Protein 2FY1 (pdb70)

Secondary structure (DSSP, 8-state):
--TT-S--EEEEE--TTT--HHHHHHHHHTSS--SEEEEE-STTTT---EEEEE-SSHHHHHHHHHH-SS-B-SSSB-EEEE---SS-SSBSB--PPP-SSPPPS---

Solvent-accessible surface area: 7802 Å² total; per-residue (Å²): 203,75,161,50,20,98,60,4,69,2,51,1,15,33,3,48,170,84,30,88,108,176,7,0,91,47,1,0,27,114,90,21,52,14,76,93,55,80,59,44,86,59,152,127,49,157,58,136,13,68,0,34,1,21,7,120,73,68,60,25,3,139,54,1,20,154,52,4,89,56,104,75,68,17,78,88,64,2,98,19,102,52,14,104,124,138,84,171,84,51,35,68,82,85,128,88,117,109,105,118,179,128,187,51,150,88,63,175

Foldseek 3Di:
DDALQFFQKKWKDDCVVQDAVVCVCVLLVPQADWDDWDWDAPPSPVPDTITMTGGPGSVSLVVSQLVAQWDDDRVTTIHMFRDDPDDPVDGTDRDHDDDDDDDDDDDD

Nearest PDB structures (foldseek):
  2fy1-assembly1_A  TM=7.895E-01  e=1.237E-18  Homo sapiens
  2ywk-assembly1_A  TM=8.427E-01  e=6.977E-06  Homo sapiens
  2do4-assembly1_A  TM=8.157E-01  e=7.964E-06  Homo sapiens
  5iqq-assembly1_D  TM=8.362E-01  e=2.798E-05  Homo sapiens
  3h2u-assembly1_B  TM=8.378E-01  e=1.461E-04  Homo sapiens

Structure (mmCIF, N/CA/C/O backbone):
data_2FY1
#
_entry.id   2FY1
#
loop_
_entity.id
_entity.type
_entity.pdbx_description
1 polymer 'S1A stem-loop RNA'
2 polymer 'RNA-binding motif protein, Y chromosome, family 1 member A1'
#
loop_
_atom_site.group_PDB
_atom_site.id
_atom_site.type_symbol
_atom_site.label_atom_id
_atom_site.label_alt_id
_atom_site.label_comp_id
_atom_site.label_asym_id
_atom_site.label_entity_id
_atom_site.label_seq_id
_atom_site.pdbx_PDB_ins_code
_atom_site.Cartn_x
_atom_site.Cartn_y
_atom_site.Cartn_z
_atom_site.occupancy
_atom_site.B_iso_or_equiv
_atom_site.auth_seq_id
_atom_site.auth_comp_id
_atom_site.auth_asym_id
_atom_site.auth_atom_id
_atom_site.pdbx_PDB_model_num
ATOM 675 N N . MET B 2 1 ? 9.762 -7.464 9.408 1.00 0.00 1 MET A N 1
ATOM 676 C CA . MET B 2 1 ? 9.127 -6.988 8.150 1.00 0.00 1 MET A CA 1
ATOM 677 C C . MET B 2 1 ? 10.119 -6.141 7.356 1.00 0.00 1 MET A C 1
ATOM 678 O O . MET B 2 1 ? 10.758 -5.250 7.916 1.00 0.00 1 MET A O 1
ATOM 694 N N . VAL B 2 2 ? 10.265 -6.424 6.057 1.00 0.00 2 VAL A N 1
ATOM 695 C CA . VAL B 2 2 ? 11.187 -5.731 5.123 1.00 0.00 2 VAL A CA 1
ATOM 696 C C . VAL B 2 2 ? 10.573 -5.563 3.717 1.00 0.00 2 VAL A C 1
ATOM 697 O O . VAL B 2 2 ? 11.255 -5.199 2.762 1.00 0.00 2 VAL A O 1
ATOM 710 N N . GLU B 2 3 ? 9.271 -5.822 3.570 1.00 0.00 3 GLU A N 1
ATOM 711 C CA . GLU B 2 3 ? 8.528 -5.899 2.297 1.00 0.00 3 GLU A CA 1
ATOM 712 C C . GLU B 2 3 ? 8.475 -4.575 1.495 1.00 0.00 3 GLU A C 1
ATOM 713 O O . GLU B 2 3 ? 8.144 -4.585 0.307 1.00 0.00 3 GLU A O 1
ATOM 725 N N . ALA B 2 4 ? 8.855 -3.451 2.114 1.00 0.00 4 ALA A N 1
ATOM 726 C CA . ALA B 2 4 ? 9.060 -2.139 1.486 1.00 0.00 4 ALA A CA 1
ATOM 727 C C . ALA B 2 4 ? 10.399 -1.488 1.916 1.00 0.00 4 ALA A C 1
ATOM 728 O O . ALA B 2 4 ? 10.593 -0.294 1.687 1.00 0.00 4 ALA A O 1
ATOM 735 N N . ASP B 2 5 ? 11.324 -2.284 2.480 1.00 0.00 5 ASP A N 1
ATOM 736 C CA . ASP B 2 5 ? 12.500 -1.754 3.208 1.00 0.00 5 ASP A CA 1
ATOM 737 C C . ASP B 2 5 ? 12.091 -1.202 4.600 1.00 0.00 5 ASP A C 1
ATOM 738 O O . ASP B 2 5 ? 10.905 -1.157 4.941 1.00 0.00 5 ASP A O 1
ATOM 747 N N . HIS B 2 6 ? 13.062 -0.806 5.428 1.00 0.00 6 HIS A N 1
ATOM 748 C CA . HIS B 2 6 ? 12.873 -0.459 6.845 1.00 0.00 6 HIS A CA 1
ATOM 749 C C . HIS B 2 6 ? 13.391 0.937 7.303 1.00 0.00 6 HIS A C 1
ATOM 750 O O . HIS B 2 6 ? 13.650 1.094 8.501 1.00 0.00 6 HIS A O 1
ATOM 764 N N . PRO B 2 7 ? 13.546 1.978 6.446 1.00 0.00 7 PRO A N 1
ATOM 765 C CA . PRO B 2 7 ? 14.090 3.271 6.884 1.00 0.00 7 PRO A CA 1
ATOM 766 C C . PRO B 2 7 ? 13.146 4.079 7.796 1.00 0.00 7 PRO A C 1
ATOM 767 O O . PRO B 2 7 ? 13.593 5.037 8.428 1.00 0.00 7 PRO A O 1
ATOM 778 N N . GLY B 2 8 ? 11.852 3.726 7.867 1.00 0.00 8 GLY A N 1
ATOM 779 C CA . GLY B 2 8 ? 10.835 4.486 8.608 1.00 0.00 8 GLY A CA 1
ATOM 780 C C . GLY B 2 8 ? 10.730 5.934 8.129 1.00 0.00 8 GLY A C 1
ATOM 781 O O . GLY B 2 8 ? 10.682 6.851 8.948 1.00 0.00 8 GLY A O 1
ATOM 785 N N . LYS B 2 9 ? 10.715 6.117 6.800 1.00 0.00 9 LYS A N 1
ATOM 786 C CA . LYS B 2 9 ? 10.855 7.441 6.182 1.00 0.00 9 LYS A CA 1
ATOM 787 C C . LYS B 2 9 ? 9.691 7.529 5.210 1.00 0.00 9 LYS A C 1
ATOM 788 O O . LYS B 2 9 ? 9.446 6.608 4.419 1.00 0.00 9 LYS A O 1
ATOM 807 N N . LEU B 2 10 ? 8.934 8.605 5.351 1.00 0.00 10 LEU A N 1
ATOM 808 C CA . LEU B 2 10 ? 7.582 8.634 4.848 1.00 0.00 10 LEU A CA 1
ATOM 809 C C . LEU B 2 10 ? 7.275 9.950 4.101 1.00 0.00 10 LEU A C 1
ATOM 810 O O . LEU B 2 10 ? 7.753 11.010 4.504 1.00 0.00 10 LEU A O 1
ATOM 826 N N . PHE B 2 11 ? 6.575 9.877 2.965 1.00 0.00 11 PHE A N 1
ATOM 827 C CA . PHE B 2 11 ? 6.354 10.965 1.999 1.00 0.00 11 PHE A CA 1
ATOM 828 C C . PHE B 2 11 ? 4.926 11.500 2.144 1.00 0.00 11 PHE A C 1
ATOM 829 O O . PHE B 2 11 ? 3.964 10.729 2.044 1.00 0.00 11 PHE A O 1
ATOM 846 N N . ILE B 2 12 ? 4.813 12.825 2.328 1.00 0.00 12 ILE A N 1
ATOM 847 C CA . ILE B 2 12 ? 3.529 13.495 2.314 1.00 0.00 12 ILE A CA 1
ATOM 848 C C . ILE B 2 12 ? 3.589 14.386 1.096 1.00 0.00 12 ILE A C 1
ATOM 849 O O . ILE B 2 12 ? 4.516 15.186 0.899 1.00 0.00 12 ILE A O 1
ATOM 865 N N . GLY B 2 13 ? 2.567 14.204 0.280 1.00 0.00 13 GLY A N 1
ATOM 866 C CA . GLY B 2 13 ? 2.372 14.939 -0.931 1.00 0.00 13 GLY A CA 1
ATOM 867 C C . GLY B 2 13 ? 1.257 15.930 -0.734 1.00 0.00 13 GLY A C 1
ATOM 868 O O . GLY B 2 13 ? 0.130 15.591 -0.357 1.00 0.00 13 GLY A O 1
ATOM 872 N N . GLY B 2 14 ? 1.673 17.158 -1.011 1.00 0.00 14 GLY A N 1
ATOM 873 C CA . GLY B 2 14 ? 0.782 18.300 -1.010 1.00 0.00 14 GLY A CA 1
ATOM 874 C C . GLY B 2 14 ? 1.565 19.531 -0.813 1.00 0.00 14 GLY A C 1
ATOM 875 O O . GLY B 2 14 ? 2.272 19.920 -1.735 1.00 0.00 14 GLY A O 1
ATOM 879 N N . LEU B 2 15 ? 1.462 20.024 0.406 1.00 0.00 15 LEU A N 1
ATOM 880 C CA . LEU B 2 15 ? 2.181 21.225 0.844 1.00 0.00 15 LEU A CA 1
ATOM 881 C C . LEU B 2 15 ? 1.897 22.526 0.132 1.00 0.00 15 LEU A C 1
ATOM 882 O O . LEU B 2 15 ? 1.769 23.557 0.779 1.00 0.00 15 LEU A O 1
ATOM 898 N N . ASN B 2 16 ? 1.651 22.431 -1.157 1.00 0.00 16 ASN A N 1
ATOM 899 C CA . ASN B 2 16 ? 1.107 23.374 -2.077 1.00 0.00 16 ASN A CA 1
ATOM 900 C C . ASN B 2 16 ? 1.695 24.798 -2.018 1.00 0.00 16 ASN A C 1
ATOM 901 O O . ASN B 2 16 ? 1.068 25.762 -2.457 1.00 0.00 16 ASN A O 1
ATOM 912 N N . ARG B 2 17 ? 2.919 24.922 -1.478 1.00 0.00 17 ARG A N 1
ATOM 913 C CA . ARG B 2 17 ? 3.556 26.192 -1.093 1.00 0.00 17 ARG A CA 1
ATOM 914 C C . ARG B 2 17 ? 2.618 27.036 -0.204 1.00 0.00 17 ARG A C 1
ATOM 915 O O . ARG B 2 17 ? 2.573 28.263 -0.285 1.00 0.00 17 ARG A O 1
ATOM 936 N N . GLU B 2 18 ? 1.852 26.340 0.638 1.00 0.00 18 GLU A N 1
ATOM 937 C CA . GLU B 2 18 ? 0.725 26.813 1.422 1.00 0.00 18 GLU A CA 1
ATOM 938 C C . GLU B 2 18 ? 0.863 26.377 2.890 1.00 0.00 18 GLU A C 1
ATOM 939 O O . GLU B 2 18 ? 0.854 27.236 3.775 1.00 0.00 18 GLU A O 1
ATOM 951 N N . THR B 2 19 ? 1.031 25.067 3.147 1.00 0.00 19 THR A N 1
ATOM 952 C CA . THR B 2 19 ? 1.214 24.552 4.528 1.00 0.00 19 THR A CA 1
ATOM 953 C C . THR B 2 19 ? 2.666 24.158 4.855 1.00 0.00 19 THR A C 1
ATOM 954 O O . THR B 2 19 ? 3.531 24.257 3.980 1.00 0.00 19 THR A O 1
ATOM 965 N N . ASN B 2 20 ? 2.975 23.750 6.101 1.00 0.00 20 ASN A N 1
ATOM 966 C CA . ASN B 2 20 ? 4.376 23.729 6.592 1.00 0.00 20 ASN A CA 1
ATOM 967 C C . ASN B 2 20 ? 4.773 22.628 7.597 1.00 0.00 20 ASN A C 1
ATOM 968 O O . ASN B 2 20 ? 3.983 21.742 7.900 1.00 0.00 20 ASN A O 1
ATOM 979 N N . GLU B 2 21 ? 6.007 22.737 8.129 1.00 0.00 21 GLU A N 1
ATOM 980 C CA . GLU B 2 21 ? 6.497 21.872 9.236 1.00 0.00 21 GLU A CA 1
ATOM 981 C C . GLU B 2 21 ? 5.472 21.605 10.364 1.00 0.00 21 GLU A C 1
ATOM 982 O O . GLU B 2 21 ? 5.417 20.517 10.953 1.00 0.00 21 GLU A O 1
ATOM 994 N N . LYS B 2 22 ? 4.629 22.623 10.585 1.00 0.00 22 LYS A N 1
ATOM 995 C CA . LYS B 2 22 ? 3.456 22.497 11.455 1.00 0.00 22 LYS A CA 1
ATOM 996 C C . LYS B 2 22 ? 2.563 21.340 11.037 1.00 0.00 22 LYS A C 1
ATOM 997 O O . LYS B 2 22 ? 2.377 20.413 11.826 1.00 0.00 22 LYS A O 1
ATOM 1016 N N . MET B 2 23 ? 2.012 21.394 9.818 1.00 0.00 23 MET A N 1
ATOM 1017 C CA . MET B 2 23 ? 1.283 20.266 9.305 1.00 0.00 23 MET A CA 1
ATOM 1018 C C . MET B 2 23 ? 2.099 18.983 9.301 1.00 0.00 23 MET A C 1
ATOM 1019 O O . MET B 2 23 ? 1.539 17.926 9.503 1.00 0.00 23 MET A O 1
ATOM 1033 N N . LEU B 2 24 ? 3.396 19.035 9.007 1.00 0.00 24 LEU A N 1
ATOM 1034 C CA . LEU B 2 24 ? 4.218 17.827 8.963 1.00 0.00 24 LEU A CA 1
ATOM 1035 C C . LEU B 2 24 ? 4.116 17.063 10.292 1.00 0.00 24 LEU A C 1
ATOM 1036 O O . LEU B 2 24 ? 3.535 15.974 10.338 1.00 0.00 24 LEU A O 1
ATOM 1052 N N . LYS B 2 25 ? 4.558 17.651 11.410 1.00 0.00 25 LYS A N 1
ATOM 1053 C CA . LYS B 2 25 ? 4.353 17.043 12.728 1.00 0.00 25 LYS A CA 1
ATOM 1054 C C . LYS B 2 25 ? 2.896 16.734 13.030 1.00 0.00 25 LYS A C 1
ATOM 1055 O O . LYS B 2 25 ? 2.639 15.701 13.636 1.00 0.00 25 LYS A O 1
ATOM 1074 N N . ALA B 2 26 ? 1.963 17.571 12.585 1.00 0.00 26 ALA A N 1
ATOM 1075 C CA . ALA B 2 26 ? 0.540 17.276 12.693 1.00 0.00 26 ALA A CA 1
ATOM 1076 C C . ALA B 2 26 ? 0.166 15.913 12.047 1.00 0.00 26 ALA A C 1
ATOM 1077 O O . ALA B 2 26 ? -0.024 14.885 12.706 1.00 0.00 26 ALA A O 1
ATOM 1084 N N . VAL B 2 27 ? 0.154 15.948 10.715 1.00 0.00 27 VAL A N 1
ATOM 1085 C CA . VAL B 2 27 ? -0.266 14.822 9.884 1.00 0.00 27 VAL A CA 1
ATOM 1086 C C . VAL B 2 27 ? 0.442 13.542 10.243 1.00 0.00 27 VAL A C 1
ATOM 1087 O O . VAL B 2 27 ? -0.181 12.539 10.569 1.00 0.00 27 VAL A O 1
ATOM 1100 N N . PHE B 2 28 ? 1.757 13.551 10.112 1.00 0.00 28 PHE A N 1
ATOM 1101 C CA . PHE B 2 28 ? 2.552 12.417 10.504 1.00 0.00 28 PHE A CA 1
ATOM 1102 C C . PHE B 2 28 ? 2.438 12.024 11.970 1.00 0.00 28 PHE A C 1
ATOM 1103 O O . PHE B 2 28 ? 2.199 10.862 12.300 1.00 0.00 28 PHE A O 1
ATOM 1120 N N . GLY B 2 29 ? 2.662 12.986 12.862 1.00 0.00 29 GLY A N 1
ATOM 1121 C CA . GLY B 2 29 ? 2.495 12.741 14.284 1.00 0.00 29 GLY A CA 1
ATOM 1122 C C . GLY B 2 29 ? 1.142 12.224 14.714 1.00 0.00 29 GLY A C 1
ATOM 1123 O O . GLY B 2 29 ? 1.029 11.758 15.850 1.00 0.00 29 GLY A O 1
ATOM 1127 N N . LYS B 2 30 ? 0.118 12.311 13.848 1.00 0.00 30 LYS A N 1
ATOM 1128 C CA . LYS B 2 30 ? -1.224 11.797 14.181 1.00 0.00 30 LYS A CA 1
ATOM 1129 C C . LYS B 2 30 ? -1.174 10.384 14.781 1.00 0.00 30 LYS A C 1
ATOM 1130 O O . LYS B 2 30 ? -1.885 10.094 15.747 1.00 0.00 30 LYS A O 1
ATOM 1149 N N . HIS B 2 31 ? -0.279 9.557 14.228 1.00 0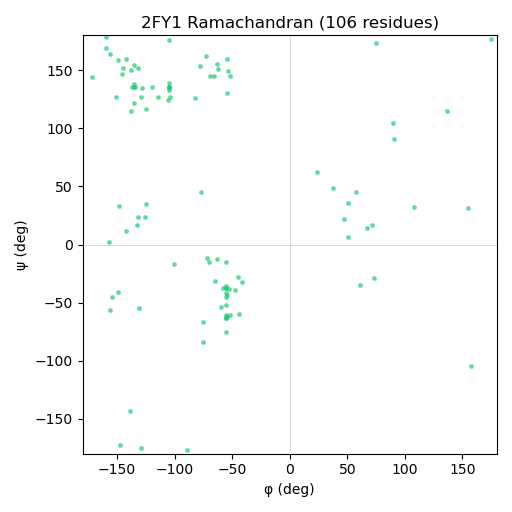.00 31 HIS A N 1
ATOM 1150 C CA . HIS B 2 31 ? -0.054 8.187 14.724 1.00 0.00 31 HIS A CA 1
ATOM 1151 C C . HIS B 2 31 ? 1.434 7.777 14.941 1.00 0.00 31 HIS A C 1
ATOM 1152 O O . HIS B 2 31 ? 1.729 6.580 14.973 1.00 0.00 31 HIS A O 1
ATOM 1166 N N . GLY B 2 32 ? 2.391 8.702 15.148 1.00 0.00 32 GLY A N 1
ATOM 1167 C CA . GLY B 2 32 ? 3.748 8.331 15.538 1.00 0.00 32 GLY A CA 1
ATOM 1168 C C . GLY B 2 32 ? 4.566 9.463 16.192 1.00 0.00 32 GLY A C 1
ATOM 1169 O O . GLY B 2 32 ? 4.077 10.582 16.351 1.00 0.00 32 GLY A O 1
ATOM 1173 N N . PRO B 2 33 ? 5.815 9.166 16.589 1.00 0.00 33 PRO A N 1
ATOM 1174 C CA . PRO B 2 33 ? 6.733 10.072 17.282 1.00 0.00 33 PRO A CA 1
ATOM 1175 C C . PRO B 2 33 ? 7.369 11.160 16.389 1.00 0.00 33 PRO A C 1
ATOM 1176 O O . PRO B 2 33 ? 7.142 12.351 16.618 1.00 0.00 33 PRO A O 1
ATOM 1187 N N . ILE B 2 34 ? 8.220 10.732 15.436 1.00 0.00 34 ILE A N 1
ATOM 1188 C CA . ILE B 2 34 ? 8.867 11.642 14.467 1.00 0.00 34 ILE A CA 1
ATOM 1189 C C . ILE B 2 34 ? 10.213 12.164 15.004 1.00 0.00 34 ILE A C 1
ATOM 1190 O O . ILE B 2 34 ? 10.241 13.016 15.894 1.00 0.00 34 ILE A O 1
ATOM 1206 N N . SER B 2 35 ? 11.320 11.629 14.484 1.00 0.00 35 SER A N 1
ATOM 1207 C CA . SER B 2 35 ? 12.695 11.984 14.842 1.00 0.00 35 SER A CA 1
ATOM 1208 C C . SER B 2 35 ? 13.320 12.935 13.812 1.00 0.00 35 SER A C 1
ATOM 1209 O O . SER B 2 35 ? 14.299 13.614 14.129 1.00 0.00 35 SER A O 1
ATOM 1217 N N . GLU B 2 36 ? 12.742 13.047 12.602 1.00 0.00 36 GLU A N 1
ATOM 1218 C CA . GLU B 2 36 ? 13.227 14.010 11.596 1.00 0.00 36 GLU A CA 1
ATOM 1219 C C . GLU B 2 36 ? 12.102 14.593 10.750 1.00 0.00 36 GLU A C 1
ATOM 1220 O O . GLU B 2 36 ? 11.161 13.879 10.416 1.00 0.00 36 GLU A O 1
ATOM 1232 N N . VAL B 2 37 ? 12.247 15.858 10.342 1.00 0.00 37 VAL A N 1
ATOM 1233 C CA . VAL B 2 37 ? 11.223 16.637 9.629 1.00 0.00 37 VAL A CA 1
ATOM 1234 C C . VAL B 2 37 ? 11.865 17.379 8.455 1.00 0.00 37 VAL A C 1
ATOM 1235 O O . VAL B 2 37 ? 12.800 18.161 8.641 1.00 0.00 37 VAL A O 1
ATOM 1248 N N . LEU B 2 38 ? 11.376 17.114 7.242 1.00 0.00 38 LEU A N 1
ATOM 1249 C CA . LEU B 2 38 ? 11.927 17.589 5.974 1.00 0.00 38 LEU A CA 1
ATOM 1250 C C . LEU B 2 38 ? 10.830 18.105 5.047 1.00 0.00 38 LEU A C 1
ATOM 1251 O O . LEU B 2 38 ? 9.811 17.451 4.844 1.00 0.00 38 LEU A O 1
ATOM 1267 N N . LEU B 2 39 ? 11.073 19.249 4.425 1.00 0.00 39 LEU A N 1
ATOM 1268 C CA . LEU B 2 39 ? 10.260 19.774 3.338 1.00 0.00 39 LEU A CA 1
ATOM 1269 C C . LEU B 2 39 ? 11.216 20.107 2.189 1.00 0.00 39 LEU A C 1
ATOM 1270 O O . LEU B 2 39 ? 12.294 20.667 2.403 1.00 0.00 39 LEU A O 1
ATOM 1286 N N . ILE B 2 40 ? 10.828 19.712 0.978 1.00 0.00 40 ILE A N 1
ATOM 1287 C CA . ILE B 2 40 ? 11.752 19.650 -0.146 1.00 0.00 40 ILE A CA 1
ATOM 1288 C C . ILE B 2 40 ? 11.481 20.832 -1.071 1.00 0.00 40 ILE A C 1
ATOM 1289 O O . ILE B 2 40 ? 10.299 21.130 -1.344 1.00 0.00 40 ILE A O 1
ATOM 1305 N N . LYS B 2 41 ? 12.635 21.425 -1.456 1.00 0.00 41 LYS A N 1
ATOM 1306 C CA . LYS B 2 41 ? 12.699 22.714 -2.172 1.00 0.00 41 LYS A CA 1
ATOM 1307 C C . LYS B 2 41 ? 13.787 22.640 -3.282 1.00 0.00 41 LYS A C 1
ATOM 1308 O O . LYS B 2 41 ? 13.957 21.599 -3.916 1.00 0.00 41 LYS A O 1
ATOM 1327 N N . ASP B 2 42 ? 14.524 23.731 -3.513 1.00 0.00 42 ASP A N 1
ATOM 1328 C CA . ASP B 2 42 ? 15.425 23.991 -4.659 1.00 0.00 42 ASP A CA 1
ATOM 1329 C C . ASP B 2 42 ? 16.212 25.285 -4.366 1.00 0.00 42 ASP A C 1
ATOM 1330 O O . ASP B 2 42 ? 15.637 26.165 -3.737 1.00 0.00 42 ASP A O 1
ATOM 1339 N N . ARG B 2 43 ? 17.496 25.456 -4.749 1.00 0.00 43 ARG A N 1
ATOM 1340 C CA . ARG B 2 43 ? 18.393 26.604 -4.363 1.00 0.00 43 ARG A CA 1
ATOM 1341 C C . ARG B 2 43 ? 18.471 26.915 -2.865 1.00 0.00 43 ARG A C 1
ATOM 1342 O O . ARG B 2 43 ? 19.022 27.947 -2.524 1.00 0.00 43 ARG A O 1
ATOM 1363 N N . THR B 2 44 ? 17.867 26.109 -1.986 1.00 0.00 44 THR A N 1
ATOM 1364 C CA . THR B 2 44 ? 17.671 26.548 -0.585 1.00 0.00 44 THR A CA 1
ATOM 1365 C C . THR B 2 44 ? 16.665 27.724 -0.490 1.00 0.00 44 THR A C 1
ATOM 1366 O O . THR B 2 44 ? 16.574 28.388 0.542 1.00 0.00 44 THR A O 1
ATOM 1377 N N . SER B 2 45 ? 15.958 27.904 -1.634 1.00 0.00 45 SER A N 1
ATOM 1378 C CA . SER B 2 45 ? 14.713 28.690 -1.723 1.00 0.00 45 SER A CA 1
ATOM 1379 C C . SER B 2 45 ? 14.325 29.319 -3.099 1.00 0.00 45 SER A C 1
ATOM 1380 O O . SER B 2 45 ? 13.731 30.396 -3.178 1.00 0.00 45 SER A O 1
ATOM 1388 N N . LYS B 2 46 ? 14.685 28.663 -4.224 1.00 0.00 46 LYS A N 1
ATOM 1389 C CA . LYS B 2 46 ? 13.966 28.857 -5.523 1.00 0.00 46 LYS A CA 1
ATOM 1390 C C . LYS B 2 46 ? 12.440 28.605 -5.209 1.00 0.00 46 LYS A C 1
ATOM 1391 O O . LYS B 2 46 ? 11.592 29.373 -5.665 1.00 0.00 46 LYS A O 1
ATOM 1410 N N . SER B 2 47 ? 12.160 27.610 -4.326 1.00 0.00 47 SER A N 1
ATOM 1411 C CA . SER B 2 47 ? 10.883 27.520 -3.583 1.00 0.00 47 SER A CA 1
ATOM 1412 C C . SER B 2 47 ? 9.658 26.750 -4.104 1.00 0.00 47 SER A C 1
ATOM 1413 O O . SER B 2 47 ? 8.787 27.313 -4.773 1.00 0.00 47 SER A O 1
ATOM 1421 N N . ARG B 2 48 ? 9.577 25.454 -3.738 1.00 0.00 48 ARG A N 1
ATOM 1422 C CA . ARG B 2 48 ? 8.395 24.587 -3.770 1.00 0.00 48 ARG A CA 1
ATOM 1423 C C . ARG B 2 48 ? 8.255 23.924 -2.386 1.00 0.00 48 ARG A C 1
ATOM 1424 O O . ARG B 2 48 ? 8.945 24.303 -1.438 1.00 0.00 48 ARG A O 1
ATOM 1445 N N . GLY B 2 49 ? 7.296 23.026 -2.231 1.00 0.00 49 GLY A N 1
ATOM 1446 C CA . GLY B 2 49 ? 7.112 22.197 -1.023 1.00 0.00 49 GLY A CA 1
ATOM 1447 C C . GLY B 2 49 ? 6.762 20.717 -1.243 1.00 0.00 49 GLY A C 1
ATOM 1448 O O . GLY B 2 49 ? 5.710 20.447 -1.808 1.00 0.00 49 GLY A O 1
ATOM 1452 N N . PHE B 2 50 ? 7.613 19.755 -0.872 1.00 0.00 50 PHE A N 1
ATOM 1453 C CA . PHE B 2 50 ? 7.176 18.319 -0.718 1.00 0.00 50 PHE A CA 1
ATOM 1454 C C . PHE B 2 50 ? 7.730 17.630 0.534 1.00 0.00 50 PHE A C 1
ATOM 1455 O O . PHE B 2 50 ? 8.880 17.862 0.847 1.00 0.00 50 PHE A O 1
ATOM 1472 N N . ALA B 2 51 ? 6.977 16.863 1.324 1.00 0.00 51 ALA A N 1
ATOM 1473 C CA . ALA B 2 51 ? 7.414 16.481 2.674 1.00 0.00 51 ALA A CA 1
ATOM 1474 C C . ALA B 2 51 ? 7.900 15.067 2.870 1.00 0.00 51 ALA A C 1
ATOM 1475 O O . ALA B 2 51 ? 7.296 14.099 2.424 1.00 0.00 51 ALA A O 1
ATOM 1482 N N . PHE B 2 52 ? 9.012 14.998 3.595 1.00 0.00 52 PHE A N 1
ATOM 1483 C CA . PHE B 2 52 ? 9.572 13.780 4.109 1.00 0.00 52 PHE A CA 1
ATOM 1484 C C . PHE B 2 52 ? 9.649 13.802 5.642 1.00 0.00 52 PHE A C 1
ATOM 1485 O O . PHE B 2 52 ? 10.074 14.799 6.223 1.00 0.00 52 PHE A O 1
ATOM 1502 N N . ILE B 2 53 ? 9.261 12.730 6.329 1.00 0.00 53 ILE A N 1
ATOM 1503 C CA . ILE B 2 53 ? 9.410 12.638 7.793 1.00 0.00 53 ILE A CA 1
ATOM 1504 C C . ILE B 2 53 ? 9.986 11.273 8.168 1.00 0.00 53 ILE A C 1
ATOM 1505 O O . ILE B 2 53 ? 9.570 10.252 7.615 1.00 0.00 53 ILE A O 1
ATOM 1521 N N . THR B 2 54 ? 10.960 11.258 9.080 1.00 0.00 54 THR A N 1
ATOM 1522 C CA . THR B 2 54 ? 11.520 10.012 9.619 1.00 0.00 54 THR A CA 1
ATOM 1523 C C . THR B 2 54 ? 10.981 9.801 11.024 1.00 0.00 54 THR A C 1
ATOM 1524 O O . THR B 2 54 ? 11.011 10.703 11.869 1.00 0.00 54 THR A O 1
ATOM 1535 N N . PHE B 2 55 ? 10.539 8.572 11.264 1.00 0.00 55 PHE A N 1
ATOM 1536 C CA . PHE B 2 55 ? 9.911 8.065 12.474 1.00 0.00 55 PHE A CA 1
ATOM 1537 C C . PHE B 2 55 ? 10.903 7.201 13.259 1.00 0.00 55 PHE A C 1
ATOM 1538 O O . PHE B 2 55 ? 11.624 6.390 12.674 1.00 0.00 55 PHE A O 1
ATOM 1555 N N . GLU B 2 56 ? 10.954 7.398 14.584 1.00 0.00 56 GLU A N 1
ATOM 1556 C CA . GLU B 2 56 ? 11.726 6.517 15.486 1.00 0.00 56 GLU A CA 1
ATOM 1557 C C . GLU B 2 56 ? 11.564 4.995 15.223 1.00 0.00 56 GLU A C 1
ATOM 1558 O O . GLU B 2 56 ? 12.511 4.242 15.462 1.00 0.00 56 GLU A O 1
ATOM 1570 N N . ASN B 2 57 ? 10.416 4.548 14.682 1.00 0.00 57 ASN A N 1
ATOM 1571 C CA . ASN B 2 57 ? 10.270 3.175 14.168 1.00 0.00 57 ASN A CA 1
ATOM 1572 C C . ASN B 2 57 ? 9.491 3.168 12.832 1.00 0.00 57 ASN A C 1
ATOM 1573 O O . ASN B 2 57 ? 8.583 3.980 12.635 1.00 0.00 57 ASN A O 1
ATOM 1584 N N . PRO B 2 58 ? 9.761 2.196 11.940 1.00 0.00 58 PRO A N 1
ATOM 1585 C CA . PRO B 2 58 ? 9.039 2.009 10.674 1.00 0.00 58 PRO A CA 1
ATOM 1586 C C . PRO B 2 58 ? 7.567 1.643 10.902 1.00 0.00 58 PRO A C 1
ATOM 1587 O O . PRO B 2 58 ? 6.687 2.052 10.139 1.00 0.00 58 PRO A O 1
ATOM 1598 N N . ALA B 2 59 ? 7.318 0.938 12.012 1.00 0.00 59 ALA A N 1
ATOM 1599 C CA . ALA B 2 59 ? 5.970 0.717 12.516 1.00 0.00 59 ALA A CA 1
ATOM 1600 C C . ALA B 2 59 ? 5.130 1.989 12.480 1.00 0.00 59 ALA A C 1
ATOM 1601 O O . ALA B 2 59 ? 4.068 2.056 11.872 1.00 0.00 59 ALA A O 1
ATOM 1608 N N . ASP B 2 60 ? 5.632 2.979 13.205 1.00 0.00 60 ASP A N 1
ATOM 1609 C CA . ASP B 2 60 ? 4.990 4.264 13.311 1.00 0.00 60 ASP A CA 1
ATOM 1610 C C . ASP B 2 60 ? 4.765 4.997 11.980 1.00 0.00 60 ASP A C 1
ATOM 1611 O O . ASP B 2 60 ? 3.742 5.651 11.788 1.00 0.00 60 ASP A O 1
ATOM 1620 N N . ALA B 2 61 ? 5.727 4.885 11.060 1.00 0.00 61 ALA A N 1
ATOM 1621 C CA . ALA B 2 61 ? 5.529 5.350 9.685 1.00 0.00 61 ALA A CA 1
ATOM 1622 C C . ALA B 2 61 ? 4.295 4.707 9.044 1.00 0.00 61 ALA A C 1
ATOM 1623 O O . ALA B 2 61 ? 3.427 5.391 8.506 1.00 0.00 61 ALA A O 1
ATOM 1630 N N . LYS B 2 62 ? 4.229 3.376 9.106 1.00 0.00 62 LYS A N 1
ATOM 1631 C CA . LYS B 2 62 ? 3.070 2.587 8.631 1.00 0.00 62 LYS A CA 1
ATOM 1632 C C . LYS B 2 62 ? 1.760 3.019 9.289 1.00 0.00 62 LYS A C 1
ATOM 1633 O O . LYS B 2 62 ? 0.731 3.162 8.643 1.00 0.00 62 LYS A O 1
ATOM 1652 N N . ASN B 2 63 ? 1.832 3.201 10.598 1.00 0.00 63 ASN A N 1
ATOM 1653 C CA . ASN B 2 63 ? 0.721 3.711 11.391 1.00 0.00 63 ASN A CA 1
ATOM 1654 C C . ASN B 2 63 ? 0.188 5.057 10.887 1.00 0.00 63 ASN A C 1
ATOM 1655 O O . ASN B 2 63 ? -0.966 5.140 10.477 1.00 0.00 63 ASN A O 1
ATOM 1666 N N . ALA B 2 64 ? 1.043 6.087 10.884 1.00 0.00 64 ALA A N 1
ATOM 1667 C CA . ALA B 2 64 ? 0.696 7.388 10.319 1.00 0.00 64 ALA A CA 1
ATOM 1668 C C . ALA B 2 64 ? 0.230 7.305 8.854 1.00 0.00 64 ALA A C 1
ATOM 1669 O O . ALA B 2 64 ? -0.703 8.003 8.469 1.00 0.00 64 ALA A O 1
ATOM 1676 N N . ALA B 2 65 ? 0.830 6.436 8.034 1.00 0.00 65 ALA A N 1
ATOM 1677 C CA . ALA B 2 65 ? 0.289 6.116 6.714 1.00 0.00 65 ALA A CA 1
ATOM 1678 C C . ALA B 2 65 ? -1.166 5.623 6.771 1.00 0.00 65 ALA A C 1
ATOM 1679 O O . ALA B 2 65 ? -2.058 6.272 6.240 1.00 0.00 65 ALA A O 1
ATOM 1686 N N . LYS B 2 66 ? -1.403 4.494 7.440 1.00 0.00 66 LYS A N 1
ATOM 1687 C CA . LYS B 2 66 ? -2.683 3.770 7.532 1.00 0.00 66 LYS A CA 1
ATOM 1688 C C . LYS B 2 66 ? -3.790 4.683 8.045 1.00 0.00 66 LYS A C 1
ATOM 1689 O O . LYS B 2 66 ? -4.921 4.663 7.561 1.00 0.00 66 LYS A O 1
ATOM 1708 N N . ASP B 2 67 ? -3.426 5.486 9.038 1.00 0.00 67 ASP A N 1
ATOM 1709 C CA . ASP B 2 67 ? -4.257 6.598 9.487 1.00 0.00 67 ASP A CA 1
ATOM 1710 C C . ASP B 2 67 ? -4.647 7.596 8.381 1.00 0.00 67 ASP A C 1
ATOM 1711 O O . ASP B 2 67 ? -5.821 7.845 8.096 1.00 0.00 67 ASP A O 1
ATOM 1720 N N . MET B 2 68 ? -3.588 8.219 7.866 1.00 0.00 68 MET A N 1
ATOM 1721 C CA . MET B 2 68 ? -3.711 9.416 7.006 1.00 0.00 68 MET A CA 1
ATOM 1722 C C . MET B 2 68 ? -4.185 9.123 5.581 1.00 0.00 68 MET A C 1
ATOM 1723 O O . MET B 2 68 ? -5.378 9.233 5.305 1.00 0.00 68 MET A O 1
ATOM 1737 N N . ASN B 2 69 ? -3.249 8.754 4.688 1.00 0.00 69 ASN A N 1
ATOM 1738 C CA . ASN B 2 69 ? -3.578 8.134 3.393 1.00 0.00 69 ASN A CA 1
ATOM 1739 C C . ASN B 2 69 ? -4.825 8.610 2.609 1.00 0.00 69 ASN A C 1
ATOM 1740 O O . ASN B 2 69 ? -5.638 7.805 2.151 1.00 0.00 69 ASN A O 1
ATOM 1751 N N . GLY B 2 70 ? -4.968 9.929 2.461 1.00 0.00 70 GLY A N 1
ATOM 1752 C CA . GLY B 2 70 ? -6.078 10.569 1.745 1.00 0.00 70 GLY A CA 1
ATOM 1753 C C . GLY B 2 70 ? -7.093 11.280 2.630 1.00 0.00 70 GLY A C 1
ATOM 1754 O O . GLY B 2 70 ? -8.282 11.340 2.301 1.00 0.00 70 GLY A O 1
ATOM 1758 N N . LYS B 2 71 ? -6.596 11.829 3.742 1.00 0.00 71 LYS A N 1
ATOM 1759 C CA . LYS B 2 71 ? -7.376 12.764 4.543 1.00 0.00 71 LYS A CA 1
ATOM 1760 C C . LYS B 2 71 ? -7.091 14.160 3.970 1.00 0.00 71 LYS A C 1
ATOM 1761 O O . LYS B 2 71 ? -6.386 14.294 2.965 1.00 0.00 71 LYS A O 1
ATOM 1780 N N . SER B 2 72 ? -7.623 15.222 4.556 1.00 0.00 72 SER A N 1
ATOM 1781 C CA . SER B 2 72 ? -7.572 16.545 3.943 1.00 0.00 72 SER A CA 1
ATOM 1782 C C . SER B 2 72 ? -7.572 17.625 4.999 1.00 0.00 72 SER A C 1
ATOM 1783 O O . SER B 2 72 ? -8.388 17.617 5.927 1.00 0.00 72 SER A O 1
ATOM 1791 N N . LEU B 2 73 ? -6.566 18.500 4.889 1.00 0.00 73 LEU A N 1
ATOM 1792 C CA . LEU B 2 73 ? -6.246 19.399 6.020 1.00 0.00 73 LEU A CA 1
ATOM 1793 C C . LEU B 2 73 ? -5.498 20.717 5.752 1.00 0.00 73 LEU A C 1
ATOM 1794 O O . LEU B 2 73 ? -5.271 21.474 6.698 1.00 0.00 73 LEU A O 1
ATOM 1810 N N . HIS B 2 74 ? -5.189 21.053 4.496 1.00 0.00 74 HIS A N 1
ATOM 1811 C CA . HIS B 2 74 ? -4.685 22.389 4.122 1.00 0.00 74 HIS A CA 1
ATOM 1812 C C . HIS B 2 74 ? -5.530 23.048 3.018 1.00 0.00 74 HIS A C 1
ATOM 1813 O O . HIS B 2 74 ? -5.014 23.735 2.144 1.00 0.00 74 HIS A O 1
ATOM 1827 N N . GLY B 2 75 ? -6.849 22.808 3.027 1.00 0.00 75 GLY A N 1
ATOM 1828 C CA . GLY B 2 75 ? -7.715 23.164 1.889 1.00 0.00 75 GLY A CA 1
ATOM 1829 C C . GLY B 2 75 ? -7.478 22.246 0.678 1.00 0.00 75 GLY A C 1
ATOM 1830 O O . GLY B 2 75 ? -7.859 22.585 -0.446 1.00 0.00 75 GLY A O 1
ATOM 1834 N N . LYS B 2 76 ? -6.828 21.098 0.942 1.00 0.00 76 LYS A N 1
ATOM 1835 C CA . LYS B 2 76 ? -6.520 20.103 -0.078 1.00 0.00 76 LYS A CA 1
ATOM 1836 C C . LYS B 2 76 ? -6.363 18.799 0.689 1.00 0.00 76 LYS A C 1
ATOM 1837 O O . LYS B 2 76 ? -6.167 18.775 1.914 1.00 0.00 76 LYS A O 1
ATOM 1856 N N . ALA B 2 77 ? -6.412 17.717 -0.056 1.00 0.00 77 ALA A N 1
ATOM 1857 C CA . ALA B 2 77 ? -6.031 16.430 0.463 1.00 0.00 77 ALA A CA 1
ATOM 1858 C C . ALA B 2 77 ? -4.506 16.272 0.519 1.00 0.00 77 ALA A C 1
ATOM 1859 O O . ALA B 2 77 ? -3.750 16.817 -0.290 1.00 0.00 77 ALA A O 1
ATOM 1866 N N . ILE B 2 78 ? -4.126 15.412 1.450 1.00 0.00 78 ILE A N 1
ATOM 1867 C CA . ILE B 2 78 ? -2.750 14.907 1.553 1.00 0.00 78 ILE A CA 1
ATOM 1868 C C . ILE B 2 78 ? -2.689 13.482 1.032 1.00 0.00 78 ILE A C 1
ATOM 1869 O O . ILE B 2 78 ? -3.577 12.656 1.257 1.00 0.00 78 ILE A O 1
ATOM 1885 N N . LYS B 2 79 ? -1.617 13.216 0.306 1.00 0.00 79 LYS A N 1
ATOM 1886 C CA . LYS B 2 79 ? -1.287 11.850 -0.105 1.00 0.00 79 LYS A CA 1
ATOM 1887 C C . LYS B 2 79 ? -0.134 11.359 0.757 1.00 0.00 79 LYS A C 1
ATOM 1888 O O . LYS B 2 79 ? 0.823 12.097 0.967 1.00 0.00 79 LYS A O 1
ATOM 1907 N N . VAL B 2 80 ? -0.236 10.131 1.264 1.00 0.00 80 VAL A N 1
ATOM 1908 C CA . VAL B 2 80 ? 0.751 9.528 2.175 1.00 0.00 80 VAL A CA 1
ATOM 1909 C C . VAL B 2 80 ? 1.257 8.197 1.628 1.00 0.00 80 VAL A C 1
ATOM 1910 O O . VAL B 2 80 ? 0.488 7.256 1.433 1.00 0.00 80 VAL A O 1
ATOM 1923 N N . GLU B 2 81 ? 2.556 8.150 1.341 1.00 0.00 81 GLU A N 1
ATOM 1924 C CA . GLU B 2 81 ? 3.266 7.014 0.736 1.00 0.00 81 GLU A CA 1
ATOM 1925 C C . GLU B 2 81 ? 4.601 6.736 1.453 1.00 0.00 81 GLU A C 1
ATOM 1926 O O . GLU B 2 81 ? 5.167 7.631 2.077 1.00 0.00 81 GLU A O 1
ATOM 1938 N N . GLN B 2 82 ? 5.126 5.510 1.413 1.00 0.00 82 GLN A N 1
ATOM 1939 C CA . GLN B 2 82 ? 6.403 5.191 2.070 1.00 0.00 82 GLN A CA 1
ATOM 1940 C C . GLN B 2 82 ? 7.530 5.633 1.111 1.00 0.00 82 GLN A C 1
ATOM 1941 O O . GLN B 2 82 ? 7.510 5.319 -0.084 1.00 0.00 82 GLN A O 1
ATOM 1955 N N . ALA B 2 83 ? 8.461 6.454 1.615 1.00 0.00 83 ALA A N 1
ATOM 1956 C CA . ALA B 2 83 ? 9.433 7.162 0.781 1.00 0.00 83 ALA A CA 1
ATOM 1957 C C . ALA B 2 83 ? 10.488 6.250 0.130 1.00 0.00 83 ALA A C 1
ATOM 1958 O O . ALA B 2 83 ? 10.981 5.293 0.734 1.00 0.00 83 ALA A O 1
ATOM 1965 N N . LYS B 2 84 ? 10.881 6.623 -1.092 1.00 0.00 84 LYS A N 1
ATOM 1966 C CA . LYS B 2 84 ? 11.832 5.837 -1.891 1.00 0.00 84 LYS A CA 1
ATOM 1967 C C . LYS B 2 84 ? 12.935 6.715 -2.469 1.00 0.00 84 LYS A C 1
ATOM 1968 O O . LYS B 2 84 ? 12.713 7.902 -2.698 1.00 0.00 84 LYS A O 1
ATOM 1987 N N . LYS B 2 85 ? 14.118 6.121 -2.687 1.00 0.00 85 LYS A N 1
ATOM 1988 C CA . LYS B 2 85 ? 15.319 6.883 -3.076 1.00 0.00 85 LYS A CA 1
ATOM 1989 C C . LYS B 2 85 ? 15.083 7.802 -4.293 1.00 0.00 85 LYS A C 1
ATOM 1990 O O . LYS B 2 85 ? 14.355 7.415 -5.213 1.00 0.00 85 LYS A O 1
ATOM 2009 N N . PRO B 2 86 ? 15.721 8.990 -4.336 1.00 0.00 86 PRO A N 1
ATOM 2010 C CA . PRO B 2 86 ? 15.444 10.008 -5.352 1.00 0.00 86 PRO A CA 1
ATOM 2011 C C . PRO B 2 86 ? 15.962 9.649 -6.762 1.00 0.00 86 PRO A C 1
ATOM 2012 O O . PRO B 2 86 ? 15.600 10.308 -7.739 1.00 0.00 86 PRO A O 1
ATOM 2023 N N . SER B 2 87 ? 16.787 8.600 -6.874 1.00 0.00 87 SER A N 1
ATOM 2024 C CA . SER B 2 87 ? 17.387 8.085 -8.116 1.00 0.00 87 SER A CA 1
ATOM 2025 C C . SER B 2 87 ? 17.444 6.548 -8.103 1.00 0.00 87 SER A C 1
ATOM 2026 O O . SER B 2 87 ? 17.400 5.924 -7.038 1.00 0.00 87 SER A O 1
ATOM 2034 N N . PHE B 2 88 ? 17.556 5.931 -9.284 1.00 0.00 88 PHE A N 1
ATOM 2035 C CA . PHE B 2 88 ? 17.672 4.474 -9.452 1.00 0.00 88 PHE A CA 1
ATOM 2036 C C . PHE B 2 88 ? 18.949 3.887 -8.808 1.00 0.00 88 PHE A C 1
ATOM 2037 O O . PHE B 2 88 ? 19.968 4.572 -8.677 1.00 0.00 88 PHE A O 1
ATOM 2054 N N . GLN B 2 89 ? 18.908 2.592 -8.462 1.00 0.00 89 GLN A N 1
ATOM 2055 C CA . GLN B 2 89 ? 20.074 1.812 -8.011 1.00 0.00 89 GLN A CA 1
ATOM 2056 C C . GLN B 2 89 ? 19.987 0.319 -8.392 1.00 0.00 89 GLN A C 1
ATOM 2057 O O . GLN B 2 89 ? 20.994 -0.261 -8.804 1.00 0.00 89 GLN A O 1
ATOM 2071 N N . SER B 2 90 ? 18.806 -0.306 -8.275 1.00 0.00 90 SER A N 1
ATOM 2072 C CA . SER B 2 90 ? 18.601 -1.731 -8.603 1.00 0.00 90 SER A CA 1
ATOM 2073 C C . SER B 2 90 ? 17.148 -2.069 -8.988 1.00 0.00 90 SER A C 1
ATOM 2074 O O . SER B 2 90 ? 16.925 -2.741 -9.997 1.00 0.00 90 SER A O 1
ATOM 2082 N N . GLY B 2 91 ? 16.155 -1.575 -8.234 1.00 0.00 91 GLY A N 1
ATOM 2083 C CA . GLY B 2 91 ? 14.724 -1.649 -8.584 1.00 0.00 91 GLY A CA 1
ATOM 2084 C C . GLY B 2 91 ? 13.849 -2.033 -7.389 1.00 0.00 91 GLY A C 1
ATOM 2085 O O . GLY B 2 91 ? 14.007 -3.125 -6.840 1.00 0.00 91 GLY A O 1
ATOM 2089 N N . GLY B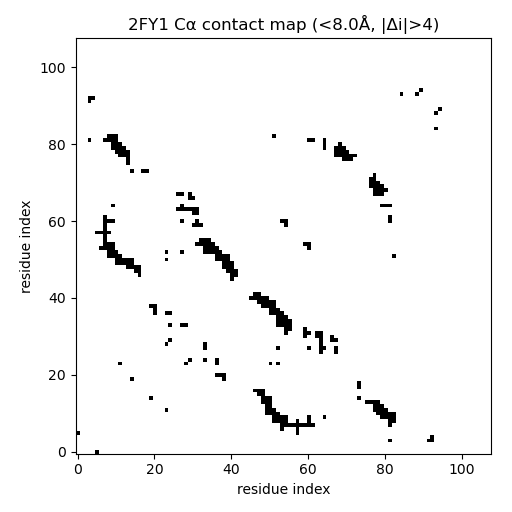 2 92 ? 12.970 -1.135 -6.935 1.00 0.00 92 GLY A N 1
ATOM 2090 C CA . GLY B 2 92 ? 12.109 -1.314 -5.749 1.00 0.00 92 GLY A CA 1
ATOM 2091 C C . GLY B 2 92 ? 12.834 -1.211 -4.395 1.00 0.00 92 GLY A C 1
ATOM 2092 O O . GLY B 2 92 ? 12.245 -0.762 -3.406 1.00 0.00 92 GLY A O 1
ATOM 2096 N N . ARG B 2 93 ? 14.127 -1.561 -4.352 1.00 0.00 93 ARG A N 1
ATOM 2097 C CA . ARG B 2 93 ? 15.023 -1.430 -3.193 1.00 0.00 93 ARG A CA 1
ATOM 2098 C C . ARG B 2 93 ? 16.453 -1.071 -3.627 1.00 0.00 93 ARG A C 1
ATOM 2099 O O . ARG B 2 93 ? 16.897 -1.449 -4.711 1.00 0.00 93 ARG A O 1
ATOM 2120 N N . ARG B 2 94 ? 17.178 -0.386 -2.737 1.00 0.00 94 ARG A N 1
ATOM 2121 C CA . ARG B 2 94 ? 18.627 -0.091 -2.792 1.00 0.00 94 ARG A CA 1
ATOM 2122 C C . ARG B 2 94 ? 19.525 -1.330 -2.957 1.00 0.00 94 ARG A C 1
ATOM 2123 O O . ARG B 2 94 ? 20.474 -1.286 -3.737 1.00 0.00 94 ARG A O 1
ATOM 2144 N N . ARG B 2 95 ? 19.224 -2.410 -2.217 1.00 0.00 95 ARG A N 1
ATOM 2145 C CA . ARG B 2 95 ? 20.014 -3.656 -2.037 1.00 0.00 95 ARG A CA 1
ATOM 2146 C C . ARG B 2 95 ? 21.544 -3.532 -2.284 1.00 0.00 95 ARG A C 1
ATOM 2147 O O . ARG B 2 95 ? 22.061 -4.150 -3.219 1.00 0.00 95 ARG A O 1
ATOM 2168 N N . PRO B 2 96 ? 22.278 -2.717 -1.491 1.00 0.00 96 PRO A N 1
ATOM 2169 C CA . PRO B 2 96 ? 23.711 -2.457 -1.696 1.00 0.00 96 PRO A CA 1
ATOM 2170 C C . PRO B 2 96 ? 24.592 -3.726 -1.775 1.00 0.00 96 PRO A C 1
ATOM 2171 O O . PRO B 2 96 ? 24.289 -4.724 -1.108 1.00 0.00 96 PRO A O 1
ATOM 2182 N N . PRO B 2 97 ? 25.705 -3.699 -2.537 1.00 0.00 97 PRO A N 1
ATOM 2183 C CA . PRO B 2 97 ? 26.648 -4.817 -2.637 1.00 0.00 97 PRO A CA 1
ATOM 2184 C C . PRO B 2 97 ? 27.497 -4.991 -1.363 1.00 0.00 97 PRO A C 1
ATOM 2185 O O . PRO B 2 97 ? 27.627 -4.076 -0.544 1.00 0.00 97 PRO A O 1
ATOM 2196 N N . ALA B 2 98 ? 28.111 -6.169 -1.210 1.00 0.00 98 ALA A N 1
ATOM 2197 C CA . ALA B 2 98 ? 29.050 -6.469 -0.125 1.00 0.00 98 ALA A CA 1
ATOM 2198 C C . ALA B 2 98 ? 30.345 -5.627 -0.209 1.00 0.00 98 ALA A C 1
ATOM 2199 O O . ALA B 2 98 ? 30.857 -5.353 -1.299 1.00 0.00 98 ALA A O 1
ATOM 2206 N N . SER B 2 99 ? 30.897 -5.252 0.950 1.00 0.00 99 SER A N 1
ATOM 2207 C CA . SER B 2 99 ? 32.149 -4.487 1.097 1.00 0.00 99 SER A CA 1
ATOM 2208 C C . SER B 2 99 ? 32.759 -4.647 2.504 1.00 0.00 99 SER A C 1
ATOM 2209 O O . SER B 2 99 ? 32.111 -5.173 3.415 1.00 0.00 99 SER A O 1
ATOM 2217 N N . SER B 2 100 ? 34.006 -4.190 2.693 1.00 0.00 100 SER A N 1
ATOM 2218 C CA . SER B 2 100 ? 34.669 -4.127 4.011 1.00 0.00 100 SER A CA 1
ATOM 2219 C C . SER B 2 100 ? 35.794 -3.078 4.063 1.00 0.00 100 SER A C 1
ATOM 2220 O O . SER B 2 100 ? 35.745 -2.163 4.891 1.00 0.00 100 SER A O 1
ATOM 2228 N N . ARG B 2 101 ? 36.785 -3.170 3.157 1.00 0.00 101 ARG A N 1
ATOM 2229 C CA . ARG B 2 101 ? 38.000 -2.321 3.140 1.00 0.00 101 ARG A CA 1
ATOM 2230 C C . ARG B 2 101 ? 38.533 -2.064 1.718 1.00 0.00 101 ARG A C 1
ATOM 2231 O O . ARG B 2 101 ? 39.739 -1.924 1.515 1.00 0.00 101 ARG A O 1
ATOM 2252 N N . ASN B 2 102 ? 37.643 -1.973 0.726 1.00 0.00 102 ASN A N 1
ATOM 2253 C CA . ASN B 2 102 ? 37.981 -1.555 -0.646 1.00 0.00 102 ASN A CA 1
ATOM 2254 C C . ASN B 2 102 ? 38.697 -0.178 -0.677 1.00 0.00 102 ASN A C 1
ATOM 2255 O O . ASN B 2 102 ? 38.613 0.597 0.283 1.00 0.00 102 ASN A O 1
ATOM 2266 N N . ARG B 2 103 ? 39.413 0.139 -1.764 1.00 0.00 103 ARG A N 1
ATOM 2267 C CA . ARG B 2 103 ? 40.208 1.373 -1.926 1.00 0.00 103 ARG A CA 1
ATOM 2268 C C . ARG B 2 103 ? 39.374 2.647 -1.692 1.00 0.00 103 ARG A C 1
ATOM 2269 O O . ARG B 2 103 ? 38.301 2.809 -2.278 1.00 0.00 103 ARG A O 1
ATOM 2290 N N . SER B 2 104 ? 39.885 3.555 -0.856 1.00 0.00 104 SER A N 1
ATOM 2291 C CA . SER B 2 104 ? 39.290 4.878 -0.590 1.00 0.00 104 SER A CA 1
ATOM 2292 C C . SER B 2 104 ? 39.225 5.758 -1.858 1.00 0.00 104 SER A C 1
ATOM 2293 O O . SER B 2 104 ? 40.094 5.626 -2.725 1.00 0.00 104 SER A O 1
ATOM 2301 N N . PRO B 2 105 ? 38.255 6.690 -1.979 1.00 0.00 105 PRO A N 1
ATOM 2302 C CA . PRO B 2 105 ? 38.033 7.527 -3.171 1.00 0.00 105 PRO A CA 1
ATOM 2303 C C . PRO B 2 105 ? 39.041 8.698 -3.313 1.00 0.00 105 PRO A C 1
ATOM 2304 O O . PRO B 2 105 ? 38.662 9.842 -3.577 1.00 0.00 105 PRO A O 1
ATOM 2315 N N . SER B 2 106 ? 40.336 8.432 -3.110 1.00 0.00 106 SER A N 1
ATOM 2316 C CA . SER B 2 106 ? 41.436 9.407 -3.182 1.00 0.00 106 SER A CA 1
ATOM 2317 C C . SER B 2 106 ? 42.741 8.749 -3.659 1.00 0.00 106 SER A C 1
ATOM 2318 O O . SER B 2 106 ? 42.916 7.530 -3.548 1.00 0.00 106 SER A O 1
ATOM 2326 N N . GLY B 2 107 ? 43.672 9.547 -4.187 1.00 0.00 107 GLY A N 1
ATOM 2327 C CA . GLY B 2 107 ? 44.968 9.103 -4.716 1.00 0.00 107 GLY A CA 1
ATOM 2328 C C . GLY B 2 107 ? 45.778 10.230 -5.376 1.00 0.00 107 GLY A C 1
ATOM 2329 O O . GLY B 2 107 ? 45.312 11.371 -5.478 1.00 0.00 107 GLY A O 1
ATOM 2333 N N . SER B 2 108 ? 47.000 9.902 -5.816 1.00 0.00 108 SER A N 1
ATOM 2334 C CA . SER B 2 108 ? 47.944 10.803 -6.514 1.00 0.00 108 SER A CA 1
ATOM 2335 C C . SER B 2 108 ? 47.370 11.431 -7.794 1.00 0.00 108 SER A C 1
ATOM 2336 O O . SER B 2 108 ? 47.540 12.657 -7.980 1.00 0.00 108 SER A O 1
ATOM 3018 N N . MET B 2 1 ? 12.865 -8.198 11.927 1.00 0.00 1 MET A N 2
ATOM 3019 C CA . MET B 2 1 ? 11.688 -8.351 11.031 1.00 0.00 1 MET A CA 2
ATOM 3020 C C . MET B 2 1 ? 10.804 -7.102 11.087 1.00 0.00 1 MET A C 2
ATOM 3021 O O . MET B 2 1 ? 10.604 -6.536 12.163 1.00 0.00 1 MET A O 2
ATOM 3037 N N . VAL B 2 2 ? 10.256 -6.672 9.944 1.00 0.00 2 VAL A N 2
ATOM 3038 C CA . VAL B 2 2 ? 9.277 -5.568 9.837 1.00 0.00 2 VAL A CA 2
ATOM 3039 C C . VAL B 2 2 ? 8.317 -5.796 8.657 1.00 0.00 2 VAL A C 2
ATOM 3040 O O . VAL B 2 2 ? 8.656 -6.476 7.689 1.00 0.00 2 VAL A O 2
ATOM 3053 N N . GLU B 2 3 ? 7.121 -5.208 8.716 1.00 0.00 3 GLU A N 2
ATOM 3054 C CA . GLU B 2 3 ? 6.072 -5.294 7.681 1.00 0.00 3 GLU A CA 2
ATOM 3055 C C . GLU B 2 3 ? 6.222 -4.210 6.579 1.00 0.00 3 GLU A C 2
ATOM 3056 O O . GLU B 2 3 ? 5.236 -3.706 6.032 1.00 0.00 3 GLU A O 2
ATOM 3068 N N . ALA B 2 4 ? 7.463 -3.805 6.293 1.00 0.00 4 ALA A N 2
ATOM 3069 C CA . ALA B 2 4 ? 7.859 -2.759 5.341 1.00 0.00 4 ALA A CA 2
ATOM 3070 C C . ALA B 2 4 ? 9.296 -3.012 4.815 1.00 0.00 4 ALA A C 2
ATOM 3071 O O . ALA B 2 4 ? 9.895 -4.054 5.085 1.00 0.00 4 ALA A O 2
ATOM 3078 N N . ASP B 2 5 ? 9.878 -2.040 4.104 1.00 0.00 5 ASP A N 2
ATOM 3079 C CA . ASP B 2 5 ? 11.298 -2.097 3.691 1.00 0.00 5 ASP A CA 2
ATOM 3080 C C . ASP B 2 5 ? 12.275 -1.538 4.764 1.00 0.00 5 ASP A C 2
ATOM 3081 O O . ASP B 2 5 ? 13.413 -1.176 4.465 1.00 0.00 5 ASP A O 2
ATOM 3090 N N . HIS B 2 6 ? 11.812 -1.406 6.016 1.00 0.00 6 HIS A N 2
ATOM 3091 C CA . HIS B 2 6 ? 12.485 -0.705 7.124 1.00 0.00 6 HIS A CA 2
ATOM 3092 C C . HIS B 2 6 ? 12.920 0.766 6.833 1.00 0.00 6 HIS A C 2
ATOM 3093 O O . HIS B 2 6 ? 13.994 1.177 7.288 1.00 0.00 6 HIS A O 2
ATOM 3107 N N . PRO B 2 7 ? 12.148 1.600 6.094 1.00 0.00 7 PRO A N 2
ATOM 3108 C CA . PRO B 2 7 ? 12.615 2.936 5.701 1.00 0.00 7 PRO A CA 2
ATOM 3109 C C . PRO B 2 7 ? 12.641 3.947 6.862 1.00 0.00 7 PRO A C 2
ATOM 3110 O O . PRO B 2 7 ? 13.495 4.834 6.883 1.00 0.00 7 PRO A O 2
ATOM 3121 N N . GLY B 2 8 ? 11.690 3.856 7.805 1.00 0.00 8 GLY A N 2
ATOM 3122 C CA . GLY B 2 8 ? 11.458 4.855 8.867 1.00 0.00 8 GLY A CA 2
ATOM 3123 C C . GLY B 2 8 ? 11.117 6.273 8.371 1.00 0.00 8 GLY A C 2
ATOM 3124 O O . GLY B 2 8 ? 11.036 7.191 9.188 1.00 0.00 8 GLY A O 2
ATOM 3128 N N . LYS B 2 9 ? 10.907 6.438 7.055 1.00 0.00 9 LYS A N 2
ATOM 3129 C CA . LYS B 2 9 ? 10.823 7.767 6.422 1.00 0.00 9 LYS A CA 2
ATOM 3130 C C . LYS B 2 9 ? 9.617 7.834 5.472 1.00 0.00 9 LYS A C 2
ATOM 3131 O O . LYS B 2 9 ? 9.378 6.903 4.702 1.00 0.00 9 LYS A O 2
ATOM 3150 N N . LEU B 2 10 ? 8.873 8.936 5.554 1.00 0.00 10 LEU A N 2
ATOM 3151 C CA . LEU B 2 10 ? 7.570 9.064 4.876 1.00 0.00 10 LEU A CA 2
ATOM 3152 C C . LEU B 2 10 ? 7.483 10.301 3.982 1.00 0.00 10 LEU A C 2
ATOM 3153 O O . LEU B 2 10 ? 7.956 11.353 4.385 1.00 0.00 10 LEU A O 2
ATOM 3169 N N . PHE B 2 11 ? 6.825 10.189 2.830 1.00 0.00 11 PHE A N 2
ATOM 3170 C CA . PHE B 2 11 ? 6.533 11.280 1.893 1.00 0.00 11 PHE A CA 2
ATOM 3171 C C . PHE B 2 11 ? 5.048 11.664 2.033 1.00 0.00 11 PHE A C 2
ATOM 3172 O O . PHE B 2 11 ? 4.168 10.810 1.875 1.00 0.00 11 PHE A O 2
ATOM 3189 N N . ILE B 2 12 ? 4.802 12.956 2.320 1.00 0.00 12 ILE A N 2
ATOM 3190 C CA . ILE B 2 12 ? 3.460 13.511 2.273 1.00 0.00 12 ILE A CA 2
ATOM 3191 C C . ILE B 2 12 ? 3.477 14.436 1.081 1.00 0.00 12 ILE A C 2
ATOM 3192 O O . ILE B 2 12 ? 4.366 15.287 0.906 1.00 0.00 12 ILE A O 2
ATOM 3208 N N . GLY B 2 13 ? 2.447 14.231 0.282 1.00 0.00 13 GLY A N 2
ATOM 3209 C CA . GLY B 2 13 ? 2.228 14.944 -0.935 1.00 0.00 13 GLY A CA 2
ATOM 3210 C C . GLY B 2 13 ? 1.029 15.842 -0.784 1.00 0.00 13 GLY A C 2
ATOM 3211 O O . GLY B 2 13 ? -0.083 15.403 -0.478 1.00 0.00 13 GLY A O 2
ATOM 3215 N N . GLY B 2 14 ? 1.356 17.104 -1.019 1.00 0.00 14 GLY A N 2
ATOM 3216 C CA . GLY B 2 14 ? 0.375 18.169 -1.057 1.00 0.00 14 GLY A CA 2
ATOM 3217 C C . GLY B 2 14 ? 1.061 19.466 -0.917 1.00 0.00 14 GLY A C 2
ATOM 3218 O O . GLY B 2 14 ? 1.665 19.903 -1.892 1.00 0.00 14 GLY A O 2
ATOM 3222 N N . LEU B 2 15 ? 1.010 19.977 0.298 1.00 0.00 15 LEU A N 2
ATOM 3223 C CA . LEU B 2 15 ? 1.713 21.204 0.675 1.00 0.00 15 LEU A CA 2
ATOM 3224 C C . LEU B 2 15 ? 1.348 22.483 -0.016 1.00 0.00 15 LEU A C 2
ATOM 3225 O O . LEU B 2 15 ? 1.279 23.505 0.648 1.00 0.00 15 LEU A O 2
ATOM 3241 N N . ASN B 2 16 ? 0.958 22.386 -1.269 1.00 0.00 16 ASN A N 2
ATOM 3242 C CA . ASN B 2 16 ? 0.301 23.347 -2.088 1.00 0.00 16 ASN A CA 2
ATOM 3243 C C . ASN B 2 16 ? 0.845 24.788 -2.018 1.00 0.00 16 ASN A C 2
ATOM 3244 O O . ASN B 2 16 ? 0.117 25.748 -2.275 1.00 0.00 16 ASN A O 2
ATOM 3255 N N . ARG B 2 17 ? 2.129 24.936 -1.647 1.00 0.00 17 ARG A N 2
ATOM 3256 C CA . ARG B 2 17 ? 2.768 26.217 -1.301 1.00 0.00 17 ARG A CA 2
ATOM 3257 C C . ARG B 2 17 ? 1.910 26.997 -0.274 1.00 0.00 17 ARG A C 2
ATOM 3258 O O . ARG B 2 17 ? 1.778 28.219 -0.330 1.00 0.00 17 ARG A O 2
ATOM 3279 N N . GLU B 2 18 ? 1.307 26.253 0.658 1.00 0.00 18 GLU A N 2
ATOM 3280 C CA . GLU B 2 18 ? 0.256 26.646 1.584 1.00 0.00 18 GLU A CA 2
ATOM 3281 C C . GLU B 2 18 ? 0.536 26.154 3.017 1.00 0.00 18 GLU A C 2
ATOM 3282 O O . GLU B 2 18 ? 0.529 26.981 3.933 1.00 0.00 18 GLU A O 2
ATOM 3294 N N . THR B 2 19 ? 0.798 24.848 3.223 1.00 0.00 19 THR A N 2
ATOM 3295 C CA . THR B 2 19 ? 1.070 24.308 4.586 1.00 0.00 19 THR A CA 2
ATOM 3296 C C . THR B 2 19 ? 2.493 23.758 4.805 1.00 0.00 19 THR A C 2
ATOM 3297 O O . THR B 2 19 ? 3.270 23.655 3.852 1.00 0.00 19 THR A O 2
ATOM 3308 N N . ASN B 2 20 ? 2.843 23.414 6.059 1.00 0.00 20 ASN A N 2
ATOM 3309 C CA . ASN B 2 20 ? 4.259 23.178 6.441 1.00 0.00 20 ASN A CA 2
ATOM 3310 C C . ASN B 2 20 ? 4.393 22.349 7.736 1.00 0.00 20 ASN A C 2
ATOM 3311 O O . ASN B 2 20 ? 3.484 21.601 8.073 1.00 0.00 20 ASN A O 2
ATOM 3322 N N . GLU B 2 21 ? 5.516 22.415 8.478 1.00 0.00 21 GLU A N 2
ATOM 3323 C CA . GLU B 2 21 ? 5.765 21.514 9.638 1.00 0.00 21 GLU A CA 2
ATOM 3324 C C . GLU B 2 21 ? 4.653 21.428 10.736 1.00 0.00 21 GLU A C 2
ATOM 3325 O O . GLU B 2 21 ? 4.585 20.506 11.565 1.00 0.00 21 GLU A O 2
ATOM 3337 N N . LYS B 2 22 ? 3.768 22.420 10.616 1.00 0.00 22 LYS A N 2
ATOM 3338 C CA . LYS B 2 22 ? 2.528 22.383 11.400 1.00 0.00 22 LYS A CA 2
ATOM 3339 C C . LYS B 2 22 ? 1.781 21.106 11.066 1.00 0.00 22 LYS A C 2
ATOM 3340 O O . LYS B 2 22 ? 1.578 20.224 11.906 1.00 0.00 22 LYS A O 2
ATOM 3359 N N . MET B 2 23 ? 1.490 21.054 9.756 1.00 0.00 23 MET A N 2
ATOM 3360 C CA . MET B 2 23 ? 0.895 19.887 9.168 1.00 0.00 23 MET A CA 2
ATOM 3361 C C . MET B 2 23 ? 1.785 18.704 9.494 1.00 0.00 23 MET A C 2
ATOM 3362 O O . MET B 2 23 ? 1.298 17.598 9.566 1.00 0.00 23 MET A O 2
ATOM 3376 N N . LEU B 2 24 ? 3.107 18.883 9.448 1.00 0.00 24 LEU A N 2
ATOM 3377 C CA . LEU B 2 24 ? 4.004 17.741 9.602 1.00 0.00 24 LEU A CA 2
ATOM 3378 C C . LEU B 2 24 ? 3.759 16.963 10.889 1.00 0.00 24 LEU A C 2
ATOM 3379 O O . LEU B 2 24 ? 3.192 15.863 10.875 1.00 0.00 24 LEU A O 2
ATOM 3395 N N . LYS B 2 25 ? 4.163 17.535 12.030 1.00 0.00 25 LYS A N 2
ATOM 3396 C CA . LYS B 2 25 ? 3.935 16.889 13.319 1.00 0.00 25 LYS A CA 2
ATOM 3397 C C . LYS B 2 25 ? 2.474 16.566 13.529 1.00 0.00 25 LYS A C 2
ATOM 3398 O O . LYS B 2 25 ? 2.192 15.516 14.091 1.00 0.00 25 LYS A O 2
ATOM 3417 N N . ALA B 2 26 ? 1.569 17.392 13.004 1.00 0.00 26 ALA A N 2
ATOM 3418 C CA . ALA B 2 26 ? 0.163 17.054 12.962 1.00 0.00 26 ALA A CA 2
ATOM 3419 C C . ALA B 2 26 ? -0.116 15.675 12.295 1.00 0.00 26 ALA A C 2
ATOM 3420 O O . ALA B 2 26 ? -0.292 14.637 12.941 1.00 0.00 26 ALA A O 2
ATOM 3427 N N . VAL B 2 27 ? -0.086 15.712 10.962 1.00 0.00 27 VAL A N 2
ATOM 3428 C CA . VAL B 2 27 ? -0.517 14.595 10.109 1.00 0.00 27 VAL A CA 2
ATOM 3429 C C . VAL B 2 27 ? 0.154 13.308 10.497 1.00 0.00 27 VAL A C 2
ATOM 3430 O O . VAL B 2 27 ? -0.477 12.275 10.694 1.00 0.00 27 VAL A O 2
ATOM 3443 N N . PHE B 2 28 ? 1.470 13.392 10.531 1.00 0.00 28 PHE A N 2
ATOM 3444 C CA . PHE B 2 28 ? 2.310 12.276 10.855 1.00 0.00 28 PHE A CA 2
ATOM 3445 C C . PHE B 2 28 ? 2.263 11.877 12.319 1.00 0.00 28 PHE A C 2
ATOM 3446 O O . PHE B 2 28 ? 2.070 10.706 12.651 1.00 0.00 28 PHE A O 2
ATOM 3463 N N . GLY B 2 29 ? 2.485 12.842 13.210 1.00 0.00 29 GLY A N 2
ATOM 3464 C CA . GLY B 2 29 ? 2.353 12.572 14.633 1.00 0.00 29 GLY A CA 2
ATOM 3465 C C . GLY B 2 29 ? 1.016 12.017 15.083 1.00 0.00 29 GLY A C 2
ATOM 3466 O O . GLY B 2 29 ? 0.939 11.537 16.217 1.00 0.00 29 GLY A O 2
ATOM 3470 N N . LYS B 2 30 ? -0.036 12.088 14.249 1.00 0.00 30 LYS A N 2
ATOM 3471 C CA . LYS B 2 30 ? -1.361 11.547 14.624 1.00 0.00 30 LYS A CA 2
ATOM 3472 C C . LYS B 2 30 ? -1.284 10.132 15.202 1.00 0.00 30 LYS A C 2
ATOM 3473 O O . LYS B 2 30 ? -1.934 9.814 16.202 1.00 0.00 30 LYS A O 2
ATOM 3492 N N . HIS B 2 31 ? -0.440 9.331 14.557 1.00 0.00 31 HIS A N 2
ATOM 3493 C CA . HIS B 2 31 ? -0.182 7.944 14.983 1.00 0.00 31 HIS A CA 2
ATOM 3494 C C . HIS B 2 31 ? 1.311 7.549 15.162 1.00 0.00 31 HIS A C 2
ATOM 3495 O O . HIS B 2 31 ? 1.604 6.351 15.216 1.00 0.00 31 HIS A O 2
ATOM 3509 N N . GLY B 2 32 ? 2.277 8.473 15.326 1.00 0.00 32 GLY A N 2
ATOM 3510 C CA . GLY B 2 32 ? 3.640 8.103 15.697 1.00 0.00 32 GLY A CA 2
ATOM 3511 C C . GLY B 2 32 ? 4.443 9.215 16.395 1.00 0.00 32 GLY A C 2
ATOM 3512 O O . GLY B 2 32 ? 3.946 10.324 16.596 1.00 0.00 32 GLY A O 2
ATOM 3516 N N . PRO B 2 33 ? 5.691 8.908 16.790 1.00 0.00 33 PRO A N 2
ATOM 3517 C CA . PRO B 2 33 ? 6.580 9.788 17.541 1.00 0.00 33 PRO A CA 2
ATOM 3518 C C . PRO B 2 33 ? 7.175 10.945 16.714 1.00 0.00 33 PRO A C 2
ATOM 3519 O O . PRO B 2 33 ? 6.881 12.112 16.989 1.00 0.00 33 PRO A O 2
ATOM 3530 N N . ILE B 2 34 ? 8.071 10.602 15.772 1.00 0.00 34 ILE A N 2
ATOM 3531 C CA . ILE B 2 34 ? 8.699 11.582 14.866 1.00 0.00 34 ILE A CA 2
ATOM 3532 C C . ILE B 2 34 ? 9.998 12.137 15.471 1.00 0.00 34 ILE A C 2
ATOM 3533 O O . ILE B 2 34 ? 9.960 12.946 16.402 1.00 0.00 34 ILE A O 2
ATOM 3549 N N . SER B 2 35 ? 11.139 11.680 14.963 1.00 0.00 35 SER A N 2
ATOM 3550 C CA . SER B 2 35 ? 12.484 12.082 15.365 1.00 0.00 35 SER A CA 2
ATOM 3551 C C . SER B 2 35 ? 13.166 13.005 14.354 1.00 0.00 35 SER A C 2
ATOM 3552 O O . SER B 2 35 ? 14.219 13.560 14.678 1.00 0.00 35 SER A O 2
ATOM 3560 N N . GLU B 2 36 ? 12.584 13.228 13.166 1.00 0.00 36 GLU A N 2
ATOM 3561 C CA . GLU B 2 36 ? 13.065 14.294 12.268 1.00 0.00 36 GLU A CA 2
ATOM 3562 C C . GLU B 2 36 ? 12.018 14.737 11.243 1.00 0.00 36 GLU A C 2
ATOM 3563 O O . GLU B 2 36 ? 11.138 13.964 10.868 1.00 0.00 36 GLU A O 2
ATOM 3575 N N . VAL B 2 37 ? 12.142 15.975 10.758 1.00 0.00 37 VAL A N 2
ATOM 3576 C CA . VAL B 2 37 ? 11.192 16.617 9.842 1.00 0.00 37 VAL A CA 2
ATOM 3577 C C . VAL B 2 37 ? 11.899 17.340 8.696 1.00 0.00 37 VAL A C 2
ATOM 3578 O O . VAL B 2 37 ? 12.894 18.037 8.879 1.00 0.00 37 VAL A O 2
ATOM 3591 N N . LEU B 2 38 ? 11.367 17.131 7.499 1.00 0.00 38 LEU A N 2
ATOM 3592 C CA . LEU B 2 38 ? 11.882 17.519 6.197 1.00 0.00 38 LEU A CA 2
ATOM 3593 C C . LEU B 2 38 ? 10.754 18.120 5.340 1.00 0.00 38 LEU A C 2
ATOM 3594 O O . LEU B 2 38 ? 9.641 17.606 5.287 1.00 0.00 38 LEU A O 2
ATOM 3610 N N . LEU B 2 39 ? 11.060 19.218 4.672 1.00 0.00 39 LEU A N 2
ATOM 3611 C CA . LEU B 2 39 ? 10.215 19.850 3.650 1.00 0.00 39 LEU A CA 2
ATOM 3612 C C . LEU B 2 39 ? 11.085 20.221 2.445 1.00 0.00 39 LEU A C 2
ATOM 3613 O O . LEU B 2 39 ? 12.155 20.803 2.621 1.00 0.00 39 LEU A O 2
ATOM 3629 N N . ILE B 2 40 ? 10.609 19.941 1.234 1.00 0.00 40 ILE A N 2
ATOM 3630 C CA . ILE B 2 40 ? 11.452 19.983 0.046 1.00 0.00 40 ILE A CA 2
ATOM 3631 C C . ILE B 2 40 ? 11.159 21.234 -0.773 1.00 0.00 40 ILE A C 2
ATOM 3632 O O . ILE B 2 40 ? 9.978 21.545 -1.018 1.00 0.00 40 ILE A O 2
ATOM 3648 N N . LYS B 2 41 ? 12.301 21.841 -1.159 1.00 0.00 41 LYS A N 2
ATOM 3649 C CA . LYS B 2 41 ? 12.347 23.102 -1.919 1.00 0.00 41 LYS A CA 2
ATOM 3650 C C . LYS B 2 41 ? 13.340 22.936 -3.111 1.00 0.00 41 LYS A C 2
ATOM 3651 O O . LYS B 2 41 ? 13.350 21.894 -3.764 1.00 0.00 41 LYS A O 2
ATOM 3670 N N . ASP B 2 42 ? 14.143 23.959 -3.413 1.00 0.00 42 ASP A N 2
ATOM 3671 C CA . ASP B 2 42 ? 15.008 24.152 -4.606 1.00 0.00 42 ASP A CA 2
ATOM 3672 C C . ASP B 2 42 ? 15.882 25.397 -4.328 1.00 0.00 42 ASP A C 2
ATOM 3673 O O . ASP B 2 42 ? 15.376 26.300 -3.682 1.00 0.00 42 ASP A O 2
ATOM 3682 N N . ARG B 2 43 ? 17.166 25.496 -4.723 1.00 0.00 43 ARG A N 2
ATOM 3683 C CA . ARG B 2 43 ? 18.207 26.514 -4.331 1.00 0.00 43 ARG A CA 2
ATOM 3684 C C . ARG B 2 43 ? 18.430 26.729 -2.833 1.00 0.00 43 ARG A C 2
ATOM 3685 O O . ARG B 2 43 ? 19.470 27.291 -2.513 1.00 0.00 43 ARG A O 2
ATOM 3706 N N . THR B 2 44 ? 17.586 26.119 -1.990 1.00 0.00 44 THR A N 2
ATOM 3707 C CA . THR B 2 44 ? 17.435 26.531 -0.565 1.00 0.00 44 THR A CA 2
ATOM 3708 C C . THR B 2 44 ? 16.323 27.606 -0.432 1.00 0.00 44 THR A C 2
ATOM 3709 O O . THR B 2 44 ? 15.994 27.962 0.697 1.00 0.00 44 THR A O 2
ATOM 3720 N N . SER B 2 45 ? 15.715 27.980 -1.590 1.00 0.00 45 SER A N 2
ATOM 3721 C CA . SER B 2 45 ? 14.449 28.760 -1.650 1.00 0.00 45 SER A CA 2
ATOM 3722 C C . SER B 2 45 ? 14.074 29.385 -3.039 1.00 0.00 45 SER A C 2
ATOM 3723 O O . SER B 2 45 ? 13.607 30.524 -3.127 1.00 0.00 45 SER A O 2
ATOM 3731 N N . LYS B 2 46 ? 14.360 28.725 -4.185 1.00 0.00 46 LYS A N 2
ATOM 3732 C CA . LYS B 2 46 ? 13.618 28.997 -5.461 1.00 0.00 46 LYS A CA 2
ATOM 3733 C C . LYS B 2 46 ? 12.091 28.841 -5.095 1.00 0.00 46 LYS A C 2
ATOM 3734 O O . LYS B 2 46 ? 11.287 29.674 -5.517 1.00 0.00 46 LYS A O 2
ATOM 3753 N N . SER B 2 47 ? 11.771 27.850 -4.222 1.00 0.00 47 SER A N 2
ATOM 3754 C CA . SER B 2 47 ? 10.510 27.833 -3.443 1.00 0.00 47 SER A CA 2
ATOM 3755 C C . SER B 2 47 ? 9.266 27.062 -3.925 1.00 0.00 47 SER A C 2
ATOM 3756 O O . SER B 2 47 ? 8.404 27.605 -4.621 1.00 0.00 47 SER A O 2
ATOM 3764 N N . ARG B 2 48 ? 9.168 25.782 -3.504 1.00 0.00 48 ARG A N 2
ATOM 3765 C CA . ARG B 2 48 ? 7.973 24.924 -3.508 1.00 0.00 48 ARG A CA 2
ATOM 3766 C C . ARG B 2 48 ? 7.833 24.273 -2.118 1.00 0.00 48 ARG A C 2
ATOM 3767 O O . ARG B 2 48 ? 8.490 24.686 -1.166 1.00 0.00 48 ARG A O 2
ATOM 3788 N N . GLY B 2 49 ? 6.928 23.316 -1.978 1.00 0.00 49 GLY A N 2
ATOM 3789 C CA . GLY B 2 49 ? 6.801 22.478 -0.775 1.00 0.00 49 GLY A CA 2
ATOM 3790 C C . GLY B 2 49 ? 6.501 20.993 -1.014 1.00 0.00 49 GLY A C 2
ATOM 3791 O O . GLY B 2 49 ? 5.490 20.698 -1.642 1.00 0.00 49 GLY A O 2
ATOM 3795 N N . PHE B 2 50 ? 7.357 20.056 -0.595 1.00 0.00 50 PHE A N 2
ATOM 3796 C CA . PHE B 2 50 ? 6.948 18.615 -0.428 1.00 0.00 50 PHE A CA 2
ATOM 3797 C C . PHE B 2 50 ? 7.438 17.944 0.857 1.00 0.00 50 PHE A C 2
ATOM 3798 O O . PHE B 2 50 ? 8.549 18.219 1.263 1.00 0.00 50 PHE A O 2
ATOM 3815 N N . ALA B 2 51 ? 6.671 17.131 1.580 1.00 0.00 51 ALA A N 2
ATOM 3816 C CA . ALA B 2 51 ? 7.028 16.791 2.965 1.00 0.00 51 ALA A CA 2
ATOM 3817 C C . ALA B 2 51 ? 7.599 15.406 3.158 1.00 0.00 51 ALA A C 2
ATOM 3818 O O . ALA B 2 51 ? 7.115 14.435 2.595 1.00 0.00 51 ALA A O 2
ATOM 3825 N N . PHE B 2 52 ? 8.667 15.340 3.949 1.00 0.00 52 PHE A N 2
ATOM 3826 C CA . PHE B 2 52 ? 9.301 14.110 4.355 1.00 0.00 52 PHE A CA 2
ATOM 3827 C C . PHE B 2 52 ? 9.331 13.993 5.903 1.00 0.00 52 PHE A C 2
ATOM 3828 O O . PHE B 2 52 ? 9.675 14.983 6.553 1.00 0.00 52 PHE A O 2
ATOM 3845 N N . ILE B 2 53 ? 9.008 12.861 6.550 1.00 0.00 53 ILE A N 2
ATOM 3846 C CA . ILE B 2 53 ? 9.151 12.767 8.029 1.00 0.00 53 ILE A CA 2
ATOM 3847 C C . ILE B 2 53 ? 9.807 11.461 8.480 1.00 0.00 53 ILE A C 2
ATOM 3848 O O . ILE B 2 53 ? 9.504 10.399 7.938 1.00 0.00 53 ILE A O 2
ATOM 3864 N N . THR B 2 54 ? 10.735 11.551 9.436 1.00 0.00 54 THR A N 2
ATOM 3865 C CA . THR B 2 54 ? 11.471 10.412 9.998 1.00 0.00 54 THR A CA 2
ATOM 3866 C C . THR B 2 54 ? 10.924 10.076 11.385 1.00 0.00 54 THR A C 2
ATOM 3867 O O . THR B 2 54 ? 10.878 10.938 12.271 1.00 0.00 54 THR A O 2
ATOM 3878 N N . PHE B 2 55 ? 10.531 8.810 11.556 1.00 0.00 55 PHE A N 2
ATOM 3879 C CA . PHE B 2 55 ? 9.946 8.211 12.754 1.00 0.00 55 PHE A CA 2
ATOM 3880 C C . PHE B 2 55 ? 10.959 7.329 13.489 1.00 0.00 55 PHE A C 2
ATOM 3881 O O . PHE B 2 55 ? 11.641 6.513 12.866 1.00 0.00 55 PHE A O 2
ATOM 3898 N N . GLU B 2 56 ? 11.014 7.464 14.818 1.00 0.00 56 GLU A N 2
ATOM 3899 C CA . GLU B 2 56 ? 11.761 6.524 15.680 1.00 0.00 56 GLU A CA 2
ATOM 3900 C C . GLU B 2 56 ? 11.623 5.020 15.334 1.00 0.00 56 GLU A C 2
ATOM 3901 O O . GLU B 2 56 ? 12.595 4.286 15.523 1.00 0.00 56 GLU A O 2
ATOM 3913 N N . ASN B 2 57 ? 10.482 4.557 14.786 1.00 0.00 57 ASN A N 2
ATOM 3914 C CA . ASN B 2 57 ? 10.374 3.193 14.234 1.00 0.00 57 ASN A CA 2
ATOM 3915 C C . ASN B 2 57 ? 9.628 3.169 12.878 1.00 0.00 57 ASN A C 2
ATOM 3916 O O . ASN B 2 57 ? 8.696 3.951 12.664 1.00 0.00 57 ASN A O 2
ATOM 3927 N N . PRO B 2 58 ? 9.949 2.202 11.994 1.00 0.00 58 PRO A N 2
ATOM 3928 C CA . PRO B 2 58 ? 9.261 1.971 10.714 1.00 0.00 58 PRO A CA 2
ATOM 3929 C C . PRO B 2 58 ? 7.798 1.557 10.927 1.00 0.00 58 PRO A C 2
ATOM 3930 O O . PRO B 2 58 ? 6.913 1.946 10.164 1.00 0.00 58 PRO A O 2
ATOM 3941 N N . ALA B 2 59 ? 7.552 0.830 12.022 1.00 0.00 59 ALA A N 2
ATOM 3942 C CA . ALA B 2 59 ? 6.202 0.566 12.502 1.00 0.00 59 ALA A CA 2
ATOM 3943 C C . ALA B 2 59 ? 5.344 1.824 12.545 1.00 0.00 59 ALA A C 2
ATOM 3944 O O . ALA B 2 59 ? 4.288 1.915 11.927 1.00 0.00 59 ALA A O 2
ATOM 3951 N N . ASP B 2 60 ? 5.806 2.760 13.364 1.00 0.00 60 ASP A N 2
ATOM 3952 C CA . ASP B 2 60 ? 5.109 4.002 13.588 1.00 0.00 60 ASP A CA 2
ATOM 3953 C C . ASP B 2 60 ? 4.931 4.862 12.329 1.00 0.00 60 ASP A C 2
ATOM 3954 O O . ASP B 2 60 ? 3.909 5.522 12.149 1.00 0.00 60 ASP A O 2
ATOM 3963 N N . ALA B 2 61 ? 5.926 4.809 11.442 1.00 0.00 61 ALA A N 2
ATOM 3964 C CA . ALA B 2 61 ? 5.802 5.374 10.102 1.00 0.00 61 ALA A CA 2
ATOM 3965 C C . ALA B 2 61 ? 4.584 4.802 9.364 1.00 0.00 61 ALA A C 2
ATOM 3966 O O . ALA B 2 61 ? 3.713 5.532 8.891 1.00 0.00 61 ALA A O 2
ATOM 3973 N N . LYS B 2 62 ? 4.549 3.475 9.268 1.00 0.00 62 LYS A N 2
ATOM 3974 C CA . LYS B 2 62 ? 3.439 2.710 8.661 1.00 0.00 62 LYS A CA 2
ATOM 3975 C C . LYS B 2 62 ? 2.086 3.017 9.299 1.00 0.00 62 LYS A C 2
ATOM 3976 O O . LYS B 2 62 ? 1.074 3.157 8.626 1.00 0.00 62 LYS A O 2
ATOM 3995 N N . ASN B 2 63 ? 2.091 3.092 10.621 1.00 0.00 63 ASN A N 2
ATOM 3996 C CA . ASN B 2 63 ? 0.920 3.480 11.394 1.00 0.00 63 ASN A CA 2
ATOM 3997 C C . ASN B 2 63 ? 0.352 4.831 10.964 1.00 0.00 63 ASN A C 2
ATOM 3998 O O . ASN B 2 63 ? -0.791 4.899 10.522 1.00 0.00 63 ASN A O 2
ATOM 4009 N N . ALA B 2 64 ? 1.171 5.885 11.050 1.00 0.00 64 ALA A N 2
ATOM 4010 C CA . ALA B 2 64 ? 0.800 7.194 10.531 1.00 0.00 64 ALA A CA 2
ATOM 4011 C C . ALA B 2 64 ? 0.403 7.162 9.037 1.00 0.00 64 ALA A C 2
ATOM 4012 O O . ALA B 2 64 ? -0.534 7.851 8.638 1.00 0.00 64 ALA A O 2
ATOM 4019 N N . ALA B 2 65 ? 1.058 6.341 8.207 1.00 0.00 65 ALA A N 2
ATOM 4020 C CA . ALA B 2 65 ? 0.584 6.071 6.848 1.00 0.00 65 ALA A CA 2
ATOM 4021 C C . ALA B 2 65 ? -0.858 5.551 6.806 1.00 0.00 65 ALA A C 2
ATOM 4022 O O . ALA B 2 65 ? -1.730 6.213 6.260 1.00 0.00 65 ALA A O 2
ATOM 4029 N N . LYS B 2 66 ? -1.101 4.375 7.386 1.00 0.00 66 LYS A N 2
ATOM 4030 C CA . LYS B 2 66 ? -2.374 3.634 7.406 1.00 0.00 66 LYS A CA 2
ATOM 4031 C C . LYS B 2 66 ? -3.509 4.483 7.966 1.00 0.00 66 LYS A C 2
ATOM 4032 O O . LYS B 2 66 ? -4.650 4.413 7.512 1.00 0.00 66 LYS A O 2
ATOM 4051 N N . ASP B 2 67 ? -3.174 5.278 8.975 1.00 0.00 67 ASP A N 2
ATOM 4052 C CA . ASP B 2 67 ? -4.045 6.354 9.441 1.00 0.00 67 ASP A CA 2
ATOM 4053 C C . ASP B 2 67 ? -4.440 7.335 8.323 1.00 0.00 67 ASP A C 2
ATOM 4054 O O . ASP B 2 67 ? -5.613 7.581 8.038 1.00 0.00 67 ASP A O 2
ATOM 4063 N N . MET B 2 68 ? -3.381 7.955 7.801 1.00 0.00 68 MET A N 2
ATOM 4064 C CA . MET B 2 68 ? -3.508 9.098 6.876 1.00 0.00 68 MET A CA 2
ATOM 4065 C C . MET B 2 68 ? -3.980 8.716 5.474 1.00 0.00 68 MET A C 2
ATOM 4066 O O . MET B 2 68 ? -5.177 8.770 5.204 1.00 0.00 68 MET A O 2
ATOM 4080 N N . ASN B 2 69 ? -3.036 8.317 4.606 1.00 0.00 69 ASN A N 2
ATOM 4081 C CA . ASN B 2 69 ? -3.349 7.638 3.342 1.00 0.00 69 ASN A CA 2
ATOM 4082 C C . ASN B 2 69 ? -4.579 8.116 2.534 1.00 0.00 69 ASN A C 2
ATOM 4083 O O . ASN B 2 69 ? -5.414 7.318 2.103 1.00 0.00 69 ASN A O 2
ATOM 4094 N N . GLY B 2 70 ? -4.686 9.436 2.353 1.00 0.00 70 GLY A N 2
ATOM 4095 C CA . GLY B 2 70 ? -5.807 10.109 1.682 1.00 0.00 70 GLY A CA 2
ATOM 4096 C C . GLY B 2 70 ? -6.773 10.831 2.618 1.00 0.00 70 GLY A C 2
ATOM 4097 O O . GLY B 2 70 ? -7.967 10.951 2.324 1.00 0.00 70 GLY A O 2
ATOM 4101 N N . LYS B 2 71 ? -6.228 11.324 3.736 1.00 0.00 71 LYS A N 2
ATOM 4102 C CA . LYS B 2 71 ? -6.954 12.239 4.606 1.00 0.00 71 LYS A CA 2
ATOM 4103 C C . LYS B 2 71 ? -6.892 13.627 3.960 1.00 0.00 71 LYS A C 2
ATOM 4104 O O . LYS B 2 71 ? -6.276 13.808 2.906 1.00 0.00 71 LYS A O 2
ATOM 4123 N N . SER B 2 72 ? -7.480 14.641 4.578 1.00 0.00 72 SER A N 2
ATOM 4124 C CA . SER B 2 72 ? -7.521 15.977 3.996 1.00 0.00 72 SER A CA 2
ATOM 4125 C C . SER B 2 72 ? -7.609 17.029 5.077 1.00 0.00 72 SER A C 2
ATOM 4126 O O . SER B 2 72 ? -8.456 16.943 5.973 1.00 0.00 72 SER A O 2
ATOM 4134 N N . LEU B 2 73 ? -6.661 17.973 5.023 1.00 0.00 73 LEU A N 2
ATOM 4135 C CA . LEU B 2 73 ? -6.419 18.862 6.180 1.00 0.00 73 LEU A CA 2
ATOM 4136 C C . LEU B 2 73 ? -5.771 20.242 5.958 1.00 0.00 73 LEU A C 2
ATOM 4137 O O . LEU B 2 73 ? -5.697 21.017 6.912 1.00 0.00 73 LEU A O 2
ATOM 4153 N N . HIS B 2 74 ? -5.373 20.599 4.733 1.00 0.00 74 HIS A N 2
ATOM 4154 C CA . HIS B 2 74 ? -4.965 21.977 4.384 1.00 0.00 74 HIS A CA 2
ATOM 4155 C C . HIS B 2 74 ? -5.880 22.557 3.291 1.00 0.00 74 HIS A C 2
ATOM 4156 O O . HIS B 2 74 ? -5.425 23.181 2.340 1.00 0.00 74 HIS A O 2
ATOM 4170 N N . GLY B 2 75 ? -7.194 22.298 3.386 1.00 0.00 75 GLY A N 2
ATOM 4171 C CA . GLY B 2 75 ? -8.123 22.557 2.272 1.00 0.00 75 GLY A CA 2
ATOM 4172 C C . GLY B 2 75 ? -7.774 21.712 1.034 1.00 0.00 75 GLY A C 2
ATOM 4173 O O . GLY B 2 75 ? -8.095 22.101 -0.094 1.00 0.00 75 GLY A O 2
ATOM 4177 N N . LYS B 2 76 ? -7.061 20.599 1.275 1.00 0.00 76 LYS A N 2
ATOM 4178 C CA . LYS B 2 76 ? -6.486 19.768 0.220 1.00 0.00 76 LYS A CA 2
ATOM 4179 C C . LYS B 2 76 ? -6.238 18.430 0.892 1.00 0.00 76 LYS A C 2
ATOM 4180 O O . LYS B 2 76 ? -5.962 18.353 2.100 1.00 0.00 76 LYS A O 2
ATOM 4199 N N . ALA B 2 77 ? -6.266 17.394 0.080 1.00 0.00 77 ALA A N 2
ATOM 4200 C CA . ALA B 2 77 ? -5.896 16.079 0.528 1.00 0.00 77 ALA A CA 2
ATOM 4201 C C . ALA B 2 77 ? -4.378 15.913 0.609 1.00 0.00 77 ALA A C 2
ATOM 4202 O O . ALA B 2 77 ? -3.605 16.492 -0.160 1.00 0.00 77 ALA A O 2
ATOM 4209 N N . ILE B 2 78 ? -4.016 15.029 1.526 1.00 0.00 78 ILE A N 2
ATOM 4210 C CA . ILE B 2 78 ? -2.642 14.522 1.640 1.00 0.00 78 ILE A CA 2
ATOM 4211 C C . ILE B 2 78 ? -2.574 13.110 1.088 1.00 0.00 78 ILE A C 2
ATOM 4212 O O . ILE B 2 78 ? -3.424 12.256 1.348 1.00 0.00 78 ILE A O 2
ATOM 4228 N N . LYS B 2 79 ? -1.531 12.884 0.313 1.00 0.00 79 LYS A N 2
ATOM 4229 C CA . LYS B 2 79 ? -1.177 11.532 -0.134 1.00 0.00 79 LYS A CA 2
ATOM 4230 C C . LYS B 2 79 ? 0.027 11.083 0.676 1.00 0.00 79 LYS A C 2
ATOM 4231 O O . LYS B 2 79 ? 0.962 11.859 0.846 1.00 0.00 79 LYS A O 2
ATOM 4250 N N . VAL B 2 80 ? -0.018 9.855 1.192 1.00 0.00 80 VAL A N 2
ATOM 4251 C CA . VAL B 2 80 ? 1.001 9.316 2.109 1.00 0.00 80 VAL A CA 2
ATOM 4252 C C . VAL B 2 80 ? 1.638 8.040 1.566 1.00 0.00 80 VAL A C 2
ATOM 4253 O O . VAL B 2 80 ? 0.960 7.074 1.217 1.00 0.00 80 VAL A O 2
ATOM 4266 N N . GLU B 2 81 ? 2.961 8.089 1.457 1.00 0.00 81 GLU A N 2
ATOM 4267 C CA . GLU B 2 81 ? 3.839 7.117 0.807 1.00 0.00 81 GLU A CA 2
ATOM 4268 C C . GLU B 2 81 ? 5.072 6.822 1.679 1.00 0.00 81 GLU A C 2
ATOM 4269 O O . GLU B 2 81 ? 5.581 7.723 2.347 1.00 0.00 81 GLU A O 2
ATOM 4281 N N . GLN B 2 82 ? 5.587 5.589 1.677 1.00 0.00 82 GLN A N 2
ATOM 4282 C CA . GLN B 2 82 ? 6.845 5.286 2.373 1.00 0.00 82 GLN A CA 2
ATOM 4283 C C . GLN B 2 82 ? 7.994 5.595 1.408 1.00 0.00 82 GLN A C 2
ATOM 4284 O O . GLN B 2 82 ? 8.021 5.158 0.253 1.00 0.00 82 GLN A O 2
ATOM 4298 N N . ALA B 2 83 ? 8.913 6.427 1.893 1.00 0.00 83 ALA A N 2
ATOM 4299 C CA . ALA B 2 83 ? 9.955 7.040 1.068 1.00 0.00 83 ALA A CA 2
ATOM 4300 C C . ALA B 2 83 ? 10.978 6.033 0.501 1.00 0.00 83 ALA A C 2
ATOM 4301 O O . ALA B 2 83 ? 11.173 4.947 1.063 1.00 0.00 83 ALA A O 2
ATOM 4308 N N . LYS B 2 84 ? 11.649 6.417 -0.600 1.00 0.00 84 LYS A N 2
ATOM 4309 C CA . LYS B 2 84 ? 12.484 5.467 -1.363 1.00 0.00 84 LYS A CA 2
ATOM 4310 C C . LYS B 2 84 ? 13.868 6.015 -1.742 1.00 0.00 84 LYS A C 2
ATOM 4311 O O . LYS B 2 84 ? 14.865 5.546 -1.192 1.00 0.00 84 LYS A O 2
ATOM 4330 N N . LYS B 2 85 ? 13.910 7.009 -2.639 1.00 0.00 85 LYS A N 2
ATOM 4331 C CA . LYS B 2 85 ? 15.167 7.695 -3.027 1.00 0.00 85 LYS A CA 2
ATOM 4332 C C . LYS B 2 85 ? 14.858 8.921 -3.901 1.00 0.00 85 LYS A C 2
ATOM 4333 O O . LYS B 2 85 ? 13.825 8.908 -4.577 1.00 0.00 85 LYS A O 2
ATOM 4352 N N . PRO B 2 86 ? 15.742 9.934 -3.967 1.00 0.00 86 PRO A N 2
ATOM 4353 C CA . PRO B 2 86 ? 15.618 11.012 -4.934 1.00 0.00 86 PRO A CA 2
ATOM 4354 C C . PRO B 2 86 ? 16.230 10.633 -6.293 1.00 0.00 86 PRO A C 2
ATOM 4355 O O . PRO B 2 86 ? 17.213 9.896 -6.375 1.00 0.00 86 PRO A O 2
ATOM 4366 N N . SER B 2 87 ? 15.623 11.122 -7.378 1.00 0.00 87 SER A N 2
ATOM 4367 C CA . SER B 2 87 ? 15.912 10.705 -8.762 1.00 0.00 87 SER A CA 2
ATOM 4368 C C . SER B 2 87 ? 17.262 11.205 -9.320 1.00 0.00 87 SER A C 2
ATOM 4369 O O . SER B 2 87 ? 17.745 10.697 -10.335 1.00 0.00 87 SER A O 2
ATOM 4377 N N . PHE B 2 88 ? 17.897 12.178 -8.652 1.00 0.00 88 PHE A N 2
ATOM 4378 C CA . PHE B 2 88 ? 19.061 12.924 -9.164 1.00 0.00 88 PHE A CA 2
ATOM 4379 C C . PHE B 2 88 ? 20.236 13.050 -8.164 1.00 0.00 88 PHE A C 2
ATOM 4380 O O . PHE B 2 88 ? 21.281 13.611 -8.503 1.00 0.00 88 PHE A O 2
ATOM 4397 N N . GLN B 2 89 ? 20.088 12.540 -6.935 1.00 0.00 89 GLN A N 2
ATOM 4398 C CA . GLN B 2 89 ? 21.005 12.762 -5.799 1.00 0.00 89 GLN A CA 2
ATOM 4399 C C . GLN B 2 89 ? 21.095 11.532 -4.866 1.00 0.00 89 GLN A C 2
ATOM 4400 O O . GLN B 2 89 ? 20.439 10.513 -5.095 1.00 0.00 89 GLN A O 2
ATOM 4414 N N . SER B 2 90 ? 21.873 11.656 -3.782 1.00 0.00 90 SER A N 2
ATOM 4415 C CA . SER B 2 90 ? 22.059 10.628 -2.736 1.00 0.00 90 SER A CA 2
ATOM 4416 C C . SER B 2 90 ? 21.953 11.180 -1.294 1.00 0.00 90 SER A C 2
ATOM 4417 O O . SER B 2 90 ? 22.313 10.485 -0.341 1.00 0.00 90 SER A O 2
ATOM 4425 N N . GLY B 2 91 ? 21.479 12.422 -1.107 1.00 0.00 91 GLY A N 2
ATOM 4426 C CA . GLY B 2 91 ? 21.432 13.086 0.208 1.00 0.00 91 GLY A CA 2
ATOM 4427 C C . GLY B 2 91 ? 20.877 14.519 0.201 1.00 0.00 91 GLY A C 2
ATOM 4428 O O . GLY B 2 91 ? 21.459 15.407 0.824 1.00 0.00 91 GLY A O 2
ATOM 4432 N N . GLY B 2 92 ? 19.775 14.768 -0.515 1.00 0.00 92 GLY A N 2
ATOM 4433 C CA . GLY B 2 92 ? 19.205 16.105 -0.773 1.00 0.00 92 GLY A CA 2
ATOM 4434 C C . GLY B 2 92 ? 18.467 16.782 0.398 1.00 0.00 92 GLY A C 2
ATOM 4435 O O . GLY B 2 92 ? 17.523 17.534 0.163 1.00 0.00 92 GLY A O 2
ATOM 4439 N N . ARG B 2 93 ? 18.845 16.514 1.657 1.00 0.00 93 ARG A N 2
ATOM 4440 C CA . ARG B 2 93 ? 18.162 16.989 2.882 1.00 0.00 93 ARG A CA 2
ATOM 4441 C C . ARG B 2 93 ? 17.942 18.514 2.908 1.00 0.00 93 ARG A C 2
ATOM 4442 O O . ARG B 2 93 ? 18.880 19.291 2.712 1.00 0.00 93 ARG A O 2
ATOM 4463 N N . ARG B 2 94 ? 16.707 18.927 3.219 1.00 0.00 94 ARG A N 2
ATOM 4464 C CA . ARG B 2 94 ? 16.222 20.320 3.369 1.00 0.00 94 ARG A CA 2
ATOM 4465 C C . ARG B 2 94 ? 15.431 20.465 4.686 1.00 0.00 94 ARG A C 2
ATOM 4466 O O . ARG B 2 94 ? 15.006 19.458 5.256 1.00 0.00 94 ARG A O 2
ATOM 4487 N N . ARG B 2 95 ? 15.155 21.695 5.141 1.00 0.00 95 ARG A N 2
ATOM 4488 C CA . ARG B 2 95 ? 14.257 21.989 6.286 1.00 0.00 95 ARG A CA 2
ATOM 4489 C C . ARG B 2 95 ? 13.527 23.340 6.143 1.00 0.00 95 ARG A C 2
ATOM 4490 O O . ARG B 2 95 ? 14.063 24.238 5.490 1.00 0.00 95 ARG A O 2
ATOM 4511 N N . PRO B 2 96 ? 12.323 23.510 6.730 1.00 0.00 96 PRO A N 2
ATOM 4512 C CA . PRO B 2 96 ? 11.569 24.771 6.712 1.00 0.00 96 PRO A CA 2
ATOM 4513 C C . PRO B 2 96 ? 11.995 25.739 7.841 1.00 0.00 96 PRO A C 2
ATOM 4514 O O . PRO B 2 96 ? 12.669 25.323 8.791 1.00 0.00 96 PRO A O 2
ATOM 4525 N N . PRO B 2 97 ? 11.575 27.020 7.783 1.00 0.00 97 PRO A N 2
ATOM 4526 C CA . PRO B 2 97 ? 11.688 27.951 8.909 1.00 0.00 97 PRO A CA 2
ATOM 4527 C C . PRO B 2 97 ? 10.675 27.597 10.019 1.00 0.00 97 PRO A C 2
ATOM 4528 O O . PRO B 2 97 ? 9.753 26.802 9.810 1.00 0.00 97 PRO A O 2
ATOM 4539 N N . ALA B 2 98 ? 10.812 28.216 11.197 1.00 0.00 98 ALA A N 2
ATOM 4540 C CA . ALA B 2 98 ? 9.897 28.037 12.331 1.00 0.00 98 ALA A CA 2
ATOM 4541 C C . ALA B 2 98 ? 9.704 29.341 13.131 1.00 0.00 98 ALA A C 2
ATOM 4542 O O . ALA B 2 98 ? 10.647 30.116 13.322 1.00 0.00 98 ALA A O 2
ATOM 4549 N N . SER B 2 99 ? 8.475 29.570 13.606 1.00 0.00 99 SER A N 2
ATOM 4550 C CA . SER B 2 99 ? 8.072 30.720 14.433 1.00 0.00 99 SER A CA 2
ATOM 4551 C C . SER B 2 99 ? 6.741 30.443 15.153 1.00 0.00 99 SER A C 2
ATOM 4552 O O . SER B 2 99 ? 6.000 29.526 14.784 1.00 0.00 99 SER A O 2
ATOM 4560 N N . SER B 2 100 ? 6.418 31.251 16.166 1.00 0.00 100 SER A N 2
ATOM 4561 C CA . SER B 2 100 ? 5.120 31.280 16.855 1.00 0.00 100 SER A CA 2
ATOM 4562 C C . SER B 2 100 ? 4.882 32.680 17.437 1.00 0.00 100 SER A C 2
ATOM 4563 O O . SER B 2 100 ? 5.692 33.177 18.227 1.00 0.00 100 SER A O 2
ATOM 4571 N N . ARG B 2 101 ? 3.800 33.344 17.004 1.00 0.00 101 ARG A N 2
ATOM 4572 C CA . ARG B 2 101 ? 3.475 34.749 17.324 1.00 0.00 101 ARG A CA 2
ATOM 4573 C C . ARG B 2 101 ? 1.967 35.043 17.259 1.00 0.00 101 ARG A C 2
ATOM 4574 O O . ARG B 2 101 ? 1.186 34.222 16.773 1.00 0.00 101 ARG A O 2
ATOM 4595 N N . ASN B 2 102 ? 1.562 36.214 17.754 1.00 0.00 102 ASN A N 2
ATOM 4596 C CA . ASN B 2 102 ? 0.168 36.680 17.785 1.00 0.00 102 ASN A CA 2
ATOM 4597 C C . ASN B 2 102 ? -0.415 36.962 16.376 1.00 0.00 102 ASN A C 2
ATOM 4598 O O . ASN B 2 102 ? 0.324 37.155 15.406 1.00 0.00 102 ASN A O 2
ATOM 4609 N N . ARG B 2 103 ? -1.748 37.029 16.262 1.00 0.00 103 ARG A N 2
ATOM 4610 C CA . ARG B 2 103 ? -2.487 37.332 15.020 1.00 0.00 103 ARG A CA 2
ATOM 4611 C C . ARG B 2 103 ? -3.792 38.080 15.333 1.00 0.00 103 ARG A C 2
ATOM 4612 O O . ARG B 2 103 ? -4.565 37.654 16.192 1.00 0.00 103 ARG A O 2
ATOM 4633 N N . SER B 2 104 ? -4.031 39.191 14.634 1.00 0.00 104 SER A N 2
ATOM 4634 C CA . SER B 2 104 ? -5.240 40.024 14.774 1.00 0.00 104 SER A CA 2
ATOM 4635 C C . SER B 2 104 ? -6.508 39.265 14.326 1.00 0.00 104 SER A C 2
ATOM 4636 O O . SER B 2 104 ? -6.455 38.577 13.300 1.00 0.00 104 SER A O 2
ATOM 4644 N N . PRO B 2 105 ? -7.646 39.357 15.047 1.00 0.00 105 PRO A N 2
ATOM 4645 C CA . PRO B 2 105 ? -8.872 38.632 14.696 1.00 0.00 105 PRO A CA 2
ATOM 4646 C C . PRO B 2 105 ? -9.475 39.090 13.355 1.00 0.00 105 PRO A C 2
ATOM 4647 O O . PRO B 2 105 ? -9.283 40.229 12.916 1.00 0.00 105 PRO A O 2
ATOM 4658 N N . SER B 2 106 ? -10.237 38.195 12.716 1.00 0.00 106 SER A N 2
ATOM 4659 C CA . SER B 2 106 ? -10.788 38.370 11.360 1.00 0.00 106 SER A CA 2
ATOM 4660 C C . SER B 2 106 ? -12.184 37.743 11.212 1.00 0.00 106 SER A C 2
ATOM 4661 O O . SER B 2 106 ? -12.576 36.869 11.993 1.00 0.00 106 SER A O 2
ATOM 4669 N N . GLY B 2 107 ? -12.927 38.163 10.185 1.00 0.00 107 GLY A N 2
ATOM 4670 C CA . GLY B 2 107 ? -14.257 37.642 9.841 1.00 0.00 107 GLY A CA 2
ATOM 4671 C C . GLY B 2 107 ? -14.860 38.301 8.590 1.00 0.00 107 GLY A C 2
ATOM 4672 O O . GLY B 2 107 ? -14.299 39.263 8.053 1.00 0.00 107 GLY A O 2
ATOM 4676 N N . SER B 2 108 ? -16.014 37.783 8.147 1.00 0.00 108 SER A N 2
ATOM 4677 C CA . SER B 2 108 ? -16.734 38.177 6.915 1.00 0.00 108 SER A CA 2
ATOM 4678 C C . SER B 2 108 ? -18.254 38.166 7.106 1.00 0.00 108 SER A C 2
ATOM 4679 O O . SER B 2 108 ? -18.908 39.161 6.716 1.00 0.00 108 SER A O 2
ATOM 5361 N N . MET B 2 1 ? 10.500 -4.452 -2.723 1.00 0.00 1 MET A N 3
ATOM 5362 C CA . MET B 2 1 ? 10.285 -3.455 -1.641 1.00 0.00 1 MET A CA 3
ATOM 5363 C C . MET B 2 1 ? 9.328 -4.022 -0.591 1.00 0.00 1 MET A C 3
ATOM 5364 O O . MET B 2 1 ? 8.250 -4.506 -0.938 1.00 0.00 1 MET A O 3
ATOM 5380 N N . VAL B 2 2 ? 9.719 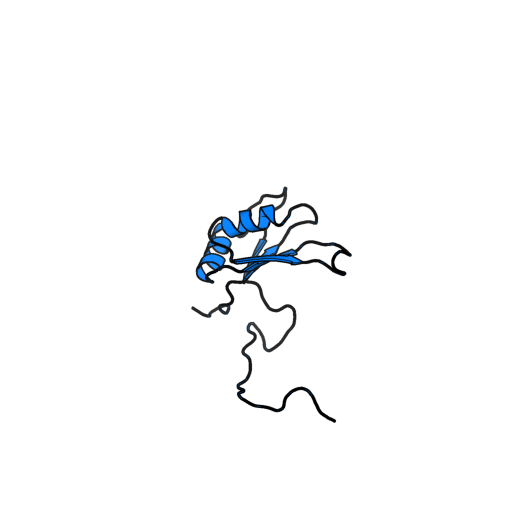-3.989 0.689 1.00 0.00 2 VAL A N 3
ATOM 5381 C CA . VAL B 2 2 ? 8.873 -4.425 1.823 1.00 0.00 2 VAL A CA 3
ATOM 5382 C C . VAL B 2 2 ? 7.641 -3.514 1.956 1.00 0.00 2 VAL A C 3
ATOM 5383 O O . VAL B 2 2 ? 7.724 -2.310 1.709 1.00 0.00 2 VAL A O 3
ATOM 5396 N N . GLU B 2 3 ? 6.496 -4.078 2.355 1.00 0.00 3 GLU A N 3
ATOM 5397 C CA . GLU B 2 3 ? 5.214 -3.377 2.557 1.00 0.00 3 GLU A CA 3
ATOM 5398 C C . GLU B 2 3 ? 5.253 -2.390 3.748 1.00 0.00 3 GLU A C 3
ATOM 5399 O O . GLU B 2 3 ? 4.726 -2.667 4.827 1.00 0.00 3 GLU A O 3
ATOM 5411 N N . ALA B 2 4 ? 5.901 -1.237 3.556 1.00 0.00 4 ALA A N 3
ATOM 5412 C CA . ALA B 2 4 ? 6.055 -0.152 4.532 1.00 0.00 4 ALA A CA 3
ATOM 5413 C C . ALA B 2 4 ? 6.657 -0.556 5.897 1.00 0.00 4 ALA A C 3
ATOM 5414 O O . ALA B 2 4 ? 6.469 0.136 6.893 1.00 0.00 4 ALA A O 3
ATOM 5421 N N . ASP B 2 5 ? 7.408 -1.660 5.941 1.00 0.00 5 ASP A N 3
ATOM 5422 C CA . ASP B 2 5 ? 7.841 -2.249 7.219 1.00 0.00 5 ASP A CA 3
ATOM 5423 C C . ASP B 2 5 ? 9.355 -2.546 7.251 1.00 0.00 5 ASP A C 3
ATOM 5424 O O . ASP B 2 5 ? 9.808 -3.519 7.853 1.00 0.00 5 ASP A O 3
ATOM 5433 N N . HIS B 2 6 ? 10.143 -1.690 6.584 1.00 0.00 6 HIS A N 3
ATOM 5434 C CA . HIS B 2 6 ? 11.611 -1.731 6.602 1.00 0.00 6 HIS A CA 3
ATOM 5435 C C . HIS B 2 6 ? 12.243 -0.321 6.723 1.00 0.00 6 HIS A C 3
ATOM 5436 O O . HIS B 2 6 ? 12.893 -0.075 7.745 1.00 0.00 6 HIS A O 3
ATOM 5450 N N . PRO B 2 7 ? 12.037 0.642 5.793 1.00 0.00 7 PRO A N 3
ATOM 5451 C CA . PRO B 2 7 ? 12.436 2.038 6.015 1.00 0.00 7 PRO A CA 3
ATOM 5452 C C . PRO B 2 7 ? 11.451 2.754 6.960 1.00 0.00 7 PRO A C 3
ATOM 5453 O O . PRO B 2 7 ? 10.262 2.429 6.992 1.00 0.00 7 PRO A O 3
ATOM 5464 N N . GLY B 2 8 ? 11.928 3.767 7.692 1.00 0.00 8 GLY A N 3
ATOM 5465 C CA . GLY B 2 8 ? 11.173 4.505 8.725 1.00 0.00 8 GLY A CA 3
ATOM 5466 C C . GLY B 2 8 ? 10.922 5.980 8.392 1.00 0.00 8 GLY A C 3
ATOM 5467 O O . GLY B 2 8 ? 10.793 6.811 9.295 1.00 0.00 8 GLY A O 3
ATOM 5471 N N . LYS B 2 9 ? 10.882 6.291 7.090 1.00 0.00 9 LYS A N 3
ATOM 5472 C CA . LYS B 2 9 ? 10.825 7.680 6.607 1.00 0.00 9 LYS A CA 3
ATOM 5473 C C . LYS B 2 9 ? 9.744 7.804 5.528 1.00 0.00 9 LYS A C 3
ATOM 5474 O O . LYS B 2 9 ? 9.609 6.926 4.675 1.00 0.00 9 LYS A O 3
ATOM 5493 N N . LEU B 2 10 ? 8.944 8.861 5.626 1.00 0.00 10 LEU A N 3
ATOM 5494 C CA . LEU B 2 10 ? 7.707 8.997 4.838 1.00 0.00 10 LEU A CA 3
ATOM 5495 C C . LEU B 2 10 ? 7.720 10.184 3.884 1.00 0.00 10 LEU A C 3
ATOM 5496 O O . LEU B 2 10 ? 8.225 11.231 4.262 1.00 0.00 10 LEU A O 3
ATOM 5512 N N . PHE B 2 11 ? 7.078 10.041 2.724 1.00 0.00 11 PHE A N 3
ATOM 5513 C CA . PHE B 2 11 ? 6.798 11.120 1.771 1.00 0.00 11 PHE A CA 3
ATOM 5514 C C . PHE B 2 11 ? 5.312 11.497 1.893 1.00 0.00 11 PHE A C 3
ATOM 5515 O O . PHE B 2 11 ? 4.435 10.639 1.755 1.00 0.00 11 PHE A O 3
ATOM 5532 N N . ILE B 2 12 ? 5.058 12.789 2.139 1.00 0.00 12 ILE A N 3
ATOM 5533 C CA . ILE B 2 12 ? 3.712 13.333 2.131 1.00 0.00 12 ILE A CA 3
ATOM 5534 C C . ILE B 2 12 ? 3.692 14.308 0.981 1.00 0.00 12 ILE A C 3
ATOM 5535 O O . ILE B 2 12 ? 4.608 15.119 0.776 1.00 0.00 12 ILE A O 3
ATOM 5551 N N . GLY B 2 13 ? 2.607 14.191 0.242 1.00 0.00 13 GLY A N 3
ATOM 5552 C CA . GLY B 2 13 ? 2.362 14.929 -0.945 1.00 0.00 13 GLY A CA 3
ATOM 5553 C C . GLY B 2 13 ? 1.186 15.846 -0.753 1.00 0.00 13 GLY A C 3
ATOM 5554 O O . GLY B 2 13 ? 0.048 15.436 -0.497 1.00 0.00 13 GLY A O 3
ATOM 5558 N N . GLY B 2 14 ? 1.590 17.100 -0.912 1.00 0.00 14 GLY A N 3
ATOM 5559 C CA . GLY B 2 14 ? 0.678 18.218 -0.936 1.00 0.00 14 GLY A CA 3
ATOM 5560 C C . GLY B 2 14 ? 1.440 19.478 -0.762 1.00 0.00 14 GLY A C 3
ATOM 5561 O O . GLY B 2 14 ? 2.102 19.883 -1.709 1.00 0.00 14 GLY A O 3
ATOM 5565 N N . LEU B 2 15 ? 1.367 20.031 0.437 1.00 0.00 15 LEU A N 3
ATOM 5566 C CA . LEU B 2 15 ? 2.197 21.218 0.798 1.00 0.00 15 LEU A CA 3
ATOM 5567 C C . LEU B 2 15 ? 2.080 22.477 -0.089 1.00 0.00 15 LEU A C 3
ATOM 5568 O O . LEU B 2 15 ? 2.676 23.522 0.156 1.00 0.00 15 LEU A O 3
ATOM 5584 N N . ASN B 2 16 ? 1.238 22.329 -1.086 1.00 0.00 16 ASN A N 3
ATOM 5585 C CA . ASN B 2 16 ? 0.920 22.998 -2.322 1.00 0.00 16 ASN A CA 3
ATOM 5586 C C . ASN B 2 16 ? 0.832 24.519 -2.309 1.00 0.00 16 ASN A C 3
ATOM 5587 O O . ASN B 2 16 ? -0.191 25.110 -2.654 1.00 0.00 16 ASN A O 3
ATOM 5598 N N . ARG B 2 17 ? 1.934 25.159 -1.911 1.00 0.00 17 ARG A N 3
ATOM 5599 C CA . ARG B 2 17 ? 1.990 26.578 -1.543 1.00 0.00 17 ARG A CA 3
ATOM 5600 C C . ARG B 2 17 ? 0.932 26.895 -0.457 1.00 0.00 17 ARG A C 3
ATOM 5601 O O . ARG B 2 17 ? 0.458 28.022 -0.330 1.00 0.00 17 ARG A O 3
ATOM 5622 N N . GLU B 2 18 ? 0.555 25.860 0.307 1.00 0.00 18 GLU A N 3
ATOM 5623 C CA . GLU B 2 18 ? -0.548 25.806 1.267 1.00 0.00 18 GLU A CA 3
ATOM 5624 C C . GLU B 2 18 ? -0.031 25.451 2.653 1.00 0.00 18 GLU A C 3
ATOM 5625 O O . GLU B 2 18 ? -0.135 26.264 3.573 1.00 0.00 18 GLU A O 3
ATOM 5637 N N . THR B 2 19 ? 0.528 24.234 2.784 1.00 0.00 19 THR A N 3
ATOM 5638 C CA . THR B 2 19 ? 0.835 23.693 4.140 1.00 0.00 19 THR A CA 3
ATOM 5639 C C . THR B 2 19 ? 2.314 23.454 4.493 1.00 0.00 19 THR A C 3
ATOM 5640 O O . THR B 2 19 ? 3.182 23.531 3.622 1.00 0.00 19 THR A O 3
ATOM 5651 N N . ASN B 2 20 ? 2.600 23.196 5.785 1.00 0.00 20 ASN A N 3
ATOM 5652 C CA . ASN B 2 20 ? 3.982 23.255 6.319 1.00 0.00 20 ASN A CA 3
ATOM 5653 C C . ASN B 2 20 ? 4.208 22.358 7.554 1.00 0.00 20 ASN A C 3
ATOM 5654 O O . ASN B 2 20 ? 3.396 21.492 7.867 1.00 0.00 20 ASN A O 3
ATOM 5665 N N . GLU B 2 21 ? 5.330 22.520 8.269 1.00 0.00 21 GLU A N 3
ATOM 5666 C CA . GLU B 2 21 ? 5.682 21.633 9.398 1.00 0.00 21 GLU A CA 3
ATOM 5667 C C . GLU B 2 21 ? 4.613 21.500 10.524 1.00 0.00 21 GLU A C 3
ATOM 5668 O O . GLU B 2 21 ? 4.548 20.496 11.258 1.00 0.00 21 GLU A O 3
ATOM 5680 N N . LYS B 2 22 ? 3.709 22.490 10.584 1.00 0.00 22 LYS A N 3
ATOM 5681 C CA . LYS B 2 22 ? 2.450 22.347 11.316 1.00 0.00 22 LYS A CA 3
ATOM 5682 C C . LYS B 2 22 ? 1.771 21.045 10.883 1.00 0.00 22 LYS A C 3
ATOM 5683 O O . LYS B 2 22 ? 1.557 20.163 11.714 1.00 0.00 22 LYS A O 3
ATOM 5702 N N . MET B 2 23 ? 1.477 20.946 9.576 1.00 0.00 23 MET A N 3
ATOM 5703 C CA . MET B 2 23 ? 0.942 19.718 9.035 1.00 0.00 23 MET A CA 3
ATOM 5704 C C . MET B 2 23 ? 1.845 18.534 9.335 1.00 0.00 23 MET A C 3
ATOM 5705 O O . MET B 2 23 ? 1.412 17.395 9.380 1.00 0.00 23 MET A O 3
ATOM 5719 N N . LEU B 2 24 ? 3.151 18.771 9.293 1.00 0.00 24 LEU A N 3
ATOM 5720 C CA . LEU B 2 24 ? 4.080 17.668 9.429 1.00 0.00 24 LEU A CA 3
ATOM 5721 C C . LEU B 2 24 ? 3.831 16.886 10.714 1.00 0.00 24 LEU A C 3
ATOM 5722 O O . LEU B 2 24 ? 3.308 15.761 10.706 1.00 0.00 24 LEU A O 3
ATOM 5738 N N . LYS B 2 25 ? 4.115 17.513 11.857 1.00 0.00 25 LYS A N 3
ATOM 5739 C CA . LYS B 2 25 ? 3.786 16.909 13.146 1.00 0.00 25 LYS A CA 3
ATOM 5740 C C . LYS B 2 25 ? 2.317 16.543 13.255 1.00 0.00 25 LYS A C 3
ATOM 5741 O O . LYS B 2 25 ? 2.019 15.516 13.854 1.00 0.00 25 LYS A O 3
ATOM 5760 N N . ALA B 2 26 ? 1.439 17.314 12.612 1.00 0.00 26 ALA A N 3
ATOM 5761 C CA . ALA B 2 26 ? 0.038 16.955 12.490 1.00 0.00 26 ALA A CA 3
ATOM 5762 C C . ALA B 2 26 ? -0.185 15.540 11.887 1.00 0.00 26 ALA A C 3
ATOM 5763 O O . ALA B 2 26 ? -0.325 14.527 12.580 1.00 0.00 26 ALA A O 3
ATOM 5770 N N . VAL B 2 27 ? -0.159 15.514 10.554 1.00 0.00 27 VAL A N 3
ATOM 5771 C CA . VAL B 2 27 ? -0.519 14.333 9.760 1.00 0.00 27 VAL A CA 3
ATOM 5772 C C . VAL B 2 27 ? 0.226 13.123 10.232 1.00 0.00 27 VAL A C 3
ATOM 5773 O O . VAL B 2 27 ? -0.340 12.056 10.454 1.00 0.00 27 VAL A O 3
ATOM 5786 N N . PHE B 2 28 ? 1.532 13.300 10.326 1.00 0.00 28 PHE A N 3
ATOM 5787 C CA . PHE B 2 28 ? 2.387 12.221 10.714 1.00 0.00 28 PHE A CA 3
ATOM 5788 C C . PHE B 2 28 ? 2.271 11.840 12.181 1.00 0.00 28 PHE A C 3
ATOM 5789 O O . PHE B 2 28 ? 2.071 10.672 12.517 1.00 0.00 28 PHE A O 3
ATOM 5806 N N . GLY B 2 29 ? 2.439 12.817 13.070 1.00 0.00 29 GLY A N 3
ATOM 5807 C CA . GLY B 2 29 ? 2.249 12.549 14.490 1.00 0.00 29 GLY A CA 3
ATOM 5808 C C . GLY B 2 29 ? 0.906 11.975 14.891 1.00 0.00 29 GLY A C 3
ATOM 5809 O O . GLY B 2 29 ? 0.785 11.490 16.019 1.00 0.00 29 GLY A O 3
ATOM 5813 N N . LYS B 2 30 ? -0.109 12.031 14.013 1.00 0.00 30 LYS A N 3
ATOM 5814 C CA . LYS B 2 30 ? -1.445 11.484 14.340 1.00 0.00 30 LYS A CA 3
ATOM 5815 C C . LYS B 2 30 ? -1.389 10.045 14.848 1.00 0.00 30 LYS A C 3
ATOM 5816 O O . LYS B 2 30 ? -2.091 9.672 15.791 1.00 0.00 30 LYS A O 3
ATOM 5835 N N . HIS B 2 31 ? -0.497 9.290 14.217 1.00 0.00 31 HIS A N 3
ATOM 5836 C CA . HIS B 2 31 ? -0.234 7.894 14.599 1.00 0.00 31 HIS A CA 3
ATOM 5837 C C . HIS B 2 31 ? 1.254 7.498 14.802 1.00 0.00 31 HIS A C 3
ATOM 5838 O O . HIS B 2 31 ? 1.549 6.300 14.814 1.00 0.00 31 HIS A O 3
ATOM 5852 N N . GLY B 2 32 ? 2.207 8.418 15.040 1.00 0.00 32 GLY A N 3
ATOM 5853 C CA . GLY B 2 32 ? 3.555 8.035 15.452 1.00 0.00 32 GLY A CA 3
ATOM 5854 C C . GLY B 2 32 ? 4.307 9.100 16.267 1.00 0.00 32 GLY A C 3
ATOM 5855 O O . GLY B 2 32 ? 3.785 10.190 16.511 1.00 0.00 32 GLY A O 3
ATOM 5859 N N . PRO B 2 33 ? 5.540 8.780 16.697 1.00 0.00 33 PRO A N 3
ATOM 5860 C CA . PRO B 2 33 ? 6.410 9.651 17.477 1.00 0.00 33 PRO A CA 3
ATOM 5861 C C . PRO B 2 33 ? 7.010 10.818 16.664 1.00 0.00 33 PRO A C 3
ATOM 5862 O O . PRO B 2 33 ? 6.662 11.976 16.910 1.00 0.00 33 PRO A O 3
ATOM 5873 N N . ILE B 2 34 ? 7.954 10.500 15.756 1.00 0.00 34 ILE A N 3
ATOM 5874 C CA . ILE B 2 34 ? 8.559 11.493 14.847 1.00 0.00 34 ILE A CA 3
ATOM 5875 C C . ILE B 2 34 ? 9.786 12.151 15.494 1.00 0.00 34 ILE A C 3
ATOM 5876 O O . ILE B 2 34 ? 9.634 12.994 16.383 1.00 0.00 34 ILE A O 3
ATOM 5892 N N . SER B 2 35 ? 10.984 11.759 15.058 1.00 0.00 35 SER A N 3
ATOM 5893 C CA . SER B 2 35 ? 12.258 12.309 15.537 1.00 0.00 35 SER A CA 3
ATOM 5894 C C . SER B 2 35 ? 13.032 13.056 14.447 1.00 0.00 35 SER A C 3
ATOM 5895 O O . SER B 2 35 ? 14.112 13.574 14.738 1.00 0.00 35 SER A O 3
ATOM 5903 N N . GLU B 2 36 ? 12.505 13.183 13.217 1.00 0.00 36 GLU A N 3
ATOM 5904 C CA . GLU B 2 36 ? 13.082 14.120 12.230 1.00 0.00 36 GLU A CA 3
ATOM 5905 C C . GLU B 2 36 ? 12.051 14.637 11.216 1.00 0.00 36 GLU A C 3
ATOM 5906 O O . GLU B 2 36 ? 11.158 13.891 10.816 1.00 0.00 36 GLU A O 3
ATOM 5918 N N . VAL B 2 37 ? 12.164 15.905 10.800 1.00 0.00 37 VAL A N 3
ATOM 5919 C CA . VAL B 2 37 ? 11.157 16.609 9.980 1.00 0.00 37 VAL A CA 3
ATOM 5920 C C . VAL B 2 37 ? 11.775 17.406 8.820 1.00 0.00 37 VAL A C 3
ATOM 5921 O O . VAL B 2 37 ? 12.711 18.184 9.014 1.00 0.00 37 VAL A O 3
ATOM 5934 N N . LEU B 2 38 ? 11.243 17.205 7.608 1.00 0.00 38 LEU A N 3
ATOM 5935 C CA . LEU B 2 38 ? 11.748 17.717 6.330 1.00 0.00 38 LEU A CA 3
ATOM 5936 C C . LEU B 2 38 ? 10.648 18.298 5.412 1.00 0.00 38 LEU A C 3
ATOM 5937 O O . LEU B 2 38 ? 9.592 17.692 5.235 1.00 0.00 38 LEU A O 3
ATOM 5953 N N . LEU B 2 39 ? 10.910 19.456 4.805 1.00 0.00 39 LEU A N 3
ATOM 5954 C CA . LEU B 2 39 ? 10.111 20.049 3.717 1.00 0.00 39 LEU A CA 3
ATOM 5955 C C . LEU B 2 39 ? 11.063 20.326 2.534 1.00 0.00 39 LEU A C 3
ATOM 5956 O O . LEU B 2 39 ? 12.164 20.841 2.747 1.00 0.00 39 LEU A O 3
ATOM 5972 N N . ILE B 2 40 ? 10.659 19.986 1.304 1.00 0.00 40 ILE A N 3
ATOM 5973 C CA . ILE B 2 40 ? 11.567 19.999 0.153 1.00 0.00 40 ILE A CA 3
ATOM 5974 C C . ILE B 2 40 ? 11.254 21.201 -0.744 1.00 0.00 40 ILE A C 3
ATOM 5975 O O . ILE B 2 40 ? 10.067 21.423 -1.040 1.00 0.00 40 ILE A O 3
ATOM 5991 N N . LYS B 2 41 ? 12.359 21.871 -1.141 1.00 0.00 41 LYS A N 3
ATOM 5992 C CA . LYS B 2 41 ? 12.324 23.109 -1.947 1.00 0.00 41 LYS A CA 3
ATOM 5993 C C . LYS B 2 41 ? 13.274 22.943 -3.172 1.00 0.00 41 LYS A C 3
ATOM 5994 O O . LYS B 2 41 ? 13.269 21.896 -3.821 1.00 0.00 41 LYS A O 3
ATOM 6013 N N . ASP B 2 42 ? 14.066 23.967 -3.496 1.00 0.00 42 ASP A N 3
ATOM 6014 C CA . ASP B 2 42 ? 14.900 24.161 -4.712 1.00 0.00 42 ASP A CA 3
ATOM 6015 C C . ASP B 2 42 ? 15.787 25.400 -4.436 1.00 0.00 42 ASP A C 3
ATOM 6016 O O . ASP B 2 42 ? 15.291 26.342 -3.831 1.00 0.00 42 ASP A O 3
ATOM 6025 N N . ARG B 2 43 ? 17.083 25.439 -4.794 1.00 0.00 43 ARG A N 3
ATOM 6026 C CA . ARG B 2 43 ? 18.146 26.436 -4.431 1.00 0.00 43 ARG A CA 3
ATOM 6027 C C . ARG B 2 43 ? 18.371 26.705 -2.943 1.00 0.00 43 ARG A C 3
ATOM 6028 O O . ARG B 2 43 ? 19.418 27.268 -2.649 1.00 0.00 43 ARG A O 3
ATOM 6049 N N . THR B 2 44 ? 17.517 26.159 -2.068 1.00 0.00 44 THR A N 3
ATOM 6050 C CA . THR B 2 44 ? 17.391 26.651 -0.663 1.00 0.00 44 THR A CA 3
ATOM 6051 C C . THR B 2 44 ? 16.312 27.764 -0.578 1.00 0.00 44 THR A C 3
ATOM 6052 O O . THR B 2 44 ? 16.034 28.225 0.527 1.00 0.00 44 THR A O 3
ATOM 6063 N N . SER B 2 45 ? 15.702 28.087 -1.750 1.00 0.00 45 SER A N 3
ATOM 6064 C CA . SER B 2 45 ? 14.468 28.911 -1.840 1.00 0.00 45 SER A CA 3
ATOM 6065 C C . SER B 2 45 ? 14.103 29.514 -3.233 1.00 0.00 45 SER A C 3
ATOM 6066 O O . SER B 2 45 ? 13.587 30.630 -3.323 1.00 0.00 45 SER A O 3
ATOM 6074 N N . LYS B 2 46 ? 14.405 28.840 -4.365 1.00 0.00 46 LYS A N 3
ATOM 6075 C CA . LYS B 2 46 ? 13.648 29.064 -5.638 1.00 0.00 46 LYS A CA 3
ATOM 6076 C C . LYS B 2 46 ? 12.122 28.866 -5.269 1.00 0.00 46 LYS A C 3
ATOM 6077 O O . LYS B 2 46 ? 11.285 29.653 -5.715 1.00 0.00 46 LYS A O 3
ATOM 6096 N N . SER B 2 47 ? 11.837 27.911 -4.347 1.00 0.00 47 SER A N 3
ATOM 6097 C CA . SER B 2 47 ? 10.586 27.885 -3.557 1.00 0.00 47 SER A CA 3
ATOM 6098 C C . SER B 2 47 ? 9.321 27.140 -4.015 1.00 0.00 47 SER A C 3
ATOM 6099 O O . SER B 2 47 ? 8.430 27.707 -4.658 1.00 0.00 47 SER A O 3
ATOM 6107 N N . ARG B 2 48 ? 9.228 25.858 -3.605 1.00 0.00 48 ARG A N 3
ATOM 6108 C CA . ARG B 2 48 ? 8.028 25.022 -3.563 1.00 0.00 48 ARG A CA 3
ATOM 6109 C C . ARG B 2 48 ? 8.135 24.077 -2.354 1.00 0.00 48 ARG A C 3
ATOM 6110 O O . ARG B 2 48 ? 9.038 24.233 -1.536 1.00 0.00 48 ARG A O 3
ATOM 6131 N N . GLY B 2 49 ? 7.161 23.197 -2.178 1.00 0.00 49 GLY A N 3
ATOM 6132 C CA . GLY B 2 49 ? 6.975 22.362 -0.974 1.00 0.00 49 GLY A CA 3
ATOM 6133 C C . GLY B 2 49 ? 6.639 20.878 -1.185 1.00 0.00 49 GLY A C 3
ATOM 6134 O O . GLY B 2 49 ? 5.679 20.573 -1.887 1.00 0.00 49 GLY A O 3
ATOM 6138 N N . PHE B 2 50 ? 7.458 19.965 -0.649 1.00 0.00 50 PHE A N 3
ATOM 6139 C CA . PHE B 2 50 ? 7.058 18.529 -0.460 1.00 0.00 50 PHE A CA 3
ATOM 6140 C C . PHE B 2 50 ? 7.557 17.883 0.840 1.00 0.00 50 PHE A C 3
ATOM 6141 O O . PHE B 2 50 ? 8.642 18.216 1.276 1.00 0.00 50 PHE A O 3
ATOM 6158 N N . ALA B 2 51 ? 6.810 17.029 1.535 1.00 0.00 51 ALA A N 3
ATOM 6159 C CA . ALA B 2 51 ? 7.132 16.664 2.921 1.00 0.00 51 ALA A CA 3
ATOM 6160 C C . ALA B 2 51 ? 7.739 15.296 3.122 1.00 0.00 51 ALA A C 3
ATOM 6161 O O . ALA B 2 51 ? 7.328 14.312 2.523 1.00 0.00 51 ALA A O 3
ATOM 6168 N N . PHE B 2 52 ? 8.768 15.280 3.959 1.00 0.00 52 PHE A N 3
ATOM 6169 C CA . PHE B 2 52 ? 9.439 14.081 4.396 1.00 0.00 52 PHE A CA 3
ATOM 6170 C C . PHE B 2 52 ? 9.429 13.980 5.936 1.00 0.00 52 PHE A C 3
ATOM 6171 O O . PHE B 2 52 ? 9.785 14.964 6.584 1.00 0.00 52 PHE A O 3
ATOM 6188 N N . ILE B 2 53 ? 9.044 12.858 6.573 1.00 0.00 53 ILE A N 3
ATOM 6189 C CA . ILE B 2 53 ? 9.174 12.762 8.053 1.00 0.00 53 ILE A CA 3
ATOM 6190 C C . ILE B 2 53 ? 9.760 11.420 8.507 1.00 0.00 53 ILE A C 3
ATOM 6191 O O . ILE B 2 53 ? 9.395 10.370 7.983 1.00 0.00 53 ILE A O 3
ATOM 6207 N N . THR B 2 54 ? 10.700 11.467 9.453 1.00 0.00 54 THR A N 3
ATOM 6208 C CA . THR B 2 54 ? 11.401 10.298 10.006 1.00 0.00 54 THR A CA 3
ATOM 6209 C C . THR B 2 54 ? 10.878 9.970 11.404 1.00 0.00 54 THR A C 3
ATOM 6210 O O . THR B 2 54 ? 10.895 10.817 12.314 1.00 0.00 54 THR A O 3
ATOM 6221 N N . PHE B 2 55 ? 10.460 8.710 11.557 1.00 0.00 55 PHE A N 3
ATOM 6222 C CA . PHE B 2 55 ? 9.856 8.097 12.735 1.00 0.00 55 PHE A CA 3
ATOM 6223 C C . PHE B 2 55 ? 10.863 7.191 13.445 1.00 0.00 55 PHE A C 3
ATOM 6224 O O . PHE B 2 55 ? 11.559 6.401 12.805 1.00 0.00 55 PHE A O 3
ATOM 6241 N N . GLU B 2 56 ? 10.916 7.292 14.774 1.00 0.00 56 GLU A N 3
ATOM 6242 C CA . GLU B 2 56 ? 11.676 6.343 15.607 1.00 0.00 56 GLU A CA 3
ATOM 6243 C C . GLU B 2 56 ? 11.502 4.834 15.271 1.00 0.00 56 GLU A C 3
ATOM 6244 O O . GLU B 2 56 ? 12.435 4.071 15.523 1.00 0.00 56 GLU A O 3
ATOM 6256 N N . ASN B 2 57 ? 10.381 4.397 14.660 1.00 0.00 57 ASN A N 3
ATOM 6257 C CA . ASN B 2 57 ? 10.267 3.029 14.102 1.00 0.00 57 ASN A CA 3
ATOM 6258 C C . ASN B 2 57 ? 9.497 3.013 12.756 1.00 0.00 57 ASN A C 3
ATOM 6259 O O . ASN B 2 57 ? 8.584 3.821 12.553 1.00 0.00 57 ASN A O 3
ATOM 6270 N N . PRO B 2 58 ? 9.777 2.029 11.875 1.00 0.00 58 PRO A N 3
ATOM 6271 C CA . PRO B 2 58 ? 9.065 1.813 10.604 1.00 0.00 58 PRO A CA 3
ATOM 6272 C C . PRO B 2 58 ? 7.589 1.467 10.828 1.00 0.00 58 PRO A C 3
ATOM 6273 O O . PRO B 2 58 ? 6.719 1.907 10.073 1.00 0.00 58 PRO A O 3
ATOM 6284 N N . ALA B 2 59 ? 7.321 0.749 11.924 1.00 0.00 59 ALA A N 3
ATOM 6285 C CA . ALA B 2 59 ? 5.966 0.531 12.408 1.00 0.00 59 ALA A CA 3
ATOM 6286 C C . ALA B 2 59 ? 5.137 1.809 12.445 1.00 0.00 59 ALA A C 3
ATOM 6287 O O . ALA B 2 59 ? 4.102 1.936 11.799 1.00 0.00 59 ALA A O 3
ATOM 6294 N N . ASP B 2 60 ? 5.588 2.721 13.294 1.00 0.00 60 ASP A N 3
ATOM 6295 C CA . ASP B 2 60 ? 4.916 3.979 13.505 1.00 0.00 60 ASP A CA 3
ATOM 6296 C C . ASP B 2 60 ? 4.765 4.838 12.243 1.00 0.00 60 ASP A C 3
ATOM 6297 O O . ASP B 2 60 ? 3.747 5.498 12.033 1.00 0.00 60 ASP A O 3
ATOM 6306 N N . ALA B 2 61 ? 5.788 4.792 11.389 1.00 0.00 61 ALA A N 3
ATOM 6307 C CA . ALA B 2 61 ? 5.715 5.382 10.056 1.00 0.00 61 ALA A CA 3
ATOM 6308 C C . ALA B 2 61 ? 4.520 4.845 9.255 1.00 0.00 61 ALA A C 3
ATOM 6309 O O . ALA B 2 61 ? 3.688 5.597 8.748 1.00 0.00 61 ALA A O 3
ATOM 6316 N N . LYS B 2 62 ? 4.449 3.519 9.160 1.00 0.00 62 LYS A N 3
ATOM 6317 C CA . LYS B 2 62 ? 3.334 2.779 8.523 1.00 0.00 62 LYS A CA 3
ATOM 6318 C C . LYS B 2 62 ? 1.982 3.130 9.124 1.00 0.00 62 LYS A C 3
ATOM 6319 O O . LYS B 2 62 ? 0.995 3.311 8.424 1.00 0.00 62 LYS A O 3
ATOM 6338 N N . ASN B 2 63 ? 1.943 3.174 10.447 1.00 0.00 63 ASN A N 3
ATOM 6339 C CA . ASN B 2 63 ? 0.763 3.562 11.185 1.00 0.00 63 ASN A CA 3
ATOM 6340 C C . ASN B 2 63 ? 0.235 4.931 10.772 1.00 0.00 63 ASN A C 3
ATOM 6341 O O . ASN B 2 63 ? -0.900 5.032 10.325 1.00 0.00 63 ASN A O 3
ATOM 6352 N N . ALA B 2 64 ? 1.082 5.957 10.872 1.00 0.00 64 ALA A N 3
ATOM 6353 C CA . ALA B 2 64 ? 0.754 7.282 10.366 1.00 0.00 64 ALA A CA 3
ATOM 6354 C C . ALA B 2 64 ? 0.361 7.271 8.876 1.00 0.00 64 ALA A C 3
ATOM 6355 O O . ALA B 2 64 ? -0.597 7.940 8.491 1.00 0.00 64 ALA A O 3
ATOM 6362 N N . ALA B 2 65 ? 1.034 6.468 8.041 1.00 0.00 65 ALA A N 3
ATOM 6363 C CA . ALA B 2 65 ? 0.589 6.229 6.668 1.00 0.00 65 ALA A CA 3
ATOM 6364 C C . ALA B 2 65 ? -0.857 5.709 6.573 1.00 0.00 65 ALA A C 3
ATOM 6365 O O . ALA B 2 65 ? -1.721 6.415 6.068 1.00 0.00 65 ALA A O 3
ATOM 6372 N N . LYS B 2 66 ? -1.118 4.483 7.038 1.00 0.00 66 LYS A N 3
ATOM 6373 C CA . LYS B 2 66 ? -2.404 3.763 6.949 1.00 0.00 66 LYS A CA 3
ATOM 6374 C C . LYS B 2 66 ? -3.553 4.560 7.552 1.00 0.00 66 LYS A C 3
ATOM 6375 O O . LYS B 2 66 ? -4.687 4.496 7.080 1.00 0.00 66 LYS A O 3
ATOM 6394 N N . ASP B 2 67 ? -3.245 5.297 8.619 1.00 0.00 67 ASP A N 3
ATOM 6395 C CA . ASP B 2 67 ? -4.140 6.331 9.132 1.00 0.00 67 ASP A CA 3
ATOM 6396 C C . ASP B 2 67 ? -4.520 7.366 8.064 1.00 0.00 67 ASP A C 3
ATOM 6397 O O . ASP B 2 67 ? -5.688 7.588 7.740 1.00 0.00 67 ASP A O 3
ATOM 6406 N N . MET B 2 68 ? -3.462 8.053 7.632 1.00 0.00 68 MET A N 3
ATOM 6407 C CA . MET B 2 68 ? -3.591 9.260 6.789 1.00 0.00 68 MET A CA 3
ATOM 6408 C C . MET B 2 68 ? -4.041 8.989 5.358 1.00 0.00 68 MET A C 3
ATOM 6409 O O . MET B 2 68 ? -5.234 9.043 5.065 1.00 0.00 68 MET A O 3
ATOM 6423 N N . ASN B 2 69 ? -3.062 8.675 4.498 1.00 0.00 69 ASN A N 3
ATOM 6424 C CA . ASN B 2 69 ? -3.314 8.079 3.177 1.00 0.00 69 ASN A CA 3
ATOM 6425 C C . ASN B 2 69 ? -4.551 8.538 2.369 1.00 0.00 69 ASN A C 3
ATOM 6426 O O . ASN B 2 69 ? -5.293 7.721 1.818 1.00 0.00 69 ASN A O 3
ATOM 6437 N N . GLY B 2 70 ? -4.770 9.854 2.312 1.00 0.00 70 GLY A N 3
ATOM 6438 C CA . GLY B 2 70 ? -5.893 10.491 1.619 1.00 0.00 70 GLY A CA 3
ATOM 6439 C C . GLY B 2 70 ? -6.950 11.123 2.515 1.00 0.00 70 GLY A C 3
ATOM 6440 O O . GLY B 2 70 ? -8.129 11.165 2.151 1.00 0.00 70 GLY A O 3
ATOM 6444 N N . LYS B 2 71 ? -6.506 11.635 3.667 1.00 0.00 71 LYS A N 3
ATOM 6445 C CA . LYS B 2 71 ? -7.339 12.500 4.493 1.00 0.00 71 LYS A CA 3
ATOM 6446 C C . LYS B 2 71 ? -7.046 13.945 4.056 1.00 0.00 71 LYS A C 3
ATOM 6447 O O . LYS B 2 71 ? -6.384 14.163 3.034 1.00 0.00 71 LYS A O 3
ATOM 6466 N N . SER B 2 72 ? -7.528 14.954 4.769 1.00 0.00 72 SER A N 3
ATOM 6467 C CA . SER B 2 72 ? -7.497 16.327 4.278 1.00 0.00 72 SER A CA 3
ATOM 6468 C C . SER B 2 72 ? -7.544 17.346 5.406 1.00 0.00 72 SER A C 3
ATOM 6469 O O . SER B 2 72 ? -8.397 17.308 6.296 1.00 0.00 72 SER A O 3
ATOM 6477 N N . LEU B 2 73 ? -6.537 18.221 5.381 1.00 0.00 73 LEU A N 3
ATOM 6478 C CA . LEU B 2 73 ? -6.232 19.145 6.475 1.00 0.00 73 LEU A CA 3
ATOM 6479 C C . LEU B 2 73 ? -5.549 20.459 6.030 1.00 0.00 73 LEU A C 3
ATOM 6480 O O . LEU B 2 73 ? -5.120 21.252 6.867 1.00 0.00 73 LEU A O 3
ATOM 6496 N N . HIS B 2 74 ? -5.511 20.716 4.713 1.00 0.00 74 HIS A N 3
ATOM 6497 C CA . HIS B 2 74 ? -5.111 21.999 4.108 1.00 0.00 74 HIS A CA 3
ATOM 6498 C C . HIS B 2 74 ? -5.989 22.409 2.897 1.00 0.00 74 HIS A C 3
ATOM 6499 O O . HIS B 2 74 ? -5.513 23.029 1.944 1.00 0.00 74 HIS A O 3
ATOM 6513 N N . GLY B 2 75 ? -7.280 22.031 2.928 1.00 0.00 75 GLY A N 3
ATOM 6514 C CA . GLY B 2 75 ? -8.237 22.411 1.867 1.00 0.00 75 GLY A CA 3
ATOM 6515 C C . GLY B 2 75 ? -8.000 21.777 0.486 1.00 0.00 75 GLY A C 3
ATOM 6516 O O . GLY B 2 75 ? -8.454 22.334 -0.519 1.00 0.00 75 GLY A O 3
ATOM 6520 N N . LYS B 2 76 ? -7.278 20.643 0.445 1.00 0.00 76 LYS A N 3
ATOM 6521 C CA . LYS B 2 76 ? -6.764 20.058 -0.825 1.00 0.00 76 LYS A CA 3
ATOM 6522 C C . LYS B 2 76 ? -6.492 18.541 -0.766 1.00 0.00 76 LYS A C 3
ATOM 6523 O O . LYS B 2 76 ? -6.477 17.907 -1.822 1.00 0.00 76 LYS A O 3
ATOM 6542 N N . ALA B 2 77 ? -6.301 18.008 0.452 1.00 0.00 77 ALA A N 3
ATOM 6543 C CA . ALA B 2 77 ? -6.073 16.569 0.674 1.00 0.00 77 ALA A CA 3
ATOM 6544 C C . ALA B 2 77 ? -4.602 16.146 0.504 1.00 0.00 77 ALA A C 3
ATOM 6545 O O . ALA B 2 77 ? -3.833 16.801 -0.205 1.00 0.00 77 ALA A O 3
ATOM 6552 N N . ILE B 2 78 ? -4.233 15.057 1.192 1.00 0.00 78 ILE A N 3
ATOM 6553 C CA . ILE B 2 78 ? -2.825 14.626 1.289 1.00 0.00 78 ILE A CA 3
ATOM 6554 C C . ILE B 2 78 ? -2.582 13.176 0.957 1.00 0.00 78 ILE A C 3
ATOM 6555 O O . ILE B 2 78 ? -3.303 12.286 1.407 1.00 0.00 78 ILE A O 3
ATOM 6571 N N . LYS B 2 79 ? -1.531 12.941 0.177 1.00 0.00 79 LYS A N 3
ATOM 6572 C CA . LYS B 2 79 ? -1.109 11.590 -0.165 1.00 0.00 79 LYS A CA 3
ATOM 6573 C C . LYS B 2 79 ? 0.137 11.158 0.595 1.00 0.00 79 LYS A C 3
ATOM 6574 O O . LYS B 2 79 ? 1.080 11.928 0.708 1.00 0.00 79 LYS A O 3
ATOM 6593 N N . VAL B 2 80 ? 0.125 9.929 1.120 1.00 0.00 80 VAL A N 3
ATOM 6594 C CA . VAL B 2 80 ? 1.238 9.338 1.885 1.00 0.00 80 VAL A CA 3
ATOM 6595 C C . VAL B 2 80 ? 1.846 8.138 1.165 1.00 0.00 80 VAL A C 3
ATOM 6596 O O . VAL B 2 80 ? 1.127 7.304 0.610 1.00 0.00 80 VAL A O 3
ATOM 6609 N N . GLU B 2 81 ? 3.173 8.079 1.108 1.00 0.00 81 GLU A N 3
ATOM 6610 C CA . GLU B 2 81 ? 3.962 6.917 0.688 1.00 0.00 81 GLU A CA 3
ATOM 6611 C C . GLU B 2 81 ? 5.158 6.662 1.618 1.00 0.00 81 GLU A C 3
ATOM 6612 O O . GLU B 2 81 ? 5.711 7.607 2.186 1.00 0.00 81 GLU A O 3
ATOM 6624 N N . GLN B 2 82 ? 5.598 5.409 1.773 1.00 0.00 82 GLN A N 3
ATOM 6625 C CA . GLN B 2 82 ? 6.838 5.128 2.506 1.00 0.00 82 GLN A CA 3
ATOM 6626 C C . GLN B 2 82 ? 7.993 5.468 1.539 1.00 0.00 82 GLN A C 3
ATOM 6627 O O . GLN B 2 82 ? 8.000 5.038 0.381 1.00 0.00 82 GLN A O 3
ATOM 6641 N N . ALA B 2 83 ? 8.918 6.326 1.978 1.00 0.00 83 ALA A N 3
ATOM 6642 C CA . ALA B 2 83 ? 9.896 6.965 1.097 1.00 0.00 83 ALA A CA 3
ATOM 6643 C C . ALA B 2 83 ? 10.887 6.022 0.383 1.00 0.00 83 ALA A C 3
ATOM 6644 O O . ALA B 2 83 ? 11.325 4.998 0.919 1.00 0.00 83 ALA A O 3
ATOM 6651 N N . LYS B 2 84 ? 11.284 6.472 -0.813 1.00 0.00 84 LYS A N 3
ATOM 6652 C CA . LYS B 2 84 ? 12.395 5.869 -1.571 1.00 0.00 84 LYS A CA 3
ATOM 6653 C C . LYS B 2 84 ? 13.614 6.792 -1.545 1.00 0.00 84 LYS A C 3
ATOM 6654 O O . LYS B 2 84 ? 13.490 7.977 -1.239 1.00 0.00 84 LYS A O 3
ATOM 6673 N N . LYS B 2 85 ? 14.791 6.254 -1.883 1.00 0.00 85 LYS A N 3
ATOM 6674 C CA . LYS B 2 85 ? 15.990 7.078 -2.146 1.00 0.00 85 LYS A CA 3
ATOM 6675 C C . LYS B 2 85 ? 15.734 8.088 -3.297 1.00 0.00 85 LYS A C 3
ATOM 6676 O O . LYS B 2 85 ? 15.071 7.719 -4.273 1.00 0.00 85 LYS A O 3
ATOM 6695 N N . PRO B 2 86 ? 16.247 9.335 -3.231 1.00 0.00 86 PRO A N 3
ATOM 6696 C CA . PRO B 2 86 ? 15.884 10.410 -4.162 1.00 0.00 86 PRO A CA 3
ATOM 6697 C C . PRO B 2 86 ? 16.378 10.143 -5.590 1.00 0.00 86 PRO A C 3
ATOM 6698 O O . PRO B 2 86 ? 17.575 9.960 -5.820 1.00 0.00 86 PRO A O 3
ATOM 6709 N N . SER B 2 87 ? 15.443 10.115 -6.547 1.00 0.00 87 SER A N 3
ATOM 6710 C CA . SER B 2 87 ? 15.657 9.763 -7.964 1.00 0.00 87 SER A CA 3
ATOM 6711 C C . SER B 2 87 ? 16.542 8.523 -8.218 1.00 0.00 87 SER A C 3
ATOM 6712 O O . SER B 2 87 ? 17.236 8.426 -9.231 1.00 0.00 87 SER A O 3
ATOM 6720 N N . PHE B 2 88 ? 16.504 7.542 -7.310 1.00 0.00 88 PHE A N 3
ATOM 6721 C CA . PHE B 2 88 ? 17.316 6.315 -7.357 1.00 0.00 88 PHE A CA 3
ATOM 6722 C C . PHE B 2 88 ? 16.914 5.318 -8.470 1.00 0.00 88 PHE A C 3
ATOM 6723 O O . PHE B 2 88 ? 17.644 4.361 -8.738 1.00 0.00 88 PHE A O 3
ATOM 6740 N N . GLN B 2 89 ? 15.783 5.546 -9.149 1.00 0.00 89 GLN A N 3
ATOM 6741 C CA . GLN B 2 89 ? 15.274 4.716 -10.248 1.00 0.00 89 GLN A CA 3
ATOM 6742 C C . GLN B 2 89 ? 14.686 5.564 -11.393 1.00 0.00 89 GLN A C 3
ATOM 6743 O O . GLN B 2 89 ? 14.205 6.683 -11.181 1.00 0.00 89 GLN A O 3
ATOM 6757 N N . SER B 2 90 ? 14.753 5.033 -12.618 1.00 0.00 90 SER A N 3
ATOM 6758 C CA . SER B 2 90 ? 14.390 5.727 -13.869 1.00 0.00 90 SER A CA 3
ATOM 6759 C C . SER B 2 90 ? 12.885 5.681 -14.192 1.00 0.00 90 SER A C 3
ATOM 6760 O O . SER B 2 90 ? 12.134 4.880 -13.631 1.00 0.00 90 SER A O 3
ATOM 6768 N N . GLY B 2 91 ? 12.457 6.546 -15.119 1.00 0.00 91 GLY A N 3
ATOM 6769 C CA . GLY B 2 91 ? 11.090 6.633 -15.659 1.00 0.00 91 GLY A CA 3
ATOM 6770 C C . GLY B 2 91 ? 10.457 8.016 -15.465 1.00 0.00 91 GLY A C 3
ATOM 6771 O O . GLY B 2 91 ? 10.863 8.770 -14.580 1.00 0.00 91 GLY A O 3
ATOM 6775 N N . GLY B 2 92 ? 9.461 8.366 -16.284 1.00 0.00 92 GLY A N 3
ATOM 6776 C CA . GLY B 2 92 ? 8.590 9.548 -16.137 1.00 0.00 92 GLY A CA 3
ATOM 6777 C C . GLY B 2 92 ? 9.200 10.933 -16.430 1.00 0.00 92 GLY A C 3
ATOM 6778 O O . GLY B 2 92 ? 8.510 11.787 -16.994 1.00 0.00 92 GLY A O 3
ATOM 6782 N N . ARG B 2 93 ? 10.472 11.173 -16.067 1.00 0.00 93 ARG A N 3
ATOM 6783 C CA . ARG B 2 93 ? 11.126 12.508 -16.103 1.00 0.00 93 ARG A CA 3
ATOM 6784 C C . ARG B 2 93 ? 12.614 12.541 -16.496 1.00 0.00 93 ARG A C 3
ATOM 6785 O O . ARG B 2 93 ? 13.155 13.630 -16.701 1.00 0.00 93 ARG A O 3
ATOM 6806 N N . ARG B 2 94 ? 13.297 11.389 -16.572 1.00 0.00 94 ARG A N 3
ATOM 6807 C CA . ARG B 2 94 ? 14.754 11.309 -16.815 1.00 0.00 94 ARG A CA 3
ATOM 6808 C C . ARG B 2 94 ? 15.116 11.676 -18.264 1.00 0.00 94 ARG A C 3
ATOM 6809 O O . ARG B 2 94 ? 14.413 11.276 -19.196 1.00 0.00 94 ARG A O 3
ATOM 6830 N N . ARG B 2 95 ? 16.238 12.380 -18.462 1.00 0.00 95 ARG A N 3
ATOM 6831 C CA . ARG B 2 95 ? 16.844 12.595 -19.793 1.00 0.00 95 ARG A CA 3
ATOM 6832 C C . ARG B 2 95 ? 17.382 11.269 -20.378 1.00 0.00 95 ARG A C 3
ATOM 6833 O O . ARG B 2 95 ? 17.751 10.384 -19.595 1.00 0.00 95 ARG A O 3
ATOM 6854 N N . PRO B 2 96 ? 17.478 11.106 -21.713 1.00 0.00 96 PRO A N 3
ATOM 6855 C CA . PRO B 2 96 ? 18.056 9.905 -22.323 1.00 0.00 96 PRO A CA 3
ATOM 6856 C C . PRO B 2 96 ? 19.469 9.525 -21.814 1.00 0.00 96 PRO A C 3
ATOM 6857 O O . PRO B 2 96 ? 19.615 8.385 -21.364 1.00 0.00 96 PRO A O 3
ATOM 6868 N N . PRO B 2 97 ? 20.492 10.415 -21.789 1.00 0.00 97 PRO A N 3
ATOM 6869 C CA . PRO B 2 97 ? 21.820 10.078 -21.260 1.00 0.00 97 PRO A CA 3
ATOM 6870 C C . PRO B 2 97 ? 21.850 10.053 -19.720 1.00 0.00 97 PRO A C 3
ATOM 6871 O O . PRO B 2 97 ? 21.921 11.092 -19.061 1.00 0.00 97 PRO A O 3
ATOM 6882 N N . ALA B 2 98 ? 21.831 8.852 -19.134 1.00 0.00 98 ALA A N 3
ATOM 6883 C CA . ALA B 2 98 ? 21.849 8.611 -17.682 1.00 0.00 98 ALA A CA 3
ATOM 6884 C C . ALA B 2 98 ? 23.188 8.937 -16.965 1.00 0.00 98 ALA A C 3
ATOM 6885 O O . ALA B 2 98 ? 23.328 8.668 -15.767 1.00 0.00 98 ALA A O 3
ATOM 6892 N N . SER B 2 99 ? 24.186 9.482 -17.672 1.00 0.00 99 SER A N 3
ATOM 6893 C CA . SER B 2 99 ? 25.540 9.764 -17.165 1.00 0.00 99 SER A CA 3
ATOM 6894 C C . SER B 2 99 ? 26.138 11.042 -17.785 1.00 0.00 99 SER A C 3
ATOM 6895 O O . SER B 2 99 ? 25.464 11.747 -18.543 1.00 0.00 99 SER A O 3
ATOM 6903 N N . SER B 2 100 ? 27.391 11.360 -17.448 1.00 0.00 100 SER A N 3
ATOM 6904 C CA . SER B 2 100 ? 28.142 12.553 -17.883 1.00 0.00 100 SER A CA 3
ATOM 6905 C C . SER B 2 100 ? 29.656 12.293 -17.871 1.00 0.00 100 SER A C 3
ATOM 6906 O O . SER B 2 100 ? 30.127 11.422 -17.135 1.00 0.00 100 SER A O 3
ATOM 6914 N N . ARG B 2 101 ? 30.454 13.091 -18.602 1.00 0.00 101 ARG A N 3
ATOM 6915 C CA . ARG B 2 101 ? 31.935 13.075 -18.515 1.00 0.00 101 ARG A CA 3
ATOM 6916 C C . ARG B 2 101 ? 32.474 13.382 -17.112 1.00 0.00 101 ARG A C 3
ATOM 6917 O O . ARG B 2 101 ? 33.633 13.089 -16.828 1.00 0.00 101 ARG A O 3
ATOM 6938 N N . ASN B 2 102 ? 31.648 13.955 -16.231 1.00 0.00 102 ASN A N 3
ATOM 6939 C CA . ASN B 2 102 ? 31.948 14.168 -14.811 1.00 0.00 102 ASN A CA 3
ATOM 6940 C C . ASN B 2 102 ? 32.206 12.841 -14.049 1.00 0.00 102 ASN A C 3
ATOM 6941 O O . ASN B 2 102 ? 32.795 12.859 -12.967 1.00 0.00 102 ASN A O 3
ATOM 6952 N N . ARG B 2 103 ? 31.810 11.691 -14.619 1.00 0.00 103 ARG A N 3
ATOM 6953 C CA . ARG B 2 103 ? 32.147 10.333 -14.146 1.00 0.00 103 ARG A CA 3
ATOM 6954 C C . ARG B 2 103 ? 33.661 10.057 -14.105 1.00 0.00 103 ARG A C 3
ATOM 6955 O O . ARG B 2 103 ? 34.102 9.209 -13.328 1.00 0.00 103 ARG A O 3
ATOM 6976 N N . SER B 2 104 ? 34.452 10.784 -14.901 1.00 0.00 104 SER A N 3
ATOM 6977 C CA . SER B 2 104 ? 35.888 10.547 -15.105 1.00 0.00 104 SER A CA 3
ATOM 6978 C C . SER B 2 104 ? 36.699 11.820 -14.809 1.00 0.00 104 SER A C 3
ATOM 6979 O O . SER B 2 104 ? 36.507 12.830 -15.499 1.00 0.00 104 SER A O 3
ATOM 6987 N N . PRO B 2 105 ? 37.594 11.821 -13.799 1.00 0.00 105 PRO A N 3
ATOM 6988 C CA . PRO B 2 105 ? 38.424 12.982 -13.477 1.00 0.00 105 PRO A CA 3
ATOM 6989 C C . PRO B 2 105 ? 39.516 13.219 -14.535 1.00 0.00 105 PRO A C 3
ATOM 6990 O O . PRO B 2 105 ? 39.960 12.297 -15.226 1.00 0.00 105 PRO A O 3
ATOM 7001 N N . SER B 2 106 ? 39.977 14.466 -14.640 1.00 0.00 106 SER A N 3
ATOM 7002 C CA . SER B 2 106 ? 40.996 14.905 -15.611 1.00 0.00 106 SER A CA 3
ATOM 7003 C C . SER B 2 106 ? 42.437 14.468 -15.265 1.00 0.00 106 SER A C 3
ATOM 7004 O O . SER B 2 106 ? 43.356 14.682 -16.059 1.00 0.00 106 SER A O 3
ATOM 7012 N N . GLY B 2 107 ? 42.649 13.858 -14.094 1.00 0.00 107 GLY A N 3
ATOM 7013 C CA . GLY B 2 107 ? 43.944 13.377 -13.597 1.00 0.00 107 GLY A CA 3
ATOM 7014 C C . GLY B 2 107 ? 43.837 12.675 -12.234 1.00 0.00 107 GLY A C 3
ATOM 7015 O O . GLY B 2 107 ? 42.735 12.492 -11.704 1.00 0.00 107 GLY A O 3
ATOM 7019 N N . SER B 2 108 ? 44.986 12.273 -11.675 1.00 0.00 108 SER A N 3
ATOM 7020 C CA . SER B 2 108 ? 45.130 11.627 -10.352 1.00 0.00 108 SER A CA 3
ATOM 7021 C C . SER B 2 108 ? 44.516 12.433 -9.197 1.00 0.00 108 SER A C 3
ATOM 7022 O O . SER B 2 108 ? 44.774 13.656 -9.104 1.00 0.00 108 SER A O 3
ATOM 7704 N N . MET B 2 1 ? 10.027 -4.757 9.816 1.00 0.00 1 MET A N 4
ATOM 7705 C CA . MET B 2 1 ? 9.641 -4.671 8.381 1.00 0.00 1 MET A CA 4
ATOM 7706 C C . MET B 2 1 ? 9.787 -3.229 7.891 1.00 0.00 1 MET A C 4
ATOM 7707 O O . MET B 2 1 ? 9.209 -2.324 8.491 1.00 0.00 1 MET A O 4
ATOM 7723 N N . VAL B 2 2 ? 10.574 -2.991 6.833 1.00 0.00 2 VAL A N 4
ATOM 7724 C CA . VAL B 2 2 ? 10.823 -1.649 6.258 1.00 0.00 2 VAL A CA 4
ATOM 7725 C C . VAL B 2 2 ? 11.201 -1.729 4.770 1.00 0.00 2 VAL A C 4
ATOM 7726 O O . VAL B 2 2 ? 11.739 -2.737 4.310 1.00 0.00 2 VAL A O 4
ATOM 7739 N N . GLU B 2 3 ? 10.969 -0.644 4.030 1.00 0.00 3 GLU A N 4
ATOM 7740 C CA . GLU B 2 3 ? 11.449 -0.434 2.652 1.00 0.00 3 GLU A CA 4
ATOM 7741 C C . GLU B 2 3 ? 12.161 0.921 2.462 1.00 0.00 3 GLU A C 4
ATOM 7742 O O . GLU B 2 3 ? 12.953 1.062 1.527 1.00 0.00 3 GLU A O 4
ATOM 7754 N N . ALA B 2 4 ? 11.922 1.907 3.335 1.00 0.00 4 ALA A N 4
ATOM 7755 C CA . ALA B 2 4 ? 12.466 3.264 3.218 1.00 0.00 4 ALA A CA 4
ATOM 7756 C C . ALA B 2 4 ? 14.008 3.351 3.172 1.00 0.00 4 ALA A C 4
ATOM 7757 O O . ALA B 2 4 ? 14.554 4.007 2.283 1.00 0.00 4 ALA A O 4
ATOM 7764 N N . ASP B 2 5 ? 14.687 2.687 4.119 1.00 0.00 5 ASP A N 4
ATOM 7765 C CA . ASP B 2 5 ? 16.167 2.667 4.177 1.00 0.00 5 ASP A CA 4
ATOM 7766 C C . ASP B 2 5 ? 16.626 1.713 5.300 1.00 0.00 5 ASP A C 4
ATOM 7767 O O . ASP B 2 5 ? 17.315 0.722 5.053 1.00 0.00 5 ASP A O 4
ATOM 7776 N N . HIS B 2 6 ? 16.169 2.006 6.523 1.00 0.00 6 HIS A N 4
ATOM 7777 C CA . HIS B 2 6 ? 16.261 1.208 7.752 1.00 0.00 6 HIS A CA 4
ATOM 7778 C C . HIS B 2 6 ? 15.293 1.775 8.819 1.00 0.00 6 HIS A C 4
ATOM 7779 O O . HIS B 2 6 ? 14.470 1.006 9.324 1.00 0.00 6 HIS A O 4
ATOM 7793 N N . PRO B 2 7 ? 15.305 3.092 9.140 1.00 0.00 7 PRO A N 4
ATOM 7794 C CA . PRO B 2 7 ? 14.222 3.718 9.901 1.00 0.00 7 PRO A CA 4
ATOM 7795 C C . PRO B 2 7 ? 13.011 3.941 8.975 1.00 0.00 7 PRO A C 4
ATOM 7796 O O . PRO B 2 7 ? 13.110 3.794 7.752 1.00 0.00 7 PRO A O 4
ATOM 7807 N N . GLY B 2 8 ? 11.865 4.333 9.531 1.00 0.00 8 GLY A N 4
ATOM 7808 C CA . GLY B 2 8 ? 10.665 4.628 8.743 1.00 0.00 8 GLY A CA 4
ATOM 7809 C C . GLY B 2 8 ? 10.666 6.053 8.204 1.00 0.00 8 GLY A C 4
ATOM 7810 O O . GLY B 2 8 ? 10.601 6.983 9.005 1.00 0.00 8 GLY A O 4
ATOM 7814 N N . LYS B 2 9 ? 10.684 6.226 6.875 1.00 0.00 9 LYS A N 4
ATOM 7815 C CA . LYS B 2 9 ? 10.645 7.563 6.251 1.00 0.00 9 LYS A CA 4
ATOM 7816 C C . LYS B 2 9 ? 9.462 7.680 5.291 1.00 0.00 9 LYS A C 4
ATOM 7817 O O . LYS B 2 9 ? 9.187 6.766 4.515 1.00 0.00 9 LYS A O 4
ATOM 7836 N N . LEU B 2 10 ? 8.761 8.806 5.389 1.00 0.00 10 LEU A N 4
ATOM 7837 C CA . LEU B 2 10 ? 7.449 8.979 4.753 1.00 0.00 10 LEU A CA 4
ATOM 7838 C C . LEU B 2 10 ? 7.410 10.173 3.807 1.00 0.00 10 LEU A C 4
ATOM 7839 O O . LEU B 2 10 ? 7.952 11.217 4.144 1.00 0.00 10 LEU A O 4
ATOM 7855 N N . PHE B 2 11 ? 6.719 10.032 2.678 1.00 0.00 11 PHE A N 4
ATOM 7856 C CA . PHE B 2 11 ? 6.428 11.090 1.711 1.00 0.00 11 PHE A CA 4
ATOM 7857 C C . PHE B 2 11 ? 4.957 11.495 1.897 1.00 0.00 11 PHE A C 4
ATOM 7858 O O . PHE B 2 11 ? 4.060 10.643 1.810 1.00 0.00 11 PHE A O 4
ATOM 7875 N N . ILE B 2 12 ? 4.738 12.799 2.153 1.00 0.00 12 ILE A N 4
ATOM 7876 C CA . ILE B 2 12 ? 3.402 13.355 2.138 1.00 0.00 12 ILE A CA 4
ATOM 7877 C C . ILE B 2 12 ? 3.389 14.213 0.903 1.00 0.00 12 ILE A C 4
ATOM 7878 O O . ILE B 2 12 ? 4.239 15.097 0.683 1.00 0.00 12 ILE A O 4
ATOM 7894 N N . GLY B 2 13 ? 2.373 13.901 0.120 1.00 0.00 13 GLY A N 4
ATOM 7895 C CA . GLY B 2 13 ? 2.091 14.572 -1.103 1.00 0.00 13 GLY A CA 4
ATOM 7896 C C . GLY B 2 13 ? 0.911 15.484 -0.913 1.00 0.00 13 GLY A C 4
ATOM 7897 O O . GLY B 2 13 ? -0.198 15.062 -0.577 1.00 0.00 13 GLY A O 4
ATOM 7901 N N . GLY B 2 14 ? 1.232 16.747 -1.150 1.00 0.00 14 GLY A N 4
ATOM 7902 C CA . GLY B 2 14 ? 0.241 17.799 -1.185 1.00 0.00 14 GLY A CA 4
ATOM 7903 C C . GLY B 2 14 ? 0.868 19.124 -1.056 1.00 0.00 14 GLY A C 4
ATOM 7904 O O . GLY B 2 14 ? 1.409 19.626 -2.041 1.00 0.00 14 GLY A O 4
ATOM 7908 N N . LEU B 2 15 ? 0.807 19.597 0.170 1.00 0.00 15 LEU A N 4
ATOM 7909 C CA . LEU B 2 15 ? 1.429 20.854 0.568 1.00 0.00 15 LEU A CA 4
ATOM 7910 C C . LEU B 2 15 ? 0.940 22.119 -0.070 1.00 0.00 15 LEU A C 4
ATOM 7911 O O . LEU B 2 15 ? 0.837 23.127 0.619 1.00 0.00 15 LEU A O 4
ATOM 7927 N N . ASN B 2 16 ? 0.469 22.018 -1.297 1.00 0.00 16 ASN A N 4
ATOM 7928 C CA . ASN B 2 16 ? -0.265 22.983 -2.056 1.00 0.00 16 ASN A CA 4
ATOM 7929 C C . ASN B 2 16 ? 0.342 24.402 -2.065 1.00 0.00 16 ASN A C 4
ATOM 7930 O O . ASN B 2 16 ? -0.332 25.382 -2.378 1.00 0.00 16 ASN A O 4
ATOM 7941 N N . ARG B 2 17 ? 1.632 24.497 -1.708 1.00 0.00 17 ARG A N 4
ATOM 7942 C CA . ARG B 2 17 ? 2.342 25.736 -1.359 1.00 0.00 17 ARG A CA 4
ATOM 7943 C C . ARG B 2 17 ? 1.535 26.596 -0.364 1.00 0.00 17 ARG A C 4
ATOM 7944 O O . ARG B 2 17 ? 1.596 27.825 -0.354 1.00 0.00 17 ARG A O 4
ATOM 7965 N N . GLU B 2 18 ? 0.785 25.895 0.489 1.00 0.00 18 GLU A N 4
ATOM 7966 C CA . GLU B 2 18 ? -0.189 26.331 1.460 1.00 0.00 18 GLU A CA 4
ATOM 7967 C C . GLU B 2 18 ? 0.230 25.934 2.884 1.00 0.00 18 GLU A C 4
ATOM 7968 O O . GLU B 2 18 ? 0.340 26.808 3.749 1.00 0.00 18 GLU A O 4
ATOM 7980 N N . THR B 2 19 ? 0.500 24.637 3.119 1.00 0.00 19 THR A N 4
ATOM 7981 C CA . THR B 2 19 ? 0.866 24.144 4.474 1.00 0.00 19 THR A CA 4
ATOM 7982 C C . THR B 2 19 ? 2.352 23.784 4.664 1.00 0.00 19 THR A C 4
ATOM 7983 O O . THR B 2 19 ? 3.130 23.810 3.707 1.00 0.00 19 THR A O 4
ATOM 7994 N N . ASN B 2 20 ? 2.751 23.467 5.910 1.00 0.00 20 ASN A N 4
ATOM 7995 C CA . ASN B 2 20 ? 4.181 23.401 6.289 1.00 0.00 20 ASN A CA 4
ATOM 7996 C C . ASN B 2 20 ? 4.441 22.474 7.493 1.00 0.00 20 ASN A C 4
ATOM 7997 O O . ASN B 2 20 ? 3.623 21.623 7.834 1.00 0.00 20 ASN A O 4
ATOM 8008 N N . GLU B 2 21 ? 5.613 22.575 8.131 1.00 0.00 21 GLU A N 4
ATOM 8009 C CA . GLU B 2 21 ? 6.006 21.642 9.202 1.00 0.00 21 GLU A CA 4
ATOM 8010 C C . GLU B 2 21 ? 5.037 21.490 10.404 1.00 0.00 21 GLU A C 4
ATOM 8011 O O . GLU B 2 21 ? 5.000 20.483 11.129 1.00 0.00 21 GLU A O 4
ATOM 8023 N N . LYS B 2 22 ? 4.186 22.496 10.540 1.00 0.00 22 LYS A N 4
ATOM 8024 C CA . LYS B 2 22 ? 2.986 22.398 11.377 1.00 0.00 22 LYS A CA 4
ATOM 8025 C C . LYS B 2 22 ? 2.162 21.168 10.966 1.00 0.00 22 LYS A C 4
ATOM 8026 O O . LYS B 2 22 ? 1.950 20.276 11.788 1.00 0.00 22 LYS A O 4
ATOM 8045 N N . MET B 2 23 ? 1.786 21.106 9.674 1.00 0.00 23 MET A N 4
ATOM 8046 C CA . MET B 2 23 ? 1.206 19.887 9.132 1.00 0.00 23 MET A CA 4
ATOM 8047 C C . MET B 2 23 ? 2.116 18.688 9.345 1.00 0.00 23 MET A C 4
ATOM 8048 O O . MET B 2 23 ? 1.663 17.556 9.380 1.00 0.00 23 MET A O 4
ATOM 8062 N N . LEU B 2 24 ? 3.424 18.903 9.243 1.00 0.00 24 LEU A N 4
ATOM 8063 C CA . LEU B 2 24 ? 4.347 17.784 9.301 1.00 0.00 24 LEU A CA 4
ATOM 8064 C C . LEU B 2 24 ? 4.160 16.967 10.579 1.00 0.00 24 LEU A C 4
ATOM 8065 O O . LEU B 2 24 ? 3.598 15.864 10.564 1.00 0.00 24 LEU A O 4
ATOM 8081 N N . LYS B 2 25 ? 4.537 17.551 11.716 1.00 0.00 25 LYS A N 4
ATOM 8082 C CA . LYS B 2 25 ? 4.275 16.932 13.013 1.00 0.00 25 LYS A CA 4
ATOM 8083 C C . LYS B 2 25 ? 2.807 16.609 13.220 1.00 0.00 25 LYS A C 4
ATOM 8084 O O . LYS B 2 25 ? 2.527 15.588 13.837 1.00 0.00 25 LYS A O 4
ATOM 8103 N N . ALA B 2 26 ? 1.900 17.410 12.659 1.00 0.00 26 ALA A N 4
ATOM 8104 C CA . ALA B 2 26 ? 0.486 17.080 12.637 1.00 0.00 26 ALA A CA 4
ATOM 8105 C C . ALA B 2 26 ? 0.208 15.677 12.025 1.00 0.00 26 ALA A C 4
ATOM 8106 O O . ALA B 2 26 ? 0.105 14.647 12.707 1.00 0.00 26 ALA A O 4
ATOM 8113 N N . VAL B 2 27 ? 0.156 15.695 10.692 1.00 0.00 27 VAL A N 4
ATOM 8114 C CA . VAL B 2 27 ? -0.292 14.561 9.887 1.00 0.00 27 VAL A CA 4
ATOM 8115 C C . VAL B 2 27 ? 0.480 13.315 10.212 1.00 0.00 27 VAL A C 4
ATOM 8116 O O . VAL B 2 27 ? -0.086 12.243 10.387 1.00 0.00 27 VAL A O 4
ATOM 8129 N N . PHE B 2 28 ? 1.794 13.436 10.226 1.00 0.00 28 PHE A N 4
ATOM 8130 C CA . PHE B 2 28 ? 2.633 12.324 10.580 1.00 0.00 28 PHE A CA 4
ATOM 8131 C C . PHE B 2 28 ? 2.568 11.915 12.054 1.00 0.00 28 PHE A C 4
ATOM 8132 O O . PHE B 2 28 ? 2.461 10.727 12.363 1.00 0.00 28 PHE A O 4
ATOM 8149 N N . GLY B 2 29 ? 2.645 12.875 12.982 1.00 0.00 29 GLY A N 4
ATOM 8150 C CA . GLY B 2 29 ? 2.421 12.562 14.398 1.00 0.00 29 GLY A CA 4
ATOM 8151 C C . GLY B 2 29 ? 1.094 11.897 14.717 1.00 0.00 29 GLY A C 4
ATOM 8152 O O . GLY B 2 29 ? 0.947 11.364 15.819 1.00 0.00 29 GLY A O 4
ATOM 8156 N N . LYS B 2 30 ? 0.137 11.929 13.776 1.00 0.00 30 LYS A N 4
ATOM 8157 C CA . LYS B 2 30 ? -1.165 11.241 13.951 1.00 0.00 30 LYS A CA 4
ATOM 8158 C C . LYS B 2 30 ? -1.130 9.802 14.456 1.00 0.00 30 LYS A C 4
ATOM 8159 O O . LYS B 2 30 ? -2.150 9.309 14.942 1.00 0.00 30 LYS A O 4
ATOM 8178 N N . HIS B 2 31 ? 0.012 9.136 14.332 1.00 0.00 31 HIS A N 4
ATOM 8179 C CA . HIS B 2 31 ? 0.208 7.845 14.981 1.00 0.00 31 HIS A CA 4
ATOM 8180 C C . HIS B 2 31 ? 1.643 7.515 15.457 1.00 0.00 31 HIS A C 4
ATOM 8181 O O . HIS B 2 31 ? 1.886 6.360 15.815 1.00 0.00 31 HIS A O 4
ATOM 8195 N N . GLY B 2 32 ? 2.615 8.444 15.480 1.00 0.00 32 GLY A N 4
ATOM 8196 C CA . GLY B 2 32 ? 3.997 8.101 15.791 1.00 0.00 32 GLY A CA 4
ATOM 8197 C C . GLY B 2 32 ? 4.842 9.238 16.372 1.00 0.00 32 GLY A C 4
ATOM 8198 O O . GLY B 2 32 ? 4.352 10.353 16.563 1.00 0.00 32 GLY A O 4
ATOM 8202 N N . PRO B 2 33 ? 6.120 8.938 16.666 1.00 0.00 33 PRO A N 4
ATOM 8203 C CA . PRO B 2 33 ? 7.057 9.836 17.330 1.00 0.00 33 PRO A CA 4
ATOM 8204 C C . PRO B 2 33 ? 7.556 10.993 16.442 1.00 0.00 33 PRO A C 4
ATOM 8205 O O . PRO B 2 33 ? 7.189 12.149 16.673 1.00 0.00 33 PRO A O 4
ATOM 8216 N N . ILE B 2 34 ? 8.454 10.675 15.492 1.00 0.00 34 ILE A N 4
ATOM 8217 C CA . ILE B 2 34 ? 8.953 11.649 14.506 1.00 0.00 34 ILE A CA 4
ATOM 8218 C C . ILE B 2 34 ? 10.178 12.399 15.043 1.00 0.00 34 ILE A C 4
ATOM 8219 O O . ILE B 2 34 ? 10.035 13.270 15.904 1.00 0.00 34 ILE A O 4
ATOM 8235 N N . SER B 2 35 ? 11.371 12.052 14.559 1.00 0.00 35 SER A N 4
ATOM 8236 C CA . SER B 2 35 ? 12.628 12.732 14.914 1.00 0.00 35 SER A CA 4
ATOM 8237 C C . SER B 2 35 ? 13.405 13.214 13.683 1.00 0.00 35 SER A C 4
ATOM 8238 O O . SER B 2 35 ? 14.586 13.553 13.794 1.00 0.00 35 SER A O 4
ATOM 8246 N N . GLU B 2 36 ? 12.776 13.265 12.502 1.00 0.00 36 GLU A N 4
ATOM 8247 C CA . GLU B 2 36 ? 13.346 13.987 11.350 1.00 0.00 36 GLU A CA 4
ATOM 8248 C C . GLU B 2 36 ? 12.234 14.617 10.506 1.00 0.00 36 GLU A C 4
ATOM 8249 O O . GLU B 2 36 ? 11.250 13.941 10.214 1.00 0.00 36 GLU A O 4
ATOM 8261 N N . VAL B 2 37 ? 12.366 15.892 10.123 1.00 0.00 37 VAL A N 4
ATOM 8262 C CA . VAL B 2 37 ? 11.301 16.674 9.470 1.00 0.00 37 VAL A CA 4
ATOM 8263 C C . VAL B 2 37 ? 11.837 17.466 8.274 1.00 0.00 37 VAL A C 4
ATOM 8264 O O . VAL B 2 37 ? 12.765 18.267 8.410 1.00 0.00 37 VAL A O 4
ATOM 8277 N N . LEU B 2 38 ? 11.217 17.262 7.109 1.00 0.00 38 LEU A N 4
ATOM 8278 C CA . LEU B 2 38 ? 11.674 17.740 5.806 1.00 0.00 38 LEU A CA 4
ATOM 8279 C C . LEU B 2 38 ? 10.550 18.356 4.957 1.00 0.00 38 LEU A C 4
ATOM 8280 O O . LEU B 2 38 ? 9.457 17.800 4.837 1.00 0.00 38 LEU A O 4
ATOM 8296 N N . LEU B 2 39 ? 10.856 19.498 4.343 1.00 0.00 39 LEU A N 4
ATOM 8297 C CA . LEU B 2 39 ? 10.042 20.154 3.315 1.00 0.00 39 LEU A CA 4
ATOM 8298 C C . LEU B 2 39 ? 10.920 20.286 2.057 1.00 0.00 39 LEU A C 4
ATOM 8299 O O . LEU B 2 39 ? 12.083 20.683 2.179 1.00 0.00 39 LEU A O 4
ATOM 8315 N N . ILE B 2 40 ? 10.402 19.971 0.865 1.00 0.00 40 ILE A N 4
ATOM 8316 C CA . ILE B 2 40 ? 11.229 19.901 -0.341 1.00 0.00 40 ILE A CA 4
ATOM 8317 C C . ILE B 2 40 ? 10.970 21.130 -1.209 1.00 0.00 40 ILE A C 4
ATOM 8318 O O . ILE B 2 40 ? 9.788 21.433 -1.454 1.00 0.00 40 ILE A O 4
ATOM 8334 N N . LYS B 2 41 ? 12.124 21.715 -1.619 1.00 0.00 41 LYS A N 4
ATOM 8335 C CA . LYS B 2 41 ? 12.191 23.030 -2.301 1.00 0.00 41 LYS A CA 4
ATOM 8336 C C . LYS B 2 41 ? 13.248 22.969 -3.451 1.00 0.00 41 LYS A C 4
ATOM 8337 O O . LYS B 2 41 ? 13.353 21.951 -4.133 1.00 0.00 41 LYS A O 4
ATOM 8356 N N . ASP B 2 42 ? 14.024 24.043 -3.676 1.00 0.00 42 ASP A N 4
ATOM 8357 C CA . ASP B 2 42 ? 14.929 24.300 -4.831 1.00 0.00 42 ASP A CA 4
ATOM 8358 C C . ASP B 2 42 ? 15.777 25.557 -4.493 1.00 0.00 42 ASP A C 4
ATOM 8359 O O . ASP B 2 42 ? 15.211 26.479 -3.925 1.00 0.00 42 ASP A O 4
ATOM 8368 N N . ARG B 2 43 ? 17.102 25.639 -4.745 1.00 0.00 43 ARG A N 4
ATOM 8369 C CA . ARG B 2 43 ? 18.089 26.665 -4.253 1.00 0.00 43 ARG A CA 4
ATOM 8370 C C . ARG B 2 43 ? 18.106 26.964 -2.748 1.00 0.00 43 ARG A C 4
ATOM 8371 O O . ARG B 2 43 ? 18.908 27.804 -2.358 1.00 0.00 43 ARG A O 4
ATOM 8392 N N . THR B 2 44 ? 17.255 26.244 -1.998 1.00 0.00 44 THR A N 4
ATOM 8393 C CA . THR B 2 44 ? 16.924 26.581 -0.600 1.00 0.00 44 THR A CA 4
ATOM 8394 C C . THR B 2 44 ? 15.696 27.500 -0.599 1.00 0.00 44 THR A C 4
ATOM 8395 O O . THR B 2 44 ? 14.871 27.334 0.302 1.00 0.00 44 THR A O 4
ATOM 8406 N N . SER B 2 45 ? 15.437 28.243 -1.701 1.00 0.00 45 SER A N 4
ATOM 8407 C CA . SER B 2 45 ? 14.140 28.900 -1.921 1.00 0.00 45 SER A CA 4
ATOM 8408 C C . SER B 2 45 ? 13.717 29.463 -3.316 1.00 0.00 45 SER A C 4
ATOM 8409 O O . SER B 2 45 ? 12.978 30.451 -3.372 1.00 0.00 45 SER A O 4
ATOM 8417 N N . LYS B 2 46 ? 14.132 28.876 -4.461 1.00 0.00 46 LYS A N 4
ATOM 8418 C CA . LYS B 2 46 ? 13.426 29.097 -5.770 1.00 0.00 46 LYS A CA 4
ATOM 8419 C C . LYS B 2 46 ? 11.887 28.863 -5.503 1.00 0.00 46 LYS A C 4
ATOM 8420 O O . LYS B 2 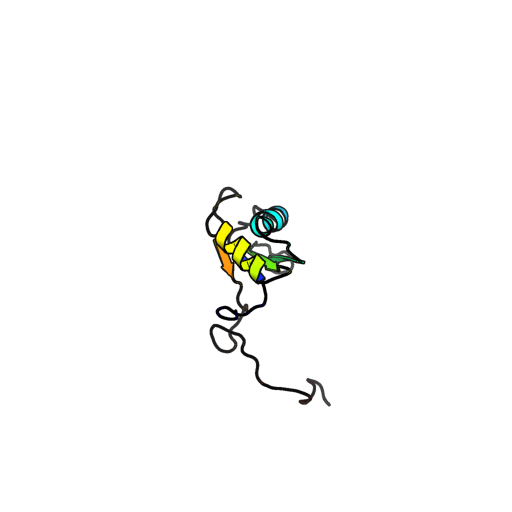46 ? 11.061 29.636 -5.989 1.00 0.00 46 LYS A O 4
ATOM 8439 N N . SER B 2 47 ? 11.584 27.880 -4.615 1.00 0.00 47 SER A N 4
ATOM 8440 C CA . SER B 2 47 ? 10.284 27.791 -3.910 1.00 0.00 47 SER A CA 4
ATOM 8441 C C . SER B 2 47 ? 9.118 26.932 -4.433 1.00 0.00 47 SER A C 4
ATOM 8442 O O . SER B 2 47 ? 8.265 27.408 -5.185 1.00 0.00 47 SER A O 4
ATOM 8450 N N . ARG B 2 48 ? 9.080 25.660 -3.980 1.00 0.00 48 ARG A N 4
ATOM 8451 C CA . ARG B 2 48 ? 7.965 24.712 -4.002 1.00 0.00 48 ARG A CA 4
ATOM 8452 C C . ARG B 2 48 ? 7.910 23.989 -2.642 1.00 0.00 48 ARG A C 4
ATOM 8453 O O . ARG B 2 48 ? 8.711 24.272 -1.753 1.00 0.00 48 ARG A O 4
ATOM 8474 N N . GLY B 2 49 ? 6.916 23.129 -2.469 1.00 0.00 49 GLY A N 4
ATOM 8475 C CA . GLY B 2 49 ? 6.652 22.349 -1.243 1.00 0.00 49 GLY A CA 4
ATOM 8476 C C . GLY B 2 49 ? 6.299 20.857 -1.402 1.00 0.00 49 GLY A C 4
ATOM 8477 O O . GLY B 2 49 ? 5.234 20.551 -1.931 1.00 0.00 49 GLY A O 4
ATOM 8481 N N . PHE B 2 50 ? 7.166 19.930 -0.975 1.00 0.00 50 PHE A N 4
ATOM 8482 C CA . PHE B 2 50 ? 6.769 18.488 -0.760 1.00 0.00 50 PHE A CA 4
ATOM 8483 C C . PHE B 2 50 ? 7.288 17.861 0.535 1.00 0.00 50 PHE A C 4
ATOM 8484 O O . PHE B 2 50 ? 8.351 18.248 0.985 1.00 0.00 50 PHE A O 4
ATOM 8501 N N . ALA B 2 51 ? 6.545 17.007 1.241 1.00 0.00 51 ALA A N 4
ATOM 8502 C CA . ALA B 2 51 ? 6.889 16.660 2.624 1.00 0.00 51 ALA A CA 4
ATOM 8503 C C . ALA B 2 51 ? 7.501 15.297 2.816 1.00 0.00 51 ALA A C 4
ATOM 8504 O O . ALA B 2 51 ? 7.063 14.312 2.234 1.00 0.00 51 ALA A O 4
ATOM 8511 N N . PHE B 2 52 ? 8.553 15.275 3.632 1.00 0.00 52 PHE A N 4
ATOM 8512 C CA . PHE B 2 52 ? 9.209 14.057 4.044 1.00 0.00 52 PHE A CA 4
ATOM 8513 C C . PHE B 2 52 ? 9.336 13.986 5.581 1.00 0.00 52 PHE A C 4
ATOM 8514 O O . PHE B 2 52 ? 9.738 14.983 6.183 1.00 0.00 52 PHE A O 4
ATOM 8531 N N . ILE B 2 53 ? 9.009 12.876 6.261 1.00 0.00 53 ILE A N 4
ATOM 8532 C CA . ILE B 2 53 ? 9.255 12.781 7.722 1.00 0.00 53 ILE A CA 4
ATOM 8533 C C . ILE B 2 53 ? 9.871 11.430 8.113 1.00 0.00 53 ILE A C 4
ATOM 8534 O O . ILE B 2 53 ? 9.426 10.403 7.605 1.00 0.00 53 ILE A O 4
ATOM 8550 N N . THR B 2 54 ? 10.892 11.410 8.980 1.00 0.00 54 THR A N 4
ATOM 8551 C CA . THR B 2 54 ? 11.416 10.150 9.549 1.00 0.00 54 THR A CA 4
ATOM 8552 C C . THR B 2 54 ? 10.968 9.969 10.997 1.00 0.00 54 THR A C 4
ATOM 8553 O O . THR B 2 54 ? 11.092 10.870 11.846 1.00 0.00 54 THR A O 4
ATOM 8564 N N . PHE B 2 55 ? 10.507 8.738 11.245 1.00 0.00 55 PHE A N 4
ATOM 8565 C CA . PHE B 2 55 ? 9.998 8.174 12.485 1.00 0.00 55 PHE A CA 4
ATOM 8566 C C . PHE B 2 55 ? 11.065 7.251 13.071 1.00 0.00 55 PHE A C 4
ATOM 8567 O O . PHE B 2 55 ? 11.587 6.365 12.388 1.00 0.00 55 PHE A O 4
ATOM 8584 N N . GLU B 2 56 ? 11.338 7.436 14.359 1.00 0.00 56 GLU A N 4
ATOM 8585 C CA . GLU B 2 56 ? 12.252 6.557 15.095 1.00 0.00 56 GLU A CA 4
ATOM 8586 C C . GLU B 2 56 ? 11.948 5.036 15.013 1.00 0.00 56 GLU A C 4
ATOM 8587 O O . GLU B 2 56 ? 12.865 4.244 15.244 1.00 0.00 56 GLU A O 4
ATOM 8599 N N . ASN B 2 57 ? 10.731 4.613 14.617 1.00 0.00 57 ASN A N 4
ATOM 8600 C CA . ASN B 2 57 ? 10.476 3.210 14.229 1.00 0.00 57 ASN A CA 4
ATOM 8601 C C . ASN B 2 57 ? 9.702 3.132 12.890 1.00 0.00 57 ASN A C 4
ATOM 8602 O O . ASN B 2 57 ? 8.791 3.930 12.651 1.00 0.00 57 ASN A O 4
ATOM 8613 N N . PRO B 2 58 ? 9.987 2.119 12.049 1.00 0.00 58 PRO A N 4
ATOM 8614 C CA . PRO B 2 58 ? 9.292 1.864 10.779 1.00 0.00 58 PRO A CA 4
ATOM 8615 C C . PRO B 2 58 ? 7.826 1.476 11.007 1.00 0.00 58 PRO A C 4
ATOM 8616 O O . PRO B 2 58 ? 6.933 1.903 10.266 1.00 0.00 58 PRO A O 4
ATOM 8627 N N . ALA B 2 59 ? 7.598 0.739 12.100 1.00 0.00 59 ALA A N 4
ATOM 8628 C CA . ALA B 2 59 ? 6.262 0.497 12.620 1.00 0.00 59 ALA A CA 4
ATOM 8629 C C . ALA B 2 59 ? 5.391 1.749 12.595 1.00 0.00 59 ALA A C 4
ATOM 8630 O O . ALA B 2 59 ? 4.353 1.810 11.943 1.00 0.00 59 ALA A O 4
ATOM 8637 N N . ASP B 2 60 ? 5.839 2.719 13.381 1.00 0.00 60 ASP A N 4
ATOM 8638 C CA . ASP B 2 60 ? 5.115 3.947 13.580 1.00 0.00 60 ASP A CA 4
ATOM 8639 C C . ASP B 2 60 ? 4.918 4.782 12.309 1.00 0.00 60 ASP A C 4
ATOM 8640 O O . ASP B 2 60 ? 3.878 5.414 12.127 1.00 0.00 60 ASP A O 4
ATOM 8649 N N . ALA B 2 61 ? 5.921 4.755 11.427 1.00 0.00 61 ALA A N 4
ATOM 8650 C CA . ALA B 2 61 ? 5.797 5.345 10.094 1.00 0.00 61 ALA A CA 4
ATOM 8651 C C . ALA B 2 61 ? 4.595 4.781 9.335 1.00 0.00 61 ALA A C 4
ATOM 8652 O O . ALA B 2 61 ? 3.722 5.506 8.859 1.00 0.00 61 ALA A O 4
ATOM 8659 N N . LYS B 2 62 ? 4.590 3.455 9.207 1.00 0.00 62 LYS A N 4
ATOM 8660 C CA . LYS B 2 62 ? 3.490 2.697 8.565 1.00 0.00 62 LYS A CA 4
ATOM 8661 C C . LYS B 2 62 ? 2.141 2.987 9.213 1.00 0.00 62 LYS A C 4
ATOM 8662 O O . LYS B 2 62 ? 1.130 3.169 8.551 1.00 0.00 62 LYS A O 4
ATOM 8681 N N . ASN B 2 63 ? 2.153 2.989 10.533 1.00 0.00 63 ASN A N 4
ATOM 8682 C CA . ASN B 2 63 ? 0.980 3.307 11.327 1.00 0.00 63 ASN A CA 4
ATOM 8683 C C . ASN B 2 63 ? 0.379 4.668 10.975 1.00 0.00 63 ASN A C 4
ATOM 8684 O O . ASN B 2 63 ? -0.777 4.739 10.570 1.00 0.00 63 ASN A O 4
ATOM 8695 N N . ALA B 2 64 ? 1.186 5.730 11.079 1.00 0.00 64 ALA A N 4
ATOM 8696 C CA . ALA B 2 64 ? 0.789 7.057 10.631 1.00 0.00 64 ALA A CA 4
ATOM 8697 C C . ALA B 2 64 ? 0.345 7.082 9.158 1.00 0.00 64 ALA A C 4
ATOM 8698 O O . ALA B 2 64 ? -0.631 7.752 8.827 1.00 0.00 64 ALA A O 4
ATOM 8705 N N . ALA B 2 65 ? 1.006 6.319 8.276 1.00 0.00 65 ALA A N 4
ATOM 8706 C CA . ALA B 2 65 ? 0.518 6.104 6.916 1.00 0.00 65 ALA A CA 4
ATOM 8707 C C . ALA B 2 65 ? -0.911 5.553 6.868 1.00 0.00 65 ALA A C 4
ATOM 8708 O O . ALA B 2 65 ? -1.793 6.208 6.331 1.00 0.00 65 ALA A O 4
ATOM 8715 N N . LYS B 2 66 ? -1.123 4.363 7.430 1.00 0.00 66 LYS A N 4
ATOM 8716 C CA . LYS B 2 66 ? -2.376 3.590 7.470 1.00 0.00 66 LYS A CA 4
ATOM 8717 C C . LYS B 2 66 ? -3.518 4.395 8.072 1.00 0.00 66 LYS A C 4
ATOM 8718 O O . LYS B 2 66 ? -4.652 4.336 7.603 1.00 0.00 66 LYS A O 4
ATOM 8737 N N . ASP B 2 67 ? -3.188 5.146 9.116 1.00 0.00 67 ASP A N 4
ATOM 8738 C CA . ASP B 2 67 ? -4.080 6.167 9.658 1.00 0.00 67 ASP A CA 4
ATOM 8739 C C . ASP B 2 67 ? -4.529 7.192 8.600 1.00 0.00 67 ASP A C 4
ATOM 8740 O O . ASP B 2 67 ? -5.713 7.392 8.328 1.00 0.00 67 ASP A O 4
ATOM 8749 N N . MET B 2 68 ? -3.504 7.865 8.084 1.00 0.00 68 MET A N 4
ATOM 8750 C CA . MET B 2 68 ? -3.678 9.043 7.200 1.00 0.00 68 MET A CA 4
ATOM 8751 C C . MET B 2 68 ? -4.225 8.758 5.800 1.00 0.00 68 MET A C 4
ATOM 8752 O O . MET B 2 68 ? -5.413 8.950 5.562 1.00 0.00 68 MET A O 4
ATOM 8766 N N . ASN B 2 69 ? -3.311 8.351 4.899 1.00 0.00 69 ASN A N 4
ATOM 8767 C CA . ASN B 2 69 ? -3.661 7.741 3.599 1.00 0.00 69 ASN A CA 4
ATOM 8768 C C . ASN B 2 69 ? -4.650 8.396 2.602 1.00 0.00 69 ASN A C 4
ATOM 8769 O O . ASN B 2 69 ? -4.867 7.850 1.519 1.00 0.00 69 ASN A O 4
ATOM 8780 N N . GLY B 2 70 ? -5.215 9.557 2.921 1.00 0.00 70 GLY A N 4
ATOM 8781 C CA . GLY B 2 70 ? -6.225 10.256 2.116 1.00 0.00 70 GLY A CA 4
ATOM 8782 C C . GLY B 2 70 ? -7.213 11.078 2.929 1.00 0.00 70 GLY A C 4
ATOM 8783 O O . GLY B 2 70 ? -8.415 11.080 2.645 1.00 0.00 70 GLY A O 4
ATOM 8787 N N . LYS B 2 71 ? -6.678 11.783 3.932 1.00 0.00 71 LYS A N 4
ATOM 8788 C CA . LYS B 2 71 ? -7.455 12.773 4.671 1.00 0.00 71 LYS A CA 4
ATOM 8789 C C . LYS B 2 71 ? -7.231 14.136 3.999 1.00 0.00 71 LYS A C 4
ATOM 8790 O O . LYS B 2 71 ? -6.613 14.219 2.933 1.00 0.00 71 LYS A O 4
ATOM 8809 N N . SER B 2 72 ? -7.711 15.218 4.598 1.00 0.00 72 SER A N 4
ATOM 8810 C CA . SER B 2 72 ? -7.548 16.549 4.026 1.00 0.00 72 SER A CA 4
ATOM 8811 C C . SER B 2 72 ? -7.628 17.598 5.113 1.00 0.00 72 SER A C 4
ATOM 8812 O O . SER B 2 72 ? -8.589 17.664 5.883 1.00 0.00 72 SER A O 4
ATOM 8820 N N . LEU B 2 73 ? -6.544 18.366 5.195 1.00 0.00 73 LEU A N 4
ATOM 8821 C CA . LEU B 2 73 ? -6.278 19.275 6.311 1.00 0.00 73 LEU A CA 4
ATOM 8822 C C . LEU B 2 73 ? -5.555 20.579 5.923 1.00 0.00 73 LEU A C 4
ATOM 8823 O O . LEU B 2 73 ? -5.186 21.367 6.795 1.00 0.00 73 LEU A O 4
ATOM 8839 N N . HIS B 2 74 ? -5.418 20.841 4.615 1.00 0.00 74 HIS A N 4
ATOM 8840 C CA . HIS B 2 74 ? -4.925 22.112 4.067 1.00 0.00 74 HIS A CA 4
ATOM 8841 C C . HIS B 2 74 ? -5.657 22.570 2.781 1.00 0.00 74 HIS A C 4
ATOM 8842 O O . HIS B 2 74 ? -5.079 23.251 1.933 1.00 0.00 74 HIS A O 4
ATOM 8856 N N . GLY B 2 75 ? -6.929 22.180 2.611 1.00 0.00 75 GLY A N 4
ATOM 8857 C CA . GLY B 2 75 ? -7.743 22.658 1.480 1.00 0.00 75 GLY A CA 4
ATOM 8858 C C . GLY B 2 75 ? -7.498 21.950 0.138 1.00 0.00 75 GLY A C 4
ATOM 8859 O O . GLY B 2 75 ? -7.778 22.536 -0.911 1.00 0.00 75 GLY A O 4
ATOM 8863 N N . LYS B 2 76 ? -6.989 20.707 0.159 1.00 0.00 76 LYS A N 4
ATOM 8864 C CA . LYS B 2 76 ? -6.785 19.915 -1.076 1.00 0.00 76 LYS A CA 4
ATOM 8865 C C . LYS B 2 76 ? -6.877 18.419 -0.776 1.00 0.00 76 LYS A C 4
ATOM 8866 O O . LYS B 2 76 ? -7.792 17.785 -1.300 1.00 0.00 76 LYS A O 4
ATOM 8885 N N . ALA B 2 77 ? -5.928 17.969 0.065 1.00 0.00 77 ALA A N 4
ATOM 8886 C CA . ALA B 2 77 ? -5.834 16.569 0.541 1.00 0.00 77 ALA A CA 4
ATOM 8887 C C . ALA B 2 77 ? -4.364 16.124 0.627 1.00 0.00 77 ALA A C 4
ATOM 8888 O O . ALA B 2 77 ? -3.469 16.726 0.027 1.00 0.00 77 ALA A O 4
ATOM 8895 N N . ILE B 2 78 ? -4.166 15.034 1.370 1.00 0.00 78 ILE A N 4
ATOM 8896 C CA . ILE B 2 78 ? -2.839 14.436 1.569 1.00 0.00 78 ILE A CA 4
ATOM 8897 C C . ILE B 2 78 ? -2.810 13.000 1.073 1.00 0.00 78 ILE A C 4
ATOM 8898 O O . ILE B 2 78 ? -3.726 12.209 1.297 1.00 0.00 78 ILE A O 4
ATOM 8914 N N . LYS B 2 79 ? -1.739 12.687 0.367 1.00 0.00 79 LYS A N 4
ATOM 8915 C CA . LYS B 2 79 ? -1.405 11.296 0.037 1.00 0.00 79 LYS A CA 4
ATOM 8916 C C . LYS B 2 79 ? -0.211 10.902 0.892 1.00 0.00 79 LYS A C 4
ATOM 8917 O O . LYS B 2 79 ? 0.729 11.688 1.009 1.00 0.00 79 LYS A O 4
ATOM 8936 N N . VAL B 2 80 ? -0.254 9.714 1.491 1.00 0.00 80 VAL A N 4
ATOM 8937 C CA . VAL B 2 80 ? 0.811 9.216 2.384 1.00 0.00 80 VAL A CA 4
ATOM 8938 C C . VAL B 2 80 ? 1.410 7.909 1.877 1.00 0.00 80 VAL A C 4
ATOM 8939 O O . VAL B 2 80 ? 0.705 6.924 1.663 1.00 0.00 80 VAL A O 4
ATOM 8952 N N . GLU B 2 81 ? 2.723 7.933 1.661 1.00 0.00 81 GLU A N 4
ATOM 8953 C CA . GLU B 2 81 ? 3.513 6.868 1.035 1.00 0.00 81 GLU A CA 4
ATOM 8954 C C . GLU B 2 81 ? 4.816 6.607 1.812 1.00 0.00 81 GLU A C 4
ATOM 8955 O O . GLU B 2 81 ? 5.449 7.560 2.268 1.00 0.00 81 GLU A O 4
ATOM 8967 N N . GLN B 2 82 ? 5.243 5.350 1.990 1.00 0.00 82 GLN A N 4
ATOM 8968 C CA . GLN B 2 82 ? 6.553 5.095 2.611 1.00 0.00 82 GLN A CA 4
ATOM 8969 C C . GLN B 2 82 ? 7.610 5.332 1.519 1.00 0.00 82 GLN A C 4
ATOM 8970 O O . GLN B 2 82 ? 7.573 4.741 0.435 1.00 0.00 82 GLN A O 4
ATOM 8984 N N . ALA B 2 83 ? 8.496 6.287 1.796 1.00 0.00 83 ALA A N 4
ATOM 8985 C CA . ALA B 2 83 ? 9.426 6.873 0.839 1.00 0.00 83 ALA A CA 4
ATOM 8986 C C . ALA B 2 83 ? 10.419 5.884 0.202 1.00 0.00 83 ALA A C 4
ATOM 8987 O O . ALA B 2 83 ? 10.712 4.812 0.736 1.00 0.00 83 ALA A O 4
ATOM 8994 N N . LYS B 2 84 ? 10.991 6.336 -0.917 1.00 0.00 84 LYS A N 4
ATOM 8995 C CA . LYS B 2 84 ? 12.160 5.689 -1.531 1.00 0.00 84 LYS A CA 4
ATOM 8996 C C . LYS B 2 84 ? 13.182 6.766 -1.852 1.00 0.00 84 LYS A C 4
ATOM 8997 O O . LYS B 2 84 ? 12.812 7.892 -2.169 1.00 0.00 84 LYS A O 4
ATOM 9016 N N . LYS B 2 85 ? 14.463 6.435 -1.708 1.00 0.00 85 LYS A N 4
ATOM 9017 C CA . LYS B 2 85 ? 15.539 7.440 -1.746 1.00 0.00 85 LYS A CA 4
ATOM 9018 C C . LYS B 2 85 ? 15.604 8.200 -3.090 1.00 0.00 85 LYS A C 4
ATOM 9019 O O . LYS B 2 85 ? 15.349 7.589 -4.132 1.00 0.00 85 LYS A O 4
ATOM 9038 N N . PRO B 2 86 ? 15.984 9.498 -3.104 1.00 0.00 86 PRO A N 4
ATOM 9039 C CA . PRO B 2 86 ? 15.866 10.349 -4.298 1.00 0.00 86 PRO A CA 4
ATOM 9040 C C . PRO B 2 86 ? 16.861 9.939 -5.403 1.00 0.00 86 PRO A C 4
ATOM 9041 O O . PRO B 2 86 ? 16.538 9.966 -6.592 1.00 0.00 86 PRO A O 4
ATOM 9052 N N . SER B 2 87 ? 18.057 9.511 -4.976 1.00 0.00 87 SER A N 4
ATOM 9053 C CA . SER B 2 87 ? 19.204 9.078 -5.793 1.00 0.00 87 SER A CA 4
ATOM 9054 C C . SER B 2 87 ? 19.913 7.873 -5.139 1.00 0.00 87 SER A C 4
ATOM 9055 O O . SER B 2 87 ? 21.137 7.750 -5.180 1.00 0.00 87 SER A O 4
ATOM 9063 N N . PHE B 2 88 ? 19.137 7.017 -4.457 1.00 0.00 88 PHE A N 4
ATOM 9064 C CA . PHE B 2 88 ? 19.528 5.785 -3.738 1.00 0.00 88 PHE A CA 4
ATOM 9065 C C . PHE B 2 88 ? 20.527 5.907 -2.562 1.00 0.00 88 PHE A C 4
ATOM 9066 O O . PHE B 2 88 ? 20.625 4.975 -1.761 1.00 0.00 88 PHE A O 4
ATOM 9083 N N . GLN B 2 89 ? 21.204 7.046 -2.388 1.00 0.00 89 GLN A N 4
ATOM 9084 C CA . GLN B 2 89 ? 22.268 7.253 -1.384 1.00 0.00 89 GLN A CA 4
ATOM 9085 C C . GLN B 2 89 ? 22.022 8.459 -0.443 1.00 0.00 89 GLN A C 4
ATOM 9086 O O . GLN B 2 89 ? 22.759 8.638 0.525 1.00 0.00 89 GLN A O 4
ATOM 9100 N N . SER B 2 90 ? 20.963 9.247 -0.694 1.00 0.00 90 SER A N 4
ATOM 9101 C CA . SER B 2 90 ? 20.544 10.478 0.021 1.00 0.00 90 SER A CA 4
ATOM 9102 C C . SER B 2 90 ? 21.695 11.306 0.641 1.00 0.00 90 SER A C 4
ATOM 9103 O O . SER B 2 90 ? 22.392 12.016 -0.088 1.00 0.00 90 SER A O 4
ATOM 9111 N N . GLY B 2 91 ? 21.905 11.230 1.960 1.00 0.00 91 GLY A N 4
ATOM 9112 C CA . GLY B 2 91 ? 23.047 11.836 2.659 1.00 0.00 91 GLY A CA 4
ATOM 9113 C C . GLY B 2 91 ? 22.947 11.793 4.189 1.00 0.00 91 GLY A C 4
ATOM 9114 O O . GLY B 2 91 ? 23.938 11.502 4.864 1.00 0.00 91 GLY A O 4
ATOM 9118 N N . GLY B 2 92 ? 21.756 12.048 4.745 1.00 0.00 92 GLY A N 4
ATOM 9119 C CA . GLY B 2 92 ? 21.500 12.045 6.192 1.00 0.00 92 GLY A CA 4
ATOM 9120 C C . GLY B 2 92 ? 20.277 12.868 6.613 1.00 0.00 92 GLY A C 4
ATOM 9121 O O . GLY B 2 92 ? 19.525 13.373 5.769 1.00 0.00 92 GLY A O 4
ATOM 9125 N N . ARG B 2 93 ? 20.090 13.014 7.932 1.00 0.00 93 ARG A N 4
ATOM 9126 C CA . ARG B 2 93 ? 19.076 13.885 8.567 1.00 0.00 93 ARG A CA 4
ATOM 9127 C C . ARG B 2 93 ? 19.288 15.378 8.239 1.00 0.00 93 ARG A C 4
ATOM 9128 O O . ARG B 2 93 ? 20.234 15.745 7.536 1.00 0.00 93 ARG A O 4
ATOM 9149 N N . ARG B 2 94 ? 18.405 16.253 8.733 1.00 0.00 94 ARG A N 4
ATOM 9150 C CA . ARG B 2 94 ? 18.404 17.708 8.471 1.00 0.00 94 ARG A CA 4
ATOM 9151 C C . ARG B 2 94 ? 18.097 18.518 9.740 1.00 0.00 94 ARG A C 4
ATOM 9152 O O . ARG B 2 94 ? 17.719 17.954 10.769 1.00 0.00 94 ARG A O 4
ATOM 9173 N N . ARG B 2 95 ? 18.277 19.845 9.667 1.00 0.00 95 ARG A N 4
ATOM 9174 C CA . ARG B 2 95 ? 18.149 20.787 10.803 1.00 0.00 95 ARG A CA 4
ATOM 9175 C C . ARG B 2 95 ? 17.425 22.124 10.490 1.00 0.00 95 ARG A C 4
ATOM 9176 O O . ARG B 2 95 ? 17.902 23.176 10.927 1.00 0.00 95 ARG A O 4
ATOM 9197 N N . PRO B 2 96 ? 16.295 22.138 9.746 1.00 0.00 96 PRO A N 4
ATOM 9198 C CA . PRO B 2 96 ? 15.495 23.354 9.547 1.00 0.00 96 PRO A CA 4
ATOM 9199 C C . PRO B 2 96 ? 14.859 23.846 10.869 1.00 0.00 96 PRO A C 4
ATOM 9200 O O . PRO B 2 96 ? 14.777 23.076 11.836 1.00 0.00 96 PRO A O 4
ATOM 9211 N N . PRO B 2 97 ? 14.363 25.099 10.934 1.00 0.00 97 PRO A N 4
ATOM 9212 C CA . PRO B 2 97 ? 13.592 25.584 12.081 1.00 0.00 97 PRO A CA 4
ATOM 9213 C C . PRO B 2 97 ? 12.273 24.805 12.252 1.00 0.00 97 PRO A C 4
ATOM 9214 O O . PRO B 2 97 ? 11.726 24.247 11.294 1.00 0.00 97 PRO A O 4
ATOM 9225 N N . ALA B 2 98 ? 11.755 24.782 13.482 1.00 0.00 98 ALA A N 4
ATOM 9226 C CA . ALA B 2 98 ? 10.590 23.991 13.888 1.00 0.00 98 ALA A CA 4
ATOM 9227 C C . ALA B 2 98 ? 9.732 24.719 14.943 1.00 0.00 98 ALA A C 4
ATOM 9228 O O . ALA B 2 98 ? 10.183 25.688 15.564 1.00 0.00 98 ALA A O 4
ATOM 9235 N N . SER B 2 99 ? 8.498 24.257 15.155 1.00 0.00 99 SER A N 4
ATOM 9236 C CA . SER B 2 99 ? 7.517 24.843 16.086 1.00 0.00 99 SER A CA 4
ATOM 9237 C C . SER B 2 99 ? 6.519 23.806 16.634 1.00 0.00 99 SER A C 4
ATOM 9238 O O . SER B 2 99 ? 6.251 22.779 16.008 1.00 0.00 99 SER A O 4
ATOM 9246 N N . SER B 2 100 ? 5.927 24.103 17.799 1.00 0.00 100 SER A N 4
ATOM 9247 C CA . SER B 2 100 ? 4.943 23.239 18.488 1.00 0.00 100 SER A CA 4
ATOM 9248 C C . SER B 2 100 ? 3.771 24.009 19.123 1.00 0.00 100 SER A C 4
ATOM 9249 O O . SER B 2 100 ? 2.625 23.561 19.031 1.00 0.00 100 SER A O 4
ATOM 9257 N N . ARG B 2 101 ? 4.034 25.191 19.703 1.00 0.00 101 ARG A N 4
ATOM 9258 C CA . ARG B 2 101 ? 3.031 26.103 20.307 1.00 0.00 101 ARG A CA 4
ATOM 9259 C C . ARG B 2 101 ? 3.210 27.576 19.880 1.00 0.00 101 ARG A C 4
ATOM 9260 O O . ARG B 2 101 ? 2.500 28.464 20.353 1.00 0.00 101 ARG A O 4
ATOM 9281 N N . ASN B 2 102 ? 4.154 27.837 18.973 1.00 0.00 102 ASN A N 4
ATOM 9282 C CA . ASN B 2 102 ? 4.438 29.147 18.379 1.00 0.00 102 ASN A CA 4
ATOM 9283 C C . ASN B 2 102 ? 3.239 29.677 17.560 1.00 0.00 102 ASN A C 4
ATOM 9284 O O . ASN B 2 102 ? 2.645 28.932 16.772 1.00 0.00 102 ASN A O 4
ATOM 9295 N N . ARG B 2 103 ? 2.907 30.963 17.732 1.00 0.00 103 ARG A N 4
ATOM 9296 C CA . ARG B 2 103 ? 1.817 31.678 17.038 1.00 0.00 103 ARG A CA 4
ATOM 9297 C C . ARG B 2 103 ? 2.048 33.199 17.006 1.00 0.00 103 ARG A C 4
ATOM 9298 O O . ARG B 2 103 ? 2.873 33.724 17.758 1.00 0.00 103 ARG A O 4
ATOM 9319 N N . SER B 2 104 ? 1.282 33.902 16.172 1.00 0.00 104 SER A N 4
ATOM 9320 C CA . SER B 2 104 ? 1.334 35.365 15.980 1.00 0.00 104 SER A CA 4
ATOM 9321 C C . SER B 2 104 ? -0.070 35.978 15.742 1.00 0.00 104 SER A C 4
ATOM 9322 O O . SER B 2 104 ? -0.327 36.573 14.687 1.00 0.00 104 SER A O 4
ATOM 9330 N N . PRO B 2 105 ? -1.021 35.810 16.689 1.00 0.00 105 PRO A N 4
ATOM 9331 C CA . PRO B 2 105 ? -2.409 36.265 16.546 1.00 0.00 105 PRO A CA 4
ATOM 9332 C C . PRO B 2 105 ? -2.555 37.800 16.537 1.00 0.00 105 PRO A C 4
ATOM 9333 O O . PRO B 2 105 ? -1.643 38.542 16.913 1.00 0.00 105 PRO A O 4
ATOM 9344 N N . SER B 2 106 ? -3.740 38.273 16.139 1.00 0.00 106 SER A N 4
ATOM 9345 C CA . SER B 2 106 ? -4.123 39.694 16.094 1.00 0.00 106 SER A CA 4
ATOM 9346 C C . SER B 2 106 ? -5.623 39.884 16.382 1.00 0.00 106 SER A C 4
ATOM 9347 O O . SER B 2 106 ? -6.406 38.929 16.327 1.00 0.00 106 SER A O 4
ATOM 9355 N N . GLY B 2 107 ? -6.033 41.114 16.704 1.00 0.00 107 GLY A N 4
ATOM 9356 C CA . GLY B 2 107 ? -7.400 41.469 17.097 1.00 0.00 107 GLY A CA 4
ATOM 9357 C C . GLY B 2 107 ? -7.560 42.942 17.500 1.00 0.00 107 GLY A C 4
ATOM 9358 O O . GLY B 2 107 ? -6.636 43.750 17.346 1.00 0.00 107 GLY A O 4
ATOM 9362 N N . SER B 2 108 ? -8.743 43.286 18.021 1.00 0.00 108 SER A N 4
ATOM 9363 C CA . SER B 2 108 ? -9.147 44.636 18.467 1.00 0.00 108 SER A CA 4
ATOM 9364 C C . SER B 2 108 ? -10.095 44.625 19.678 1.00 0.00 108 SER A C 4
ATOM 9365 O O . SER B 2 108 ? -10.698 43.568 19.986 1.00 0.00 108 SER A O 4
ATOM 10047 N N . MET B 2 1 ? 10.631 -8.344 12.147 1.00 0.00 1 MET A N 5
ATOM 10048 C CA . MET B 2 1 ? 9.550 -8.327 11.126 1.00 0.00 1 MET A CA 5
ATOM 10049 C C . MET B 2 1 ? 9.024 -6.903 10.919 1.00 0.00 1 MET A C 5
ATOM 10050 O O . MET B 2 1 ? 8.972 -6.116 11.865 1.00 0.00 1 MET A O 5
ATOM 10066 N N . VAL B 2 2 ? 8.648 -6.557 9.682 1.00 0.00 2 VAL A N 5
ATOM 10067 C CA . VAL B 2 2 ? 8.164 -5.222 9.268 1.00 0.00 2 VAL A CA 5
ATOM 10068 C C . VAL B 2 2 ? 7.125 -5.351 8.140 1.00 0.00 2 VAL A C 5
ATOM 10069 O O . VAL B 2 2 ? 7.186 -6.282 7.336 1.00 0.00 2 VAL A O 5
ATOM 10082 N N . GLU B 2 3 ? 6.151 -4.436 8.073 1.00 0.00 3 GLU A N 5
ATOM 10083 C CA . GLU B 2 3 ? 5.009 -4.512 7.134 1.00 0.00 3 GLU A CA 5
ATOM 10084 C C . GLU B 2 3 ? 5.356 -4.111 5.675 1.00 0.00 3 GLU A C 5
ATOM 10085 O O . GLU B 2 3 ? 4.517 -4.223 4.778 1.00 0.00 3 GLU A O 5
ATOM 10097 N N . ALA B 2 4 ? 6.591 -3.663 5.415 1.00 0.00 4 ALA A N 5
ATOM 10098 C CA . ALA B 2 4 ? 7.106 -3.318 4.084 1.00 0.00 4 ALA A CA 5
ATOM 10099 C C . ALA B 2 4 ? 8.568 -3.802 3.921 1.00 0.00 4 ALA A C 5
ATOM 10100 O O . ALA B 2 4 ? 8.796 -5.006 3.784 1.00 0.00 4 ALA A O 5
ATOM 10107 N N . ASP B 2 5 ? 9.551 -2.893 3.985 1.00 0.00 5 ASP A N 5
ATOM 10108 C CA . ASP B 2 5 ? 10.983 -3.270 3.996 1.00 0.00 5 ASP A CA 5
ATOM 10109 C C . ASP B 2 5 ? 11.760 -2.482 5.066 1.00 0.00 5 ASP A C 5
ATOM 10110 O O . ASP B 2 5 ? 12.498 -3.073 5.854 1.00 0.00 5 ASP A O 5
ATOM 10119 N N . HIS B 2 6 ? 11.541 -1.162 5.131 1.00 0.00 6 HIS A N 5
ATOM 10120 C CA . HIS B 2 6 ? 11.952 -0.256 6.213 1.00 0.00 6 HIS A CA 5
ATOM 10121 C C . HIS B 2 6 ? 11.261 1.116 6.016 1.00 0.00 6 HIS A C 5
ATOM 10122 O O . HIS B 2 6 ? 11.861 2.048 5.472 1.00 0.00 6 HIS A O 5
ATOM 10136 N N . PRO B 2 7 ? 9.970 1.249 6.385 1.00 0.00 7 PRO A N 5
ATOM 10137 C CA . PRO B 2 7 ? 9.147 2.423 6.074 1.00 0.00 7 PRO A CA 5
ATOM 10138 C C . PRO B 2 7 ? 9.461 3.677 6.917 1.00 0.00 7 PRO A C 5
ATOM 10139 O O . PRO B 2 7 ? 8.742 4.661 6.794 1.00 0.00 7 PRO A O 5
ATOM 10150 N N . GLY B 2 8 ? 10.497 3.665 7.771 1.00 0.00 8 GLY A N 5
ATOM 10151 C CA . GLY B 2 8 ? 10.825 4.686 8.788 1.00 0.00 8 GLY A CA 5
ATOM 10152 C C . GLY B 2 8 ? 10.831 6.167 8.374 1.00 0.00 8 GLY A C 5
ATOM 10153 O O . GLY B 2 8 ? 10.681 7.022 9.254 1.00 0.00 8 GLY A O 5
ATOM 10157 N N . LYS B 2 9 ? 10.963 6.466 7.071 1.00 0.00 9 LYS A N 5
ATOM 10158 C CA . LYS B 2 9 ? 10.861 7.847 6.561 1.00 0.00 9 LYS A CA 5
ATOM 10159 C C . LYS B 2 9 ? 9.723 7.968 5.539 1.00 0.00 9 LYS A C 5
ATOM 10160 O O . LYS B 2 9 ? 9.546 7.105 4.683 1.00 0.00 9 LYS A O 5
ATOM 10179 N N . LEU B 2 10 ? 8.940 9.035 5.685 1.00 0.00 10 LEU A N 5
ATOM 10180 C CA . LEU B 2 10 ? 7.654 9.182 4.986 1.00 0.00 10 LEU A CA 5
ATOM 10181 C C . LEU B 2 10 ? 7.591 10.389 4.059 1.00 0.00 10 LEU A C 5
ATOM 10182 O O . LEU B 2 10 ? 8.080 11.443 4.436 1.00 0.00 10 LEU A O 5
ATOM 10198 N N . PHE B 2 11 ? 6.927 10.245 2.915 1.00 0.00 11 PHE A N 5
ATOM 10199 C CA . PHE B 2 11 ? 6.617 11.307 1.955 1.00 0.00 11 PHE A CA 5
ATOM 10200 C C . PHE B 2 11 ? 5.124 11.690 2.076 1.00 0.00 11 PHE A C 5
ATOM 10201 O O . PHE B 2 11 ? 4.238 10.842 1.915 1.00 0.00 11 PHE A O 5
ATOM 10218 N N . ILE B 2 12 ? 4.879 12.985 2.350 1.00 0.00 12 ILE A N 5
ATOM 10219 C CA . ILE B 2 12 ? 3.539 13.550 2.279 1.00 0.00 12 ILE A CA 5
ATOM 10220 C C . ILE B 2 12 ? 3.556 14.433 1.054 1.00 0.00 12 ILE A C 5
ATOM 10221 O O . ILE B 2 12 ? 4.443 15.276 0.850 1.00 0.00 12 ILE A O 5
ATOM 10237 N N . GLY B 2 13 ? 2.524 14.217 0.259 1.00 0.00 13 GLY A N 5
ATOM 10238 C CA . GLY B 2 13 ? 2.316 14.892 -0.981 1.00 0.00 13 GLY A CA 5
ATOM 10239 C C . GLY B 2 13 ? 1.150 15.840 -0.864 1.00 0.00 13 GLY A C 5
ATOM 10240 O O . GLY B 2 13 ? 0.032 15.459 -0.507 1.00 0.00 13 GLY A O 5
ATOM 10244 N N . GLY B 2 14 ? 1.500 17.076 -1.192 1.00 0.00 14 GLY A N 5
ATOM 10245 C CA . GLY B 2 14 ? 0.536 18.156 -1.288 1.00 0.00 14 GLY A CA 5
ATOM 10246 C C . GLY B 2 14 ? 1.223 19.458 -1.183 1.00 0.00 14 GLY A C 5
ATOM 10247 O O . GLY B 2 14 ? 1.817 19.879 -2.170 1.00 0.00 14 GLY A O 5
ATOM 10251 N N . LEU B 2 15 ? 1.174 19.996 0.019 1.00 0.00 15 LEU A N 5
ATOM 10252 C CA . LEU B 2 15 ? 1.877 21.235 0.360 1.00 0.00 15 LEU A CA 5
ATOM 10253 C C . LEU B 2 15 ? 1.487 22.497 -0.346 1.00 0.00 15 LEU A C 5
ATOM 10254 O O . LEU B 2 15 ? 1.403 23.529 0.303 1.00 0.00 15 LEU A O 5
ATOM 10270 N N . ASN B 2 16 ? 1.080 22.373 -1.590 1.00 0.00 16 ASN A N 5
ATOM 10271 C CA . ASN B 2 16 ? 0.393 23.312 -2.412 1.00 0.00 16 ASN A CA 5
ATOM 10272 C C . ASN B 2 16 ? 0.896 24.770 -2.361 1.00 0.00 16 ASN A C 5
ATOM 10273 O O . ASN B 2 16 ? 0.134 25.706 -2.605 1.00 0.00 16 ASN A O 5
ATOM 10284 N N . ARG B 2 17 ? 2.186 24.956 -2.035 1.00 0.00 17 ARG A N 5
ATOM 10285 C CA . ARG B 2 17 ? 2.805 26.251 -1.690 1.00 0.00 17 ARG A CA 5
ATOM 10286 C C . ARG B 2 17 ? 1.953 27.021 -0.651 1.00 0.00 17 ARG A C 5
ATOM 10287 O O . ARG B 2 17 ? 1.849 28.248 -0.681 1.00 0.00 17 ARG A O 5
ATOM 10308 N N . GLU B 2 18 ? 1.325 26.272 0.258 1.00 0.00 18 GLU A N 5
ATOM 10309 C CA . GLU B 2 18 ? 0.275 26.663 1.185 1.00 0.00 18 GLU A CA 5
ATOM 10310 C C . GLU B 2 18 ? 0.575 26.205 2.623 1.00 0.00 18 GLU A C 5
ATOM 10311 O O . GLU B 2 18 ? 0.597 27.049 3.523 1.00 0.00 18 GLU A O 5
ATOM 10323 N N . THR B 2 19 ? 0.807 24.898 2.848 1.00 0.00 19 THR A N 5
ATOM 10324 C CA . THR B 2 19 ? 1.052 24.367 4.215 1.00 0.00 19 THR A CA 5
ATOM 10325 C C . THR B 2 19 ? 2.491 23.883 4.452 1.00 0.00 19 THR A C 5
ATOM 10326 O O . THR B 2 19 ? 3.288 23.817 3.511 1.00 0.00 19 THR A O 5
ATOM 10337 N N . ASN B 2 20 ? 2.841 23.554 5.709 1.00 0.00 20 ASN A N 5
ATOM 10338 C CA . ASN B 2 20 ? 4.258 23.388 6.103 1.00 0.00 20 ASN A CA 5
ATOM 10339 C C . ASN B 2 20 ? 4.431 22.551 7.386 1.00 0.00 20 ASN A C 5
ATOM 10340 O O . ASN B 2 20 ? 3.555 21.767 7.723 1.00 0.00 20 ASN A O 5
ATOM 10351 N N . GLU B 2 21 ? 5.546 22.661 8.129 1.00 0.00 21 GLU A N 5
ATOM 10352 C CA . GLU B 2 21 ? 5.812 21.796 9.316 1.00 0.00 21 GLU A CA 5
ATOM 10353 C C . GLU B 2 21 ? 4.698 21.719 10.406 1.00 0.00 21 GLU A C 5
ATOM 10354 O O . GLU B 2 21 ? 4.630 20.826 11.264 1.00 0.00 21 GLU A O 5
ATOM 10366 N N . LYS B 2 22 ? 3.807 22.691 10.240 1.00 0.00 22 LYS A N 5
ATOM 10367 C CA . LYS B 2 22 ? 2.570 22.684 11.025 1.00 0.00 22 LYS A CA 5
ATOM 10368 C C . LYS B 2 22 ? 1.815 21.391 10.745 1.00 0.00 22 LYS A C 5
ATOM 10369 O O . LYS B 2 22 ? 1.635 20.535 11.617 1.00 0.00 22 LYS A O 5
ATOM 10388 N N . MET B 2 23 ? 1.544 21.273 9.433 1.00 0.00 23 MET A N 5
ATOM 10389 C CA . MET B 2 23 ? 1.003 20.051 8.878 1.00 0.00 23 MET A CA 5
ATOM 10390 C C . MET B 2 23 ? 1.922 18.909 9.251 1.00 0.00 23 MET A C 5
ATOM 10391 O O . MET B 2 23 ? 1.451 17.800 9.385 1.00 0.00 23 MET A O 5
ATOM 10405 N N . LEU B 2 24 ? 3.240 19.117 9.213 1.00 0.00 24 LEU A N 5
ATOM 10406 C CA . LEU B 2 24 ? 4.149 17.988 9.402 1.00 0.00 24 LEU A CA 5
ATOM 10407 C C . LEU B 2 24 ? 3.886 17.246 10.706 1.00 0.00 24 LEU A C 5
ATOM 10408 O O . LEU B 2 24 ? 3.329 16.140 10.724 1.00 0.00 24 LEU A O 5
ATOM 10424 N N . LYS B 2 25 ? 4.267 17.868 11.821 1.00 0.00 25 LYS A N 5
ATOM 10425 C CA . LYS B 2 25 ? 4.045 17.272 13.132 1.00 0.00 25 LYS A CA 5
ATOM 10426 C C . LYS B 2 25 ? 2.591 16.928 13.354 1.00 0.00 25 LYS A C 5
ATOM 10427 O O . LYS B 2 25 ? 2.324 15.883 13.939 1.00 0.00 25 LYS A O 5
ATOM 10446 N N . ALA B 2 26 ? 1.678 17.734 12.810 1.00 0.00 26 ALA A N 5
ATOM 10447 C CA . ALA B 2 26 ? 0.275 17.383 12.775 1.00 0.00 26 ALA A CA 5
ATOM 10448 C C . ALA B 2 26 ? 0.001 15.986 12.144 1.00 0.00 26 ALA A C 5
ATOM 10449 O O . ALA B 2 26 ? -0.143 14.955 12.813 1.00 0.00 26 ALA A O 5
ATOM 10456 N N . VAL B 2 27 ? -0.011 16.008 10.808 1.00 0.00 27 VAL A N 5
ATOM 10457 C CA . VAL B 2 27 ? -0.433 14.870 9.982 1.00 0.00 27 VAL A CA 5
ATOM 10458 C C . VAL B 2 27 ? 0.252 13.600 10.398 1.00 0.00 27 VAL A C 5
ATOM 10459 O O . VAL B 2 27 ? -0.370 12.572 10.642 1.00 0.00 27 VAL A O 5
ATOM 10472 N N . PHE B 2 28 ? 1.569 13.689 10.410 1.00 0.00 28 PHE A N 5
ATOM 10473 C CA . PHE B 2 28 ? 2.408 12.582 10.760 1.00 0.00 28 PHE A CA 5
ATOM 10474 C C . PHE B 2 28 ? 2.337 12.194 12.225 1.00 0.00 28 PHE A C 5
ATOM 10475 O O . PHE B 2 28 ? 2.142 11.023 12.550 1.00 0.00 28 PHE A O 5
ATOM 10492 N N . GLY B 2 29 ? 2.539 13.158 13.122 1.00 0.00 29 GLY A N 5
ATOM 10493 C CA . GLY B 2 29 ? 2.416 12.878 14.547 1.00 0.00 29 GLY A CA 5
ATOM 10494 C C . GLY B 2 29 ? 1.096 12.290 14.993 1.00 0.00 29 GLY A C 5
ATOM 10495 O O . GLY B 2 29 ? 1.039 11.762 16.108 1.00 0.00 29 GLY A O 5
ATOM 10499 N N . LYS B 2 30 ? 0.041 12.374 14.164 1.00 0.00 30 LYS A N 5
ATOM 10500 C CA . LYS B 2 30 ? -1.295 11.863 14.553 1.00 0.00 30 LYS A CA 5
ATOM 10501 C C . LYS B 2 30 ? -1.257 10.447 15.123 1.00 0.00 30 LYS A C 5
ATOM 10502 O O . LYS B 2 30 ? -1.924 10.137 16.113 1.00 0.00 30 LYS A O 5
ATOM 10521 N N . HIS B 2 31 ? -0.427 9.635 14.480 1.00 0.00 31 HIS A N 5
ATOM 10522 C CA . HIS B 2 31 ? -0.195 8.249 14.903 1.00 0.00 31 HIS A CA 5
ATOM 10523 C C . HIS B 2 31 ? 1.287 7.851 15.115 1.00 0.00 31 HIS A C 5
ATOM 10524 O O . HIS B 2 31 ? 1.587 6.655 15.067 1.00 0.00 31 HIS A O 5
ATOM 10538 N N . GLY B 2 32 ? 2.247 8.755 15.405 1.00 0.00 32 GLY A N 5
ATOM 10539 C CA . GLY B 2 32 ? 3.568 8.324 15.851 1.00 0.00 32 GLY A CA 5
ATOM 10540 C C . GLY B 2 32 ? 4.534 9.393 16.382 1.00 0.00 32 GLY A C 5
ATOM 10541 O O . GLY B 2 32 ? 4.279 10.591 16.267 1.00 0.00 32 GLY A O 5
ATOM 10545 N N . PRO B 2 33 ? 5.656 8.945 16.973 1.00 0.00 33 PRO A N 5
ATOM 10546 C CA . PRO B 2 33 ? 6.814 9.747 17.362 1.00 0.00 33 PRO A CA 5
ATOM 10547 C C . PRO B 2 33 ? 7.713 10.152 16.180 1.00 0.00 33 PRO A C 5
ATOM 10548 O O . PRO B 2 33 ? 8.249 9.301 15.471 1.00 0.00 33 PRO A O 5
ATOM 10559 N N . ILE B 2 34 ? 7.903 11.461 16.011 1.00 0.00 34 ILE A N 5
ATOM 10560 C CA . ILE B 2 34 ? 8.677 12.020 14.887 1.00 0.00 34 ILE A CA 5
ATOM 10561 C C . ILE B 2 34 ? 10.066 12.491 15.351 1.00 0.00 34 ILE A C 5
ATOM 10562 O O . ILE B 2 34 ? 10.168 13.382 16.196 1.00 0.00 34 ILE A O 5
ATOM 10578 N N . SER B 2 35 ? 11.119 11.836 14.860 1.00 0.00 35 SER A N 5
ATOM 10579 C CA . SER B 2 35 ? 12.521 12.119 15.163 1.00 0.00 35 SER A CA 5
ATOM 10580 C C . SER B 2 35 ? 13.137 13.121 14.178 1.00 0.00 35 SER A C 5
ATOM 10581 O O . SER B 2 35 ? 14.160 13.733 14.492 1.00 0.00 35 SER A O 5
ATOM 10589 N N . GLU B 2 36 ? 12.540 13.320 12.989 1.00 0.00 36 GLU A N 5
ATOM 10590 C CA . GLU B 2 36 ? 13.129 14.195 11.958 1.00 0.00 36 GLU A CA 5
ATOM 10591 C C . GLU B 2 36 ? 12.079 14.825 11.035 1.00 0.00 36 GLU A C 5
ATOM 10592 O O . GLU B 2 36 ? 11.127 14.139 10.667 1.00 0.00 36 GLU A O 5
ATOM 10604 N N . VAL B 2 37 ? 12.253 16.093 10.630 1.00 0.00 37 VAL A N 5
ATOM 10605 C CA . VAL B 2 37 ? 11.282 16.846 9.813 1.00 0.00 37 VAL A CA 5
ATOM 10606 C C . VAL B 2 37 ? 11.917 17.633 8.655 1.00 0.00 37 VAL A C 5
ATOM 10607 O O . VAL B 2 37 ? 12.815 18.456 8.846 1.00 0.00 37 VAL A O 5
ATOM 10620 N N . LEU B 2 38 ? 11.386 17.400 7.452 1.00 0.00 38 LEU A N 5
ATOM 10621 C CA . LEU B 2 38 ? 11.892 17.819 6.147 1.00 0.00 38 LEU A CA 5
ATOM 10622 C C . LEU B 2 38 ? 10.795 18.388 5.222 1.00 0.00 38 LEU A C 5
ATOM 10623 O O . LEU B 2 38 ? 9.696 17.839 5.145 1.00 0.00 38 LEU A O 5
ATOM 10639 N N . LEU B 2 39 ? 11.078 19.485 4.521 1.00 0.00 39 LEU A N 5
ATOM 10640 C CA . LEU B 2 39 ? 10.267 19.994 3.408 1.00 0.00 39 LEU A CA 5
ATOM 10641 C C . LEU B 2 39 ? 11.228 20.126 2.204 1.00 0.00 39 LEU A C 5
ATOM 10642 O O . LEU B 2 39 ? 12.349 20.613 2.376 1.00 0.00 39 LEU A O 5
ATOM 10658 N N . ILE B 2 40 ? 10.823 19.686 1.006 1.00 0.00 40 ILE A N 5
ATOM 10659 C CA . ILE B 2 40 ? 11.743 19.552 -0.134 1.00 0.00 40 ILE A CA 5
ATOM 10660 C C . ILE B 2 40 ? 11.495 20.695 -1.113 1.00 0.00 40 ILE A C 5
ATOM 10661 O O . ILE B 2 40 ? 10.320 21.015 -1.393 1.00 0.00 40 ILE A O 5
ATOM 10677 N N . LYS B 2 41 ? 12.654 21.247 -1.542 1.00 0.00 41 LYS A N 5
ATOM 10678 C CA . LYS B 2 41 ? 12.721 22.479 -2.350 1.00 0.00 41 LYS A CA 5
ATOM 10679 C C . LYS B 2 41 ? 13.718 22.318 -3.535 1.00 0.00 41 LYS A C 5
ATOM 10680 O O . LYS B 2 41 ? 13.740 21.278 -4.193 1.00 0.00 41 LYS A O 5
ATOM 10699 N N . ASP B 2 42 ? 14.508 23.355 -3.817 1.00 0.00 42 ASP A N 5
ATOM 10700 C CA . ASP B 2 42 ? 15.367 23.586 -5.003 1.00 0.00 42 ASP A CA 5
ATOM 10701 C C . ASP B 2 42 ? 16.242 24.820 -4.693 1.00 0.00 42 ASP A C 5
ATOM 10702 O O . ASP B 2 42 ? 15.764 25.681 -3.966 1.00 0.00 42 ASP A O 5
ATOM 10711 N N . ARG B 2 43 ? 17.503 24.951 -5.153 1.00 0.00 43 ARG A N 5
ATOM 10712 C CA . ARG B 2 43 ? 18.544 25.957 -4.751 1.00 0.00 43 ARG A CA 5
ATOM 10713 C C . ARG B 2 43 ? 18.880 25.983 -3.250 1.00 0.00 43 ARG A C 5
ATOM 10714 O O . ARG B 2 43 ? 19.946 26.495 -2.929 1.00 0.00 43 ARG A O 5
ATOM 10735 N N . THR B 2 44 ? 18.064 25.314 -2.422 1.00 0.00 44 THR A N 5
ATOM 10736 C CA . THR B 2 44 ? 18.019 25.579 -0.961 1.00 0.00 44 THR A CA 5
ATOM 10737 C C . THR B 2 44 ? 16.969 26.690 -0.667 1.00 0.00 44 THR A C 5
ATOM 10738 O O . THR B 2 44 ? 16.734 26.976 0.504 1.00 0.00 44 THR A O 5
ATOM 10749 N N . SER B 2 45 ? 16.323 27.196 -1.755 1.00 0.00 45 SER A N 5
ATOM 10750 C CA . SER B 2 45 ? 15.096 28.041 -1.678 1.00 0.00 45 SER A CA 5
ATOM 10751 C C . SER B 2 45 ? 14.662 28.789 -2.987 1.00 0.00 45 SER A C 5
ATOM 10752 O O . SER B 2 45 ? 14.105 29.887 -2.934 1.00 0.00 45 SER A O 5
ATOM 10760 N N . LYS B 2 46 ? 14.925 28.230 -4.189 1.00 0.00 46 LYS A N 5
ATOM 10761 C CA . LYS B 2 46 ? 14.153 28.593 -5.424 1.00 0.00 46 LYS A CA 5
ATOM 10762 C C . LYS B 2 46 ? 12.635 28.434 -5.030 1.00 0.00 46 LYS A C 5
ATOM 10763 O O . LYS B 2 46 ? 11.833 29.338 -5.273 1.00 0.00 46 LYS A O 5
ATOM 10782 N N . SER B 2 47 ? 12.330 27.334 -4.301 1.00 0.00 47 SER A N 5
ATOM 10783 C CA . SER B 2 47 ? 11.114 27.221 -3.466 1.00 0.00 47 SER A CA 5
ATOM 10784 C C . SER B 2 47 ? 9.783 26.655 -3.986 1.00 0.00 47 SER A C 5
ATOM 10785 O O . SER B 2 47 ? 8.904 27.381 -4.462 1.00 0.00 47 SER A O 5
ATOM 10793 N N . ARG B 2 48 ? 9.631 25.328 -3.823 1.00 0.00 48 ARG A N 5
ATOM 10794 C CA . ARG B 2 48 ? 8.379 24.567 -3.855 1.00 0.00 48 ARG A CA 5
ATOM 10795 C C . ARG B 2 48 ? 8.203 23.922 -2.473 1.00 0.00 48 ARG A C 5
ATOM 10796 O O . ARG B 2 48 ? 8.881 24.292 -1.511 1.00 0.00 48 ARG A O 5
ATOM 10817 N N . GLY B 2 49 ? 7.236 23.032 -2.341 1.00 0.00 49 GLY A N 5
ATOM 10818 C CA . GLY B 2 49 ? 7.026 22.239 -1.123 1.00 0.00 49 GLY A CA 5
ATOM 10819 C C . GLY B 2 49 ? 6.712 20.755 -1.316 1.00 0.00 49 GLY A C 5
ATOM 10820 O O . GLY B 2 49 ? 5.690 20.449 -1.918 1.00 0.00 49 GLY A O 5
ATOM 10824 N N . PHE B 2 50 ? 7.554 19.824 -0.856 1.00 0.00 50 PHE A N 5
ATOM 10825 C CA . PHE B 2 50 ? 7.121 18.407 -0.636 1.00 0.00 50 PHE A CA 5
ATOM 10826 C C . PHE B 2 50 ? 7.600 17.794 0.685 1.00 0.00 50 PHE A C 5
ATOM 10827 O O . PHE B 2 50 ? 8.744 17.991 1.051 1.00 0.00 50 PHE A O 5
ATOM 10844 N N . ALA B 2 51 ? 6.784 17.074 1.452 1.00 0.00 51 ALA A N 5
ATOM 10845 C CA . ALA B 2 51 ? 7.071 16.851 2.874 1.00 0.00 51 ALA A CA 5
ATOM 10846 C C . ALA B 2 51 ? 7.599 15.475 3.240 1.00 0.00 51 ALA A C 5
ATOM 10847 O O . ALA B 2 51 ? 7.165 14.463 2.711 1.00 0.00 51 ALA A O 5
ATOM 10854 N N . PHE B 2 52 ? 8.621 15.462 4.089 1.00 0.00 52 PHE A N 5
ATOM 10855 C CA . PHE B 2 52 ? 9.384 14.285 4.456 1.00 0.00 52 PHE A CA 5
ATOM 10856 C C . PHE B 2 52 ? 9.520 14.157 5.987 1.00 0.00 52 PHE A C 5
ATOM 10857 O O . PHE B 2 52 ? 9.957 15.113 6.627 1.00 0.00 52 PHE A O 5
ATOM 10874 N N . ILE B 2 53 ? 9.154 13.035 6.631 1.00 0.00 53 ILE A N 5
ATOM 10875 C CA . ILE B 2 53 ? 9.310 12.922 8.105 1.00 0.00 53 ILE A CA 5
ATOM 10876 C C . ILE B 2 53 ? 9.908 11.565 8.510 1.00 0.00 53 ILE A C 5
ATOM 10877 O O . ILE B 2 53 ? 9.491 10.545 7.969 1.00 0.00 53 ILE A O 5
ATOM 10893 N N . THR B 2 54 ? 10.880 11.529 9.430 1.00 0.00 54 THR A N 5
ATOM 10894 C CA . THR B 2 54 ? 11.418 10.266 9.983 1.00 0.00 54 THR A CA 5
ATOM 10895 C C . THR B 2 54 ? 10.872 10.057 11.389 1.00 0.00 54 THR A C 5
ATOM 10896 O O . THR B 2 54 ? 10.873 10.981 12.213 1.00 0.00 54 THR A O 5
ATOM 10907 N N . PHE B 2 55 ? 10.443 8.823 11.651 1.00 0.00 55 PHE A N 5
ATOM 10908 C CA . PHE B 2 55 ? 9.835 8.355 12.896 1.00 0.00 55 PHE A CA 5
ATOM 10909 C C . PHE B 2 55 ? 10.816 7.513 13.716 1.00 0.00 55 PHE A C 5
ATOM 10910 O O . PHE B 2 55 ? 11.535 6.680 13.162 1.00 0.00 55 PHE A O 5
ATOM 10927 N N . GLU B 2 56 ? 10.864 7.766 15.028 1.00 0.00 56 GLU A N 5
ATOM 10928 C CA . GLU B 2 56 ? 11.650 6.937 15.964 1.00 0.00 56 GLU A CA 5
ATOM 10929 C C . GLU B 2 56 ? 11.535 5.400 15.755 1.00 0.00 56 GLU A C 5
ATOM 10930 O O . GLU B 2 56 ? 12.517 4.696 16.001 1.00 0.00 56 GLU A O 5
ATOM 10942 N N . ASN B 2 57 ? 10.402 4.884 15.241 1.00 0.00 57 ASN A N 5
ATOM 10943 C CA . ASN B 2 57 ? 10.311 3.483 14.777 1.00 0.00 57 ASN A CA 5
ATOM 10944 C C . ASN B 2 57 ? 9.630 3.383 13.389 1.00 0.00 57 ASN A C 5
ATOM 10945 O O . ASN B 2 57 ? 8.737 4.178 13.076 1.00 0.00 57 ASN A O 5
ATOM 10956 N N . PRO B 2 58 ? 9.960 2.353 12.585 1.00 0.00 58 PRO A N 5
ATOM 10957 C CA . PRO B 2 58 ? 9.323 2.069 11.289 1.00 0.00 58 PRO A CA 5
ATOM 10958 C C . PRO B 2 58 ? 7.840 1.723 11.454 1.00 0.00 58 PRO A C 5
ATOM 10959 O O . PRO B 2 58 ? 6.997 2.183 10.681 1.00 0.00 58 PRO A O 5
ATOM 10970 N N . ALA B 2 59 ? 7.536 0.978 12.522 1.00 0.00 59 ALA A N 5
ATOM 10971 C CA . ALA B 2 59 ? 6.167 0.766 12.969 1.00 0.00 59 ALA A CA 5
ATOM 10972 C C . ALA B 2 59 ? 5.324 2.035 12.897 1.00 0.00 59 ALA A C 5
ATOM 10973 O O . ALA B 2 59 ? 4.303 2.105 12.223 1.00 0.00 59 ALA A O 5
ATOM 10980 N N . ASP B 2 60 ? 5.781 3.009 13.672 1.00 0.00 60 ASP A N 5
ATOM 10981 C CA . ASP B 2 60 ? 5.117 4.281 13.802 1.00 0.00 60 ASP A CA 5
ATOM 10982 C C . ASP B 2 60 ? 4.985 5.098 12.507 1.00 0.00 60 ASP A C 5
ATOM 10983 O O . ASP B 2 60 ? 3.991 5.790 12.294 1.00 0.00 60 ASP A O 5
ATOM 10992 N N . ALA B 2 61 ? 5.992 5.005 11.636 1.00 0.00 61 ALA A N 5
ATOM 10993 C CA . ALA B 2 61 ? 5.875 5.541 10.279 1.00 0.00 61 ALA A CA 5
ATOM 10994 C C . ALA B 2 61 ? 4.662 4.963 9.548 1.00 0.00 61 ALA A C 5
ATOM 10995 O O . ALA B 2 61 ? 3.792 5.672 9.044 1.00 0.00 61 ALA A O 5
ATOM 11002 N N . LYS B 2 62 ? 4.648 3.636 9.485 1.00 0.00 62 LYS A N 5
ATOM 11003 C CA . LYS B 2 62 ? 3.587 2.812 8.895 1.00 0.00 62 LYS A CA 5
ATOM 11004 C C . LYS B 2 62 ? 2.214 3.099 9.510 1.00 0.00 62 LYS A C 5
ATOM 11005 O O . LYS B 2 62 ? 1.206 3.159 8.817 1.00 0.00 62 LYS A O 5
ATOM 11024 N N . ASN B 2 63 ? 2.210 3.269 10.827 1.00 0.00 63 ASN A N 5
ATOM 11025 C CA . ASN B 2 63 ? 1.036 3.705 11.571 1.00 0.00 63 ASN A CA 5
ATOM 11026 C C . ASN B 2 63 ? 0.456 5.023 11.060 1.00 0.00 63 ASN A C 5
ATOM 11027 O O . ASN B 2 63 ? -0.675 5.049 10.584 1.00 0.00 63 ASN A O 5
ATOM 11038 N N . ALA B 2 64 ? 1.249 6.098 11.132 1.00 0.00 64 ALA A N 5
ATOM 11039 C CA . ALA B 2 64 ? 0.850 7.392 10.594 1.00 0.00 64 ALA A CA 5
ATOM 11040 C C . ALA B 2 64 ? 0.459 7.316 9.104 1.00 0.00 64 ALA A C 5
ATOM 11041 O O . ALA B 2 64 ? -0.506 7.954 8.693 1.00 0.00 64 ALA A O 5
ATOM 11048 N N . ALA B 2 65 ? 1.153 6.503 8.296 1.00 0.00 65 ALA A N 5
ATOM 11049 C CA . ALA B 2 65 ? 0.705 6.191 6.935 1.00 0.00 65 ALA A CA 5
ATOM 11050 C C . ALA B 2 65 ? -0.716 5.617 6.863 1.00 0.00 65 ALA A C 5
ATOM 11051 O O . ALA B 2 65 ? -1.585 6.183 6.206 1.00 0.00 65 ALA A O 5
ATOM 11058 N N . LYS B 2 66 ? -0.927 4.478 7.524 1.00 0.00 66 LYS A N 5
ATOM 11059 C CA . LYS B 2 66 ? -2.167 3.690 7.579 1.00 0.00 66 LYS A CA 5
ATOM 11060 C C . LYS B 2 66 ? -3.336 4.540 8.057 1.00 0.00 66 LYS A C 5
ATOM 11061 O O . LYS B 2 66 ? -4.423 4.504 7.485 1.00 0.00 66 LYS A O 5
ATOM 11080 N N . ASP B 2 67 ? -3.066 5.336 9.085 1.00 0.00 67 ASP A N 5
ATOM 11081 C CA . ASP B 2 67 ? -3.989 6.375 9.539 1.00 0.00 67 ASP A CA 5
ATOM 11082 C C . ASP B 2 67 ? -4.407 7.367 8.446 1.00 0.00 67 ASP A C 5
ATOM 11083 O O . ASP B 2 67 ? -5.585 7.566 8.147 1.00 0.00 67 ASP A O 5
ATOM 11092 N N . MET B 2 68 ? -3.369 8.039 7.956 1.00 0.00 68 MET A N 5
ATOM 11093 C CA . MET B 2 68 ? -3.527 9.228 7.094 1.00 0.00 68 MET A CA 5
ATOM 11094 C C . MET B 2 68 ? -4.058 8.967 5.692 1.00 0.00 68 MET A C 5
ATOM 11095 O O . MET B 2 68 ? -5.255 9.107 5.464 1.00 0.00 68 MET A O 5
ATOM 11109 N N . ASN B 2 69 ? -3.132 8.628 4.776 1.00 0.00 69 ASN A N 5
ATOM 11110 C CA . ASN B 2 69 ? -3.471 8.096 3.444 1.00 0.00 69 ASN A CA 5
ATOM 11111 C C . ASN B 2 69 ? -4.440 8.875 2.506 1.00 0.00 69 ASN A C 5
ATOM 11112 O O . ASN B 2 69 ? -4.686 8.447 1.377 1.00 0.00 69 ASN A O 5
ATOM 11123 N N . GLY B 2 70 ? -4.944 10.024 2.952 1.00 0.00 70 GLY A N 5
ATOM 11124 C CA . GLY B 2 70 ? -6.020 10.820 2.344 1.00 0.00 70 GLY A CA 5
ATOM 11125 C C . GLY B 2 70 ? -6.934 11.537 3.347 1.00 0.00 70 GLY A C 5
ATOM 11126 O O . GLY B 2 70 ? -8.086 11.826 3.019 1.00 0.00 70 GLY A O 5
ATOM 11130 N N . LYS B 2 71 ? -6.426 11.819 4.560 1.00 0.00 71 LYS A N 5
ATOM 11131 C CA . LYS B 2 71 ? -7.221 12.472 5.624 1.00 0.00 71 LYS A CA 5
ATOM 11132 C C . LYS B 2 71 ? -7.860 13.801 5.190 1.00 0.00 71 LYS A C 5
ATOM 11133 O O . LYS B 2 71 ? -9.059 13.992 5.393 1.00 0.00 71 LYS A O 5
ATOM 11152 N N . SER B 2 72 ? -7.027 14.666 4.593 1.00 0.00 72 SER A N 5
ATOM 11153 C CA . SER B 2 72 ? -7.476 15.925 3.988 1.00 0.00 72 SER A CA 5
ATOM 11154 C C . SER B 2 72 ? -7.545 17.026 5.018 1.00 0.00 72 SER A C 5
ATOM 11155 O O . SER B 2 72 ? -8.364 16.994 5.941 1.00 0.00 72 SER A O 5
ATOM 11163 N N . LEU B 2 73 ? -6.591 17.955 4.880 1.00 0.00 73 LEU A N 5
ATOM 11164 C CA . LEU B 2 73 ? -6.335 18.919 5.960 1.00 0.00 73 LEU A CA 5
ATOM 11165 C C . LEU B 2 73 ? -5.748 20.304 5.624 1.00 0.00 73 LEU A C 5
ATOM 11166 O O . LEU B 2 73 ? -5.733 21.160 6.510 1.00 0.00 73 LEU A O 5
ATOM 11182 N N . HIS B 2 74 ? -5.340 20.579 4.379 1.00 0.00 74 HIS A N 5
ATOM 11183 C CA . HIS B 2 74 ? -4.956 21.936 3.937 1.00 0.00 74 HIS A CA 5
ATOM 11184 C C . HIS B 2 74 ? -5.880 22.441 2.815 1.00 0.00 74 HIS A C 5
ATOM 11185 O O . HIS B 2 74 ? -5.438 22.860 1.750 1.00 0.00 74 HIS A O 5
ATOM 11199 N N . GLY B 2 75 ? -7.201 22.315 3.023 1.00 0.00 75 GLY A N 5
ATOM 11200 C CA . GLY B 2 75 ? -8.189 22.533 1.949 1.00 0.00 75 GLY A CA 5
ATOM 11201 C C . GLY B 2 75 ? -8.003 21.577 0.757 1.00 0.00 75 GLY A C 5
ATOM 11202 O O . GLY B 2 75 ? -8.499 21.849 -0.341 1.00 0.00 75 GLY A O 5
ATOM 11206 N N . LYS B 2 76 ? -7.265 20.482 1.000 1.00 0.00 76 LYS A N 5
ATOM 11207 C CA . LYS B 2 76 ? -6.864 19.541 -0.040 1.00 0.00 76 LYS A CA 5
ATOM 11208 C C . LYS B 2 76 ? -6.476 18.278 0.706 1.00 0.00 76 LYS A C 5
ATOM 11209 O O . LYS B 2 76 ? -6.085 18.300 1.883 1.00 0.00 76 LYS A O 5
ATOM 11228 N N . ALA B 2 77 ? -6.529 17.187 -0.031 1.00 0.00 77 ALA A N 5
ATOM 11229 C CA . ALA B 2 77 ? -6.048 15.925 0.454 1.00 0.00 77 ALA A CA 5
ATOM 11230 C C . ALA B 2 77 ? -4.515 15.869 0.498 1.00 0.00 77 ALA A C 5
ATOM 11231 O O . ALA B 2 77 ? -3.800 16.471 -0.308 1.00 0.00 77 ALA A O 5
ATOM 11238 N N . ILE B 2 78 ? -4.080 15.028 1.422 1.00 0.00 78 ILE A N 5
ATOM 11239 C CA . ILE B 2 78 ? -2.676 14.608 1.522 1.00 0.00 78 ILE A CA 5
ATOM 11240 C C . ILE B 2 78 ? -2.546 13.195 0.989 1.00 0.00 78 ILE A C 5
ATOM 11241 O O . ILE B 2 78 ? -3.400 12.336 1.202 1.00 0.00 78 ILE A O 5
ATOM 11257 N N . LYS B 2 79 ? -1.454 12.969 0.285 1.00 0.00 79 LYS A N 5
ATOM 11258 C CA . LYS B 2 79 ? -1.077 11.623 -0.139 1.00 0.00 79 LYS A CA 5
ATOM 11259 C C . LYS B 2 79 ? 0.057 11.188 0.763 1.00 0.00 79 LYS A C 5
ATOM 11260 O O . LYS B 2 79 ? 1.041 11.908 0.895 1.00 0.00 79 LYS A O 5
ATOM 11279 N N . VAL B 2 80 ? -0.104 10.034 1.400 1.00 0.00 80 VAL A N 5
ATOM 11280 C CA . VAL B 2 80 ? 0.882 9.492 2.348 1.00 0.00 80 VAL A CA 5
ATOM 11281 C C . VAL B 2 80 ? 1.477 8.188 1.840 1.00 0.00 80 VAL A C 5
ATOM 11282 O O . VAL B 2 80 ? 0.778 7.215 1.557 1.00 0.00 80 VAL A O 5
ATOM 11295 N N . GLU B 2 81 ? 2.794 8.222 1.689 1.00 0.00 81 GLU A N 5
ATOM 11296 C CA . GLU B 2 81 ? 3.654 7.198 1.115 1.00 0.00 81 GLU A CA 5
ATOM 11297 C C . GLU B 2 81 ? 4.889 7.032 2.010 1.00 0.00 81 GLU A C 5
ATOM 11298 O O . GLU B 2 81 ? 5.300 7.978 2.683 1.00 0.00 81 GLU A O 5
ATOM 11310 N N . GLN B 2 82 ? 5.501 5.851 2.026 1.00 0.00 82 GLN A N 5
ATOM 11311 C CA . GLN B 2 82 ? 6.766 5.653 2.729 1.00 0.00 82 GLN A CA 5
ATOM 11312 C C . GLN B 2 82 ? 7.888 5.675 1.686 1.00 0.00 82 GLN A C 5
ATOM 11313 O O . GLN B 2 82 ? 7.783 5.142 0.578 1.00 0.00 82 GLN A O 5
ATOM 11327 N N . ALA B 2 83 ? 8.929 6.420 2.034 1.00 0.00 83 ALA A N 5
ATOM 11328 C CA . ALA B 2 83 ? 9.985 6.824 1.104 1.00 0.00 83 ALA A CA 5
ATOM 11329 C C . ALA B 2 83 ? 10.745 5.670 0.409 1.00 0.00 83 ALA A C 5
ATOM 11330 O O . ALA B 2 83 ? 10.832 4.553 0.930 1.00 0.00 83 ALA A O 5
ATOM 11337 N N . LYS B 2 84 ? 11.324 5.983 -0.766 1.00 0.00 84 LYS A N 5
ATOM 11338 C CA . LYS B 2 84 ? 11.928 4.954 -1.636 1.00 0.00 84 LYS A CA 5
ATOM 11339 C C . LYS B 2 84 ? 13.307 5.357 -2.177 1.00 0.00 84 LYS A C 5
ATOM 11340 O O . LYS B 2 84 ? 14.307 4.776 -1.752 1.00 0.00 84 LYS A O 5
ATOM 11359 N N . LYS B 2 85 ? 13.359 6.350 -3.079 1.00 0.00 85 LYS A N 5
ATOM 11360 C CA . LYS B 2 85 ? 14.634 6.852 -3.643 1.00 0.00 85 LYS A CA 5
ATOM 11361 C C . LYS B 2 85 ? 14.447 8.221 -4.319 1.00 0.00 85 LYS A C 5
ATOM 11362 O O . LYS B 2 85 ? 13.361 8.463 -4.852 1.00 0.00 85 LYS A O 5
ATOM 11381 N N . PRO B 2 86 ? 15.482 9.084 -4.360 1.00 0.00 86 PRO A N 5
ATOM 11382 C CA . PRO B 2 86 ? 15.488 10.319 -5.139 1.00 0.00 86 PRO A CA 5
ATOM 11383 C C . PRO B 2 86 ? 16.175 10.192 -6.509 1.00 0.00 86 PRO A C 5
ATOM 11384 O O . PRO B 2 86 ? 16.965 9.279 -6.757 1.00 0.00 86 PRO A O 5
ATOM 11395 N N . SER B 2 87 ? 15.915 11.166 -7.387 1.00 0.00 87 SER A N 5
ATOM 11396 C CA . SER B 2 87 ? 16.579 11.331 -8.694 1.00 0.00 87 SER A CA 5
ATOM 11397 C C . SER B 2 87 ? 17.979 11.977 -8.621 1.00 0.00 87 SER A C 5
ATOM 11398 O O . SER B 2 87 ? 18.663 12.069 -9.644 1.00 0.00 87 SER A O 5
ATOM 11406 N N . PHE B 2 88 ? 18.422 12.431 -7.440 1.00 0.00 88 PHE A N 5
ATOM 11407 C CA . PHE B 2 88 ? 19.717 13.091 -7.209 1.00 0.00 88 PHE A CA 5
ATOM 11408 C C . PHE B 2 88 ? 20.292 12.765 -5.813 1.00 0.00 88 PHE A C 5
ATOM 11409 O O . PHE B 2 88 ? 19.569 12.313 -4.924 1.00 0.00 88 PHE A O 5
ATOM 11426 N N . GLN B 2 89 ? 21.598 12.982 -5.622 1.00 0.00 89 GLN A N 5
ATOM 11427 C CA . GLN B 2 89 ? 22.331 12.715 -4.374 1.00 0.00 89 GLN A CA 5
ATOM 11428 C C . GLN B 2 89 ? 21.784 13.496 -3.157 1.00 0.00 89 GLN A C 5
ATOM 11429 O O . GLN B 2 89 ? 21.189 14.568 -3.295 1.00 0.00 89 GLN A O 5
ATOM 11443 N N . SER B 2 90 ? 22.033 12.978 -1.948 1.00 0.00 90 SER A N 5
ATOM 11444 C CA . SER B 2 90 ? 21.633 13.590 -0.668 1.00 0.00 90 SER A CA 5
ATOM 11445 C C . SER B 2 90 ? 22.625 13.262 0.465 1.00 0.00 90 SER A C 5
ATOM 11446 O O . SER B 2 90 ? 23.511 12.417 0.312 1.00 0.00 90 SER A O 5
ATOM 11454 N N . GLY B 2 91 ? 22.475 13.937 1.608 1.00 0.00 91 GLY A N 5
ATOM 11455 C CA . GLY B 2 91 ? 23.331 13.813 2.797 1.00 0.00 91 GLY A CA 5
ATOM 11456 C C . GLY B 2 91 ? 22.660 14.265 4.103 1.00 0.00 91 GLY A C 5
ATOM 11457 O O . GLY B 2 91 ? 23.350 14.710 5.025 1.00 0.00 91 GLY A O 5
ATOM 11461 N N . GLY B 2 92 ? 21.323 14.194 4.178 1.00 0.00 92 GLY A N 5
ATOM 11462 C CA . GLY B 2 92 ? 20.536 14.560 5.365 1.00 0.00 92 GLY A CA 5
ATOM 11463 C C . GLY B 2 92 ? 20.825 13.697 6.605 1.00 0.00 92 GLY A C 5
ATOM 11464 O O . GLY B 2 92 ? 21.400 12.606 6.510 1.00 0.00 92 GLY A O 5
ATOM 11468 N N . ARG B 2 93 ? 20.426 14.198 7.782 1.00 0.00 93 ARG A N 5
ATOM 11469 C CA . ARG B 2 93 ? 20.765 13.649 9.115 1.00 0.00 93 ARG A CA 5
ATOM 11470 C C . ARG B 2 93 ? 19.552 13.705 10.055 1.00 0.00 93 ARG A C 5
ATOM 11471 O O . ARG B 2 93 ? 18.619 14.472 9.817 1.00 0.00 93 ARG A O 5
ATOM 11492 N N . ARG B 2 94 ? 19.558 12.911 11.135 1.00 0.00 94 ARG A N 5
ATOM 11493 C CA . ARG B 2 94 ? 18.427 12.732 12.077 1.00 0.00 94 ARG A CA 5
ATOM 11494 C C . ARG B 2 94 ? 18.261 13.888 13.089 1.00 0.00 94 ARG A C 5
ATOM 11495 O O . ARG B 2 94 ? 18.141 13.671 14.296 1.00 0.00 94 ARG A O 5
ATOM 11516 N N . ARG B 2 95 ? 18.278 15.131 12.594 1.00 0.00 95 ARG A N 5
ATOM 11517 C CA . ARG B 2 95 ? 17.954 16.371 13.325 1.00 0.00 95 ARG A CA 5
ATOM 11518 C C . ARG B 2 95 ? 17.484 17.457 12.332 1.00 0.00 95 ARG A C 5
ATOM 11519 O O . ARG B 2 95 ? 18.222 17.721 11.378 1.00 0.00 95 ARG A O 5
ATOM 11540 N N . PRO B 2 96 ? 16.305 18.087 12.523 1.00 0.00 96 PRO A N 5
ATOM 11541 C CA . PRO B 2 96 ? 15.814 19.159 11.647 1.00 0.00 96 PRO A CA 5
ATOM 11542 C C . PRO B 2 96 ? 16.822 20.314 11.445 1.00 0.00 96 PRO A C 5
ATOM 11543 O O . PRO B 2 96 ? 17.482 20.719 12.410 1.00 0.00 96 PRO A O 5
ATOM 11554 N N . PRO B 2 97 ? 16.942 20.873 10.224 1.00 0.00 97 PRO A N 5
ATOM 11555 C CA . PRO B 2 97 ? 17.835 21.997 9.926 1.00 0.00 97 PRO A CA 5
ATOM 11556 C C . PRO B 2 97 ? 17.288 23.342 10.443 1.00 0.00 97 PRO A C 5
ATOM 11557 O O . PRO B 2 97 ? 16.111 23.465 10.800 1.00 0.00 97 PRO A O 5
ATOM 11568 N N . ALA B 2 98 ? 18.136 24.376 10.444 1.00 0.00 98 ALA A N 5
ATOM 11569 C CA . ALA B 2 98 ? 17.718 25.761 10.682 1.00 0.00 98 ALA A CA 5
ATOM 11570 C C . ALA B 2 98 ? 16.745 26.260 9.587 1.00 0.00 98 ALA A C 5
ATOM 11571 O O . ALA B 2 98 ? 16.799 25.809 8.437 1.00 0.00 98 ALA A O 5
ATOM 11578 N N . SER B 2 99 ? 15.873 27.214 9.930 1.00 0.00 99 SER A N 5
ATOM 11579 C CA . SER B 2 99 ? 14.888 27.812 9.010 1.00 0.00 99 SER A CA 5
ATOM 11580 C C . SER B 2 99 ? 14.514 29.249 9.414 1.00 0.00 99 SER A C 5
ATOM 11581 O O . SER B 2 99 ? 14.745 29.656 10.557 1.00 0.00 99 SER A O 5
ATOM 11589 N N . SER B 2 100 ? 13.924 29.986 8.461 1.00 0.00 100 SER A N 5
ATOM 11590 C CA . SER B 2 100 ? 13.595 31.428 8.479 1.00 0.00 100 SER A CA 5
ATOM 11591 C C . SER B 2 100 ? 14.723 32.369 8.961 1.00 0.00 100 SER A C 5
ATOM 11592 O O . SER B 2 100 ? 15.863 31.946 9.180 1.00 0.00 100 SER A O 5
ATOM 11600 N N . ARG B 2 101 ? 14.436 33.683 9.038 1.00 0.00 101 ARG A N 5
ATOM 11601 C CA . ARG B 2 101 ? 15.361 34.772 9.436 1.00 0.00 101 ARG A CA 5
ATOM 11602 C C . ARG B 2 101 ? 16.716 34.796 8.683 1.00 0.00 101 ARG A C 5
ATOM 11603 O O . ARG B 2 101 ? 17.683 35.398 9.148 1.00 0.00 101 ARG A O 5
ATOM 11624 N N . ASN B 2 102 ? 16.780 34.183 7.495 1.00 0.00 102 ASN A N 5
ATOM 11625 C CA . ASN B 2 102 ? 17.996 33.970 6.690 1.00 0.00 102 ASN A CA 5
ATOM 11626 C C . ASN B 2 102 ? 18.746 35.285 6.351 1.00 0.00 102 ASN A C 5
ATOM 11627 O O . ASN B 2 102 ? 19.973 35.311 6.234 1.00 0.00 102 ASN A O 5
ATOM 11638 N N . ARG B 2 103 ? 18.002 36.396 6.264 1.00 0.00 103 ARG A N 5
ATOM 11639 C CA . ARG B 2 103 ? 18.484 37.788 6.215 1.00 0.00 103 ARG A CA 5
ATOM 11640 C C . ARG B 2 103 ? 17.538 38.678 7.030 1.00 0.00 103 ARG A C 5
ATOM 11641 O O . ARG B 2 103 ? 16.393 38.298 7.291 1.00 0.00 103 ARG A O 5
ATOM 11662 N N . SER B 2 104 ? 18.024 39.841 7.460 1.00 0.00 104 SER A N 5
ATOM 11663 C CA . SER B 2 104 ? 17.291 40.769 8.334 1.00 0.00 104 SER A CA 5
ATOM 11664 C C . SER B 2 104 ? 15.977 41.258 7.689 1.00 0.00 104 SER A C 5
ATOM 11665 O O . SER B 2 104 ? 16.021 41.805 6.580 1.00 0.00 104 SER A O 5
ATOM 11673 N N . PRO B 2 105 ? 14.806 41.075 8.336 1.00 0.00 105 PRO A N 5
ATOM 11674 C CA . PRO B 2 105 ? 13.512 41.462 7.771 1.00 0.00 105 PRO A CA 5
ATOM 11675 C C . PRO B 2 105 ? 13.324 42.989 7.750 1.00 0.00 105 PRO A C 5
ATOM 11676 O O . PRO B 2 105 ? 13.850 43.713 8.602 1.00 0.00 105 PRO A O 5
ATOM 11687 N N . SER B 2 106 ? 12.546 43.477 6.780 1.00 0.00 106 SER A N 5
ATOM 11688 C CA . SER B 2 106 ? 12.212 44.899 6.601 1.00 0.00 106 SER A CA 5
ATOM 11689 C C . SER B 2 106 ? 10.929 45.079 5.769 1.00 0.00 106 SER A C 5
ATOM 11690 O O . SER B 2 106 ? 10.436 44.128 5.151 1.00 0.00 106 SER A O 5
ATOM 11698 N N . GLY B 2 107 ? 10.386 46.299 5.745 1.00 0.00 107 GLY A N 5
ATOM 11699 C CA . GLY B 2 107 ? 9.207 46.679 4.952 1.00 0.00 107 GLY A CA 5
ATOM 11700 C C . GLY B 2 107 ? 8.549 47.997 5.388 1.00 0.00 107 GLY A C 5
ATOM 11701 O O . GLY B 2 107 ? 7.932 48.680 4.564 1.00 0.00 107 GLY A O 5
ATOM 11705 N N . SER B 2 108 ? 8.702 48.373 6.665 1.00 0.00 108 SER A N 5
ATOM 11706 C CA . SER B 2 108 ? 8.167 49.602 7.289 1.00 0.00 108 SER A CA 5
ATOM 11707 C C . SER B 2 108 ? 9.003 50.093 8.483 1.00 0.00 108 SER A C 5
ATOM 11708 O O . SER B 2 108 ? 9.819 49.314 9.034 1.00 0.00 108 SER A O 5
ATOM 12390 N N . MET B 2 1 ? 16.106 -9.497 5.150 1.00 0.00 1 MET A N 6
ATOM 12391 C CA . MET B 2 1 ? 16.074 -8.274 4.302 1.00 0.00 1 MET A CA 6
ATOM 12392 C C . MET B 2 1 ? 14.672 -7.656 4.315 1.00 0.00 1 MET A C 6
ATOM 12393 O O . MET B 2 1 ? 13.684 -8.368 4.139 1.00 0.00 1 MET A O 6
ATOM 12409 N N . VAL B 2 2 ? 14.575 -6.339 4.551 1.00 0.00 2 VAL A N 6
ATOM 12410 C CA . VAL B 2 2 ? 13.314 -5.604 4.816 1.00 0.00 2 VAL A CA 6
ATOM 12411 C C . VAL B 2 2 ? 13.327 -4.258 4.062 1.00 0.00 2 VAL A C 6
ATOM 12412 O O . VAL B 2 2 ? 13.252 -3.176 4.643 1.00 0.00 2 VAL A O 6
ATOM 12425 N N . GLU B 2 3 ? 13.487 -4.327 2.738 1.00 0.00 3 GLU A N 6
ATOM 12426 C CA . GLU B 2 3 ? 13.785 -3.201 1.830 1.00 0.00 3 GLU A CA 6
ATOM 12427 C C . GLU B 2 3 ? 12.839 -1.972 1.879 1.00 0.00 3 GLU A C 6
ATOM 12428 O O . GLU B 2 3 ? 13.257 -0.880 1.487 1.00 0.00 3 GLU A O 6
ATOM 12440 N N . ALA B 2 4 ? 11.586 -2.113 2.335 1.00 0.00 4 ALA A N 6
ATOM 12441 C CA . ALA B 2 4 ? 10.619 -1.004 2.448 1.00 0.00 4 ALA A CA 6
ATOM 12442 C C . ALA B 2 4 ? 9.598 -1.169 3.593 1.00 0.00 4 ALA A C 6
ATOM 12443 O O . ALA B 2 4 ? 8.447 -0.747 3.482 1.00 0.00 4 ALA A O 6
ATOM 12450 N N . ASP B 2 5 ? 10.020 -1.793 4.697 1.00 0.00 5 ASP A N 6
ATOM 12451 C CA . ASP B 2 5 ? 9.157 -1.973 5.883 1.00 0.00 5 ASP A CA 6
ATOM 12452 C C . ASP B 2 5 ? 9.955 -1.819 7.200 1.00 0.00 5 ASP A C 6
ATOM 12453 O O . ASP B 2 5 ? 9.646 -2.406 8.237 1.00 0.00 5 ASP A O 6
ATOM 12462 N N . HIS B 2 6 ? 11.031 -1.035 7.109 1.00 0.00 6 HIS A N 6
ATOM 12463 C CA . HIS B 2 6 ? 12.076 -0.783 8.103 1.00 0.00 6 HIS A CA 6
ATOM 12464 C C . HIS B 2 6 ? 12.680 0.636 7.972 1.00 0.00 6 HIS A C 6
ATOM 12465 O O . HIS B 2 6 ? 12.975 1.232 9.013 1.00 0.00 6 HIS A O 6
ATOM 12479 N N . PRO B 2 7 ? 12.842 1.245 6.770 1.00 0.00 7 PRO A N 6
ATOM 12480 C CA . PRO B 2 7 ? 13.149 2.675 6.681 1.00 0.00 7 PRO A CA 6
ATOM 12481 C C . PRO B 2 7 ? 11.919 3.502 7.102 1.00 0.00 7 PRO A C 6
ATOM 12482 O O . PRO B 2 7 ? 10.913 3.568 6.389 1.00 0.00 7 PRO A O 6
ATOM 12493 N N . GLY B 2 8 ? 11.998 4.135 8.275 1.00 0.00 8 GLY A N 6
ATOM 12494 C CA . GLY B 2 8 ? 10.925 4.917 8.906 1.00 0.00 8 GLY A CA 6
ATOM 12495 C C . GLY B 2 8 ? 10.791 6.331 8.342 1.00 0.00 8 GLY A C 6
ATOM 12496 O O . GLY B 2 8 ? 10.772 7.294 9.113 1.00 0.00 8 GLY A O 6
ATOM 12500 N N . LYS B 2 9 ? 10.746 6.443 7.008 1.00 0.00 9 LYS A N 6
ATOM 12501 C CA . LYS B 2 9 ? 10.836 7.738 6.315 1.00 0.00 9 LYS A CA 6
ATOM 12502 C C . LYS B 2 9 ? 9.659 7.872 5.349 1.00 0.00 9 LYS A C 6
ATOM 12503 O O . LYS B 2 9 ? 9.354 6.955 4.584 1.00 0.00 9 LYS A O 6
ATOM 12522 N N . LEU B 2 10 ? 9.010 9.029 5.409 1.00 0.00 10 LEU A N 6
ATOM 12523 C CA . LEU B 2 10 ? 7.666 9.177 4.853 1.00 0.00 10 LEU A CA 6
ATOM 12524 C C . LEU B 2 10 ? 7.470 10.439 4.010 1.00 0.00 10 LEU A C 6
ATOM 12525 O O . LEU B 2 10 ? 7.881 11.514 4.426 1.00 0.00 10 LEU A O 6
ATOM 12541 N N . PHE B 2 11 ? 6.820 10.305 2.857 1.00 0.00 11 PHE A N 6
ATOM 12542 C CA . PHE B 2 11 ? 6.514 11.370 1.900 1.00 0.00 11 PHE A CA 6
ATOM 12543 C C . PHE B 2 11 ? 5.023 11.751 1.996 1.00 0.00 11 PHE A C 6
ATOM 12544 O O . PHE B 2 11 ? 4.150 10.888 1.873 1.00 0.00 11 PHE A O 6
ATOM 12561 N N . ILE B 2 12 ? 4.757 13.052 2.195 1.00 0.00 12 ILE A N 6
ATOM 12562 C CA . ILE B 2 12 ? 3.404 13.588 2.168 1.00 0.00 12 ILE A CA 6
ATOM 12563 C C . ILE B 2 12 ? 3.365 14.476 0.944 1.00 0.00 12 ILE A C 6
ATOM 12564 O O . ILE B 2 12 ? 4.253 15.309 0.697 1.00 0.00 12 ILE A O 6
ATOM 12580 N N . GLY B 2 13 ? 2.296 14.261 0.197 1.00 0.00 13 GLY A N 6
ATOM 12581 C CA . GLY B 2 13 ? 2.069 14.871 -1.077 1.00 0.00 13 GLY A CA 6
ATOM 12582 C C . GLY B 2 13 ? 0.896 15.818 -1.004 1.00 0.00 13 GLY A C 6
ATOM 12583 O O . GLY B 2 13 ? -0.221 15.433 -0.643 1.00 0.00 13 GLY A O 6
ATOM 12587 N N . GLY B 2 14 ? 1.243 17.046 -1.388 1.00 0.00 14 GLY A N 6
ATOM 12588 C CA . GLY B 2 14 ? 0.274 18.122 -1.542 1.00 0.00 14 GLY A CA 6
ATOM 12589 C C . GLY B 2 14 ? 0.915 19.460 -1.494 1.00 0.00 14 GLY A C 6
ATOM 12590 O O . GLY B 2 14 ? 1.429 19.911 -2.509 1.00 0.00 14 GLY A O 6
ATOM 12594 N N . LEU B 2 15 ? 0.933 20.005 -0.297 1.00 0.00 15 LEU A N 6
ATOM 12595 C CA . LEU B 2 15 ? 1.674 21.234 0.013 1.00 0.00 15 LEU A CA 6
ATOM 12596 C C . LEU B 2 15 ? 1.367 22.517 -0.698 1.00 0.00 15 LEU A C 6
ATOM 12597 O O . LEU B 2 15 ? 1.534 23.556 -0.081 1.00 0.00 15 LEU A O 6
ATOM 12613 N N . ASN B 2 16 ? 0.827 22.428 -1.895 1.00 0.00 16 ASN A N 6
ATOM 12614 C CA . ASN B 2 16 ? 0.186 23.400 -2.739 1.00 0.00 16 ASN A CA 6
ATOM 12615 C C . ASN B 2 16 ? 0.743 24.843 -2.682 1.00 0.00 16 ASN A C 6
ATOM 12616 O O . ASN B 2 16 ? 0.037 25.813 -2.964 1.00 0.00 16 ASN A O 6
ATOM 12627 N N . ARG B 2 17 ? 2.020 24.981 -2.292 1.00 0.00 17 ARG A N 6
ATOM 12628 C CA . ARG B 2 17 ? 2.671 26.228 -1.862 1.00 0.00 17 ARG A CA 6
ATOM 12629 C C . ARG B 2 17 ? 1.822 26.968 -0.797 1.00 0.00 17 ARG A C 6
ATOM 12630 O O . ARG B 2 17 ? 1.843 28.196 -0.705 1.00 0.00 17 ARG A O 6
ATOM 12651 N N . GLU B 2 18 ? 1.068 26.211 0.012 1.00 0.00 18 GLU A N 6
ATOM 12652 C CA . GLU B 2 18 ? 0.072 26.623 0.966 1.00 0.00 18 GLU A CA 6
ATOM 12653 C C . GLU B 2 18 ? 0.447 26.169 2.396 1.00 0.00 18 GLU A C 6
ATOM 12654 O O . GLU B 2 18 ? 0.582 27.041 3.256 1.00 0.00 18 GLU A O 6
ATOM 12666 N N . THR B 2 19 ? 0.676 24.860 2.667 1.00 0.00 19 THR A N 6
ATOM 12667 C CA . THR B 2 19 ? 1.099 24.416 4.027 1.00 0.00 19 THR A CA 6
ATOM 12668 C C . THR B 2 19 ? 2.550 23.927 4.176 1.00 0.00 19 THR A C 6
ATOM 12669 O O . THR B 2 19 ? 3.295 23.850 3.197 1.00 0.00 19 THR A O 6
ATOM 12680 N N . ASN B 2 20 ? 2.943 23.599 5.421 1.00 0.00 20 ASN A N 6
ATOM 12681 C CA . ASN B 2 20 ? 4.368 23.411 5.772 1.00 0.00 20 ASN A CA 6
ATOM 12682 C C . ASN B 2 20 ? 4.518 22.624 7.088 1.00 0.00 20 ASN A C 6
ATOM 12683 O O . ASN B 2 20 ? 3.627 21.857 7.441 1.00 0.00 20 ASN A O 6
ATOM 12694 N N . GLU B 2 21 ? 5.628 22.753 7.839 1.00 0.00 21 GLU A N 6
ATOM 12695 C CA . GLU B 2 21 ? 5.870 21.938 9.055 1.00 0.00 21 GLU A CA 6
ATOM 12696 C C . GLU B 2 21 ? 4.734 21.894 10.126 1.00 0.00 21 GLU A C 6
ATOM 12697 O O . GLU B 2 21 ? 4.642 21.036 11.013 1.00 0.00 21 GLU A O 6
ATOM 12709 N N . LYS B 2 22 ? 3.848 22.855 9.913 1.00 0.00 22 LYS A N 6
ATOM 12710 C CA . LYS B 2 22 ? 2.586 22.883 10.674 1.00 0.00 22 LYS A CA 6
ATOM 12711 C C . LYS B 2 22 ? 1.863 21.569 10.445 1.00 0.00 22 LYS A C 6
ATOM 12712 O O . LYS B 2 22 ? 1.691 20.750 11.352 1.00 0.00 22 LYS A O 6
ATOM 12731 N N . MET B 2 23 ? 1.590 21.402 9.144 1.00 0.00 23 MET A N 6
ATOM 12732 C CA . MET B 2 23 ? 1.062 20.159 8.638 1.00 0.00 23 MET A CA 6
ATOM 12733 C C . MET B 2 23 ? 1.988 19.037 9.043 1.00 0.00 23 MET A C 6
ATOM 12734 O O . MET B 2 23 ? 1.526 17.928 9.210 1.00 0.00 23 MET A O 6
ATOM 12748 N N . LEU B 2 24 ? 3.307 19.247 9.006 1.00 0.00 24 LEU A N 6
ATOM 12749 C CA . LEU B 2 24 ? 4.223 18.136 9.214 1.00 0.00 24 LEU A CA 6
ATOM 12750 C C . LEU B 2 24 ? 3.961 17.419 10.523 1.00 0.00 24 LEU A C 6
ATOM 12751 O O . LEU B 2 24 ? 3.419 16.308 10.568 1.00 0.00 24 LEU A O 6
ATOM 12767 N N . LYS B 2 25 ? 4.341 18.081 11.612 1.00 0.00 25 LYS A N 6
ATOM 12768 C CA . LYS B 2 25 ? 4.127 17.523 12.939 1.00 0.00 25 LYS A CA 6
ATOM 12769 C C . LYS B 2 25 ? 2.676 17.176 13.173 1.00 0.00 25 LYS A C 6
ATOM 12770 O O . LYS B 2 25 ? 2.416 16.134 13.769 1.00 0.00 25 LYS A O 6
ATOM 12789 N N . ALA B 2 26 ? 1.757 17.969 12.618 1.00 0.00 26 ALA A N 6
ATOM 12790 C CA . ALA B 2 26 ? 0.359 17.617 12.597 1.00 0.00 26 ALA A CA 6
ATOM 12791 C C . ALA B 2 26 ? 0.087 16.208 11.999 1.00 0.00 26 ALA A C 6
ATOM 12792 O O . ALA B 2 26 ? -0.049 15.190 12.688 1.00 0.00 26 ALA A O 6
ATOM 12799 N N . VAL B 2 27 ? 0.034 16.207 10.663 1.00 0.00 27 VAL A N 6
ATOM 12800 C CA . VAL B 2 27 ? -0.375 15.042 9.869 1.00 0.00 27 VAL A CA 6
ATOM 12801 C C . VAL B 2 27 ? 0.323 13.786 10.301 1.00 0.00 27 VAL A C 6
ATOM 12802 O O . VAL B 2 27 ? -0.300 12.762 10.562 1.00 0.00 27 VAL A O 6
ATOM 12815 N N . PHE B 2 28 ? 1.641 13.873 10.293 1.00 0.00 28 PHE A N 6
ATOM 12816 C CA . PHE B 2 28 ? 2.476 12.765 10.653 1.00 0.00 28 PHE A CA 6
ATOM 12817 C C . PHE B 2 28 ? 2.409 12.408 12.126 1.00 0.00 28 PHE A C 6
ATOM 12818 O O . PHE B 2 28 ? 2.215 11.244 12.478 1.00 0.00 28 PHE A O 6
ATOM 12835 N N . GLY B 2 29 ? 2.615 13.393 13.001 1.00 0.00 29 GLY A N 6
ATOM 12836 C CA . GLY B 2 29 ? 2.491 13.150 14.426 1.00 0.00 29 GLY A CA 6
ATOM 12837 C C . GLY B 2 29 ? 1.171 12.578 14.894 1.00 0.00 29 GLY A C 6
ATOM 12838 O O . GLY B 2 29 ? 1.113 12.081 16.021 1.00 0.00 29 GLY A O 6
ATOM 12842 N N . LYS B 2 30 ? 0.115 12.642 14.066 1.00 0.00 30 LYS A N 6
ATOM 12843 C CA . LYS B 2 30 ? -1.224 12.146 14.473 1.00 0.00 30 LYS A CA 6
ATOM 12844 C C . LYS B 2 30 ? -1.198 10.742 15.072 1.00 0.00 30 LYS A C 6
ATOM 12845 O O . LYS B 2 30 ? -1.894 10.439 16.044 1.00 0.00 30 LYS A O 6
ATOM 12864 N N . HIS B 2 31 ? -0.345 9.929 14.464 1.00 0.00 31 HIS A N 6
ATOM 12865 C CA . HIS B 2 31 ? -0.131 8.545 14.899 1.00 0.00 31 HIS A CA 6
ATOM 12866 C C . HIS B 2 31 ? 1.327 8.182 15.257 1.00 0.00 31 HIS A C 6
ATOM 12867 O O . HIS B 2 31 ? 1.645 6.991 15.306 1.00 0.00 31 HIS A O 6
ATOM 12881 N N . GLY B 2 32 ? 2.242 9.117 15.566 1.00 0.00 32 GLY A N 6
ATOM 12882 C CA . GLY B 2 32 ? 3.527 8.739 16.135 1.00 0.00 32 GLY A CA 6
ATOM 12883 C C . GLY B 2 32 ? 4.507 9.856 16.505 1.00 0.00 32 GLY A C 6
ATOM 12884 O O . GLY B 2 32 ? 4.248 11.036 16.274 1.00 0.00 32 GLY A O 6
ATOM 12888 N N . PRO B 2 33 ? 5.649 9.469 17.088 1.00 0.00 33 PRO A N 6
ATOM 12889 C CA . PRO B 2 33 ? 6.816 10.310 17.318 1.00 0.00 33 PRO A CA 6
ATOM 12890 C C . PRO B 2 33 ? 7.657 10.545 16.051 1.00 0.00 33 PRO A C 6
ATOM 12891 O O . PRO B 2 33 ? 7.903 9.637 15.261 1.00 0.00 33 PRO A O 6
ATOM 12902 N N . ILE B 2 34 ? 8.224 11.744 15.934 1.00 0.00 34 ILE A N 6
ATOM 12903 C CA . ILE B 2 34 ? 8.857 12.205 14.683 1.00 0.00 34 ILE A CA 6
ATOM 12904 C C . ILE B 2 34 ? 10.188 12.860 15.057 1.00 0.00 34 ILE A C 6
ATOM 12905 O O . ILE B 2 34 ? 10.217 13.870 15.766 1.00 0.00 34 ILE A O 6
ATOM 12921 N N . SER B 2 35 ? 11.273 12.159 14.730 1.00 0.00 35 SER A N 6
ATOM 12922 C CA . SER B 2 35 ? 12.643 12.488 15.100 1.00 0.00 35 SER A CA 6
ATOM 12923 C C . SER B 2 35 ? 13.191 13.599 14.205 1.00 0.00 35 SER A C 6
ATOM 12924 O O . SER B 2 35 ? 13.992 14.415 14.665 1.00 0.00 35 SER A O 6
ATOM 12932 N N . GLU B 2 36 ? 12.735 13.665 12.941 1.00 0.00 36 GLU A N 6
ATOM 12933 C CA . GLU B 2 36 ? 13.259 14.642 11.976 1.00 0.00 36 GLU A CA 6
ATOM 12934 C C . GLU B 2 36 ? 12.227 15.079 10.927 1.00 0.00 36 GLU A C 6
ATOM 12935 O O . GLU B 2 36 ? 11.333 14.309 10.572 1.00 0.00 36 GLU A O 6
ATOM 12947 N N . VAL B 2 37 ? 12.386 16.302 10.400 1.00 0.00 37 VAL A N 6
ATOM 12948 C CA . VAL B 2 37 ? 11.430 16.956 9.490 1.00 0.00 37 VAL A CA 6
ATOM 12949 C C . VAL B 2 37 ? 12.114 17.609 8.286 1.00 0.00 37 VAL A C 6
ATOM 12950 O O . VAL B 2 37 ? 13.139 18.282 8.415 1.00 0.00 37 VAL A O 6
ATOM 12963 N N . LEU B 2 38 ? 11.530 17.386 7.111 1.00 0.00 38 LEU A N 6
ATOM 12964 C CA . LEU B 2 38 ? 11.985 17.788 5.787 1.00 0.00 38 LEU A CA 6
ATOM 12965 C C . LEU B 2 38 ? 10.840 18.377 4.929 1.00 0.00 38 LEU A C 6
ATOM 12966 O O . LEU B 2 38 ? 9.732 17.845 4.890 1.00 0.00 38 LEU A O 6
ATOM 12982 N N . LEU B 2 39 ? 11.099 19.484 4.238 1.00 0.00 39 LEU A N 6
ATOM 12983 C CA . LEU B 2 39 ? 10.234 20.034 3.181 1.00 0.00 39 LEU A CA 6
ATOM 12984 C C . LEU B 2 39 ? 11.118 20.166 1.929 1.00 0.00 39 LEU A C 6
ATOM 12985 O O . LEU B 2 39 ? 12.257 20.619 2.033 1.00 0.00 39 LEU A O 6
ATOM 13001 N N . ILE B 2 40 ? 10.633 19.762 0.752 1.00 0.00 40 ILE A N 6
ATOM 13002 C CA . ILE B 2 40 ? 11.488 19.627 -0.444 1.00 0.00 40 ILE A CA 6
ATOM 13003 C C . ILE B 2 40 ? 11.222 20.793 -1.384 1.00 0.00 40 ILE A C 6
ATOM 13004 O O . ILE B 2 40 ? 10.053 21.141 -1.625 1.00 0.00 40 ILE A O 6
ATOM 13020 N N . LYS B 2 41 ? 12.368 21.344 -1.815 1.00 0.00 41 LYS A N 6
ATOM 13021 C CA . LYS B 2 41 ? 12.418 22.573 -2.625 1.00 0.00 41 LYS A CA 6
ATOM 13022 C C . LYS B 2 41 ? 13.413 22.392 -3.807 1.00 0.00 41 LYS A C 6
ATOM 13023 O O . LYS B 2 41 ? 13.430 21.352 -4.465 1.00 0.00 41 LYS A O 6
ATOM 13042 N N . ASP B 2 42 ? 14.226 23.412 -4.076 1.00 0.00 42 ASP A N 6
ATOM 13043 C CA . ASP B 2 42 ? 15.114 23.637 -5.239 1.00 0.00 42 ASP A CA 6
ATOM 13044 C C . ASP B 2 42 ? 16.048 24.797 -4.865 1.00 0.00 42 ASP A C 6
ATOM 13045 O O . ASP B 2 42 ? 15.598 25.645 -4.111 1.00 0.00 42 ASP A O 6
ATOM 13054 N N . ARG B 2 43 ? 17.322 24.885 -5.293 1.00 0.00 43 ARG A N 6
ATOM 13055 C CA . ARG B 2 43 ? 18.395 25.811 -4.791 1.00 0.00 43 ARG A CA 6
ATOM 13056 C C . ARG B 2 43 ? 18.690 25.703 -3.283 1.00 0.00 43 ARG A C 6
ATOM 13057 O O . ARG B 2 43 ? 19.782 26.106 -2.900 1.00 0.00 43 ARG A O 6
ATOM 13078 N N . THR B 2 44 ? 17.803 25.021 -2.540 1.00 0.00 44 THR A N 6
ATOM 13079 C CA . THR B 2 44 ? 17.727 25.158 -1.064 1.00 0.00 44 THR A CA 6
ATOM 13080 C C . THR B 2 44 ? 16.724 26.296 -0.723 1.00 0.00 44 THR A C 6
ATOM 13081 O O . THR B 2 44 ? 16.376 26.430 0.449 1.00 0.00 44 THR A O 6
ATOM 13092 N N . SER B 2 45 ? 16.155 26.928 -1.789 1.00 0.00 45 SER A N 6
ATOM 13093 C CA . SER B 2 45 ? 14.995 27.847 -1.679 1.00 0.00 45 SER A CA 6
ATOM 13094 C C . SER B 2 45 ? 14.566 28.663 -2.945 1.00 0.00 45 SER A C 6
ATOM 13095 O O . SER B 2 45 ? 13.967 29.732 -2.816 1.00 0.00 45 SER A O 6
ATOM 13103 N N . LYS B 2 46 ? 14.849 28.206 -4.184 1.00 0.00 46 LYS A N 6
ATOM 13104 C CA . LYS B 2 46 ? 14.123 28.693 -5.407 1.00 0.00 46 LYS A CA 6
ATOM 13105 C C . LYS B 2 46 ? 12.587 28.615 -5.103 1.00 0.00 46 LYS A C 6
ATOM 13106 O O . LYS B 2 46 ? 11.847 29.558 -5.391 1.00 0.00 46 LYS A O 6
ATOM 13125 N N . SER B 2 47 ? 12.202 27.523 -4.405 1.00 0.00 47 SER A N 6
ATOM 13126 C CA . SER B 2 47 ? 10.924 27.444 -3.663 1.00 0.00 47 SER A CA 6
ATOM 13127 C C . SER B 2 47 ? 9.650 26.822 -4.274 1.00 0.00 47 SER A C 6
ATOM 13128 O O . SER B 2 47 ? 8.797 27.493 -4.864 1.00 0.00 47 SER A O 6
ATOM 13136 N N . ARG B 2 48 ? 9.520 25.501 -4.039 1.00 0.00 48 ARG A N 6
ATOM 13137 C CA . ARG B 2 48 ? 8.325 24.662 -4.133 1.00 0.00 48 ARG A CA 6
ATOM 13138 C C . ARG B 2 48 ? 8.138 23.981 -2.762 1.00 0.00 48 ARG A C 6
ATOM 13139 O O . ARG B 2 48 ? 8.827 24.316 -1.799 1.00 0.00 48 ARG A O 6
ATOM 13160 N N . GLY B 2 49 ? 7.154 23.102 -2.647 1.00 0.00 49 GLY A N 6
ATOM 13161 C CA . GLY B 2 49 ? 6.891 22.312 -1.432 1.00 0.00 49 GLY A CA 6
ATOM 13162 C C . GLY B 2 49 ? 6.531 20.832 -1.597 1.00 0.00 49 GLY A C 6
ATOM 13163 O O . GLY B 2 49 ? 5.501 20.551 -2.198 1.00 0.00 49 GLY A O 6
ATOM 13167 N N . PHE B 2 50 ? 7.345 19.884 -1.115 1.00 0.00 50 PHE A N 6
ATOM 13168 C CA . PHE B 2 50 ? 6.880 18.475 -0.864 1.00 0.00 50 PHE A CA 6
ATOM 13169 C C . PHE B 2 50 ? 7.354 17.895 0.477 1.00 0.00 50 PHE A C 6
ATOM 13170 O O . PHE B 2 50 ? 8.487 18.128 0.854 1.00 0.00 50 PHE A O 6
ATOM 13187 N N . ALA B 2 51 ? 6.565 17.170 1.266 1.00 0.00 51 ALA A N 6
ATOM 13188 C CA . ALA B 2 51 ? 6.894 16.959 2.682 1.00 0.00 51 ALA A CA 6
ATOM 13189 C C . ALA B 2 51 ? 7.446 15.579 3.015 1.00 0.00 51 ALA A C 6
ATOM 13190 O O . ALA B 2 51 ? 7.015 14.574 2.478 1.00 0.00 51 ALA A O 6
ATOM 13197 N N . PHE B 2 52 ? 8.498 15.551 3.826 1.00 0.00 52 PHE A N 6
ATOM 13198 C CA . PHE B 2 52 ? 9.262 14.369 4.180 1.00 0.00 52 PHE A CA 6
ATOM 13199 C C . PHE B 2 52 ? 9.445 14.285 5.712 1.00 0.00 52 PHE A C 6
ATOM 13200 O O . PHE B 2 52 ? 9.868 15.267 6.319 1.00 0.00 52 PHE A O 6
ATOM 13217 N N . ILE B 2 53 ? 9.116 13.173 6.387 1.00 0.00 53 ILE A N 6
ATOM 13218 C CA . ILE B 2 53 ? 9.309 13.084 7.854 1.00 0.00 53 ILE A CA 6
ATOM 13219 C C . ILE B 2 53 ? 9.939 11.747 8.266 1.00 0.00 53 ILE A C 6
ATOM 13220 O O . ILE B 2 53 ? 9.582 10.696 7.727 1.00 0.00 53 ILE A O 6
ATOM 13236 N N . THR B 2 54 ? 10.924 11.789 9.166 1.00 0.00 54 THR A N 6
ATOM 13237 C CA . THR B 2 54 ? 11.557 10.585 9.736 1.00 0.00 54 THR A CA 6
ATOM 13238 C C . THR B 2 54 ? 11.096 10.366 11.178 1.00 0.00 54 THR A C 6
ATOM 13239 O O . THR B 2 54 ? 11.124 11.288 12.005 1.00 0.00 54 THR A O 6
ATOM 13250 N N . PHE B 2 55 ? 10.721 9.131 11.489 1.00 0.00 55 PHE A N 6
ATOM 13251 C CA . PHE B 2 55 ? 10.053 8.715 12.720 1.00 0.00 55 PHE A CA 6
ATOM 13252 C C . PHE B 2 55 ? 11.007 7.991 13.671 1.00 0.00 55 PHE A C 6
ATOM 13253 O O . PHE B 2 55 ? 11.822 7.175 13.234 1.00 0.00 55 PHE A O 6
ATOM 13270 N N . GLU B 2 56 ? 10.908 8.329 14.960 1.00 0.00 56 GLU A N 6
ATOM 13271 C CA . GLU B 2 56 ? 11.696 7.653 16.027 1.00 0.00 56 GLU A CA 6
ATOM 13272 C C . GLU B 2 56 ? 11.758 6.120 15.885 1.00 0.00 56 GLU A C 6
ATOM 13273 O O . GLU B 2 56 ? 12.827 5.534 16.055 1.00 0.00 56 GLU A O 6
ATOM 13285 N N . ASN B 2 57 ? 10.639 5.477 15.516 1.00 0.00 57 ASN A N 6
ATOM 13286 C CA . ASN B 2 57 ? 10.649 4.074 15.086 1.00 0.00 57 ASN A CA 6
ATOM 13287 C C . ASN B 2 57 ? 9.850 3.945 13.773 1.00 0.00 57 ASN A C 6
ATOM 13288 O O . ASN B 2 57 ? 8.863 4.660 13.567 1.00 0.00 57 ASN A O 6
ATOM 13299 N N . PRO B 2 58 ? 10.218 2.999 12.894 1.00 0.00 58 PRO A N 6
ATOM 13300 C CA . PRO B 2 58 ? 9.554 2.792 11.605 1.00 0.00 58 PRO A CA 6
ATOM 13301 C C . PRO B 2 58 ? 8.092 2.361 11.747 1.00 0.00 58 PRO A C 6
ATOM 13302 O O . PRO B 2 58 ? 7.233 2.773 10.964 1.00 0.00 58 PRO A O 6
ATOM 13313 N N . ALA B 2 59 ? 7.833 1.580 12.798 1.00 0.00 59 ALA A N 6
ATOM 13314 C CA . ALA B 2 59 ? 6.474 1.279 13.242 1.00 0.00 59 ALA A CA 6
ATOM 13315 C C . ALA B 2 59 ? 5.544 2.487 13.171 1.00 0.00 59 ALA A C 6
ATOM 13316 O O . ALA B 2 59 ? 4.488 2.473 12.544 1.00 0.00 59 ALA A O 6
ATOM 13323 N N . ASP B 2 60 ? 5.963 3.513 13.901 1.00 0.00 60 ASP A N 6
ATOM 13324 C CA . ASP B 2 60 ? 5.231 4.750 13.992 1.00 0.00 60 ASP A CA 6
ATOM 13325 C C . ASP B 2 60 ? 4.998 5.464 12.653 1.00 0.00 60 ASP A C 6
ATOM 13326 O O . ASP B 2 60 ? 3.940 6.046 12.424 1.00 0.00 60 ASP A O 6
ATOM 13335 N N . ALA B 2 61 ? 5.992 5.418 11.764 1.00 0.00 61 ALA A N 6
ATOM 13336 C CA . ALA B 2 61 ? 5.798 5.853 10.377 1.00 0.00 61 ALA A CA 6
ATOM 13337 C C . ALA B 2 61 ? 4.641 5.109 9.702 1.00 0.00 61 ALA A C 6
ATOM 13338 O O . ALA B 2 61 ? 3.740 5.708 9.115 1.00 0.00 61 ALA A O 6
ATOM 13345 N N . LYS B 2 62 ? 4.680 3.779 9.807 1.00 0.00 62 LYS A N 6
ATOM 13346 C CA . LYS B 2 62 ? 3.645 2.881 9.268 1.00 0.00 62 LYS A CA 6
ATOM 13347 C C . LYS B 2 62 ? 2.257 3.229 9.799 1.00 0.00 62 LYS A C 6
ATOM 13348 O O . LYS B 2 62 ? 1.272 3.286 9.075 1.00 0.00 62 LYS A O 6
ATOM 13367 N N . ASN B 2 63 ? 2.216 3.445 11.103 1.00 0.00 63 ASN A N 6
ATOM 13368 C CA . ASN B 2 63 ? 1.035 3.940 11.788 1.00 0.00 63 ASN A CA 6
ATOM 13369 C C . ASN B 2 63 ? 0.489 5.257 11.214 1.00 0.00 63 ASN A C 6
ATOM 13370 O O . ASN B 2 63 ? -0.657 5.272 10.781 1.00 0.00 63 ASN A O 6
ATOM 13381 N N . ALA B 2 64 ? 1.292 6.325 11.195 1.00 0.00 64 ALA A N 6
ATOM 13382 C CA . ALA B 2 64 ? 0.889 7.588 10.588 1.00 0.00 64 ALA A CA 6
ATOM 13383 C C . ALA B 2 64 ? 0.457 7.426 9.118 1.00 0.00 64 ALA A C 6
ATOM 13384 O O . ALA B 2 64 ? -0.524 8.026 8.691 1.00 0.00 64 ALA A O 6
ATOM 13391 N N . ALA B 2 65 ? 1.130 6.568 8.349 1.00 0.00 65 ALA A N 6
ATOM 13392 C CA . ALA B 2 65 ? 0.649 6.165 7.028 1.00 0.00 65 ALA A CA 6
ATOM 13393 C C . ALA B 2 65 ? -0.771 5.584 7.054 1.00 0.00 65 ALA A C 6
ATOM 13394 O O . ALA B 2 65 ? -1.667 6.112 6.407 1.00 0.00 65 ALA A O 6
ATOM 13401 N N . LYS B 2 66 ? -0.966 4.503 7.807 1.00 0.00 66 LYS A N 6
ATOM 13402 C CA . LYS B 2 66 ? -2.206 3.721 7.939 1.00 0.00 66 LYS A CA 6
ATOM 13403 C C . LYS B 2 66 ? -3.378 4.598 8.367 1.00 0.00 66 LYS A C 6
ATOM 13404 O O . LYS B 2 66 ? -4.469 4.524 7.809 1.00 0.00 66 LYS A O 6
ATOM 13423 N N . ASP B 2 67 ? -3.095 5.453 9.341 1.00 0.00 67 ASP A N 6
ATOM 13424 C CA . ASP B 2 67 ? -4.010 6.521 9.747 1.00 0.00 67 ASP A CA 6
ATOM 13425 C C . ASP B 2 67 ? -4.451 7.455 8.616 1.00 0.00 67 ASP A C 6
ATOM 13426 O O . ASP B 2 67 ? -5.633 7.629 8.322 1.00 0.00 67 ASP A O 6
ATOM 13435 N N . MET B 2 68 ? -3.432 8.104 8.062 1.00 0.00 68 MET A N 6
ATOM 13436 C CA . MET B 2 68 ? -3.619 9.270 7.169 1.00 0.00 68 MET A CA 6
ATOM 13437 C C . MET B 2 68 ? -4.102 8.969 5.744 1.00 0.00 68 MET A C 6
ATOM 13438 O O . MET B 2 68 ? -5.295 9.082 5.473 1.00 0.00 68 MET A O 6
ATOM 13452 N N . ASN B 2 69 ? -3.147 8.633 4.855 1.00 0.00 69 ASN A N 6
ATOM 13453 C CA . ASN B 2 69 ? -3.440 8.018 3.539 1.00 0.00 69 ASN A CA 6
ATOM 13454 C C . ASN B 2 69 ? -4.435 8.647 2.526 1.00 0.00 69 ASN A C 6
ATOM 13455 O O . ASN B 2 69 ? -4.601 8.121 1.422 1.00 0.00 69 ASN A O 6
ATOM 13466 N N . GLY B 2 70 ? -5.049 9.777 2.857 1.00 0.00 70 GLY A N 6
ATOM 13467 C CA . GLY B 2 70 ? -6.104 10.447 2.085 1.00 0.00 70 GLY A CA 6
ATOM 13468 C C . GLY B 2 70 ? -7.063 11.269 2.937 1.00 0.00 70 GLY A C 6
ATOM 13469 O O . GLY B 2 70 ? -8.251 11.394 2.622 1.00 0.00 70 GLY A O 6
ATOM 13473 N N . LYS B 2 71 ? -6.518 11.827 4.022 1.00 0.00 71 LYS A N 6
ATOM 13474 C CA . LYS B 2 71 ? -7.235 12.815 4.819 1.00 0.00 71 LYS A CA 6
ATOM 13475 C C . LYS B 2 71 ? -7.041 14.179 4.141 1.00 0.00 71 LYS A C 6
ATOM 13476 O O . LYS B 2 71 ? -6.431 14.272 3.073 1.00 0.00 71 LYS A O 6
ATOM 13495 N N . SER B 2 72 ? -7.530 15.256 4.740 1.00 0.00 72 SER A N 6
ATOM 13496 C CA . SER B 2 72 ? -7.475 16.573 4.116 1.00 0.00 72 SER A CA 6
ATOM 13497 C C . SER B 2 72 ? -7.570 17.647 5.176 1.00 0.00 72 SER A C 6
ATOM 13498 O O . SER B 2 72 ? -8.470 17.643 6.020 1.00 0.00 72 SER A O 6
ATOM 13506 N N . LEU B 2 73 ? -6.564 18.516 5.155 1.00 0.00 73 LEU A N 6
ATOM 13507 C CA . LEU B 2 73 ? -6.299 19.448 6.257 1.00 0.00 73 LEU A CA 6
ATOM 13508 C C . LEU B 2 73 ? -5.640 20.784 5.877 1.00 0.00 73 LEU A C 6
ATOM 13509 O O . LEU B 2 73 ? -5.327 21.585 6.760 1.00 0.00 73 LEU A O 6
ATOM 13525 N N . HIS B 2 74 ? -5.460 21.047 4.576 1.00 0.00 74 HIS A N 6
ATOM 13526 C CA . HIS B 2 74 ? -4.793 22.256 4.074 1.00 0.00 74 HIS A CA 6
ATOM 13527 C C . HIS B 2 74 ? -5.496 22.915 2.861 1.00 0.00 74 HIS A C 6
ATOM 13528 O O . HIS B 2 74 ? -4.937 23.789 2.197 1.00 0.00 74 HIS A O 6
ATOM 13542 N N . GLY B 2 75 ? -6.734 22.497 2.560 1.00 0.00 75 GLY A N 6
ATOM 13543 C CA . GLY B 2 75 ? -7.404 22.864 1.298 1.00 0.00 75 GLY A CA 6
ATOM 13544 C C . GLY B 2 75 ? -6.943 21.996 0.115 1.00 0.00 75 GLY A C 6
ATOM 13545 O O . GLY B 2 75 ? -7.252 22.302 -1.041 1.00 0.00 75 GLY A O 6
ATOM 13549 N N . LYS B 2 76 ? -6.203 20.919 0.425 1.00 0.00 76 LYS A N 6
ATOM 13550 C CA . LYS B 2 76 ? -5.772 19.940 -0.573 1.00 0.00 76 LYS A CA 6
ATOM 13551 C C . LYS B 2 76 ? -5.368 18.713 0.216 1.00 0.00 76 LYS A C 6
ATOM 13552 O O . LYS B 2 76 ? -4.395 18.708 0.976 1.00 0.00 76 LYS A O 6
ATOM 13571 N N . ALA B 2 77 ? -6.208 17.715 0.030 1.00 0.00 77 ALA A N 6
ATOM 13572 C CA . ALA B 2 77 ? -5.968 16.387 0.538 1.00 0.00 77 ALA A CA 6
ATOM 13573 C C . ALA B 2 77 ? -4.537 15.869 0.351 1.00 0.00 77 ALA A C 6
ATOM 13574 O O . ALA B 2 77 ? -3.850 16.147 -0.635 1.00 0.00 77 ALA A O 6
ATOM 13581 N N . ILE B 2 78 ? -4.156 15.052 1.322 1.00 0.00 78 ILE A N 6
ATOM 13582 C CA . ILE B 2 78 ? -2.773 14.569 1.448 1.00 0.00 78 ILE A CA 6
ATOM 13583 C C . ILE B 2 78 ? -2.658 13.126 0.994 1.00 0.00 78 ILE A C 6
ATOM 13584 O O . ILE B 2 78 ? -3.498 12.272 1.282 1.00 0.00 78 ILE A O 6
ATOM 13600 N N . LYS B 2 79 ? -1.599 12.880 0.243 1.00 0.00 79 LYS A N 6
ATOM 13601 C CA . LYS B 2 79 ? -1.217 11.512 -0.130 1.00 0.00 79 LYS A CA 6
ATOM 13602 C C . LYS B 2 79 ? -0.018 11.109 0.710 1.00 0.00 79 LYS A C 6
ATOM 13603 O O . LYS B 2 79 ? 0.955 11.852 0.767 1.00 0.00 79 LYS A O 6
ATOM 13622 N N . VAL B 2 80 ? -0.100 9.953 1.366 1.00 0.00 80 VAL A N 6
ATOM 13623 C CA . VAL B 2 80 ? 0.942 9.448 2.282 1.00 0.00 80 VAL A CA 6
ATOM 13624 C C . VAL B 2 80 ? 1.598 8.183 1.733 1.00 0.00 80 VAL A C 6
ATOM 13625 O O . VAL B 2 80 ? 0.930 7.209 1.388 1.00 0.00 80 VAL A O 6
ATOM 13638 N N . GLU B 2 81 ? 2.921 8.239 1.628 1.00 0.00 81 GLU A N 6
ATOM 13639 C CA . GLU B 2 81 ? 3.802 7.292 0.947 1.00 0.00 81 GLU A CA 6
ATOM 13640 C C . GLU B 2 81 ? 5.043 6.956 1.797 1.00 0.00 81 GLU A C 6
ATOM 13641 O O . GLU B 2 81 ? 5.543 7.804 2.540 1.00 0.00 81 GLU A O 6
ATOM 13653 N N . GLN B 2 82 ? 5.565 5.733 1.690 1.00 0.00 82 GLN A N 6
ATOM 13654 C CA . GLN B 2 82 ? 6.758 5.290 2.421 1.00 0.00 82 GLN A CA 6
ATOM 13655 C C . GLN B 2 82 ? 7.935 5.378 1.445 1.00 0.00 82 GLN A C 6
ATOM 13656 O O . GLN B 2 82 ? 7.969 4.727 0.396 1.00 0.00 82 GLN A O 6
ATOM 13670 N N . ALA B 2 83 ? 8.842 6.304 1.777 1.00 0.00 83 ALA A N 6
ATOM 13671 C CA . ALA B 2 83 ? 9.912 6.765 0.889 1.00 0.00 83 ALA A CA 6
ATOM 13672 C C . ALA B 2 83 ? 10.858 5.679 0.323 1.00 0.00 83 ALA A C 6
ATOM 13673 O O . ALA B 2 83 ? 10.991 4.582 0.878 1.00 0.00 83 ALA A O 6
ATOM 13680 N N . LYS B 2 84 ? 11.544 6.034 -0.780 1.00 0.00 84 LYS A N 6
ATOM 13681 C CA . LYS B 2 84 ? 12.387 5.075 -1.523 1.00 0.00 84 LYS A CA 6
ATOM 13682 C C . LYS B 2 84 ? 13.722 5.667 -1.994 1.00 0.00 84 LYS A C 6
ATOM 13683 O O . LYS B 2 84 ? 14.766 5.302 -1.454 1.00 0.00 84 LYS A O 6
ATOM 13702 N N . LYS B 2 85 ? 13.677 6.559 -2.993 1.00 0.00 85 LYS A N 6
ATOM 13703 C CA . LYS B 2 85 ? 14.897 7.160 -3.591 1.00 0.00 85 LYS A CA 6
ATOM 13704 C C . LYS B 2 85 ? 14.548 8.435 -4.388 1.00 0.00 85 LYS A C 6
ATOM 13705 O O . LYS B 2 85 ? 13.447 8.497 -4.944 1.00 0.00 85 LYS A O 6
ATOM 13724 N N . PRO B 2 86 ? 15.505 9.370 -4.565 1.00 0.00 86 PRO A N 6
ATOM 13725 C CA . PRO B 2 86 ? 15.410 10.495 -5.500 1.00 0.00 86 PRO A CA 6
ATOM 13726 C C . PRO B 2 86 ? 16.122 10.242 -6.853 1.00 0.00 86 PRO A C 6
ATOM 13727 O O . PRO B 2 86 ? 16.162 11.136 -7.697 1.00 0.00 86 PRO A O 6
ATOM 13738 N N . SER B 2 87 ? 16.715 9.046 -7.016 1.00 0.00 87 SER A N 6
ATOM 13739 C CA . SER B 2 87 ? 17.522 8.477 -8.126 1.00 0.00 87 SER A CA 6
ATOM 13740 C C . SER B 2 87 ? 18.691 7.655 -7.555 1.00 0.00 87 SER A C 6
ATOM 13741 O O . SER B 2 87 ? 18.862 6.480 -7.892 1.00 0.00 87 SER A O 6
ATOM 13749 N N . PHE B 2 88 ? 19.417 8.235 -6.593 1.00 0.00 88 PHE A N 6
ATOM 13750 C CA . PHE B 2 88 ? 20.549 7.637 -5.872 1.00 0.00 88 PHE A CA 6
ATOM 13751 C C . PHE B 2 88 ? 20.605 8.167 -4.424 1.00 0.00 88 PHE A C 6
ATOM 13752 O O . PHE B 2 88 ? 20.046 9.225 -4.129 1.00 0.00 88 PHE A O 6
ATOM 13769 N N . GLN B 2 89 ? 21.290 7.454 -3.525 1.00 0.00 89 GLN A N 6
ATOM 13770 C CA . GLN B 2 89 ? 21.440 7.819 -2.110 1.00 0.00 89 GLN A CA 6
ATOM 13771 C C . GLN B 2 89 ? 22.863 7.494 -1.624 1.00 0.00 89 GLN A C 6
ATOM 13772 O O . GLN B 2 89 ? 23.289 6.337 -1.656 1.00 0.00 89 GLN A O 6
ATOM 13786 N N . SER B 2 90 ? 23.599 8.517 -1.169 1.00 0.00 90 SER A N 6
ATOM 13787 C CA . SER B 2 90 ? 24.988 8.381 -0.688 1.00 0.00 90 SER A CA 6
ATOM 13788 C C . SER B 2 90 ? 25.109 7.508 0.576 1.00 0.00 90 SER A C 6
ATOM 13789 O O . SER B 2 90 ? 26.052 6.721 0.711 1.00 0.00 90 SER A O 6
ATOM 13797 N N . GLY B 2 91 ? 24.132 7.604 1.485 1.00 0.00 91 GLY A N 6
ATOM 13798 C CA . GLY B 2 91 ? 24.065 6.830 2.730 1.00 0.00 91 GLY A CA 6
ATOM 13799 C C . GLY B 2 91 ? 22.906 7.249 3.643 1.00 0.00 91 GLY A C 6
ATOM 13800 O O . GLY B 2 91 ? 22.084 8.096 3.280 1.00 0.00 91 GLY A O 6
ATOM 13804 N N . GLY B 2 92 ? 22.847 6.658 4.837 1.00 0.00 92 GLY A N 6
ATOM 13805 C CA . GLY B 2 92 ? 21.867 6.973 5.885 1.00 0.00 92 GLY A CA 6
ATOM 13806 C C . GLY B 2 92 ? 22.068 6.144 7.161 1.00 0.00 92 GLY A C 6
ATOM 13807 O O . GLY B 2 92 ? 22.837 5.177 7.171 1.00 0.00 92 GLY A O 6
ATOM 13811 N N . ARG B 2 93 ? 21.371 6.521 8.242 1.00 0.00 93 ARG A N 6
ATOM 13812 C CA . ARG B 2 93 ? 21.410 5.855 9.562 1.00 0.00 93 ARG A CA 6
ATOM 13813 C C . ARG B 2 93 ? 20.100 6.069 10.333 1.00 0.00 93 ARG A C 6
ATOM 13814 O O . ARG B 2 93 ? 19.472 7.124 10.221 1.00 0.00 93 ARG A O 6
ATOM 13835 N N . ARG B 2 94 ? 19.731 5.088 11.164 1.00 0.00 94 ARG A N 6
ATOM 13836 C CA . ARG B 2 94 ? 18.642 5.146 12.160 1.00 0.00 94 ARG A CA 6
ATOM 13837 C C . ARG B 2 94 ? 19.032 4.303 13.386 1.00 0.00 94 ARG A C 6
ATOM 13838 O O . ARG B 2 94 ? 19.710 3.283 13.239 1.00 0.00 94 ARG A O 6
ATOM 13859 N N . ARG B 2 95 ? 18.608 4.709 14.589 1.00 0.00 95 ARG A N 6
ATOM 13860 C CA . ARG B 2 95 ? 18.790 3.937 15.838 1.00 0.00 95 ARG A CA 6
ATOM 13861 C C . ARG B 2 95 ? 18.052 2.581 15.817 1.00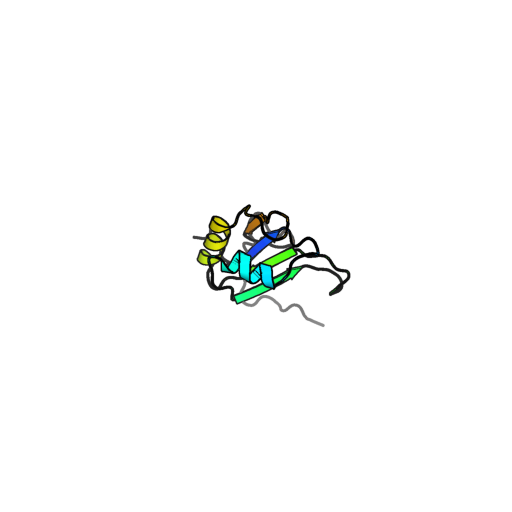 0.00 95 ARG A C 6
ATOM 13862 O O . ARG B 2 95 ? 17.111 2.419 15.029 1.00 0.00 95 ARG A O 6
ATOM 13883 N N . PRO B 2 96 ? 18.397 1.613 16.690 1.00 0.00 96 PRO A N 6
ATOM 13884 C CA . PRO B 2 96 ? 17.580 0.411 16.881 1.00 0.00 96 PRO A CA 6
ATOM 13885 C C . PRO B 2 96 ? 16.166 0.781 17.386 1.00 0.00 96 PRO A C 6
ATOM 13886 O O . PRO B 2 96 ? 16.010 1.805 18.061 1.00 0.00 96 PRO A O 6
ATOM 13897 N N . PRO B 2 97 ? 15.128 -0.029 17.095 1.00 0.00 97 PRO A N 6
ATOM 13898 C CA . PRO B 2 97 ? 13.713 0.286 17.361 1.00 0.00 97 PRO A CA 6
ATOM 13899 C C . PRO B 2 97 ? 13.296 0.102 18.843 1.00 0.00 97 PRO A C 6
ATOM 13900 O O . PRO B 2 97 ? 12.184 -0.341 19.142 1.00 0.00 97 PRO A O 6
ATOM 13911 N N . ALA B 2 98 ? 14.199 0.398 19.786 1.00 0.00 98 ALA A N 6
ATOM 13912 C CA . ALA B 2 98 ? 13.954 0.341 21.229 1.00 0.00 98 ALA A CA 6
ATOM 13913 C C . ALA B 2 98 ? 12.788 1.253 21.681 1.00 0.00 98 ALA A C 6
ATOM 13914 O O . ALA B 2 98 ? 12.523 2.300 21.082 1.00 0.00 98 ALA A O 6
ATOM 13921 N N . SER B 2 99 ? 12.111 0.856 22.763 1.00 0.00 99 SER A N 6
ATOM 13922 C CA . SER B 2 99 ? 10.930 1.531 23.332 1.00 0.00 99 SER A CA 6
ATOM 13923 C C . SER B 2 99 ? 10.776 1.229 24.839 1.00 0.00 99 SER A C 6
ATOM 13924 O O . SER B 2 99 ? 11.694 0.692 25.468 1.00 0.00 99 SER A O 6
ATOM 13932 N N . SER B 2 100 ? 9.625 1.562 25.430 1.00 0.00 100 SER A N 6
ATOM 13933 C CA . SER B 2 100 ? 9.286 1.359 26.849 1.00 0.00 100 SER A CA 6
ATOM 13934 C C . SER B 2 100 ? 7.848 0.843 27.034 1.00 0.00 100 SER A C 6
ATOM 13935 O O . SER B 2 100 ? 7.044 0.844 26.096 1.00 0.00 100 SER A O 6
ATOM 13943 N N . ARG B 2 101 ? 7.527 0.381 28.251 1.00 0.00 101 ARG A N 6
ATOM 13944 C CA . ARG B 2 101 ? 6.270 -0.306 28.620 1.00 0.00 101 ARG A CA 6
ATOM 13945 C C . ARG B 2 101 ? 5.748 0.113 30.011 1.00 0.00 101 ARG A C 6
ATOM 13946 O O . ARG B 2 101 ? 5.014 -0.631 30.664 1.00 0.00 101 ARG A O 6
ATOM 13967 N N . ASN B 2 102 ? 6.145 1.297 30.486 1.00 0.00 102 ASN A N 6
ATOM 13968 C CA . ASN B 2 102 ? 5.675 1.885 31.747 1.00 0.00 102 ASN A CA 6
ATOM 13969 C C . ASN B 2 102 ? 4.137 2.075 31.770 1.00 0.00 102 ASN A C 6
ATOM 13970 O O . ASN B 2 102 ? 3.519 2.336 30.732 1.00 0.00 102 ASN A O 6
ATOM 13981 N N . ARG B 2 103 ? 3.524 1.966 32.957 1.00 0.00 103 ARG A N 6
ATOM 13982 C CA . ARG B 2 103 ? 2.066 2.041 33.181 1.00 0.00 103 ARG A CA 6
ATOM 13983 C C . ARG B 2 103 ? 1.739 2.524 34.607 1.00 0.00 103 ARG A C 6
ATOM 13984 O O . ARG B 2 103 ? 2.581 2.442 35.503 1.00 0.00 103 ARG A O 6
ATOM 14005 N N . SER B 2 104 ? 0.508 2.985 34.831 1.00 0.00 104 SER A N 6
ATOM 14006 C CA . SER B 2 104 ? -0.055 3.289 36.159 1.00 0.00 104 SER A CA 6
ATOM 14007 C C . SER B 2 104 ? -0.153 2.042 37.070 1.00 0.00 104 SER A C 6
ATOM 14008 O O . SER B 2 104 ? -0.233 0.917 36.559 1.00 0.00 104 SER A O 6
ATOM 14016 N N . PRO B 2 105 ? -0.166 2.197 38.410 1.00 0.00 105 PRO A N 6
ATOM 14017 C CA . PRO B 2 105 ? -0.290 1.074 39.348 1.00 0.00 105 PRO A CA 6
ATOM 14018 C C . PRO B 2 105 ? -1.704 0.457 39.378 1.00 0.00 105 PRO A C 6
ATOM 14019 O O . PRO B 2 105 ? -2.688 1.075 38.964 1.00 0.00 105 PRO A O 6
ATOM 14030 N N . SER B 2 106 ? -1.803 -0.768 39.905 1.00 0.00 106 SER A N 6
ATOM 14031 C CA . SER B 2 106 ? -3.058 -1.505 40.149 1.00 0.00 106 SER A CA 6
ATOM 14032 C C . SER B 2 106 ? -2.907 -2.529 41.290 1.00 0.00 106 SER A C 6
ATOM 14033 O O . SER B 2 106 ? -1.801 -2.765 41.789 1.00 0.00 106 SER A O 6
ATOM 14041 N N . GLY B 2 107 ? -4.014 -3.158 41.699 1.00 0.00 107 GLY A N 6
ATOM 14042 C CA . GLY B 2 107 ? -4.041 -4.216 42.717 1.00 0.00 107 GLY A CA 6
ATOM 14043 C C . GLY B 2 107 ? -5.409 -4.902 42.847 1.00 0.00 107 GLY A C 6
ATOM 14044 O O . GLY B 2 107 ? -6.391 -4.483 42.221 1.00 0.00 107 GLY A O 6
ATOM 14048 N N . SER B 2 108 ? -5.464 -5.966 43.656 1.00 0.00 108 SER A N 6
ATOM 14049 C CA . SER B 2 108 ? -6.650 -6.815 43.903 1.00 0.00 108 SER A CA 6
ATOM 14050 C C . SER B 2 108 ? -6.631 -7.508 45.277 1.00 0.00 108 SER A C 6
ATOM 14051 O O . SER B 2 108 ? -5.553 -7.598 45.913 1.00 0.00 108 SER A O 6
ATOM 14733 N N . MET B 2 1 ? 14.652 -8.408 10.195 1.00 0.00 1 MET A N 7
ATOM 14734 C CA . MET B 2 1 ? 14.513 -7.309 9.201 1.00 0.00 1 MET A CA 7
ATOM 14735 C C . MET B 2 1 ? 13.802 -6.101 9.821 1.00 0.00 1 MET A C 7
ATOM 14736 O O . MET B 2 1 ? 13.085 -6.244 10.812 1.00 0.00 1 MET A O 7
ATOM 14752 N N . VAL B 2 2 ? 14.006 -4.903 9.253 1.00 0.00 2 VAL A N 7
ATOM 14753 C CA . VAL B 2 2 ? 13.525 -3.611 9.808 1.00 0.00 2 VAL A CA 7
ATOM 14754 C C . VAL B 2 2 ? 12.927 -2.665 8.739 1.00 0.00 2 VAL A C 7
ATOM 14755 O O . VAL B 2 2 ? 12.650 -1.502 9.016 1.00 0.00 2 VAL A O 7
ATOM 14768 N N . GLU B 2 3 ? 12.698 -3.163 7.514 1.00 0.00 3 GLU A N 7
ATOM 14769 C CA . GLU B 2 3 ? 12.071 -2.510 6.337 1.00 0.00 3 GLU A CA 7
ATOM 14770 C C . GLU B 2 3 ? 12.791 -1.276 5.740 1.00 0.00 3 GLU A C 7
ATOM 14771 O O . GLU B 2 3 ? 12.838 -1.127 4.516 1.00 0.00 3 GLU A O 7
ATOM 14783 N N . ALA B 2 4 ? 13.378 -0.413 6.572 1.00 0.00 4 ALA A N 7
ATOM 14784 C CA . ALA B 2 4 ? 13.914 0.905 6.211 1.00 0.00 4 ALA A CA 7
ATOM 14785 C C . ALA B 2 4 ? 15.279 1.196 6.882 1.00 0.00 4 ALA A C 7
ATOM 14786 O O . ALA B 2 4 ? 15.610 2.350 7.150 1.00 0.00 4 ALA A O 7
ATOM 14793 N N . ASP B 2 5 ? 16.037 0.133 7.200 1.00 0.00 5 ASP A N 7
ATOM 14794 C CA . ASP B 2 5 ? 17.324 0.248 7.932 1.00 0.00 5 ASP A CA 7
ATOM 14795 C C . ASP B 2 5 ? 17.265 0.875 9.354 1.00 0.00 5 ASP A C 7
ATOM 14796 O O . ASP B 2 5 ? 18.309 1.108 9.965 1.00 0.00 5 ASP A O 7
ATOM 14805 N N . HIS B 2 6 ? 16.050 1.164 9.852 1.00 0.00 6 HIS A N 7
ATOM 14806 C CA . HIS B 2 6 ? 15.614 1.724 11.152 1.00 0.00 6 HIS A CA 7
ATOM 14807 C C . HIS B 2 6 ? 14.993 3.142 11.049 1.00 0.00 6 HIS A C 7
ATOM 14808 O O . HIS B 2 6 ? 13.933 3.344 11.651 1.00 0.00 6 HIS A O 7
ATOM 14822 N N . PRO B 2 7 ? 15.537 4.120 10.284 1.00 0.00 7 PRO A N 7
ATOM 14823 C CA . PRO B 2 7 ? 14.865 5.399 10.031 1.00 0.00 7 PRO A CA 7
ATOM 14824 C C . PRO B 2 7 ? 13.674 5.254 9.061 1.00 0.00 7 PRO A C 7
ATOM 14825 O O . PRO B 2 7 ? 13.772 5.564 7.873 1.00 0.00 7 PRO A O 7
ATOM 14836 N N . GLY B 2 8 ? 12.530 4.775 9.565 1.00 0.00 8 GLY A N 7
ATOM 14837 C CA . GLY B 2 8 ? 11.253 4.786 8.842 1.00 0.00 8 GLY A CA 7
ATOM 14838 C C . GLY B 2 8 ? 10.883 6.208 8.411 1.00 0.00 8 GLY A C 7
ATOM 14839 O O . GLY B 2 8 ? 10.694 7.070 9.274 1.00 0.00 8 GLY A O 7
ATOM 14843 N N . LYS B 2 9 ? 10.796 6.450 7.095 1.00 0.00 9 LYS A N 7
ATOM 14844 C CA . LYS B 2 9 ? 10.690 7.814 6.545 1.00 0.00 9 LYS A CA 7
ATOM 14845 C C . LYS B 2 9 ? 9.543 7.913 5.540 1.00 0.00 9 LYS A C 7
ATOM 14846 O O . LYS B 2 9 ? 9.359 7.024 4.717 1.00 0.00 9 LYS A O 7
ATOM 14865 N N . LEU B 2 10 ? 8.766 8.985 5.659 1.00 0.00 10 LEU A N 7
ATOM 14866 C CA . LEU B 2 10 ? 7.480 9.113 4.961 1.00 0.00 10 LEU A CA 7
ATOM 14867 C C . LEU B 2 10 ? 7.410 10.316 4.030 1.00 0.00 10 LEU A C 7
ATOM 14868 O O . LEU B 2 10 ? 7.877 11.380 4.411 1.00 0.00 10 LEU A O 7
ATOM 14884 N N . PHE B 2 11 ? 6.752 10.165 2.882 1.00 0.00 11 PHE A N 7
ATOM 14885 C CA . PHE B 2 11 ? 6.486 11.223 1.905 1.00 0.00 11 PHE A CA 7
ATOM 14886 C C . PHE B 2 11 ? 5.009 11.637 2.033 1.00 0.00 11 PHE A C 7
ATOM 14887 O O . PHE B 2 11 ? 4.110 10.799 1.870 1.00 0.00 11 PHE A O 7
ATOM 14904 N N . ILE B 2 12 ? 4.805 12.937 2.323 1.00 0.00 12 ILE A N 7
ATOM 14905 C CA . ILE B 2 12 ? 3.484 13.542 2.261 1.00 0.00 12 ILE A CA 7
ATOM 14906 C C . ILE B 2 12 ? 3.510 14.423 1.031 1.00 0.00 12 ILE A C 7
ATOM 14907 O O . ILE B 2 12 ? 4.418 15.244 0.817 1.00 0.00 12 ILE A O 7
ATOM 14923 N N . GLY B 2 13 ? 2.463 14.223 0.248 1.00 0.00 13 GLY A N 7
ATOM 14924 C CA . GLY B 2 13 ? 2.242 14.891 -0.998 1.00 0.00 13 GLY A CA 7
ATOM 14925 C C . GLY B 2 13 ? 1.052 15.811 -0.881 1.00 0.00 13 GLY A C 7
ATOM 14926 O O . GLY B 2 13 ? -0.069 15.395 -0.592 1.00 0.00 13 GLY A O 7
ATOM 14930 N N . GLY B 2 14 ? 1.391 17.068 -1.128 1.00 0.00 14 GLY A N 7
ATOM 14931 C CA . GLY B 2 14 ? 0.425 18.139 -1.212 1.00 0.00 14 GLY A CA 7
ATOM 14932 C C . GLY B 2 14 ? 1.138 19.432 -1.149 1.00 0.00 14 GLY A C 7
ATOM 14933 O O . GLY B 2 14 ? 1.696 19.825 -2.169 1.00 0.00 14 GLY A O 7
ATOM 14937 N N . LEU B 2 15 ? 1.163 19.994 0.046 1.00 0.00 15 LEU A N 7
ATOM 14938 C CA . LEU B 2 15 ? 1.934 21.210 0.333 1.00 0.00 15 LEU A CA 7
ATOM 14939 C C . LEU B 2 15 ? 1.592 22.478 -0.391 1.00 0.00 15 LEU A C 7
ATOM 14940 O O . LEU B 2 15 ? 1.731 23.534 0.202 1.00 0.00 15 LEU A O 7
ATOM 14956 N N . ASN B 2 16 ? 1.029 22.329 -1.572 1.00 0.00 16 ASN A N 7
ATOM 14957 C CA . ASN B 2 16 ? 0.333 23.216 -2.452 1.00 0.00 16 ASN A CA 7
ATOM 14958 C C . ASN B 2 16 ? 0.791 24.684 -2.441 1.00 0.00 16 ASN A C 7
ATOM 14959 O O . ASN B 2 16 ? 0.012 25.599 -2.714 1.00 0.00 16 ASN A O 7
ATOM 14970 N N . ARG B 2 17 ? 2.070 24.900 -2.107 1.00 0.00 17 ARG A N 7
ATOM 14971 C CA . ARG B 2 17 ? 2.655 26.193 -1.748 1.00 0.00 17 ARG A CA 7
ATOM 14972 C C . ARG B 2 17 ? 1.809 26.924 -0.672 1.00 0.00 17 ARG A C 7
ATOM 14973 O O . ARG B 2 17 ? 1.770 28.154 -0.632 1.00 0.00 17 ARG A O 7
ATOM 14994 N N . GLU B 2 18 ? 1.121 26.167 0.198 1.00 0.00 18 GLU A N 7
ATOM 14995 C CA . GLU B 2 18 ? 0.106 26.578 1.137 1.00 0.00 18 GLU A CA 7
ATOM 14996 C C . GLU B 2 18 ? 0.464 26.187 2.591 1.00 0.00 18 GLU A C 7
ATOM 14997 O O . GLU B 2 18 ? 0.467 27.083 3.438 1.00 0.00 18 GLU A O 7
ATOM 15009 N N . THR B 2 19 ? 0.822 24.916 2.903 1.00 0.00 19 THR A N 7
ATOM 15010 C CA . THR B 2 19 ? 1.269 24.560 4.286 1.00 0.00 19 THR A CA 7
ATOM 15011 C C . THR B 2 19 ? 2.670 23.911 4.426 1.00 0.00 19 THR A C 7
ATOM 15012 O O . THR B 2 19 ? 3.375 23.763 3.427 1.00 0.00 19 THR A O 7
ATOM 15023 N N . ASN B 2 20 ? 3.087 23.542 5.662 1.00 0.00 20 ASN A N 7
ATOM 15024 C CA . ASN B 2 20 ? 4.513 23.209 5.950 1.00 0.00 20 ASN A CA 7
ATOM 15025 C C . ASN B 2 20 ? 4.737 22.367 7.242 1.00 0.00 20 ASN A C 7
ATOM 15026 O O . ASN B 2 20 ? 3.859 21.593 7.598 1.00 0.00 20 ASN A O 7
ATOM 15037 N N . GLU B 2 21 ? 5.873 22.523 7.960 1.00 0.00 21 GLU A N 7
ATOM 15038 C CA . GLU B 2 21 ? 6.149 21.781 9.235 1.00 0.00 21 GLU A CA 7
ATOM 15039 C C . GLU B 2 21 ? 4.960 21.605 10.213 1.00 0.00 21 GLU A C 7
ATOM 15040 O O . GLU B 2 21 ? 4.894 20.645 10.992 1.00 0.00 21 GLU A O 7
ATOM 15052 N N . LYS B 2 22 ? 4.068 22.593 10.098 1.00 0.00 22 LYS A N 7
ATOM 15053 C CA . LYS B 2 22 ? 2.898 22.637 10.981 1.00 0.00 22 LYS A CA 7
ATOM 15054 C C . LYS B 2 22 ? 2.090 21.394 10.716 1.00 0.00 22 LYS A C 7
ATOM 15055 O O . LYS B 2 22 ? 1.878 20.535 11.576 1.00 0.00 22 LYS A O 7
ATOM 15074 N N . MET B 2 23 ? 1.719 21.348 9.432 1.00 0.00 23 MET A N 7
ATOM 15075 C CA . MET B 2 23 ? 1.044 20.214 8.893 1.00 0.00 23 MET A CA 7
ATOM 15076 C C . MET B 2 23 ? 1.893 18.963 9.161 1.00 0.00 23 MET A C 7
ATOM 15077 O O . MET B 2 23 ? 1.320 17.919 9.370 1.00 0.00 23 MET A O 7
ATOM 15091 N N . LEU B 2 24 ? 3.221 18.988 8.968 1.00 0.00 24 LEU A N 7
ATOM 15092 C CA . LEU B 2 24 ? 4.027 17.770 9.078 1.00 0.00 24 LEU A CA 7
ATOM 15093 C C . LEU B 2 24 ? 3.841 17.086 10.430 1.00 0.00 24 LEU A C 7
ATOM 15094 O O . LEU B 2 24 ? 3.247 16.007 10.513 1.00 0.00 24 LEU A O 7
ATOM 15110 N N . LYS B 2 25 ? 4.294 17.728 11.511 1.00 0.00 25 LYS A N 7
ATOM 15111 C CA . LYS B 2 25 ? 4.122 17.177 12.856 1.00 0.00 25 LYS A CA 7
ATOM 15112 C C . LYS B 2 25 ? 2.668 16.877 13.160 1.00 0.00 25 LYS A C 7
ATOM 15113 O O . LYS B 2 25 ? 2.407 15.840 13.760 1.00 0.00 25 LYS A O 7
ATOM 15132 N N . ALA B 2 26 ? 1.739 17.707 12.683 1.00 0.00 26 ALA A N 7
ATOM 15133 C CA . ALA B 2 26 ? 0.324 17.392 12.753 1.00 0.00 26 ALA A CA 7
ATOM 15134 C C . ALA B 2 26 ? -0.017 16.007 12.120 1.00 0.00 26 ALA A C 7
ATOM 15135 O O . ALA B 2 26 ? -0.205 14.981 12.786 1.00 0.00 26 ALA A O 7
ATOM 15142 N N . VAL B 2 27 ? -0.009 16.024 10.787 1.00 0.00 27 VAL A N 7
ATOM 15143 C CA . VAL B 2 27 ? -0.481 14.906 9.957 1.00 0.00 27 VAL A CA 7
ATOM 15144 C C . VAL B 2 27 ? 0.143 13.596 10.350 1.00 0.00 27 VAL A C 7
ATOM 15145 O O . VAL B 2 27 ? -0.534 12.612 10.618 1.00 0.00 27 VAL A O 7
ATOM 15158 N N . PHE B 2 28 ? 1.462 13.587 10.307 1.00 0.00 28 PHE A N 7
ATOM 15159 C CA . PHE B 2 28 ? 2.267 12.460 10.691 1.00 0.00 28 PHE A CA 7
ATOM 15160 C C . PHE B 2 28 ? 2.189 12.109 12.170 1.00 0.00 28 PHE A C 7
ATOM 15161 O O . PHE B 2 28 ? 1.934 10.960 12.533 1.00 0.00 28 PHE A O 7
ATOM 15178 N N . GLY B 2 29 ? 2.438 13.094 13.035 1.00 0.00 29 GLY A N 7
ATOM 15179 C CA . GLY B 2 29 ? 2.318 12.878 14.469 1.00 0.00 29 GLY A CA 7
ATOM 15180 C C . GLY B 2 29 ? 0.977 12.364 14.943 1.00 0.00 29 GLY A C 7
ATOM 15181 O O . GLY B 2 29 ? 0.895 11.918 16.091 1.00 0.00 29 GLY A O 7
ATOM 15185 N N . LYS B 2 30 ? -0.072 12.425 14.105 1.00 0.00 30 LYS A N 7
ATOM 15186 C CA . LYS B 2 30 ? -1.386 11.855 14.469 1.00 0.00 30 LYS A CA 7
ATOM 15187 C C . LYS B 2 30 ? -1.283 10.441 15.044 1.00 0.00 30 LYS A C 7
ATOM 15188 O O . LYS B 2 30 ? -1.979 10.082 15.997 1.00 0.00 30 LYS A O 7
ATOM 15207 N N . HIS B 2 31 ? -0.378 9.681 14.432 1.00 0.00 31 HIS A N 7
ATOM 15208 C CA . HIS B 2 31 ? -0.117 8.290 14.834 1.00 0.00 31 HIS A CA 7
ATOM 15209 C C . HIS B 2 31 ? 1.373 7.898 15.022 1.00 0.00 31 HIS A C 7
ATOM 15210 O O . HIS B 2 31 ? 1.684 6.706 14.995 1.00 0.00 31 HIS A O 7
ATOM 15224 N N . GLY B 2 32 ? 2.321 8.815 15.281 1.00 0.00 32 GLY A N 7
ATOM 15225 C CA . GLY B 2 32 ? 3.671 8.425 15.678 1.00 0.00 32 GLY A CA 7
ATOM 15226 C C . GLY B 2 32 ? 4.487 9.507 16.404 1.00 0.00 32 GLY A C 7
ATOM 15227 O O . GLY B 2 32 ? 3.999 10.618 16.625 1.00 0.00 32 GLY A O 7
ATOM 15231 N N . PRO B 2 33 ? 5.734 9.174 16.782 1.00 0.00 33 PRO A N 7
ATOM 15232 C CA . PRO B 2 33 ? 6.660 10.032 17.510 1.00 0.00 33 PRO A CA 7
ATOM 15233 C C . PRO B 2 33 ? 7.236 11.200 16.684 1.00 0.00 33 PRO A C 7
ATOM 15234 O O . PRO B 2 33 ? 6.909 12.354 16.963 1.00 0.00 33 PRO A O 7
ATOM 15245 N N . ILE B 2 34 ? 8.143 10.899 15.732 1.00 0.00 34 ILE A N 7
ATOM 15246 C CA . ILE B 2 34 ? 8.693 11.910 14.802 1.00 0.00 34 ILE A CA 7
ATOM 15247 C C . ILE B 2 34 ? 9.964 12.578 15.356 1.00 0.00 34 ILE A C 7
ATOM 15248 O O . ILE B 2 34 ? 9.874 13.410 16.261 1.00 0.00 34 ILE A O 7
ATOM 15264 N N . SER B 2 35 ? 11.137 12.208 14.831 1.00 0.00 35 SER A N 7
ATOM 15265 C CA . SER B 2 35 ? 12.434 12.784 15.213 1.00 0.00 35 SER A CA 7
ATOM 15266 C C . SER B 2 35 ? 13.101 13.548 14.057 1.00 0.00 35 SER A C 7
ATOM 15267 O O . SER B 2 35 ? 14.112 14.219 14.276 1.00 0.00 35 SER A O 7
ATOM 15275 N N . GLU B 2 36 ? 12.549 13.510 12.834 1.00 0.00 36 GLU A N 7
ATOM 15276 C CA . GLU B 2 36 ? 13.120 14.260 11.697 1.00 0.00 36 GLU A CA 7
ATOM 15277 C C . GLU B 2 36 ? 12.032 14.861 10.798 1.00 0.00 36 GLU A C 7
ATOM 15278 O O . GLU B 2 36 ? 11.078 14.161 10.466 1.00 0.00 36 GLU A O 7
ATOM 15290 N N . VAL B 2 37 ? 12.166 16.132 10.394 1.00 0.00 37 VAL A N 7
ATOM 15291 C CA . VAL B 2 37 ? 11.119 16.919 9.707 1.00 0.00 37 VAL A CA 7
ATOM 15292 C C . VAL B 2 37 ? 11.711 17.685 8.513 1.00 0.00 37 VAL A C 7
ATOM 15293 O O . VAL B 2 37 ? 12.620 18.503 8.674 1.00 0.00 37 VAL A O 7
ATOM 15306 N N . LEU B 2 38 ? 11.183 17.419 7.313 1.00 0.00 38 LEU A N 7
ATOM 15307 C CA . LEU B 2 38 ? 11.729 17.824 6.010 1.00 0.00 38 LEU A CA 7
ATOM 15308 C C . LEU B 2 38 ? 10.677 18.390 5.035 1.00 0.00 38 LEU A C 7
ATOM 15309 O O . LEU B 2 38 ? 9.600 17.827 4.876 1.00 0.00 38 LEU A O 7
ATOM 15325 N N . LEU B 2 39 ? 11.001 19.488 4.356 1.00 0.00 39 LEU A N 7
ATOM 15326 C CA . LEU B 2 39 ? 10.254 20.073 3.236 1.00 0.00 39 LEU A CA 7
ATOM 15327 C C . LEU B 2 39 ? 11.205 20.185 2.026 1.00 0.00 39 LEU A C 7
ATOM 15328 O O . LEU B 2 39 ? 12.349 20.616 2.205 1.00 0.00 39 LEU A O 7
ATOM 15344 N N . ILE B 2 40 ? 10.771 19.802 0.819 1.00 0.00 40 ILE A N 7
ATOM 15345 C CA . ILE B 2 40 ? 11.687 19.667 -0.327 1.00 0.00 40 ILE A CA 7
ATOM 15346 C C . ILE B 2 40 ? 11.409 20.778 -1.345 1.00 0.00 40 ILE A C 7
ATOM 15347 O O . ILE B 2 40 ? 10.230 20.962 -1.682 1.00 0.00 40 ILE A O 7
ATOM 15363 N N . LYS B 2 41 ? 12.523 21.415 -1.789 1.00 0.00 41 LYS A N 7
ATOM 15364 C CA . LYS B 2 41 ? 12.492 22.664 -2.599 1.00 0.00 41 LYS A CA 7
ATOM 15365 C C . LYS B 2 41 ? 13.479 22.575 -3.797 1.00 0.00 41 LYS A C 7
ATOM 15366 O O . LYS B 2 41 ? 13.546 21.530 -4.436 1.00 0.00 41 LYS A O 7
ATOM 15385 N N . ASP B 2 42 ? 14.200 23.655 -4.122 1.00 0.00 42 ASP A N 7
ATOM 15386 C CA . ASP B 2 42 ? 15.358 23.755 -5.068 1.00 0.00 42 ASP A CA 7
ATOM 15387 C C . ASP B 2 42 ? 16.171 25.015 -4.689 1.00 0.00 42 ASP A C 7
ATOM 15388 O O . ASP B 2 42 ? 15.605 25.846 -3.994 1.00 0.00 42 ASP A O 7
ATOM 15397 N N . ARG B 2 43 ? 17.432 25.241 -5.098 1.00 0.00 43 ARG A N 7
ATOM 15398 C CA . ARG B 2 43 ? 18.338 26.372 -4.674 1.00 0.00 43 ARG A CA 7
ATOM 15399 C C . ARG B 2 43 ? 18.463 26.610 -3.162 1.00 0.00 43 ARG A C 7
ATOM 15400 O O . ARG B 2 43 ? 19.063 27.605 -2.795 1.00 0.00 43 ARG A O 7
ATOM 15421 N N . THR B 2 44 ? 17.856 25.782 -2.304 1.00 0.00 44 THR A N 7
ATOM 15422 C CA . THR B 2 44 ? 17.722 26.173 -0.883 1.00 0.00 44 THR A CA 7
ATOM 15423 C C . THR B 2 44 ? 16.713 27.336 -0.740 1.00 0.00 44 THR A C 7
ATOM 15424 O O . THR B 2 44 ? 16.730 28.091 0.232 1.00 0.00 44 THR A O 7
ATOM 15435 N N . SER B 2 45 ? 15.881 27.390 -1.809 1.00 0.00 45 SER A N 7
ATOM 15436 C CA . SER B 2 45 ? 14.615 28.134 -1.844 1.00 0.00 45 SER A CA 7
ATOM 15437 C C . SER B 2 45 ? 14.213 28.879 -3.152 1.00 0.00 45 SER A C 7
ATOM 15438 O O . SER B 2 45 ? 13.586 29.939 -3.097 1.00 0.00 45 SER A O 7
ATOM 15446 N N . LYS B 2 46 ? 14.543 28.341 -4.346 1.00 0.00 46 LYS A N 7
ATOM 15447 C CA . LYS B 2 46 ? 13.822 28.705 -5.614 1.00 0.00 46 LYS A CA 7
ATOM 15448 C C . LYS B 2 46 ? 12.280 28.561 -5.358 1.00 0.00 46 LYS A C 7
ATOM 15449 O O . LYS B 2 46 ? 11.507 29.407 -5.803 1.00 0.00 46 LYS A O 7
ATOM 15468 N N . SER B 2 47 ? 11.921 27.535 -4.548 1.00 0.00 47 SER A N 7
ATOM 15469 C CA . SER B 2 47 ? 10.582 27.411 -3.919 1.00 0.00 47 SER A CA 7
ATOM 15470 C C . SER B 2 47 ? 9.511 26.605 -4.661 1.00 0.00 47 SER A C 7
ATOM 15471 O O . SER B 2 47 ? 8.748 27.125 -5.474 1.00 0.00 47 SER A O 7
ATOM 15479 N N . ARG B 2 48 ? 9.492 25.300 -4.333 1.00 0.00 48 ARG A N 7
ATOM 15480 C CA . ARG B 2 48 ? 8.520 24.243 -4.617 1.00 0.00 48 ARG A CA 7
ATOM 15481 C C . ARG B 2 48 ? 8.487 23.385 -3.335 1.00 0.00 48 ARG A C 7
ATOM 15482 O O . ARG B 2 48 ? 9.374 23.538 -2.500 1.00 0.00 48 ARG A O 7
ATOM 15503 N N . GLY B 2 49 ? 7.424 22.626 -3.095 1.00 0.00 49 GLY A N 7
ATOM 15504 C CA . GLY B 2 49 ? 7.168 21.976 -1.791 1.00 0.00 49 GLY A CA 7
ATOM 15505 C C . GLY B 2 49 ? 6.709 20.516 -1.721 1.00 0.00 49 GLY A C 7
ATOM 15506 O O . GLY B 2 49 ? 5.620 20.195 -2.188 1.00 0.00 49 GLY A O 7
ATOM 15510 N N . PHE B 2 50 ? 7.542 19.636 -1.154 1.00 0.00 50 PHE A N 7
ATOM 15511 C CA . PHE B 2 50 ? 7.082 18.284 -0.689 1.00 0.00 50 PHE A CA 7
ATOM 15512 C C . PHE B 2 50 ? 7.577 17.793 0.662 1.00 0.00 50 PHE A C 7
ATOM 15513 O O . PHE B 2 50 ? 8.682 18.123 1.050 1.00 0.00 50 PHE A O 7
ATOM 15530 N N . ALA B 2 51 ? 6.784 17.042 1.419 1.00 0.00 51 ALA A N 7
ATOM 15531 C CA . ALA B 2 51 ? 7.087 16.772 2.818 1.00 0.00 51 ALA A CA 7
ATOM 15532 C C . ALA B 2 51 ? 7.613 15.383 3.097 1.00 0.00 51 ALA A C 7
ATOM 15533 O O . ALA B 2 51 ? 7.145 14.396 2.547 1.00 0.00 51 ALA A O 7
ATOM 15540 N N . PHE B 2 52 ? 8.651 15.340 3.921 1.00 0.00 52 PHE A N 7
ATOM 15541 C CA . PHE B 2 52 ? 9.304 14.129 4.361 1.00 0.00 52 PHE A CA 7
ATOM 15542 C C . PHE B 2 52 ? 9.352 14.071 5.902 1.00 0.00 52 PHE A C 7
ATOM 15543 O O . PHE B 2 52 ? 9.736 15.071 6.511 1.00 0.00 52 PHE A O 7
ATOM 15560 N N . ILE B 2 53 ? 9.025 12.957 6.575 1.00 0.00 53 ILE A N 7
ATOM 15561 C CA . ILE B 2 53 ? 9.225 12.877 8.047 1.00 0.00 53 ILE A CA 7
ATOM 15562 C C . ILE B 2 53 ? 9.860 11.545 8.433 1.00 0.00 53 ILE A C 7
ATOM 15563 O O . ILE B 2 53 ? 9.441 10.516 7.911 1.00 0.00 53 ILE A O 7
ATOM 15579 N N . THR B 2 54 ? 10.860 11.548 9.319 1.00 0.00 54 THR A N 7
ATOM 15580 C CA . THR B 2 54 ? 11.403 10.299 9.878 1.00 0.00 54 THR A CA 7
ATOM 15581 C C . THR B 2 54 ? 10.908 10.119 11.307 1.00 0.00 54 THR A C 7
ATOM 15582 O O . THR B 2 54 ? 10.975 11.030 12.151 1.00 0.00 54 THR A O 7
ATOM 15593 N N . PHE B 2 55 ? 10.476 8.884 11.553 1.00 0.00 55 PHE A N 7
ATOM 15594 C CA . PHE B 2 55 ? 9.902 8.361 12.780 1.00 0.00 55 PHE A CA 7
ATOM 15595 C C . PHE B 2 55 ? 10.948 7.499 13.482 1.00 0.00 55 PHE A C 7
ATOM 15596 O O . PHE B 2 55 ? 11.613 6.675 12.854 1.00 0.00 55 PHE A O 7
ATOM 15613 N N . GLU B 2 56 ? 11.067 7.694 14.797 1.00 0.00 56 GLU A N 7
ATOM 15614 C CA . GLU B 2 56 ? 11.888 6.821 15.658 1.00 0.00 56 GLU A CA 7
ATOM 15615 C C . GLU B 2 56 ? 11.792 5.301 15.368 1.00 0.00 56 GLU A C 7
ATOM 15616 O O . GLU B 2 56 ? 12.805 4.620 15.510 1.00 0.00 56 GLU A O 7
ATOM 15628 N N . ASN B 2 57 ? 10.646 4.772 14.896 1.00 0.00 57 ASN A N 7
ATOM 15629 C CA . ASN B 2 57 ? 10.571 3.388 14.385 1.00 0.00 57 ASN A CA 7
ATOM 15630 C C . ASN B 2 57 ? 9.746 3.293 13.077 1.00 0.00 57 ASN A C 7
ATOM 15631 O O . ASN B 2 57 ? 8.801 4.064 12.879 1.00 0.00 57 ASN A O 7
ATOM 15642 N N . PRO B 2 58 ? 10.024 2.289 12.218 1.00 0.00 58 PRO A N 7
ATOM 15643 C CA . PRO B 2 58 ? 9.282 2.016 10.976 1.00 0.00 58 PRO A CA 7
ATOM 15644 C C . PRO B 2 58 ? 7.818 1.640 11.237 1.00 0.00 58 PRO A C 7
ATOM 15645 O O . PRO B 2 58 ? 6.922 2.029 10.485 1.00 0.00 58 PRO A O 7
ATOM 15656 N N . ALA B 2 59 ? 7.588 0.936 12.351 1.00 0.00 59 ALA A N 7
ATOM 15657 C CA . ALA B 2 59 ? 6.245 0.708 12.874 1.00 0.00 59 ALA A CA 7
ATOM 15658 C C . ALA B 2 59 ? 5.383 1.967 12.842 1.00 0.00 59 ALA A C 7
ATOM 15659 O O . ALA B 2 59 ? 4.323 2.024 12.227 1.00 0.00 59 ALA A O 7
ATOM 15666 N N . ASP B 2 60 ? 5.853 2.956 13.590 1.00 0.00 60 ASP A N 7
ATOM 15667 C CA . ASP B 2 60 ? 5.162 4.213 13.734 1.00 0.00 60 ASP A CA 7
ATOM 15668 C C . ASP B 2 60 ? 4.956 4.995 12.430 1.00 0.00 60 ASP A C 7
ATOM 15669 O O . ASP B 2 60 ? 3.933 5.649 12.231 1.00 0.00 60 ASP A O 7
ATOM 15678 N N . ALA B 2 61 ? 5.940 4.911 11.533 1.00 0.00 61 ALA A N 7
ATOM 15679 C CA . ALA B 2 61 ? 5.786 5.427 10.174 1.00 0.00 61 ALA A CA 7
ATOM 15680 C C . ALA B 2 61 ? 4.565 4.827 9.473 1.00 0.00 61 ALA A C 7
ATOM 15681 O O . ALA B 2 61 ? 3.696 5.526 8.955 1.00 0.00 61 ALA A O 7
ATOM 15688 N N . LYS B 2 62 ? 4.539 3.497 9.459 1.00 0.00 62 LYS A N 7
ATOM 15689 C CA . LYS B 2 62 ? 3.440 2.672 8.919 1.00 0.00 62 LYS A CA 7
ATOM 15690 C C . LYS B 2 62 ? 2.095 3.000 9.555 1.00 0.00 62 LYS A C 7
ATOM 15691 O O . LYS B 2 62 ? 1.076 3.068 8.879 1.00 0.00 62 LYS A O 7
ATOM 15710 N N . ASN B 2 63 ? 2.103 3.177 10.869 1.00 0.00 63 ASN A N 7
ATOM 15711 C CA . ASN B 2 63 ? 0.947 3.636 11.605 1.00 0.00 63 ASN A CA 7
ATOM 15712 C C . ASN B 2 63 ? 0.385 4.959 11.090 1.00 0.00 63 ASN A C 7
ATOM 15713 O O . ASN B 2 63 ? -0.753 4.992 10.637 1.00 0.00 63 ASN A O 7
ATOM 15724 N N . ALA B 2 64 ? 1.188 6.027 11.145 1.00 0.00 64 ALA A N 7
ATOM 15725 C CA . ALA B 2 64 ? 0.799 7.319 10.592 1.00 0.00 64 ALA A CA 7
ATOM 15726 C C . ALA B 2 64 ? 0.403 7.227 9.102 1.00 0.00 64 ALA A C 7
ATOM 15727 O O . ALA B 2 64 ? -0.558 7.867 8.684 1.00 0.00 64 ALA A O 7
ATOM 15734 N N . ALA B 2 65 ? 1.077 6.393 8.302 1.00 0.00 65 ALA A N 7
ATOM 15735 C CA . ALA B 2 65 ? 0.610 6.065 6.953 1.00 0.00 65 ALA A CA 7
ATOM 15736 C C . ALA B 2 65 ? -0.823 5.516 6.944 1.00 0.00 65 ALA A C 7
ATOM 15737 O O . ALA B 2 65 ? -1.714 6.140 6.383 1.00 0.00 65 ALA A O 7
ATOM 15744 N N . LYS B 2 66 ? -1.037 4.363 7.579 1.00 0.00 66 LYS A N 7
ATOM 15745 C CA . LYS B 2 66 ? -2.286 3.582 7.628 1.00 0.00 66 LYS A CA 7
ATOM 15746 C C . LYS B 2 66 ? -3.445 4.425 8.137 1.00 0.00 66 LYS A C 7
ATOM 15747 O O . LYS B 2 66 ? -4.567 4.329 7.645 1.00 0.00 66 LYS A O 7
ATOM 15766 N N . ASP B 2 67 ? -3.143 5.254 9.129 1.00 0.00 67 ASP A N 7
ATOM 15767 C CA . ASP B 2 67 ? -4.045 6.316 9.565 1.00 0.00 67 ASP A CA 7
ATOM 15768 C C . ASP B 2 67 ? -4.469 7.267 8.435 1.00 0.00 67 ASP A C 7
ATOM 15769 O O . ASP B 2 67 ? -5.647 7.442 8.121 1.00 0.00 67 ASP A O 7
ATOM 15778 N N . MET B 2 68 ? -3.438 7.927 7.910 1.00 0.00 68 MET A N 7
ATOM 15779 C CA . MET B 2 68 ? -3.608 9.083 7.000 1.00 0.00 68 MET A CA 7
ATOM 15780 C C . MET B 2 68 ? -4.031 8.753 5.562 1.00 0.00 68 MET A C 7
ATOM 15781 O O . MET B 2 68 ? -5.215 8.841 5.248 1.00 0.00 68 MET A O 7
ATOM 15795 N N . ASN B 2 69 ? -3.042 8.426 4.707 1.00 0.00 69 ASN A N 7
ATOM 15796 C CA . ASN B 2 69 ? -3.278 7.788 3.389 1.00 0.00 69 ASN A CA 7
ATOM 15797 C C . ASN B 2 69 ? -4.258 8.370 2.337 1.00 0.00 69 ASN A C 7
ATOM 15798 O O . ASN B 2 69 ? -4.364 7.825 1.237 1.00 0.00 69 ASN A O 7
ATOM 15809 N N . GLY B 2 70 ? -4.920 9.485 2.625 1.00 0.00 70 GLY A N 7
ATOM 15810 C CA . GLY B 2 70 ? -5.907 10.149 1.761 1.00 0.00 70 GLY A CA 7
ATOM 15811 C C . GLY B 2 70 ? -6.898 11.022 2.523 1.00 0.00 70 GLY A C 7
ATOM 15812 O O . GLY B 2 70 ? -8.066 11.137 2.141 1.00 0.00 70 GLY A O 7
ATOM 15816 N N . LYS B 2 71 ? -6.405 11.620 3.613 1.00 0.00 71 LYS A N 7
ATOM 15817 C CA . LYS B 2 71 ? -7.171 12.603 4.369 1.00 0.00 71 LYS A CA 7
ATOM 15818 C C . LYS B 2 71 ? -6.961 13.970 3.704 1.00 0.00 71 LYS A C 7
ATOM 15819 O O . LYS B 2 71 ? -6.346 14.081 2.641 1.00 0.00 71 LYS A O 7
ATOM 15838 N N . SER B 2 72 ? -7.450 15.030 4.330 1.00 0.00 72 SER A N 7
ATOM 15839 C CA . SER B 2 72 ? -7.326 16.372 3.782 1.00 0.00 72 SER A CA 7
ATOM 15840 C C . SER B 2 72 ? -7.496 17.370 4.905 1.00 0.00 72 SER A C 7
ATOM 15841 O O . SER B 2 72 ? -8.351 17.200 5.781 1.00 0.00 72 SER A O 7
ATOM 15849 N N . LEU B 2 73 ? -6.596 18.350 4.914 1.00 0.00 73 LEU A N 7
ATOM 15850 C CA . LEU B 2 73 ? -6.430 19.248 6.066 1.00 0.00 73 LEU A CA 7
ATOM 15851 C C . LEU B 2 73 ? -5.760 20.610 5.803 1.00 0.00 73 LEU A C 7
ATOM 15852 O O . LEU B 2 73 ? -5.591 21.388 6.743 1.00 0.00 73 LEU A O 7
ATOM 15868 N N . HIS B 2 74 ? -5.412 20.926 4.549 1.00 0.00 74 HIS A N 7
ATOM 15869 C CA . HIS B 2 74 ? -4.764 22.198 4.184 1.00 0.00 74 HIS A CA 7
ATOM 15870 C C . HIS B 2 74 ? -5.398 22.919 2.970 1.00 0.00 74 HIS A C 7
ATOM 15871 O O . HIS B 2 74 ? -4.831 23.877 2.443 1.00 0.00 74 HIS A O 7
ATOM 15885 N N . GLY B 2 75 ? -6.572 22.463 2.512 1.00 0.00 75 GLY A N 7
ATOM 15886 C CA . GLY B 2 75 ? -7.150 22.917 1.233 1.00 0.00 75 GLY A CA 7
ATOM 15887 C C . GLY B 2 75 ? -6.614 22.146 0.014 1.00 0.00 75 GLY A C 7
ATOM 15888 O O . GLY B 2 75 ? -6.805 22.579 -1.125 1.00 0.00 75 GLY A O 7
ATOM 15892 N N . LYS B 2 76 ? -5.952 21.010 0.283 1.00 0.00 76 LYS A N 7
ATOM 15893 C CA . LYS B 2 76 ? -5.571 20.049 -0.759 1.00 0.00 76 LYS A CA 7
ATOM 15894 C C . LYS B 2 76 ? -5.158 18.809 -0.001 1.00 0.00 76 LYS A C 7
ATOM 15895 O O . LYS B 2 76 ? -4.221 18.818 0.801 1.00 0.00 76 LYS A O 7
ATOM 15914 N N . ALA B 2 77 ? -5.968 17.796 -0.229 1.00 0.00 77 ALA A N 7
ATOM 15915 C CA . ALA B 2 77 ? -5.715 16.465 0.266 1.00 0.00 77 ALA A CA 7
ATOM 15916 C C . ALA B 2 77 ? -4.253 15.998 0.260 1.00 0.00 77 ALA A C 7
ATOM 15917 O O . ALA B 2 77 ? -3.448 16.345 -0.609 1.00 0.00 77 ALA A O 7
ATOM 15924 N N . ILE B 2 78 ? -3.982 15.130 1.231 1.00 0.00 78 ILE A N 7
ATOM 15925 C CA . ILE B 2 78 ? -2.639 14.595 1.463 1.00 0.00 78 ILE A CA 7
ATOM 15926 C C . ILE B 2 78 ? -2.570 13.167 0.959 1.00 0.00 78 ILE A C 7
ATOM 15927 O O . ILE B 2 78 ? -3.467 12.345 1.158 1.00 0.00 78 ILE A O 7
ATOM 15943 N N . LYS B 2 79 ? -1.477 12.903 0.271 1.00 0.00 79 LYS A N 7
ATOM 15944 C CA . LYS B 2 79 ? -1.104 11.543 -0.098 1.00 0.00 79 LYS A CA 7
ATOM 15945 C C . LYS B 2 79 ? 0.046 11.099 0.799 1.00 0.00 79 LYS A C 7
ATOM 15946 O O . LYS B 2 79 ? 0.971 11.881 0.988 1.00 0.00 79 LYS A O 7
ATOM 15965 N N . VAL B 2 80 ? 0.002 9.878 1.340 1.00 0.00 80 VAL A N 7
ATOM 15966 C CA . VAL B 2 80 ? 1.007 9.370 2.299 1.00 0.00 80 VAL A CA 7
ATOM 15967 C C . VAL B 2 80 ? 1.615 8.037 1.859 1.00 0.00 80 VAL A C 7
ATOM 15968 O O . VAL B 2 80 ? 0.901 7.048 1.699 1.00 0.00 80 VAL A O 7
ATOM 15981 N N . GLU B 2 81 ? 2.937 8.012 1.666 1.00 0.00 81 GLU A N 7
ATOM 15982 C CA . GLU B 2 81 ? 3.715 6.818 1.275 1.00 0.00 81 GLU A CA 7
ATOM 15983 C C . GLU B 2 81 ? 5.024 6.622 2.069 1.00 0.00 81 GLU A C 7
ATOM 15984 O O . GLU B 2 81 ? 5.714 7.594 2.376 1.00 0.00 81 GLU A O 7
ATOM 15996 N N . GLN B 2 82 ? 5.397 5.375 2.391 1.00 0.00 82 GLN A N 7
ATOM 15997 C CA . GLN B 2 82 ? 6.696 5.057 3.014 1.00 0.00 82 GLN A CA 7
ATOM 15998 C C . GLN B 2 82 ? 7.774 5.231 1.920 1.00 0.00 82 GLN A C 7
ATOM 15999 O O . GLN B 2 82 ? 7.716 4.622 0.847 1.00 0.00 82 GLN A O 7
ATOM 16013 N N . ALA B 2 83 ? 8.709 6.146 2.177 1.00 0.00 83 ALA A N 7
ATOM 16014 C CA . ALA B 2 83 ? 9.679 6.677 1.219 1.00 0.00 83 ALA A CA 7
ATOM 16015 C C . ALA B 2 83 ? 10.692 5.676 0.624 1.00 0.00 83 ALA A C 7
ATOM 16016 O O . ALA B 2 83 ? 10.931 4.580 1.143 1.00 0.00 83 ALA A O 7
ATOM 16023 N N . LYS B 2 84 ? 11.342 6.164 -0.441 1.00 0.00 84 LYS A N 7
ATOM 16024 C CA . LYS B 2 84 ? 12.494 5.487 -1.065 1.00 0.00 84 LYS A CA 7
ATOM 16025 C C . LYS B 2 84 ? 13.563 6.532 -1.408 1.00 0.00 84 LYS A C 7
ATOM 16026 O O . LYS B 2 84 ? 13.287 7.727 -1.316 1.00 0.00 84 LYS A O 7
ATOM 16045 N N . LYS B 2 85 ? 14.781 6.114 -1.776 1.00 0.00 85 LYS A N 7
ATOM 16046 C CA . LYS B 2 85 ? 15.848 7.057 -2.186 1.00 0.00 85 LYS A CA 7
ATOM 16047 C C . LYS B 2 85 ? 15.429 7.938 -3.390 1.00 0.00 85 LYS A C 7
ATOM 16048 O O . LYS B 2 85 ? 14.705 7.441 -4.260 1.00 0.00 85 LYS A O 7
ATOM 16067 N N . PRO B 2 86 ? 15.929 9.189 -3.515 1.00 0.00 86 PRO A N 7
ATOM 16068 C CA . PRO B 2 86 ? 15.680 10.034 -4.695 1.00 0.00 86 PRO A CA 7
ATOM 16069 C C . PRO B 2 86 ? 16.396 9.483 -5.945 1.00 0.00 86 PRO A C 7
ATOM 16070 O O . PRO B 2 86 ? 15.854 9.493 -7.050 1.00 0.00 86 PRO A O 7
ATOM 16081 N N . SER B 2 87 ? 17.614 8.967 -5.738 1.00 0.00 87 SER A N 7
ATOM 16082 C CA . SER B 2 87 ? 18.466 8.229 -6.688 1.00 0.00 87 SER A CA 7
ATOM 16083 C C . SER B 2 87 ? 19.662 7.610 -5.939 1.00 0.00 87 SER A C 7
ATOM 16084 O O . SER B 2 87 ? 20.000 6.440 -6.123 1.00 0.00 87 SER A O 7
ATOM 16092 N N . PHE B 2 88 ? 20.228 8.383 -5.003 1.00 0.00 88 PHE A N 7
ATOM 16093 C CA . PHE B 2 88 ? 21.277 8.011 -4.048 1.00 0.00 88 PHE A CA 7
ATOM 16094 C C . PHE B 2 88 ? 21.048 8.752 -2.714 1.00 0.00 88 PHE A C 7
ATOM 16095 O O . PHE B 2 88 ? 20.323 9.748 -2.674 1.00 0.00 88 PHE A O 7
ATOM 16112 N N . GLN B 2 89 ? 21.666 8.286 -1.625 1.00 0.00 89 GLN A N 7
ATOM 16113 C CA . GLN B 2 89 ? 21.633 8.946 -0.314 1.00 0.00 89 GLN A CA 7
ATOM 16114 C C . GLN B 2 89 ? 22.960 8.725 0.432 1.00 0.00 89 GLN A C 7
ATOM 16115 O O . GLN B 2 89 ? 23.457 7.600 0.518 1.00 0.00 89 GLN A O 7
ATOM 16129 N N . SER B 2 90 ? 23.530 9.806 0.977 1.00 0.00 90 SER A N 7
ATOM 16130 C CA . SER B 2 90 ? 24.819 9.799 1.690 1.00 0.00 90 SER A CA 7
ATOM 16131 C C . SER B 2 90 ? 24.753 9.064 3.041 1.00 0.00 90 SER A C 7
ATOM 16132 O O . SER B 2 90 ? 25.721 8.414 3.444 1.00 0.00 90 SER A O 7
ATOM 16140 N N . GLY B 2 91 ? 23.610 9.139 3.733 1.00 0.00 91 GLY A N 7
ATOM 16141 C CA . GLY B 2 91 ? 23.352 8.442 4.998 1.00 0.00 91 GLY A CA 7
ATOM 16142 C C . GLY B 2 91 ? 22.139 8.978 5.770 1.00 0.00 91 GLY A C 7
ATOM 16143 O O . GLY B 2 91 ? 21.508 9.961 5.372 1.00 0.00 91 GLY A O 7
ATOM 16147 N N . GLY B 2 92 ? 21.827 8.327 6.893 1.00 0.00 92 GLY A N 7
ATOM 16148 C CA . GLY B 2 92 ? 20.808 8.741 7.865 1.00 0.00 92 GLY A CA 7
ATOM 16149 C C . GLY B 2 92 ? 20.518 7.654 8.911 1.00 0.00 92 GLY A C 7
ATOM 16150 O O . GLY B 2 92 ? 20.725 6.465 8.651 1.00 0.00 92 GLY A O 7
ATOM 16154 N N . ARG B 2 93 ? 20.046 8.057 10.099 1.00 0.00 93 ARG A N 7
ATOM 16155 C CA . ARG B 2 93 ? 19.734 7.168 11.240 1.00 0.00 93 ARG A CA 7
ATOM 16156 C C . ARG B 2 93 ? 18.767 7.849 12.217 1.00 0.00 93 ARG A C 7
ATOM 16157 O O . ARG B 2 93 ? 18.972 9.014 12.557 1.00 0.00 93 ARG A O 7
ATOM 16178 N N . ARG B 2 94 ? 17.758 7.116 12.705 1.00 0.00 94 ARG A N 7
ATOM 16179 C CA . ARG B 2 94 ? 16.823 7.492 13.791 1.00 0.00 94 ARG A CA 7
ATOM 16180 C C . ARG B 2 94 ? 16.395 6.231 14.558 1.00 0.00 94 ARG A C 7
ATOM 16181 O O . ARG B 2 94 ? 16.032 5.233 13.934 1.00 0.00 94 ARG A O 7
ATOM 16202 N N . ARG B 2 95 ? 16.446 6.291 15.894 1.00 0.00 95 ARG A N 7
ATOM 16203 C CA . ARG B 2 95 ? 16.137 5.203 16.849 1.00 0.00 95 ARG A CA 7
ATOM 16204 C C . ARG B 2 95 ? 15.848 5.802 18.245 1.00 0.00 95 ARG A C 7
ATOM 16205 O O . ARG B 2 95 ? 16.550 6.744 18.626 1.00 0.00 95 ARG A O 7
ATOM 16226 N N . PRO B 2 96 ? 14.849 5.312 19.009 1.00 0.00 96 PRO A N 7
ATOM 16227 C CA . PRO B 2 96 ? 14.472 5.905 20.298 1.00 0.00 96 PRO A CA 7
ATOM 16228 C C . PRO B 2 96 ? 15.492 5.626 21.427 1.00 0.00 96 PRO A C 7
ATOM 16229 O O . PRO B 2 96 ? 16.256 4.656 21.346 1.00 0.00 96 PRO A O 7
ATOM 16240 N N . PRO B 2 97 ? 15.485 6.434 22.509 1.00 0.00 97 PRO A N 7
ATOM 16241 C CA . PRO B 2 97 ? 16.250 6.176 23.734 1.00 0.00 97 PRO A CA 7
ATOM 16242 C C . PRO B 2 97 ? 15.650 5.027 24.572 1.00 0.00 97 PRO A C 7
ATOM 16243 O O . PRO B 2 97 ? 14.581 4.493 24.262 1.00 0.00 97 PRO A O 7
ATOM 16254 N N . ALA B 2 98 ? 16.319 4.668 25.673 1.00 0.00 98 ALA A N 7
ATOM 16255 C CA . ALA B 2 98 ? 15.823 3.694 26.657 1.00 0.00 98 ALA A CA 7
ATOM 16256 C C . ALA B 2 98 ? 14.539 4.141 27.403 1.00 0.00 98 ALA A C 7
ATOM 16257 O O . ALA B 2 98 ? 13.814 3.301 27.943 1.00 0.00 98 ALA A O 7
ATOM 16264 N N . SER B 2 99 ? 14.253 5.449 27.442 1.00 0.00 99 SER A N 7
ATOM 16265 C CA . SER B 2 99 ? 13.064 6.041 28.081 1.00 0.00 99 SER A CA 7
ATOM 16266 C C . SER B 2 99 ? 11.738 5.547 27.476 1.00 0.00 99 SER A C 7
ATOM 16267 O O . SER B 2 99 ? 11.644 5.288 26.273 1.00 0.00 99 SER A O 7
ATOM 16275 N N . SER B 2 100 ? 10.693 5.459 28.306 1.00 0.00 100 SER A N 7
ATOM 16276 C CA . SER B 2 100 ? 9.334 5.038 27.917 1.00 0.00 100 SER A CA 7
ATOM 16277 C C . SER B 2 100 ? 8.266 5.611 28.869 1.00 0.00 100 SER A C 7
ATOM 16278 O O . SER B 2 100 ? 8.593 6.288 29.851 1.00 0.00 100 SER A O 7
ATOM 16286 N N . ARG B 2 101 ? 6.983 5.344 28.586 1.00 0.00 101 ARG A N 7
ATOM 16287 C CA . ARG B 2 101 ? 5.808 5.793 29.360 1.00 0.00 101 ARG A CA 7
ATOM 16288 C C . ARG B 2 101 ? 4.692 4.741 29.326 1.00 0.00 101 ARG A C 7
ATOM 16289 O O . ARG B 2 101 ? 4.445 4.123 28.289 1.00 0.00 101 ARG A O 7
ATOM 16310 N N . ASN B 2 102 ? 4.008 4.562 30.456 1.00 0.00 102 ASN A N 7
ATOM 16311 C CA . ASN B 2 102 ? 2.887 3.632 30.640 1.00 0.00 102 ASN A CA 7
ATOM 16312 C C . ASN B 2 102 ? 1.931 4.135 31.746 1.00 0.00 102 ASN A C 7
ATOM 16313 O O . ASN B 2 102 ? 2.320 4.958 32.581 1.00 0.00 102 ASN A O 7
ATOM 16324 N N . ARG B 2 103 ? 0.691 3.624 31.774 1.00 0.00 103 ARG A N 7
ATOM 16325 C CA . ARG B 2 103 ? -0.342 3.938 32.781 1.00 0.00 103 ARG A CA 7
ATOM 16326 C C . ARG B 2 103 ? -1.267 2.733 33.018 1.00 0.00 103 ARG A C 7
ATOM 16327 O O . ARG B 2 103 ? -1.463 1.910 32.121 1.00 0.00 103 ARG A O 7
ATOM 16348 N N . SER B 2 104 ? -1.859 2.665 34.211 1.00 0.00 104 SER A N 7
ATOM 16349 C CA . SER B 2 104 ? -2.731 1.574 34.682 1.00 0.00 104 SER A CA 7
ATOM 16350 C C . SER B 2 104 ? -3.997 2.130 35.360 1.00 0.00 104 SER A C 7
ATOM 16351 O O . SER B 2 104 ? -3.972 3.272 35.838 1.00 0.00 104 SER A O 7
ATOM 16359 N N . PRO B 2 105 ? -5.111 1.372 35.423 1.00 0.00 105 PRO A N 7
ATOM 16360 C CA . PRO B 2 105 ? -6.352 1.835 36.050 1.00 0.00 105 PRO A CA 7
ATOM 16361 C C . PRO B 2 105 ? -6.161 2.109 37.551 1.00 0.00 105 PRO A C 7
ATOM 16362 O O . PRO B 2 105 ? -5.566 1.307 38.279 1.00 0.00 105 PRO A O 7
ATOM 16373 N N . SER B 2 106 ? -6.653 3.264 38.008 1.00 0.00 106 SER A N 7
ATOM 16374 C CA . SER B 2 106 ? -6.464 3.771 39.375 1.00 0.00 106 SER A CA 7
ATOM 16375 C C . SER B 2 106 ? -7.098 2.874 40.451 1.00 0.00 106 SER A C 7
ATOM 16376 O O . SER B 2 106 ? -8.182 2.314 40.258 1.00 0.00 106 SER A O 7
ATOM 16384 N N . GLY B 2 107 ? -6.437 2.766 41.606 1.00 0.00 107 GLY A N 7
ATOM 16385 C CA . GLY B 2 107 ? -6.876 1.967 42.756 1.00 0.00 107 GLY A CA 7
ATOM 16386 C C . GLY B 2 107 ? -5.812 1.861 43.858 1.00 0.00 107 GLY A C 7
ATOM 16387 O O . GLY B 2 107 ? -4.700 2.387 43.720 1.00 0.00 107 GLY A O 7
ATOM 16391 N N . SER B 2 108 ? -6.153 1.171 44.953 1.00 0.00 108 SER A N 7
ATOM 16392 C CA . SER B 2 108 ? -5.286 0.909 46.123 1.00 0.00 108 SER A CA 7
ATOM 16393 C C . SER B 2 108 ? -5.672 -0.364 46.895 1.00 0.00 108 SER A C 7
ATOM 16394 O O . SER B 2 108 ? -6.787 -0.900 46.690 1.00 0.00 108 SER A O 7
ATOM 17076 N N . MET B 2 1 ? 7.843 -9.857 6.448 1.00 0.00 1 MET A N 8
ATOM 17077 C CA . MET B 2 1 ? 6.987 -8.724 6.008 1.00 0.00 1 MET A CA 8
ATOM 17078 C C . MET B 2 1 ? 7.481 -7.421 6.645 1.00 0.00 1 MET A C 8
ATOM 17079 O O . MET B 2 1 ? 7.688 -7.376 7.858 1.00 0.00 1 MET A O 8
ATOM 17095 N N . VAL B 2 2 ? 7.687 -6.366 5.841 1.00 0.00 2 VAL A N 8
ATOM 17096 C CA . VAL B 2 2 ? 8.196 -5.048 6.301 1.00 0.00 2 VAL A CA 8
ATOM 17097 C C . VAL B 2 2 ? 7.317 -3.852 5.885 1.00 0.00 2 VAL A C 8
ATOM 17098 O O . VAL B 2 2 ? 7.403 -2.790 6.495 1.00 0.00 2 VAL A O 8
ATOM 17111 N N . GLU B 2 3 ? 6.424 -4.055 4.908 1.00 0.00 3 GLU A N 8
ATOM 17112 C CA . GLU B 2 3 ? 5.634 -3.050 4.171 1.00 0.00 3 GLU A CA 8
ATOM 17113 C C . GLU B 2 3 ? 6.492 -2.076 3.334 1.00 0.00 3 GLU A C 8
ATOM 17114 O O . GLU B 2 3 ? 7.549 -1.619 3.768 1.00 0.00 3 GLU A O 8
ATOM 17126 N N . ALA B 2 4 ? 6.029 -1.757 2.117 1.00 0.00 4 ALA A N 8
ATOM 17127 C CA . ALA B 2 4 ? 6.793 -1.033 1.090 1.00 0.00 4 ALA A CA 8
ATOM 17128 C C . ALA B 2 4 ? 8.280 -1.478 1.022 1.00 0.00 4 ALA A C 8
ATOM 17129 O O . ALA B 2 4 ? 8.539 -2.662 0.794 1.00 0.00 4 ALA A O 8
ATOM 17136 N N . ASP B 2 5 ? 9.242 -0.564 1.205 1.00 0.00 5 ASP A N 8
ATOM 17137 C CA . ASP B 2 5 ? 10.671 -0.912 1.224 1.00 0.00 5 ASP A CA 8
ATOM 17138 C C . ASP B 2 5 ? 11.389 -0.255 2.423 1.00 0.00 5 ASP A C 8
ATOM 17139 O O . ASP B 2 5 ? 12.035 0.786 2.292 1.00 0.00 5 ASP A O 8
ATOM 17148 N N . HIS B 2 6 ? 11.253 -0.891 3.595 1.00 0.00 6 HIS A N 8
ATOM 17149 C CA . HIS B 2 6 ? 11.804 -0.473 4.898 1.00 0.00 6 HIS A CA 8
ATOM 17150 C C . HIS B 2 6 ? 11.320 0.926 5.359 1.00 0.00 6 HIS A C 8
ATOM 17151 O O . HIS B 2 6 ? 11.985 1.933 5.092 1.00 0.00 6 HIS A O 8
ATOM 17165 N N . PRO B 2 7 ? 10.161 1.001 6.056 1.00 0.00 7 PRO A N 8
ATOM 17166 C CA . PRO B 2 7 ? 9.629 2.221 6.673 1.00 0.00 7 PRO A CA 8
ATOM 17167 C C . PRO B 2 7 ? 10.596 2.948 7.629 1.00 0.00 7 PRO A C 8
ATOM 17168 O O . PRO B 2 7 ? 11.690 2.479 7.940 1.00 0.00 7 PRO A O 8
ATOM 17179 N N . GLY B 2 8 ? 10.160 4.117 8.105 1.00 0.00 8 GLY A N 8
ATOM 17180 C CA . GLY B 2 8 ? 10.934 5.034 8.963 1.00 0.00 8 GLY A CA 8
ATOM 17181 C C . GLY B 2 8 ? 11.111 6.416 8.334 1.00 0.00 8 GLY A C 8
ATOM 17182 O O . GLY B 2 8 ? 11.278 7.396 9.059 1.00 0.00 8 GLY A O 8
ATOM 17186 N N . LYS B 2 9 ? 10.988 6.477 7.000 1.00 0.00 9 LYS A N 8
ATOM 17187 C CA . LYS B 2 9 ? 11.110 7.728 6.245 1.00 0.00 9 LYS A CA 8
ATOM 17188 C C . LYS B 2 9 ? 9.883 7.749 5.354 1.00 0.00 9 LYS A C 8
ATOM 17189 O O . LYS B 2 9 ? 9.590 6.770 4.654 1.00 0.00 9 LYS A O 8
ATOM 17208 N N . LEU B 2 10 ? 9.130 8.831 5.465 1.00 0.00 10 LEU A N 8
ATOM 17209 C CA . LEU B 2 10 ? 7.761 8.842 4.994 1.00 0.00 10 LEU A CA 8
ATOM 17210 C C . LEU B 2 10 ? 7.438 10.131 4.199 1.00 0.00 10 LEU A C 8
ATOM 17211 O O . LEU B 2 10 ? 7.869 11.209 4.605 1.00 0.00 10 LEU A O 8
ATOM 17227 N N . PHE B 2 11 ? 6.752 10.029 3.053 1.00 0.00 11 PHE A N 8
ATOM 17228 C CA . PHE B 2 11 ? 6.501 11.117 2.086 1.00 0.00 11 PHE A CA 8
ATOM 17229 C C . PHE B 2 11 ? 5.056 11.595 2.219 1.00 0.00 11 PHE A C 8
ATOM 17230 O O . PHE B 2 11 ? 4.119 10.790 2.102 1.00 0.00 11 PHE A O 8
ATOM 17247 N N . ILE B 2 12 ? 4.909 12.917 2.408 1.00 0.00 12 ILE A N 8
ATOM 17248 C CA . ILE B 2 12 ? 3.609 13.548 2.385 1.00 0.00 12 ILE A CA 8
ATOM 17249 C C . ILE B 2 12 ? 3.614 14.431 1.162 1.00 0.00 12 ILE A C 8
ATOM 17250 O O . ILE B 2 12 ? 4.485 15.292 0.959 1.00 0.00 12 ILE A O 8
ATOM 17266 N N . GLY B 2 13 ? 2.587 14.189 0.368 1.00 0.00 13 GLY A N 8
ATOM 17267 C CA . GLY B 2 13 ? 2.300 14.965 -0.801 1.00 0.00 13 GLY A CA 8
ATOM 17268 C C . GLY B 2 13 ? 1.118 15.872 -0.519 1.00 0.00 13 GLY A C 8
ATOM 17269 O O . GLY B 2 13 ? 0.044 15.404 -0.130 1.00 0.00 13 GLY A O 8
ATOM 17273 N N . GLY B 2 14 ? 1.346 17.169 -0.713 1.00 0.00 14 GLY A N 8
ATOM 17274 C CA . GLY B 2 14 ? 0.218 18.132 -0.712 1.00 0.00 14 GLY A CA 8
ATOM 17275 C C . GLY B 2 14 ? 0.279 19.389 0.121 1.00 0.00 14 GLY A C 8
ATOM 17276 O O . GLY B 2 14 ? -0.711 20.045 0.390 1.00 0.00 14 GLY A O 8
ATOM 17280 N N . LEU B 2 15 ? 1.485 19.697 0.529 1.00 0.00 15 LEU A N 8
ATOM 17281 C CA . LEU B 2 15 ? 1.865 21.030 0.955 1.00 0.00 15 LEU A CA 8
ATOM 17282 C C . LEU B 2 15 ? 1.253 22.087 0.091 1.00 0.00 15 LEU A C 8
ATOM 17283 O O . LEU B 2 15 ? 0.630 23.019 0.578 1.00 0.00 15 LEU A O 8
ATOM 17299 N N . ASN B 2 16 ? 1.289 21.794 -1.206 1.00 0.00 16 ASN A N 8
ATOM 17300 C CA . ASN B 2 16 ? 0.595 22.491 -2.248 1.00 0.00 16 ASN A CA 8
ATOM 17301 C C . ASN B 2 16 ? 0.831 24.010 -2.225 1.00 0.00 16 ASN A C 8
ATOM 17302 O O . ASN B 2 16 ? 0.009 24.797 -2.694 1.00 0.00 16 ASN A O 8
ATOM 17313 N N . ARG B 2 17 ? 1.970 24.398 -1.626 1.00 0.00 17 ARG A N 8
ATOM 17314 C CA . ARG B 2 17 ? 2.353 25.753 -1.223 1.00 0.00 17 ARG A CA 8
ATOM 17315 C C . ARG B 2 17 ? 1.317 26.426 -0.297 1.00 0.00 17 ARG A C 8
ATOM 17316 O O . ARG B 2 17 ? 1.463 27.603 0.030 1.00 0.00 17 ARG A O 8
ATOM 17337 N N . GLU B 2 18 ? 0.298 25.693 0.168 1.00 0.00 18 GLU A N 8
ATOM 17338 C CA . GLU B 2 18 ? -0.688 26.132 1.128 1.00 0.00 18 GLU A CA 8
ATOM 17339 C C . GLU B 2 18 ? -0.256 25.821 2.572 1.00 0.00 18 GLU A C 8
ATOM 17340 O O . GLU B 2 18 ? -0.166 26.740 3.391 1.00 0.00 18 GLU A O 8
ATOM 17352 N N . THR B 2 19 ? 0.054 24.548 2.875 1.00 0.00 19 THR A N 8
ATOM 17353 C CA . THR B 2 19 ? 0.382 24.132 4.266 1.00 0.00 19 THR A CA 8
ATOM 17354 C C . THR B 2 19 ? 1.873 23.832 4.554 1.00 0.00 19 THR A C 8
ATOM 17355 O O . THR B 2 19 ? 2.693 23.888 3.635 1.00 0.00 19 THR A O 8
ATOM 17366 N N . ASN B 2 20 ? 2.249 23.534 5.820 1.00 0.00 20 ASN A N 8
ATOM 17367 C CA . ASN B 2 20 ? 3.675 23.595 6.260 1.00 0.00 20 ASN A CA 8
ATOM 17368 C C . ASN B 2 20 ? 4.110 22.643 7.407 1.00 0.00 20 ASN A C 8
ATOM 17369 O O . ASN B 2 20 ? 3.376 21.731 7.766 1.00 0.00 20 ASN A O 8
ATOM 17380 N N . GLU B 2 21 ? 5.311 22.863 7.989 1.00 0.00 21 GLU A N 8
ATOM 17381 C CA . GLU B 2 21 ? 5.818 22.059 9.140 1.00 0.00 21 GLU A CA 8
ATOM 17382 C C . GLU B 2 21 ? 4.793 21.782 10.261 1.00 0.00 21 GLU A C 8
ATOM 17383 O O . GLU B 2 21 ? 4.787 20.696 10.865 1.00 0.00 21 GLU A O 8
ATOM 17395 N N . LYS B 2 22 ? 3.891 22.757 10.467 1.00 0.00 22 LYS A N 8
ATOM 17396 C CA . LYS B 2 22 ? 2.715 22.562 11.312 1.00 0.00 22 LYS A CA 8
ATOM 17397 C C . LYS B 2 22 ? 1.971 21.306 10.904 1.00 0.00 22 LYS A C 8
ATOM 17398 O O . LYS B 2 22 ? 1.830 20.394 11.722 1.00 0.00 22 LYS A O 8
ATOM 17417 N N . MET B 2 23 ? 1.444 21.292 9.674 1.00 0.00 23 MET A N 8
ATOM 17418 C CA . MET B 2 23 ? 0.792 20.116 9.204 1.00 0.00 23 MET A CA 8
ATOM 17419 C C . MET B 2 23 ? 1.692 18.890 9.265 1.00 0.00 23 MET A C 8
ATOM 17420 O O . MET B 2 23 ? 1.201 17.803 9.474 1.00 0.00 23 MET A O 8
ATOM 17434 N N . LEU B 2 24 ? 2.990 19.020 8.987 1.00 0.00 24 LEU A N 8
ATOM 17435 C CA . LEU B 2 24 ? 3.885 17.861 8.974 1.00 0.00 24 LEU A CA 8
ATOM 17436 C C . LEU B 2 24 ? 3.798 17.123 10.316 1.00 0.00 24 LEU A C 8
ATOM 17437 O O . LEU B 2 24 ? 3.273 16.009 10.383 1.00 0.00 24 LEU A O 8
ATOM 17453 N N . LYS B 2 25 ? 4.186 17.765 11.421 1.00 0.00 25 LYS A N 8
ATOM 17454 C CA . LYS B 2 25 ? 4.008 17.180 12.751 1.00 0.00 25 LYS A CA 8
ATOM 17455 C C . LYS B 2 25 ? 2.572 16.783 13.042 1.00 0.00 25 LYS A C 8
ATOM 17456 O O . LYS B 2 25 ? 2.377 15.763 13.690 1.00 0.00 25 LYS A O 8
ATOM 17475 N N . ALA B 2 26 ? 1.594 17.537 12.547 1.00 0.00 26 ALA A N 8
ATOM 17476 C CA . ALA B 2 26 ? 0.198 17.129 12.608 1.00 0.00 26 ALA A CA 8
ATOM 17477 C C . ALA B 2 26 ? -0.051 15.727 11.972 1.00 0.00 26 ALA A C 8
ATOM 17478 O O . ALA B 2 26 ? -0.148 14.700 12.651 1.00 0.00 26 ALA A O 8
ATOM 17485 N N . VAL B 2 27 ? -0.078 15.737 10.638 1.00 0.00 27 VAL A N 8
ATOM 17486 C CA . VAL B 2 27 ? -0.450 14.574 9.825 1.00 0.00 27 VAL A CA 8
ATOM 17487 C C . VAL B 2 27 ? 0.352 13.349 10.176 1.00 0.00 27 VAL A C 8
ATOM 17488 O O . VAL B 2 27 ? -0.191 12.283 10.428 1.00 0.00 27 VAL A O 8
ATOM 17501 N N . PHE B 2 28 ? 1.666 13.471 10.120 1.00 0.00 28 PHE A N 8
ATOM 17502 C CA . PHE B 2 28 ? 2.538 12.416 10.576 1.00 0.00 28 PHE A CA 8
ATOM 17503 C C . PHE B 2 28 ? 2.402 12.044 12.052 1.00 0.00 28 PHE A C 8
ATOM 17504 O O . PHE B 2 28 ? 2.307 10.865 12.396 1.00 0.00 28 PHE A O 8
ATOM 17521 N N . GLY B 2 29 ? 2.418 13.033 12.948 1.00 0.00 29 GLY A N 8
ATOM 17522 C CA . GLY B 2 29 ? 2.152 12.779 14.360 1.00 0.00 29 GLY A CA 8
ATOM 17523 C C . GLY B 2 29 ? 0.835 12.092 14.666 1.00 0.00 29 GLY A C 8
ATOM 17524 O O . GLY B 2 29 ? 0.663 11.605 15.787 1.00 0.00 29 GLY A O 8
ATOM 17528 N N . LYS B 2 30 ? -0.088 12.050 13.694 1.00 0.00 30 LYS A N 8
ATOM 17529 C CA . LYS B 2 30 ? -1.386 11.362 13.873 1.00 0.00 30 LYS A CA 8
ATOM 17530 C C . LYS B 2 30 ? -1.318 9.942 14.425 1.00 0.00 30 LYS A C 8
ATOM 17531 O O . LYS B 2 30 ? -2.311 9.443 14.958 1.00 0.00 30 LYS A O 8
ATOM 17550 N N . HIS B 2 31 ? -0.159 9.307 14.283 1.00 0.00 31 HIS A N 8
ATOM 17551 C CA . HIS B 2 31 ? 0.090 8.019 14.913 1.00 0.00 31 HIS A CA 8
ATOM 17552 C C . HIS B 2 31 ? 1.555 7.749 15.339 1.00 0.00 31 HIS A C 8
ATOM 17553 O O . HIS B 2 31 ? 1.908 6.586 15.558 1.00 0.00 31 HIS A O 8
ATOM 17567 N N . GLY B 2 32 ? 2.435 8.758 15.466 1.00 0.00 32 GLY A N 8
ATOM 17568 C CA . GLY B 2 32 ? 3.822 8.528 15.843 1.00 0.00 32 GLY A CA 8
ATOM 17569 C C . GLY B 2 32 ? 4.561 9.748 16.422 1.00 0.00 32 GLY A C 8
ATOM 17570 O O . GLY B 2 32 ? 3.994 10.836 16.538 1.00 0.00 32 GLY A O 8
ATOM 17574 N N . PRO B 2 33 ? 5.834 9.550 16.802 1.00 0.00 33 PRO A N 8
ATOM 17575 C CA . PRO B 2 33 ? 6.688 10.527 17.475 1.00 0.00 33 PRO A CA 8
ATOM 17576 C C . PRO B 2 33 ? 7.260 11.626 16.556 1.00 0.00 33 PRO A C 8
ATOM 17577 O O . PRO B 2 33 ? 6.990 12.812 16.770 1.00 0.00 33 PRO A O 8
ATOM 17588 N N . ILE B 2 34 ? 8.116 11.210 15.605 1.00 0.00 34 ILE A N 8
ATOM 17589 C CA . ILE B 2 34 ? 8.725 12.122 14.617 1.00 0.00 34 ILE A CA 8
ATOM 17590 C C . ILE B 2 34 ? 10.059 12.683 15.155 1.00 0.00 34 ILE A C 8
ATOM 17591 O O . ILE B 2 34 ? 10.071 13.541 16.040 1.00 0.00 34 ILE A O 8
ATOM 17607 N N . SER B 2 35 ? 11.176 12.162 14.642 1.00 0.00 35 SER A N 8
ATOM 17608 C CA . SER B 2 35 ? 12.558 12.497 15.004 1.00 0.00 35 SER A CA 8
ATOM 17609 C C . SER B 2 35 ? 13.220 13.422 13.976 1.00 0.00 35 SER A C 8
ATOM 17610 O O . SER B 2 35 ? 14.286 13.967 14.263 1.00 0.00 35 SER A O 8
ATOM 17618 N N . GLU B 2 36 ? 12.617 13.626 12.795 1.00 0.00 36 GLU A N 8
ATOM 17619 C CA . GLU B 2 36 ? 13.102 14.649 11.851 1.00 0.00 36 GLU A CA 8
ATOM 17620 C C . GLU B 2 36 ? 12.033 15.101 10.849 1.00 0.00 36 GLU A C 8
ATOM 17621 O O . GLU B 2 36 ? 11.147 14.323 10.504 1.00 0.00 36 GLU A O 8
ATOM 17633 N N . VAL B 2 37 ? 12.146 16.339 10.355 1.00 0.00 37 VAL A N 8
ATOM 17634 C CA . VAL B 2 37 ? 11.136 17.051 9.550 1.00 0.00 37 VAL A CA 8
ATOM 17635 C C . VAL B 2 37 ? 11.800 17.742 8.347 1.00 0.00 37 VAL A C 8
ATOM 17636 O O . VAL B 2 37 ? 12.771 18.485 8.510 1.00 0.00 37 VAL A O 8
ATOM 17649 N N . LEU B 2 38 ? 11.267 17.522 7.138 1.00 0.00 38 LEU A N 8
ATOM 17650 C CA . LEU B 2 38 ? 11.807 18.014 5.864 1.00 0.00 38 LEU A CA 8
ATOM 17651 C C . LEU B 2 38 ? 10.723 18.600 4.952 1.00 0.00 38 LEU A C 8
ATOM 17652 O O . LEU B 2 38 ? 9.684 17.972 4.735 1.00 0.00 38 LEU A O 8
ATOM 17668 N N . LEU B 2 39 ? 11.024 19.757 4.358 1.00 0.00 39 LEU A N 8
ATOM 17669 C CA . LEU B 2 39 ? 10.257 20.365 3.270 1.00 0.00 39 LEU A CA 8
ATOM 17670 C C . LEU B 2 39 ? 11.185 20.443 2.048 1.00 0.00 39 LEU A C 8
ATOM 17671 O O . LEU B 2 39 ? 12.347 20.839 2.168 1.00 0.00 39 LEU A O 8
ATOM 17687 N N . ILE B 2 40 ? 10.662 20.061 0.884 1.00 0.00 40 ILE A N 8
ATOM 17688 C CA . ILE B 2 40 ? 11.479 19.859 -0.302 1.00 0.00 40 ILE A CA 8
ATOM 17689 C C . ILE B 2 40 ? 11.260 21.032 -1.252 1.00 0.00 40 ILE A C 8
ATOM 17690 O O . ILE B 2 40 ? 10.082 21.388 -1.479 1.00 0.00 40 ILE A O 8
ATOM 17706 N N . LYS B 2 41 ? 12.447 21.500 -1.726 1.00 0.00 41 LYS A N 8
ATOM 17707 C CA . LYS B 2 41 ? 12.592 22.734 -2.540 1.00 0.00 41 LYS A CA 8
ATOM 17708 C C . LYS B 2 41 ? 13.711 22.527 -3.620 1.00 0.00 41 LYS A C 8
ATOM 17709 O O . LYS B 2 41 ? 13.913 21.415 -4.096 1.00 0.00 41 LYS A O 8
ATOM 17728 N N . ASP B 2 42 ? 14.442 23.583 -3.997 1.00 0.00 42 ASP A N 8
ATOM 17729 C CA . ASP B 2 42 ? 15.575 23.701 -4.965 1.00 0.00 42 ASP A CA 8
ATOM 17730 C C . ASP B 2 42 ? 16.462 24.899 -4.501 1.00 0.00 42 ASP A C 8
ATOM 17731 O O . ASP B 2 42 ? 15.950 25.696 -3.725 1.00 0.00 42 ASP A O 8
ATOM 17740 N N . ARG B 2 43 ? 17.725 25.105 -4.928 1.00 0.00 43 ARG A N 8
ATOM 17741 C CA . ARG B 2 43 ? 18.669 26.243 -4.658 1.00 0.00 43 ARG A CA 8
ATOM 17742 C C . ARG B 2 43 ? 19.005 26.515 -3.191 1.00 0.00 43 ARG A C 8
ATOM 17743 O O . ARG B 2 43 ? 19.996 27.199 -2.977 1.00 0.00 43 ARG A O 8
ATOM 17764 N N . THR B 2 44 ? 18.339 25.817 -2.261 1.00 0.00 44 THR A N 8
ATOM 17765 C CA . THR B 2 44 ? 18.275 26.246 -0.830 1.00 0.00 44 THR A CA 8
ATOM 17766 C C . THR B 2 44 ? 17.047 27.164 -0.579 1.00 0.00 44 THR A C 8
ATOM 17767 O O . THR B 2 44 ? 16.829 27.551 0.567 1.00 0.00 44 THR A O 8
ATOM 17778 N N . SER B 2 45 ? 16.281 27.411 -1.668 1.00 0.00 45 SER A N 8
ATOM 17779 C CA . SER B 2 45 ? 14.924 28.016 -1.613 1.00 0.00 45 SER A CA 8
ATOM 17780 C C . SER B 2 45 ? 14.475 28.729 -2.925 1.00 0.00 45 SER A C 8
ATOM 17781 O O . SER B 2 45 ? 14.030 29.878 -2.921 1.00 0.00 45 SER A O 8
ATOM 17789 N N . LYS B 2 46 ? 14.687 28.098 -4.101 1.00 0.00 46 LYS A N 8
ATOM 17790 C CA . LYS B 2 46 ? 13.963 28.473 -5.361 1.00 0.00 46 LYS A CA 8
ATOM 17791 C C . LYS B 2 46 ? 12.423 28.445 -5.043 1.00 0.00 46 LYS A C 8
ATOM 17792 O O . LYS B 2 46 ? 11.688 29.334 -5.466 1.00 0.00 46 LYS A O 8
ATOM 17811 N N . SER B 2 47 ? 12.031 27.476 -4.180 1.00 0.00 47 SER A N 8
ATOM 17812 C CA . SER B 2 47 ? 10.763 27.522 -3.422 1.00 0.00 47 SER A CA 8
ATOM 17813 C C . SER B 2 47 ? 9.476 26.880 -3.955 1.00 0.00 47 SER A C 8
ATOM 17814 O O . SER B 2 47 ? 8.668 27.500 -4.649 1.00 0.00 47 SER A O 8
ATOM 17822 N N . ARG B 2 48 ? 9.306 25.599 -3.575 1.00 0.00 48 ARG A N 8
ATOM 17823 C CA . ARG B 2 48 ? 8.091 24.788 -3.629 1.00 0.00 48 ARG A CA 8
ATOM 17824 C C . ARG B 2 48 ? 7.913 24.084 -2.271 1.00 0.00 48 ARG A C 8
ATOM 17825 O O . ARG B 2 48 ? 8.561 24.460 -1.291 1.00 0.00 48 ARG A O 8
ATOM 17846 N N . GLY B 2 49 ? 6.973 23.156 -2.174 1.00 0.00 49 GLY A N 8
ATOM 17847 C CA . GLY B 2 49 ? 6.728 22.352 -0.971 1.00 0.00 49 GLY A CA 8
ATOM 17848 C C . GLY B 2 49 ? 6.487 20.856 -1.177 1.00 0.00 49 GLY A C 8
ATOM 17849 O O . GLY B 2 49 ? 5.427 20.504 -1.688 1.00 0.00 49 GLY A O 8
ATOM 17853 N N . PHE B 2 50 ? 7.408 19.964 -0.804 1.00 0.00 50 PHE A N 8
ATOM 17854 C CA . PHE B 2 50 ? 7.069 18.509 -0.604 1.00 0.00 50 PHE A CA 8
ATOM 17855 C C . PHE B 2 50 ? 7.646 17.864 0.658 1.00 0.00 50 PHE A C 8
ATOM 17856 O O . PHE B 2 50 ? 8.670 18.319 1.117 1.00 0.00 50 PHE A O 8
ATOM 17873 N N . ALA B 2 51 ? 6.965 16.960 1.362 1.00 0.00 51 ALA A N 8
ATOM 17874 C CA . ALA B 2 51 ? 7.355 16.601 2.729 1.00 0.00 51 ALA A CA 8
ATOM 17875 C C . ALA B 2 51 ? 7.912 15.225 2.925 1.00 0.00 51 ALA A C 8
ATOM 17876 O O . ALA B 2 51 ? 7.385 14.235 2.430 1.00 0.00 51 ALA A O 8
ATOM 17883 N N . PHE B 2 52 ? 8.991 15.217 3.700 1.00 0.00 52 PHE A N 8
ATOM 17884 C CA . PHE B 2 52 ? 9.571 14.013 4.224 1.00 0.00 52 PHE A CA 8
ATOM 17885 C C . PHE B 2 52 ? 9.643 14.086 5.754 1.00 0.00 52 PHE A C 8
ATOM 17886 O O . PHE B 2 52 ? 10.043 15.111 6.303 1.00 0.00 52 PHE A O 8
ATOM 17903 N N . ILE B 2 53 ? 9.265 13.024 6.462 1.00 0.00 53 ILE A N 8
ATOM 17904 C CA . ILE B 2 53 ? 9.383 12.962 7.929 1.00 0.00 53 ILE A CA 8
ATOM 17905 C C . ILE B 2 53 ? 10.030 11.643 8.344 1.00 0.00 53 ILE A C 8
ATOM 17906 O O . ILE B 2 53 ? 9.744 10.583 7.779 1.00 0.00 53 ILE A O 8
ATOM 17922 N N . THR B 2 54 ? 10.968 11.743 9.283 1.00 0.00 54 THR A N 8
ATOM 17923 C CA . THR B 2 54 ? 11.695 10.604 9.846 1.00 0.00 54 THR A CA 8
ATOM 17924 C C . THR B 2 54 ? 11.144 10.326 11.237 1.00 0.00 54 THR A C 8
ATOM 17925 O O . THR B 2 54 ? 11.038 11.240 12.061 1.00 0.00 54 THR A O 8
ATOM 17936 N N . PHE B 2 55 ? 10.785 9.066 11.482 1.00 0.00 55 PHE A N 8
ATOM 17937 C CA . PHE B 2 55 ? 10.125 8.566 12.692 1.00 0.00 55 PHE A CA 8
ATOM 17938 C C . PHE B 2 55 ? 11.110 7.790 13.583 1.00 0.00 55 PHE A C 8
ATOM 17939 O O . PHE B 2 55 ? 11.815 6.909 13.087 1.00 0.00 55 PHE A O 8
ATOM 17956 N N . GLU B 2 56 ? 11.111 8.078 14.895 1.00 0.00 56 GLU A N 8
ATOM 17957 C CA . GLU B 2 56 ? 11.871 7.278 15.883 1.00 0.00 56 GLU A CA 8
ATOM 17958 C C . GLU B 2 56 ? 11.800 5.737 15.702 1.00 0.00 56 GLU A C 8
ATOM 17959 O O . GLU B 2 56 ? 12.810 5.066 15.937 1.00 0.00 56 GLU A O 8
ATOM 17971 N N . ASN B 2 57 ? 10.668 5.175 15.236 1.00 0.00 57 ASN A N 8
ATOM 17972 C CA . ASN B 2 57 ? 10.607 3.765 14.803 1.00 0.00 57 ASN A CA 8
ATOM 17973 C C . ASN B 2 57 ? 9.936 3.629 13.417 1.00 0.00 57 ASN A C 8
ATOM 17974 O O . ASN B 2 57 ? 9.024 4.393 13.090 1.00 0.00 57 ASN A O 8
ATOM 17985 N N . PRO B 2 58 ? 10.306 2.601 12.627 1.00 0.00 58 PRO A N 8
ATOM 17986 C CA . PRO B 2 58 ? 9.706 2.299 11.317 1.00 0.00 58 PRO A CA 8
ATOM 17987 C C . PRO B 2 58 ? 8.213 1.970 11.450 1.00 0.00 58 PRO A C 8
ATOM 17988 O O . PRO B 2 58 ? 7.373 2.449 10.672 1.00 0.00 58 PRO A O 8
ATOM 17999 N N . ALA B 2 59 ? 7.912 1.221 12.518 1.00 0.00 59 ALA A N 8
ATOM 18000 C CA . ALA B 2 59 ? 6.548 1.018 12.978 1.00 0.00 59 ALA A CA 8
ATOM 18001 C C . ALA B 2 59 ? 5.703 2.273 12.864 1.00 0.00 59 ALA A C 8
ATOM 18002 O O . ALA B 2 59 ? 4.654 2.272 12.236 1.00 0.00 59 ALA A O 8
ATOM 18009 N N . ASP B 2 60 ? 6.162 3.317 13.538 1.00 0.00 60 ASP A N 8
ATOM 18010 C CA . ASP B 2 60 ? 5.436 4.556 13.622 1.00 0.00 60 ASP A CA 8
ATOM 18011 C C . ASP B 2 60 ? 5.177 5.240 12.272 1.00 0.00 60 ASP A C 8
ATOM 18012 O O . ASP B 2 60 ? 4.113 5.819 12.057 1.00 0.00 60 ASP A O 8
ATOM 18021 N N . ALA B 2 61 ? 6.156 5.173 11.365 1.00 0.00 61 ALA A N 8
ATOM 18022 C CA . ALA B 2 61 ? 5.929 5.582 9.974 1.00 0.00 61 ALA A CA 8
ATOM 18023 C C . ALA B 2 61 ? 4.756 4.824 9.350 1.00 0.00 61 ALA A C 8
ATOM 18024 O O . ALA B 2 61 ? 3.837 5.416 8.784 1.00 0.00 61 ALA A O 8
ATOM 18031 N N . LYS B 2 62 ? 4.808 3.492 9.453 1.00 0.00 62 LYS A N 8
ATOM 18032 C CA . LYS B 2 62 ? 3.728 2.600 8.970 1.00 0.00 62 LYS A CA 8
ATOM 18033 C C . LYS B 2 62 ? 2.375 2.950 9.589 1.00 0.00 62 LYS A C 8
ATOM 18034 O O . LYS B 2 62 ? 1.352 3.002 8.920 1.00 0.00 62 LYS A O 8
ATOM 18053 N N . ASN B 2 63 ? 2.421 3.184 10.888 1.00 0.00 63 ASN A N 8
ATOM 18054 C CA . ASN B 2 63 ? 1.271 3.623 11.656 1.00 0.00 63 ASN A CA 8
ATOM 18055 C C . ASN B 2 63 ? 0.643 4.898 11.086 1.00 0.00 63 ASN A C 8
ATOM 18056 O O . ASN B 2 63 ? -0.491 4.854 10.619 1.00 0.00 63 ASN A O 8
ATOM 18067 N N . ALA B 2 64 ? 1.401 6.003 11.078 1.00 0.00 64 ALA A N 8
ATOM 18068 C CA . ALA B 2 64 ? 0.940 7.265 10.511 1.00 0.00 64 ALA A CA 8
ATOM 18069 C C . ALA B 2 64 ? 0.487 7.126 9.048 1.00 0.00 64 ALA A C 8
ATOM 18070 O O . ALA B 2 64 ? -0.506 7.735 8.660 1.00 0.00 64 ALA A O 8
ATOM 18077 N N . ALA B 2 65 ? 1.172 6.310 8.239 1.00 0.00 65 ALA A N 8
ATOM 18078 C CA . ALA B 2 65 ? 0.680 5.933 6.917 1.00 0.00 65 ALA A CA 8
ATOM 18079 C C . ALA B 2 65 ? -0.724 5.310 6.939 1.00 0.00 65 ALA A C 8
ATOM 18080 O O . ALA B 2 65 ? -1.656 5.896 6.405 1.00 0.00 65 ALA A O 8
ATOM 18087 N N . LYS B 2 66 ? -0.874 4.132 7.550 1.00 0.00 66 LYS A N 8
ATOM 18088 C CA . LYS B 2 66 ? -2.117 3.333 7.604 1.00 0.00 66 LYS A CA 8
ATOM 18089 C C . LYS B 2 66 ? -3.264 4.154 8.176 1.00 0.00 66 LYS A C 8
ATOM 18090 O O . LYS B 2 66 ? -4.406 4.033 7.737 1.00 0.00 66 LYS A O 8
ATOM 18109 N N . ASP B 2 67 ? -2.937 4.992 9.157 1.00 0.00 67 ASP A N 8
ATOM 18110 C CA . ASP B 2 67 ? -3.840 6.043 9.619 1.00 0.00 67 ASP A CA 8
ATOM 18111 C C . ASP B 2 67 ? -4.324 6.995 8.506 1.00 0.00 67 ASP A C 8
ATOM 18112 O O . ASP B 2 67 ? -5.516 7.132 8.227 1.00 0.00 67 ASP A O 8
ATOM 18121 N N . MET B 2 68 ? -3.333 7.699 7.958 1.00 0.00 68 MET A N 8
ATOM 18122 C CA . MET B 2 68 ? -3.573 8.861 7.067 1.00 0.00 68 MET A CA 8
ATOM 18123 C C . MET B 2 68 ? -4.015 8.534 5.639 1.00 0.00 68 MET A C 8
ATOM 18124 O O . MET B 2 68 ? -5.209 8.549 5.358 1.00 0.00 68 MET A O 8
ATOM 18138 N N . ASN B 2 69 ? -3.024 8.278 4.761 1.00 0.00 69 ASN A N 8
ATOM 18139 C CA . ASN B 2 69 ? -3.245 7.668 3.430 1.00 0.00 69 ASN A CA 8
ATOM 18140 C C . ASN B 2 69 ? -4.262 8.245 2.418 1.00 0.00 69 ASN A C 8
ATOM 18141 O O . ASN B 2 69 ? -4.346 7.735 1.297 1.00 0.00 69 ASN A O 8
ATOM 18152 N N . GLY B 2 70 ? -4.954 9.322 2.771 1.00 0.00 70 GLY A N 8
ATOM 18153 C CA . GLY B 2 70 ? -5.994 9.997 1.990 1.00 0.00 70 GLY A CA 8
ATOM 18154 C C . GLY B 2 70 ? -7.019 10.716 2.864 1.00 0.00 70 GLY A C 8
ATOM 18155 O O . GLY B 2 70 ? -8.221 10.693 2.581 1.00 0.00 70 GLY A O 8
ATOM 18159 N N . LYS B 2 71 ? -6.513 11.345 3.933 1.00 0.00 71 LYS A N 8
ATOM 18160 C CA . LYS B 2 71 ? -7.324 12.256 4.737 1.00 0.00 71 LYS A CA 8
ATOM 18161 C C . LYS B 2 71 ? -7.336 13.610 4.013 1.00 0.00 71 LYS A C 8
ATOM 18162 O O . LYS B 2 71 ? -6.778 13.752 2.917 1.00 0.00 71 LYS A O 8
ATOM 18181 N N . SER B 2 72 ? -7.918 14.637 4.615 1.00 0.00 72 SER A N 8
ATOM 18182 C CA . SER B 2 72 ? -7.896 15.974 4.037 1.00 0.00 72 SER A CA 8
ATOM 18183 C C . SER B 2 72 ? -7.983 17.041 5.116 1.00 0.00 72 SER A C 8
ATOM 18184 O O . SER B 2 72 ? -8.839 17.011 6.004 1.00 0.00 72 SER A O 8
ATOM 18192 N N . LEU B 2 73 ? -6.987 17.932 5.075 1.00 0.00 73 LEU A N 8
ATOM 18193 C CA . LEU B 2 73 ? -6.711 18.884 6.162 1.00 0.00 73 LEU A CA 8
ATOM 18194 C C . LEU B 2 73 ? -5.908 20.138 5.770 1.00 0.00 73 LEU A C 8
ATOM 18195 O O . LEU B 2 73 ? -5.885 21.107 6.529 1.00 0.00 73 LEU A O 8
ATOM 18211 N N . HIS B 2 74 ? -5.291 20.153 4.582 1.00 0.00 74 HIS A N 8
ATOM 18212 C CA . HIS B 2 74 ? -4.518 21.297 4.076 1.00 0.00 74 HIS A CA 8
ATOM 18213 C C . HIS B 2 74 ? -5.326 22.258 3.183 1.00 0.00 74 HIS A C 8
ATOM 18214 O O . HIS B 2 74 ? -4.831 23.332 2.842 1.00 0.00 74 HIS A O 8
ATOM 18228 N N . GLY B 2 75 ? -6.529 21.849 2.760 1.00 0.00 75 GLY A N 8
ATOM 18229 C CA . GLY B 2 75 ? -7.278 22.557 1.714 1.00 0.00 75 GLY A CA 8
ATOM 18230 C C . GLY B 2 75 ? -7.950 21.621 0.697 1.00 0.00 75 GLY A C 8
ATOM 18231 O O . GLY B 2 75 ? -9.047 21.939 0.233 1.00 0.00 75 GLY A O 8
ATOM 18235 N N . LYS B 2 76 ? -7.325 20.470 0.365 1.00 0.00 76 LYS A N 8
ATOM 18236 C CA . LYS B 2 76 ? -7.835 19.575 -0.705 1.00 0.00 76 LYS A CA 8
ATOM 18237 C C . LYS B 2 76 ? -7.766 18.079 -0.367 1.00 0.00 76 LYS A C 8
ATOM 18238 O O . LYS B 2 76 ? -8.814 17.439 -0.437 1.00 0.00 76 LYS A O 8
ATOM 18257 N N . ALA B 2 77 ? -6.572 17.589 0.017 1.00 0.00 77 ALA A N 8
ATOM 18258 C CA . ALA B 2 77 ? -6.352 16.167 0.396 1.00 0.00 77 ALA A CA 8
ATOM 18259 C C . ALA B 2 77 ? -4.864 15.784 0.304 1.00 0.00 77 ALA A C 8
ATOM 18260 O O . ALA B 2 77 ? -4.119 16.260 -0.554 1.00 0.00 77 ALA A O 8
ATOM 18267 N N . ILE B 2 78 ? -4.482 14.865 1.191 1.00 0.00 78 ILE A N 8
ATOM 18268 C CA . ILE B 2 78 ? -3.079 14.457 1.359 1.00 0.00 78 ILE A CA 8
ATOM 18269 C C . ILE B 2 78 ? -2.776 13.092 0.758 1.00 0.00 78 ILE A C 8
ATOM 18270 O O . ILE B 2 78 ? -3.603 12.178 0.726 1.00 0.00 78 ILE A O 8
ATOM 18286 N N . LYS B 2 79 ? -1.527 12.980 0.332 1.00 0.00 79 LYS A N 8
ATOM 18287 C CA . LYS B 2 79 ? -0.934 11.696 -0.028 1.00 0.00 79 LYS A CA 8
ATOM 18288 C C . LYS B 2 79 ? -0.011 11.318 1.120 1.00 0.00 79 LYS A C 8
ATOM 18289 O O . LYS B 2 79 ? 0.791 12.144 1.542 1.00 0.00 79 LYS A O 8
ATOM 18308 N N . VAL B 2 80 ? -0.096 10.071 1.577 1.00 0.00 80 VAL A N 8
ATOM 18309 C CA . VAL B 2 80 ? 0.891 9.477 2.492 1.00 0.00 80 VAL A CA 8
ATOM 18310 C C . VAL B 2 80 ? 1.403 8.173 1.900 1.00 0.00 80 VAL A C 8
ATOM 18311 O O . VAL B 2 80 ? 0.644 7.220 1.711 1.00 0.00 80 VAL A O 8
ATOM 18324 N N . GLU B 2 81 ? 2.682 8.172 1.542 1.00 0.00 81 GLU A N 8
ATOM 18325 C CA . GLU B 2 81 ? 3.397 7.033 0.956 1.00 0.00 81 GLU A CA 8
ATOM 18326 C C . GLU B 2 81 ? 4.776 6.841 1.606 1.00 0.00 81 GLU A C 8
ATOM 18327 O O . GLU B 2 81 ? 5.357 7.792 2.123 1.00 0.00 81 GLU A O 8
ATOM 18339 N N . GLN B 2 82 ? 5.315 5.621 1.646 1.00 0.00 82 GLN A N 8
ATOM 18340 C CA . GLN B 2 82 ? 6.570 5.355 2.356 1.00 0.00 82 GLN A CA 8
ATOM 18341 C C . GLN B 2 82 ? 7.728 5.659 1.384 1.00 0.00 82 GLN A C 8
ATOM 18342 O O . GLN B 2 82 ? 7.703 5.271 0.211 1.00 0.00 82 GLN A O 8
ATOM 18356 N N . ALA B 2 83 ? 8.696 6.454 1.854 1.00 0.00 83 ALA A N 8
ATOM 18357 C CA . ALA B 2 83 ? 9.713 7.061 1.000 1.00 0.00 83 ALA A CA 8
ATOM 18358 C C . ALA B 2 83 ? 10.659 6.063 0.297 1.00 0.00 83 ALA A C 8
ATOM 18359 O O . ALA B 2 83 ? 11.174 5.111 0.892 1.00 0.00 83 ALA A O 8
ATOM 18366 N N . LYS B 2 84 ? 10.923 6.377 -0.973 1.00 0.00 84 LYS A N 8
ATOM 18367 C CA . LYS B 2 84 ? 11.963 5.699 -1.764 1.00 0.00 84 LYS A CA 8
ATOM 18368 C C . LYS B 2 84 ? 13.251 6.552 -1.731 1.00 0.00 84 LYS A C 8
ATOM 18369 O O . LYS B 2 84 ? 13.366 7.465 -0.907 1.00 0.00 84 LYS A O 8
ATOM 18388 N N . LYS B 2 85 ? 14.216 6.257 -2.610 1.00 0.00 85 LYS A N 8
ATOM 18389 C CA . LYS B 2 85 ? 15.378 7.146 -2.819 1.00 0.00 85 LYS A CA 8
ATOM 18390 C C . LYS B 2 85 ? 15.065 8.127 -3.968 1.00 0.00 85 LYS A C 8
ATOM 18391 O O . LYS B 2 85 ? 14.339 7.741 -4.889 1.00 0.00 85 LYS A O 8
ATOM 18410 N N . PRO B 2 86 ? 15.626 9.351 -3.988 1.00 0.00 86 PRO A N 8
ATOM 18411 C CA . PRO B 2 86 ? 15.433 10.277 -5.108 1.00 0.00 86 PRO A CA 8
ATOM 18412 C C . PRO B 2 86 ? 16.242 9.852 -6.353 1.00 0.00 86 PRO A C 8
ATOM 18413 O O . PRO B 2 86 ? 15.832 10.078 -7.491 1.00 0.00 86 PRO A O 8
ATOM 18424 N N . SER B 2 87 ? 17.410 9.239 -6.110 1.00 0.00 87 SER A N 8
ATOM 18425 C CA . SER B 2 87 ? 18.387 8.730 -7.086 1.00 0.00 87 SER A CA 8
ATOM 18426 C C . SER B 2 87 ? 19.476 7.909 -6.373 1.00 0.00 87 SER A C 8
ATOM 18427 O O . SER B 2 87 ? 19.803 6.799 -6.803 1.00 0.00 87 SER A O 8
ATOM 18435 N N . PHE B 2 88 ? 19.979 8.408 -5.230 1.00 0.00 88 PHE A N 8
ATOM 18436 C CA . PHE B 2 88 ? 21.075 7.787 -4.463 1.00 0.00 88 PHE A CA 8
ATOM 18437 C C . PHE B 2 88 ? 20.890 7.821 -2.931 1.00 0.00 88 PHE A C 8
ATOM 18438 O O . PHE B 2 88 ? 21.136 6.806 -2.278 1.00 0.00 88 PHE A O 8
ATOM 18455 N N . GLN B 2 89 ? 20.426 8.937 -2.352 1.00 0.00 89 GLN A N 8
ATOM 18456 C CA . GLN B 2 89 ? 20.226 9.121 -0.901 1.00 0.00 89 GLN A CA 8
ATOM 18457 C C . GLN B 2 89 ? 19.172 8.159 -0.308 1.00 0.00 89 GLN A C 8
ATOM 18458 O O . GLN B 2 89 ? 17.997 8.224 -0.666 1.00 0.00 89 GLN A O 8
ATOM 18472 N N . SER B 2 90 ? 19.570 7.285 0.625 1.00 0.00 90 SER A N 8
ATOM 18473 C CA . SER B 2 90 ? 18.660 6.361 1.333 1.00 0.00 90 SER A CA 8
ATOM 18474 C C . SER B 2 90 ? 17.647 7.061 2.254 1.00 0.00 90 SER A C 8
ATOM 18475 O O . SER B 2 90 ? 16.550 6.542 2.464 1.00 0.00 90 SER A O 8
ATOM 18483 N N . GLY B 2 91 ? 17.994 8.237 2.795 1.00 0.00 91 GLY A N 8
ATOM 18484 C CA . GLY B 2 91 ? 17.086 9.137 3.527 1.00 0.00 91 GLY A CA 8
ATOM 18485 C C . GLY B 2 91 ? 17.495 9.449 4.972 1.00 0.00 91 GLY A C 8
ATOM 18486 O O . GLY B 2 91 ? 16.936 10.366 5.574 1.00 0.00 91 GLY A O 8
ATOM 18490 N N . GLY B 2 92 ? 18.447 8.708 5.548 1.00 0.00 92 GLY A N 8
ATOM 18491 C CA . GLY B 2 92 ? 18.892 8.885 6.942 1.00 0.00 92 GLY A CA 8
ATOM 18492 C C . GLY B 2 92 ? 19.607 7.673 7.552 1.00 0.00 92 GLY A C 8
ATOM 18493 O O . GLY B 2 92 ? 20.395 7.832 8.486 1.00 0.00 92 GLY A O 8
ATOM 18497 N N . ARG B 2 93 ? 19.369 6.468 7.016 1.00 0.00 93 ARG A N 8
ATOM 18498 C CA . ARG B 2 93 ? 20.066 5.210 7.356 1.00 0.00 93 ARG A CA 8
ATOM 18499 C C . ARG B 2 93 ? 20.338 4.402 6.083 1.00 0.00 93 ARG A C 8
ATOM 18500 O O . ARG B 2 93 ? 19.578 4.497 5.119 1.00 0.00 93 ARG A O 8
ATOM 18521 N N . ARG B 2 94 ? 21.421 3.617 6.073 1.00 0.00 94 ARG A N 8
ATOM 18522 C CA . ARG B 2 94 ? 21.894 2.832 4.914 1.00 0.00 94 ARG A CA 8
ATOM 18523 C C . ARG B 2 94 ? 20.859 1.780 4.490 1.00 0.00 94 ARG A C 8
ATOM 18524 O O . ARG B 2 94 ? 20.633 0.808 5.212 1.00 0.00 94 ARG A O 8
ATOM 18545 N N . ARG B 2 95 ? 20.264 1.953 3.302 1.00 0.00 95 ARG A N 8
ATOM 18546 C CA . ARG B 2 95 ? 19.323 1.005 2.672 1.00 0.00 95 ARG A CA 8
ATOM 18547 C C . ARG B 2 95 ? 19.484 1.022 1.140 1.00 0.00 95 ARG A C 8
ATOM 18548 O O . ARG B 2 95 ? 19.103 2.017 0.517 1.00 0.00 95 ARG A O 8
ATOM 18569 N N . PRO B 2 96 ? 20.039 -0.036 0.514 1.00 0.00 96 PRO A N 8
ATOM 18570 C CA . PRO B 2 96 ? 20.023 -0.180 -0.943 1.00 0.00 96 PRO A CA 8
ATOM 18571 C C . PRO B 2 96 ? 18.597 -0.480 -1.456 1.00 0.00 96 PRO A C 8
ATOM 18572 O O . PRO B 2 96 ? 17.765 -0.985 -0.693 1.00 0.00 96 PRO A O 8
ATOM 18583 N N . PRO B 2 97 ? 18.294 -0.198 -2.737 1.00 0.00 97 PRO A N 8
ATOM 18584 C CA . PRO B 2 97 ? 16.982 -0.476 -3.320 1.00 0.00 97 PRO A CA 8
ATOM 18585 C C . PRO B 2 97 ? 16.735 -1.987 -3.486 1.00 0.00 97 PRO A C 8
ATOM 18586 O O . PRO B 2 97 ? 17.671 -2.788 -3.574 1.00 0.00 97 PRO A O 8
ATOM 18597 N N . ALA B 2 98 ? 15.460 -2.368 -3.566 1.00 0.00 98 ALA A N 8
ATOM 18598 C CA . ALA B 2 98 ? 14.994 -3.748 -3.721 1.00 0.00 98 ALA A CA 8
ATOM 18599 C C . ALA B 2 98 ? 13.700 -3.816 -4.560 1.00 0.00 98 ALA A C 8
ATOM 18600 O O . ALA B 2 98 ? 13.104 -2.785 -4.888 1.00 0.00 98 ALA A O 8
ATOM 18607 N N . SER B 2 99 ? 13.239 -5.032 -4.880 1.00 0.00 99 SER A N 8
ATOM 18608 C CA . SER B 2 99 ? 12.037 -5.294 -5.699 1.00 0.00 99 SER A CA 8
ATOM 18609 C C . SER B 2 99 ? 10.747 -4.643 -5.170 1.00 0.00 99 SER A C 8
ATOM 18610 O O . SER B 2 99 ? 9.866 -4.303 -5.962 1.00 0.00 99 SER A O 8
ATOM 18618 N N . SER B 2 100 ? 10.672 -4.412 -3.850 1.00 0.00 100 SER A N 8
ATOM 18619 C CA . SER B 2 100 ? 9.616 -3.674 -3.126 1.00 0.00 100 SER A CA 8
ATOM 18620 C C . SER B 2 100 ? 8.211 -4.310 -3.158 1.00 0.00 100 SER A C 8
ATOM 18621 O O . SER B 2 100 ? 7.929 -5.254 -3.901 1.00 0.00 100 SER A O 8
ATOM 18629 N N . ARG B 2 101 ? 7.307 -3.754 -2.336 1.00 0.00 101 ARG A N 8
ATOM 18630 C CA . ARG B 2 101 ? 5.859 -4.064 -2.280 1.00 0.00 101 ARG A CA 8
ATOM 18631 C C . ARG B 2 101 ? 4.999 -2.817 -1.986 1.00 0.00 101 ARG A C 8
ATOM 18632 O O . ARG B 2 101 ? 4.011 -2.873 -1.255 1.00 0.00 101 ARG A O 8
ATOM 18653 N N . ASN B 2 102 ? 5.444 -1.664 -2.493 1.00 0.00 102 ASN A N 8
ATOM 18654 C CA . ASN B 2 102 ? 4.814 -0.348 -2.323 1.00 0.00 102 ASN A CA 8
ATOM 18655 C C . ASN B 2 102 ? 3.408 -0.247 -2.979 1.00 0.00 102 ASN A C 8
ATOM 18656 O O . ASN B 2 102 ? 2.980 -1.137 -3.717 1.00 0.00 102 ASN A O 8
ATOM 18667 N N . ARG B 2 103 ? 2.707 0.870 -2.731 1.00 0.00 103 ARG A N 8
ATOM 18668 C CA . ARG B 2 103 ? 1.383 1.299 -3.240 1.00 0.00 103 ARG A CA 8
ATOM 18669 C C . ARG B 2 103 ? 1.332 1.572 -4.769 1.00 0.00 103 ARG A C 8
ATOM 18670 O O . ARG B 2 103 ? 0.728 2.545 -5.218 1.00 0.00 103 ARG A O 8
ATOM 18691 N N . SER B 2 104 ? 1.985 0.733 -5.576 1.00 0.00 104 SER A N 8
ATOM 18692 C CA . SER B 2 104 ? 2.056 0.800 -7.047 1.00 0.00 104 SER A CA 8
ATOM 18693 C C . SER B 2 104 ? 2.118 -0.617 -7.656 1.00 0.00 104 SER A C 8
ATOM 18694 O O . SER B 2 104 ? 2.819 -1.475 -7.106 1.00 0.00 104 SER A O 8
ATOM 18702 N N . PRO B 2 105 ? 1.410 -0.904 -8.770 1.00 0.00 105 PRO A N 8
ATOM 18703 C CA . PRO B 2 105 ? 1.311 -2.255 -9.335 1.00 0.00 105 PRO A CA 8
ATOM 18704 C C . PRO B 2 105 ? 2.562 -2.727 -10.100 1.00 0.00 105 PRO A C 8
ATOM 18705 O O . PRO B 2 105 ? 2.708 -3.931 -10.328 1.00 0.00 105 PRO A O 8
ATOM 18716 N N . SER B 2 106 ? 3.467 -1.815 -10.488 1.00 0.00 106 SER A N 8
ATOM 18717 C CA . SER B 2 106 ? 4.594 -2.081 -11.406 1.00 0.00 106 SER A CA 8
ATOM 18718 C C . SER B 2 106 ? 4.154 -2.739 -12.738 1.00 0.00 106 SER A C 8
ATOM 18719 O O . SER B 2 106 ? 2.982 -2.661 -13.126 1.00 0.00 106 SER A O 8
ATOM 18727 N N . GLY B 2 107 ? 5.085 -3.348 -13.481 1.00 0.00 107 GLY A N 8
ATOM 18728 C CA . GLY B 2 107 ? 4.832 -4.003 -14.776 1.00 0.00 107 GLY A CA 8
ATOM 18729 C C . GLY B 2 107 ? 5.906 -5.007 -15.231 1.00 0.00 107 GLY A C 8
ATOM 18730 O O . GLY B 2 107 ? 5.964 -5.336 -16.420 1.00 0.00 107 GLY A O 8
ATOM 18734 N N . SER B 2 108 ? 6.765 -5.472 -14.312 1.00 0.00 108 SER A N 8
ATOM 18735 C CA . SER B 2 108 ? 7.852 -6.449 -14.546 1.00 0.00 108 SER A CA 8
ATOM 18736 C C . SER B 2 108 ? 7.372 -7.790 -15.124 1.00 0.00 108 SER A C 8
ATOM 18737 O O . SER B 2 108 ? 7.995 -8.271 -16.098 1.00 0.00 108 SER A O 8
ATOM 19419 N N . MET B 2 1 ? 12.629 -9.471 4.783 1.00 0.00 1 MET A N 9
ATOM 19420 C CA . MET B 2 1 ? 11.234 -8.975 4.934 1.00 0.00 1 MET A CA 9
ATOM 19421 C C . MET B 2 1 ? 11.225 -7.508 5.366 1.00 0.00 1 MET A C 9
ATOM 19422 O O . MET B 2 1 ? 12.106 -7.073 6.110 1.00 0.00 1 MET A O 9
ATOM 19438 N N . VAL B 2 2 ? 10.212 -6.746 4.937 1.00 0.00 2 VAL A N 9
ATOM 19439 C CA . VAL B 2 2 ? 9.917 -5.382 5.416 1.00 0.00 2 VAL A CA 9
ATOM 19440 C C . VAL B 2 2 ? 8.392 -5.149 5.447 1.00 0.00 2 VAL A C 9
ATOM 19441 O O . VAL B 2 2 ? 7.655 -5.695 4.624 1.00 0.00 2 VAL A O 9
ATOM 19454 N N . GLU B 2 3 ? 7.897 -4.387 6.430 1.00 0.00 3 GLU A N 9
ATOM 19455 C CA . GLU B 2 3 ? 6.455 -4.209 6.717 1.00 0.00 3 GLU A CA 9
ATOM 19456 C C . GLU B 2 3 ? 5.652 -3.458 5.633 1.00 0.00 3 GLU A C 9
ATOM 19457 O O . GLU B 2 3 ? 4.433 -3.618 5.540 1.00 0.00 3 GLU A O 9
ATOM 19469 N N . ALA B 2 4 ? 6.326 -2.653 4.815 1.00 0.00 4 ALA A N 9
ATOM 19470 C CA . ALA B 2 4 ? 5.813 -1.951 3.633 1.00 0.00 4 ALA A CA 9
ATOM 19471 C C . ALA B 2 4 ? 6.987 -1.734 2.653 1.00 0.00 4 ALA A C 9
ATOM 19472 O O . ALA B 2 4 ? 8.086 -2.209 2.922 1.00 0.00 4 ALA A O 9
ATOM 19479 N N . ASP B 2 5 ? 6.805 -1.015 1.540 1.00 0.00 5 ASP A N 9
ATOM 19480 C CA . ASP B 2 5 ? 7.871 -0.853 0.528 1.00 0.00 5 ASP A CA 9
ATOM 19481 C C . ASP B 2 5 ? 9.242 -0.400 1.086 1.00 0.00 5 ASP A C 9
ATOM 19482 O O . ASP B 2 5 ? 10.275 -0.876 0.609 1.00 0.00 5 ASP A O 9
ATOM 19491 N N . HIS B 2 6 ? 9.229 0.487 2.096 1.00 0.00 6 HIS A N 9
ATOM 19492 C CA . HIS B 2 6 ? 10.356 0.913 2.951 1.00 0.00 6 HIS A CA 9
ATOM 19493 C C . HIS B 2 6 ? 9.883 1.944 4.015 1.00 0.00 6 HIS A C 9
ATOM 19494 O O . HIS B 2 6 ? 10.116 3.148 3.870 1.00 0.00 6 HIS A O 9
ATOM 19508 N N . PRO B 2 7 ? 9.149 1.515 5.061 1.00 0.00 7 PRO A N 9
ATOM 19509 C CA . PRO B 2 7 ? 8.693 2.394 6.136 1.00 0.00 7 PRO A CA 9
ATOM 19510 C C . PRO B 2 7 ? 9.858 2.825 7.047 1.00 0.00 7 PRO A C 9
ATOM 19511 O O . PRO B 2 7 ? 10.882 2.148 7.152 1.00 0.00 7 PRO A O 9
ATOM 19522 N N . GLY B 2 8 ? 9.682 3.965 7.719 1.00 0.00 8 GLY A N 9
ATOM 19523 C CA . GLY B 2 8 ? 10.668 4.599 8.608 1.00 0.00 8 GLY A CA 9
ATOM 19524 C C . GLY B 2 8 ? 10.835 6.078 8.271 1.00 0.00 8 GLY A C 9
ATOM 19525 O O . GLY B 2 8 ? 10.747 6.920 9.165 1.00 0.00 8 GLY A O 9
ATOM 19529 N N . LYS B 2 9 ? 10.952 6.366 6.966 1.00 0.00 9 LYS A N 9
ATOM 19530 C CA . LYS B 2 9 ? 10.907 7.746 6.448 1.00 0.00 9 LYS A CA 9
ATOM 19531 C C . LYS B 2 9 ? 9.763 7.836 5.432 1.00 0.00 9 LYS A C 9
ATOM 19532 O O . LYS B 2 9 ? 9.564 6.921 4.635 1.00 0.00 9 LYS A O 9
ATOM 19551 N N . LEU B 2 10 ? 8.974 8.903 5.526 1.00 0.00 10 LEU A N 9
ATOM 19552 C CA . LEU B 2 10 ? 7.666 8.962 4.872 1.00 0.00 10 LEU A CA 9
ATOM 19553 C C . LEU B 2 10 ? 7.451 10.244 4.073 1.00 0.00 10 LEU A C 9
ATOM 19554 O O . LEU B 2 10 ? 7.845 11.310 4.528 1.00 0.00 10 LEU A O 9
ATOM 19570 N N . PHE B 2 11 ? 6.790 10.138 2.924 1.00 0.00 11 PHE A N 9
ATOM 19571 C CA . PHE B 2 11 ? 6.518 11.236 2.000 1.00 0.00 11 PHE A CA 9
ATOM 19572 C C . PHE B 2 11 ? 5.038 11.655 2.129 1.00 0.00 11 PHE A C 9
ATOM 19573 O O . PHE B 2 11 ? 4.142 10.838 1.905 1.00 0.00 11 PHE A O 9
ATOM 19590 N N . ILE B 2 12 ? 4.816 12.935 2.482 1.00 0.00 12 ILE A N 9
ATOM 19591 C CA . ILE B 2 12 ? 3.483 13.531 2.434 1.00 0.00 12 ILE A CA 9
ATOM 19592 C C . ILE B 2 12 ? 3.510 14.489 1.261 1.00 0.00 12 ILE A C 9
ATOM 19593 O O . ILE B 2 12 ? 4.462 15.257 1.066 1.00 0.00 12 ILE A O 9
ATOM 19609 N N . GLY B 2 13 ? 2.444 14.417 0.482 1.00 0.00 13 GLY A N 9
ATOM 19610 C CA . GLY B 2 13 ? 2.284 15.178 -0.725 1.00 0.00 13 GLY A CA 9
ATOM 19611 C C . GLY B 2 13 ? 1.148 16.172 -0.607 1.00 0.00 13 GLY A C 9
ATOM 19612 O O . GLY B 2 13 ? 0.022 15.769 -0.285 1.00 0.00 13 GLY A O 9
ATOM 19616 N N . GLY B 2 14 ? 1.527 17.424 -0.912 1.00 0.00 14 GLY A N 9
ATOM 19617 C CA . GLY B 2 14 ? 0.571 18.544 -1.011 1.00 0.00 14 GLY A CA 9
ATOM 19618 C C . GLY B 2 14 ? 1.239 19.890 -0.860 1.00 0.00 14 GLY A C 9
ATOM 19619 O O . GLY B 2 14 ? 1.612 20.524 -1.851 1.00 0.00 14 GLY A O 9
ATOM 19623 N N . LEU B 2 15 ? 1.405 20.271 0.388 1.00 0.00 15 LEU A N 9
ATOM 19624 C CA . LEU B 2 15 ? 2.425 21.251 0.741 1.00 0.00 15 LEU A CA 9
ATOM 19625 C C . LEU B 2 15 ? 2.536 22.728 0.376 1.00 0.00 15 LEU A C 9
ATOM 19626 O O . LEU B 2 15 ? 2.094 23.254 -0.638 1.00 0.00 15 LEU A O 9
ATOM 19642 N N . ASN B 2 16 ? 3.306 23.284 1.322 1.00 0.00 16 ASN A N 9
ATOM 19643 C CA . ASN B 2 16 ? 4.101 24.498 1.512 1.00 0.00 16 ASN A CA 9
ATOM 19644 C C . ASN B 2 16 ? 3.629 25.830 0.961 1.00 0.00 16 ASN A C 9
ATOM 19645 O O . ASN B 2 16 ? 3.716 26.874 1.606 1.00 0.00 16 ASN A O 9
ATOM 19656 N N . ARG B 2 17 ? 3.146 25.744 -0.278 1.00 0.00 17 ARG A N 9
ATOM 19657 C CA . ARG B 2 17 ? 2.478 26.784 -1.041 1.00 0.00 17 ARG A CA 9
ATOM 19658 C C . ARG B 2 17 ? 1.227 27.267 -0.298 1.00 0.00 17 ARG A C 9
ATOM 19659 O O . ARG B 2 17 ? 0.634 28.290 -0.637 1.00 0.00 17 ARG A O 9
ATOM 19680 N N . GLU B 2 18 ? 0.903 26.538 0.772 1.00 0.00 18 GLU A N 9
ATOM 19681 C CA . GLU B 2 18 ? -0.058 26.877 1.799 1.00 0.00 18 GLU A CA 9
ATOM 19682 C C . GLU B 2 18 ? 0.423 26.527 3.227 1.00 0.00 18 GLU A C 9
ATOM 19683 O O . GLU B 2 18 ? 0.262 27.357 4.129 1.00 0.00 18 GLU A O 9
ATOM 19695 N N . THR B 2 19 ? 0.997 25.333 3.461 1.00 0.00 19 THR A N 9
ATOM 19696 C CA . THR B 2 19 ? 1.302 24.870 4.858 1.00 0.00 19 THR A CA 9
ATOM 19697 C C . THR B 2 19 ? 2.510 23.925 5.062 1.00 0.00 19 THR A C 9
ATOM 19698 O O . THR B 2 19 ? 3.043 23.380 4.100 1.00 0.00 19 THR A O 9
ATOM 19709 N N . ASN B 2 20 ? 2.930 23.678 6.316 1.00 0.00 20 ASN A N 9
ATOM 19710 C CA . ASN B 2 20 ? 4.301 23.166 6.587 1.00 0.00 20 ASN A CA 9
ATOM 19711 C C . ASN B 2 20 ? 4.442 22.331 7.874 1.00 0.00 20 ASN A C 9
ATOM 19712 O O . ASN B 2 20 ? 3.547 21.548 8.151 1.00 0.00 20 ASN A O 9
ATOM 19723 N N . GLU B 2 21 ? 5.545 22.465 8.644 1.00 0.00 21 GLU A N 9
ATOM 19724 C CA . GLU B 2 21 ? 5.792 21.653 9.873 1.00 0.00 21 GLU A CA 9
ATOM 19725 C C . GLU B 2 21 ? 4.588 21.419 10.809 1.00 0.00 21 GLU A C 9
ATOM 19726 O O . GLU B 2 21 ? 4.536 20.423 11.549 1.00 0.00 21 GLU A O 9
ATOM 19738 N N . LYS B 2 22 ? 3.635 22.357 10.711 1.00 0.00 22 LYS A N 9
ATOM 19739 C CA . LYS B 2 22 ? 2.485 22.313 11.601 1.00 0.00 22 LYS A CA 9
ATOM 19740 C C . LYS B 2 22 ? 1.698 21.088 11.205 1.00 0.00 22 LYS A C 9
ATOM 19741 O O . LYS B 2 22 ? 1.490 20.148 11.972 1.00 0.00 22 LYS A O 9
ATOM 19760 N N . MET B 2 23 ? 1.342 21.171 9.920 1.00 0.00 23 MET A N 9
ATOM 19761 C CA . MET B 2 23 ? 0.676 20.108 9.246 1.00 0.00 23 MET A CA 9
ATOM 19762 C C . MET B 2 23 ? 1.512 18.815 9.375 1.00 0.00 23 MET A C 9
ATOM 19763 O O . MET B 2 23 ? 0.930 17.761 9.505 1.00 0.00 23 MET A O 9
ATOM 19777 N N . LEU B 2 24 ? 2.842 18.859 9.192 1.00 0.00 24 LEU A N 9
ATOM 19778 C CA . LEU B 2 24 ? 3.679 17.647 9.246 1.00 0.00 24 LEU A CA 9
ATOM 19779 C C . LEU B 2 24 ? 3.510 16.884 10.563 1.00 0.00 24 LEU A C 9
ATOM 19780 O O . LEU B 2 24 ? 2.935 15.794 10.584 1.00 0.00 24 LEU A O 9
ATOM 19796 N N . LYS B 2 25 ? 3.977 17.457 11.680 1.00 0.00 25 LYS A N 9
ATOM 19797 C CA . LYS B 2 25 ? 3.847 16.812 12.990 1.00 0.00 25 LYS A CA 9
ATOM 19798 C C . LYS B 2 25 ? 2.406 16.461 13.310 1.00 0.00 25 LYS A C 9
ATOM 19799 O O . LYS B 2 25 ? 2.178 15.405 13.884 1.00 0.00 25 LYS A O 9
ATOM 19818 N N . ALA B 2 26 ? 1.454 17.289 12.881 1.00 0.00 26 ALA A N 9
ATOM 19819 C CA . ALA B 2 26 ? 0.047 16.942 12.944 1.00 0.00 26 ALA A CA 9
ATOM 19820 C C . ALA B 2 26 ? -0.250 15.595 12.229 1.00 0.00 26 ALA A C 9
ATOM 19821 O O . ALA B 2 26 ? -0.439 14.534 12.842 1.00 0.00 26 ALA A O 9
ATOM 19828 N N . VAL B 2 27 ? -0.205 15.681 10.898 1.00 0.00 27 VAL A N 9
ATOM 19829 C CA . VAL B 2 27 ? -0.633 14.596 10.003 1.00 0.00 27 VAL A CA 9
ATOM 19830 C C . VAL B 2 27 ? 0.012 13.274 10.344 1.00 0.00 27 VAL A C 9
ATOM 19831 O O . VAL B 2 27 ? -0.654 12.273 10.585 1.00 0.00 27 VAL A O 9
ATOM 19844 N N . PHE B 2 28 ? 1.330 13.276 10.298 1.00 0.00 28 PHE A N 9
ATOM 19845 C CA . PHE B 2 28 ? 2.155 12.158 10.677 1.00 0.00 28 PHE A CA 9
ATOM 19846 C C . PHE B 2 28 ? 2.054 11.749 12.139 1.00 0.00 28 PHE A C 9
ATOM 19847 O O . PHE B 2 28 ? 1.840 10.578 12.457 1.00 0.00 28 PHE A O 9
ATOM 19864 N N . GLY B 2 29 ? 2.251 12.704 13.046 1.00 0.00 29 GLY A N 9
ATOM 19865 C CA . GLY B 2 29 ? 2.102 12.430 14.466 1.00 0.00 29 GLY A CA 9
ATOM 19866 C C . GLY B 2 29 ? 0.767 11.861 14.883 1.00 0.00 29 GLY A C 9
ATOM 19867 O O . GLY B 2 29 ? 0.672 11.369 16.011 1.00 0.00 29 GLY A O 9
ATOM 19871 N N . LYS B 2 30 ? -0.266 11.922 14.024 1.00 0.00 30 LYS A N 9
ATOM 19872 C CA . LYS B 2 30 ? -1.570 11.299 14.335 1.00 0.00 30 LYS A CA 9
ATOM 19873 C C . LYS B 2 30 ? -1.439 9.876 14.881 1.00 0.00 30 LYS A C 9
ATOM 19874 O O . LYS B 2 30 ? -2.167 9.467 15.792 1.00 0.00 30 LYS A O 9
ATOM 19893 N N . HIS B 2 31 ? -0.482 9.163 14.290 1.00 0.00 31 HIS A N 9
ATOM 19894 C CA . HIS B 2 31 ? -0.221 7.757 14.638 1.00 0.00 31 HIS A CA 9
ATOM 19895 C C . HIS B 2 31 ? 1.262 7.378 14.888 1.00 0.00 31 HIS A C 9
ATOM 19896 O O . HIS B 2 31 ? 1.565 6.180 14.936 1.00 0.00 31 HIS A O 9
ATOM 19910 N N . GLY B 2 32 ? 2.199 8.317 15.121 1.00 0.00 32 GLY A N 9
ATOM 19911 C CA . GLY B 2 32 ? 3.550 7.964 15.547 1.00 0.00 32 GLY A CA 9
ATOM 19912 C C . GLY B 2 32 ? 4.322 9.081 16.274 1.00 0.00 32 GLY A C 9
ATOM 19913 O O . GLY B 2 32 ? 3.798 10.178 16.473 1.00 0.00 32 GLY A O 9
ATOM 19917 N N . PRO B 2 33 ? 5.571 8.794 16.686 1.00 0.00 33 PRO A N 9
ATOM 19918 C CA . PRO B 2 33 ? 6.443 9.682 17.454 1.00 0.00 33 PRO A CA 9
ATOM 19919 C C . PRO B 2 33 ? 7.064 10.850 16.655 1.00 0.00 33 PRO A C 9
ATOM 19920 O O . PRO B 2 33 ? 6.808 12.012 16.984 1.00 0.00 33 PRO A O 9
ATOM 19931 N N . ILE B 2 34 ? 7.918 10.539 15.660 1.00 0.00 34 ILE A N 9
ATOM 19932 C CA . ILE B 2 34 ? 8.514 11.558 14.765 1.00 0.00 34 ILE A CA 9
ATOM 19933 C C . ILE B 2 34 ? 9.859 12.120 15.289 1.00 0.00 34 ILE A C 9
ATOM 19934 O O . ILE B 2 34 ? 9.894 12.897 16.244 1.00 0.00 34 ILE A O 9
ATOM 19950 N N . SER B 2 35 ? 10.961 11.682 14.675 1.00 0.00 35 SER A N 9
ATOM 19951 C CA . SER B 2 35 ? 12.367 11.941 14.999 1.00 0.00 35 SER A CA 9
ATOM 19952 C C . SER B 2 35 ? 13.042 12.885 13.983 1.00 0.00 35 SER A C 9
ATOM 19953 O O . SER B 2 35 ? 14.090 13.458 14.285 1.00 0.00 35 SER A O 9
ATOM 19961 N N . GLU B 2 36 ? 12.432 13.091 12.802 1.00 0.00 36 GLU A N 9
ATOM 19962 C CA . GLU B 2 36 ? 12.904 14.122 11.852 1.00 0.00 36 GLU A CA 9
ATOM 19963 C C . GLU B 2 36 ? 11.754 14.735 11.058 1.00 0.00 36 GLU A C 9
ATOM 19964 O O . GLU B 2 36 ? 10.808 14.026 10.726 1.00 0.00 36 GLU A O 9
ATOM 19976 N N . VAL B 2 37 ? 11.885 16.013 10.679 1.00 0.00 37 VAL A N 9
ATOM 19977 C CA . VAL B 2 37 ? 10.856 16.804 9.983 1.00 0.00 37 VAL A CA 9
ATOM 19978 C C . VAL B 2 37 ? 11.477 17.598 8.822 1.00 0.00 37 VAL A C 9
ATOM 19979 O O . VAL B 2 37 ? 12.397 18.390 9.039 1.00 0.00 37 VAL A O 9
ATOM 19992 N N . LEU B 2 38 ? 11.009 17.367 7.589 1.00 0.00 38 LEU A N 9
ATOM 19993 C CA . LEU B 2 38 ? 11.609 17.862 6.339 1.00 0.00 38 LEU A CA 9
ATOM 19994 C C . LEU B 2 38 ? 10.591 18.441 5.341 1.00 0.00 38 LEU A C 9
ATOM 19995 O O . LEU B 2 38 ? 9.563 17.820 5.080 1.00 0.00 38 LEU A O 9
ATOM 20011 N N . LEU B 2 39 ? 10.905 19.591 4.740 1.00 0.00 39 LEU A N 9
ATOM 20012 C CA . LEU B 2 39 ? 10.179 20.167 3.593 1.00 0.00 39 LEU A CA 9
ATOM 20013 C C . LEU B 2 39 ? 11.152 20.302 2.405 1.00 0.00 39 LEU A C 9
ATOM 20014 O O . LEU B 2 39 ? 12.280 20.764 2.595 1.00 0.00 39 LEU A O 9
ATOM 20030 N N . ILE B 2 40 ? 10.729 19.911 1.195 1.00 0.00 40 ILE A N 9
ATOM 20031 C CA . ILE B 2 40 ? 11.622 19.859 0.034 1.00 0.00 40 ILE A CA 9
ATOM 20032 C C . ILE B 2 40 ? 11.284 21.018 -0.913 1.00 0.00 40 ILE A C 9
ATOM 20033 O O . ILE B 2 40 ? 10.097 21.191 -1.221 1.00 0.00 40 ILE A O 9
ATOM 20049 N N . LYS B 2 41 ? 12.361 21.719 -1.333 1.00 0.00 41 LYS A N 9
ATOM 20050 C CA . LYS B 2 41 ? 12.273 22.944 -2.158 1.00 0.00 41 LYS A CA 9
ATOM 20051 C C . LYS B 2 41 ? 13.234 22.827 -3.374 1.00 0.00 41 LYS A C 9
ATOM 20052 O O . LYS B 2 41 ? 13.297 21.780 -4.015 1.00 0.00 41 LYS A O 9
ATOM 20071 N N . ASP B 2 42 ? 13.960 23.898 -3.702 1.00 0.00 42 ASP A N 9
ATOM 20072 C CA . ASP B 2 42 ? 14.780 24.124 -4.914 1.00 0.00 42 ASP A CA 9
ATOM 20073 C C . ASP B 2 42 ? 15.663 25.366 -4.650 1.00 0.00 42 ASP A C 9
ATOM 20074 O O . ASP B 2 42 ? 15.154 26.312 -4.065 1.00 0.00 42 ASP A O 9
ATOM 20083 N N . ARG B 2 43 ? 16.956 25.424 -5.017 1.00 0.00 43 ARG A N 9
ATOM 20084 C CA . ARG B 2 43 ? 18.005 26.435 -4.634 1.00 0.00 43 ARG A CA 9
ATOM 20085 C C . ARG B 2 43 ? 18.232 26.633 -3.132 1.00 0.00 43 ARG A C 9
ATOM 20086 O O . ARG B 2 43 ? 19.256 27.214 -2.798 1.00 0.00 43 ARG A O 9
ATOM 20107 N N . THR B 2 44 ? 17.384 26.016 -2.297 1.00 0.00 44 THR A N 9
ATOM 20108 C CA . THR B 2 44 ? 17.239 26.413 -0.873 1.00 0.00 44 THR A CA 9
ATOM 20109 C C . THR B 2 44 ? 16.136 27.493 -0.735 1.00 0.00 44 THR A C 9
ATOM 20110 O O . THR B 2 44 ? 15.851 27.870 0.399 1.00 0.00 44 THR A O 9
ATOM 20121 N N . SER B 2 45 ? 15.526 27.879 -1.890 1.00 0.00 45 SER A N 9
ATOM 20122 C CA . SER B 2 45 ? 14.269 28.670 -1.938 1.00 0.00 45 SER A CA 9
ATOM 20123 C C . SER B 2 45 ? 13.825 29.295 -3.310 1.00 0.00 45 SER A C 9
ATOM 20124 O O . SER B 2 45 ? 13.167 30.339 -3.291 1.00 0.00 45 SER A O 9
ATOM 20132 N N . LYS B 2 46 ? 14.128 28.782 -4.536 1.00 0.00 46 LYS A N 9
ATOM 20133 C CA . LYS B 2 46 ? 13.265 29.108 -5.720 1.00 0.00 46 LYS A CA 9
ATOM 20134 C C . LYS B 2 46 ? 11.760 28.814 -5.336 1.00 0.00 46 LYS A C 9
ATOM 20135 O O . LYS B 2 46 ? 10.875 29.564 -5.753 1.00 0.00 46 LYS A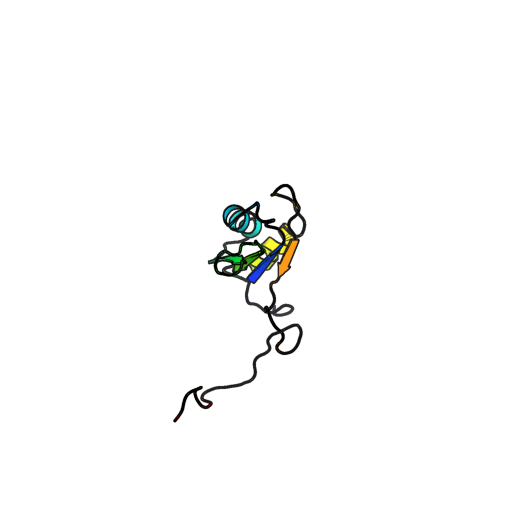 O 9
ATOM 20154 N N . SER B 2 47 ? 11.534 27.818 -4.443 1.00 0.00 47 SER A N 9
ATOM 20155 C CA . SER B 2 47 ? 10.280 27.692 -3.670 1.00 0.00 47 SER A CA 9
ATOM 20156 C C . SER B 2 47 ? 9.121 26.867 -4.237 1.00 0.00 47 SER A C 9
ATOM 20157 O O . SER B 2 47 ? 8.219 27.369 -4.916 1.00 0.00 47 SER A O 9
ATOM 20165 N N . ARG B 2 48 ? 9.141 25.574 -3.881 1.00 0.00 48 ARG A N 9
ATOM 20166 C CA . ARG B 2 48 ? 8.115 24.555 -4.021 1.00 0.00 48 ARG A CA 9
ATOM 20167 C C . ARG B 2 48 ? 8.252 23.671 -2.774 1.00 0.00 48 ARG A C 9
ATOM 20168 O O . ARG B 2 48 ? 9.156 23.867 -1.965 1.00 0.00 48 ARG A O 9
ATOM 20189 N N . GLY B 2 49 ? 7.258 22.840 -2.530 1.00 0.00 49 GLY A N 9
ATOM 20190 C CA . GLY B 2 49 ? 7.084 22.086 -1.286 1.00 0.00 49 GLY A CA 9
ATOM 20191 C C . GLY B 2 49 ? 6.700 20.621 -1.377 1.00 0.00 49 GLY A C 9
ATOM 20192 O O . GLY B 2 49 ? 5.687 20.301 -1.993 1.00 0.00 49 GLY A O 9
ATOM 20196 N N . PHE B 2 50 ? 7.502 19.746 -0.773 1.00 0.00 50 PHE A N 9
ATOM 20197 C CA . PHE B 2 50 ? 7.078 18.350 -0.469 1.00 0.00 50 PHE A CA 9
ATOM 20198 C C . PHE B 2 50 ? 7.606 17.779 0.849 1.00 0.00 50 PHE A C 9
ATOM 20199 O O . PHE B 2 50 ? 8.709 18.126 1.230 1.00 0.00 50 PHE A O 9
ATOM 20216 N N . ALA B 2 51 ? 6.847 17.000 1.619 1.00 0.00 51 ALA A N 9
ATOM 20217 C CA . ALA B 2 51 ? 7.216 16.673 2.999 1.00 0.00 51 ALA A CA 9
ATOM 20218 C C . ALA B 2 51 ? 7.748 15.279 3.205 1.00 0.00 51 ALA A C 9
ATOM 20219 O O . ALA B 2 51 ? 7.219 14.307 2.682 1.00 0.00 51 ALA A O 9
ATOM 20226 N N . PHE B 2 52 ? 8.822 15.224 3.982 1.00 0.00 52 PHE A N 9
ATOM 20227 C CA . PHE B 2 52 ? 9.431 14.004 4.454 1.00 0.00 52 PHE A CA 9
ATOM 20228 C C . PHE B 2 52 ? 9.389 13.945 5.996 1.00 0.00 52 PHE A C 9
ATOM 20229 O O . PHE B 2 52 ? 9.723 14.950 6.628 1.00 0.00 52 PHE A O 9
ATOM 20246 N N . ILE B 2 53 ? 9.024 12.825 6.641 1.00 0.00 53 ILE A N 9
ATOM 20247 C CA . ILE B 2 53 ? 9.165 12.721 8.117 1.00 0.00 53 ILE A CA 9
ATOM 20248 C C . ILE B 2 53 ? 9.782 11.368 8.478 1.00 0.00 53 ILE A C 9
ATOM 20249 O O . ILE B 2 53 ? 9.391 10.347 7.911 1.00 0.00 53 ILE A O 9
ATOM 20265 N N . THR B 2 54 ? 10.751 11.353 9.395 1.00 0.00 54 THR A N 9
ATOM 20266 C CA . THR B 2 54 ? 11.350 10.104 9.898 1.00 0.00 54 THR A CA 9
ATOM 20267 C C . THR B 2 54 ? 10.815 9.830 11.292 1.00 0.00 54 THR A C 9
ATOM 20268 O O . THR B 2 54 ? 10.772 10.737 12.126 1.00 0.00 54 THR A O 9
ATOM 20279 N N . PHE B 2 55 ? 10.438 8.577 11.544 1.00 0.00 55 PHE A N 9
ATOM 20280 C CA . PHE B 2 55 ? 9.846 8.052 12.776 1.00 0.00 55 PHE A CA 9
ATOM 20281 C C . PHE B 2 55 ? 10.854 7.237 13.588 1.00 0.00 55 PHE A C 9
ATOM 20282 O O . PHE B 2 55 ? 11.606 6.431 13.029 1.00 0.00 55 PHE A O 9
ATOM 20299 N N . GLU B 2 56 ? 10.880 7.461 14.911 1.00 0.00 56 GLU A N 9
ATOM 20300 C CA . GLU B 2 56 ? 11.651 6.609 15.839 1.00 0.00 56 GLU A CA 9
ATOM 20301 C C . GLU B 2 56 ? 11.505 5.078 15.612 1.00 0.00 56 GLU A C 9
ATOM 20302 O O . GLU B 2 56 ? 12.472 4.348 15.839 1.00 0.00 56 GLU A O 9
ATOM 20314 N N . ASN B 2 57 ? 10.349 4.609 15.110 1.00 0.00 57 ASN A N 9
ATOM 20315 C CA . ASN B 2 57 ? 10.206 3.224 14.626 1.00 0.00 57 ASN A CA 9
ATOM 20316 C C . ASN B 2 57 ? 9.475 3.175 13.265 1.00 0.00 57 ASN A C 9
ATOM 20317 O O . ASN B 2 57 ? 8.540 3.948 13.027 1.00 0.00 57 ASN A O 9
ATOM 20328 N N . PRO B 2 58 ? 9.818 2.204 12.396 1.00 0.00 58 PRO A N 9
ATOM 20329 C CA . PRO B 2 58 ? 9.180 1.995 11.090 1.00 0.00 58 PRO A CA 9
ATOM 20330 C C . PRO B 2 58 ? 7.718 1.560 11.229 1.00 0.00 58 PRO A C 9
ATOM 20331 O O . PRO B 2 58 ? 6.871 1.961 10.429 1.00 0.00 58 PRO A O 9
ATOM 20342 N N . ALA B 2 59 ? 7.428 0.806 12.296 1.00 0.00 59 ALA A N 9
ATOM 20343 C CA . ALA B 2 59 ? 6.059 0.499 12.694 1.00 0.00 59 ALA A CA 9
ATOM 20344 C C . ALA B 2 59 ? 5.142 1.720 12.648 1.00 0.00 59 ALA A C 9
ATOM 20345 O O . ALA B 2 59 ? 4.127 1.770 11.954 1.00 0.00 59 ALA A O 9
ATOM 20352 N N . ASP B 2 60 ? 5.520 2.680 13.478 1.00 0.00 60 ASP A N 9
ATOM 20353 C CA . ASP B 2 60 ? 4.792 3.915 13.614 1.00 0.00 60 ASP A CA 9
ATOM 20354 C C . ASP B 2 60 ? 4.672 4.736 12.322 1.00 0.00 60 ASP A C 9
ATOM 20355 O O . ASP B 2 60 ? 3.655 5.381 12.072 1.00 0.00 60 ASP A O 9
ATOM 20364 N N . ALA B 2 61 ? 5.721 4.712 11.498 1.00 0.00 61 ALA A N 9
ATOM 20365 C CA . ALA B 2 61 ? 5.648 5.257 10.144 1.00 0.00 61 ALA A CA 9
ATOM 20366 C C . ALA B 2 61 ? 4.507 4.627 9.339 1.00 0.00 61 ALA A C 9
ATOM 20367 O O . ALA B 2 61 ? 3.640 5.310 8.796 1.00 0.00 61 ALA A O 9
ATOM 20374 N N . LYS B 2 62 ? 4.504 3.296 9.293 1.00 0.00 62 LYS A N 9
ATOM 20375 C CA . LYS B 2 62 ? 3.457 2.496 8.620 1.00 0.00 62 LYS A CA 9
ATOM 20376 C C . LYS B 2 62 ? 2.068 2.838 9.149 1.00 0.00 62 LYS A C 9
ATOM 20377 O O . LYS B 2 62 ? 1.121 2.991 8.386 1.00 0.00 62 LYS A O 9
ATOM 20396 N N . ASN B 2 63 ? 1.970 2.944 10.466 1.00 0.00 63 ASN A N 9
ATOM 20397 C CA . ASN B 2 63 ? 0.760 3.377 11.128 1.00 0.00 63 ASN A CA 9
ATOM 20398 C C . ASN B 2 63 ? 0.252 4.734 10.635 1.00 0.00 63 ASN A C 9
ATOM 20399 O O . ASN B 2 63 ? -0.865 4.806 10.138 1.00 0.00 63 ASN A O 9
ATOM 20410 N N . ALA B 2 64 ? 1.071 5.785 10.754 1.00 0.00 64 ALA A N 9
ATOM 20411 C CA . ALA B 2 64 ? 0.718 7.107 10.245 1.00 0.00 64 ALA A CA 9
ATOM 20412 C C . ALA B 2 64 ? 0.360 7.089 8.748 1.00 0.00 64 ALA A C 9
ATOM 20413 O O . ALA B 2 64 ? -0.611 7.724 8.336 1.00 0.00 64 ALA A O 9
ATOM 20420 N N . ALA B 2 65 ? 1.089 6.307 7.944 1.00 0.00 65 ALA A N 9
ATOM 20421 C CA . ALA B 2 65 ? 0.692 6.037 6.562 1.00 0.00 65 ALA A CA 9
ATOM 20422 C C . ALA B 2 65 ? -0.724 5.461 6.440 1.00 0.00 65 ALA A C 9
ATOM 20423 O O . ALA B 2 65 ? -1.589 6.076 5.825 1.00 0.00 65 ALA A O 9
ATOM 20430 N N . LYS B 2 66 ? -0.940 4.278 7.011 1.00 0.00 66 LYS A N 9
ATOM 20431 C CA . LYS B 2 66 ? -2.164 3.463 6.965 1.00 0.00 66 LYS A CA 9
ATOM 20432 C C . LYS B 2 66 ? -3.381 4.241 7.453 1.00 0.00 66 LYS A C 9
ATOM 20433 O O . LYS B 2 66 ? -4.461 4.159 6.872 1.00 0.00 66 LYS A O 9
ATOM 20452 N N . ASP B 2 67 ? -3.165 5.012 8.512 1.00 0.00 67 ASP A N 9
ATOM 20453 C CA . ASP B 2 67 ? -4.129 6.015 8.965 1.00 0.00 67 ASP A CA 9
ATOM 20454 C C . ASP B 2 67 ? -4.515 7.014 7.866 1.00 0.00 67 ASP A C 9
ATOM 20455 O O . ASP B 2 67 ? -5.678 7.177 7.497 1.00 0.00 67 ASP A O 9
ATOM 20464 N N . MET B 2 68 ? -3.473 7.724 7.439 1.00 0.00 68 MET A N 9
ATOM 20465 C CA . MET B 2 68 ? -3.622 8.910 6.567 1.00 0.00 68 MET A CA 9
ATOM 20466 C C . MET B 2 68 ? -4.042 8.626 5.127 1.00 0.00 68 MET A C 9
ATOM 20467 O O . MET B 2 68 ? -5.225 8.722 4.812 1.00 0.00 68 MET A O 9
ATOM 20481 N N . ASN B 2 69 ? -3.040 8.323 4.283 1.00 0.00 69 ASN A N 9
ATOM 20482 C CA . ASN B 2 69 ? -3.252 7.760 2.931 1.00 0.00 69 ASN A CA 9
ATOM 20483 C C . ASN B 2 69 ? -4.205 8.432 1.906 1.00 0.00 69 ASN A C 9
ATOM 20484 O O . ASN B 2 69 ? -4.304 7.978 0.764 1.00 0.00 69 ASN A O 9
ATOM 20495 N N . GLY B 2 70 ? -4.842 9.538 2.275 1.00 0.00 70 GLY A N 9
ATOM 20496 C CA . GLY B 2 70 ? -5.847 10.271 1.501 1.00 0.00 70 GLY A CA 9
ATOM 20497 C C . GLY B 2 70 ? -6.832 11.051 2.373 1.00 0.00 70 GLY A C 9
ATOM 20498 O O . GLY B 2 70 ? -7.989 11.246 1.989 1.00 0.00 70 GLY A O 9
ATOM 20502 N N . LYS B 2 71 ? -6.354 11.488 3.548 1.00 0.00 71 LYS A N 9
ATOM 20503 C CA . LYS B 2 71 ? -7.103 12.444 4.358 1.00 0.00 71 LYS A CA 9
ATOM 20504 C C . LYS B 2 71 ? -6.928 13.808 3.684 1.00 0.00 71 LYS A C 9
ATOM 20505 O O . LYS B 2 71 ? -6.190 13.951 2.706 1.00 0.00 71 LYS A O 9
ATOM 20524 N N . SER B 2 72 ? -7.578 14.837 4.193 1.00 0.00 72 SER A N 9
ATOM 20525 C CA . SER B 2 72 ? -7.528 16.153 3.579 1.00 0.00 72 SER A CA 9
ATOM 20526 C C . SER B 2 72 ? -7.670 17.207 4.644 1.00 0.00 72 SER A C 9
ATOM 20527 O O . SER B 2 72 ? -8.554 17.123 5.502 1.00 0.00 72 SER A O 9
ATOM 20535 N N . LEU B 2 73 ? -6.705 18.130 4.627 1.00 0.00 73 LEU A N 9
ATOM 20536 C CA . LEU B 2 73 ? -6.516 19.025 5.784 1.00 0.00 73 LEU A CA 9
ATOM 20537 C C . LEU B 2 73 ? -5.860 20.395 5.544 1.00 0.00 73 LEU A C 9
ATOM 20538 O O . LEU B 2 73 ? -5.897 21.242 6.438 1.00 0.00 73 LEU A O 9
ATOM 20554 N N . HIS B 2 74 ? -5.304 20.633 4.354 1.00 0.00 74 HIS A N 9
ATOM 20555 C CA . HIS B 2 74 ? -5.011 21.994 3.882 1.00 0.00 74 HIS A CA 9
ATOM 20556 C C . HIS B 2 74 ? -6.074 22.291 2.797 1.00 0.00 74 HIS A C 9
ATOM 20557 O O . HIS B 2 74 ? -7.175 21.733 2.852 1.00 0.00 74 HIS A O 9
ATOM 20571 N N . GLY B 2 75 ? -5.793 23.108 1.787 1.00 0.00 75 GLY A N 9
ATOM 20572 C CA . GLY B 2 75 ? -6.681 23.246 0.624 1.00 0.00 75 GLY A CA 9
ATOM 20573 C C . GLY B 2 75 ? -6.637 22.044 -0.332 1.00 0.00 75 GLY A C 9
ATOM 20574 O O . GLY B 2 75 ? -7.092 22.172 -1.474 1.00 0.00 75 GLY A O 9
ATOM 20578 N N . LYS B 2 76 ? -6.075 20.903 0.109 1.00 0.00 76 LYS A N 9
ATOM 20579 C CA . LYS B 2 76 ? -5.874 19.747 -0.742 1.00 0.00 76 LYS A CA 9
ATOM 20580 C C . LYS B 2 76 ? -5.818 18.559 0.206 1.00 0.00 76 LYS A C 9
ATOM 20581 O O . LYS B 2 76 ? -5.517 18.677 1.407 1.00 0.00 76 LYS A O 9
ATOM 20600 N N . ALA B 2 77 ? -6.074 17.404 -0.376 1.00 0.00 77 ALA A N 9
ATOM 20601 C CA . ALA B 2 77 ? -5.756 16.157 0.257 1.00 0.00 77 ALA A CA 9
ATOM 20602 C C . ALA B 2 77 ? -4.235 16.044 0.430 1.00 0.00 77 ALA A C 9
ATOM 20603 O O . ALA B 2 77 ? -3.432 16.591 -0.332 1.00 0.00 77 ALA A O 9
ATOM 20610 N N . ILE B 2 78 ? -3.910 15.198 1.387 1.00 0.00 78 ILE A N 9
ATOM 20611 C CA . ILE B 2 78 ? -2.539 14.714 1.579 1.00 0.00 78 ILE A CA 9
ATOM 20612 C C . ILE B 2 78 ? -2.443 13.310 1.017 1.00 0.00 78 ILE A C 9
ATOM 20613 O O . ILE B 2 78 ? -3.316 12.456 1.195 1.00 0.00 78 ILE A O 9
ATOM 20629 N N . LYS B 2 79 ? -1.357 13.098 0.293 1.00 0.00 79 LYS A N 9
ATOM 20630 C CA . LYS B 2 79 ? -1.010 11.760 -0.211 1.00 0.00 79 LYS A CA 9
ATOM 20631 C C . LYS B 2 79 ? 0.127 11.211 0.630 1.00 0.00 79 LYS A C 9
ATOM 20632 O O . LYS B 2 79 ? 1.090 11.936 0.856 1.00 0.00 79 LYS A O 9
ATOM 20651 N N . VAL B 2 80 ? 0.019 9.960 1.090 1.00 0.00 80 VAL A N 9
ATOM 20652 C CA . VAL B 2 80 ? 1.032 9.343 1.969 1.00 0.00 80 VAL A CA 9
ATOM 20653 C C . VAL B 2 80 ? 1.662 8.099 1.346 1.00 0.00 80 VAL A C 9
ATOM 20654 O O . VAL B 2 80 ? 0.987 7.150 0.950 1.00 0.00 80 VAL A O 9
ATOM 20667 N N . GLU B 2 81 ? 2.981 8.167 1.232 1.00 0.00 81 GLU A N 9
ATOM 20668 C CA . GLU B 2 81 ? 3.892 7.275 0.521 1.00 0.00 81 GLU A CA 9
ATOM 20669 C C . GLU B 2 81 ? 5.125 6.966 1.395 1.00 0.00 81 GLU A C 9
ATOM 20670 O O . GLU B 2 81 ? 5.446 7.733 2.305 1.00 0.00 81 GLU A O 9
ATOM 20682 N N . GLN B 2 82 ? 5.810 5.843 1.176 1.00 0.00 82 GLN A N 9
ATOM 20683 C CA . GLN B 2 82 ? 6.975 5.452 1.980 1.00 0.00 82 GLN A CA 9
ATOM 20684 C C . GLN B 2 82 ? 8.250 5.713 1.172 1.00 0.00 82 GLN A C 9
ATOM 20685 O O . GLN B 2 82 ? 8.368 5.371 -0.009 1.00 0.00 82 GLN A O 9
ATOM 20699 N N . ALA B 2 83 ? 9.178 6.409 1.826 1.00 0.00 83 ALA A N 9
ATOM 20700 C CA . ALA B 2 83 ? 10.322 7.022 1.157 1.00 0.00 83 ALA A CA 9
ATOM 20701 C C . ALA B 2 83 ? 11.382 6.053 0.589 1.00 0.00 83 ALA A C 9
ATOM 20702 O O . ALA B 2 83 ? 11.787 5.075 1.225 1.00 0.00 83 ALA A O 9
ATOM 20709 N N . LYS B 2 84 ? 11.883 6.445 -0.588 1.00 0.00 84 LYS A N 9
ATOM 20710 C CA . LYS B 2 84 ? 12.992 5.751 -1.265 1.00 0.00 84 LYS A CA 9
ATOM 20711 C C . LYS B 2 84 ? 14.013 6.776 -1.780 1.00 0.00 84 LYS A C 9
ATOM 20712 O O . LYS B 2 84 ? 13.670 7.945 -1.958 1.00 0.00 84 LYS A O 9
ATOM 20731 N N . LYS B 2 85 ? 15.260 6.332 -1.997 1.00 0.00 85 LYS A N 9
ATOM 20732 C CA . LYS B 2 85 ? 16.385 7.241 -2.336 1.00 0.00 85 LYS A CA 9
ATOM 20733 C C . LYS B 2 85 ? 16.064 8.190 -3.521 1.00 0.00 85 LYS A C 9
ATOM 20734 O O . LYS B 2 85 ? 15.471 7.723 -4.500 1.00 0.00 85 LYS A O 9
ATOM 20753 N N . PRO B 2 86 ? 16.458 9.483 -3.480 1.00 0.00 86 PRO A N 9
ATOM 20754 C CA . PRO B 2 86 ? 16.034 10.487 -4.470 1.00 0.00 86 PRO A CA 9
ATOM 20755 C C . PRO B 2 86 ? 16.645 10.225 -5.862 1.00 0.00 86 PRO A C 9
ATOM 20756 O O . PRO B 2 86 ? 15.932 10.063 -6.853 1.00 0.00 86 PRO A O 9
ATOM 20767 N N . SER B 2 87 ? 17.975 10.091 -5.891 1.00 0.00 87 SER A N 9
ATOM 20768 C CA . SER B 2 87 ? 18.814 9.658 -7.027 1.00 0.00 87 SER A CA 9
ATOM 20769 C C . SER B 2 87 ? 20.039 8.905 -6.490 1.00 0.00 87 SER A C 9
ATOM 20770 O O . SER B 2 87 ? 20.371 7.818 -6.963 1.00 0.00 87 SER A O 9
ATOM 20778 N N . PHE B 2 88 ? 20.656 9.458 -5.438 1.00 0.00 88 PHE A N 9
ATOM 20779 C CA . PHE B 2 88 ? 21.690 8.838 -4.608 1.00 0.00 88 PHE A CA 9
ATOM 20780 C C . PHE B 2 88 ? 21.617 9.406 -3.177 1.00 0.00 88 PHE A C 9
ATOM 20781 O O . PHE B 2 88 ? 21.185 10.543 -2.972 1.00 0.00 88 PHE A O 9
ATOM 20798 N N . GLN B 2 89 ? 22.035 8.610 -2.190 1.00 0.00 89 GLN A N 9
ATOM 20799 C CA . GLN B 2 89 ? 22.140 8.965 -0.768 1.00 0.00 89 GLN A CA 9
ATOM 20800 C C . GLN B 2 89 ? 23.098 7.973 -0.078 1.00 0.00 89 GLN A C 9
ATOM 20801 O O . GLN B 2 89 ? 23.199 6.815 -0.500 1.00 0.00 89 GLN A O 9
ATOM 20815 N N . SER B 2 90 ? 23.786 8.409 0.982 1.00 0.00 90 SER A N 9
ATOM 20816 C CA . SER B 2 90 ? 24.876 7.657 1.635 1.00 0.00 90 SER A CA 9
ATOM 20817 C C . SER B 2 90 ? 24.850 7.679 3.176 1.00 0.00 90 SER A C 9
ATOM 20818 O O . SER B 2 90 ? 25.751 7.127 3.815 1.00 0.00 90 SER A O 9
ATOM 20826 N N . GLY B 2 91 ? 23.829 8.284 3.798 1.00 0.00 91 GLY A N 9
ATOM 20827 C CA . GLY B 2 91 ? 23.711 8.407 5.257 1.00 0.00 91 GLY A CA 9
ATOM 20828 C C . GLY B 2 91 ? 22.406 9.056 5.738 1.00 0.00 91 GLY A C 9
ATOM 20829 O O . GLY B 2 91 ? 21.503 9.342 4.945 1.00 0.00 91 GLY A O 9
ATOM 20833 N N . GLY B 2 92 ? 22.319 9.290 7.051 1.00 0.00 92 GLY A N 9
ATOM 20834 C CA . GLY B 2 92 ? 21.173 9.900 7.740 1.00 0.00 92 GLY A CA 9
ATOM 20835 C C . GLY B 2 92 ? 21.486 10.289 9.196 1.00 0.00 92 GLY A C 9
ATOM 20836 O O . GLY B 2 92 ? 22.598 10.058 9.685 1.00 0.00 92 GLY A O 9
ATOM 20840 N N . ARG B 2 93 ? 20.509 10.893 9.887 1.00 0.00 93 ARG A N 9
ATOM 20841 C CA . ARG B 2 93 ? 20.625 11.433 11.259 1.00 0.00 93 ARG A CA 9
ATOM 20842 C C . ARG B 2 93 ? 19.281 11.343 12.003 1.00 0.00 93 ARG A C 9
ATOM 20843 O O . ARG B 2 93 ? 18.227 11.352 11.370 1.00 0.00 93 ARG A O 9
ATOM 20864 N N . ARG B 2 94 ? 19.310 11.262 13.338 1.00 0.00 94 ARG A N 9
ATOM 20865 C CA . ARG B 2 94 ? 18.130 11.177 14.231 1.00 0.00 94 ARG A CA 9
ATOM 20866 C C . ARG B 2 94 ? 18.457 11.641 15.658 1.00 0.00 94 ARG A C 9
ATOM 20867 O O . ARG B 2 94 ? 19.628 11.676 16.043 1.00 0.00 94 ARG A O 9
ATOM 20888 N N . ARG B 2 95 ? 17.424 11.947 16.458 1.00 0.00 95 ARG A N 9
ATOM 20889 C CA . ARG B 2 95 ? 17.553 12.142 17.921 1.00 0.00 95 ARG A CA 9
ATOM 20890 C C . ARG B 2 95 ? 17.592 10.776 18.644 1.00 0.00 95 ARG A C 9
ATOM 20891 O O . ARG B 2 95 ? 17.016 9.809 18.128 1.00 0.00 95 ARG A O 9
ATOM 20912 N N . PRO B 2 96 ? 18.221 10.672 19.831 1.00 0.00 96 PRO A N 9
ATOM 20913 C CA . PRO B 2 96 ? 18.199 9.446 20.635 1.00 0.00 96 PRO A CA 9
ATOM 20914 C C . PRO B 2 96 ? 16.779 9.116 21.141 1.00 0.00 96 PRO A C 9
ATOM 20915 O O . PRO B 2 96 ? 15.923 10.004 21.188 1.00 0.00 96 PRO A O 9
ATOM 20926 N N . PRO B 2 97 ? 16.507 7.868 21.571 1.00 0.00 97 PRO A N 9
ATOM 20927 C CA . PRO B 2 97 ? 15.192 7.452 22.079 1.00 0.00 97 PRO A CA 9
ATOM 20928 C C . PRO B 2 97 ? 14.830 8.042 23.460 1.00 0.00 97 PRO A C 9
ATOM 20929 O O . PRO B 2 97 ? 13.695 7.885 23.916 1.00 0.00 97 PRO A O 9
ATOM 20940 N N . ALA B 2 98 ? 15.773 8.714 24.133 1.00 0.00 98 ALA A N 9
ATOM 20941 C CA . ALA B 2 98 ? 15.570 9.384 25.421 1.00 0.00 98 ALA A CA 9
ATOM 20942 C C . ALA B 2 98 ? 14.451 10.448 25.388 1.00 0.00 98 ALA A C 9
ATOM 20943 O O . ALA B 2 98 ? 14.174 11.063 24.351 1.00 0.00 98 ALA A O 9
ATOM 20950 N N . SER B 2 99 ? 13.825 10.689 26.544 1.00 0.00 99 SER A N 9
ATOM 20951 C CA . SER B 2 99 ? 12.746 11.670 26.735 1.00 0.00 99 SER A CA 9
ATOM 20952 C C . SER B 2 99 ? 12.648 12.123 28.202 1.00 0.00 99 SER A C 9
ATOM 20953 O O . SER B 2 99 ? 13.186 11.473 29.105 1.00 0.00 99 SER A O 9
ATOM 20961 N N . SER B 2 100 ? 11.952 13.235 28.446 1.00 0.00 100 SER A N 9
ATOM 20962 C CA . SER B 2 100 ? 11.638 13.790 29.772 1.00 0.00 100 SER A CA 9
ATOM 20963 C C . SER B 2 100 ? 10.357 14.636 29.709 1.00 0.00 100 SER A C 9
ATOM 20964 O O . SER B 2 100 ? 9.957 15.087 28.627 1.00 0.00 100 SER A O 9
ATOM 20972 N N . ARG B 2 101 ? 9.697 14.854 30.854 1.00 0.00 101 ARG A N 9
ATOM 20973 C CA . ARG B 2 101 ? 8.400 15.551 30.963 1.00 0.00 101 ARG A CA 9
ATOM 20974 C C . ARG B 2 101 ? 8.265 16.300 32.295 1.00 0.00 101 ARG A C 9
ATOM 20975 O O . ARG B 2 101 ? 8.799 15.870 33.319 1.00 0.00 101 ARG A O 9
ATOM 20996 N N . ASN B 2 102 ? 7.512 17.400 32.279 1.00 0.00 102 ASN A N 9
ATOM 20997 C CA . ASN B 2 102 ? 7.150 18.208 33.447 1.00 0.00 102 ASN A CA 9
ATOM 20998 C C . ASN B 2 102 ? 5.754 18.841 33.251 1.00 0.00 102 ASN A C 9
ATOM 20999 O O . ASN B 2 102 ? 5.320 19.067 32.116 1.00 0.00 102 ASN A O 9
ATOM 21010 N N . ARG B 2 103 ? 5.061 19.146 34.356 1.00 0.00 103 ARG A N 9
ATOM 21011 C CA . ARG B 2 103 ? 3.766 19.854 34.393 1.00 0.00 103 ARG A CA 9
ATOM 21012 C C . ARG B 2 103 ? 3.620 20.689 35.671 1.00 0.00 103 ARG A C 9
ATOM 21013 O O . ARG B 2 103 ? 4.307 20.433 36.663 1.00 0.00 103 ARG A O 9
ATOM 21034 N N . SER B 2 104 ? 2.714 21.667 35.650 1.00 0.00 104 SER A N 9
ATOM 21035 C CA . SER B 2 104 ? 2.460 22.591 36.769 1.00 0.00 104 SER A CA 9
ATOM 21036 C C . SER B 2 104 ? 0.975 23.008 36.850 1.00 0.00 104 SER A C 9
ATOM 21037 O O . SER B 2 104 ? 0.627 24.163 36.570 1.00 0.00 104 SER A O 9
ATOM 21045 N N . PRO B 2 105 ? 0.057 22.068 37.167 1.00 0.00 105 PRO A N 9
ATOM 21046 C CA . PRO B 2 105 ? -1.359 22.373 37.395 1.00 0.00 105 PRO A CA 9
ATOM 21047 C C . PRO B 2 105 ? -1.584 23.147 38.710 1.00 0.00 105 PRO A C 9
ATOM 21048 O O . PRO B 2 105 ? -0.729 23.156 39.603 1.00 0.00 105 PRO A O 9
ATOM 21059 N N . SER B 2 106 ? -2.777 23.738 38.857 1.00 0.00 106 SER A N 9
ATOM 21060 C CA . SER B 2 106 ? -3.207 24.526 40.030 1.00 0.00 106 SER A CA 9
ATOM 21061 C C . SER B 2 106 ? -2.280 25.719 40.369 1.00 0.00 106 SER A C 9
ATOM 21062 O O . SER B 2 106 ? -1.467 26.154 39.546 1.00 0.00 106 SER A O 9
ATOM 21070 N N . GLY B 2 107 ? -2.434 26.298 41.563 1.00 0.00 107 GLY A N 9
ATOM 21071 C CA . GLY B 2 107 ? -1.660 27.439 42.067 1.00 0.00 107 GLY A CA 9
ATOM 21072 C C . GLY B 2 107 ? -2.024 27.837 43.506 1.00 0.00 107 GLY A C 9
ATOM 21073 O O . GLY B 2 107 ? -2.909 27.234 44.126 1.00 0.00 107 GLY A O 9
ATOM 21077 N N . SER B 2 108 ? -1.345 28.870 44.022 1.00 0.00 108 SER A N 9
ATOM 21078 C CA . SER B 2 108 ? -1.460 29.393 45.402 1.00 0.00 108 SER A CA 9
ATOM 21079 C C . SER B 2 108 ? -1.399 30.924 45.445 1.00 0.00 108 SER A C 9
ATOM 21080 O O . SER B 2 108 ? -0.491 31.511 44.813 1.00 0.00 108 SER A O 9
ATOM 21762 N N . MET B 2 1 ? 3.711 -7.762 2.816 1.00 0.00 1 MET A N 10
ATOM 21763 C CA . MET B 2 1 ? 4.967 -7.204 2.242 1.00 0.00 1 MET A CA 10
ATOM 21764 C C . MET B 2 1 ? 5.124 -5.726 2.611 1.00 0.00 1 MET A C 10
ATOM 21765 O O . MET B 2 1 ? 4.131 -5.015 2.761 1.00 0.00 1 MET A O 10
ATOM 21781 N N . VAL B 2 2 ? 6.370 -5.248 2.741 1.00 0.00 2 VAL A N 10
ATOM 21782 C CA . VAL B 2 2 ? 6.690 -3.821 2.995 1.00 0.00 2 VAL A CA 10
ATOM 21783 C C . VAL B 2 2 ? 6.338 -2.939 1.783 1.00 0.00 2 VAL A C 10
ATOM 21784 O O . VAL B 2 2 ? 5.843 -1.827 1.953 1.00 0.00 2 VAL A O 10
ATOM 21797 N N . GLU B 2 3 ? 6.576 -3.439 0.559 1.00 0.00 3 GLU A N 10
ATOM 21798 C CA . GLU B 2 3 ? 6.435 -2.715 -0.728 1.00 0.00 3 GLU A CA 10
ATOM 21799 C C . GLU B 2 3 ? 7.222 -1.377 -0.799 1.00 0.00 3 GLU A C 10
ATOM 21800 O O . GLU B 2 3 ? 6.967 -0.509 -1.636 1.00 0.00 3 GLU A O 10
ATOM 21812 N N . ALA B 2 4 ? 8.201 -1.221 0.096 1.00 0.00 4 ALA A N 10
ATOM 21813 C CA . ALA B 2 4 ? 9.070 -0.063 0.309 1.00 0.00 4 ALA A CA 10
ATOM 21814 C C . ALA B 2 4 ? 10.359 -0.522 1.036 1.00 0.00 4 ALA A C 10
ATOM 21815 O O . ALA B 2 4 ? 10.609 -1.723 1.166 1.00 0.00 4 ALA A O 10
ATOM 21822 N N . ASP B 2 5 ? 11.175 0.422 1.518 1.00 0.00 5 ASP A N 10
ATOM 21823 C CA . ASP B 2 5 ? 12.523 0.101 2.026 1.00 0.00 5 ASP A CA 10
ATOM 21824 C C . ASP B 2 5 ? 12.656 0.215 3.562 1.00 0.00 5 ASP A C 10
ATOM 21825 O O . ASP B 2 5 ? 13.765 0.159 4.096 1.00 0.00 5 ASP A O 10
ATOM 21834 N N . HIS B 2 6 ? 11.532 0.387 4.273 1.00 0.00 6 HIS A N 10
ATOM 21835 C CA . HIS B 2 6 ? 11.432 0.599 5.727 1.00 0.00 6 HIS A CA 10
ATOM 21836 C C . HIS B 2 6 ? 12.494 1.542 6.363 1.00 0.00 6 HIS A C 10
ATOM 21837 O O . HIS B 2 6 ? 13.065 1.206 7.407 1.00 0.00 6 HIS A O 10
ATOM 21851 N N . PRO B 2 7 ? 12.760 2.747 5.801 1.00 0.00 7 PRO A N 10
ATOM 21852 C CA . PRO B 2 7 ? 13.739 3.689 6.359 1.00 0.00 7 PRO A CA 10
ATOM 21853 C C . PRO B 2 7 ? 13.252 4.420 7.630 1.00 0.00 7 PRO A C 10
ATOM 21854 O O . PRO B 2 7 ? 13.989 5.228 8.195 1.00 0.00 7 PRO A O 10
ATOM 21865 N N . GLY B 2 8 ? 11.999 4.197 8.057 1.00 0.00 8 GLY A N 10
ATOM 21866 C CA . GLY B 2 8 ? 11.334 4.981 9.107 1.00 0.00 8 GLY A CA 10
ATOM 21867 C C . GLY B 2 8 ? 10.965 6.407 8.674 1.00 0.00 8 GLY A C 10
ATOM 21868 O O . GLY B 2 8 ? 10.649 7.230 9.533 1.00 0.00 8 GLY A O 10
ATOM 21872 N N . LYS B 2 9 ? 11.005 6.691 7.358 1.00 0.00 9 LYS A N 10
ATOM 21873 C CA . LYS B 2 9 ? 10.866 8.063 6.837 1.00 0.00 9 LYS A CA 10
ATOM 21874 C C . LYS B 2 9 ? 9.811 8.139 5.727 1.00 0.00 9 LYS A C 10
ATOM 21875 O O . LYS B 2 9 ? 9.754 7.288 4.837 1.00 0.00 9 LYS A O 10
ATOM 21894 N N . LEU B 2 10 ? 8.971 9.167 5.824 1.00 0.00 10 LEU A N 10
ATOM 21895 C CA . LEU B 2 10 ? 7.745 9.267 5.027 1.00 0.00 10 LEU A CA 10
ATOM 21896 C C . LEU B 2 10 ? 7.702 10.519 4.166 1.00 0.00 10 LEU A C 10
ATOM 21897 O O . LEU B 2 10 ? 8.155 11.561 4.611 1.00 0.00 10 LEU A O 10
ATOM 21913 N N . PHE B 2 11 ? 7.100 10.420 2.987 1.00 0.00 11 PHE A N 10
ATOM 21914 C CA . PHE B 2 11 ? 6.835 11.516 2.058 1.00 0.00 11 PHE A CA 10
ATOM 21915 C C . PHE B 2 11 ? 5.339 11.869 2.141 1.00 0.00 11 PHE A C 10
ATOM 21916 O O . PHE B 2 11 ? 4.470 11.017 1.929 1.00 0.00 11 PHE A O 10
ATOM 21933 N N . ILE B 2 12 ? 5.069 13.143 2.451 1.00 0.00 12 ILE A N 10
ATOM 21934 C CA . ILE B 2 12 ? 3.733 13.689 2.333 1.00 0.00 12 ILE A CA 10
ATOM 21935 C C . ILE B 2 12 ? 3.835 14.593 1.133 1.00 0.00 12 ILE A C 10
ATOM 21936 O O . ILE B 2 12 ? 4.723 15.459 1.014 1.00 0.00 12 ILE A O 10
ATOM 21952 N N . GLY B 2 13 ? 2.876 14.331 0.264 1.00 0.00 13 GLY A N 10
ATOM 21953 C CA . GLY B 2 13 ? 2.652 15.078 -0.926 1.00 0.00 13 GLY A CA 10
ATOM 21954 C C . GLY B 2 13 ? 1.433 15.946 -0.748 1.00 0.00 13 GLY A C 10
ATOM 21955 O O . GLY B 2 13 ? 0.324 15.494 -0.448 1.00 0.00 13 GLY A O 10
ATOM 21959 N N . GLY B 2 14 ? 1.736 17.215 -0.946 1.00 0.00 14 GLY A N 10
ATOM 21960 C CA . GLY B 2 14 ? 0.742 18.267 -0.938 1.00 0.00 14 GLY A CA 10
ATOM 21961 C C . GLY B 2 14 ? 1.437 19.540 -0.707 1.00 0.00 14 GLY A C 10
ATOM 21962 O O . GLY B 2 14 ? 2.144 19.960 -1.617 1.00 0.00 14 GLY A O 10
ATOM 21966 N N . LEU B 2 15 ? 1.298 20.013 0.521 1.00 0.00 15 LEU A N 10
ATOM 21967 C CA . LEU B 2 15 ? 1.954 21.244 0.976 1.00 0.00 15 LEU A CA 10
ATOM 21968 C C . LEU B 2 15 ? 1.620 22.530 0.265 1.00 0.00 15 LEU A C 10
ATOM 21969 O O . LEU B 2 15 ? 1.336 23.525 0.911 1.00 0.00 15 LEU A O 10
ATOM 21985 N N . ASN B 2 16 ? 1.540 22.448 -1.044 1.00 0.00 16 ASN A N 10
ATOM 21986 C CA . ASN B 2 16 ? 1.058 23.363 -2.014 1.00 0.00 16 ASN A CA 10
ATOM 21987 C C . ASN B 2 16 ? 1.540 24.814 -1.843 1.00 0.00 16 ASN A C 10
ATOM 21988 O O . ASN B 2 16 ? 0.881 25.762 -2.274 1.00 0.00 16 ASN A O 10
ATOM 21999 N N . ARG B 2 17 ? 2.701 24.984 -1.191 1.00 0.00 17 ARG A N 10
ATOM 22000 C CA . ARG B 2 17 ? 3.207 26.275 -0.706 1.00 0.00 17 ARG A CA 10
ATOM 22001 C C . ARG B 2 17 ? 2.134 27.024 0.121 1.00 0.00 17 ARG A C 10
ATOM 22002 O O . ARG B 2 17 ? 2.053 28.252 0.099 1.00 0.00 17 ARG A O 10
ATOM 22023 N N . GLU B 2 18 ? 1.293 26.268 0.838 1.00 0.00 18 GLU A N 10
ATOM 22024 C CA . GLU B 2 18 ? 0.076 26.664 1.518 1.00 0.00 18 GLU A CA 10
ATOM 22025 C C . GLU B 2 18 ? 0.100 26.174 2.983 1.00 0.00 18 GLU A C 10
ATOM 22026 O O . GLU B 2 18 ? -0.034 27.016 3.876 1.00 0.00 18 GLU A O 10
ATOM 22038 N N . THR B 2 19 ? 0.333 24.872 3.262 1.00 0.00 19 THR A N 10
ATOM 22039 C CA . THR B 2 19 ? 0.609 24.405 4.647 1.00 0.00 19 THR A CA 10
ATOM 22040 C C . THR B 2 19 ? 2.058 23.939 4.901 1.00 0.00 19 THR A C 10
ATOM 22041 O O . THR B 2 19 ? 2.880 23.943 3.981 1.00 0.00 19 THR A O 10
ATOM 22052 N N . ASN B 2 20 ? 2.385 23.543 6.148 1.00 0.00 20 ASN A N 10
ATOM 22053 C CA . ASN B 2 20 ? 3.794 23.357 6.563 1.00 0.00 20 ASN A CA 10
ATOM 22054 C C . ASN B 2 20 ? 3.952 22.459 7.811 1.00 0.00 20 ASN A C 10
ATOM 22055 O O . ASN B 2 20 ? 3.075 21.670 8.133 1.00 0.00 20 ASN A O 10
ATOM 22066 N N . GLU B 2 21 ? 5.072 22.529 8.543 1.00 0.00 21 GLU A N 10
ATOM 22067 C CA . GLU B 2 21 ? 5.363 21.578 9.649 1.00 0.00 21 GLU A CA 10
ATOM 22068 C C . GLU B 2 21 ? 4.310 21.417 10.797 1.00 0.00 21 GLU A C 10
ATOM 22069 O O . GLU B 2 21 ? 4.261 20.476 11.603 1.00 0.00 21 GLU A O 10
ATOM 22081 N N . LYS B 2 22 ? 3.449 22.410 10.735 1.00 0.00 22 LYS A N 10
ATOM 22082 C CA . LYS B 2 22 ? 2.205 22.374 11.518 1.00 0.00 22 LYS A CA 10
ATOM 22083 C C . LYS B 2 22 ? 1.436 21.108 11.173 1.00 0.00 22 LYS A C 10
ATOM 22084 O O . LYS B 2 22 ? 1.210 20.213 12.000 1.00 0.00 22 LYS A O 10
ATOM 22103 N N . MET B 2 23 ? 1.139 21.077 9.861 1.00 0.00 23 MET A N 10
ATOM 22104 C CA . MET B 2 23 ? 0.544 19.916 9.265 1.00 0.00 23 MET A CA 10
ATOM 22105 C C . MET B 2 23 ? 1.453 18.743 9.581 1.00 0.00 23 MET A C 10
ATOM 22106 O O . MET B 2 23 ? 0.978 17.629 9.658 1.00 0.00 23 MET A O 10
ATOM 22120 N N . LEU B 2 24 ? 2.776 18.953 9.543 1.00 0.00 24 LEU A N 10
ATOM 22121 C CA . LEU B 2 24 ? 3.685 17.818 9.662 1.00 0.00 24 LEU A CA 10
ATOM 22122 C C . LEU B 2 24 ? 3.456 16.983 10.917 1.00 0.00 24 LEU A C 10
ATOM 22123 O O . LEU B 2 24 ? 2.922 15.868 10.845 1.00 0.00 24 LEU A O 10
ATOM 22139 N N . LYS B 2 25 ? 3.812 17.537 12.077 1.00 0.00 25 LYS A N 10
ATOM 22140 C CA . LYS B 2 25 ? 3.564 16.871 13.351 1.00 0.00 25 LYS A CA 10
ATOM 22141 C C . LYS B 2 25 ? 2.104 16.513 13.521 1.00 0.00 25 LYS A C 10
ATOM 22142 O O . LYS B 2 25 ? 1.836 15.437 14.045 1.00 0.00 25 LYS A O 10
ATOM 22161 N N . ALA B 2 26 ? 1.183 17.337 13.015 1.00 0.00 26 ALA A N 10
ATOM 22162 C CA . ALA B 2 26 ? -0.221 16.975 12.966 1.00 0.00 26 ALA A CA 10
ATOM 22163 C C . ALA B 2 26 ? -0.471 15.606 12.262 1.00 0.00 26 ALA A C 10
ATOM 22164 O O . ALA B 2 26 ? -0.633 14.545 12.882 1.00 0.00 26 ALA A O 10
ATOM 22171 N N . VAL B 2 27 ? -0.427 15.679 10.929 1.00 0.00 27 VAL A N 10
ATOM 22172 C CA . VAL B 2 27 ? -0.809 14.573 10.044 1.00 0.00 27 VAL A CA 10
ATOM 22173 C C . VAL B 2 27 ? -0.081 13.303 10.390 1.00 0.00 27 VAL A C 10
ATOM 22174 O O . VAL B 2 27 ? -0.677 12.248 10.573 1.00 0.00 27 VAL A O 10
ATOM 22187 N N . PHE B 2 28 ? 1.236 13.394 10.397 1.00 0.00 28 PHE A N 10
ATOM 22188 C CA . PHE B 2 28 ? 2.061 12.266 10.729 1.00 0.00 28 PHE A CA 10
ATOM 22189 C C . PHE B 2 28 ? 1.934 11.812 12.176 1.00 0.00 28 PHE A C 10
ATOM 22190 O O . PHE B 2 28 ? 1.787 10.619 12.449 1.00 0.00 28 PHE A O 10
ATOM 22207 N N . GLY B 2 29 ? 2.031 12.754 13.117 1.00 0.00 29 GLY A N 10
ATOM 22208 C CA . GLY B 2 29 ? 1.805 12.420 14.514 1.00 0.00 29 GLY A CA 10
ATOM 22209 C C . GLY B 2 29 ? 0.472 11.779 14.831 1.00 0.00 29 GLY A C 10
ATOM 22210 O O . GLY B 2 29 ? 0.333 11.237 15.929 1.00 0.00 29 GLY A O 10
ATOM 22214 N N . LYS B 2 30 ? -0.503 11.840 13.904 1.00 0.00 30 LYS A N 10
ATOM 22215 C CA . LYS B 2 30 ? -1.802 11.157 14.094 1.00 0.00 30 LYS A CA 10
ATOM 22216 C C . LYS B 2 30 ? -1.629 9.727 14.632 1.00 0.00 30 LYS A C 10
ATOM 22217 O O . LYS B 2 30 ? -2.333 9.322 15.561 1.00 0.00 30 LYS A O 10
ATOM 22236 N N . HIS B 2 31 ? -0.642 9.014 14.074 1.00 0.00 31 HIS A N 10
ATOM 22237 C CA . HIS B 2 31 ? -0.319 7.647 14.512 1.00 0.00 31 HIS A CA 10
ATOM 22238 C C . HIS B 2 31 ? 1.177 7.335 14.811 1.00 0.00 31 HIS A C 10
ATOM 22239 O O . HIS B 2 31 ? 1.543 6.157 14.846 1.00 0.00 31 HIS A O 10
ATOM 22253 N N . GLY B 2 32 ? 2.066 8.303 15.101 1.00 0.00 32 GLY A N 10
ATOM 22254 C CA . GLY B 2 32 ? 3.412 7.993 15.572 1.00 0.00 32 GLY A CA 10
ATOM 22255 C C . GLY B 2 32 ? 4.097 9.121 16.363 1.00 0.00 32 GLY A C 10
ATOM 22256 O O . GLY B 2 32 ? 3.510 10.183 16.576 1.00 0.00 32 GLY A O 10
ATOM 22260 N N . PRO B 2 33 ? 5.344 8.885 16.808 1.00 0.00 33 PRO A N 10
ATOM 22261 C CA . PRO B 2 33 ? 6.147 9.806 17.607 1.00 0.00 33 PRO A CA 10
ATOM 22262 C C . PRO B 2 33 ? 6.703 11.017 16.824 1.00 0.00 33 PRO A C 10
ATOM 22263 O O . PRO B 2 33 ? 6.312 12.152 17.106 1.00 0.00 33 PRO A O 10
ATOM 22274 N N . ILE B 2 34 ? 7.666 10.773 15.912 1.00 0.00 34 ILE A N 10
ATOM 22275 C CA . ILE B 2 34 ? 8.220 11.823 15.030 1.00 0.00 34 ILE A CA 10
ATOM 22276 C C . ILE B 2 34 ? 9.428 12.527 15.669 1.00 0.00 34 ILE A C 10
ATOM 22277 O O . ILE B 2 34 ? 9.248 13.342 16.578 1.00 0.00 34 ILE A O 10
ATOM 22293 N N . SER B 2 35 ? 10.640 12.211 15.203 1.00 0.00 35 SER A N 10
ATOM 22294 C CA . SER B 2 35 ? 11.894 12.823 15.660 1.00 0.00 35 SER A CA 10
ATOM 22295 C C . SER B 2 35 ? 12.677 13.506 14.530 1.00 0.00 35 SER A C 10
ATOM 22296 O O . SER B 2 35 ? 13.757 14.043 14.787 1.00 0.00 35 SER A O 10
ATOM 22304 N N . GLU B 2 36 ? 12.151 13.562 13.294 1.00 0.00 36 GLU A N 10
ATOM 22305 C CA . GLU B 2 36 ? 12.738 14.415 12.236 1.00 0.00 36 GLU A CA 10
ATOM 22306 C C . GLU B 2 36 ? 11.661 15.012 11.319 1.00 0.00 36 GLU A C 10
ATOM 22307 O O . GLU B 2 36 ? 10.750 14.290 10.922 1.00 0.00 36 GLU A O 10
ATOM 22319 N N . VAL B 2 37 ? 11.761 16.303 10.970 1.00 0.00 37 VAL A N 10
ATOM 22320 C CA . VAL B 2 37 ? 10.763 17.033 10.161 1.00 0.00 37 VAL A CA 10
ATOM 22321 C C . VAL B 2 37 ? 11.434 17.886 9.073 1.00 0.00 37 VAL A C 10
ATOM 22322 O O . VAL B 2 37 ? 12.260 18.754 9.364 1.00 0.00 37 VAL A O 10
ATOM 22335 N N . LEU B 2 38 ? 11.047 17.647 7.817 1.00 0.00 38 LEU A N 10
ATOM 22336 C CA . LEU B 2 38 ? 11.674 18.149 6.590 1.00 0.00 38 LEU A CA 10
ATOM 22337 C C . LEU B 2 38 ? 10.660 18.674 5.563 1.00 0.00 38 LEU A C 10
ATOM 22338 O O . LEU B 2 38 ? 9.630 18.042 5.356 1.00 0.00 38 LEU A O 10
ATOM 22354 N N . LEU B 2 39 ? 10.944 19.803 4.913 1.00 0.00 39 LEU A N 10
ATOM 22355 C CA . LEU B 2 39 ? 10.216 20.253 3.715 1.00 0.00 39 LEU A CA 10
ATOM 22356 C C . LEU B 2 39 ? 11.199 20.595 2.586 1.00 0.00 39 LEU A C 10
ATOM 22357 O O . LEU B 2 39 ? 12.244 21.197 2.839 1.00 0.00 39 LEU A O 10
ATOM 22373 N N . ILE B 2 40 ? 10.892 20.146 1.366 1.00 0.00 40 ILE A N 10
ATOM 22374 C CA . ILE B 2 40 ? 11.852 20.135 0.267 1.00 0.00 40 ILE A CA 10
ATOM 22375 C C . ILE B 2 40 ? 11.516 21.249 -0.723 1.00 0.00 40 ILE A C 10
ATOM 22376 O O . ILE B 2 40 ? 10.325 21.436 -1.049 1.00 0.00 40 ILE A O 10
ATOM 22392 N N . LYS B 2 41 ? 12.622 21.925 -1.104 1.00 0.00 41 LYS A N 10
ATOM 22393 C CA . LYS B 2 41 ? 12.599 23.106 -1.990 1.00 0.00 41 LYS A CA 10
ATOM 22394 C C . LYS B 2 41 ? 13.521 22.860 -3.226 1.00 0.00 41 LYS A C 10
ATOM 22395 O O . LYS B 2 41 ? 13.461 21.798 -3.844 1.00 0.00 41 LYS A O 10
ATOM 22414 N N . ASP B 2 42 ? 14.337 23.847 -3.599 1.00 0.00 42 ASP A N 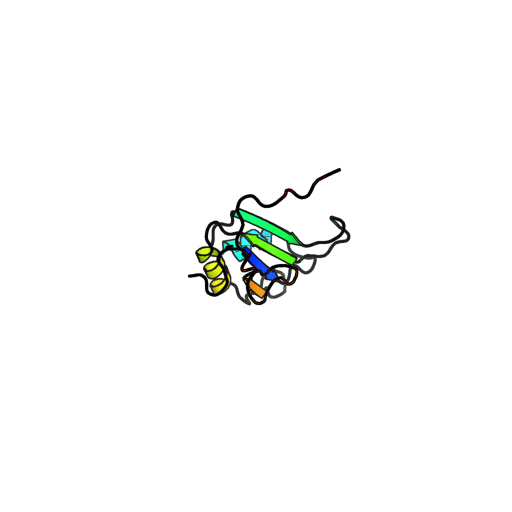10
ATOM 22415 C CA . ASP B 2 42 ? 15.175 24.004 -4.819 1.00 0.00 42 ASP A CA 10
ATOM 22416 C C . ASP B 2 42 ? 16.087 25.221 -4.567 1.00 0.00 42 ASP A C 10
ATOM 22417 O O . ASP B 2 42 ? 15.612 26.156 -3.933 1.00 0.00 42 ASP A O 10
ATOM 22426 N N . ARG B 2 43 ? 17.375 25.264 -4.969 1.00 0.00 43 ARG A N 10
ATOM 22427 C CA . ARG B 2 43 ? 18.370 26.330 -4.605 1.00 0.00 43 ARG A CA 10
ATOM 22428 C C . ARG B 2 43 ? 18.519 26.600 -3.106 1.00 0.00 43 ARG A C 10
ATOM 22429 O O . ARG B 2 43 ? 19.190 27.556 -2.763 1.00 0.00 43 ARG A O 10
ATOM 22450 N N . THR B 2 44 ? 17.839 25.842 -2.239 1.00 0.00 44 THR A N 10
ATOM 22451 C CA . THR B 2 44 ? 17.710 26.239 -0.822 1.00 0.00 44 THR A CA 10
ATOM 22452 C C . THR B 2 44 ? 16.721 27.415 -0.644 1.00 0.00 44 THR A C 10
ATOM 22453 O O . THR B 2 44 ? 16.474 27.811 0.493 1.00 0.00 44 THR A O 10
ATOM 22464 N N . SER B 2 45 ? 16.157 27.869 -1.795 1.00 0.00 45 SER A N 10
ATOM 22465 C CA . SER B 2 45 ? 14.936 28.705 -1.834 1.00 0.00 45 SER A CA 10
ATOM 22466 C C . SER B 2 45 ? 14.535 29.357 -3.199 1.00 0.00 45 SER A C 10
ATOM 22467 O O . SER B 2 45 ? 14.034 30.483 -3.243 1.00 0.00 45 SER A O 10
ATOM 22475 N N . LYS B 2 46 ? 14.772 28.687 -4.346 1.00 0.00 46 LYS A N 10
ATOM 22476 C CA . LYS B 2 46 ? 14.018 28.979 -5.607 1.00 0.00 46 LYS A CA 10
ATOM 22477 C C . LYS B 2 46 ? 12.492 28.871 -5.227 1.00 0.00 46 LYS A C 10
ATOM 22478 O O . LYS B 2 46 ? 11.717 29.762 -5.580 1.00 0.00 46 LYS A O 10
ATOM 22497 N N . SER B 2 47 ? 12.153 27.850 -4.396 1.00 0.00 47 SER A N 10
ATOM 22498 C CA . SER B 2 47 ? 10.916 27.847 -3.572 1.00 0.00 47 SER A CA 10
ATOM 22499 C C . SER B 2 47 ? 9.622 27.119 -3.997 1.00 0.00 47 SER A C 10
ATOM 22500 O O . SER B 2 47 ? 8.737 27.692 -4.637 1.00 0.00 47 SER A O 10
ATOM 22508 N N . ARG B 2 48 ? 9.508 25.840 -3.577 1.00 0.00 48 ARG A N 10
ATOM 22509 C CA . ARG B 2 48 ? 8.312 24.986 -3.527 1.00 0.00 48 ARG A CA 10
ATOM 22510 C C . ARG B 2 48 ? 8.276 24.278 -2.157 1.00 0.00 48 ARG A C 10
ATOM 22511 O O . ARG B 2 48 ? 9.113 24.540 -1.297 1.00 0.00 48 ARG A O 10
ATOM 22532 N N . GLY B 2 49 ? 7.287 23.426 -1.938 1.00 0.00 49 GLY A N 10
ATOM 22533 C CA . GLY B 2 49 ? 7.144 22.591 -0.729 1.00 0.00 49 GLY A CA 10
ATOM 22534 C C . GLY B 2 49 ? 6.754 21.120 -0.943 1.00 0.00 49 GLY A C 10
ATOM 22535 O O . GLY B 2 49 ? 5.690 20.868 -1.494 1.00 0.00 49 GLY A O 10
ATOM 22539 N N . PHE B 2 50 ? 7.599 20.152 -0.573 1.00 0.00 50 PHE A N 10
ATOM 22540 C CA . PHE B 2 50 ? 7.160 18.722 -0.409 1.00 0.00 50 PHE A CA 10
ATOM 22541 C C . PHE B 2 50 ? 7.760 18.078 0.843 1.00 0.00 50 PHE A C 10
ATOM 22542 O O . PHE B 2 50 ? 8.928 18.333 1.072 1.00 0.00 50 PHE A O 10
ATOM 22559 N N . ALA B 2 51 ? 7.058 17.318 1.697 1.00 0.00 51 ALA A N 10
ATOM 22560 C CA . ALA B 2 51 ? 7.589 17.090 3.059 1.00 0.00 51 ALA A CA 10
ATOM 22561 C C . ALA B 2 51 ? 7.885 15.678 3.514 1.00 0.00 51 ALA A C 10
ATOM 22562 O O . ALA B 2 51 ? 7.118 14.753 3.291 1.00 0.00 51 ALA A O 10
ATOM 22569 N N . PHE B 2 52 ? 9.046 15.536 4.152 1.00 0.00 52 PHE A N 10
ATOM 22570 C CA . PHE B 2 52 ? 9.542 14.282 4.669 1.00 0.00 52 PHE A CA 10
ATOM 22571 C C . PHE B 2 52 ? 9.451 14.210 6.210 1.00 0.00 52 PHE A C 10
ATOM 22572 O O . PHE B 2 52 ? 9.865 15.175 6.855 1.00 0.00 52 PHE A O 10
ATOM 22589 N N . ILE B 2 53 ? 8.993 13.115 6.845 1.00 0.00 53 ILE A N 10
ATOM 22590 C CA . ILE B 2 53 ? 9.075 13.009 8.328 1.00 0.00 53 ILE A CA 10
ATOM 22591 C C . ILE B 2 53 ? 9.719 11.685 8.741 1.00 0.00 53 ILE A C 10
ATOM 22592 O O . ILE B 2 53 ? 9.372 10.652 8.174 1.00 0.00 53 ILE A O 10
ATOM 22608 N N . THR B 2 54 ? 10.645 11.700 9.705 1.00 0.00 54 THR A N 10
ATOM 22609 C CA . THR B 2 54 ? 11.207 10.464 10.279 1.00 0.00 54 THR A CA 10
ATOM 22610 C C . THR B 2 54 ? 10.610 10.222 11.657 1.00 0.00 54 THR A C 10
ATOM 22611 O O . THR B 2 54 ? 10.583 11.112 12.525 1.00 0.00 54 THR A O 10
ATOM 22622 N N . PHE B 2 55 ? 10.206 8.963 11.833 1.00 0.00 55 PHE A N 10
ATOM 22623 C CA . PHE B 2 55 ? 9.601 8.364 13.011 1.00 0.00 55 PHE A CA 10
ATOM 22624 C C . PHE B 2 55 ? 10.648 7.502 13.716 1.00 0.00 55 PHE A C 10
ATOM 22625 O O . PHE B 2 55 ? 11.333 6.694 13.083 1.00 0.00 55 PHE A O 10
ATOM 22642 N N . GLU B 2 56 ? 10.727 7.655 15.038 1.00 0.00 56 GLU A N 10
ATOM 22643 C CA . GLU B 2 56 ? 11.565 6.789 15.882 1.00 0.00 56 GLU A CA 10
ATOM 22644 C C . GLU B 2 56 ? 11.482 5.261 15.604 1.00 0.00 56 GLU A C 10
ATOM 22645 O O . GLU B 2 56 ? 12.475 4.570 15.842 1.00 0.00 56 GLU A O 10
ATOM 22657 N N . ASN B 2 57 ? 10.370 4.736 15.055 1.00 0.00 57 ASN A N 10
ATOM 22658 C CA . ASN B 2 57 ? 10.321 3.349 14.544 1.00 0.00 57 ASN A CA 10
ATOM 22659 C C . ASN B 2 57 ? 9.586 3.258 13.184 1.00 0.00 57 ASN A C 10
ATOM 22660 O O . ASN B 2 57 ? 8.643 4.018 12.934 1.00 0.00 57 ASN A O 10
ATOM 22671 N N . PRO B 2 58 ? 9.935 2.272 12.332 1.00 0.00 58 PRO A N 10
ATOM 22672 C CA . PRO B 2 58 ? 9.278 2.008 11.042 1.00 0.00 58 PRO A CA 10
ATOM 22673 C C . PRO B 2 58 ? 7.815 1.577 11.216 1.00 0.00 58 PRO A C 10
ATOM 22674 O O . PRO B 2 58 ? 6.948 1.934 10.415 1.00 0.00 58 PRO A O 10
ATOM 22685 N N . ALA B 2 59 ? 7.547 0.866 12.315 1.00 0.00 59 ALA A N 10
ATOM 22686 C CA . ALA B 2 59 ? 6.188 0.591 12.761 1.00 0.00 59 ALA A CA 10
ATOM 22687 C C . ALA B 2 59 ? 5.291 1.825 12.690 1.00 0.00 59 ALA A C 10
ATOM 22688 O O . ALA B 2 59 ? 4.256 1.850 12.031 1.00 0.00 59 ALA A O 10
ATOM 22695 N N . ASP B 2 60 ? 5.705 2.827 13.450 1.00 0.00 60 ASP A N 10
ATOM 22696 C CA . ASP B 2 60 ? 4.970 4.061 13.572 1.00 0.00 60 ASP A CA 10
ATOM 22697 C C . ASP B 2 60 ? 4.812 4.847 12.261 1.00 0.00 60 ASP A C 10
ATOM 22698 O O . ASP B 2 60 ? 3.777 5.462 12.006 1.00 0.00 60 ASP A O 10
ATOM 22707 N N . ALA B 2 61 ? 5.850 4.800 11.423 1.00 0.00 61 ALA A N 10
ATOM 22708 C CA . ALA B 2 61 ? 5.760 5.317 10.056 1.00 0.00 61 ALA A CA 10
ATOM 22709 C C . ALA B 2 61 ? 4.606 4.680 9.278 1.00 0.00 61 ALA A C 10
ATOM 22710 O O . ALA B 2 61 ? 3.763 5.358 8.690 1.00 0.00 61 ALA A O 10
ATOM 22717 N N . LYS B 2 62 ? 4.605 3.349 9.267 1.00 0.00 62 LYS A N 10
ATOM 22718 C CA . LYS B 2 62 ? 3.548 2.515 8.657 1.00 0.00 62 LYS A CA 10
ATOM 22719 C C . LYS B 2 62 ? 2.162 2.833 9.209 1.00 0.00 62 LYS A C 10
ATOM 22720 O O . LYS B 2 62 ? 1.184 2.912 8.478 1.00 0.00 62 LYS A O 10
ATOM 22739 N N . ASN B 2 63 ? 2.104 2.977 10.523 1.00 0.00 63 ASN A N 10
ATOM 22740 C CA . ASN B 2 63 ? 0.900 3.390 11.216 1.00 0.00 63 ASN A CA 10
ATOM 22741 C C . ASN B 2 63 ? 0.335 4.714 10.704 1.00 0.00 63 ASN A C 10
ATOM 22742 O O . ASN B 2 63 ? -0.785 4.744 10.207 1.00 0.00 63 ASN A O 10
ATOM 22753 N N . ALA B 2 64 ? 1.123 5.791 10.806 1.00 0.00 64 ALA A N 10
ATOM 22754 C CA . ALA B 2 64 ? 0.742 7.088 10.253 1.00 0.00 64 ALA A CA 10
ATOM 22755 C C . ALA B 2 64 ? 0.409 7.014 8.749 1.00 0.00 64 ALA A C 10
ATOM 22756 O O . ALA B 2 64 ? -0.551 7.639 8.306 1.00 0.00 64 ALA A O 10
ATOM 22763 N N . ALA B 2 65 ? 1.131 6.208 7.961 1.00 0.00 65 ALA A N 10
ATOM 22764 C CA . ALA B 2 65 ? 0.723 5.895 6.589 1.00 0.00 65 ALA A CA 10
ATOM 22765 C C . ALA B 2 65 ? -0.699 5.313 6.515 1.00 0.00 65 ALA A C 10
ATOM 22766 O O . ALA B 2 65 ? -1.589 5.934 5.948 1.00 0.00 65 ALA A O 10
ATOM 22773 N N . LYS B 2 66 ? -0.914 4.139 7.108 1.00 0.00 66 LYS A N 10
ATOM 22774 C CA . LYS B 2 66 ? -2.147 3.333 7.072 1.00 0.00 66 LYS A CA 10
ATOM 22775 C C . LYS B 2 66 ? -3.353 4.136 7.544 1.00 0.00 66 LYS A C 10
ATOM 22776 O O . LYS B 2 66 ? -4.450 4.029 6.997 1.00 0.00 66 LYS A O 10
ATOM 22795 N N . ASP B 2 67 ? -3.120 4.934 8.579 1.00 0.00 67 ASP A N 10
ATOM 22796 C CA . ASP B 2 67 ? -4.067 5.960 9.000 1.00 0.00 67 ASP A CA 10
ATOM 22797 C C . ASP B 2 67 ? -4.450 6.942 7.881 1.00 0.00 67 ASP A C 10
ATOM 22798 O O . ASP B 2 67 ? -5.614 7.115 7.511 1.00 0.00 67 ASP A O 10
ATOM 22807 N N . MET B 2 68 ? -3.403 7.650 7.466 1.00 0.00 68 MET A N 10
ATOM 22808 C CA . MET B 2 68 ? -3.545 8.842 6.611 1.00 0.00 68 MET A CA 10
ATOM 22809 C C . MET B 2 68 ? -3.889 8.526 5.156 1.00 0.00 68 MET A C 10
ATOM 22810 O O . MET B 2 68 ? -5.064 8.532 4.796 1.00 0.00 68 MET A O 10
ATOM 22824 N N . ASN B 2 69 ? -2.865 8.245 4.333 1.00 0.00 69 ASN A N 10
ATOM 22825 C CA . ASN B 2 69 ? -3.049 7.619 3.014 1.00 0.00 69 ASN A CA 10
ATOM 22826 C C . ASN B 2 69 ? -4.259 8.040 2.148 1.00 0.00 69 ASN A C 10
ATOM 22827 O O . ASN B 2 69 ? -5.014 7.208 1.641 1.00 0.00 69 ASN A O 10
ATOM 22838 N N . GLY B 2 70 ? -4.432 9.354 1.994 1.00 0.00 70 GLY A N 10
ATOM 22839 C CA . GLY B 2 70 ? -5.522 9.978 1.235 1.00 0.00 70 GLY A CA 10
ATOM 22840 C C . GLY B 2 70 ? -6.639 10.577 2.074 1.00 0.00 70 GLY A C 10
ATOM 22841 O O . GLY B 2 70 ? -7.802 10.601 1.661 1.00 0.00 70 GLY A O 10
ATOM 22845 N N . LYS B 2 71 ? -6.246 11.081 3.246 1.00 0.00 71 LYS A N 10
ATOM 22846 C CA . LYS B 2 71 ? -7.119 11.923 4.051 1.00 0.00 71 LYS A CA 10
ATOM 22847 C C . LYS B 2 71 ? -6.918 13.370 3.563 1.00 0.00 71 LYS A C 10
ATOM 22848 O O . LYS B 2 71 ? -6.247 13.612 2.555 1.00 0.00 71 LYS A O 10
ATOM 22867 N N . SER B 2 72 ? -7.493 14.358 4.234 1.00 0.00 72 SER A N 10
ATOM 22868 C CA . SER B 2 72 ? -7.539 15.720 3.711 1.00 0.00 72 SER A CA 10
ATOM 22869 C C . SER B 2 72 ? -7.746 16.694 4.846 1.00 0.00 72 SER A C 10
ATOM 22870 O O . SER B 2 72 ? -8.576 16.458 5.730 1.00 0.00 72 SER A O 10
ATOM 22878 N N . LEU B 2 73 ? -6.929 17.747 4.846 1.00 0.00 73 LEU A N 10
ATOM 22879 C CA . LEU B 2 73 ? -6.819 18.605 6.036 1.00 0.00 73 LEU A CA 10
ATOM 22880 C C . LEU B 2 73 ? -6.251 20.015 5.859 1.00 0.00 73 LEU A C 10
ATOM 22881 O O . LEU B 2 73 ? -6.527 20.869 6.702 1.00 0.00 73 LEU A O 10
ATOM 22897 N N . HIS B 2 74 ? -5.524 20.302 4.775 1.00 0.00 74 HIS A N 10
ATOM 22898 C CA . HIS B 2 74 ? -4.982 21.646 4.517 1.00 0.00 74 HIS A CA 10
ATOM 22899 C C . HIS B 2 74 ? -5.903 22.438 3.555 1.00 0.00 74 HIS A C 10
ATOM 22900 O O . HIS B 2 74 ? -5.469 23.270 2.761 1.00 0.00 74 HIS A O 10
ATOM 22914 N N . GLY B 2 75 ? -7.213 22.156 3.611 1.00 0.00 75 GLY A N 10
ATOM 22915 C CA . GLY B 2 75 ? -8.149 22.578 2.558 1.00 0.00 75 GLY A CA 10
ATOM 22916 C C . GLY B 2 75 ? -7.924 21.777 1.260 1.00 0.00 75 GLY A C 10
ATOM 22917 O O . GLY B 2 75 ? -8.391 22.188 0.194 1.00 0.00 75 GLY A O 10
ATOM 22921 N N . LYS B 2 76 ? -7.174 20.663 1.376 1.00 0.00 76 LYS A N 10
ATOM 22922 C CA . LYS B 2 76 ? -6.681 19.901 0.229 1.00 0.00 76 LYS A CA 10
ATOM 22923 C C . LYS B 2 76 ? -6.258 18.553 0.799 1.00 0.00 76 LYS A C 10
ATOM 22924 O O . LYS B 2 76 ? -5.980 18.413 2.001 1.00 0.00 76 LYS A O 10
ATOM 22943 N N . ALA B 2 77 ? -6.163 17.582 -0.087 1.00 0.00 77 ALA A N 10
ATOM 22944 C CA . ALA B 2 77 ? -5.780 16.245 0.286 1.00 0.00 77 ALA A CA 10
ATOM 22945 C C . ALA B 2 77 ? -4.267 16.095 0.476 1.00 0.00 77 ALA A C 10
ATOM 22946 O O . ALA B 2 77 ? -3.448 16.770 -0.154 1.00 0.00 77 ALA A O 10
ATOM 22953 N N . ILE B 2 78 ? -3.956 15.143 1.344 1.00 0.00 78 ILE A N 10
ATOM 22954 C CA . ILE B 2 78 ? -2.585 14.635 1.511 1.00 0.00 78 ILE A CA 10
ATOM 22955 C C . ILE B 2 78 ? -2.443 13.257 0.888 1.00 0.00 78 ILE A C 10
ATOM 22956 O O . ILE B 2 78 ? -3.301 12.384 1.021 1.00 0.00 78 ILE A O 10
ATOM 22972 N N . LYS B 2 79 ? -1.337 13.086 0.188 1.00 0.00 79 LYS A N 10
ATOM 22973 C CA . LYS B 2 79 ? -0.914 11.761 -0.268 1.00 0.00 79 LYS A CA 10
ATOM 22974 C C . LYS B 2 79 ? 0.238 11.325 0.623 1.00 0.00 79 LYS A C 10
ATOM 22975 O O . LYS B 2 79 ? 1.167 12.098 0.844 1.00 0.00 79 LYS A O 10
ATOM 22994 N N . VAL B 2 80 ? 0.153 10.106 1.154 1.00 0.00 80 VAL A N 10
ATOM 22995 C CA . VAL B 2 80 ? 1.105 9.564 2.136 1.00 0.00 80 VAL A CA 10
ATOM 22996 C C . VAL B 2 80 ? 1.784 8.313 1.593 1.00 0.00 80 VAL A C 10
ATOM 22997 O O . VAL B 2 80 ? 1.143 7.336 1.209 1.00 0.00 80 VAL A O 10
ATOM 23010 N N . GLU B 2 81 ? 3.104 8.409 1.518 1.00 0.00 81 GLU A N 10
ATOM 23011 C CA . GLU B 2 81 ? 4.036 7.506 0.857 1.00 0.00 81 GLU A CA 10
ATOM 23012 C C . GLU B 2 81 ? 5.246 7.239 1.768 1.00 0.00 81 GLU A C 10
ATOM 23013 O O . GLU B 2 81 ? 5.609 8.093 2.575 1.00 0.00 81 GLU A O 10
ATOM 23025 N N . GLN B 2 82 ? 5.892 6.080 1.659 1.00 0.00 82 GLN A N 10
ATOM 23026 C CA . GLN B 2 82 ? 7.096 5.778 2.440 1.00 0.00 82 GLN A CA 10
ATOM 23027 C C . GLN B 2 82 ? 8.299 5.986 1.509 1.00 0.00 82 GLN A C 10
ATOM 23028 O O . GLN B 2 82 ? 8.336 5.484 0.381 1.00 0.00 82 GLN A O 10
ATOM 23042 N N . ALA B 2 83 ? 9.237 6.825 1.963 1.00 0.00 83 ALA A N 10
ATOM 23043 C CA . ALA B 2 83 ? 10.303 7.365 1.120 1.00 0.00 83 ALA A CA 10
ATOM 23044 C C . ALA B 2 83 ? 11.193 6.310 0.421 1.00 0.00 83 ALA A C 10
ATOM 23045 O O . ALA B 2 83 ? 11.425 5.218 0.953 1.00 0.00 83 ALA A O 10
ATOM 23052 N N . LYS B 2 84 ? 11.711 6.678 -0.764 1.00 0.00 84 LYS A N 10
ATOM 23053 C CA . LYS B 2 84 ? 12.373 5.708 -1.662 1.00 0.00 84 LYS A CA 10
ATOM 23054 C C . LYS B 2 84 ? 13.837 6.060 -1.969 1.00 0.00 84 LYS A C 10
ATOM 23055 O O . LYS B 2 84 ? 14.739 5.403 -1.448 1.00 0.00 84 LYS A O 10
ATOM 23074 N N . LYS B 2 85 ? 14.052 7.072 -2.824 1.00 0.00 85 LYS A N 10
ATOM 23075 C CA . LYS B 2 85 ? 15.386 7.393 -3.356 1.00 0.00 85 LYS A CA 10
ATOM 23076 C C . LYS B 2 85 ? 15.282 8.733 -4.109 1.00 0.00 85 LYS A C 10
ATOM 23077 O O . LYS B 2 85 ? 14.387 8.847 -4.951 1.00 0.00 85 LYS A O 10
ATOM 23096 N N . PRO B 2 86 ? 16.148 9.734 -3.855 1.00 0.00 86 PRO A N 10
ATOM 23097 C CA . PRO B 2 86 ? 16.014 11.035 -4.505 1.00 0.00 86 PRO A CA 10
ATOM 23098 C C . PRO B 2 86 ? 16.564 11.094 -5.935 1.00 0.00 86 PRO A C 10
ATOM 23099 O O . PRO B 2 86 ? 15.969 11.760 -6.782 1.00 0.00 86 PRO A O 10
ATOM 23110 N N . SER B 2 87 ? 17.667 10.389 -6.205 1.00 0.00 87 SER A N 10
ATOM 23111 C CA . SER B 2 87 ? 18.444 10.475 -7.453 1.00 0.00 87 SER A CA 10
ATOM 23112 C C . SER B 2 87 ? 19.102 9.133 -7.805 1.00 0.00 87 SER A C 10
ATOM 23113 O O . SER B 2 87 ? 19.322 8.288 -6.936 1.00 0.00 87 SER A O 10
ATOM 23121 N N . PHE B 2 88 ? 19.442 8.949 -9.085 1.00 0.00 88 PHE A N 10
ATOM 23122 C CA . PHE B 2 88 ? 20.123 7.754 -9.623 1.00 0.00 88 PHE A CA 10
ATOM 23123 C C . PHE B 2 88 ? 20.912 8.098 -10.899 1.00 0.00 88 PHE A C 10
ATOM 23124 O O . PHE B 2 88 ? 22.115 7.853 -10.991 1.00 0.00 88 PHE A O 10
ATOM 23141 N N . GLN B 2 89 ? 20.228 8.755 -11.840 1.00 0.00 89 GLN A N 10
ATOM 23142 C CA . GLN B 2 89 ? 20.785 9.401 -13.040 1.00 0.00 89 GLN A CA 10
ATOM 23143 C C . GLN B 2 89 ? 20.216 10.830 -13.179 1.00 0.00 89 GLN A C 10
ATOM 23144 O O . GLN B 2 89 ? 20.910 11.748 -13.618 1.00 0.00 89 GLN A O 10
ATOM 23158 N N . SER B 2 90 ? 18.971 11.024 -12.728 1.00 0.00 90 SER A N 10
ATOM 23159 C CA . SER B 2 90 ? 18.305 12.310 -12.491 1.00 0.00 90 SER A CA 10
ATOM 23160 C C . SER B 2 90 ? 17.275 12.146 -11.354 1.00 0.00 90 SER A C 10
ATOM 23161 O O . SER B 2 90 ? 17.149 11.053 -10.783 1.00 0.00 90 SER A O 10
ATOM 23169 N N . GLY B 2 91 ? 16.561 13.217 -10.999 1.00 0.00 91 GLY A N 10
ATOM 23170 C CA . GLY B 2 91 ? 15.621 13.253 -9.870 1.00 0.00 91 GLY A CA 10
ATOM 23171 C C . GLY B 2 91 ? 14.428 12.293 -10.006 1.00 0.00 91 GLY A C 10
ATOM 23172 O O . GLY B 2 91 ? 13.974 12.009 -11.114 1.00 0.00 91 GLY A O 10
ATOM 23176 N N . GLY B 2 92 ? 13.913 11.784 -8.884 1.00 0.00 92 GLY A N 10
ATOM 23177 C CA . GLY B 2 92 ? 12.852 10.766 -8.804 1.00 0.00 92 GLY A CA 10
ATOM 23178 C C . GLY B 2 92 ? 11.562 11.050 -9.596 1.00 0.00 92 GLY A C 10
ATOM 23179 O O . GLY B 2 92 ? 10.916 10.112 -10.067 1.00 0.00 92 GLY A O 10
ATOM 23183 N N . ARG B 2 93 ? 11.203 12.327 -9.795 1.00 0.00 93 ARG A N 10
ATOM 23184 C CA . ARG B 2 93 ? 10.045 12.799 -10.591 1.00 0.00 93 ARG A CA 10
ATOM 23185 C C . ARG B 2 93 ? 10.064 12.361 -12.070 1.00 0.00 93 ARG A C 10
ATOM 23186 O O . ARG B 2 93 ? 9.023 12.356 -12.728 1.00 0.00 93 ARG A O 10
ATOM 23207 N N . ARG B 2 94 ? 11.240 11.997 -12.593 1.00 0.00 94 ARG A N 10
ATOM 23208 C CA . ARG B 2 94 ? 11.548 11.701 -14.008 1.00 0.00 94 ARG A CA 10
ATOM 23209 C C . ARG B 2 94 ? 12.484 10.490 -14.100 1.00 0.00 94 ARG A C 10
ATOM 23210 O O . ARG B 2 94 ? 13.158 10.171 -13.121 1.00 0.00 94 ARG A O 10
ATOM 23231 N N . ARG B 2 95 ? 12.537 9.773 -15.230 1.00 0.00 95 ARG A N 10
ATOM 23232 C CA . ARG B 2 95 ? 13.289 8.498 -15.339 1.00 0.00 95 ARG A CA 10
ATOM 23233 C C . ARG B 2 95 ? 13.861 8.254 -16.750 1.00 0.00 95 ARG A C 10
ATOM 23234 O O . ARG B 2 95 ? 13.127 8.459 -17.723 1.00 0.00 95 ARG A O 10
ATOM 23255 N N . PRO B 2 96 ? 15.126 7.801 -16.892 1.00 0.00 96 PRO A N 10
ATOM 23256 C CA . PRO B 2 96 ? 15.677 7.375 -18.185 1.00 0.00 96 PRO A CA 10
ATOM 23257 C C . PRO B 2 96 ? 15.017 6.077 -18.706 1.00 0.00 96 PRO A C 10
ATOM 23258 O O . PRO B 2 96 ? 14.411 5.333 -17.923 1.00 0.00 96 PRO A O 10
ATOM 23269 N N . PRO B 2 97 ? 15.133 5.771 -20.015 1.00 0.00 97 PRO A N 10
ATOM 23270 C CA . PRO B 2 97 ? 14.555 4.567 -20.617 1.00 0.00 97 PRO A CA 10
ATOM 23271 C C . PRO B 2 97 ? 15.282 3.277 -20.192 1.00 0.00 97 PRO A C 10
ATOM 23272 O O . PRO B 2 97 ? 16.483 3.276 -19.906 1.00 0.00 97 PRO A O 10
ATOM 23283 N N . ALA B 2 98 ? 14.544 2.164 -20.197 1.00 0.00 98 ALA A N 10
ATOM 23284 C CA . ALA B 2 98 ? 15.021 0.808 -19.900 1.00 0.00 98 ALA A CA 10
ATOM 23285 C C . ALA B 2 98 ? 14.111 -0.258 -20.554 1.00 0.00 98 ALA A C 10
ATOM 23286 O O . ALA B 2 98 ? 13.043 0.064 -21.085 1.00 0.00 98 ALA A O 10
ATOM 23293 N N . SER B 2 99 ? 14.517 -1.532 -20.500 1.00 0.00 99 SER A N 10
ATOM 23294 C CA . SER B 2 99 ? 13.745 -2.673 -21.019 1.00 0.00 99 SER A CA 10
ATOM 23295 C C . SER B 2 99 ? 14.059 -3.951 -20.228 1.00 0.00 99 SER A C 10
ATOM 23296 O O . SER B 2 99 ? 15.181 -4.465 -20.277 1.00 0.00 99 SER A O 10
ATOM 23304 N N . SER B 2 100 ? 13.079 -4.456 -19.475 1.00 0.00 100 SER A N 10
ATOM 23305 C CA . SER B 2 100 ? 13.229 -5.527 -18.468 1.00 0.00 100 SER A CA 10
ATOM 23306 C C . SER B 2 100 ? 13.566 -6.935 -18.996 1.00 0.00 100 SER A C 10
ATOM 23307 O O . SER B 2 100 ? 13.839 -7.832 -18.191 1.00 0.00 100 SER A O 10
ATOM 23315 N N . ARG B 2 101 ? 13.531 -7.161 -20.319 1.00 0.00 101 ARG A N 10
ATOM 23316 C CA . ARG B 2 101 ? 13.903 -8.440 -20.967 1.00 0.00 101 ARG A CA 10
ATOM 23317 C C . ARG B 2 101 ? 15.382 -8.846 -20.784 1.00 0.00 101 ARG A C 10
ATOM 23318 O O . ARG B 2 101 ? 16.162 -8.136 -20.143 1.00 0.00 101 ARG A O 10
ATOM 23339 N N . ASN B 2 102 ? 15.749 -10.010 -21.332 1.00 0.00 102 ASN A N 10
ATOM 23340 C CA . ASN B 2 102 ? 17.092 -10.614 -21.284 1.00 0.00 102 ASN A CA 10
ATOM 23341 C C . ASN B 2 102 ? 18.221 -9.646 -21.720 1.00 0.00 102 ASN A C 10
ATOM 23342 O O . ASN B 2 102 ? 17.971 -8.668 -22.422 1.00 0.00 102 ASN A O 10
ATOM 23353 N N . ARG B 2 103 ? 19.473 -9.929 -21.330 1.00 0.00 103 ARG A N 10
ATOM 23354 C CA . ARG B 2 103 ? 20.674 -9.063 -21.431 1.00 0.00 103 ARG A CA 10
ATOM 23355 C C . ARG B 2 103 ? 21.190 -8.740 -22.858 1.00 0.00 103 ARG A C 10
ATOM 23356 O O . ARG B 2 103 ? 22.390 -8.523 -23.048 1.00 0.00 103 ARG A O 10
ATOM 23377 N N . SER B 2 104 ? 20.330 -8.734 -23.875 1.00 0.00 104 SER A N 10
ATOM 23378 C CA . SER B 2 104 ? 20.648 -8.282 -25.238 1.00 0.00 104 SER A CA 10
ATOM 23379 C C . SER B 2 104 ? 21.053 -6.790 -25.298 1.00 0.00 104 SER A C 10
ATOM 23380 O O . SER B 2 104 ? 20.660 -6.005 -24.421 1.00 0.00 104 SER A O 10
ATOM 23388 N N . PRO B 2 105 ? 21.820 -6.359 -26.320 1.00 0.00 105 PRO A N 10
ATOM 23389 C CA . PRO B 2 105 ? 22.140 -4.945 -26.539 1.00 0.00 105 PRO A CA 10
ATOM 23390 C C . PRO B 2 105 ? 20.909 -4.129 -26.982 1.00 0.00 105 PRO A C 10
ATOM 23391 O O . PRO B 2 105 ? 19.886 -4.679 -27.401 1.00 0.00 105 PRO A O 10
ATOM 23402 N N . SER B 2 106 ? 21.023 -2.800 -26.916 1.00 0.00 106 SER A N 10
ATOM 23403 C CA . SER B 2 106 ? 19.984 -1.840 -27.326 1.00 0.00 106 SER A CA 10
ATOM 23404 C C . SER B 2 106 ? 20.602 -0.524 -27.835 1.00 0.00 106 SER A C 10
ATOM 23405 O O . SER B 2 106 ? 21.796 -0.270 -27.643 1.00 0.00 106 SER A O 10
ATOM 23413 N N . GLY B 2 107 ? 19.801 0.313 -28.498 1.00 0.00 107 GLY A N 10
ATOM 23414 C CA . GLY B 2 107 ? 20.236 1.567 -29.125 1.00 0.00 107 GLY A CA 10
ATOM 23415 C C . GLY B 2 107 ? 19.125 2.287 -29.901 1.00 0.00 107 GLY A C 10
ATOM 23416 O O . GLY B 2 107 ? 17.958 1.882 -29.866 1.00 0.00 107 GLY A O 10
ATOM 23420 N N . SER B 2 108 ? 19.498 3.364 -30.606 1.00 0.00 108 SER A N 10
ATOM 23421 C CA . SER B 2 108 ? 18.608 4.230 -31.405 1.00 0.00 108 SER A CA 10
ATOM 23422 C C . SER B 2 108 ? 19.314 4.756 -32.663 1.00 0.00 108 SER A C 10
ATOM 23423 O O . SER B 2 108 ? 20.396 5.377 -32.534 1.00 0.00 108 SER A O 10
ATOM 24105 N N . MET B 2 1 ? 7.551 -7.769 6.419 1.00 0.00 1 MET A N 11
ATOM 24106 C CA . MET B 2 1 ? 8.586 -6.974 5.698 1.00 0.00 1 MET A CA 11
ATOM 24107 C C . MET B 2 1 ? 8.307 -5.470 5.807 1.00 0.00 1 MET A C 11
ATOM 24108 O O . MET B 2 1 ? 7.231 -5.056 6.243 1.00 0.00 1 MET A O 11
ATOM 24124 N N . VAL B 2 2 ? 9.274 -4.629 5.421 1.00 0.00 2 VAL A N 11
ATOM 24125 C CA . VAL B 2 2 ? 9.120 -3.160 5.367 1.00 0.00 2 VAL A CA 11
ATOM 24126 C C . VAL B 2 2 ? 8.209 -2.695 4.207 1.00 0.00 2 VAL A C 11
ATOM 24127 O O . VAL B 2 2 ? 7.623 -1.619 4.271 1.00 0.00 2 VAL A O 11
ATOM 24140 N N . GLU B 2 3 ? 8.037 -3.536 3.178 1.00 0.00 3 GLU A N 11
ATOM 24141 C CA . GLU B 2 3 ? 7.064 -3.463 2.063 1.00 0.00 3 GLU A CA 11
ATOM 24142 C C . GLU B 2 3 ? 7.184 -2.292 1.063 1.00 0.00 3 GLU A C 11
ATOM 24143 O O . GLU B 2 3 ? 6.584 -2.371 -0.012 1.00 0.00 3 GLU A O 11
ATOM 24155 N N . ALA B 2 4 ? 7.969 -1.246 1.346 1.00 0.00 4 ALA A N 11
ATOM 24156 C CA . ALA B 2 4 ? 8.081 -0.059 0.482 1.00 0.00 4 ALA A CA 11
ATOM 24157 C C . ALA B 2 4 ? 9.535 0.385 0.232 1.00 0.00 4 ALA A C 11
ATOM 24158 O O . ALA B 2 4 ? 9.948 0.498 -0.921 1.00 0.00 4 ALA A O 11
ATOM 24165 N N . ASP B 2 5 ? 10.312 0.576 1.303 1.00 0.00 5 ASP A N 11
ATOM 24166 C CA . ASP B 2 5 ? 11.766 0.800 1.204 1.00 0.00 5 ASP A CA 11
ATOM 24167 C C . ASP B 2 5 ? 12.356 0.645 2.621 1.00 0.00 5 ASP A C 11
ATOM 24168 O O . ASP B 2 5 ? 11.618 0.735 3.603 1.00 0.00 5 ASP A O 11
ATOM 24177 N N . HIS B 2 6 ? 13.665 0.426 2.762 1.00 0.00 6 HIS A N 11
ATOM 24178 C CA . HIS B 2 6 ? 14.301 0.167 4.061 1.00 0.00 6 HIS A CA 11
ATOM 24179 C C . HIS B 2 6 ? 14.086 1.238 5.166 1.00 0.00 6 HIS A C 11
ATOM 24180 O O . HIS B 2 6 ? 13.834 0.838 6.309 1.00 0.00 6 HIS A O 11
ATOM 24194 N N . PRO B 2 7 ? 14.181 2.564 4.912 1.00 0.00 7 PRO A N 11
ATOM 24195 C CA . PRO B 2 7 ? 14.158 3.560 5.988 1.00 0.00 7 PRO A CA 11
ATOM 24196 C C . PRO B 2 7 ? 12.747 3.865 6.533 1.00 0.00 7 PRO A C 11
ATOM 24197 O O . PRO B 2 7 ? 11.736 3.786 5.828 1.00 0.00 7 PRO A O 11
ATOM 24208 N N . GLY B 2 8 ? 12.689 4.319 7.791 1.00 0.00 8 GLY A N 11
ATOM 24209 C CA . GLY B 2 8 ? 11.481 4.809 8.477 1.00 0.00 8 GLY A CA 11
ATOM 24210 C C . GLY B 2 8 ? 11.097 6.240 8.075 1.00 0.00 8 GLY A C 11
ATOM 24211 O O . GLY B 2 8 ? 10.898 7.091 8.946 1.00 0.00 8 GLY A O 11
ATOM 24215 N N . LYS B 2 9 ? 11.045 6.494 6.758 1.00 0.00 9 LYS A N 11
ATOM 24216 C CA . LYS B 2 9 ? 10.908 7.858 6.211 1.00 0.00 9 LYS A CA 11
ATOM 24217 C C . LYS B 2 9 ? 9.682 7.935 5.301 1.00 0.00 9 LYS A C 11
ATOM 24218 O O . LYS B 2 9 ? 9.446 7.037 4.495 1.00 0.00 9 LYS A O 11
ATOM 24237 N N . LEU B 2 10 ? 8.899 8.998 5.456 1.00 0.00 10 LEU A N 11
ATOM 24238 C CA . LEU B 2 10 ? 7.583 9.105 4.823 1.00 0.00 10 LEU A CA 11
ATOM 24239 C C . LEU B 2 10 ? 7.470 10.329 3.934 1.00 0.00 10 LEU A C 11
ATOM 24240 O O . LEU B 2 10 ? 7.949 11.382 4.322 1.00 0.00 10 LEU A O 11
ATOM 24256 N N . PHE B 2 11 ? 6.777 10.199 2.810 1.00 0.00 11 PHE A N 11
ATOM 24257 C CA . PHE B 2 11 ? 6.490 11.253 1.847 1.00 0.00 11 PHE A CA 11
ATOM 24258 C C . PHE B 2 11 ? 5.023 11.673 2.033 1.00 0.00 11 PHE A C 11
ATOM 24259 O O . PHE B 2 11 ? 4.110 10.849 1.889 1.00 0.00 11 PHE A O 11
ATOM 24276 N N . ILE B 2 12 ? 4.829 12.960 2.362 1.00 0.00 12 ILE A N 11
ATOM 24277 C CA . ILE B 2 12 ? 3.506 13.549 2.340 1.00 0.00 12 ILE A CA 11
ATOM 24278 C C . ILE B 2 12 ? 3.532 14.418 1.113 1.00 0.00 12 ILE A C 11
ATOM 24279 O O . ILE B 2 12 ? 4.439 15.238 0.894 1.00 0.00 12 ILE A O 11
ATOM 24295 N N . GLY B 2 13 ? 2.504 14.187 0.318 1.00 0.00 13 GLY A N 11
ATOM 24296 C CA . GLY B 2 13 ? 2.270 14.907 -0.889 1.00 0.00 13 GLY A CA 11
ATOM 24297 C C . GLY B 2 13 ? 1.101 15.831 -0.693 1.00 0.00 13 GLY A C 11
ATOM 24298 O O . GLY B 2 13 ? -0.019 15.427 -0.377 1.00 0.00 13 GLY A O 11
ATOM 24302 N N . GLY B 2 14 ? 1.458 17.086 -0.901 1.00 0.00 14 GLY A N 11
ATOM 24303 C CA . GLY B 2 14 ? 0.516 18.180 -0.865 1.00 0.00 14 GLY A CA 11
ATOM 24304 C C . GLY B 2 14 ? 1.273 19.422 -0.678 1.00 0.00 14 GLY A C 11
ATOM 24305 O O . GLY B 2 14 ? 1.959 19.817 -1.615 1.00 0.00 14 GLY A O 11
ATOM 24309 N N . LEU B 2 15 ? 1.179 19.920 0.540 1.00 0.00 15 LEU A N 11
ATOM 24310 C CA . LEU B 2 15 ? 1.894 21.127 0.964 1.00 0.00 15 LEU A CA 11
ATOM 24311 C C . LEU B 2 15 ? 1.522 22.410 0.275 1.00 0.00 15 LEU A C 11
ATOM 24312 O O . LEU B 2 15 ? 1.325 23.419 0.938 1.00 0.00 15 LEU A O 11
ATOM 24328 N N . ASN B 2 16 ? 1.256 22.302 -1.009 1.00 0.00 16 ASN A N 11
ATOM 24329 C CA . ASN B 2 16 ? 0.613 23.202 -1.904 1.00 0.00 16 ASN A CA 11
ATOM 24330 C C . ASN B 2 16 ? 1.076 24.669 -1.818 1.00 0.00 16 ASN A C 11
ATOM 24331 O O . ASN B 2 16 ? 0.333 25.589 -2.160 1.00 0.00 16 ASN A O 11
ATOM 24342 N N . ARG B 2 17 ? 2.316 24.868 -1.338 1.00 0.00 17 ARG A N 11
ATOM 24343 C CA . ARG B 2 17 ? 2.896 26.156 -0.920 1.00 0.00 17 ARG A CA 11
ATOM 24344 C C . ARG B 2 17 ? 1.930 26.935 -0.005 1.00 0.00 17 ARG A C 11
ATOM 24345 O O . ARG B 2 17 ? 1.812 28.158 -0.068 1.00 0.00 17 ARG A O 11
ATOM 24366 N N . GLU B 2 18 ? 1.223 26.183 0.840 1.00 0.00 18 GLU A N 11
ATOM 24367 C CA . GLU B 2 18 ? 0.077 26.569 1.644 1.00 0.00 18 GLU A CA 11
ATOM 24368 C C . GLU B 2 18 ? 0.263 26.137 3.109 1.00 0.00 18 GLU A C 11
ATOM 24369 O O . GLU B 2 18 ? 0.166 26.990 3.995 1.00 0.00 18 GLU A O 11
ATOM 24381 N N . THR B 2 19 ? 0.587 24.856 3.372 1.00 0.00 19 THR A N 11
ATOM 24382 C CA . THR B 2 19 ? 0.798 24.365 4.762 1.00 0.00 19 THR A CA 11
ATOM 24383 C C . THR B 2 19 ? 2.256 24.036 5.141 1.00 0.00 19 THR A C 11
ATOM 24384 O O . THR B 2 19 ? 3.152 24.199 4.310 1.00 0.00 19 THR A O 11
ATOM 24395 N N . ASN B 2 20 ? 2.522 23.613 6.396 1.00 0.00 20 ASN A N 11
ATOM 24396 C CA . ASN B 2 20 ? 3.893 23.644 6.964 1.00 0.00 20 ASN A CA 11
ATOM 24397 C C . ASN B 2 20 ? 4.301 22.530 7.953 1.00 0.00 20 ASN A C 11
ATOM 24398 O O . ASN B 2 20 ? 3.530 21.619 8.231 1.00 0.00 20 ASN A O 11
ATOM 24409 N N . GLU B 2 21 ? 5.521 22.658 8.514 1.00 0.00 21 GLU A N 11
ATOM 24410 C CA . GLU B 2 21 ? 6.003 21.787 9.622 1.00 0.00 21 GLU A CA 11
ATOM 24411 C C . GLU B 2 21 ? 4.963 21.470 10.719 1.00 0.00 21 GLU A C 11
ATOM 24412 O O . GLU B 2 21 ? 4.924 20.357 11.262 1.00 0.00 21 GLU A O 11
ATOM 24424 N N . LYS B 2 22 ? 4.097 22.459 10.984 1.00 0.00 22 LYS A N 11
ATOM 24425 C CA . LYS B 2 22 ? 2.934 22.267 11.853 1.00 0.00 22 LYS A CA 11
ATOM 24426 C C . LYS B 2 22 ? 2.073 21.107 11.386 1.00 0.00 22 LYS A C 11
ATOM 24427 O O . LYS B 2 22 ? 1.871 20.153 12.140 1.00 0.00 22 LYS A O 11
ATOM 24446 N N . MET B 2 23 ? 1.568 21.198 10.152 1.00 0.00 23 MET A N 11
ATOM 24447 C CA . MET B 2 23 ? 0.874 20.075 9.579 1.00 0.00 23 MET A CA 11
ATOM 24448 C C . MET B 2 23 ? 1.704 18.803 9.561 1.00 0.00 23 MET A C 11
ATOM 24449 O O . MET B 2 23 ? 1.161 17.732 9.727 1.00 0.00 23 MET A O 11
ATOM 24463 N N . LEU B 2 24 ? 3.002 18.875 9.285 1.00 0.00 24 LEU A N 11
ATOM 24464 C CA . LEU B 2 24 ? 3.838 17.678 9.236 1.00 0.00 24 LEU A CA 11
ATOM 24465 C C . LEU B 2 24 ? 3.742 16.883 10.546 1.00 0.00 24 LEU A C 11
ATOM 24466 O O . LEU B 2 24 ? 3.194 15.776 10.562 1.00 0.00 24 LEU A O 11
ATOM 24482 N N . LYS B 2 25 ? 4.160 17.464 11.676 1.00 0.00 25 LYS A N 11
ATOM 24483 C CA . LYS B 2 25 ? 3.984 16.823 12.984 1.00 0.00 25 LYS A CA 11
ATOM 24484 C C . LYS B 2 25 ? 2.538 16.451 13.271 1.00 0.00 25 LYS A C 11
ATOM 24485 O O . LYS B 2 25 ? 2.316 15.395 13.850 1.00 0.00 25 LYS A O 11
ATOM 24504 N N . ALA B 2 26 ? 1.580 17.265 12.835 1.00 0.00 26 ALA A N 11
ATOM 24505 C CA . ALA B 2 26 ? 0.172 16.908 12.903 1.00 0.00 26 ALA A CA 11
ATOM 24506 C C . ALA B 2 26 ? -0.134 15.552 12.203 1.00 0.00 26 ALA A C 11
ATOM 24507 O O . ALA B 2 26 ? -0.293 14.492 12.822 1.00 0.00 26 ALA A O 11
ATOM 24514 N N . VAL B 2 27 ? -0.121 15.630 10.872 1.00 0.00 27 VAL A N 11
ATOM 24515 C CA . VAL B 2 27 ? -0.556 14.541 9.994 1.00 0.00 27 VAL A CA 11
ATOM 24516 C C . VAL B 2 27 ? 0.165 13.252 10.285 1.00 0.00 27 VAL A C 11
ATOM 24517 O O . VAL B 2 27 ? -0.446 12.210 10.469 1.00 0.00 27 VAL A O 11
ATOM 24530 N N . PHE B 2 28 ? 1.481 13.313 10.247 1.00 0.00 28 PHE A N 11
ATOM 24531 C CA . PHE B 2 28 ? 2.323 12.199 10.600 1.00 0.00 28 PHE A CA 11
ATOM 24532 C C . PHE B 2 28 ? 2.244 11.760 12.061 1.00 0.00 28 PHE A C 11
ATOM 24533 O O . PHE B 2 28 ? 2.067 10.577 12.357 1.00 0.00 28 PHE A O 11
ATOM 24550 N N . GLY B 2 29 ? 2.426 12.703 12.988 1.00 0.00 29 GLY A N 11
ATOM 24551 C CA . GLY B 2 29 ? 2.280 12.392 14.408 1.00 0.00 29 GLY A CA 11
ATOM 24552 C C . GLY B 2 29 ? 0.953 11.790 14.818 1.00 0.00 29 GLY A C 11
ATOM 24553 O O . GLY B 2 29 ? 0.857 11.275 15.935 1.00 0.00 29 GLY A O 11
ATOM 24557 N N . LYS B 2 30 ? -0.065 11.870 13.945 1.00 0.00 30 LYS A N 11
ATOM 24558 C CA . LYS B 2 30 ? -1.351 11.191 14.182 1.00 0.00 30 LYS A CA 11
ATOM 24559 C C . LYS B 2 30 ? -1.204 9.780 14.755 1.00 0.00 30 LYS A C 11
ATOM 24560 O O . LYS B 2 30 ? -1.933 9.395 15.673 1.00 0.00 30 LYS A O 11
ATOM 24579 N N . HIS B 2 31 ? -0.231 9.054 14.205 1.00 0.00 31 HIS A N 11
ATOM 24580 C CA . HIS B 2 31 ? 0.048 7.673 14.620 1.00 0.00 31 HIS A CA 11
ATOM 24581 C C . HIS B 2 31 ? 1.541 7.307 14.846 1.00 0.00 31 HIS A C 11
ATOM 24582 O O . HIS B 2 31 ? 1.862 6.114 14.870 1.00 0.00 31 HIS A O 11
ATOM 24596 N N . GLY B 2 32 ? 2.470 8.254 15.083 1.00 0.00 32 GLY A N 11
ATOM 24597 C CA . GLY B 2 32 ? 3.824 7.912 15.508 1.00 0.00 32 GLY A CA 11
ATOM 24598 C C . GLY B 2 32 ? 4.575 9.046 16.228 1.00 0.00 32 GLY A C 11
ATOM 24599 O O . GLY B 2 32 ? 4.027 10.132 16.430 1.00 0.00 32 GLY A O 11
ATOM 24603 N N . PRO B 2 33 ? 5.834 8.790 16.627 1.00 0.00 33 PRO A N 11
ATOM 24604 C CA . PRO B 2 33 ? 6.697 9.713 17.358 1.00 0.00 33 PRO A CA 11
ATOM 24605 C C . PRO B 2 33 ? 7.245 10.882 16.515 1.00 0.00 33 PRO A C 11
ATOM 24606 O O . PRO B 2 33 ? 6.905 12.038 16.781 1.00 0.00 33 PRO A O 11
ATOM 24617 N N . ILE B 2 34 ? 8.150 10.576 15.566 1.00 0.00 34 ILE A N 11
ATOM 24618 C CA . ILE B 2 34 ? 8.707 11.580 14.638 1.00 0.00 34 ILE A CA 11
ATOM 24619 C C . ILE B 2 34 ? 9.978 12.230 15.209 1.00 0.00 34 ILE A C 11
ATOM 24620 O O . ILE B 2 34 ? 9.888 13.045 16.132 1.00 0.00 34 ILE A O 11
ATOM 24636 N N . SER B 2 35 ? 11.150 11.853 14.699 1.00 0.00 35 SER A N 11
ATOM 24637 C CA . SER B 2 35 ? 12.453 12.364 15.119 1.00 0.00 35 SER A CA 11
ATOM 24638 C C . SER B 2 35 ? 13.082 13.313 14.100 1.00 0.00 35 SER A C 11
ATOM 24639 O O . SER B 2 35 ? 14.012 14.030 14.474 1.00 0.00 35 SER A O 11
ATOM 24647 N N . GLU B 2 36 ? 12.574 13.395 12.858 1.00 0.00 36 GLU A N 11
ATOM 24648 C CA . GLU B 2 36 ? 13.047 14.419 11.900 1.00 0.00 36 GLU A CA 11
ATOM 24649 C C . GLU B 2 36 ? 11.955 14.917 10.947 1.00 0.00 36 GLU A C 11
ATOM 24650 O O . GLU B 2 36 ? 11.069 14.150 10.568 1.00 0.00 36 GLU A O 11
ATOM 24662 N N . VAL B 2 37 ? 12.057 16.183 10.518 1.00 0.00 37 VAL A N 11
ATOM 24663 C CA . VAL B 2 37 ? 11.039 16.910 9.733 1.00 0.00 37 VAL A CA 11
ATOM 24664 C C . VAL B 2 37 ? 11.689 17.673 8.562 1.00 0.00 37 VAL A C 11
ATOM 24665 O O . VAL B 2 37 ? 12.650 18.421 8.748 1.00 0.00 37 VAL A O 11
ATOM 24678 N N . LEU B 2 38 ? 11.170 17.457 7.350 1.00 0.00 38 LEU A N 11
ATOM 24679 C CA . LEU B 2 38 ? 11.691 17.900 6.046 1.00 0.00 38 LEU A CA 11
ATOM 24680 C C . LEU B 2 38 ? 10.560 18.470 5.165 1.00 0.00 38 LEU A C 11
ATOM 24681 O O . LEU B 2 38 ? 9.489 17.880 5.045 1.00 0.00 38 LEU A O 11
ATOM 24697 N N . LEU B 2 39 ? 10.832 19.600 4.525 1.00 0.00 39 LEU A N 11
ATOM 24698 C CA . LEU B 2 39 ? 9.999 20.270 3.517 1.00 0.00 39 LEU A CA 11
ATOM 24699 C C . LEU B 2 39 ? 10.937 20.517 2.328 1.00 0.00 39 LEU A C 11
ATOM 24700 O O . LEU B 2 39 ? 12.016 21.091 2.507 1.00 0.00 39 LEU A O 11
ATOM 24716 N N . ILE B 2 40 ? 10.538 20.119 1.123 1.00 0.00 40 ILE A N 11
ATOM 24717 C CA . ILE B 2 40 ? 11.461 20.050 -0.001 1.00 0.00 40 ILE A CA 11
ATOM 24718 C C . ILE B 2 40 ? 11.173 21.238 -0.914 1.00 0.00 40 ILE A C 11
ATOM 24719 O O . ILE B 2 40 ? 9.992 21.434 -1.253 1.00 0.00 40 ILE A O 11
ATOM 24735 N N . LYS B 2 41 ? 12.298 21.906 -1.259 1.00 0.00 41 LYS A N 11
ATOM 24736 C CA . LYS B 2 41 ? 12.312 23.104 -2.123 1.00 0.00 41 LYS A CA 11
ATOM 24737 C C . LYS B 2 41 ? 13.363 22.892 -3.256 1.00 0.00 41 LYS A C 11
ATOM 24738 O O . LYS B 2 41 ? 13.540 21.778 -3.744 1.00 0.00 41 LYS A O 11
ATOM 24757 N N . ASP B 2 42 ? 14.077 23.945 -3.662 1.00 0.00 42 ASP A N 11
ATOM 24758 C CA . ASP B 2 42 ? 14.975 24.075 -4.834 1.00 0.00 42 ASP A CA 11
ATOM 24759 C C . ASP B 2 42 ? 15.862 25.311 -4.572 1.00 0.00 42 ASP A C 11
ATOM 24760 O O . ASP B 2 42 ? 15.349 26.219 -3.947 1.00 0.00 42 ASP A O 11
ATOM 24769 N N . ARG B 2 43 ? 17.150 25.413 -4.949 1.00 0.00 43 ARG A N 11
ATOM 24770 C CA . ARG B 2 43 ? 18.166 26.457 -4.551 1.00 0.00 43 ARG A CA 11
ATOM 24771 C C . ARG B 2 43 ? 18.358 26.681 -3.042 1.00 0.00 43 ARG A C 11
ATOM 24772 O O . ARG B 2 43 ? 19.382 27.262 -2.708 1.00 0.00 43 ARG A O 11
ATOM 24793 N N . THR B 2 44 ? 17.545 26.029 -2.193 1.00 0.00 44 THR A N 11
ATOM 24794 C CA . THR B 2 44 ? 17.380 26.448 -0.766 1.00 0.00 44 THR A CA 11
ATOM 24795 C C . THR B 2 44 ? 16.210 27.458 -0.634 1.00 0.00 44 THR A C 11
ATOM 24796 O O . THR B 2 44 ? 15.873 27.824 0.489 1.00 0.00 44 THR A O 11
ATOM 24807 N N . SER B 2 45 ? 15.587 27.769 -1.800 1.00 0.00 45 SER A N 11
ATOM 24808 C CA . SER B 2 45 ? 14.279 28.471 -1.887 1.00 0.00 45 SER A CA 11
ATOM 24809 C C . SER B 2 45 ? 13.961 29.198 -3.233 1.00 0.00 45 SER A C 11
ATOM 24810 O O . SER B 2 45 ? 13.459 30.324 -3.235 1.00 0.00 45 SER A O 11
ATOM 24818 N N . LYS B 2 46 ? 14.318 28.621 -4.402 1.00 0.00 46 LYS A N 11
ATOM 24819 C CA . LYS B 2 46 ? 13.637 28.952 -5.697 1.00 0.00 46 LYS A CA 11
ATOM 24820 C C . LYS B 2 46 ? 12.092 28.833 -5.409 1.00 0.00 46 LYS A C 11
ATOM 24821 O O . LYS B 2 46 ? 11.324 29.700 -5.826 1.00 0.00 46 LYS A O 11
ATOM 24840 N N . SER B 2 47 ? 11.730 27.820 -4.579 1.00 0.00 47 SER A N 11
ATOM 24841 C CA . SER B 2 47 ? 10.469 27.808 -3.803 1.00 0.00 47 SER A CA 11
ATOM 24842 C C . SER B 2 47 ? 9.225 27.030 -4.263 1.00 0.00 47 SER A C 11
ATOM 24843 O O . SER B 2 47 ? 8.341 27.555 -4.948 1.00 0.00 47 SER A O 11
ATOM 24851 N N . ARG B 2 48 ? 9.151 25.762 -3.809 1.00 0.00 48 ARG A N 11
ATOM 24852 C CA . ARG B 2 48 ? 7.977 24.893 -3.752 1.00 0.00 48 ARG A CA 11
ATOM 24853 C C . ARG B 2 48 ? 8.111 23.983 -2.521 1.00 0.00 48 ARG A C 11
ATOM 24854 O O . ARG B 2 48 ? 9.042 24.152 -1.734 1.00 0.00 48 ARG A O 11
ATOM 24875 N N . GLY B 2 49 ? 7.109 23.151 -2.282 1.00 0.00 49 GLY A N 11
ATOM 24876 C CA . GLY B 2 49 ? 6.918 22.378 -1.042 1.00 0.00 49 GLY A CA 11
ATOM 24877 C C . GLY B 2 49 ? 6.521 20.907 -1.200 1.00 0.00 49 GLY A C 11
ATOM 24878 O O . GLY B 2 49 ? 5.462 20.633 -1.750 1.00 0.00 49 GLY A O 11
ATOM 24882 N N . PHE B 2 50 ? 7.368 19.965 -0.775 1.00 0.00 50 PHE A N 11
ATOM 24883 C CA . PHE B 2 50 ? 6.941 18.537 -0.573 1.00 0.00 50 PHE A CA 11
ATOM 24884 C C . PHE B 2 50 ? 7.502 17.900 0.704 1.00 0.00 50 PHE A C 11
ATOM 24885 O O . PHE B 2 50 ? 8.588 18.272 1.101 1.00 0.00 50 PHE A O 11
ATOM 24902 N N . ALA B 2 51 ? 6.789 17.064 1.455 1.00 0.00 51 ALA A N 11
ATOM 24903 C CA . ALA B 2 51 ? 7.206 16.703 2.818 1.00 0.00 51 ALA A CA 11
ATOM 24904 C C . ALA B 2 51 ? 7.777 15.337 3.028 1.00 0.00 51 ALA A C 11
ATOM 24905 O O . ALA B 2 51 ? 7.236 14.353 2.535 1.00 0.00 51 ALA A O 11
ATOM 24912 N N . PHE B 2 52 ? 8.872 15.317 3.795 1.00 0.00 52 PHE A N 11
ATOM 24913 C CA . PHE B 2 52 ? 9.383 14.095 4.341 1.00 0.00 52 PHE A CA 11
ATOM 24914 C C . PHE B 2 52 ? 9.406 14.068 5.877 1.00 0.00 52 PHE A C 11
ATOM 24915 O O . PHE B 2 52 ? 9.825 15.058 6.480 1.00 0.00 52 PHE A O 11
ATOM 24932 N N . ILE B 2 53 ? 8.985 12.982 6.540 1.00 0.00 53 ILE A N 11
ATOM 24933 C CA . ILE B 2 53 ? 9.174 12.872 8.005 1.00 0.00 53 ILE A CA 11
ATOM 24934 C C . ILE B 2 53 ? 9.824 11.535 8.370 1.00 0.00 53 ILE A C 11
ATOM 24935 O O . ILE B 2 53 ? 9.469 10.498 7.808 1.00 0.00 53 ILE A O 11
ATOM 24951 N N . THR B 2 54 ? 10.808 11.569 9.269 1.00 0.00 54 THR A N 11
ATOM 24952 C CA . THR B 2 54 ? 11.475 10.360 9.776 1.00 0.00 54 THR A CA 11
ATOM 24953 C C . THR B 2 54 ? 10.980 10.071 11.185 1.00 0.00 54 THR A C 11
ATOM 24954 O O . THR B 2 54 ? 10.966 10.962 12.046 1.00 0.00 54 THR A O 11
ATOM 24965 N N . PHE B 2 55 ? 10.599 8.808 11.390 1.00 0.00 55 PHE A N 11
ATOM 24966 C CA . PHE B 2 55 ? 10.032 8.234 12.606 1.00 0.00 55 PHE A CA 11
ATOM 24967 C C . PHE B 2 55 ? 11.077 7.386 13.332 1.00 0.00 55 PHE A C 11
ATOM 24968 O O . PHE B 2 55 ? 11.770 6.579 12.705 1.00 0.00 55 PHE A O 11
ATOM 24985 N N . GLU B 2 56 ? 11.161 7.550 14.656 1.00 0.00 56 GLU A N 11
ATOM 24986 C CA . GLU B 2 56 ? 11.950 6.644 15.513 1.00 0.00 56 GLU A CA 11
ATOM 24987 C C . GLU B 2 56 ? 11.828 5.126 15.197 1.00 0.00 56 GLU A C 11
ATOM 24988 O O . GLU B 2 56 ? 12.806 4.408 15.412 1.00 0.00 56 GLU A O 11
ATOM 25000 N N . ASN B 2 57 ? 10.700 4.639 14.643 1.00 0.00 57 ASN A N 11
ATOM 25001 C CA . ASN B 2 57 ? 10.623 3.268 14.095 1.00 0.00 57 ASN A CA 11
ATOM 25002 C C . ASN B 2 57 ? 9.865 3.220 12.745 1.00 0.00 57 ASN A C 11
ATOM 25003 O O . ASN B 2 57 ? 8.907 3.975 12.540 1.00 0.00 57 ASN A O 11
ATOM 25014 N N . PRO B 2 58 ? 10.205 2.264 11.857 1.00 0.00 58 PRO A N 11
ATOM 25015 C CA . PRO B 2 58 ? 9.513 2.016 10.582 1.00 0.00 58 PRO A CA 11
ATOM 25016 C C . PRO B 2 58 ? 8.068 1.542 10.808 1.00 0.00 58 PRO A C 11
ATOM 25017 O O . PRO B 2 58 ? 7.168 1.871 10.033 1.00 0.00 58 PRO A O 11
ATOM 25028 N N . ALA B 2 59 ? 7.855 0.824 11.917 1.00 0.00 59 ALA A N 11
ATOM 25029 C CA . ALA B 2 59 ? 6.517 0.506 12.403 1.00 0.00 59 ALA A CA 11
ATOM 25030 C C . ALA B 2 59 ? 5.592 1.721 12.412 1.00 0.00 59 ALA A C 11
ATOM 25031 O O . ALA B 2 59 ? 4.552 1.763 11.760 1.00 0.00 59 ALA A O 11
ATOM 25038 N N . ASP B 2 60 ? 5.986 2.676 13.244 1.00 0.00 60 ASP A N 11
ATOM 25039 C CA . ASP B 2 60 ? 5.239 3.894 13.435 1.00 0.00 60 ASP A CA 11
ATOM 25040 C C . ASP B 2 60 ? 5.033 4.720 12.160 1.00 0.00 60 ASP A C 11
ATOM 25041 O O . ASP B 2 60 ? 3.985 5.330 11.955 1.00 0.00 60 ASP A O 11
ATOM 25050 N N . ALA B 2 61 ? 6.048 4.716 11.294 1.00 0.00 61 ALA A N 11
ATOM 25051 C CA . ALA B 2 61 ? 5.927 5.283 9.955 1.00 0.00 61 ALA A CA 11
ATOM 25052 C C . ALA B 2 61 ? 4.753 4.667 9.184 1.00 0.00 61 ALA A C 11
ATOM 25053 O O . ALA B 2 61 ? 3.866 5.358 8.690 1.00 0.00 61 ALA A O 11
ATOM 25060 N N . LYS B 2 62 ? 4.776 3.340 9.091 1.00 0.00 62 LYS A N 11
ATOM 25061 C CA . LYS B 2 62 ? 3.725 2.517 8.449 1.00 0.00 62 LYS A CA 11
ATOM 25062 C C . LYS B 2 62 ? 2.342 2.780 9.051 1.00 0.00 62 LYS A C 11
ATOM 25063 O O . LYS B 2 62 ? 1.350 2.909 8.342 1.00 0.00 62 LYS A O 11
ATOM 25082 N N . ASN B 2 63 ? 2.300 2.847 10.375 1.00 0.00 63 ASN A N 11
ATOM 25083 C CA . ASN B 2 63 ? 1.103 3.203 11.108 1.00 0.00 63 ASN A CA 11
ATOM 25084 C C . ASN B 2 63 ? 0.506 4.542 10.683 1.00 0.00 63 ASN A C 11
ATOM 25085 O O . ASN B 2 63 ? -0.625 4.580 10.213 1.00 0.00 63 ASN A O 11
ATOM 25096 N N . ALA B 2 64 ? 1.283 5.623 10.826 1.00 0.00 64 ALA A N 11
ATOM 25097 C CA . ALA B 2 64 ? 0.873 6.939 10.356 1.00 0.00 64 ALA A CA 11
ATOM 25098 C C . ALA B 2 64 ? 0.505 6.940 8.860 1.00 0.00 64 ALA A C 11
ATOM 25099 O O . ALA B 2 64 ? -0.488 7.552 8.472 1.00 0.00 64 ALA A O 11
ATOM 25106 N N . ALA B 2 65 ? 1.234 6.194 8.023 1.00 0.00 65 ALA A N 11
ATOM 25107 C CA . ALA B 2 65 ? 0.836 5.977 6.634 1.00 0.00 65 ALA A CA 11
ATOM 25108 C C . ALA B 2 65 ? -0.578 5.403 6.492 1.00 0.00 65 ALA A C 11
ATOM 25109 O O . ALA B 2 65 ? -1.441 6.040 5.899 1.00 0.00 65 ALA A O 11
ATOM 25116 N N . LYS B 2 66 ? -0.786 4.196 7.018 1.00 0.00 66 LYS A N 11
ATOM 25117 C CA . LYS B 2 66 ? -2.017 3.394 6.974 1.00 0.00 66 LYS A CA 11
ATOM 25118 C C . LYS B 2 66 ? -3.210 4.148 7.532 1.00 0.00 66 LYS A C 11
ATOM 25119 O O . LYS B 2 66 ? -4.314 4.067 6.995 1.00 0.00 66 LYS A O 11
ATOM 25138 N N . ASP B 2 67 ? -2.969 4.864 8.625 1.00 0.00 67 ASP A N 11
ATOM 25139 C CA . ASP B 2 67 ? -3.942 5.808 9.170 1.00 0.00 67 ASP A CA 11
ATOM 25140 C C . ASP B 2 67 ? -4.398 6.849 8.143 1.00 0.00 67 ASP A C 11
ATOM 25141 O O . ASP B 2 67 ? -5.572 6.972 7.791 1.00 0.00 67 ASP A O 11
ATOM 25150 N N . MET B 2 68 ? -3.403 7.629 7.743 1.00 0.00 68 MET A N 11
ATOM 25151 C CA . MET B 2 68 ? -3.627 8.866 6.956 1.00 0.00 68 MET A CA 11
ATOM 25152 C C . MET B 2 68 ? -4.091 8.672 5.508 1.00 0.00 68 MET A C 11
ATOM 25153 O O . MET B 2 68 ? -5.266 8.867 5.212 1.00 0.00 68 MET A O 11
ATOM 25167 N N . ASN B 2 69 ? -3.120 8.339 4.639 1.00 0.00 69 ASN A N 11
ATOM 25168 C CA . ASN B 2 69 ? -3.380 7.815 3.280 1.00 0.00 69 ASN A CA 11
ATOM 25169 C C . ASN B 2 69 ? -4.349 8.485 2.269 1.00 0.00 69 ASN A C 11
ATOM 25170 O O . ASN B 2 69 ? -4.429 8.025 1.128 1.00 0.00 69 ASN A O 11
ATOM 25181 N N . GLY B 2 70 ? -5.007 9.589 2.610 1.00 0.00 70 GLY A N 11
ATOM 25182 C CA . GLY B 2 70 ? -5.955 10.305 1.744 1.00 0.00 70 GLY A CA 11
ATOM 25183 C C . GLY B 2 70 ? -6.980 11.142 2.500 1.00 0.00 70 GLY A C 11
ATOM 25184 O O . GLY B 2 70 ? -8.142 11.241 2.092 1.00 0.00 70 GLY A O 11
ATOM 25188 N N . LYS B 2 71 ? -6.524 11.732 3.610 1.00 0.00 71 LYS A N 11
ATOM 25189 C CA . LYS B 2 71 ? -7.327 12.705 4.344 1.00 0.00 71 LYS A CA 11
ATOM 25190 C C . LYS B 2 71 ? -7.071 14.078 3.709 1.00 0.00 71 LYS A C 11
ATOM 25191 O O . LYS B 2 71 ? -6.387 14.204 2.687 1.00 0.00 71 LYS A O 11
ATOM 25210 N N . SER B 2 72 ? -7.601 15.126 4.312 1.00 0.00 72 SER A N 11
ATOM 25211 C CA . SER B 2 72 ? -7.452 16.475 3.790 1.00 0.00 72 SER A CA 11
ATOM 25212 C C . SER B 2 72 ? -7.626 17.463 4.930 1.00 0.00 72 SER A C 11
ATOM 25213 O O . SER B 2 72 ? -8.515 17.311 5.777 1.00 0.00 72 SER A O 11
ATOM 25221 N N . LEU B 2 73 ? -6.675 18.396 5.016 1.00 0.00 73 LEU A N 11
ATOM 25222 C CA . LEU B 2 73 ? -6.528 19.250 6.203 1.00 0.00 73 LEU A CA 11
ATOM 25223 C C . LEU B 2 73 ? -5.822 20.604 5.994 1.00 0.00 73 LEU A C 11
ATOM 25224 O O . LEU B 2 73 ? -5.549 21.297 6.976 1.00 0.00 73 LEU A O 11
ATOM 25240 N N . HIS B 2 74 ? -5.567 21.018 4.743 1.00 0.00 74 HIS A N 11
ATOM 25241 C CA . HIS B 2 74 ? -4.952 22.323 4.441 1.00 0.00 74 HIS A CA 11
ATOM 25242 C C . HIS B 2 74 ? -5.583 23.158 3.312 1.00 0.00 74 HIS A C 11
ATOM 25243 O O . HIS B 2 74 ? -5.133 24.283 3.092 1.00 0.00 74 HIS A O 11
ATOM 25257 N N . GLY B 2 75 ? -6.612 22.657 2.615 1.00 0.00 75 GLY A N 11
ATOM 25258 C CA . GLY B 2 75 ? -7.133 23.318 1.403 1.00 0.00 75 GLY A CA 11
ATOM 25259 C C . GLY B 2 75 ? -6.870 22.573 0.085 1.00 0.00 75 GLY A C 11
ATOM 25260 O O . GLY B 2 75 ? -7.054 23.170 -0.981 1.00 0.00 75 GLY A O 11
ATOM 25264 N N . LYS B 2 76 ? -6.466 21.289 0.133 1.00 0.00 76 LYS A N 11
ATOM 25265 C CA . LYS B 2 76 ? -6.424 20.443 -1.078 1.00 0.00 76 LYS A CA 11
ATOM 25266 C C . LYS B 2 76 ? -6.581 18.968 -0.723 1.00 0.00 76 LYS A C 11
ATOM 25267 O O . LYS B 2 76 ? -7.596 18.389 -1.106 1.00 0.00 76 LYS A O 11
ATOM 25286 N N . ALA B 2 77 ? -5.601 18.456 0.041 1.00 0.00 77 ALA A N 11
ATOM 25287 C CA . ALA B 2 77 ? -5.527 17.030 0.429 1.00 0.00 77 ALA A CA 11
ATOM 25288 C C . ALA B 2 77 ? -4.080 16.609 0.733 1.00 0.00 77 ALA A C 11
ATOM 25289 O O . ALA B 2 77 ? -3.118 17.219 0.260 1.00 0.00 77 ALA A O 11
ATOM 25296 N N . ILE B 2 78 ? -3.984 15.500 1.469 1.00 0.00 78 ILE A N 11
ATOM 25297 C CA . ILE B 2 78 ? -2.706 14.810 1.704 1.00 0.00 78 ILE A CA 11
ATOM 25298 C C . ILE B 2 78 ? -2.722 13.409 1.112 1.00 0.00 78 ILE A C 11
ATOM 25299 O O . ILE B 2 78 ? -3.690 12.657 1.217 1.00 0.00 78 ILE A O 11
ATOM 25315 N N . LYS B 2 79 ? -1.618 13.097 0.458 1.00 0.00 79 LYS A N 11
ATOM 25316 C CA . LYS B 2 79 ? -1.319 11.725 0.042 1.00 0.00 79 LYS A CA 11
ATOM 25317 C C . LYS B 2 79 ? -0.140 11.246 0.875 1.00 0.00 79 LYS A C 11
ATOM 25318 O O . LYS B 2 79 ? 0.810 12.005 1.058 1.00 0.00 79 LYS A O 11
ATOM 25337 N N . VAL B 2 80 ? -0.206 10.023 1.400 1.00 0.00 80 VAL A N 11
ATOM 25338 C CA . VAL B 2 80 ? 0.815 9.487 2.318 1.00 0.00 80 VAL A CA 11
ATOM 25339 C C . VAL B 2 80 ? 1.407 8.178 1.810 1.00 0.00 80 VAL A C 11
ATOM 25340 O O . VAL B 2 80 ? 0.694 7.213 1.537 1.00 0.00 80 VAL A O 11
ATOM 25353 N N . GLU B 2 81 ? 2.726 8.186 1.659 1.00 0.00 81 GLU A N 11
ATOM 25354 C CA . GLU B 2 81 ? 3.551 7.118 1.094 1.00 0.00 81 GLU A CA 11
ATOM 25355 C C . GLU B 2 81 ? 4.808 6.880 1.950 1.00 0.00 81 GLU A C 11
ATOM 25356 O O . GLU B 2 81 ? 5.351 7.828 2.512 1.00 0.00 81 GLU A O 11
ATOM 25368 N N . GLN B 2 82 ? 5.302 5.646 2.066 1.00 0.00 82 GLN A N 11
ATOM 25369 C CA . GLN B 2 82 ? 6.601 5.397 2.713 1.00 0.00 82 GLN A CA 11
ATOM 25370 C C . GLN B 2 82 ? 7.665 5.577 1.614 1.00 0.00 82 GLN A C 11
ATOM 25371 O O . GLN B 2 82 ? 7.650 4.911 0.577 1.00 0.00 82 GLN A O 11
ATOM 25385 N N . ALA B 2 83 ? 8.512 6.590 1.822 1.00 0.00 83 ALA A N 11
ATOM 25386 C CA . ALA B 2 83 ? 9.433 7.165 0.843 1.00 0.00 83 ALA A CA 11
ATOM 25387 C C . ALA B 2 83 ? 10.378 6.145 0.174 1.00 0.00 83 ALA A C 11
ATOM 25388 O O . ALA B 2 83 ? 10.725 5.122 0.768 1.00 0.00 83 ALA A O 11
ATOM 25395 N N . LYS B 2 84 ? 10.832 6.477 -1.047 1.00 0.00 84 LYS A N 11
ATOM 25396 C CA . LYS B 2 84 ? 11.519 5.504 -1.919 1.00 0.00 84 LYS A CA 11
ATOM 25397 C C . LYS B 2 84 ? 12.840 6.017 -2.497 1.00 0.00 84 LYS A C 11
ATOM 25398 O O . LYS B 2 84 ? 13.246 5.730 -3.626 1.00 0.00 84 LYS A O 11
ATOM 25417 N N . LYS B 2 85 ? 13.455 6.783 -1.612 1.00 0.00 85 LYS A N 11
ATOM 25418 C CA . LYS B 2 85 ? 14.678 7.559 -1.918 1.00 0.00 85 LYS A CA 11
ATOM 25419 C C . LYS B 2 85 ? 14.570 8.507 -3.141 1.00 0.00 85 LYS A C 11
ATOM 25420 O O . LYS B 2 85 ? 13.609 8.433 -3.910 1.00 0.00 85 LYS A O 11
ATOM 25439 N N . PRO B 2 86 ? 15.533 9.429 -3.358 1.00 0.00 86 PRO A N 11
ATOM 25440 C CA . PRO B 2 86 ? 15.487 10.338 -4.506 1.00 0.00 86 PRO A CA 11
ATOM 25441 C C . PRO B 2 86 ? 15.994 9.729 -5.827 1.00 0.00 86 PRO A C 11
ATOM 25442 O O . PRO B 2 86 ? 16.064 10.428 -6.840 1.00 0.00 86 PRO A O 11
ATOM 25453 N N . SER B 2 87 ? 16.293 8.425 -5.839 1.00 0.00 87 SER A N 11
ATOM 25454 C CA . SER B 2 87 ? 16.635 7.645 -7.040 1.00 0.00 87 SER A CA 11
ATOM 25455 C C . SER B 2 87 ? 15.490 6.736 -7.529 1.00 0.00 87 SER A C 11
ATOM 25456 O O . SER B 2 87 ? 15.610 6.145 -8.603 1.00 0.00 87 SER A O 11
ATOM 25464 N N . PHE B 2 88 ? 14.379 6.632 -6.778 1.00 0.00 88 PHE A N 11
ATOM 25465 C CA . PHE B 2 88 ? 13.192 5.802 -7.073 1.00 0.00 88 PHE A CA 11
ATOM 25466 C C . PHE B 2 88 ? 13.519 4.351 -7.513 1.00 0.00 88 PHE A C 11
ATOM 25467 O O . PHE B 2 88 ? 12.875 3.767 -8.389 1.00 0.00 88 PHE A O 11
ATOM 25484 N N . GLN B 2 89 ? 14.577 3.783 -6.929 1.00 0.00 89 GLN A N 11
ATOM 25485 C CA . GLN B 2 89 ? 15.163 2.480 -7.272 1.00 0.00 89 GLN A CA 11
ATOM 25486 C C . GLN B 2 89 ? 14.443 1.284 -6.607 1.00 0.00 89 GLN A C 11
ATOM 25487 O O . GLN B 2 89 ? 13.410 1.437 -5.949 1.00 0.00 89 GLN A O 11
ATOM 25501 N N . SER B 2 90 ? 14.999 0.077 -6.753 1.00 0.00 90 SER A N 11
ATOM 25502 C CA . SER B 2 90 ? 14.540 -1.131 -6.045 1.00 0.00 90 SER A CA 11
ATOM 25503 C C . SER B 2 90 ? 14.543 -0.974 -4.509 1.00 0.00 90 SER A C 11
ATOM 25504 O O . SER B 2 90 ? 15.304 -0.182 -3.945 1.00 0.00 90 SER A O 11
ATOM 25512 N N . GLY B 2 91 ? 13.683 -1.728 -3.823 1.00 0.00 91 GLY A N 11
ATOM 25513 C CA . GLY B 2 91 ? 13.599 -1.802 -2.356 1.00 0.00 91 GLY A CA 11
ATOM 25514 C C . GLY B 2 91 ? 12.192 -2.146 -1.857 1.00 0.00 91 GLY A C 11
ATOM 25515 O O . GLY B 2 91 ? 11.212 -1.946 -2.580 1.00 0.00 91 GLY A O 11
ATOM 25519 N N . GLY B 2 92 ? 12.095 -2.651 -0.622 1.00 0.00 92 GLY A N 11
ATOM 25520 C CA . GLY B 2 92 ? 10.836 -2.985 0.070 1.00 0.00 92 GLY A CA 11
ATOM 25521 C C . GLY B 2 92 ? 10.719 -4.463 0.461 1.00 0.00 92 GLY A C 11
ATOM 25522 O O . GLY B 2 92 ? 10.173 -4.784 1.518 1.00 0.00 92 GLY A O 11
ATOM 25526 N N . ARG B 2 93 ? 11.289 -5.370 -0.346 1.00 0.00 93 ARG A N 11
ATOM 25527 C CA . ARG B 2 93 ? 11.346 -6.827 -0.100 1.00 0.00 93 ARG A CA 11
ATOM 25528 C C . ARG B 2 93 ? 12.467 -7.203 0.890 1.00 0.00 93 ARG A C 11
ATOM 25529 O O . ARG B 2 93 ? 13.383 -7.964 0.569 1.00 0.00 93 ARG A O 11
ATOM 25550 N N . ARG B 2 94 ? 12.422 -6.607 2.086 1.00 0.00 94 ARG A N 11
ATOM 25551 C CA . ARG B 2 94 ? 13.412 -6.746 3.172 1.00 0.00 94 ARG A CA 11
ATOM 25552 C C . ARG B 2 94 ? 12.723 -6.659 4.535 1.00 0.00 94 ARG A C 11
ATOM 25553 O O . ARG B 2 94 ? 11.692 -5.995 4.668 1.00 0.00 94 ARG A O 11
ATOM 25574 N N . ARG B 2 95 ? 13.287 -7.295 5.566 1.00 0.00 95 ARG A N 11
ATOM 25575 C CA . ARG B 2 95 ? 12.872 -7.064 6.961 1.00 0.00 95 ARG A CA 11
ATOM 25576 C C . ARG B 2 95 ? 13.262 -5.644 7.422 1.00 0.00 95 ARG A C 11
ATOM 25577 O O . ARG B 2 95 ? 14.241 -5.091 6.907 1.00 0.00 95 ARG A O 11
ATOM 25598 N N . PRO B 2 96 ? 12.556 -5.056 8.402 1.00 0.00 96 PRO A N 11
ATOM 25599 C CA . PRO B 2 96 ? 12.997 -3.829 9.066 1.00 0.00 96 PRO A CA 11
ATOM 25600 C C . PRO B 2 96 ? 14.125 -4.113 10.087 1.00 0.00 96 PRO A C 11
ATOM 25601 O O . PRO B 2 96 ? 14.428 -5.281 10.374 1.00 0.00 96 PRO A O 11
ATOM 25612 N N . PRO B 2 97 ? 14.753 -3.068 10.661 1.00 0.00 97 PRO A N 11
ATOM 25613 C CA . PRO B 2 97 ? 15.614 -3.207 11.840 1.00 0.00 97 PRO A CA 11
ATOM 25614 C C . PRO B 2 97 ? 14.791 -3.681 13.059 1.00 0.00 97 PRO A C 11
ATOM 25615 O O . PRO B 2 97 ? 13.557 -3.616 13.059 1.00 0.00 97 PRO A O 11
ATOM 25626 N N . ALA B 2 98 ? 15.469 -4.153 14.110 1.00 0.00 98 ALA A N 11
ATOM 25627 C CA . ALA B 2 98 ? 14.843 -4.829 15.254 1.00 0.00 98 ALA A CA 11
ATOM 25628 C C . ALA B 2 98 ? 15.391 -4.354 16.617 1.00 0.00 98 ALA A C 11
ATOM 25629 O O . ALA B 2 98 ? 16.452 -3.728 16.700 1.00 0.00 98 ALA A O 11
ATOM 25636 N N . SER B 2 99 ? 14.657 -4.686 17.686 1.00 0.00 99 SER A N 11
ATOM 25637 C CA . SER B 2 99 ? 14.881 -4.219 19.066 1.00 0.00 99 SER A CA 11
ATOM 25638 C C . SER B 2 99 ? 14.543 -5.308 20.099 1.00 0.00 99 SER A C 11
ATOM 25639 O O . SER B 2 99 ? 13.908 -6.317 19.774 1.00 0.00 99 SER A O 11
ATOM 25647 N N . SER B 2 100 ? 14.937 -5.093 21.357 1.00 0.00 100 SER A N 11
ATOM 25648 C CA . SER B 2 100 ? 14.687 -5.999 22.493 1.00 0.00 100 SER A CA 11
ATOM 25649 C C . SER B 2 100 ? 14.458 -5.232 23.808 1.00 0.00 100 SER A C 11
ATOM 25650 O O . SER B 2 100 ? 14.709 -4.023 23.894 1.00 0.00 100 SER A O 11
ATOM 25658 N N . ARG B 2 101 ? 13.953 -5.932 24.834 1.00 0.00 101 ARG A N 11
ATOM 25659 C CA . ARG B 2 101 ? 13.583 -5.382 26.154 1.00 0.00 101 ARG A CA 11
ATOM 25660 C C . ARG B 2 101 ? 13.753 -6.436 27.259 1.00 0.00 101 ARG A C 11
ATOM 25661 O O . ARG B 2 101 ? 13.711 -7.638 26.988 1.00 0.00 101 ARG A O 11
ATOM 25682 N N . ASN B 2 102 ? 13.915 -5.984 28.503 1.00 0.00 102 ASN A N 11
ATOM 25683 C CA . ASN B 2 102 ? 14.009 -6.814 29.710 1.00 0.00 102 ASN A CA 11
ATOM 25684 C C . ASN B 2 102 ? 13.285 -6.142 30.901 1.00 0.00 102 ASN A C 11
ATOM 25685 O O . ASN B 2 102 ? 13.023 -4.934 30.875 1.00 0.00 102 ASN A O 11
ATOM 25696 N N . ARG B 2 103 ? 12.972 -6.916 31.949 1.00 0.00 103 ARG A N 11
ATOM 25697 C CA . ARG B 2 103 ? 12.253 -6.480 33.163 1.00 0.00 103 ARG A CA 11
ATOM 25698 C C . ARG B 2 103 ? 12.783 -7.210 34.405 1.00 0.00 103 ARG A C 11
ATOM 25699 O O . ARG B 2 103 ? 13.182 -8.373 34.319 1.00 0.00 103 ARG A O 11
ATOM 25720 N N . SER B 2 104 ? 12.725 -6.543 35.560 1.00 0.00 104 SER A N 11
ATOM 25721 C CA . SER B 2 104 ? 13.199 -7.049 36.861 1.00 0.00 104 SER A CA 11
ATOM 25722 C C . SER B 2 104 ? 12.222 -6.697 38.000 1.00 0.00 104 SER A C 11
ATOM 25723 O O . SER B 2 104 ? 11.513 -5.688 37.898 1.00 0.00 104 SER A O 11
ATOM 25731 N N . PRO B 2 105 ? 12.171 -7.490 39.090 1.00 0.00 105 PRO A N 11
ATOM 25732 C CA . PRO B 2 105 ? 11.355 -7.194 40.272 1.00 0.00 105 PRO A CA 11
ATOM 25733 C C . PRO B 2 105 ? 11.923 -6.029 41.109 1.00 0.00 105 PRO A C 11
ATOM 25734 O O . PRO B 2 105 ? 13.054 -5.575 40.900 1.00 0.00 105 PRO A O 11
ATOM 25745 N N . SER B 2 106 ? 11.141 -5.585 42.099 1.00 0.00 106 SER A N 11
ATOM 25746 C CA . SER B 2 106 ? 11.447 -4.460 43.004 1.00 0.00 106 SER A CA 11
ATOM 25747 C C . SER B 2 106 ? 11.011 -4.757 44.450 1.00 0.00 106 SER A C 11
ATOM 25748 O O . SER B 2 106 ? 10.244 -5.691 44.701 1.00 0.00 106 SER A O 11
ATOM 25756 N N . GLY B 2 107 ? 11.478 -3.947 45.408 1.00 0.00 107 GLY A N 11
ATOM 25757 C CA . GLY B 2 107 ? 11.087 -4.050 46.825 1.00 0.00 107 GLY A CA 11
ATOM 25758 C C . GLY B 2 107 ? 11.818 -3.095 47.781 1.00 0.00 107 GLY A C 11
ATOM 25759 O O . GLY B 2 107 ? 11.229 -2.679 48.783 1.00 0.00 107 GLY A O 11
ATOM 25763 N N . SER B 2 108 ? 13.061 -2.708 47.448 1.00 0.00 108 SER A N 11
ATOM 25764 C CA . SER B 2 108 ? 13.974 -1.837 48.226 1.00 0.00 108 SER A CA 11
ATOM 25765 C C . SER B 2 108 ? 14.013 -2.153 49.736 1.00 0.00 108 SER A C 11
ATOM 25766 O O . SER B 2 108 ? 13.481 -1.387 50.575 1.00 0.00 108 SER A O 11
ATOM 26448 N N . MET B 2 1 ? 17.553 -5.246 0.655 1.00 0.00 1 MET A N 12
ATOM 26449 C CA . MET B 2 1 ? 16.434 -4.365 0.228 1.00 0.00 1 MET A CA 12
ATOM 26450 C C . MET B 2 1 ? 15.223 -4.567 1.143 1.00 0.00 1 MET A C 12
ATOM 26451 O O . MET B 2 1 ? 14.807 -5.703 1.365 1.00 0.00 1 MET A O 12
ATOM 26467 N N . VAL B 2 2 ? 14.648 -3.474 1.668 1.00 0.00 2 VAL A N 12
ATOM 26468 C CA . VAL B 2 2 ? 13.495 -3.491 2.607 1.00 0.00 2 VAL A CA 12
ATOM 26469 C C . VAL B 2 2 ? 12.204 -2.894 2.021 1.00 0.00 2 VAL A C 12
ATOM 26470 O O . VAL B 2 2 ? 11.203 -2.766 2.725 1.00 0.00 2 VAL A O 12
ATOM 26483 N N . GLU B 2 3 ? 12.220 -2.551 0.728 1.00 0.00 3 GLU A N 12
ATOM 26484 C CA . GLU B 2 3 ? 11.101 -1.989 -0.046 1.00 0.00 3 GLU A CA 12
ATOM 26485 C C . GLU B 2 3 ? 10.368 -0.849 0.699 1.00 0.00 3 GLU A C 12
ATOM 26486 O O . GLU B 2 3 ? 10.978 0.183 0.986 1.00 0.00 3 GLU A O 12
ATOM 26498 N N . ALA B 2 4 ? 9.086 -1.019 1.029 1.00 0.00 4 ALA A N 12
ATOM 26499 C CA . ALA B 2 4 ? 8.233 -0.052 1.716 1.00 0.00 4 ALA A CA 12
ATOM 26500 C C . ALA B 2 4 ? 7.572 -0.741 2.921 1.00 0.00 4 ALA A C 12
ATOM 26501 O O . ALA B 2 4 ? 6.395 -1.110 2.894 1.00 0.00 4 ALA A O 12
ATOM 26508 N N . ASP B 2 5 ? 8.392 -0.982 3.948 1.00 0.00 5 ASP A N 12
ATOM 26509 C CA . ASP B 2 5 ? 7.956 -1.700 5.158 1.00 0.00 5 ASP A CA 12
ATOM 26510 C C . ASP B 2 5 ? 8.837 -1.380 6.384 1.00 0.00 5 ASP A C 12
ATOM 26511 O O . ASP B 2 5 ? 8.327 -1.300 7.501 1.00 0.00 5 ASP A O 12
ATOM 26520 N N . HIS B 2 6 ? 10.140 -1.138 6.167 1.00 0.00 6 HIS A N 12
ATOM 26521 C CA . HIS B 2 6 ? 11.141 -0.890 7.215 1.00 0.00 6 HIS A CA 12
ATOM 26522 C C . HIS B 2 6 ? 11.955 0.441 7.133 1.00 0.00 6 HIS A C 12
ATOM 26523 O O . HIS B 2 6 ? 12.785 0.647 8.024 1.00 0.00 6 HIS A O 12
ATOM 26537 N N . PRO B 2 7 ? 11.799 1.376 6.159 1.00 0.00 7 PRO A N 12
ATOM 26538 C CA . PRO B 2 7 ? 12.703 2.535 6.071 1.00 0.00 7 PRO A CA 12
ATOM 26539 C C . PRO B 2 7 ? 12.445 3.626 7.129 1.00 0.00 7 PRO A C 12
ATOM 26540 O O . PRO B 2 7 ? 13.327 4.447 7.385 1.00 0.00 7 PRO A O 12
ATOM 26551 N N . GLY B 2 8 ? 11.248 3.665 7.737 1.00 0.00 8 GLY A N 12
ATOM 26552 C CA . GLY B 2 8 ? 10.853 4.683 8.728 1.00 0.00 8 GLY A CA 12
ATOM 26553 C C . GLY B 2 8 ? 10.841 6.122 8.210 1.00 0.00 8 GLY A C 12
ATOM 26554 O O . GLY B 2 8 ? 10.854 7.054 9.013 1.00 0.00 8 GLY A O 12
ATOM 26558 N N . LYS B 2 9 ? 10.775 6.283 6.881 1.00 0.00 9 LYS A N 12
ATOM 26559 C CA . LYS B 2 9 ? 10.930 7.587 6.230 1.00 0.00 9 LYS A CA 12
ATOM 26560 C C . LYS B 2 9 ? 9.691 7.705 5.374 1.00 0.00 9 LYS A C 12
ATOM 26561 O O . LYS B 2 9 ? 9.346 6.773 4.644 1.00 0.00 9 LYS A O 12
ATOM 26580 N N . LEU B 2 10 ? 8.984 8.810 5.528 1.00 0.00 10 LEU A N 12
ATOM 26581 C CA . LEU B 2 10 ? 7.620 8.884 5.064 1.00 0.00 10 LEU A CA 12
ATOM 26582 C C . LEU B 2 10 ? 7.353 10.207 4.316 1.00 0.00 10 LEU A C 12
ATOM 26583 O O . LEU B 2 10 ? 7.826 11.261 4.736 1.00 0.00 10 LEU A O 12
ATOM 26599 N N . PHE B 2 11 ? 6.671 10.135 3.173 1.00 0.00 11 PHE A N 12
ATOM 26600 C CA . PHE B 2 11 ? 6.450 11.211 2.197 1.00 0.00 11 PHE A CA 12
ATOM 26601 C C . PHE B 2 11 ? 5.009 11.725 2.318 1.00 0.00 11 PHE A C 12
ATOM 26602 O O . PHE B 2 11 ? 4.065 10.940 2.166 1.00 0.00 11 PHE A O 12
ATOM 26619 N N . ILE B 2 12 ? 4.859 13.039 2.554 1.00 0.00 12 ILE A N 12
ATOM 26620 C CA . ILE B 2 12 ? 3.559 13.683 2.514 1.00 0.00 12 ILE A CA 12
ATOM 26621 C C . ILE B 2 12 ? 3.631 14.582 1.302 1.00 0.00 12 ILE A C 12
ATOM 26622 O O . ILE B 2 12 ? 4.546 15.401 1.137 1.00 0.00 12 ILE A O 12
ATOM 26638 N N . GLY B 2 13 ? 2.650 14.371 0.445 1.00 0.00 13 GLY A N 12
ATOM 26639 C CA . GLY B 2 13 ? 2.506 15.064 -0.799 1.00 0.00 13 GLY A CA 12
ATOM 26640 C C . GLY B 2 13 ? 1.361 16.043 -0.710 1.00 0.00 13 GLY A C 12
ATOM 26641 O O . GLY B 2 13 ? 0.235 15.706 -0.335 1.00 0.00 13 GLY A O 12
ATOM 26645 N N . GLY B 2 14 ? 1.727 17.264 -1.065 1.00 0.00 14 GLY A N 12
ATOM 26646 C CA . GLY B 2 14 ? 0.795 18.372 -1.122 1.00 0.00 14 GLY A CA 12
ATOM 26647 C C . GLY B 2 14 ? 1.521 19.639 -0.939 1.00 0.00 14 GLY A C 12
ATOM 26648 O O . GLY B 2 14 ? 2.181 20.073 -1.878 1.00 0.00 14 GLY A O 12
ATOM 26652 N N . LEU B 2 15 ? 1.431 20.128 0.282 1.00 0.00 15 LEU A N 12
ATOM 26653 C CA . LEU B 2 15 ? 2.144 21.324 0.710 1.00 0.00 15 LEU A CA 12
ATOM 26654 C C . LEU B 2 15 ? 1.829 22.618 0.028 1.00 0.00 15 LEU A C 12
ATOM 26655 O O . LEU B 2 15 ? 1.745 23.627 0.711 1.00 0.00 15 LEU A O 12
ATOM 26671 N N . ASN B 2 16 ? 1.513 22.568 -1.251 1.00 0.00 16 ASN A N 12
ATOM 26672 C CA . ASN B 2 16 ? 0.959 23.595 -2.077 1.00 0.00 16 ASN A CA 12
ATOM 26673 C C . ASN B 2 16 ? 1.570 24.999 -1.873 1.00 0.00 16 ASN A C 12
ATOM 26674 O O . ASN B 2 16 ? 0.926 26.018 -2.124 1.00 0.00 16 ASN A O 12
ATOM 26685 N N . ARG B 2 17 ? 2.829 25.032 -1.396 1.00 0.00 17 ARG A N 12
ATOM 26686 C CA . ARG B 2 17 ? 3.536 26.210 -0.870 1.00 0.00 17 ARG A CA 12
ATOM 26687 C C . ARG B 2 17 ? 2.594 27.067 0.013 1.00 0.00 17 ARG A C 12
ATOM 26688 O O . ARG B 2 17 ? 2.528 28.293 -0.082 1.00 0.00 17 ARG A O 12
ATOM 26709 N N . GLU B 2 18 ? 1.838 26.369 0.869 1.00 0.00 18 GLU A N 12
ATOM 26710 C CA . GLU B 2 18 ? 0.711 26.800 1.683 1.00 0.00 18 GLU A CA 12
ATOM 26711 C C . GLU B 2 18 ? 0.906 26.237 3.102 1.00 0.00 18 GLU A C 12
ATOM 26712 O O . GLU B 2 18 ? 0.932 26.986 4.081 1.00 0.00 18 GLU A O 12
ATOM 26724 N N . THR B 2 19 ? 1.069 24.911 3.174 1.00 0.00 19 THR A N 12
ATOM 26725 C CA . THR B 2 19 ? 1.290 24.218 4.451 1.00 0.00 19 THR A CA 12
ATOM 26726 C C . THR B 2 19 ? 2.758 23.934 4.806 1.00 0.00 19 THR A C 12
ATOM 26727 O O . THR B 2 19 ? 3.621 23.977 3.926 1.00 0.00 19 THR A O 12
ATOM 26738 N N . ASN B 2 20 ? 3.051 23.586 6.081 1.00 0.00 20 ASN A N 12
ATOM 26739 C CA . ASN B 2 20 ? 4.452 23.460 6.557 1.00 0.00 20 ASN A CA 12
ATOM 26740 C C . ASN B 2 20 ? 4.657 22.560 7.798 1.00 0.00 20 ASN A C 12
ATOM 26741 O O . ASN B 2 20 ? 3.782 21.761 8.099 1.00 0.00 20 ASN A O 12
ATOM 26752 N N . GLU B 2 21 ? 5.790 22.683 8.523 1.00 0.00 21 GLU A N 12
ATOM 26753 C CA . GLU B 2 21 ? 6.095 21.833 9.717 1.00 0.00 21 GLU A CA 12
ATOM 26754 C C . GLU B 2 21 ? 4.926 21.576 10.706 1.00 0.00 21 GLU A C 12
ATOM 26755 O O . GLU B 2 21 ? 4.890 20.570 11.429 1.00 0.00 21 GLU A O 12
ATOM 26767 N N . LYS B 2 22 ? 3.986 22.529 10.652 1.00 0.00 22 LYS A N 12
ATOM 26768 C CA . LYS B 2 22 ? 2.831 22.476 11.536 1.00 0.00 22 LYS A CA 12
ATOM 26769 C C . LYS B 2 22 ? 2.036 21.250 11.166 1.00 0.00 22 LYS A C 12
ATOM 26770 O O . LYS B 2 22 ? 1.832 20.333 11.969 1.00 0.00 22 LYS A O 12
ATOM 26789 N N . MET B 2 23 ? 1.643 21.286 9.881 1.00 0.00 23 MET A N 12
ATOM 26790 C CA . MET B 2 23 ? 0.964 20.174 9.290 1.00 0.00 23 MET A CA 12
ATOM 26791 C C . MET B 2 23 ? 1.854 18.942 9.489 1.00 0.00 23 MET A C 12
ATOM 26792 O O . MET B 2 23 ? 1.321 17.875 9.667 1.00 0.00 23 MET A O 12
ATOM 26806 N N . LEU B 2 24 ? 3.180 19.051 9.299 1.00 0.00 24 LEU A N 12
ATOM 26807 C CA . LEU B 2 24 ? 4.054 17.861 9.338 1.00 0.00 24 LEU A CA 12
ATOM 26808 C C . LEU B 2 24 ? 3.894 17.087 10.653 1.00 0.00 24 LEU A C 12
ATOM 26809 O O . LEU B 2 24 ? 3.295 16.010 10.671 1.00 0.00 24 LEU A O 12
ATOM 26825 N N . LYS B 2 25 ? 4.368 17.628 11.784 1.00 0.00 25 LYS A N 12
ATOM 26826 C CA . LYS B 2 25 ? 4.204 16.964 13.078 1.00 0.00 25 LYS A CA 12
ATOM 26827 C C . LYS B 2 25 ? 2.755 16.644 13.394 1.00 0.00 25 LYS A C 12
ATOM 26828 O O . LYS B 2 25 ? 2.512 15.594 13.974 1.00 0.00 25 LYS A O 12
ATOM 26847 N N . ALA B 2 26 ? 1.804 17.479 12.978 1.00 0.00 26 ALA A N 12
ATOM 26848 C CA . ALA B 2 26 ? 0.393 17.141 13.070 1.00 0.00 26 ALA A CA 12
ATOM 26849 C C . ALA B 2 26 ? 0.058 15.792 12.367 1.00 0.00 26 ALA A C 12
ATOM 26850 O O . ALA B 2 26 ? -0.176 14.746 12.982 1.00 0.00 26 ALA A O 12
ATOM 26857 N N . VAL B 2 27 ? 0.131 15.864 11.040 1.00 0.00 27 VAL A N 12
ATOM 26858 C CA . VAL B 2 27 ? -0.288 14.782 10.144 1.00 0.00 27 VAL A CA 12
ATOM 26859 C C . VAL B 2 27 ? 0.392 13.476 10.478 1.00 0.00 27 VAL A C 12
ATOM 26860 O O . VAL B 2 27 ? -0.237 12.465 10.761 1.00 0.00 27 VAL A O 12
ATOM 26873 N N . PHE B 2 28 ? 1.707 13.488 10.379 1.00 0.00 28 PHE A N 12
ATOM 26874 C CA . PHE B 2 28 ? 2.530 12.374 10.761 1.00 0.00 28 PHE A CA 12
ATOM 26875 C C . PHE B 2 28 ? 2.414 11.952 12.219 1.00 0.00 28 PHE A C 12
ATOM 26876 O O . PHE B 2 28 ? 2.224 10.776 12.529 1.00 0.00 28 PHE A O 12
ATOM 26893 N N . GLY B 2 29 ? 2.591 12.906 13.129 1.00 0.00 29 GLY A N 12
ATOM 26894 C CA . GLY B 2 29 ? 2.403 12.628 14.545 1.00 0.00 29 GLY A CA 12
ATOM 26895 C C . GLY B 2 29 ? 1.057 12.062 14.934 1.00 0.00 29 GLY A C 12
ATOM 26896 O O . GLY B 2 29 ? 0.937 11.574 16.060 1.00 0.00 29 GLY A O 12
ATOM 26900 N N . LYS B 2 30 ? 0.044 12.134 14.051 1.00 0.00 30 LYS A N 12
ATOM 26901 C CA . LYS B 2 30 ? -1.286 11.569 14.352 1.00 0.00 30 LYS A CA 12
ATOM 26902 C C . LYS B 2 30 ? -1.193 10.148 14.919 1.00 0.00 30 LYS A C 12
ATOM 26903 O O . LYS B 2 30 ? -1.884 9.809 15.883 1.00 0.00 30 LYS A O 12
ATOM 26922 N N . HIS B 2 31 ? -0.280 9.365 14.335 1.00 0.00 31 HIS A N 12
ATOM 26923 C CA . HIS B 2 31 ? -0.027 7.989 14.782 1.00 0.00 31 HIS A CA 12
ATOM 26924 C C . HIS B 2 31 ? 1.460 7.593 15.002 1.00 0.00 31 HIS A C 12
ATOM 26925 O O . HIS B 2 31 ? 1.756 6.394 15.042 1.00 0.00 31 HIS A O 12
ATOM 26939 N N . GLY B 2 32 ? 2.409 8.525 15.219 1.00 0.00 32 GLY A N 12
ATOM 26940 C CA . GLY B 2 32 ? 3.759 8.160 15.632 1.00 0.00 32 GLY A CA 12
ATOM 26941 C C . GLY B 2 32 ? 4.552 9.276 16.337 1.00 0.00 32 GLY A C 12
ATOM 26942 O O . GLY B 2 32 ? 4.046 10.380 16.540 1.00 0.00 32 GLY A O 12
ATOM 26946 N N . PRO B 2 33 ? 5.804 8.973 16.725 1.00 0.00 33 PRO A N 12
ATOM 26947 C CA . PRO B 2 33 ? 6.701 9.859 17.462 1.00 0.00 33 PRO A CA 12
ATOM 26948 C C . PRO B 2 33 ? 7.313 11.000 16.623 1.00 0.00 33 PRO A C 12
ATOM 26949 O O . PRO B 2 33 ? 7.043 12.175 16.895 1.00 0.00 33 PRO A O 12
ATOM 26960 N N . ILE B 2 34 ? 8.194 10.643 15.670 1.00 0.00 34 ILE A N 12
ATOM 26961 C CA . ILE B 2 34 ? 8.805 11.612 14.739 1.00 0.00 34 ILE A CA 12
ATOM 26962 C C . ILE B 2 34 ? 10.113 12.187 15.304 1.00 0.00 34 ILE A C 12
ATOM 26963 O O . ILE B 2 34 ? 10.081 13.013 16.221 1.00 0.00 34 ILE A O 12
ATOM 26979 N N . SER B 2 35 ? 11.252 11.734 14.785 1.00 0.00 35 SER A N 12
ATOM 26980 C CA . SER B 2 35 ? 12.593 12.162 15.173 1.00 0.00 35 SER A CA 12
ATOM 26981 C C . SER B 2 35 ? 13.262 13.048 14.122 1.00 0.00 35 SER A C 12
ATOM 26982 O O . SER B 2 35 ? 14.272 13.681 14.441 1.00 0.00 35 SER A O 12
ATOM 26990 N N . GLU B 2 36 ? 12.699 13.170 12.908 1.00 0.00 36 GLU A N 12
ATOM 26991 C CA . GLU B 2 36 ? 13.199 14.142 11.916 1.00 0.00 36 GLU A CA 12
ATOM 26992 C C . GLU B 2 36 ? 12.098 14.718 11.032 1.00 0.00 36 GLU A C 12
ATOM 26993 O O . GLU B 2 36 ? 11.149 14.013 10.701 1.00 0.00 36 GLU A O 12
ATOM 27005 N N . VAL B 2 37 ? 12.274 15.970 10.592 1.00 0.00 37 VAL A N 12
ATOM 27006 C CA . VAL B 2 37 ? 11.284 16.773 9.852 1.00 0.00 37 VAL A CA 12
ATOM 27007 C C . VAL B 2 37 ? 11.965 17.475 8.665 1.00 0.00 37 VAL A C 12
ATOM 27008 O O . VAL B 2 37 ? 12.962 18.179 8.844 1.00 0.00 37 VAL A O 12
ATOM 27021 N N . LEU B 2 38 ? 11.443 17.268 7.452 1.00 0.00 38 LEU A N 12
ATOM 27022 C CA . LEU B 2 38 ? 12.005 17.706 6.167 1.00 0.00 38 LEU A CA 12
ATOM 27023 C C . LEU B 2 38 ? 10.938 18.322 5.246 1.00 0.00 38 LEU A C 12
ATOM 27024 O O . LEU B 2 38 ? 9.855 17.768 5.070 1.00 0.00 38 LEU A O 12
ATOM 27040 N N . LEU B 2 39 ? 11.275 19.444 4.618 1.00 0.00 39 LEU A N 12
ATOM 27041 C CA . LEU B 2 39 ? 10.515 20.089 3.546 1.00 0.00 39 LEU A CA 12
ATOM 27042 C C . LEU B 2 39 ? 11.441 20.226 2.321 1.00 0.00 39 LEU A C 12
ATOM 27043 O O . LEU B 2 39 ? 12.592 20.646 2.472 1.00 0.00 39 LEU A O 12
ATOM 27059 N N . ILE B 2 40 ? 10.964 19.860 1.128 1.00 0.00 40 ILE A N 12
ATOM 27060 C CA . ILE B 2 40 ? 11.822 19.740 -0.051 1.00 0.00 40 ILE A CA 12
ATOM 27061 C C . ILE B 2 40 ? 11.571 20.944 -0.967 1.00 0.00 40 ILE A C 12
ATOM 27062 O O . ILE B 2 40 ? 10.393 21.232 -1.241 1.00 0.00 40 ILE A O 12
ATOM 27078 N N . LYS B 2 41 ? 12.708 21.540 -1.402 1.00 0.00 41 LYS A N 12
ATOM 27079 C CA . LYS B 2 41 ? 12.733 22.801 -2.172 1.00 0.00 41 LYS A CA 12
ATOM 27080 C C . LYS B 2 41 ? 13.719 22.664 -3.372 1.00 0.00 41 LYS A C 12
ATOM 27081 O O . LYS B 2 41 ? 13.774 21.613 -4.010 1.00 0.00 41 LYS A O 12
ATOM 27100 N N . ASP B 2 42 ? 14.492 23.711 -3.682 1.00 0.00 42 ASP A N 12
ATOM 27101 C CA . ASP B 2 42 ? 15.343 23.908 -4.884 1.00 0.00 42 ASP A CA 12
ATOM 27102 C C . ASP B 2 42 ? 16.226 25.152 -4.642 1.00 0.00 42 ASP A C 12
ATOM 27103 O O . ASP B 2 42 ? 15.733 26.079 -4.010 1.00 0.00 42 ASP A O 12
ATOM 27112 N N . ARG B 2 43 ? 17.512 25.224 -5.052 1.00 0.00 43 ARG A N 12
ATOM 27113 C CA . ARG B 2 43 ? 18.505 26.296 -4.693 1.00 0.00 43 ARG A CA 12
ATOM 27114 C C . ARG B 2 43 ? 18.685 26.545 -3.196 1.00 0.00 43 ARG A C 12
ATOM 27115 O O . ARG B 2 43 ? 19.424 27.453 -2.857 1.00 0.00 43 ARG A O 12
ATOM 27136 N N . THR B 2 44 ? 17.981 25.809 -2.330 1.00 0.00 44 THR A N 12
ATOM 27137 C CA . THR B 2 44 ? 17.871 26.198 -0.911 1.00 0.00 44 THR A CA 12
ATOM 27138 C C . THR B 2 44 ? 16.878 27.369 -0.724 1.00 0.00 44 THR A C 12
ATOM 27139 O O . THR B 2 44 ? 16.685 27.809 0.407 1.00 0.00 44 THR A O 12
ATOM 27150 N N . SER B 2 45 ? 16.263 27.778 -1.867 1.00 0.00 45 SER A N 12
ATOM 27151 C CA . SER B 2 45 ? 15.043 28.622 -1.889 1.00 0.00 45 SER A CA 12
ATOM 27152 C C . SER B 2 45 ? 14.622 29.273 -3.246 1.00 0.00 45 SER A C 12
ATOM 27153 O O . SER B 2 45 ? 14.076 30.378 -3.281 1.00 0.00 45 SER A O 12
ATOM 27161 N N . LYS B 2 46 ? 14.888 28.622 -4.398 1.00 0.00 46 LYS A N 12
ATOM 27162 C CA . LYS B 2 46 ? 14.114 28.883 -5.654 1.00 0.00 46 LYS A CA 12
ATOM 27163 C C . LYS B 2 46 ? 12.593 28.719 -5.272 1.00 0.00 46 LYS A C 12
ATOM 27164 O O . LYS B 2 46 ? 11.774 29.559 -5.648 1.00 0.00 46 LYS A O 12
ATOM 27183 N N . SER B 2 47 ? 12.308 27.709 -4.410 1.00 0.00 47 SER A N 12
ATOM 27184 C CA . SER B 2 47 ? 11.071 27.654 -3.601 1.00 0.00 47 SER A CA 12
ATOM 27185 C C . SER B 2 47 ? 9.790 26.960 -4.095 1.00 0.00 47 SER A C 12
ATOM 27186 O O . SER B 2 47 ? 8.904 27.576 -4.698 1.00 0.00 47 SER A O 12
ATOM 27194 N N . ARG B 2 48 ? 9.682 25.654 -3.770 1.00 0.00 48 ARG A N 12
ATOM 27195 C CA . ARG B 2 48 ? 8.469 24.836 -3.772 1.00 0.00 48 ARG A CA 12
ATOM 27196 C C . ARG B 2 48 ? 8.542 23.882 -2.567 1.00 0.00 48 ARG A C 12
ATOM 27197 O O . ARG B 2 48 ? 9.466 23.991 -1.765 1.00 0.00 48 ARG A O 12
ATOM 27218 N N . GLY B 2 49 ? 7.523 23.058 -2.372 1.00 0.00 49 GLY A N 12
ATOM 27219 C CA . GLY B 2 49 ? 7.312 22.269 -1.140 1.00 0.00 49 GLY A CA 12
ATOM 27220 C C . GLY B 2 49 ? 6.901 20.793 -1.255 1.00 0.00 49 GLY A C 12
ATOM 27221 O O . GLY B 2 49 ? 5.845 20.508 -1.811 1.00 0.00 49 GLY A O 12
ATOM 27225 N N . PHE B 2 50 ? 7.729 19.857 -0.777 1.00 0.00 50 PHE A N 12
ATOM 27226 C CA . PHE B 2 50 ? 7.278 18.449 -0.505 1.00 0.00 50 PHE A CA 12
ATOM 27227 C C . PHE B 2 50 ? 7.772 17.855 0.818 1.00 0.00 50 PHE A C 12
ATOM 27228 O O . PHE B 2 50 ? 8.882 18.163 1.209 1.00 0.00 50 PHE A O 12
ATOM 27245 N N . ALA B 2 51 ? 6.983 17.107 1.591 1.00 0.00 51 ALA A N 12
ATOM 27246 C CA . ALA B 2 51 ? 7.343 16.778 2.975 1.00 0.00 51 ALA A CA 12
ATOM 27247 C C . ALA B 2 51 ? 7.830 15.363 3.195 1.00 0.00 51 ALA A C 12
ATOM 27248 O O . ALA B 2 51 ? 7.287 14.395 2.674 1.00 0.00 51 ALA A O 12
ATOM 27255 N N . PHE B 2 52 ? 8.902 15.282 3.971 1.00 0.00 52 PHE A N 12
ATOM 27256 C CA . PHE B 2 52 ? 9.532 14.054 4.395 1.00 0.00 52 PHE A CA 12
ATOM 27257 C C . PHE B 2 52 ? 9.639 14.020 5.931 1.00 0.00 52 PHE A C 12
ATOM 27258 O O . PHE B 2 52 ? 10.013 15.018 6.542 1.00 0.00 52 PHE A O 12
ATOM 27275 N N . ILE B 2 53 ? 9.312 12.909 6.589 1.00 0.00 53 ILE A N 12
ATOM 27276 C CA . ILE B 2 53 ? 9.440 12.771 8.053 1.00 0.00 53 ILE A CA 12
ATOM 27277 C C . ILE B 2 53 ? 10.074 11.425 8.411 1.00 0.00 53 ILE A C 12
ATOM 27278 O O . ILE B 2 53 ? 9.727 10.405 7.809 1.00 0.00 53 ILE A O 12
ATOM 27294 N N . THR B 2 54 ? 11.025 11.419 9.350 1.00 0.00 54 THR A N 12
ATOM 27295 C CA . THR B 2 54 ? 11.591 10.171 9.886 1.00 0.00 54 THR A CA 12
ATOM 27296 C C . THR B 2 54 ? 11.017 9.921 11.274 1.00 0.00 54 THR A C 12
ATOM 27297 O O . THR B 2 54 ? 10.999 10.816 12.130 1.00 0.00 54 THR A O 12
ATOM 27308 N N . PHE B 2 55 ? 10.565 8.682 11.472 1.00 0.00 55 PHE A N 12
ATOM 27309 C CA . PHE B 2 55 ? 9.939 8.156 12.678 1.00 0.00 55 PHE A CA 12
ATOM 27310 C C . PHE B 2 55 ? 10.922 7.257 13.440 1.00 0.00 55 PHE A C 12
ATOM 27311 O O . PHE B 2 55 ? 11.547 6.378 12.843 1.00 0.00 55 PHE A O 12
ATOM 27328 N N . GLU B 2 56 ? 10.994 7.434 14.765 1.00 0.00 56 GLU A N 12
ATOM 27329 C CA . GLU B 2 56 ? 11.724 6.498 15.646 1.00 0.00 56 GLU A CA 12
ATOM 27330 C C . GLU B 2 56 ? 11.503 4.988 15.362 1.00 0.00 56 GLU A C 12
ATOM 27331 O O . GLU B 2 56 ? 12.442 4.212 15.549 1.00 0.00 56 GLU A O 12
ATOM 27343 N N . ASN B 2 57 ? 10.326 4.567 14.858 1.00 0.00 57 ASN A N 12
ATOM 27344 C CA . ASN B 2 57 ? 10.144 3.203 14.322 1.00 0.00 57 ASN A CA 12
ATOM 27345 C C . ASN B 2 57 ? 9.409 3.223 12.961 1.00 0.00 57 ASN A C 12
ATOM 27346 O O . ASN B 2 57 ? 8.508 4.042 12.752 1.00 0.00 57 ASN A O 12
ATOM 27357 N N . PRO B 2 58 ? 9.707 2.268 12.062 1.00 0.00 58 PRO A N 12
ATOM 27358 C CA . PRO B 2 58 ? 9.044 2.124 10.759 1.00 0.00 58 PRO A CA 12
ATOM 27359 C C . PRO B 2 58 ? 7.566 1.765 10.900 1.00 0.00 58 PRO A C 12
ATOM 27360 O O . PRO B 2 58 ? 6.724 2.267 10.148 1.00 0.00 58 PRO A O 12
ATOM 27371 N N . ALA B 2 59 ? 7.275 0.959 11.925 1.00 0.00 59 ALA A N 12
ATOM 27372 C CA . ALA B 2 59 ? 5.914 0.719 12.377 1.00 0.00 59 ALA A CA 12
ATOM 27373 C C . ALA B 2 59 ? 5.073 1.988 12.381 1.00 0.00 59 ALA A C 12
ATOM 27374 O O . ALA B 2 59 ? 4.027 2.077 11.747 1.00 0.00 59 ALA A O 12
ATOM 27381 N N . ASP B 2 60 ? 5.557 2.939 13.169 1.00 0.00 60 ASP A N 12
ATOM 27382 C CA . ASP B 2 60 ? 4.876 4.190 13.380 1.00 0.00 60 ASP A CA 12
ATOM 27383 C C . ASP B 2 60 ? 4.688 5.036 12.117 1.00 0.00 60 ASP A C 12
ATOM 27384 O O . ASP B 2 60 ? 3.664 5.696 11.945 1.00 0.00 60 ASP A O 12
ATOM 27393 N N . ALA B 2 61 ? 5.684 5.001 11.229 1.00 0.00 61 ALA A N 12
ATOM 27394 C CA . ALA B 2 61 ? 5.546 5.588 9.896 1.00 0.00 61 ALA A CA 12
ATOM 27395 C C . ALA B 2 61 ? 4.334 5.008 9.166 1.00 0.00 61 ALA A C 12
ATOM 27396 O O . ALA B 2 61 ? 3.450 5.727 8.703 1.00 0.00 61 ALA A O 12
ATOM 27403 N N . LYS B 2 62 ? 4.309 3.683 9.062 1.00 0.00 62 LYS A N 12
ATOM 27404 C CA . LYS B 2 62 ? 3.205 2.918 8.454 1.00 0.00 62 LYS A CA 12
ATOM 27405 C C . LYS B 2 62 ? 1.847 3.208 9.095 1.00 0.00 62 LYS A C 12
ATOM 27406 O O . LYS B 2 62 ? 0.840 3.376 8.421 1.00 0.00 62 LYS A O 12
ATOM 27425 N N . ASN B 2 63 ? 1.844 3.253 10.420 1.00 0.00 63 ASN A N 12
ATOM 27426 C CA . ASN B 2 63 ? 0.681 3.644 11.195 1.00 0.00 63 ASN A CA 12
ATOM 27427 C C . ASN B 2 63 ? 0.124 5.015 10.815 1.00 0.00 63 ASN A C 12
ATOM 27428 O O . ASN B 2 63 ? -1.039 5.116 10.438 1.00 0.00 63 ASN A O 12
ATOM 27439 N N . ALA B 2 64 ? 0.963 6.054 10.895 1.00 0.00 64 ALA A N 12
ATOM 27440 C CA . ALA B 2 64 ? 0.606 7.378 10.403 1.00 0.00 64 ALA A CA 12
ATOM 27441 C C . ALA B 2 64 ? 0.174 7.368 8.924 1.00 0.00 64 ALA A C 12
ATOM 27442 O O . ALA B 2 64 ? -0.780 8.045 8.559 1.00 0.00 64 ALA A O 12
ATOM 27449 N N . ALA B 2 65 ? 0.813 6.565 8.069 1.00 0.00 65 ALA A N 12
ATOM 27450 C CA . ALA B 2 65 ? 0.318 6.326 6.713 1.00 0.00 65 ALA A CA 12
ATOM 27451 C C . ALA B 2 65 ? -1.128 5.810 6.661 1.00 0.00 65 ALA A C 12
ATOM 27452 O O . ALA B 2 65 ? -1.995 6.448 6.070 1.00 0.00 65 ALA A O 12
ATOM 27459 N N . LYS B 2 66 ? -1.372 4.656 7.279 1.00 0.00 66 LYS A N 12
ATOM 27460 C CA . LYS B 2 66 ? -2.651 3.934 7.355 1.00 0.00 66 LYS A CA 12
ATOM 27461 C C . LYS B 2 66 ? -3.759 4.807 7.924 1.00 0.00 66 LYS A C 12
ATOM 27462 O O . LYS B 2 66 ? -4.881 4.801 7.424 1.00 0.00 66 LYS A O 12
ATOM 27481 N N . ASP B 2 67 ? -3.416 5.573 8.952 1.00 0.00 67 ASP A N 12
ATOM 27482 C CA . ASP B 2 67 ? -4.285 6.634 9.465 1.00 0.00 67 ASP A CA 12
ATOM 27483 C C . ASP B 2 67 ? -4.710 7.656 8.400 1.00 0.00 67 ASP A C 12
ATOM 27484 O O . ASP B 2 67 ? -5.888 7.889 8.126 1.00 0.00 67 ASP A O 12
ATOM 27493 N N . MET B 2 68 ? -3.660 8.302 7.903 1.00 0.00 68 MET A N 12
ATOM 27494 C CA . MET B 2 68 ? -3.788 9.530 7.099 1.00 0.00 68 MET A CA 12
ATOM 27495 C C . MET B 2 68 ? -4.317 9.340 5.676 1.00 0.00 68 MET A C 12
ATOM 27496 O O . MET B 2 68 ? -5.507 9.520 5.438 1.00 0.00 68 MET A O 12
ATOM 27510 N N . ASN B 2 69 ? -3.406 9.021 4.741 1.00 0.00 69 ASN A N 12
ATOM 27511 C CA . ASN B 2 69 ? -3.779 8.526 3.403 1.00 0.00 69 ASN A CA 12
ATOM 27512 C C . ASN B 2 69 ? -4.736 9.364 2.504 1.00 0.00 69 ASN A C 12
ATOM 27513 O O . ASN B 2 69 ? -5.209 8.874 1.477 1.00 0.00 69 ASN A O 12
ATOM 27524 N N . GLY B 2 70 ? -4.998 10.622 2.867 1.00 0.00 70 GLY A N 12
ATOM 27525 C CA . GLY B 2 70 ? -6.027 11.504 2.279 1.00 0.00 70 GLY A CA 12
ATOM 27526 C C . GLY B 2 70 ? -7.038 12.034 3.288 1.00 0.00 70 GLY A C 12
ATOM 27527 O O . GLY B 2 70 ? -8.184 12.336 2.947 1.00 0.00 70 GLY A O 12
ATOM 27531 N N . LYS B 2 71 ? -6.562 12.162 4.530 1.00 0.00 71 LYS A N 12
ATOM 27532 C CA . LYS B 2 71 ? -7.371 12.681 5.643 1.00 0.00 71 LYS A CA 12
ATOM 27533 C C . LYS B 2 71 ? -8.013 14.055 5.378 1.00 0.00 71 LYS A C 12
ATOM 27534 O O . LYS B 2 71 ? -9.170 14.237 5.757 1.00 0.00 71 LYS A O 12
ATOM 27553 N N . SER B 2 72 ? -7.231 14.958 4.748 1.00 0.00 72 SER A N 12
ATOM 27554 C CA . SER B 2 72 ? -7.730 16.251 4.213 1.00 0.00 72 SER A CA 12
ATOM 27555 C C . SER B 2 72 ? -7.330 17.394 5.130 1.00 0.00 72 SER A C 12
ATOM 27556 O O . SER B 2 72 ? -7.449 17.264 6.353 1.00 0.00 72 SER A O 12
ATOM 27564 N N . LEU B 2 73 ? -6.824 18.497 4.559 1.00 0.00 73 LEU A N 12
ATOM 27565 C CA . LEU B 2 73 ? -6.174 19.519 5.379 1.00 0.00 73 LEU A CA 12
ATOM 27566 C C . LEU B 2 73 ? -6.145 20.956 4.875 1.00 0.00 73 LEU A C 12
ATOM 27567 O O . LEU B 2 73 ? -6.567 21.873 5.585 1.00 0.00 73 LEU A O 12
ATOM 27583 N N . HIS B 2 74 ? -5.587 21.139 3.680 1.00 0.00 74 HIS A N 12
ATOM 27584 C CA . HIS B 2 74 ? -5.120 22.438 3.220 1.00 0.00 74 HIS A CA 12
ATOM 27585 C C . HIS B 2 74 ? -5.839 22.858 1.924 1.00 0.00 74 HIS A C 12
ATOM 27586 O O . HIS B 2 74 ? -7.047 23.112 1.973 1.00 0.00 74 HIS A O 12
ATOM 27600 N N . GLY B 2 75 ? -5.163 22.884 0.772 1.00 0.00 75 GLY A N 12
ATOM 27601 C CA . GLY B 2 75 ? -5.827 23.063 -0.524 1.00 0.00 75 GLY A CA 12
ATOM 27602 C C . GLY B 2 75 ? -6.909 22.007 -0.780 1.00 0.00 75 GLY A C 12
ATOM 27603 O O . GLY B 2 75 ? -8.007 22.354 -1.228 1.00 0.00 75 GLY A O 12
ATOM 27607 N N . LYS B 2 76 ? -6.612 20.743 -0.420 1.00 0.00 76 LYS A N 12
ATOM 27608 C CA . LYS B 2 76 ? -7.621 19.673 -0.405 1.00 0.00 76 LYS A CA 12
ATOM 27609 C C . LYS B 2 76 ? -7.028 18.497 0.386 1.00 0.00 76 LYS A C 12
ATOM 27610 O O . LYS B 2 76 ? -6.956 18.563 1.614 1.00 0.00 76 LYS A O 12
ATOM 27629 N N . ALA B 2 77 ? -6.514 17.486 -0.315 1.00 0.00 77 ALA A N 12
ATOM 27630 C CA . ALA B 2 77 ? -6.021 16.269 0.317 1.00 0.00 77 ALA A CA 12
ATOM 27631 C C . ALA B 2 77 ? -4.487 16.215 0.435 1.00 0.00 77 ALA A C 12
ATOM 27632 O O . ALA B 2 77 ? -3.739 16.830 -0.329 1.00 0.00 77 ALA A O 12
ATOM 27639 N N . ILE B 2 78 ? -4.082 15.363 1.375 1.00 0.00 78 ILE A N 12
ATOM 27640 C CA . ILE B 2 78 ? -2.677 14.964 1.546 1.00 0.00 78 ILE A CA 12
ATOM 27641 C C . ILE B 2 78 ? -2.496 13.551 1.001 1.00 0.00 78 ILE A C 12
ATOM 27642 O O . ILE B 2 78 ? -3.361 12.688 1.142 1.00 0.00 78 ILE A O 12
ATOM 27658 N N . LYS B 2 79 ? -1.378 13.315 0.338 1.00 0.00 79 LYS A N 12
ATOM 27659 C CA . LYS B 2 79 ? -1.015 11.969 -0.117 1.00 0.00 79 LYS A CA 12
ATOM 27660 C C . LYS B 2 79 ? 0.072 11.443 0.797 1.00 0.00 79 LYS A C 12
ATOM 27661 O O . LYS B 2 79 ? 1.096 12.097 0.958 1.00 0.00 79 LYS A O 12
ATOM 27680 N N . VAL B 2 80 ? -0.154 10.275 1.391 1.00 0.00 80 VAL A N 12
ATOM 27681 C CA . VAL B 2 80 ? 0.805 9.645 2.317 1.00 0.00 80 VAL A CA 12
ATOM 27682 C C . VAL B 2 80 ? 1.367 8.338 1.757 1.00 0.00 80 VAL A C 12
ATOM 27683 O O . VAL B 2 80 ? 0.634 7.403 1.441 1.00 0.00 80 VAL A O 12
ATOM 27696 N N . GLU B 2 81 ? 2.688 8.319 1.603 1.00 0.00 81 GLU A N 12
ATOM 27697 C CA . GLU B 2 81 ? 3.500 7.284 0.952 1.00 0.00 81 GLU A CA 12
ATOM 27698 C C . GLU B 2 81 ? 4.746 6.952 1.791 1.00 0.00 81 GLU A C 12
ATOM 27699 O O . GLU B 2 81 ? 5.266 7.820 2.490 1.00 0.00 81 GLU A O 12
ATOM 27711 N N . GLN B 2 82 ? 5.257 5.719 1.746 1.00 0.00 82 GLN A N 12
ATOM 27712 C CA . GLN B 2 82 ? 6.446 5.324 2.513 1.00 0.00 82 GLN A CA 12
ATOM 27713 C C . GLN B 2 82 ? 7.644 5.415 1.554 1.00 0.00 82 GLN A C 12
ATOM 27714 O O . GLN B 2 82 ? 7.689 4.790 0.491 1.00 0.00 82 GLN A O 12
ATOM 27728 N N . ALA B 2 83 ? 8.558 6.324 1.911 1.00 0.00 83 ALA A N 12
ATOM 27729 C CA . ALA B 2 83 ? 9.620 6.840 1.053 1.00 0.00 83 ALA A CA 12
ATOM 27730 C C . ALA B 2 83 ? 10.589 5.797 0.466 1.00 0.00 83 ALA A C 12
ATOM 27731 O O . ALA B 2 83 ? 10.778 4.698 0.998 1.00 0.00 83 ALA A O 12
ATOM 27738 N N . LYS B 2 84 ? 11.232 6.220 -0.628 1.00 0.00 84 LYS A N 12
ATOM 27739 C CA . LYS B 2 84 ? 12.186 5.380 -1.366 1.00 0.00 84 LYS A CA 12
ATOM 27740 C C . LYS B 2 84 ? 13.452 6.190 -1.695 1.00 0.00 84 LYS A C 12
ATOM 27741 O O . LYS B 2 84 ? 13.699 7.233 -1.080 1.00 0.00 84 LYS A O 12
ATOM 27760 N N . LYS B 2 85 ? 14.257 5.699 -2.643 1.00 0.00 85 LYS A N 12
ATOM 27761 C CA . LYS B 2 85 ? 15.432 6.436 -3.135 1.00 0.00 85 LYS A CA 12
ATOM 27762 C C . LYS B 2 85 ? 15.017 7.697 -3.930 1.00 0.00 85 LYS A C 12
ATOM 27763 O O . LYS B 2 85 ? 13.952 7.689 -4.551 1.00 0.00 85 LYS A O 12
ATOM 27782 N N . PRO B 2 86 ? 15.867 8.738 -4.009 1.00 0.00 86 PRO A N 12
ATOM 27783 C CA . PRO B 2 86 ? 15.651 9.893 -4.887 1.00 0.00 86 PRO A CA 12
ATOM 27784 C C . PRO B 2 86 ? 16.096 9.680 -6.349 1.00 0.00 86 PRO A C 12
ATOM 27785 O O . PRO B 2 86 ? 15.927 10.572 -7.182 1.00 0.00 86 PRO A O 12
ATOM 27796 N N . SER B 2 87 ? 16.673 8.521 -6.681 1.00 0.00 87 SER A N 12
ATOM 27797 C CA . SER B 2 87 ? 17.045 8.111 -8.045 1.00 0.00 87 SER A CA 12
ATOM 27798 C C . SER B 2 87 ? 17.078 6.581 -8.148 1.00 0.00 87 SER A C 12
ATOM 27799 O O . SER B 2 87 ? 17.313 5.902 -7.145 1.00 0.00 87 SER A O 12
ATOM 27807 N N . PHE B 2 88 ? 16.829 6.033 -9.344 1.00 0.00 88 PHE A N 12
ATOM 27808 C CA . PHE B 2 88 ? 16.703 4.590 -9.622 1.00 0.00 88 PHE A CA 12
ATOM 27809 C C . PHE B 2 88 ? 15.807 3.829 -8.608 1.00 0.00 88 PHE A C 12
ATOM 27810 O O . PHE B 2 88 ? 16.086 2.691 -8.223 1.00 0.00 88 PHE A O 12
ATOM 27827 N N . GLN B 2 89 ? 14.738 4.483 -8.129 1.00 0.00 89 GLN A N 12
ATOM 27828 C CA . GLN B 2 89 ? 13.777 3.904 -7.181 1.00 0.00 89 GLN A CA 12
ATOM 27829 C C . GLN B 2 89 ? 12.943 2.754 -7.784 1.00 0.00 89 GLN A C 12
ATOM 27830 O O . GLN B 2 89 ? 12.890 2.570 -9.004 1.00 0.00 89 GLN A O 12
ATOM 27844 N N . SER B 2 90 ? 12.261 1.995 -6.920 1.00 0.00 90 SER A N 12
ATOM 27845 C CA . SER B 2 90 ? 11.418 0.848 -7.289 1.00 0.00 90 SER A CA 12
ATOM 27846 C C . SER B 2 90 ? 10.190 0.721 -6.370 1.00 0.00 90 SER A C 12
ATOM 27847 O O . SER B 2 90 ? 10.029 1.484 -5.411 1.00 0.00 90 SER A O 12
ATOM 27855 N N . GLY B 2 91 ? 9.300 -0.220 -6.679 1.00 0.00 91 GLY A N 12
ATOM 27856 C CA . GLY B 2 91 ? 8.026 -0.443 -5.992 1.00 0.00 91 GLY A CA 12
ATOM 27857 C C . GLY B 2 91 ? 7.178 -1.533 -6.657 1.00 0.00 91 GLY A C 12
ATOM 27858 O O . GLY B 2 91 ? 7.647 -2.261 -7.538 1.00 0.00 91 GLY A O 12
ATOM 27862 N N . GLY B 2 92 ? 5.912 -1.638 -6.246 1.00 0.00 92 GLY A N 12
ATOM 27863 C CA . GLY B 2 92 ? 4.939 -2.586 -6.800 1.00 0.00 92 GLY A CA 12
ATOM 27864 C C . GLY B 2 92 ? 3.484 -2.215 -6.490 1.00 0.00 92 GLY A C 12
ATOM 27865 O O . GLY B 2 92 ? 3.211 -1.314 -5.688 1.00 0.00 92 GLY A O 12
ATOM 27869 N N . ARG B 2 93 ? 2.547 -2.909 -7.145 1.00 0.00 93 ARG A N 12
ATOM 27870 C CA . ARG B 2 93 ? 1.090 -2.675 -7.079 1.00 0.00 93 ARG A CA 12
ATOM 27871 C C . ARG B 2 93 ? 0.322 -3.977 -7.339 1.00 0.00 93 ARG A C 12
ATOM 27872 O O . ARG B 2 93 ? 0.778 -4.824 -8.113 1.00 0.00 93 ARG A O 12
ATOM 27893 N N . ARG B 2 94 ? -0.858 -4.117 -6.726 1.00 0.00 94 ARG A N 12
ATOM 27894 C CA . ARG B 2 94 ? -1.805 -5.232 -6.926 1.00 0.00 94 ARG A CA 12
ATOM 27895 C C . ARG B 2 94 ? -3.251 -4.733 -6.774 1.00 0.00 94 ARG A C 12
ATOM 27896 O O . ARG B 2 94 ? -3.507 -3.817 -5.990 1.00 0.00 94 ARG A O 12
ATOM 27917 N N . ARG B 2 95 ? -4.191 -5.350 -7.500 1.00 0.00 95 ARG A N 12
ATOM 27918 C CA . ARG B 2 95 ? -5.633 -5.033 -7.479 1.00 0.00 95 ARG A CA 12
ATOM 27919 C C . ARG B 2 95 ? -6.458 -6.336 -7.461 1.00 0.00 95 ARG A C 12
ATOM 27920 O O . ARG B 2 95 ? -6.984 -6.743 -8.502 1.00 0.00 95 ARG A O 12
ATOM 27941 N N . PRO B 2 96 ? -6.535 -7.039 -6.314 1.00 0.00 96 PRO A N 12
ATOM 27942 C CA . PRO B 2 96 ? -7.284 -8.293 -6.203 1.00 0.00 96 PRO A CA 12
ATOM 27943 C C . PRO B 2 96 ? -8.808 -8.065 -6.312 1.00 0.00 96 PRO A C 12
ATOM 27944 O O . PRO B 2 96 ? -9.281 -6.940 -6.102 1.00 0.00 96 PRO A O 12
ATOM 27955 N N . PRO B 2 97 ? -9.601 -9.113 -6.609 1.00 0.00 97 PRO A N 12
ATOM 27956 C CA . PRO B 2 97 ? -11.062 -9.040 -6.594 1.00 0.00 97 PRO A CA 12
ATOM 27957 C C . PRO B 2 97 ? -11.622 -8.877 -5.168 1.00 0.00 97 PRO A C 12
ATOM 27958 O O . PRO B 2 97 ? -10.944 -9.151 -4.172 1.00 0.00 97 PRO A O 12
ATOM 27969 N N . ALA B 2 98 ? -12.886 -8.456 -5.074 1.00 0.00 98 ALA A N 12
ATOM 27970 C CA . ALA B 2 98 ? -13.615 -8.235 -3.822 1.00 0.00 98 ALA A CA 12
ATOM 27971 C C . ALA B 2 98 ? -15.124 -8.527 -3.976 1.00 0.00 98 ALA A C 12
ATOM 27972 O O . ALA B 2 98 ? -15.637 -8.646 -5.095 1.00 0.00 98 ALA A O 12
ATOM 27979 N N . SER B 2 99 ? -15.837 -8.604 -2.847 1.00 0.00 99 SER A N 12
ATOM 27980 C CA . SER B 2 99 ? -17.269 -8.950 -2.763 1.00 0.00 99 SER A CA 12
ATOM 27981 C C . SER B 2 99 ? -18.000 -8.108 -1.708 1.00 0.00 99 SER A C 12
ATOM 27982 O O . SER B 2 99 ? -17.382 -7.579 -0.777 1.00 0.00 99 SER A O 12
ATOM 27990 N N . SER B 2 100 ? -19.324 -7.997 -1.840 1.00 0.00 100 SER A N 12
ATOM 27991 C CA . SER B 2 100 ? -20.214 -7.259 -0.926 1.00 0.00 100 SER A CA 12
ATOM 27992 C C . SER B 2 100 ? -21.639 -7.846 -0.927 1.00 0.00 100 SER A C 12
ATOM 27993 O O . SER B 2 100 ? -21.940 -8.778 -1.683 1.00 0.00 100 SER A O 12
ATOM 28001 N N . ARG B 2 101 ? -22.518 -7.314 -0.070 1.00 0.00 101 ARG A N 12
ATOM 28002 C CA . ARG B 2 101 ? -23.895 -7.785 0.178 1.00 0.00 101 ARG A CA 12
ATOM 28003 C C . ARG B 2 101 ? -24.833 -6.639 0.566 1.00 0.00 101 ARG A C 12
ATOM 28004 O O . ARG B 2 101 ? -24.388 -5.637 1.130 1.00 0.00 101 ARG A O 12
ATOM 28025 N N . ASN B 2 102 ? -26.134 -6.832 0.354 1.00 0.00 102 ASN A N 12
ATOM 28026 C CA . ASN B 2 102 ? -27.209 -5.930 0.789 1.00 0.00 102 ASN A CA 12
ATOM 28027 C C . ASN B 2 102 ? -28.453 -6.722 1.256 1.00 0.00 102 ASN A C 12
ATOM 28028 O O . ASN B 2 102 ? -28.593 -7.910 0.947 1.00 0.00 102 ASN A O 12
ATOM 28039 N N . ARG B 2 103 ? -29.346 -6.064 2.007 1.00 0.00 103 ARG A N 12
ATOM 28040 C CA . ARG B 2 103 ? -30.564 -6.651 2.606 1.00 0.00 103 ARG A CA 12
ATOM 28041 C C . ARG B 2 103 ? -31.677 -5.598 2.734 1.00 0.00 103 ARG A C 12
ATOM 28042 O O . ARG B 2 103 ? -31.399 -4.399 2.796 1.00 0.00 103 ARG A O 12
ATOM 28063 N N . SER B 2 104 ? -32.927 -6.055 2.816 1.00 0.00 104 SER A N 12
ATOM 28064 C CA . SER B 2 104 ? -34.136 -5.240 3.026 1.00 0.00 104 SER A CA 12
ATOM 28065 C C . SER B 2 104 ? -34.953 -5.829 4.192 1.00 0.00 104 SER A C 12
ATOM 28066 O O . SER B 2 104 ? -35.028 -7.060 4.295 1.00 0.00 104 SER A O 12
ATOM 28074 N N . PRO B 2 105 ? -35.514 -5.012 5.111 1.00 0.00 105 PRO A N 12
ATOM 28075 C CA . PRO B 2 105 ? -36.113 -5.506 6.354 1.00 0.00 105 PRO A CA 12
ATOM 28076 C C . PRO B 2 105 ? -37.301 -6.450 6.107 1.00 0.00 105 PRO A C 12
ATOM 28077 O O . PRO B 2 105 ? -38.169 -6.191 5.267 1.00 0.00 105 PRO A O 12
ATOM 28088 N N . SER B 2 106 ? -37.324 -7.560 6.849 1.00 0.00 106 SER A N 12
ATOM 28089 C CA . SER B 2 106 ? -38.251 -8.688 6.664 1.00 0.00 106 SER A CA 12
ATOM 28090 C C . SER B 2 106 ? -38.341 -9.577 7.917 1.00 0.00 106 SER A C 12
ATOM 28091 O O . SER B 2 106 ? -37.538 -9.447 8.848 1.00 0.00 106 SER A O 12
ATOM 28099 N N . GLY B 2 107 ? -39.313 -10.494 7.944 1.00 0.00 107 GLY A N 12
ATOM 28100 C CA . GLY B 2 107 ? -39.545 -11.436 9.046 1.00 0.00 107 GLY A CA 12
ATOM 28101 C C . GLY B 2 107 ? -40.625 -12.482 8.735 1.00 0.00 107 GLY A C 12
ATOM 28102 O O . GLY B 2 107 ? -41.204 -12.489 7.641 1.00 0.00 107 GLY A O 12
ATOM 28106 N N . SER B 2 108 ? -40.890 -13.372 9.700 1.00 0.00 108 SER A N 12
ATOM 28107 C CA . SER B 2 108 ? -41.868 -14.476 9.617 1.00 0.00 108 SER A CA 12
ATOM 28108 C C . SER B 2 108 ? -42.464 -14.803 10.993 1.00 0.00 108 SER A C 12
ATOM 28109 O O . SER B 2 108 ? -41.686 -15.069 11.941 1.00 0.00 108 SER A O 12
ATOM 28791 N N . MET B 2 1 ? 1.726 -5.888 6.571 1.00 0.00 1 MET A N 13
ATOM 28792 C CA . MET B 2 1 ? 3.190 -5.630 6.476 1.00 0.00 1 MET A CA 13
ATOM 28793 C C . MET B 2 1 ? 3.486 -4.131 6.291 1.00 0.00 1 MET A C 13
ATOM 28794 O O . MET B 2 1 ? 2.560 -3.319 6.249 1.00 0.00 1 MET A O 13
ATOM 28810 N N . VAL B 2 2 ? 4.765 -3.731 6.247 1.00 0.00 2 VAL A N 13
ATOM 28811 C CA . VAL B 2 2 ? 5.212 -2.314 6.291 1.00 0.00 2 VAL A CA 13
ATOM 28812 C C . VAL B 2 2 ? 5.014 -1.522 4.980 1.00 0.00 2 VAL A C 13
ATOM 28813 O O . VAL B 2 2 ? 5.108 -0.296 4.976 1.00 0.00 2 VAL A O 13
ATOM 28826 N N . GLU B 2 3 ? 4.682 -2.192 3.870 1.00 0.00 3 GLU A N 13
ATOM 28827 C CA . GLU B 2 3 ? 4.521 -1.618 2.513 1.00 0.00 3 GLU A CA 13
ATOM 28828 C C . GLU B 2 3 ? 5.731 -0.753 2.069 1.00 0.00 3 GLU A C 13
ATOM 28829 O O . GLU B 2 3 ? 5.587 0.251 1.368 1.00 0.00 3 GLU A O 13
ATOM 28841 N N . ALA B 2 4 ? 6.931 -1.130 2.528 1.00 0.00 4 ALA A N 13
ATOM 28842 C CA . ALA B 2 4 ? 8.206 -0.415 2.386 1.00 0.00 4 ALA A CA 13
ATOM 28843 C C . ALA B 2 4 ? 9.409 -1.364 2.648 1.00 0.00 4 ALA A C 13
ATOM 28844 O O . ALA B 2 4 ? 9.252 -2.587 2.641 1.00 0.00 4 ALA A O 13
ATOM 28851 N N . ASP B 2 5 ? 10.590 -0.798 2.936 1.00 0.00 5 ASP A N 13
ATOM 28852 C CA . ASP B 2 5 ? 11.778 -1.585 3.339 1.00 0.00 5 ASP A CA 13
ATOM 28853 C C . ASP B 2 5 ? 12.254 -1.200 4.761 1.00 0.00 5 ASP A C 13
ATOM 28854 O O . ASP B 2 5 ? 13.436 -0.956 5.014 1.00 0.00 5 ASP A O 13
ATOM 28863 N N . HIS B 2 6 ? 11.292 -1.067 5.684 1.00 0.00 6 HIS A N 13
ATOM 28864 C CA . HIS B 2 6 ? 11.468 -0.558 7.056 1.00 0.00 6 HIS A CA 13
ATOM 28865 C C . HIS B 2 6 ? 12.329 0.735 7.175 1.00 0.00 6 HIS A C 13
ATOM 28866 O O . HIS B 2 6 ? 13.201 0.800 8.046 1.00 0.00 6 HIS A O 13
ATOM 28880 N N . PRO B 2 7 ? 12.139 1.781 6.338 1.00 0.00 7 PRO A N 13
ATOM 28881 C CA . PRO B 2 7 ? 13.021 2.953 6.334 1.00 0.00 7 PRO A CA 13
ATOM 28882 C C . PRO B 2 7 ? 12.809 3.912 7.515 1.00 0.00 7 PRO A C 13
ATOM 28883 O O . PRO B 2 7 ? 13.650 4.778 7.753 1.00 0.00 7 PRO A O 13
ATOM 28894 N N . GLY B 2 8 ? 11.676 3.818 8.223 1.00 0.00 8 GLY A N 13
ATOM 28895 C CA . GLY B 2 8 ? 11.269 4.816 9.221 1.00 0.00 8 GLY A CA 13
ATOM 28896 C C . GLY B 2 8 ? 10.987 6.201 8.630 1.00 0.00 8 GLY A C 13
ATOM 28897 O O . GLY B 2 8 ? 10.931 7.166 9.389 1.00 0.00 8 GLY A O 13
ATOM 28901 N N . LYS B 2 9 ? 10.822 6.312 7.301 1.00 0.00 9 LYS A N 13
ATOM 28902 C CA . LYS B 2 9 ? 10.785 7.616 6.619 1.00 0.00 9 LYS A CA 13
ATOM 28903 C C . LYS B 2 9 ? 9.647 7.706 5.593 1.00 0.00 9 LYS A C 13
ATOM 28904 O O . LYS B 2 9 ? 9.426 6.776 4.815 1.00 0.00 9 LYS A O 13
ATOM 28923 N N . LEU B 2 10 ? 8.936 8.834 5.615 1.00 0.00 10 LEU A N 13
ATOM 28924 C CA . LEU B 2 10 ? 7.670 8.984 4.879 1.00 0.00 10 LEU A CA 13
ATOM 28925 C C . LEU B 2 10 ? 7.687 10.155 3.900 1.00 0.00 10 LEU A C 13
ATOM 28926 O O . LEU B 2 10 ? 8.212 11.198 4.266 1.00 0.00 10 LEU A O 13
ATOM 28942 N N . PHE B 2 11 ? 7.057 10.004 2.729 1.00 0.00 11 PHE A N 13
ATOM 28943 C CA . PHE B 2 11 ? 6.791 11.089 1.770 1.00 0.00 11 PHE A CA 13
ATOM 28944 C C . PHE B 2 11 ? 5.315 11.466 1.871 1.00 0.00 11 PHE A C 13
ATOM 28945 O O . PHE B 2 11 ? 4.428 10.609 1.836 1.00 0.00 11 PHE A O 13
ATOM 28962 N N . ILE B 2 12 ? 5.065 12.772 1.972 1.00 0.00 12 ILE A N 13
ATOM 28963 C CA . ILE B 2 12 ? 3.713 13.299 1.926 1.00 0.00 12 ILE A CA 13
ATOM 28964 C C . ILE B 2 12 ? 3.679 14.269 0.784 1.00 0.00 12 ILE A C 13
ATOM 28965 O O . ILE B 2 12 ? 4.529 15.170 0.633 1.00 0.00 12 ILE A O 13
ATOM 28981 N N . GLY B 2 13 ? 2.620 14.045 0.030 1.00 0.00 13 GLY A N 13
ATOM 28982 C CA . GLY B 2 13 ? 2.282 14.813 -1.113 1.00 0.00 13 GLY A CA 13
ATOM 28983 C C . GLY B 2 13 ? 1.122 15.738 -0.806 1.00 0.00 13 GLY A C 13
ATOM 28984 O O . GLY B 2 13 ? 0.028 15.289 -0.464 1.00 0.00 13 GLY A O 13
ATOM 28988 N N . GLY B 2 14 ? 1.401 17.033 -0.930 1.00 0.00 14 GLY A N 13
ATOM 28989 C CA . GLY B 2 14 ? 0.301 18.030 -0.942 1.00 0.00 14 GLY A CA 13
ATOM 28990 C C . GLY B 2 14 ? 0.385 19.300 -0.143 1.00 0.00 14 GLY A C 13
ATOM 28991 O O . GLY B 2 14 ? -0.583 20.014 0.037 1.00 0.00 14 GLY A O 13
ATOM 28995 N N . LEU B 2 15 ? 1.585 19.539 0.319 1.00 0.00 15 LEU A N 13
ATOM 28996 C CA . LEU B 2 15 ? 2.018 20.844 0.787 1.00 0.00 15 LEU A CA 13
ATOM 28997 C C . LEU B 2 15 ? 1.501 22.000 -0.001 1.00 0.00 15 LEU A C 13
ATOM 28998 O O . LEU B 2 15 ? 1.017 22.966 0.571 1.00 0.00 15 LEU A O 13
ATOM 29014 N N . ASN B 2 16 ? 1.508 21.808 -1.316 1.00 0.00 16 ASN A N 13
ATOM 29015 C CA . ASN B 2 16 ? 0.962 22.693 -2.309 1.00 0.00 16 ASN A CA 13
ATOM 29016 C C . ASN B 2 16 ? 1.426 24.159 -2.167 1.00 0.00 16 ASN A C 13
ATOM 29017 O O . ASN B 2 16 ? 0.758 25.096 -2.605 1.00 0.00 16 ASN A O 13
ATOM 29028 N N . ARG B 2 17 ? 2.575 24.351 -1.498 1.00 0.00 17 ARG A N 13
ATOM 29029 C CA . ARG B 2 17 ? 3.060 25.635 -0.972 1.00 0.00 17 ARG A CA 13
ATOM 29030 C C . ARG B 2 17 ? 1.993 26.371 -0.128 1.00 0.00 17 ARG A C 13
ATOM 29031 O O . ARG B 2 17 ? 2.115 27.573 0.108 1.00 0.00 17 ARG A O 13
ATOM 29052 N N . GLU B 2 18 ? 0.956 25.663 0.341 1.00 0.00 18 GLU A N 13
ATOM 29053 C CA . GLU B 2 18 ? -0.175 26.179 1.085 1.00 0.00 18 GLU A CA 13
ATOM 29054 C C . GLU B 2 18 ? -0.115 25.725 2.559 1.00 0.00 18 GLU A C 13
ATOM 29055 O O . GLU B 2 18 ? -0.265 26.586 3.430 1.00 0.00 18 GLU A O 13
ATOM 29067 N N . THR B 2 19 ? 0.189 24.448 2.875 1.00 0.00 19 THR A N 13
ATOM 29068 C CA . THR B 2 19 ? 0.493 24.038 4.280 1.00 0.00 19 THR A CA 13
ATOM 29069 C C . THR B 2 19 ? 1.992 23.829 4.617 1.00 0.00 19 THR A C 13
ATOM 29070 O O . THR B 2 19 ? 2.842 24.009 3.741 1.00 0.00 19 THR A O 13
ATOM 29081 N N . ASN B 2 20 ? 2.341 23.479 5.880 1.00 0.00 20 ASN A N 13
ATOM 29082 C CA . ASN B 2 20 ? 3.745 23.571 6.372 1.00 0.00 20 ASN A CA 13
ATOM 29083 C C . ASN B 2 20 ? 4.211 22.531 7.429 1.00 0.00 20 ASN A C 13
ATOM 29084 O O . ASN B 2 20 ? 3.481 21.616 7.793 1.00 0.00 20 ASN A O 13
ATOM 29095 N N . GLU B 2 21 ? 5.440 22.724 7.949 1.00 0.00 21 GLU A N 13
ATOM 29096 C CA . GLU B 2 21 ? 5.999 21.899 9.060 1.00 0.00 21 GLU A CA 13
ATOM 29097 C C . GLU B 2 21 ? 5.053 21.645 10.258 1.00 0.00 21 GLU A C 13
ATOM 29098 O O . GLU B 2 21 ? 5.053 20.567 10.879 1.00 0.00 21 GLU A O 13
ATOM 29110 N N . LYS B 2 22 ? 4.201 22.654 10.502 1.00 0.00 22 LYS A N 13
ATOM 29111 C CA . LYS B 2 22 ? 3.088 22.525 11.446 1.00 0.00 22 LYS A CA 13
ATOM 29112 C C . LYS B 2 22 ? 2.249 21.313 11.098 1.00 0.00 22 LYS A C 13
ATOM 29113 O O . LYS B 2 22 ? 2.077 20.417 11.923 1.00 0.00 22 LYS A O 13
ATOM 29132 N N . MET B 2 23 ? 1.711 21.332 9.878 1.00 0.00 23 MET A N 13
ATOM 29133 C CA . MET B 2 23 ? 0.971 20.195 9.395 1.00 0.00 23 MET A CA 13
ATOM 29134 C C . MET B 2 23 ? 1.768 18.906 9.445 1.00 0.00 23 MET A C 13
ATOM 29135 O O . MET B 2 23 ? 1.217 17.868 9.757 1.00 0.00 23 MET A O 13
ATOM 29149 N N . LEU B 2 24 ? 3.056 18.949 9.113 1.00 0.00 24 LEU A N 13
ATOM 29150 C CA . LEU B 2 24 ? 3.883 17.743 9.129 1.00 0.00 24 LEU A CA 13
ATOM 29151 C C . LEU B 2 24 ? 3.811 17.056 10.506 1.00 0.00 24 LEU A C 13
ATOM 29152 O O . LEU B 2 24 ? 3.239 15.969 10.633 1.00 0.00 24 LEU A O 13
ATOM 29168 N N . LYS B 2 25 ? 4.272 17.698 11.583 1.00 0.00 25 LYS A N 13
ATOM 29169 C CA . LYS B 2 25 ? 4.117 17.140 12.933 1.00 0.00 25 LYS A CA 13
ATOM 29170 C C . LYS B 2 25 ? 2.678 16.814 13.296 1.00 0.00 25 LYS A C 13
ATOM 29171 O O . LYS B 2 25 ? 2.455 15.803 13.954 1.00 0.00 25 LYS A O 13
ATOM 29190 N N . ALA B 2 26 ? 1.724 17.624 12.845 1.00 0.00 26 ALA A N 13
ATOM 29191 C CA . ALA B 2 26 ? 0.309 17.321 13.000 1.00 0.00 26 ALA A CA 13
ATOM 29192 C C . ALA B 2 26 ? -0.070 15.933 12.412 1.00 0.00 26 ALA A C 13
ATOM 29193 O O . ALA B 2 26 ? -0.214 14.922 13.114 1.00 0.00 26 ALA A O 13
ATOM 29200 N N . VAL B 2 27 ? -0.150 15.920 11.079 1.00 0.00 27 VAL A N 13
ATOM 29201 C CA . VAL B 2 27 ? -0.618 14.762 10.311 1.00 0.00 27 VAL A CA 13
ATOM 29202 C C . VAL B 2 27 ? 0.117 13.507 10.699 1.00 0.00 27 VAL A C 13
ATOM 29203 O O . VAL B 2 27 ? -0.482 12.500 11.049 1.00 0.00 27 VAL A O 13
ATOM 29216 N N . PHE B 2 28 ? 1.432 13.540 10.567 1.00 0.00 28 PHE A N 13
ATOM 29217 C CA . PHE B 2 28 ? 2.248 12.415 10.951 1.00 0.00 28 PHE A CA 13
ATOM 29218 C C . PHE B 2 28 ? 2.187 12.053 12.424 1.00 0.00 28 PHE A C 13
ATOM 29219 O O . PHE B 2 28 ? 1.989 10.890 12.783 1.00 0.00 28 PHE A O 13
ATOM 29236 N N . GLY B 2 29 ? 2.403 13.039 13.295 1.00 0.00 29 GLY A N 13
ATOM 29237 C CA . GLY B 2 29 ? 2.263 12.805 14.722 1.00 0.00 29 GLY A CA 13
ATOM 29238 C C . GLY B 2 29 ? 0.919 12.258 15.160 1.00 0.00 29 GLY A C 13
ATOM 29239 O O . GLY B 2 29 ? 0.822 11.785 16.295 1.00 0.00 29 GLY A O 13
ATOM 29243 N N . LYS B 2 30 ? -0.116 12.315 14.298 1.00 0.00 30 LYS A N 13
ATOM 29244 C CA . LYS B 2 30 ? -1.429 11.719 14.619 1.00 0.00 30 LYS A CA 13
ATOM 29245 C C . LYS B 2 30 ? -1.289 10.292 15.164 1.00 0.00 30 LYS A C 13
ATOM 29246 O O . LYS B 2 30 ? -1.958 9.926 16.133 1.00 0.00 30 LYS A O 13
ATOM 29265 N N . HIS B 2 31 ? -0.384 9.529 14.542 1.00 0.00 31 HIS A N 13
ATOM 29266 C CA . HIS B 2 31 ? -0.125 8.136 14.939 1.00 0.00 31 HIS A CA 13
ATOM 29267 C C . HIS B 2 31 ? 1.368 7.741 15.095 1.00 0.00 31 HIS A C 13
ATOM 29268 O O . HIS B 2 31 ? 1.668 6.546 15.099 1.00 0.00 31 HIS A O 13
ATOM 29282 N N . GLY B 2 32 ? 2.332 8.661 15.297 1.00 0.00 32 GLY A N 13
ATOM 29283 C CA . GLY B 2 32 ? 3.692 8.273 15.660 1.00 0.00 32 GLY A CA 13
ATOM 29284 C C . GLY B 2 32 ? 4.484 9.358 16.403 1.00 0.00 32 GLY A C 13
ATOM 29285 O O . GLY B 2 32 ? 3.986 10.464 16.619 1.00 0.00 32 GLY A O 13
ATOM 29289 N N . PRO B 2 33 ? 5.724 9.036 16.805 1.00 0.00 33 PRO A N 13
ATOM 29290 C CA . PRO B 2 33 ? 6.628 9.914 17.537 1.00 0.00 33 PRO A CA 13
ATOM 29291 C C . PRO B 2 33 ? 7.183 11.078 16.689 1.00 0.00 33 PRO A C 13
ATOM 29292 O O . PRO B 2 33 ? 6.861 12.236 16.959 1.00 0.00 33 PRO A O 13
ATOM 29303 N N . ILE B 2 34 ? 8.058 10.753 15.720 1.00 0.00 34 ILE A N 13
ATOM 29304 C CA . ILE B 2 34 ? 8.666 11.753 14.816 1.00 0.00 34 ILE A CA 13
ATOM 29305 C C . ILE B 2 34 ? 9.878 12.419 15.478 1.00 0.00 34 ILE A C 13
ATOM 29306 O O . ILE B 2 34 ? 9.718 13.285 16.344 1.00 0.00 34 ILE A O 13
ATOM 29322 N N . SER B 2 35 ? 11.081 12.029 15.057 1.00 0.00 35 SER A N 13
ATOM 29323 C CA . SER B 2 35 ? 12.326 12.671 15.473 1.00 0.00 35 SER A CA 13
ATOM 29324 C C . SER B 2 35 ? 12.726 13.761 14.477 1.00 0.00 35 SER A C 13
ATOM 29325 O O . SER B 2 35 ? 13.310 14.768 14.885 1.00 0.00 35 SER A O 13
ATOM 29333 N N . GLU B 2 36 ? 12.383 13.611 13.184 1.00 0.00 36 GLU A N 13
ATOM 29334 C CA . GLU B 2 36 ? 12.916 14.504 12.140 1.00 0.00 36 GLU A CA 13
ATOM 29335 C C . GLU B 2 36 ? 11.897 14.916 11.070 1.00 0.00 36 GLU A C 13
ATOM 29336 O O . GLU B 2 36 ? 11.061 14.111 10.666 1.00 0.00 36 GLU A O 13
ATOM 29348 N N . VAL B 2 37 ? 11.989 16.168 10.600 1.00 0.00 37 VAL A N 13
ATOM 29349 C CA . VAL B 2 37 ? 10.987 16.850 9.754 1.00 0.00 37 VAL A CA 13
ATOM 29350 C C . VAL B 2 37 ? 11.651 17.596 8.584 1.00 0.00 37 VAL A C 13
ATOM 29351 O O . VAL B 2 37 ? 12.583 18.377 8.787 1.00 0.00 37 VAL A O 13
ATOM 29364 N N . LEU B 2 38 ? 11.169 17.366 7.357 1.00 0.00 38 LEU A N 13
ATOM 29365 C CA . LEU B 2 38 ? 11.758 17.837 6.095 1.00 0.00 38 LEU A CA 13
ATOM 29366 C C . LEU B 2 38 ? 10.714 18.418 5.124 1.00 0.00 38 LEU A C 13
ATOM 29367 O O . LEU B 2 38 ? 9.666 17.814 4.896 1.00 0.00 38 LEU A O 13
ATOM 29383 N N . LEU B 2 39 ? 11.037 19.560 4.516 1.00 0.00 39 LEU A N 13
ATOM 29384 C CA . LEU B 2 39 ? 10.288 20.164 3.403 1.00 0.00 39 LEU A CA 13
ATOM 29385 C C . LEU B 2 39 ? 11.238 20.315 2.201 1.00 0.00 39 LEU A C 13
ATOM 29386 O O . LEU B 2 39 ? 12.343 20.844 2.361 1.00 0.00 39 LEU A O 13
ATOM 29402 N N . ILE B 2 40 ? 10.797 19.909 1.006 1.00 0.00 40 ILE A N 13
ATOM 29403 C CA . ILE B 2 40 ? 11.687 19.786 -0.151 1.00 0.00 40 ILE A CA 13
ATOM 29404 C C . ILE B 2 40 ? 11.436 20.955 -1.099 1.00 0.00 40 ILE A C 13
ATOM 29405 O O . ILE B 2 40 ? 10.262 21.270 -1.360 1.00 0.00 40 ILE A O 13
ATOM 29421 N N . LYS B 2 41 ? 12.590 21.504 -1.544 1.00 0.00 41 LYS A N 13
ATOM 29422 C CA . LYS B 2 41 ? 12.663 22.786 -2.273 1.00 0.00 41 LYS A CA 13
ATOM 29423 C C . LYS B 2 41 ? 13.548 22.588 -3.542 1.00 0.00 41 LYS A C 13
ATOM 29424 O O . LYS B 2 41 ? 13.361 21.624 -4.284 1.00 0.00 41 LYS A O 13
ATOM 29443 N N . ASP B 2 42 ? 14.489 23.503 -3.786 1.00 0.00 42 ASP A N 13
ATOM 29444 C CA . ASP B 2 42 ? 15.352 23.714 -4.976 1.00 0.00 42 ASP A CA 13
ATOM 29445 C C . ASP B 2 42 ? 16.261 24.931 -4.684 1.00 0.00 42 ASP A C 13
ATOM 29446 O O . ASP B 2 42 ? 15.787 25.841 -4.017 1.00 0.00 42 ASP A O 13
ATOM 29455 N N . ARG B 2 43 ? 17.539 25.012 -5.115 1.00 0.00 43 ARG A N 13
ATOM 29456 C CA . ARG B 2 43 ? 18.526 26.096 -4.758 1.00 0.00 43 ARG A CA 13
ATOM 29457 C C . ARG B 2 43 ? 18.730 26.355 -3.264 1.00 0.00 43 ARG A C 13
ATOM 29458 O O . ARG B 2 43 ? 19.361 27.345 -2.936 1.00 0.00 43 ARG A O 13
ATOM 29479 N N . THR B 2 44 ? 18.150 25.557 -2.363 1.00 0.00 44 THR A N 13
ATOM 29480 C CA . THR B 2 44 ? 18.058 25.984 -0.947 1.00 0.00 44 THR A CA 13
ATOM 29481 C C . THR B 2 44 ? 17.118 27.210 -0.787 1.00 0.00 44 THR A C 13
ATOM 29482 O O . THR B 2 44 ? 17.136 27.890 0.239 1.00 0.00 44 THR A O 13
ATOM 29493 N N . SER B 2 45 ? 16.344 27.419 -1.880 1.00 0.00 45 SER A N 13
ATOM 29494 C CA . SER B 2 45 ? 15.125 28.244 -1.885 1.00 0.00 45 SER A CA 13
ATOM 29495 C C . SER B 2 45 ? 14.711 28.986 -3.194 1.00 0.00 45 SER A C 13
ATOM 29496 O O . SER B 2 45 ? 14.324 30.156 -3.137 1.00 0.00 45 SER A O 13
ATOM 29504 N N . LYS B 2 46 ? 14.792 28.386 -4.411 1.00 0.00 46 LYS A N 13
ATOM 29505 C CA . LYS B 2 46 ? 13.981 28.869 -5.573 1.00 0.00 46 LYS A CA 13
ATOM 29506 C C . LYS B 2 46 ? 12.475 28.800 -5.110 1.00 0.00 46 LYS A C 13
ATOM 29507 O O . LYS B 2 46 ? 11.712 29.714 -5.430 1.00 0.00 46 LYS A O 13
ATOM 29526 N N . SER B 2 47 ? 12.132 27.764 -4.297 1.00 0.00 47 SER A N 13
ATOM 29527 C CA . SER B 2 47 ? 10.899 27.742 -3.477 1.00 0.00 47 SER A CA 13
ATOM 29528 C C . SER B 2 47 ? 9.681 26.957 -3.987 1.00 0.00 47 SER A C 13
ATOM 29529 O O . SER B 2 47 ? 8.814 27.480 -4.692 1.00 0.00 47 SER A O 13
ATOM 29537 N N . ARG B 2 48 ? 9.630 25.670 -3.588 1.00 0.00 48 ARG A N 13
ATOM 29538 C CA . ARG B 2 48 ? 8.511 24.732 -3.634 1.00 0.00 48 ARG A CA 13
ATOM 29539 C C . ARG B 2 48 ? 8.468 23.972 -2.294 1.00 0.00 48 ARG A C 13
ATOM 29540 O O . ARG B 2 48 ? 9.307 24.193 -1.422 1.00 0.00 48 ARG A O 13
ATOM 29561 N N . GLY B 2 49 ? 7.450 23.141 -2.121 1.00 0.00 49 GLY A N 13
ATOM 29562 C CA . GLY B 2 49 ? 7.204 22.332 -0.917 1.00 0.00 49 GLY A CA 13
ATOM 29563 C C . GLY B 2 49 ? 6.796 20.870 -1.138 1.00 0.00 49 GLY A C 13
ATOM 29564 O O . GLY B 2 49 ? 5.724 20.632 -1.683 1.00 0.00 49 GLY A O 13
ATOM 29568 N N . PHE B 2 50 ? 7.628 19.894 -0.766 1.00 0.00 50 PHE A N 13
ATOM 29569 C CA . PHE B 2 50 ? 7.168 18.476 -0.583 1.00 0.00 50 PHE A CA 13
ATOM 29570 C C . PHE B 2 50 ? 7.698 17.785 0.681 1.00 0.00 50 PHE A C 13
ATOM 29571 O O . PHE B 2 50 ? 8.778 18.136 1.121 1.00 0.00 50 PHE A O 13
ATOM 29588 N N . ALA B 2 51 ? 6.958 16.904 1.361 1.00 0.00 51 ALA A N 13
ATOM 29589 C CA . ALA B 2 51 ? 7.284 16.538 2.744 1.00 0.00 51 ALA A CA 13
ATOM 29590 C C . ALA B 2 51 ? 7.878 15.177 2.973 1.00 0.00 51 ALA A C 13
ATOM 29591 O O . ALA B 2 51 ? 7.416 14.185 2.424 1.00 0.00 51 ALA A O 13
ATOM 29598 N N . PHE B 2 52 ? 8.911 15.175 3.812 1.00 0.00 52 PHE A N 13
ATOM 29599 C CA . PHE B 2 52 ? 9.562 13.983 4.304 1.00 0.00 52 PHE A CA 13
ATOM 29600 C C . PHE B 2 52 ? 9.555 13.945 5.847 1.00 0.00 52 PHE A C 13
ATOM 29601 O O . PHE B 2 52 ? 9.877 14.967 6.457 1.00 0.00 52 PHE A O 13
ATOM 29618 N N . ILE B 2 53 ? 9.215 12.832 6.519 1.00 0.00 53 ILE A N 13
ATOM 29619 C CA . ILE B 2 53 ? 9.340 12.773 8.006 1.00 0.00 53 ILE A CA 13
ATOM 29620 C C . ILE B 2 53 ? 9.977 11.467 8.471 1.00 0.00 53 ILE A C 13
ATOM 29621 O O . ILE B 2 53 ? 9.646 10.404 7.948 1.00 0.00 53 ILE A O 13
ATOM 29637 N N . THR B 2 54 ? 10.912 11.557 9.418 1.00 0.00 54 THR A N 13
ATOM 29638 C CA . THR B 2 54 ? 11.597 10.403 10.011 1.00 0.00 54 THR A CA 13
ATOM 29639 C C . THR B 2 54 ? 11.060 10.124 11.417 1.00 0.00 54 THR A C 13
ATOM 29640 O O . THR B 2 54 ? 11.102 10.987 12.310 1.00 0.00 54 THR A O 13
ATOM 29651 N N . PHE B 2 55 ? 10.616 8.880 11.610 1.00 0.00 55 PHE A N 13
ATOM 29652 C CA . PHE B 2 55 ? 9.992 8.323 12.803 1.00 0.00 55 PHE A CA 13
ATOM 29653 C C . PHE B 2 55 ? 10.993 7.438 13.534 1.00 0.00 55 PHE A C 13
ATOM 29654 O O . PHE B 2 55 ? 11.679 6.621 12.920 1.00 0.00 55 PHE A O 13
ATOM 29671 N N . GLU B 2 56 ? 11.050 7.594 14.856 1.00 0.00 56 GLU A N 13
ATOM 29672 C CA . GLU B 2 56 ? 11.850 6.711 15.720 1.00 0.00 56 GLU A CA 13
ATOM 29673 C C . GLU B 2 56 ? 11.728 5.190 15.420 1.00 0.00 56 GLU A C 13
ATOM 29674 O O . GLU B 2 56 ? 12.727 4.485 15.572 1.00 0.00 56 GLU A O 13
ATOM 29686 N N . ASN B 2 57 ? 10.584 4.692 14.907 1.00 0.00 57 ASN A N 13
ATOM 29687 C CA . ASN B 2 57 ? 10.491 3.314 14.375 1.00 0.00 57 ASN A CA 13
ATOM 29688 C C . ASN B 2 57 ? 9.704 3.254 13.038 1.00 0.00 57 ASN A C 13
ATOM 29689 O O . ASN B 2 57 ? 8.775 4.042 12.824 1.00 0.00 57 ASN A O 13
ATOM 29700 N N . PRO B 2 58 ? 9.992 2.262 12.168 1.00 0.00 58 PRO A N 13
ATOM 29701 C CA . PRO B 2 58 ? 9.278 2.008 10.902 1.00 0.00 58 PRO A CA 13
ATOM 29702 C C . PRO B 2 58 ? 7.810 1.636 11.127 1.00 0.00 58 PRO A C 13
ATOM 29703 O O . PRO B 2 58 ? 6.924 2.072 10.386 1.00 0.00 58 PRO A O 13
ATOM 29714 N N . ALA B 2 59 ? 7.569 0.892 12.209 1.00 0.00 59 ALA A N 13
ATOM 29715 C CA . ALA B 2 59 ? 6.226 0.662 12.719 1.00 0.00 59 ALA A CA 13
ATOM 29716 C C . ALA B 2 59 ? 5.386 1.932 12.726 1.00 0.00 59 ALA A C 13
ATOM 29717 O O . ALA B 2 59 ? 4.337 2.023 12.099 1.00 0.00 59 ALA A O 13
ATOM 29724 N N . ASP B 2 60 ? 5.865 2.887 13.512 1.00 0.00 60 ASP A N 13
ATOM 29725 C CA . ASP B 2 60 ? 5.190 4.146 13.699 1.00 0.00 60 ASP A CA 13
ATOM 29726 C C . ASP B 2 60 ? 4.996 4.971 12.421 1.00 0.00 60 ASP A C 13
ATOM 29727 O O . ASP B 2 60 ? 3.974 5.632 12.241 1.00 0.00 60 ASP A O 13
ATOM 29736 N N . ALA B 2 61 ? 5.978 4.900 11.520 1.00 0.00 61 ALA A N 13
ATOM 29737 C CA . ALA B 2 61 ? 5.839 5.459 10.176 1.00 0.00 61 ALA A CA 13
ATOM 29738 C C . ALA B 2 61 ? 4.607 4.901 9.459 1.00 0.00 61 ALA A C 13
ATOM 29739 O O . ALA B 2 61 ? 3.745 5.633 8.975 1.00 0.00 61 ALA A O 13
ATOM 29746 N N . LYS B 2 62 ? 4.560 3.575 9.382 1.00 0.00 62 LYS A N 13
ATOM 29747 C CA . LYS B 2 62 ? 3.435 2.804 8.811 1.00 0.00 62 LYS A CA 13
ATOM 29748 C C . LYS B 2 62 ? 2.103 3.127 9.476 1.00 0.00 62 LYS A C 13
ATOM 29749 O O . LYS B 2 62 ? 1.069 3.238 8.830 1.00 0.00 62 LYS A O 13
ATOM 29768 N N . ASN B 2 63 ? 2.161 3.238 10.793 1.00 0.00 63 ASN A N 13
ATOM 29769 C CA . ASN B 2 63 ? 1.020 3.654 11.598 1.00 0.00 63 ASN A CA 13
ATOM 29770 C C . ASN B 2 63 ? 0.456 4.999 11.140 1.00 0.00 63 ASN A C 13
ATOM 29771 O O . ASN B 2 63 ?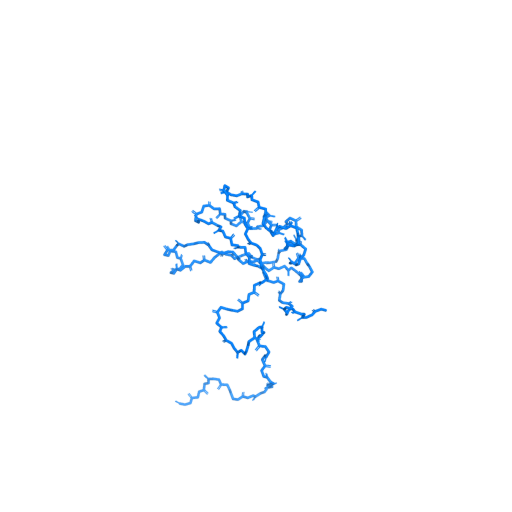 -0.678 5.045 10.679 1.00 0.00 63 ASN A O 13
ATOM 29782 N N . ALA B 2 64 ? 1.267 6.063 11.209 1.00 0.00 64 ALA A N 13
ATOM 29783 C CA . ALA B 2 64 ? 0.874 7.374 10.696 1.00 0.00 64 ALA A CA 13
ATOM 29784 C C . ALA B 2 64 ? 0.445 7.347 9.215 1.00 0.00 64 ALA A C 13
ATOM 29785 O O . ALA B 2 64 ? -0.524 8.006 8.839 1.00 0.00 64 ALA A O 13
ATOM 29792 N N . ALA B 2 65 ? 1.106 6.543 8.375 1.00 0.00 65 ALA A N 13
ATOM 29793 C CA . ALA B 2 65 ? 0.631 6.282 7.019 1.00 0.00 65 ALA A CA 13
ATOM 29794 C C . ALA B 2 65 ? -0.807 5.747 6.971 1.00 0.00 65 ALA A C 13
ATOM 29795 O O . ALA B 2 65 ? -1.701 6.430 6.488 1.00 0.00 65 ALA A O 13
ATOM 29802 N N . LYS B 2 66 ? -1.013 4.517 7.444 1.00 0.00 66 LYS A N 13
ATOM 29803 C CA . LYS B 2 66 ? -2.278 3.761 7.408 1.00 0.00 66 LYS A CA 13
ATOM 29804 C C . LYS B 2 66 ? -3.417 4.534 8.063 1.00 0.00 66 LYS A C 13
ATOM 29805 O O . LYS B 2 66 ? -4.566 4.456 7.632 1.00 0.00 66 LYS A O 13
ATOM 29824 N N . ASP B 2 67 ? -3.086 5.285 9.111 1.00 0.00 67 ASP A N 13
ATOM 29825 C CA . ASP B 2 67 ? -3.988 6.299 9.659 1.00 0.00 67 ASP A CA 13
ATOM 29826 C C . ASP B 2 67 ? -4.448 7.323 8.609 1.00 0.00 67 ASP A C 13
ATOM 29827 O O . ASP B 2 67 ? -5.638 7.506 8.343 1.00 0.00 67 ASP A O 13
ATOM 29836 N N . MET B 2 68 ? -3.435 8.041 8.120 1.00 0.00 68 MET A N 13
ATOM 29837 C CA . MET B 2 68 ? -3.647 9.252 7.294 1.00 0.00 68 MET A CA 13
ATOM 29838 C C . MET B 2 68 ? -4.096 8.969 5.856 1.00 0.00 68 MET A C 13
ATOM 29839 O O . MET B 2 68 ? -5.291 9.013 5.569 1.00 0.00 68 MET A O 13
ATOM 29853 N N . ASN B 2 69 ? -3.137 8.683 4.961 1.00 0.00 69 ASN A N 13
ATOM 29854 C CA . ASN B 2 69 ? -3.420 8.073 3.650 1.00 0.00 69 ASN A CA 13
ATOM 29855 C C . ASN B 2 69 ? -4.690 8.490 2.865 1.00 0.00 69 ASN A C 13
ATOM 29856 O O . ASN B 2 69 ? -5.513 7.658 2.480 1.00 0.00 69 ASN A O 13
ATOM 29867 N N . GLY B 2 70 ? -4.835 9.796 2.626 1.00 0.00 70 GLY A N 13
ATOM 29868 C CA . GLY B 2 70 ? -5.971 10.398 1.907 1.00 0.00 70 GLY A CA 13
ATOM 29869 C C . GLY B 2 70 ? -6.987 11.104 2.799 1.00 0.00 70 GLY A C 13
ATOM 29870 O O . GLY B 2 70 ? -8.169 11.212 2.456 1.00 0.00 70 GLY A O 13
ATOM 29874 N N . LYS B 2 71 ? -6.491 11.587 3.941 1.00 0.00 71 LYS A N 13
ATOM 29875 C CA . LYS B 2 71 ? -7.245 12.516 4.773 1.00 0.00 71 LYS A CA 13
ATOM 29876 C C . LYS B 2 71 ? -7.070 13.911 4.151 1.00 0.00 71 LYS A C 13
ATOM 29877 O O . LYS B 2 71 ? -6.458 14.071 3.088 1.00 0.00 71 LYS A O 13
ATOM 29896 N N . SER B 2 72 ? -7.597 14.943 4.790 1.00 0.00 72 SER A N 13
ATOM 29897 C CA . SER B 2 72 ? -7.600 16.276 4.218 1.00 0.00 72 SER A CA 13
ATOM 29898 C C . SER B 2 72 ? -7.758 17.310 5.319 1.00 0.00 72 SER A C 13
ATOM 29899 O O . SER B 2 72 ? -8.583 17.187 6.229 1.00 0.00 72 SER A O 13
ATOM 29907 N N . LEU B 2 73 ? -6.846 18.277 5.266 1.00 0.00 73 LEU A N 13
ATOM 29908 C CA . LEU B 2 73 ? -6.601 19.239 6.342 1.00 0.00 73 LEU A CA 13
ATOM 29909 C C . LEU B 2 73 ? -5.803 20.472 5.905 1.00 0.00 73 LEU A C 13
ATOM 29910 O O . LEU B 2 73 ? -5.924 21.532 6.516 1.00 0.00 73 LEU A O 13
ATOM 29926 N N . HIS B 2 74 ? -5.008 20.345 4.833 1.00 0.00 74 HIS A N 13
ATOM 29927 C CA . HIS B 2 74 ? -4.179 21.438 4.323 1.00 0.00 74 HIS A CA 13
ATOM 29928 C C . HIS B 2 74 ? -5.032 22.598 3.770 1.00 0.00 74 HIS A C 13
ATOM 29929 O O . HIS B 2 74 ? -4.622 23.759 3.808 1.00 0.00 74 HIS A O 13
ATOM 29943 N N . GLY B 2 75 ? -6.211 22.245 3.246 1.00 0.00 75 GLY A N 13
ATOM 29944 C CA . GLY B 2 75 ? -7.003 23.144 2.401 1.00 0.00 75 GLY A CA 13
ATOM 29945 C C . GLY B 2 75 ? -7.588 22.390 1.195 1.00 0.00 75 GLY A C 13
ATOM 29946 O O . GLY B 2 75 ? -8.631 22.800 0.679 1.00 0.00 75 GLY A O 13
ATOM 29950 N N . LYS B 2 76 ? -6.960 21.263 0.786 1.00 0.00 76 LYS A N 13
ATOM 29951 C CA . LYS B 2 76 ? -7.466 20.432 -0.329 1.00 0.00 76 LYS A CA 13
ATOM 29952 C C . LYS B 2 76 ? -7.356 18.937 -0.008 1.00 0.00 76 LYS A C 13
ATOM 29953 O O . LYS B 2 76 ? -8.376 18.250 -0.048 1.00 0.00 76 LYS A O 13
ATOM 29972 N N . ALA B 2 77 ? -6.145 18.483 0.352 1.00 0.00 77 ALA A N 13
ATOM 29973 C CA . ALA B 2 77 ? -5.884 17.067 0.687 1.00 0.00 77 ALA A CA 13
ATOM 29974 C C . ALA B 2 77 ? -4.393 16.801 0.992 1.00 0.00 77 ALA A C 13
ATOM 29975 O O . ALA B 2 77 ? -3.510 17.615 0.702 1.00 0.00 77 ALA A O 13
ATOM 29982 N N . ILE B 2 78 ? -4.177 15.610 1.549 1.00 0.00 78 ILE A N 13
ATOM 29983 C CA . ILE B 2 78 ? -2.828 15.020 1.702 1.00 0.00 78 ILE A CA 13
ATOM 29984 C C . ILE B 2 78 ? -2.818 13.586 1.162 1.00 0.00 78 ILE A C 13
ATOM 29985 O O . ILE B 2 78 ? -3.799 12.847 1.262 1.00 0.00 78 ILE A O 13
ATOM 30001 N N . LYS B 2 79 ? -1.693 13.215 0.566 1.00 0.00 79 LYS A N 13
ATOM 30002 C CA . LYS B 2 79 ? -1.428 11.824 0.175 1.00 0.00 79 LYS A CA 13
ATOM 30003 C C . LYS B 2 79 ? -0.192 11.322 0.914 1.00 0.00 79 LYS A C 13
ATOM 30004 O O . LYS B 2 79 ? 0.800 12.042 0.989 1.00 0.00 79 LYS A O 13
ATOM 30023 N N . VAL B 2 80 ? -0.253 10.106 1.459 1.00 0.00 80 VAL A N 13
ATOM 30024 C CA . VAL B 2 80 ? 0.797 9.537 2.329 1.00 0.00 80 VAL A CA 13
ATOM 30025 C C . VAL B 2 80 ? 1.389 8.245 1.761 1.00 0.00 80 VAL A C 13
ATOM 30026 O O . VAL B 2 80 ? 0.680 7.304 1.409 1.00 0.00 80 VAL A O 13
ATOM 30039 N N . GLU B 2 81 ? 2.711 8.264 1.624 1.00 0.00 81 GLU A N 13
ATOM 30040 C CA . GLU B 2 81 ? 3.588 7.304 0.954 1.00 0.00 81 GLU A CA 13
ATOM 30041 C C . GLU B 2 81 ? 4.829 7.014 1.825 1.00 0.00 81 GLU A C 13
ATOM 30042 O O . GLU B 2 81 ? 5.216 7.850 2.644 1.00 0.00 81 GLU A O 13
ATOM 30054 N N . GLN B 2 82 ? 5.496 5.868 1.657 1.00 0.00 82 GLN A N 13
ATOM 30055 C CA . GLN B 2 82 ? 6.734 5.575 2.394 1.00 0.00 82 GLN A CA 13
ATOM 30056 C C . GLN B 2 82 ? 7.925 5.756 1.446 1.00 0.00 82 GLN A C 13
ATOM 30057 O O . GLN B 2 82 ? 7.909 5.343 0.283 1.00 0.00 82 GLN A O 13
ATOM 30071 N N . ALA B 2 83 ? 8.934 6.472 1.949 1.00 0.00 83 ALA A N 13
ATOM 30072 C CA . ALA B 2 83 ? 10.040 6.975 1.132 1.00 0.00 83 ALA A CA 13
ATOM 30073 C C . ALA B 2 83 ? 10.937 5.875 0.519 1.00 0.00 83 ALA A C 13
ATOM 30074 O O . ALA B 2 83 ? 11.023 4.759 1.043 1.00 0.00 83 ALA A O 13
ATOM 30081 N N . LYS B 2 84 ? 11.633 6.233 -0.573 1.00 0.00 84 LYS A N 13
ATOM 30082 C CA . LYS B 2 84 ? 12.433 5.257 -1.343 1.00 0.00 84 LYS A CA 13
ATOM 30083 C C . LYS B 2 84 ? 13.864 5.744 -1.623 1.00 0.00 84 LYS A C 13
ATOM 30084 O O . LYS B 2 84 ? 14.789 5.029 -1.242 1.00 0.00 84 LYS A O 13
ATOM 30103 N N . LYS B 2 85 ? 13.977 6.938 -2.243 1.00 0.00 85 LYS A N 13
ATOM 30104 C CA . LYS B 2 85 ? 15.284 7.565 -2.630 1.00 0.00 85 LYS A CA 13
ATOM 30105 C C . LYS B 2 85 ? 15.055 8.497 -3.842 1.00 0.00 85 LYS A C 13
ATOM 30106 O O . LYS B 2 85 ? 14.157 8.213 -4.642 1.00 0.00 85 LYS A O 13
ATOM 30125 N N . PRO B 2 86 ? 15.842 9.579 -4.013 1.00 0.00 86 PRO A N 13
ATOM 30126 C CA . PRO B 2 86 ? 15.594 10.581 -5.051 1.00 0.00 86 PRO A CA 13
ATOM 30127 C C . PRO B 2 86 ? 16.186 10.242 -6.432 1.00 0.00 86 PRO A C 13
ATOM 30128 O O . PRO B 2 86 ? 17.174 9.514 -6.551 1.00 0.00 86 PRO A O 13
ATOM 30139 N N . SER B 2 87 ? 15.579 10.794 -7.487 1.00 0.00 87 SER A N 13
ATOM 30140 C CA . SER B 2 87 ? 15.962 10.589 -8.896 1.00 0.00 87 SER A CA 13
ATOM 30141 C C . SER B 2 87 ? 17.271 11.303 -9.259 1.00 0.00 87 SER A C 13
ATOM 30142 O O . SER B 2 87 ? 17.488 12.441 -8.843 1.00 0.00 87 SER A O 13
ATOM 30150 N N . PHE B 2 88 ? 18.119 10.670 -10.085 1.00 0.00 88 PHE A N 13
ATOM 30151 C CA . PHE B 2 88 ? 19.419 11.200 -10.556 1.00 0.00 88 PHE A CA 13
ATOM 30152 C C . PHE B 2 88 ? 20.358 11.697 -9.422 1.00 0.00 88 PHE A C 13
ATOM 30153 O O . PHE B 2 88 ? 21.219 12.557 -9.620 1.00 0.00 88 PHE A O 13
ATOM 30170 N N . GLN B 2 89 ? 20.178 11.159 -8.212 1.00 0.00 89 GLN A N 13
ATOM 30171 C CA . GLN B 2 89 ? 20.802 11.589 -6.953 1.00 0.00 89 GLN A CA 13
ATOM 30172 C C . GLN B 2 89 ? 21.077 10.371 -6.043 1.00 0.00 89 GLN A C 13
ATOM 30173 O O . GLN B 2 89 ? 20.674 9.245 -6.352 1.00 0.00 89 GLN A O 13
ATOM 30187 N N . SER B 2 90 ? 21.762 10.584 -4.916 1.00 0.00 90 SER A N 13
ATOM 30188 C CA . SER B 2 90 ? 22.169 9.527 -3.970 1.00 0.00 90 SER A CA 13
ATOM 30189 C C . SER B 2 90 ? 22.120 9.986 -2.503 1.00 0.00 90 SER A C 13
ATOM 30190 O O . SER B 2 90 ? 22.090 11.183 -2.202 1.00 0.00 90 SER A O 13
ATOM 30198 N N . GLY B 2 91 ? 22.089 9.018 -1.582 1.00 0.00 91 GLY A N 13
ATOM 30199 C CA . GLY B 2 91 ? 22.003 9.229 -0.131 1.00 0.00 91 GLY A CA 13
ATOM 30200 C C . GLY B 2 91 ? 21.569 7.967 0.628 1.00 0.00 91 GLY A C 13
ATOM 30201 O O . GLY B 2 91 ? 21.351 6.910 0.027 1.00 0.00 91 GLY A O 13
ATOM 30205 N N . GLY B 2 92 ? 21.432 8.077 1.952 1.00 0.00 92 GLY A N 13
ATOM 30206 C CA . GLY B 2 92 ? 21.058 6.957 2.834 1.00 0.00 92 GLY A CA 13
ATOM 30207 C C . GLY B 2 92 ? 20.574 7.368 4.230 1.00 0.00 92 GLY A C 13
ATOM 30208 O O . GLY B 2 92 ? 20.754 6.617 5.191 1.00 0.00 92 GLY A O 13
ATOM 30212 N N . ARG B 2 93 ? 19.986 8.567 4.366 1.00 0.00 93 ARG A N 13
ATOM 30213 C CA . ARG B 2 93 ? 19.539 9.186 5.634 1.00 0.00 93 ARG A CA 13
ATOM 30214 C C . ARG B 2 93 ? 18.223 8.585 6.170 1.00 0.00 93 ARG A C 13
ATOM 30215 O O . ARG B 2 93 ? 17.248 9.304 6.399 1.00 0.00 93 ARG A O 13
ATOM 30236 N N . ARG B 2 94 ? 18.174 7.259 6.331 1.00 0.00 94 ARG A N 13
ATOM 30237 C CA . ARG B 2 94 ? 17.011 6.477 6.807 1.00 0.00 94 ARG A CA 13
ATOM 30238 C C . ARG B 2 94 ? 17.421 5.375 7.798 1.00 0.00 94 ARG A C 13
ATOM 30239 O O . ARG B 2 94 ? 18.611 5.096 7.955 1.00 0.00 94 ARG A O 13
ATOM 30260 N N . ARG B 2 95 ? 16.447 4.750 8.471 1.00 0.00 95 ARG A N 13
ATOM 30261 C CA . ARG B 2 95 ? 16.675 3.762 9.548 1.00 0.00 95 ARG A CA 13
ATOM 30262 C C . ARG B 2 95 ? 16.723 2.305 9.036 1.00 0.00 95 ARG A C 13
ATOM 30263 O O . ARG B 2 95 ? 16.128 2.005 7.994 1.00 0.00 95 ARG A O 13
ATOM 30284 N N . PRO B 2 96 ? 17.431 1.395 9.737 1.00 0.00 96 PRO A N 13
ATOM 30285 C CA . PRO B 2 96 ? 17.486 -0.031 9.399 1.00 0.00 96 PRO A CA 13
ATOM 30286 C C . PRO B 2 96 ? 16.217 -0.796 9.845 1.00 0.00 96 PRO A C 13
ATOM 30287 O O . PRO B 2 96 ? 15.425 -0.265 10.634 1.00 0.00 96 PRO A O 13
ATOM 30298 N N . PRO B 2 97 ? 16.023 -2.052 9.386 1.00 0.00 97 PRO A N 13
ATOM 30299 C CA . PRO B 2 97 ? 14.948 -2.943 9.833 1.00 0.00 97 PRO A CA 13
ATOM 30300 C C . PRO B 2 97 ? 14.748 -3.013 11.355 1.00 0.00 97 PRO A C 13
ATOM 30301 O O . PRO B 2 97 ? 15.684 -3.262 12.120 1.00 0.00 97 PRO A O 13
ATOM 30312 N N . ALA B 2 98 ? 13.495 -2.820 11.774 1.00 0.00 98 ALA A N 13
ATOM 30313 C CA . ALA B 2 98 ? 13.014 -2.890 13.155 1.00 0.00 98 ALA A CA 13
ATOM 30314 C C . ALA B 2 98 ? 11.493 -3.156 13.179 1.00 0.00 98 ALA A C 13
ATOM 30315 O O . ALA B 2 98 ? 10.824 -3.074 12.143 1.00 0.00 98 ALA A O 13
ATOM 30322 N N . SER B 2 99 ? 10.940 -3.438 14.363 1.00 0.00 99 SER A N 13
ATOM 30323 C CA . SER B 2 99 ? 9.507 -3.689 14.579 1.00 0.00 99 SER A CA 13
ATOM 30324 C C . SER B 2 99 ? 9.034 -3.166 15.945 1.00 0.00 99 SER A C 13
ATOM 30325 O O . SER B 2 99 ? 9.783 -3.174 16.926 1.00 0.00 99 SER A O 13
ATOM 30333 N N . SER B 2 100 ? 7.785 -2.699 15.993 1.00 0.00 100 SER A N 13
ATOM 30334 C CA . SER B 2 100 ? 7.067 -2.180 17.169 1.00 0.00 100 SER A CA 13
ATOM 30335 C C . SER B 2 100 ? 5.557 -2.102 16.856 1.00 0.00 100 SER A C 13
ATOM 30336 O O . SER B 2 100 ? 5.126 -2.518 15.773 1.00 0.00 100 SER A O 13
ATOM 30344 N N . ARG B 2 101 ? 4.737 -1.573 17.775 1.00 0.00 101 ARG A N 13
ATOM 30345 C CA . ARG B 2 101 ? 3.276 -1.421 17.615 1.00 0.00 101 ARG A CA 13
ATOM 30346 C C . ARG B 2 101 ? 2.735 -0.202 18.376 1.00 0.00 101 ARG A C 13
ATOM 30347 O O . ARG B 2 101 ? 3.243 0.152 19.441 1.00 0.00 101 ARG A O 13
ATOM 30368 N N . ASN B 2 102 ? 1.658 0.387 17.852 1.00 0.00 102 ASN A N 13
ATOM 30369 C CA . ASN B 2 102 ? 0.864 1.444 18.484 1.00 0.00 102 ASN A CA 13
ATOM 30370 C C . ASN B 2 102 ? -0.633 1.143 18.281 1.00 0.00 102 ASN A C 13
ATOM 30371 O O . ASN B 2 102 ? -1.102 1.053 17.142 1.00 0.00 102 ASN A O 13
ATOM 30382 N N . ARG B 2 103 ? -1.361 0.944 19.389 1.00 0.00 103 ARG A N 13
ATOM 30383 C CA . ARG B 2 103 ? -2.773 0.516 19.438 1.00 0.00 103 ARG A CA 13
ATOM 30384 C C . ARG B 2 103 ? -3.454 0.999 20.723 1.00 0.00 103 ARG A C 13
ATOM 30385 O O . ARG B 2 103 ? -2.812 1.036 21.776 1.00 0.00 103 ARG A O 13
ATOM 30406 N N . SER B 2 104 ? -4.751 1.287 20.670 1.00 0.00 104 SER A N 13
ATOM 30407 C CA . SER B 2 104 ? -5.580 1.552 21.859 1.00 0.00 104 SER A CA 13
ATOM 30408 C C . SER B 2 104 ? -6.093 0.245 22.504 1.00 0.00 104 SER A C 13
ATOM 30409 O O . SER B 2 104 ? -6.303 -0.748 21.796 1.00 0.00 104 SER A O 13
ATOM 30417 N N . PRO B 2 105 ? -6.309 0.209 23.835 1.00 0.00 105 PRO A N 13
ATOM 30418 C CA . PRO B 2 105 ? -6.955 -0.921 24.510 1.00 0.00 105 PRO A CA 13
ATOM 30419 C C . PRO B 2 105 ? -8.465 -0.985 24.204 1.00 0.00 105 PRO A C 13
ATOM 30420 O O . PRO B 2 105 ? -9.072 -0.006 23.758 1.00 0.00 105 PRO A O 13
ATOM 30431 N N . SER B 2 106 ? -9.087 -2.136 24.476 1.00 0.00 106 SER A N 13
ATOM 30432 C CA . SER B 2 106 ? -10.521 -2.388 24.249 1.00 0.00 106 SER A CA 13
ATOM 30433 C C . SER B 2 106 ? -11.111 -3.406 25.240 1.00 0.00 106 SER A C 13
ATOM 30434 O O . SER B 2 106 ? -10.385 -4.169 25.887 1.00 0.00 106 SER A O 13
ATOM 30442 N N . GLY B 2 107 ? -12.441 -3.410 25.371 1.00 0.00 107 GLY A N 13
ATOM 30443 C CA . GLY B 2 107 ? -13.199 -4.287 26.273 1.00 0.00 107 GLY A CA 13
ATOM 30444 C C . GLY B 2 107 ? -14.668 -3.868 26.429 1.00 0.00 107 GLY A C 13
ATOM 30445 O O . GLY B 2 107 ? -15.120 -2.901 25.804 1.00 0.00 107 GLY A O 13
ATOM 30449 N N . SER B 2 108 ? -15.412 -4.594 27.274 1.00 0.00 108 SER A N 13
ATOM 30450 C CA . SER B 2 108 ? -16.821 -4.330 27.632 1.00 0.00 108 SER A CA 13
ATOM 30451 C C . SER B 2 108 ? -17.131 -4.780 29.065 1.00 0.00 108 SER A C 13
ATOM 30452 O O . SER B 2 108 ? -16.901 -5.971 29.388 1.00 0.00 108 SER A O 13
ATOM 31134 N N . MET B 2 1 ? 12.680 -10.361 4.744 1.00 0.00 1 MET A N 14
ATOM 31135 C CA . MET B 2 1 ? 12.390 -9.136 3.947 1.00 0.00 1 MET A CA 14
ATOM 31136 C C . MET B 2 1 ? 11.664 -8.091 4.813 1.00 0.00 1 MET A C 14
ATOM 31137 O O . MET B 2 1 ? 11.367 -8.355 5.979 1.00 0.00 1 MET A O 14
ATOM 31153 N N . VAL B 2 2 ? 11.369 -6.903 4.266 1.00 0.00 2 VAL A N 14
ATOM 31154 C CA . VAL B 2 2 ? 10.669 -5.792 4.950 1.00 0.00 2 VAL A CA 14
ATOM 31155 C C . VAL B 2 2 ? 9.578 -5.233 4.024 1.00 0.00 2 VAL A C 14
ATOM 31156 O O . VAL B 2 2 ? 9.807 -5.057 2.828 1.00 0.00 2 VAL A O 14
ATOM 31169 N N . GLU B 2 3 ? 8.396 -4.943 4.576 1.00 0.00 3 GLU A N 14
ATOM 31170 C CA . GLU B 2 3 ? 7.151 -4.629 3.840 1.00 0.00 3 GLU A CA 14
ATOM 31171 C C . GLU B 2 3 ? 7.209 -3.436 2.863 1.00 0.00 3 GLU A C 14
ATOM 31172 O O . GLU B 2 3 ? 6.437 -3.395 1.901 1.00 0.00 3 GLU A O 14
ATOM 31184 N N . ALA B 2 4 ? 8.125 -2.487 3.078 1.00 0.00 4 ALA A N 14
ATOM 31185 C CA . ALA B 2 4 ? 8.360 -1.321 2.212 1.00 0.00 4 ALA A CA 14
ATOM 31186 C C . ALA B 2 4 ? 9.857 -1.121 1.891 1.00 0.00 4 ALA A C 14
ATOM 31187 O O . ALA B 2 4 ? 10.269 -0.030 1.487 1.00 0.00 4 ALA A O 14
ATOM 31194 N N . ASP B 2 5 ? 10.664 -2.180 2.068 1.00 0.00 5 ASP A N 14
ATOM 31195 C CA . ASP B 2 5 ? 12.129 -2.085 1.980 1.00 0.00 5 ASP A CA 14
ATOM 31196 C C . ASP B 2 5 ? 12.724 -0.978 2.883 1.00 0.00 5 ASP A C 14
ATOM 31197 O O . ASP B 2 5 ? 13.018 0.135 2.445 1.00 0.00 5 ASP A O 14
ATOM 31206 N N . HIS B 2 6 ? 12.899 -1.313 4.165 1.00 0.00 6 HIS A N 14
ATOM 31207 C CA . HIS B 2 6 ? 13.555 -0.480 5.184 1.00 0.00 6 HIS A CA 14
ATOM 31208 C C . HIS B 2 6 ? 12.956 0.945 5.345 1.00 0.00 6 HIS A C 14
ATOM 31209 O O . HIS B 2 6 ? 13.660 1.942 5.139 1.00 0.00 6 HIS A O 14
ATOM 31223 N N . PRO B 2 7 ? 11.655 1.068 5.702 1.00 0.00 7 PRO A N 14
ATOM 31224 C CA . PRO B 2 7 ? 10.993 2.348 5.974 1.00 0.00 7 PRO A CA 14
ATOM 31225 C C . PRO B 2 7 ? 11.486 3.021 7.277 1.00 0.00 7 PRO A C 14
ATOM 31226 O O . PRO B 2 7 ? 12.396 2.539 7.953 1.00 0.00 7 PRO A O 14
ATOM 31237 N N . GLY B 2 8 ? 10.880 4.165 7.611 1.00 0.00 8 GLY A N 14
ATOM 31238 C CA . GLY B 2 8 ? 11.285 5.082 8.694 1.00 0.00 8 GLY A CA 14
ATOM 31239 C C . GLY B 2 8 ? 11.190 6.557 8.278 1.00 0.00 8 GLY A C 14
ATOM 31240 O O . GLY B 2 8 ? 11.112 7.441 9.134 1.00 0.00 8 GLY A O 14
ATOM 31244 N N . LYS B 2 9 ? 11.143 6.782 6.954 1.00 0.00 9 LYS A N 14
ATOM 31245 C CA . LYS B 2 9 ? 11.041 8.129 6.369 1.00 0.00 9 LYS A CA 14
ATOM 31246 C C . LYS B 2 9 ? 9.838 8.186 5.416 1.00 0.00 9 LYS A C 14
ATOM 31247 O O . LYS B 2 9 ? 9.615 7.257 4.638 1.00 0.00 9 LYS A O 14
ATOM 31266 N N . LEU B 2 10 ? 9.059 9.260 5.519 1.00 0.00 10 LEU A N 14
ATOM 31267 C CA . LEU B 2 10 ? 7.741 9.343 4.869 1.00 0.00 10 LEU A CA 14
ATOM 31268 C C . LEU B 2 10 ? 7.575 10.580 3.997 1.00 0.00 10 LEU A C 14
ATOM 31269 O O . LEU B 2 10 ? 7.984 11.653 4.415 1.00 0.00 10 LEU A O 14
ATOM 31285 N N . PHE B 2 11 ? 6.914 10.441 2.850 1.00 0.00 11 PHE A N 14
ATOM 31286 C CA . PHE B 2 11 ? 6.622 11.503 1.886 1.00 0.00 11 PHE A CA 14
ATOM 31287 C C . PHE B 2 11 ? 5.136 11.887 2.028 1.00 0.00 11 PHE A C 14
ATOM 31288 O O . PHE B 2 11 ? 4.256 11.032 1.885 1.00 0.00 11 PHE A O 14
ATOM 31305 N N . ILE B 2 12 ? 4.885 13.177 2.309 1.00 0.00 12 ILE A N 14
ATOM 31306 C CA . ILE B 2 12 ? 3.540 13.725 2.257 1.00 0.00 12 ILE A CA 14
ATOM 31307 C C . ILE B 2 12 ? 3.543 14.613 1.035 1.00 0.00 12 ILE A C 14
ATOM 31308 O O . ILE B 2 12 ? 4.443 15.445 0.820 1.00 0.00 12 ILE A O 14
ATOM 31324 N N . GLY B 2 13 ? 2.499 14.389 0.256 1.00 0.00 13 GLY A N 14
ATOM 31325 C CA . GLY B 2 13 ? 2.285 15.012 -1.014 1.00 0.00 13 GLY A CA 14
ATOM 31326 C C . GLY B 2 13 ? 1.073 15.913 -0.958 1.00 0.00 13 GLY A C 14
ATOM 31327 O O . GLY B 2 13 ? -0.040 15.486 -0.651 1.00 0.00 13 GLY A O 14
ATOM 31331 N N . GLY B 2 14 ? 1.383 17.159 -1.279 1.00 0.00 14 GLY A N 14
ATOM 31332 C CA . GLY B 2 14 ? 0.395 18.217 -1.376 1.00 0.00 14 GLY A CA 14
ATOM 31333 C C . GLY B 2 14 ? 1.083 19.525 -1.294 1.00 0.00 14 GLY A C 14
ATOM 31334 O O . GLY B 2 14 ? 1.661 19.919 -2.301 1.00 0.00 14 GLY A O 14
ATOM 31338 N N . LEU B 2 15 ? 1.090 20.076 -0.094 1.00 0.00 15 LEU A N 14
ATOM 31339 C CA . LEU B 2 15 ? 1.857 21.283 0.222 1.00 0.00 15 LEU A CA 14
ATOM 31340 C C . LEU B 2 15 ? 1.545 22.552 -0.498 1.00 0.00 15 LEU A C 14
ATOM 31341 O O . LEU B 2 15 ? 1.459 23.575 0.162 1.00 0.00 15 LEU A O 14
ATOM 31357 N N . ASN B 2 16 ? 1.251 22.478 -1.780 1.00 0.00 16 ASN A N 14
ATOM 31358 C CA . ASN B 2 16 ? 0.697 23.499 -2.609 1.00 0.00 16 ASN A CA 14
ATOM 31359 C C . ASN B 2 16 ? 1.349 24.893 -2.454 1.00 0.00 16 ASN A C 14
ATOM 31360 O O . ASN B 2 16 ? 0.739 25.924 -2.743 1.00 0.00 16 ASN A O 14
ATOM 31371 N N . ARG B 2 17 ? 2.607 24.910 -1.978 1.00 0.00 17 ARG A N 14
ATOM 31372 C CA . ARG B 2 17 ? 3.337 26.085 -1.477 1.00 0.00 17 ARG A CA 14
ATOM 31373 C C . ARG B 2 17 ? 2.443 26.958 -0.568 1.00 0.00 17 ARG A C 14
ATOM 31374 O O . ARG B 2 17 ? 2.407 28.184 -0.676 1.00 0.00 17 ARG A O 14
ATOM 31395 N N . GLU B 2 18 ? 1.696 26.295 0.319 1.00 0.00 18 GLU A N 14
ATOM 31396 C CA . GLU B 2 18 ? 0.608 26.783 1.150 1.00 0.00 18 GLU A CA 14
ATOM 31397 C C . GLU B 2 18 ? 0.801 26.231 2.572 1.00 0.00 18 GLU A C 14
ATOM 31398 O O . GLU B 2 18 ? 0.808 26.995 3.540 1.00 0.00 18 GLU A O 14
ATOM 31410 N N . THR B 2 19 ? 0.985 24.907 2.669 1.00 0.00 19 THR A N 14
ATOM 31411 C CA . THR B 2 19 ? 1.171 24.246 3.972 1.00 0.00 19 THR A CA 14
ATOM 31412 C C . THR B 2 19 ? 2.621 23.930 4.372 1.00 0.00 19 THR A C 14
ATOM 31413 O O . THR B 2 19 ? 3.514 23.948 3.523 1.00 0.00 19 THR A O 14
ATOM 31424 N N . ASN B 2 20 ? 2.860 23.604 5.664 1.00 0.00 20 ASN A N 14
ATOM 31425 C CA . ASN B 2 20 ? 4.234 23.498 6.207 1.00 0.00 20 ASN A CA 14
ATOM 31426 C C . ASN B 2 20 ? 4.398 22.628 7.473 1.00 0.00 20 ASN A C 14
ATOM 31427 O O . ASN B 2 20 ? 3.501 21.860 7.786 1.00 0.00 20 ASN A O 14
ATOM 31438 N N . GLU B 2 21 ? 5.530 22.760 8.198 1.00 0.00 21 GLU A N 14
ATOM 31439 C CA . GLU B 2 21 ? 5.792 22.003 9.461 1.00 0.00 21 GLU A CA 14
ATOM 31440 C C . GLU B 2 21 ? 4.599 21.779 10.418 1.00 0.00 21 GLU A C 14
ATOM 31441 O O . GLU B 2 21 ? 4.559 20.801 11.172 1.00 0.00 21 GLU A O 14
ATOM 31453 N N . LYS B 2 22 ? 3.639 22.706 10.315 1.00 0.00 22 LYS A N 14
ATOM 31454 C CA . LYS B 2 22 ? 2.481 22.654 11.191 1.00 0.00 22 LYS A CA 14
ATOM 31455 C C . LYS B 2 22 ? 1.737 21.394 10.835 1.00 0.00 22 LYS A C 14
ATOM 31456 O O . LYS B 2 22 ? 1.531 20.492 11.651 1.00 0.00 22 LYS A O 14
ATOM 31475 N N . MET B 2 23 ? 1.382 21.405 9.541 1.00 0.00 23 MET A N 14
ATOM 31476 C CA . MET B 2 23 ? 0.726 20.282 8.949 1.00 0.00 23 MET A CA 14
ATOM 31477 C C . MET B 2 23 ? 1.614 19.047 9.185 1.00 0.00 23 MET A C 14
ATOM 31478 O O . MET B 2 23 ? 1.083 17.982 9.388 1.00 0.00 23 MET A O 14
ATOM 31492 N N . LEU B 2 24 ? 2.941 19.144 8.991 1.00 0.00 24 LEU A N 14
ATOM 31493 C CA . LEU B 2 24 ? 3.808 17.956 9.068 1.00 0.00 24 LEU A CA 14
ATOM 31494 C C . LEU B 2 24 ? 3.661 17.222 10.401 1.00 0.00 24 LEU A C 14
ATOM 31495 O O . LEU B 2 24 ? 3.123 16.113 10.446 1.00 0.00 24 LEU A O 14
ATOM 31511 N N . LYS B 2 25 ? 4.098 17.841 11.503 1.00 0.00 25 LYS A N 14
ATOM 31512 C CA . LYS B 2 25 ? 3.966 17.235 12.829 1.00 0.00 25 LYS A CA 14
ATOM 31513 C C . LYS B 2 25 ? 2.530 16.858 13.142 1.00 0.00 25 LYS A C 14
ATOM 31514 O O . LYS B 2 25 ? 2.323 15.801 13.725 1.00 0.00 25 LYS A O 14
ATOM 31533 N N . ALA B 2 26 ? 1.556 17.658 12.706 1.00 0.00 26 ALA A N 14
ATOM 31534 C CA . ALA B 2 26 ? 0.157 17.281 12.793 1.00 0.00 26 ALA A CA 14
ATOM 31535 C C . ALA B 2 26 ? -0.134 15.907 12.119 1.00 0.00 26 ALA A C 14
ATOM 31536 O O . ALA B 2 26 ? -0.336 14.865 12.755 1.00 0.00 26 ALA A O 14
ATOM 31543 N N . VAL B 2 27 ? -0.071 15.960 10.790 1.00 0.00 27 VAL A N 14
ATOM 31544 C CA . VAL B 2 27 ? -0.462 14.852 9.917 1.00 0.00 27 VAL A CA 14
ATOM 31545 C C . VAL B 2 27 ? 0.243 13.568 10.287 1.00 0.00 27 VAL A C 14
ATOM 31546 O O . VAL B 2 27 ? -0.365 12.561 10.623 1.00 0.00 27 VAL A O 14
ATOM 31559 N N . PHE B 2 28 ? 1.553 13.591 10.173 1.00 0.00 28 PHE A N 14
ATOM 31560 C CA . PHE B 2 28 ? 2.392 12.493 10.569 1.00 0.00 28 PHE A CA 14
ATOM 31561 C C . PHE B 2 28 ? 2.308 12.114 12.045 1.00 0.00 28 PHE A C 14
ATOM 31562 O O . PHE B 2 28 ? 2.126 10.944 12.386 1.00 0.00 28 PHE A O 14
ATOM 31579 N N . GLY B 2 29 ? 2.483 13.091 12.935 1.00 0.00 29 GLY A N 14
ATOM 31580 C CA . GLY B 2 29 ? 2.327 12.842 14.360 1.00 0.00 29 GLY A CA 14
ATOM 31581 C C . GLY B 2 29 ? 0.998 12.260 14.784 1.00 0.00 29 GLY A C 14
ATOM 31582 O O . GLY B 2 29 ? 0.906 11.797 15.923 1.00 0.00 29 GLY A O 14
ATOM 31586 N N . LYS B 2 30 ? -0.030 12.290 13.917 1.00 0.00 30 LYS A N 14
ATOM 31587 C CA . LYS B 2 30 ? -1.335 11.689 14.245 1.00 0.00 30 LYS A CA 14
ATOM 31588 C C . LYS B 2 30 ? -1.193 10.279 14.838 1.00 0.00 30 LYS A C 14
ATOM 31589 O O . LYS B 2 30 ? -1.873 9.940 15.810 1.00 0.00 30 LYS A O 14
ATOM 31608 N N . HIS B 2 31 ? -0.256 9.513 14.268 1.00 0.00 31 HIS A N 14
ATOM 31609 C CA . HIS B 2 31 ? 0.049 8.154 14.746 1.00 0.00 31 HIS A CA 14
ATOM 31610 C C . HIS B 2 31 ? 1.554 7.815 14.959 1.00 0.00 31 HIS A C 14
ATOM 31611 O O . HIS B 2 31 ? 1.904 6.632 14.976 1.00 0.00 31 HIS A O 14
ATOM 31625 N N . GLY B 2 32 ? 2.468 8.777 15.187 1.00 0.00 32 GLY A N 14
ATOM 31626 C CA . GLY B 2 32 ? 3.834 8.457 15.596 1.00 0.00 32 GLY A CA 14
ATOM 31627 C C . GLY B 2 32 ? 4.565 9.599 16.331 1.00 0.00 32 GLY A C 14
ATOM 31628 O O . GLY B 2 32 ? 4.011 10.683 16.516 1.00 0.00 32 GLY A O 14
ATOM 31632 N N . PRO B 2 33 ? 5.815 9.348 16.762 1.00 0.00 33 PRO A N 14
ATOM 31633 C CA . PRO B 2 33 ? 6.661 10.271 17.515 1.00 0.00 33 PRO A CA 14
ATOM 31634 C C . PRO B 2 33 ? 7.240 11.432 16.683 1.00 0.00 33 PRO A C 14
ATOM 31635 O O . PRO B 2 33 ? 6.936 12.594 16.959 1.00 0.00 33 PRO A O 14
ATOM 31646 N N . ILE B 2 34 ? 8.124 11.100 15.721 1.00 0.00 34 ILE A N 14
ATOM 31647 C CA . ILE B 2 34 ? 8.721 12.090 14.803 1.00 0.00 34 ILE A CA 14
ATOM 31648 C C . ILE B 2 34 ? 10.034 12.678 15.362 1.00 0.00 34 ILE A C 14
ATOM 31649 O O . ILE B 2 34 ? 10.016 13.488 16.290 1.00 0.00 34 ILE A O 14
ATOM 31665 N N . SER B 2 35 ? 11.168 12.233 14.815 1.00 0.00 35 SER A N 14
ATOM 31666 C CA . SER B 2 35 ? 12.533 12.631 15.177 1.00 0.00 35 SER A CA 14
ATOM 31667 C C . SER B 2 35 ? 13.145 13.611 14.168 1.00 0.00 35 SER A C 14
ATOM 31668 O O . SER B 2 35 ? 14.127 14.279 14.492 1.00 0.00 35 SER A O 14
ATOM 31676 N N . GLU B 2 36 ? 12.575 13.744 12.958 1.00 0.00 36 GLU A N 14
ATOM 31677 C CA . GLU B 2 36 ? 13.052 14.747 11.986 1.00 0.00 36 GLU A CA 14
ATOM 31678 C C . GLU B 2 36 ? 11.954 15.226 11.029 1.00 0.00 36 GLU A C 14
ATOM 31679 O O . GLU B 2 36 ? 11.068 14.452 10.673 1.00 0.00 36 GLU A O 14
ATOM 31691 N N . VAL B 2 37 ? 12.029 16.489 10.595 1.00 0.00 37 VAL A N 14
ATOM 31692 C CA . VAL B 2 37 ? 10.978 17.212 9.855 1.00 0.00 37 VAL A CA 14
ATOM 31693 C C . VAL B 2 37 ? 11.588 17.973 8.670 1.00 0.00 37 VAL A C 14
ATOM 31694 O O . VAL B 2 37 ? 12.491 18.795 8.845 1.00 0.00 37 VAL A O 14
ATOM 31707 N N . LEU B 2 38 ? 11.096 17.697 7.458 1.00 0.00 38 LEU A N 14
ATOM 31708 C CA . LEU B 2 38 ? 11.678 18.121 6.181 1.00 0.00 38 LEU A CA 14
ATOM 31709 C C . LEU B 2 38 ? 10.648 18.672 5.178 1.00 0.00 38 LEU A C 14
ATOM 31710 O O . LEU B 2 38 ? 9.593 18.084 4.966 1.00 0.00 38 LEU A O 14
ATOM 31726 N N . LEU B 2 39 ? 10.981 19.782 4.526 1.00 0.00 39 LEU A N 14
ATOM 31727 C CA . LEU B 2 39 ? 10.254 20.358 3.391 1.00 0.00 39 LEU A CA 14
ATOM 31728 C C . LEU B 2 39 ? 11.230 20.460 2.204 1.00 0.00 39 LEU A C 14
ATOM 31729 O O . LEU B 2 39 ? 12.356 20.926 2.394 1.00 0.00 39 LEU A O 14
ATOM 31745 N N . ILE B 2 40 ? 10.837 20.022 1.001 1.00 0.00 40 ILE A N 14
ATOM 31746 C CA . ILE B 2 40 ? 11.764 19.926 -0.132 1.00 0.00 40 ILE A CA 14
ATOM 31747 C C . ILE B 2 40 ? 11.454 21.037 -1.133 1.00 0.00 40 ILE A C 14
ATOM 31748 O O . ILE B 2 40 ? 10.272 21.242 -1.460 1.00 0.00 40 ILE A O 14
ATOM 31764 N N . LYS B 2 41 ? 12.567 21.660 -1.569 1.00 0.00 41 LYS A N 14
ATOM 31765 C CA . LYS B 2 41 ? 12.548 22.858 -2.422 1.00 0.00 41 LYS A CA 14
ATOM 31766 C C . LYS B 2 41 ? 13.412 22.603 -3.686 1.00 0.00 41 LYS A C 14
ATOM 31767 O O . LYS B 2 41 ? 13.205 21.618 -4.396 1.00 0.00 41 LYS A O 14
ATOM 31786 N N . ASP B 2 42 ? 14.348 23.515 -3.950 1.00 0.00 42 ASP A N 14
ATOM 31787 C CA . ASP B 2 42 ? 15.198 23.730 -5.141 1.00 0.00 42 ASP A CA 14
ATOM 31788 C C . ASP B 2 42 ? 16.109 24.933 -4.812 1.00 0.00 42 ASP A C 14
ATOM 31789 O O . ASP B 2 42 ? 15.633 25.840 -4.135 1.00 0.00 42 ASP A O 14
ATOM 31798 N N . ARG B 2 43 ? 17.397 24.995 -5.204 1.00 0.00 43 ARG A N 14
ATOM 31799 C CA . ARG B 2 43 ? 18.390 26.043 -4.775 1.00 0.00 43 ARG A CA 14
ATOM 31800 C C . ARG B 2 43 ? 18.512 26.272 -3.261 1.00 0.00 43 ARG A C 14
ATOM 31801 O O . ARG B 2 43 ? 19.169 27.224 -2.878 1.00 0.00 43 ARG A O 14
ATOM 31822 N N . THR B 2 44 ? 17.846 25.481 -2.413 1.00 0.00 44 THR A N 14
ATOM 31823 C CA . THR B 2 44 ? 17.701 25.857 -0.986 1.00 0.00 44 THR A CA 14
ATOM 31824 C C . THR B 2 44 ? 16.767 27.076 -0.791 1.00 0.00 44 THR A C 14
ATOM 31825 O O . THR B 2 44 ? 16.696 27.620 0.310 1.00 0.00 44 THR A O 14
ATOM 31836 N N . SER B 2 45 ? 16.090 27.417 -1.915 1.00 0.00 45 SER A N 14
ATOM 31837 C CA . SER B 2 45 ? 14.884 28.269 -1.928 1.00 0.00 45 SER A CA 14
ATOM 31838 C C . SER B 2 45 ? 14.543 29.028 -3.248 1.00 0.00 45 SER A C 14
ATOM 31839 O O . SER B 2 45 ? 14.041 30.156 -3.234 1.00 0.00 45 SER A O 14
ATOM 31847 N N . LYS B 2 46 ? 14.841 28.439 -4.426 1.00 0.00 46 LYS A N 14
ATOM 31848 C CA . LYS B 2 46 ? 14.154 28.818 -5.701 1.00 0.00 46 LYS A CA 14
ATOM 31849 C C . LYS B 2 46 ? 12.604 28.725 -5.435 1.00 0.00 46 LYS A C 14
ATOM 31850 O O . LYS B 2 46 ? 11.867 29.607 -5.874 1.00 0.00 46 LYS A O 14
ATOM 31869 N N . SER B 2 47 ? 12.197 27.721 -4.614 1.00 0.00 47 SER A N 14
ATOM 31870 C CA . SER B 2 47 ? 10.865 27.684 -3.969 1.00 0.00 47 SER A CA 14
ATOM 31871 C C . SER B 2 47 ? 9.748 26.874 -4.651 1.00 0.00 47 SER A C 14
ATOM 31872 O O . SER B 2 47 ? 8.977 27.383 -5.469 1.00 0.00 47 SER A O 14
ATOM 31880 N N . ARG B 2 48 ? 9.678 25.589 -4.251 1.00 0.00 48 ARG A N 14
ATOM 31881 C CA . ARG B 2 48 ? 8.685 24.532 -4.455 1.00 0.00 48 ARG A CA 14
ATOM 31882 C C . ARG B 2 48 ? 8.622 23.767 -3.111 1.00 0.00 48 ARG A C 14
ATOM 31883 O O . ARG B 2 48 ? 9.423 24.028 -2.215 1.00 0.00 48 ARG A O 14
ATOM 31904 N N . GLY B 2 49 ? 7.570 22.986 -2.895 1.00 0.00 49 GLY A N 14
ATOM 31905 C CA . GLY B 2 49 ? 7.201 22.397 -1.591 1.00 0.00 49 GLY A CA 14
ATOM 31906 C C . GLY B 2 49 ? 6.753 20.931 -1.561 1.00 0.00 49 GLY A C 14
ATOM 31907 O O . GLY B 2 49 ? 5.675 20.645 -2.071 1.00 0.00 49 GLY A O 14
ATOM 31911 N N . PHE B 2 50 ? 7.546 20.000 -1.022 1.00 0.00 50 PHE A N 14
ATOM 31912 C CA . PHE B 2 50 ? 7.043 18.632 -0.666 1.00 0.00 50 PHE A CA 14
ATOM 31913 C C . PHE B 2 50 ? 7.561 18.064 0.656 1.00 0.00 50 PHE A C 14
ATOM 31914 O O . PHE B 2 50 ? 8.683 18.373 1.028 1.00 0.00 50 PHE A O 14
ATOM 31931 N N . ALA B 2 51 ? 6.787 17.288 1.417 1.00 0.00 51 ALA A N 14
ATOM 31932 C CA . ALA B 2 51 ? 7.127 17.005 2.814 1.00 0.00 51 ALA A CA 14
ATOM 31933 C C . ALA B 2 51 ? 7.686 15.625 3.091 1.00 0.00 51 ALA A C 14
ATOM 31934 O O . ALA B 2 51 ? 7.222 14.629 2.557 1.00 0.00 51 ALA A O 14
ATOM 31941 N N . PHE B 2 52 ? 8.736 15.603 3.902 1.00 0.00 52 PHE A N 14
ATOM 31942 C CA . PHE B 2 52 ? 9.407 14.411 4.376 1.00 0.00 52 PHE A CA 14
ATOM 31943 C C . PHE B 2 52 ? 9.406 14.353 5.917 1.00 0.00 52 PHE A C 14
ATOM 31944 O O . PHE B 2 52 ? 9.700 15.372 6.545 1.00 0.00 52 PHE A O 14
ATOM 31961 N N . ILE B 2 53 ? 9.107 13.219 6.572 1.00 0.00 53 ILE A N 14
ATOM 31962 C CA . ILE B 2 53 ? 9.262 13.130 8.047 1.00 0.00 53 ILE A CA 14
ATOM 31963 C C . ILE B 2 53 ? 9.943 11.823 8.454 1.00 0.00 53 ILE A C 14
ATOM 31964 O O . ILE B 2 53 ? 9.644 10.771 7.888 1.00 0.00 53 ILE A O 14
ATOM 31980 N N . THR B 2 54 ? 10.886 11.898 9.394 1.00 0.00 54 THR A N 14
ATOM 31981 C CA . THR B 2 54 ? 11.573 10.722 9.949 1.00 0.00 54 THR A CA 14
ATOM 31982 C C . THR B 2 54 ? 11.026 10.433 11.340 1.00 0.00 54 THR A C 14
ATOM 31983 O O . THR B 2 54 ? 10.963 11.328 12.192 1.00 0.00 54 THR A O 14
ATOM 31994 N N . PHE B 2 55 ? 10.681 9.164 11.563 1.00 0.00 55 PHE A N 14
ATOM 31995 C CA . PHE B 2 55 ? 10.091 8.616 12.782 1.00 0.00 55 PHE A CA 14
ATOM 31996 C C . PHE B 2 55 ? 11.133 7.827 13.578 1.00 0.00 55 PHE A C 14
ATOM 31997 O O . PHE B 2 55 ? 11.882 7.035 13.006 1.00 0.00 55 PHE A O 14
ATOM 32014 N N . GLU B 2 56 ? 11.168 8.035 14.899 1.00 0.00 56 GLU A N 14
ATOM 32015 C CA . GLU B 2 56 ? 11.962 7.193 15.811 1.00 0.00 56 GLU A CA 14
ATOM 32016 C C . GLU B 2 56 ? 11.885 5.668 15.540 1.00 0.00 56 GLU A C 14
ATOM 32017 O O . GLU B 2 56 ? 12.890 4.992 15.753 1.00 0.00 56 GLU A O 14
ATOM 32029 N N . ASN B 2 57 ? 10.776 5.118 15.011 1.00 0.00 57 ASN A N 14
ATOM 32030 C CA . ASN B 2 57 ? 10.744 3.720 14.532 1.00 0.00 57 ASN A CA 14
ATOM 32031 C C . ASN B 2 57 ? 9.986 3.571 13.187 1.00 0.00 57 ASN A C 14
ATOM 32032 O O . ASN B 2 57 ? 9.041 4.318 12.918 1.00 0.00 57 ASN A O 14
ATOM 32043 N N . PRO B 2 58 ? 10.317 2.540 12.381 1.00 0.00 58 PRO A N 14
ATOM 32044 C CA . PRO B 2 58 ? 9.624 2.189 11.129 1.00 0.00 58 PRO A CA 14
ATOM 32045 C C . PRO B 2 58 ? 8.164 1.785 11.370 1.00 0.00 58 PRO A C 14
ATOM 32046 O O . PRO B 2 58 ? 7.275 2.107 10.578 1.00 0.00 58 PRO A O 14
ATOM 32057 N N . ALA B 2 59 ? 7.928 1.135 12.514 1.00 0.00 59 ALA A N 14
ATOM 32058 C CA . ALA B 2 59 ? 6.583 0.890 13.013 1.00 0.00 59 ALA A CA 14
ATOM 32059 C C . ALA B 2 59 ? 5.701 2.130 12.918 1.00 0.00 59 ALA A C 14
ATOM 32060 O O . ALA B 2 59 ? 4.650 2.146 12.285 1.00 0.00 59 ALA A O 14
ATOM 32067 N N . ASP B 2 60 ? 6.148 3.154 13.627 1.00 0.00 60 ASP A N 14
ATOM 32068 C CA . ASP B 2 60 ? 5.446 4.407 13.702 1.00 0.00 60 ASP A CA 14
ATOM 32069 C C . ASP B 2 60 ? 5.261 5.136 12.364 1.00 0.00 60 ASP A C 14
ATOM 32070 O O . ASP B 2 60 ? 4.228 5.759 12.121 1.00 0.00 60 ASP A O 14
ATOM 32079 N N . ALA B 2 61 ? 6.261 5.040 11.484 1.00 0.00 61 ALA A N 14
ATOM 32080 C CA . ALA B 2 61 ? 6.117 5.502 10.102 1.00 0.00 61 ALA A CA 14
ATOM 32081 C C . ALA B 2 61 ? 4.923 4.852 9.398 1.00 0.00 61 ALA A C 14
ATOM 32082 O O . ALA B 2 61 ? 4.064 5.519 8.821 1.00 0.00 61 ALA A O 14
ATOM 32089 N N . LYS B 2 62 ? 4.903 3.523 9.442 1.00 0.00 62 LYS A N 14
ATOM 32090 C CA . LYS B 2 62 ? 3.808 2.680 8.910 1.00 0.00 62 LYS A CA 14
ATOM 32091 C C . LYS B 2 62 ? 2.457 3.055 9.515 1.00 0.00 62 LYS A C 14
ATOM 32092 O O . LYS B 2 62 ? 1.451 3.155 8.826 1.00 0.00 62 LYS A O 14
ATOM 32111 N N . ASN B 2 63 ? 2.464 3.239 10.826 1.00 0.00 63 ASN A N 14
ATOM 32112 C CA . ASN B 2 63 ? 1.292 3.671 11.571 1.00 0.00 63 ASN A CA 14
ATOM 32113 C C . ASN B 2 63 ? 0.696 4.975 11.042 1.00 0.00 63 ASN A C 14
ATOM 32114 O O . ASN B 2 63 ? -0.449 4.994 10.598 1.00 0.00 63 ASN A O 14
ATOM 32125 N N . ALA B 2 64 ? 1.492 6.051 11.064 1.00 0.00 64 ALA A N 14
ATOM 32126 C CA . ALA B 2 64 ? 1.092 7.318 10.469 1.00 0.00 64 ALA A CA 14
ATOM 32127 C C . ALA B 2 64 ? 0.699 7.190 8.981 1.00 0.00 64 ALA A C 14
ATOM 32128 O O . ALA B 2 64 ? -0.281 7.793 8.555 1.00 0.00 64 ALA A O 14
ATOM 32135 N N . ALA B 2 65 ? 1.396 6.365 8.191 1.00 0.00 65 ALA A N 14
ATOM 32136 C CA . ALA B 2 65 ? 0.958 6.038 6.829 1.00 0.00 65 ALA A CA 14
ATOM 32137 C C . ALA B 2 65 ? -0.469 5.475 6.769 1.00 0.00 65 ALA A C 14
ATOM 32138 O O . ALA B 2 65 ? -1.338 6.036 6.107 1.00 0.00 65 ALA A O 14
ATOM 32145 N N . LYS B 2 66 ? -0.679 4.350 7.449 1.00 0.00 66 LYS A N 14
ATOM 32146 C CA . LYS B 2 66 ? -1.916 3.563 7.529 1.00 0.00 66 LYS A CA 14
ATOM 32147 C C . LYS B 2 66 ? -3.088 4.409 8.004 1.00 0.00 66 LYS A C 14
ATOM 32148 O O . LYS B 2 66 ? -4.175 4.355 7.434 1.00 0.00 66 LYS A O 14
ATOM 32167 N N . ASP B 2 67 ? -2.828 5.218 9.027 1.00 0.00 67 ASP A N 14
ATOM 32168 C CA . ASP B 2 67 ? -3.771 6.243 9.474 1.00 0.00 67 ASP A CA 14
ATOM 32169 C C . ASP B 2 67 ? -4.213 7.217 8.376 1.00 0.00 67 ASP A C 14
ATOM 32170 O O . ASP B 2 67 ? -5.390 7.376 8.049 1.00 0.00 67 ASP A O 14
ATOM 32179 N N . MET B 2 68 ? -3.190 7.925 7.915 1.00 0.00 68 MET A N 14
ATOM 32180 C CA . MET B 2 68 ? -3.370 9.139 7.096 1.00 0.00 68 MET A CA 14
ATOM 32181 C C . MET B 2 68 ? -3.881 8.919 5.676 1.00 0.00 68 MET A C 14
ATOM 32182 O O . MET B 2 68 ? -5.075 9.074 5.434 1.00 0.00 68 MET A O 14
ATOM 32196 N N . ASN B 2 69 ? -2.942 8.623 4.762 1.00 0.00 69 ASN A N 14
ATOM 32197 C CA . ASN B 2 69 ? -3.258 8.099 3.417 1.00 0.00 69 ASN A CA 14
ATOM 32198 C C . ASN B 2 69 ? -4.242 8.839 2.465 1.00 0.00 69 ASN A C 14
ATOM 32199 O O . ASN B 2 69 ? -4.428 8.412 1.324 1.00 0.00 69 ASN A O 14
ATOM 32210 N N . GLY B 2 70 ? -4.808 9.966 2.893 1.00 0.00 70 GLY A N 14
ATOM 32211 C CA . GLY B 2 70 ? -5.843 10.752 2.201 1.00 0.00 70 GLY A CA 14
ATOM 32212 C C . GLY B 2 70 ? -6.862 11.401 3.130 1.00 0.00 70 GLY A C 14
ATOM 32213 O O . GLY B 2 70 ? -8.027 11.572 2.764 1.00 0.00 70 GLY A O 14
ATOM 32217 N N . LYS B 2 71 ? -6.404 11.768 4.334 1.00 0.00 71 LYS A N 14
ATOM 32218 C CA . LYS B 2 71 ? -7.267 12.388 5.353 1.00 0.00 71 LYS A CA 14
ATOM 32219 C C . LYS B 2 71 ? -7.865 13.735 4.895 1.00 0.00 71 LYS A C 14
ATOM 32220 O O . LYS B 2 71 ? -9.066 13.948 5.059 1.00 0.00 71 LYS A O 14
ATOM 32239 N N . SER B 2 72 ? -7.006 14.584 4.302 1.00 0.00 72 SER A N 14
ATOM 32240 C CA . SER B 2 72 ? -7.432 15.809 3.605 1.00 0.00 72 SER A CA 14
ATOM 32241 C C . SER B 2 72 ? -7.585 16.963 4.566 1.00 0.00 72 SER A C 14
ATOM 32242 O O . SER B 2 72 ? -8.469 16.958 5.429 1.00 0.00 72 SER A O 14
ATOM 32250 N N . LEU B 2 73 ? -6.647 17.914 4.446 1.00 0.00 73 LEU A N 14
ATOM 32251 C CA . LEU B 2 73 ? -6.482 18.911 5.519 1.00 0.00 73 LEU A CA 14
ATOM 32252 C C . LEU B 2 73 ? -5.911 20.320 5.227 1.00 0.00 73 LEU A C 14
ATOM 32253 O O . LEU B 2 73 ? -5.883 21.137 6.148 1.00 0.00 73 LEU A O 14
ATOM 32269 N N . HIS B 2 74 ? -5.537 20.667 3.987 1.00 0.00 74 HIS A N 14
ATOM 32270 C CA . HIS B 2 74 ? -5.185 22.058 3.598 1.00 0.00 74 HIS A CA 14
ATOM 32271 C C . HIS B 2 74 ? -6.120 22.624 2.507 1.00 0.00 74 HIS A C 14
ATOM 32272 O O . HIS B 2 74 ? -5.733 23.469 1.698 1.00 0.00 74 HIS A O 14
ATOM 32286 N N . GLY B 2 75 ? -7.370 22.144 2.454 1.00 0.00 75 GLY A N 14
ATOM 32287 C CA . GLY B 2 75 ? -8.247 22.369 1.293 1.00 0.00 75 GLY A CA 14
ATOM 32288 C C . GLY B 2 75 ? -7.858 21.453 0.116 1.00 0.00 75 GLY A C 14
ATOM 32289 O O . GLY B 2 75 ? -8.242 21.709 -1.026 1.00 0.00 75 GLY A O 14
ATOM 32293 N N . LYS B 2 76 ? -7.057 20.418 0.428 1.00 0.00 76 LYS A N 14
ATOM 32294 C CA . LYS B 2 76 ? -6.566 19.459 -0.561 1.00 0.00 76 LYS A CA 14
ATOM 32295 C C . LYS B 2 76 ? -6.290 18.191 0.240 1.00 0.00 76 LYS A C 14
ATOM 32296 O O . LYS B 2 76 ? -5.997 18.242 1.446 1.00 0.00 76 LYS A O 14
ATOM 32315 N N . ALA B 2 77 ? -6.323 17.069 -0.453 1.00 0.00 77 ALA A N 14
ATOM 32316 C CA . ALA B 2 77 ? -5.869 15.823 0.111 1.00 0.00 77 ALA A CA 14
ATOM 32317 C C . ALA B 2 77 ? -4.343 15.790 0.255 1.00 0.00 77 ALA A C 14
ATOM 32318 O O . ALA B 2 77 ? -3.589 16.372 -0.530 1.00 0.00 77 ALA A O 14
ATOM 32325 N N . ILE B 2 78 ? -3.945 14.991 1.236 1.00 0.00 78 ILE A N 14
ATOM 32326 C CA . ILE B 2 78 ? -2.544 14.593 1.417 1.00 0.00 78 ILE A CA 14
ATOM 32327 C C . ILE B 2 78 ? -2.402 13.159 0.941 1.00 0.00 78 ILE A C 14
ATOM 32328 O O . ILE B 2 78 ? -3.226 12.290 1.215 1.00 0.00 78 ILE A O 14
ATOM 32344 N N . LYS B 2 79 ? -1.341 12.925 0.196 1.00 0.00 79 LYS A N 14
ATOM 32345 C CA . LYS B 2 79 ? -0.967 11.572 -0.213 1.00 0.00 79 LYS A CA 14
ATOM 32346 C C . LYS B 2 79 ? 0.217 11.163 0.637 1.00 0.00 79 LYS A C 14
ATOM 32347 O O . LYS B 2 79 ? 1.207 11.887 0.703 1.00 0.00 79 LYS A O 14
ATOM 32366 N N . VAL B 2 80 ? 0.075 10.028 1.310 1.00 0.00 80 VAL A N 14
ATOM 32367 C CA . VAL B 2 80 ? 1.083 9.498 2.242 1.00 0.00 80 VAL A CA 14
ATOM 32368 C C . VAL B 2 80 ? 1.744 8.245 1.674 1.00 0.00 80 VAL A C 14
ATOM 32369 O O . VAL B 2 80 ? 1.089 7.261 1.332 1.00 0.00 80 VAL A O 14
ATOM 32382 N N . GLU B 2 81 ? 3.061 8.336 1.534 1.00 0.00 81 GLU A N 14
ATOM 32383 C CA . GLU B 2 81 ? 3.960 7.423 0.829 1.00 0.00 81 GLU A CA 14
ATOM 32384 C C . GLU B 2 81 ? 5.218 7.146 1.672 1.00 0.00 81 GLU A C 14
ATOM 32385 O O . GLU B 2 81 ? 5.623 7.979 2.483 1.00 0.00 81 GLU A O 14
ATOM 32397 N N . GLN B 2 82 ? 5.849 5.984 1.510 1.00 0.00 82 GLN A N 14
ATOM 32398 C CA . GLN B 2 82 ? 7.024 5.577 2.288 1.00 0.00 82 GLN A CA 14
ATOM 32399 C C . GLN B 2 82 ? 8.250 5.739 1.386 1.00 0.00 82 GLN A C 14
ATOM 32400 O O . GLN B 2 82 ? 8.349 5.166 0.296 1.00 0.00 82 GLN A O 14
ATOM 32414 N N . ALA B 2 83 ? 9.129 6.639 1.831 1.00 0.00 83 ALA A N 14
ATOM 32415 C CA . ALA B 2 83 ? 10.238 7.182 1.042 1.00 0.00 83 ALA A CA 14
ATOM 32416 C C . ALA B 2 83 ? 11.241 6.139 0.507 1.00 0.00 83 ALA A C 14
ATOM 32417 O O . ALA B 2 83 ? 11.380 5.046 1.067 1.00 0.00 83 ALA A O 14
ATOM 32424 N N . LYS B 2 84 ? 11.963 6.505 -0.569 1.00 0.00 84 LYS A N 14
ATOM 32425 C CA . LYS B 2 84 ? 12.779 5.522 -1.304 1.00 0.00 84 LYS A CA 14
ATOM 32426 C C . LYS B 2 84 ? 14.087 6.046 -1.909 1.00 0.00 84 LYS A C 14
ATOM 32427 O O . LYS B 2 84 ? 15.165 5.627 -1.486 1.00 0.00 84 LYS A O 14
ATOM 32446 N N . LYS B 2 85 ? 13.997 6.912 -2.925 1.00 0.00 85 LYS A N 14
ATOM 32447 C CA . LYS B 2 85 ? 15.173 7.286 -3.725 1.00 0.00 85 LYS A CA 14
ATOM 32448 C C . LYS B 2 85 ? 14.979 8.633 -4.447 1.00 0.00 85 LYS A C 14
ATOM 32449 O O . LYS B 2 85 ? 14.018 8.749 -5.210 1.00 0.00 85 LYS A O 14
ATOM 32468 N N . PRO B 2 86 ? 15.894 9.614 -4.282 1.00 0.00 86 PRO A N 14
ATOM 32469 C CA . PRO B 2 86 ? 15.926 10.816 -5.117 1.00 0.00 86 PRO A CA 14
ATOM 32470 C C . PRO B 2 86 ? 16.750 10.633 -6.408 1.00 0.00 86 PRO A C 14
ATOM 32471 O O . PRO B 2 86 ? 16.489 11.295 -7.414 1.00 0.00 86 PRO A O 14
ATOM 32482 N N . SER B 2 87 ? 17.756 9.747 -6.378 1.00 0.00 87 SER A N 14
ATOM 32483 C CA . SER B 2 87 ? 18.750 9.534 -7.448 1.00 0.00 87 SER A CA 14
ATOM 32484 C C . SER B 2 87 ? 19.556 8.231 -7.291 1.00 0.00 87 SER A C 14
ATOM 32485 O O . SER B 2 87 ? 19.868 7.582 -8.292 1.00 0.00 87 SER A O 14
ATOM 32493 N N . PHE B 2 88 ? 19.847 7.818 -6.050 1.00 0.00 88 PHE A N 14
ATOM 32494 C CA . PHE B 2 88 ? 20.611 6.605 -5.714 1.00 0.00 88 PHE A CA 14
ATOM 32495 C C . PHE B 2 88 ? 19.907 5.774 -4.623 1.00 0.00 88 PHE A C 14
ATOM 32496 O O . PHE B 2 88 ? 19.458 4.663 -4.905 1.00 0.00 88 PHE A O 14
ATOM 32513 N N . GLN B 2 89 ? 19.738 6.330 -3.418 1.00 0.00 89 GLN A N 14
ATOM 32514 C CA . GLN B 2 89 ? 18.908 5.795 -2.320 1.00 0.00 89 GLN A CA 14
ATOM 32515 C C . GLN B 2 89 ? 18.755 6.834 -1.192 1.00 0.00 89 GLN A C 14
ATOM 32516 O O . GLN B 2 89 ? 19.594 7.726 -1.051 1.00 0.00 89 GLN A O 14
ATOM 32530 N N . SER B 2 90 ? 17.706 6.708 -0.375 1.00 0.00 90 SER A N 14
ATOM 32531 C CA . SER B 2 90 ? 17.518 7.462 0.878 1.00 0.00 90 SER A CA 14
ATOM 32532 C C . SER B 2 90 ? 16.535 6.737 1.824 1.00 0.00 90 SER A C 14
ATOM 32533 O O . SER B 2 90 ? 15.988 5.685 1.479 1.00 0.00 90 SER A O 14
ATOM 32541 N N . GLY B 2 91 ? 16.326 7.255 3.038 1.00 0.00 91 GLY A N 14
ATOM 32542 C CA . GLY B 2 91 ? 15.566 6.583 4.100 1.00 0.00 91 GLY A CA 14
ATOM 32543 C C . GLY B 2 91 ? 15.616 7.314 5.446 1.00 0.00 91 GLY A C 14
ATOM 32544 O O . GLY B 2 91 ? 15.756 8.539 5.495 1.00 0.00 91 GLY A O 14
ATOM 32548 N N . GLY B 2 92 ? 15.478 6.567 6.543 1.00 0.00 92 GLY A N 14
ATOM 32549 C CA . GLY B 2 92 ? 15.615 7.072 7.916 1.00 0.00 92 GLY A CA 14
ATOM 32550 C C . GLY B 2 92 ? 15.699 5.944 8.953 1.00 0.00 92 GLY A C 14
ATOM 32551 O O . GLY B 2 92 ? 14.985 4.946 8.839 1.00 0.00 92 GLY A O 14
ATOM 32555 N N . ARG B 2 93 ? 16.571 6.112 9.962 1.00 0.00 93 ARG A N 14
ATOM 32556 C CA . ARG B 2 93 ? 16.985 5.094 10.958 1.00 0.00 93 ARG A CA 14
ATOM 32557 C C . ARG B 2 93 ? 17.161 3.679 10.343 1.00 0.00 93 ARG A C 14
ATOM 32558 O O . ARG B 2 93 ? 17.687 3.551 9.235 1.00 0.00 93 ARG A O 14
ATOM 32579 N N . ARG B 2 94 ? 16.783 2.624 11.075 1.00 0.00 94 ARG A N 14
ATOM 32580 C CA . ARG B 2 94 ? 16.808 1.197 10.695 1.00 0.00 94 ARG A CA 14
ATOM 32581 C C . ARG B 2 94 ? 15.817 0.395 11.553 1.00 0.00 94 ARG A C 14
ATOM 32582 O O . ARG B 2 94 ? 15.277 0.931 12.523 1.00 0.00 94 ARG A O 14
ATOM 32603 N N . ARG B 2 95 ? 15.612 -0.887 11.228 1.00 0.00 95 ARG A N 14
ATOM 32604 C CA . ARG B 2 95 ? 14.823 -1.856 12.020 1.00 0.00 95 ARG A CA 14
ATOM 32605 C C . ARG B 2 95 ? 15.361 -1.970 13.468 1.00 0.00 95 ARG A C 14
ATOM 32606 O O . ARG B 2 95 ? 16.503 -2.412 13.632 1.00 0.00 95 ARG A O 14
ATOM 32627 N N . PRO B 2 96 ? 14.599 -1.574 14.510 1.00 0.00 96 PRO A N 14
ATOM 32628 C CA . PRO B 2 96 ? 15.013 -1.704 15.913 1.00 0.00 96 PRO A CA 14
ATOM 32629 C C . PRO B 2 96 ? 15.318 -3.156 16.345 1.00 0.00 96 PRO A C 14
ATOM 32630 O O . PRO B 2 96 ? 14.759 -4.097 15.767 1.00 0.00 96 PRO A O 14
ATOM 32641 N N . PRO B 2 97 ? 16.148 -3.363 17.389 1.00 0.00 97 PRO A N 14
ATOM 32642 C CA . PRO B 2 97 ? 16.355 -4.674 18.011 1.00 0.00 97 PRO A CA 14
ATOM 32643 C C . PRO B 2 97 ? 15.135 -5.132 18.837 1.00 0.00 97 PRO A C 14
ATOM 32644 O O . PRO B 2 97 ? 14.194 -4.368 19.078 1.00 0.00 97 PRO A O 14
ATOM 32655 N N . ALA B 2 98 ? 15.175 -6.379 19.314 1.00 0.00 98 ALA A N 14
ATOM 32656 C CA . ALA B 2 98 ? 14.164 -6.988 20.187 1.00 0.00 98 ALA A CA 14
ATOM 32657 C C . ALA B 2 98 ? 14.810 -7.896 21.254 1.00 0.00 98 ALA A C 14
ATOM 32658 O O . ALA B 2 98 ? 15.938 -8.373 21.085 1.00 0.00 98 ALA A O 14
ATOM 32665 N N . SER B 2 99 ? 14.096 -8.131 22.360 1.00 0.00 99 SER A N 14
ATOM 32666 C CA . SER B 2 99 ? 14.561 -8.911 23.522 1.00 0.00 99 SER A CA 14
ATOM 32667 C C . SER B 2 99 ? 13.382 -9.462 24.352 1.00 0.00 99 SER A C 14
ATOM 32668 O O . SER B 2 99 ? 12.219 -9.343 23.952 1.00 0.00 99 SER A O 14
ATOM 32676 N N . SER B 2 100 ? 13.670 -10.059 25.511 1.00 0.00 100 SER A N 14
ATOM 32677 C CA . SER B 2 100 ? 12.697 -10.612 26.468 1.00 0.00 100 SER A CA 14
ATOM 32678 C C . SER B 2 100 ? 13.127 -10.360 27.924 1.00 0.00 100 SER A C 14
ATOM 32679 O O . SER B 2 100 ? 14.279 -10.005 28.198 1.00 0.00 100 SER A O 14
ATOM 32687 N N . ARG B 2 101 ? 12.195 -10.550 28.868 1.00 0.00 101 ARG A N 14
ATOM 32688 C CA . ARG B 2 101 ? 12.339 -10.263 30.312 1.00 0.00 101 ARG A CA 14
ATOM 32689 C C . ARG B 2 101 ? 11.858 -11.432 31.194 1.00 0.00 101 ARG A C 14
ATOM 32690 O O . ARG B 2 101 ? 11.490 -11.241 32.352 1.00 0.00 101 ARG A O 14
ATOM 32711 N N . ASN B 2 102 ? 11.853 -12.651 30.648 1.00 0.00 102 ASN A N 14
ATOM 32712 C CA . ASN B 2 102 ? 11.308 -13.876 31.254 1.00 0.00 102 ASN A CA 14
ATOM 32713 C C . ASN B 2 102 ? 11.921 -14.288 32.619 1.00 0.00 102 ASN A C 14
ATOM 32714 O O . ASN B 2 102 ? 11.309 -15.070 33.350 1.00 0.00 102 ASN A O 14
ATOM 32725 N N . ARG B 2 103 ? 13.114 -13.783 32.977 1.00 0.00 103 ARG A N 14
ATOM 32726 C CA . ARG B 2 103 ? 13.816 -14.039 34.253 1.00 0.00 103 ARG A CA 14
ATOM 32727 C C . ARG B 2 103 ? 13.074 -13.416 35.450 1.00 0.00 103 ARG A C 14
ATOM 32728 O O . ARG B 2 103 ? 13.351 -12.286 35.858 1.00 0.00 103 ARG A O 14
ATOM 32749 N N . SER B 2 104 ? 12.090 -14.133 35.988 1.00 0.00 104 SER A N 14
ATOM 32750 C CA . SER B 2 104 ? 11.256 -13.711 37.124 1.00 0.00 104 SER A CA 14
ATOM 32751 C C . SER B 2 104 ? 12.049 -13.554 38.442 1.00 0.00 104 SER A C 14
ATOM 32752 O O . SER B 2 104 ? 13.152 -14.100 38.575 1.00 0.00 104 SER A O 14
ATOM 32760 N N . PRO B 2 105 ? 11.508 -12.840 39.453 1.00 0.00 105 PRO A N 14
ATOM 32761 C CA . PRO B 2 105 ? 12.084 -12.783 40.804 1.00 0.00 105 PRO A CA 14
ATOM 32762 C C . PRO B 2 105 ? 11.843 -14.056 41.643 1.00 0.00 105 PRO A C 14
ATOM 32763 O O . PRO B 2 105 ? 12.320 -14.134 42.776 1.00 0.00 105 PRO A O 14
ATOM 32774 N N . SER B 2 106 ? 11.106 -15.046 41.117 1.00 0.00 106 SER A N 14
ATOM 32775 C CA . SER B 2 106 ? 10.689 -16.335 41.720 1.00 0.00 106 SER A CA 14
ATOM 32776 C C . SER B 2 106 ? 9.926 -16.309 43.064 1.00 0.00 106 SER A C 14
ATOM 32777 O O . SER B 2 106 ? 9.312 -17.312 43.437 1.00 0.00 106 SER A O 14
ATOM 32785 N N . GLY B 2 107 ? 9.906 -15.177 43.773 1.00 0.00 107 GLY A N 14
ATOM 32786 C CA . GLY B 2 107 ? 9.185 -14.970 45.037 1.00 0.00 107 GLY A CA 14
ATOM 32787 C C . GLY B 2 107 ? 9.613 -13.716 45.816 1.00 0.00 107 GLY A C 14
ATOM 32788 O O . GLY B 2 107 ? 8.834 -13.215 46.634 1.00 0.00 107 GLY A O 14
ATOM 32792 N N . SER B 2 108 ? 10.824 -13.197 45.564 1.00 0.00 108 SER A N 14
ATOM 32793 C CA . SER B 2 108 ? 11.376 -11.961 46.162 1.00 0.00 108 SER A CA 14
ATOM 32794 C C . SER B 2 108 ? 10.527 -10.707 45.902 1.00 0.00 108 SER A C 14
ATOM 32795 O O . SER B 2 108 ? 10.027 -10.528 44.767 1.00 0.00 108 SER A O 14
ATOM 33477 N N . MET B 2 1 ? 10.591 -7.499 9.232 1.00 0.00 1 MET A N 15
ATOM 33478 C CA . MET B 2 1 ? 9.657 -6.967 8.205 1.00 0.00 1 MET A CA 15
ATOM 33479 C C . MET B 2 1 ? 10.059 -5.545 7.801 1.00 0.00 1 MET A C 15
ATOM 33480 O O . MET B 2 1 ? 10.284 -4.700 8.667 1.00 0.00 1 MET A O 15
ATOM 33496 N N . VAL B 2 2 ? 10.155 -5.278 6.490 1.00 0.00 2 VAL A N 15
ATOM 33497 C CA . VAL B 2 2 ? 10.596 -3.988 5.901 1.00 0.00 2 VAL A CA 15
ATOM 33498 C C . VAL B 2 2 ? 9.739 -3.575 4.686 1.00 0.00 2 VAL A C 15
ATOM 33499 O O . VAL B 2 2 ? 10.233 -3.046 3.691 1.00 0.00 2 VAL A O 15
ATOM 33512 N N . GLU B 2 3 ? 8.431 -3.856 4.731 1.00 0.00 3 GLU A N 15
ATOM 33513 C CA . GLU B 2 3 ? 7.481 -3.471 3.672 1.00 0.00 3 GLU A CA 15
ATOM 33514 C C . GLU B 2 3 ? 7.440 -1.939 3.490 1.00 0.00 3 GLU A C 15
ATOM 33515 O O . GLU B 2 3 ? 7.043 -1.211 4.405 1.00 0.00 3 GLU A O 15
ATOM 33527 N N . ALA B 2 4 ? 7.835 -1.465 2.304 1.00 0.00 4 ALA A N 15
ATOM 33528 C CA . ALA B 2 4 ? 8.004 -0.059 1.900 1.00 0.00 4 ALA A CA 15
ATOM 33529 C C . ALA B 2 4 ? 9.037 0.781 2.689 1.00 0.00 4 ALA A C 15
ATOM 33530 O O . ALA B 2 4 ? 9.432 1.841 2.203 1.00 0.00 4 ALA A O 15
ATOM 33537 N N . ASP B 2 5 ? 9.482 0.345 3.874 1.00 0.00 5 ASP A N 15
ATOM 33538 C CA . ASP B 2 5 ? 10.281 1.204 4.762 1.00 0.00 5 ASP A CA 15
ATOM 33539 C C . ASP B 2 5 ? 11.289 0.423 5.628 1.00 0.00 5 ASP A C 15
ATOM 33540 O O . ASP B 2 5 ? 11.128 -0.765 5.910 1.00 0.00 5 ASP A O 15
ATOM 33549 N N . HIS B 2 6 ? 12.323 1.134 6.069 1.00 0.00 6 HIS A N 15
ATOM 33550 C CA . HIS B 2 6 ? 13.431 0.686 6.914 1.00 0.00 6 HIS A CA 15
ATOM 33551 C C . HIS B 2 6 ? 14.034 1.860 7.720 1.00 0.00 6 HIS A C 15
ATOM 33552 O O . HIS B 2 6 ? 14.166 1.714 8.939 1.00 0.00 6 HIS A O 15
ATOM 33566 N N . PRO B 2 7 ? 14.338 3.041 7.127 1.00 0.00 7 PRO A N 15
ATOM 33567 C CA . PRO B 2 7 ? 14.760 4.212 7.901 1.00 0.00 7 PRO A CA 15
ATOM 33568 C C . PRO B 2 7 ? 13.626 4.859 8.720 1.00 0.00 7 PRO A C 15
ATOM 33569 O O . PRO B 2 7 ? 13.901 5.690 9.585 1.00 0.00 7 PRO A O 15
ATOM 33580 N N . GLY B 2 8 ? 12.361 4.508 8.468 1.00 0.00 8 GLY A N 15
ATOM 33581 C CA . GLY B 2 8 ? 11.198 5.128 9.107 1.00 0.00 8 GLY A CA 15
ATOM 33582 C C . GLY B 2 8 ? 10.919 6.521 8.549 1.00 0.00 8 GLY A C 15
ATOM 33583 O O . GLY B 2 8 ? 10.711 7.453 9.329 1.00 0.00 8 GLY A O 15
ATOM 33587 N N . LYS B 2 9 ? 10.973 6.667 7.216 1.00 0.00 9 LYS A N 15
ATOM 33588 C CA . LYS B 2 9 ? 10.952 7.989 6.563 1.00 0.00 9 LYS A CA 15
ATOM 33589 C C . LYS B 2 9 ? 9.802 8.094 5.547 1.00 0.00 9 LYS A C 15
ATOM 33590 O O . LYS B 2 9 ? 9.578 7.192 4.738 1.00 0.00 9 LYS A O 15
ATOM 33609 N N . LEU B 2 10 ? 9.085 9.216 5.611 1.00 0.00 10 LEU A N 15
ATOM 33610 C CA . LEU B 2 10 ? 7.788 9.365 4.928 1.00 0.00 10 LEU A CA 15
ATOM 33611 C C . LEU B 2 10 ? 7.709 10.595 4.030 1.00 0.00 10 LEU A C 15
ATOM 33612 O O . LEU B 2 10 ? 8.179 11.651 4.433 1.00 0.00 10 LEU A O 15
ATOM 33628 N N . PHE B 2 11 ? 7.058 10.468 2.875 1.00 0.00 11 PHE A N 15
ATOM 33629 C CA . PHE B 2 11 ? 6.711 11.565 1.963 1.00 0.00 11 PHE A CA 15
ATOM 33630 C C . PHE B 2 11 ? 5.204 11.889 2.081 1.00 0.00 11 PHE A C 15
ATOM 33631 O O . PHE B 2 11 ? 4.356 10.997 1.985 1.00 0.00 11 PHE A O 15
ATOM 33648 N N . ILE B 2 12 ? 4.904 13.182 2.286 1.00 0.00 12 ILE A N 15
ATOM 33649 C CA . ILE B 2 12 ? 3.539 13.687 2.253 1.00 0.00 12 ILE A CA 15
ATOM 33650 C C . ILE B 2 12 ? 3.504 14.603 1.049 1.00 0.00 12 ILE A C 15
ATOM 33651 O O . ILE B 2 12 ? 4.381 15.455 0.829 1.00 0.00 12 ILE A O 15
ATOM 33667 N N . GLY B 2 13 ? 2.440 14.403 0.291 1.00 0.00 13 GLY A N 15
ATOM 33668 C CA . GLY B 2 13 ? 2.221 15.040 -0.969 1.00 0.00 13 GLY A CA 15
ATOM 33669 C C . GLY B 2 13 ? 1.036 15.966 -0.876 1.00 0.00 13 GLY A C 15
ATOM 33670 O O . GLY B 2 13 ? -0.085 15.553 -0.562 1.00 0.00 13 GLY A O 15
ATOM 33674 N N . GLY B 2 14 ? 1.390 17.211 -1.175 1.00 0.00 14 GLY A N 15
ATOM 33675 C CA . GLY B 2 14 ? 0.431 18.295 -1.270 1.00 0.00 14 GLY A CA 15
ATOM 33676 C C . GLY B 2 14 ? 1.127 19.599 -1.229 1.00 0.00 14 GLY A C 15
ATOM 33677 O O . GLY B 2 14 ? 1.700 19.990 -2.242 1.00 0.00 14 GLY A O 15
ATOM 33681 N N . LEU B 2 15 ? 1.106 20.168 -0.043 1.00 0.00 15 LEU A N 15
ATOM 33682 C CA . LEU B 2 15 ? 1.843 21.397 0.257 1.00 0.00 15 LEU A CA 15
ATOM 33683 C C . LEU B 2 15 ? 1.498 22.654 -0.478 1.00 0.00 15 LEU A C 15
ATOM 33684 O O . LEU B 2 15 ? 1.465 23.695 0.157 1.00 0.00 15 LEU A O 15
ATOM 33700 N N . ASN B 2 16 ? 1.084 22.533 -1.720 1.00 0.00 16 ASN A N 15
ATOM 33701 C CA . ASN B 2 16 ? 0.433 23.512 -2.530 1.00 0.00 16 ASN A CA 15
ATOM 33702 C C . ASN B 2 16 ? 1.019 24.941 -2.491 1.00 0.00 16 ASN A C 15
ATOM 33703 O O . ASN B 2 16 ? 0.305 25.920 -2.712 1.00 0.00 16 ASN A O 15
ATOM 33714 N N . ARG B 2 17 ? 2.328 25.062 -2.199 1.00 0.00 17 ARG A N 15
ATOM 33715 C CA . ARG B 2 17 ? 3.021 26.324 -1.863 1.00 0.00 17 ARG A CA 15
ATOM 33716 C C . ARG B 2 17 ? 2.232 27.135 -0.804 1.00 0.00 17 ARG A C 15
ATOM 33717 O O . ARG B 2 17 ? 2.172 28.363 -0.842 1.00 0.00 17 ARG A O 15
ATOM 33738 N N . GLU B 2 18 ? 1.608 26.420 0.135 1.00 0.00 18 GLU A N 15
ATOM 33739 C CA . GLU B 2 18 ? 0.604 26.860 1.093 1.00 0.00 18 GLU A CA 15
ATOM 33740 C C . GLU B 2 18 ? 0.922 26.379 2.520 1.00 0.00 18 GLU A C 15
ATOM 33741 O O . GLU B 2 18 ? 1.074 27.220 3.410 1.00 0.00 18 GLU A O 15
ATOM 33753 N N . THR B 2 19 ? 1.037 25.056 2.750 1.00 0.00 19 THR A N 15
ATOM 33754 C CA . THR B 2 19 ? 1.260 24.512 4.115 1.00 0.00 19 THR A CA 15
ATOM 33755 C C . THR B 2 19 ? 2.678 23.976 4.352 1.00 0.00 19 THR A C 15
ATOM 33756 O O . THR B 2 19 ? 3.461 23.849 3.407 1.00 0.00 19 THR A O 15
ATOM 33767 N N . ASN B 2 20 ? 3.025 23.685 5.618 1.00 0.00 20 ASN A N 15
ATOM 33768 C CA . ASN B 2 20 ? 4.436 23.486 6.012 1.00 0.00 20 ASN A CA 15
ATOM 33769 C C . ASN B 2 20 ? 4.586 22.660 7.304 1.00 0.00 20 ASN A C 15
ATOM 33770 O O . ASN B 2 20 ? 3.694 21.907 7.666 1.00 0.00 20 ASN A O 15
ATOM 33781 N N . GLU B 2 21 ? 5.704 22.759 8.037 1.00 0.00 21 GLU A N 15
ATOM 33782 C CA . GLU B 2 21 ? 5.970 21.889 9.217 1.00 0.00 21 GLU A CA 15
ATOM 33783 C C . GLU B 2 21 ? 4.903 21.805 10.357 1.00 0.00 21 GLU A C 15
ATOM 33784 O O . GLU B 2 21 ? 4.841 20.925 11.226 1.00 0.00 21 GLU A O 15
ATOM 33796 N N . LYS B 2 22 ? 4.050 22.792 10.206 1.00 0.00 22 LYS A N 15
ATOM 33797 C CA . LYS B 2 22 ? 2.803 22.833 10.994 1.00 0.00 22 LYS A CA 15
ATOM 33798 C C . LYS B 2 22 ? 2.037 21.549 10.763 1.00 0.00 22 LYS A C 15
ATOM 33799 O O . LYS B 2 22 ? 1.837 20.706 11.644 1.00 0.00 22 LYS A O 15
ATOM 33818 N N . MET B 2 23 ? 1.763 21.451 9.453 1.00 0.00 23 MET A N 15
ATOM 33819 C CA . MET B 2 23 ? 1.163 20.273 8.890 1.00 0.00 23 MET A CA 15
ATOM 33820 C C . MET B 2 23 ? 2.033 19.097 9.274 1.00 0.00 23 MET A C 15
ATOM 33821 O O . MET B 2 23 ? 1.529 18.002 9.421 1.00 0.00 23 MET A O 15
ATOM 33835 N N . LEU B 2 24 ? 3.356 19.280 9.218 1.00 0.00 24 LEU A N 15
ATOM 33836 C CA . LEU B 2 24 ? 4.242 18.138 9.404 1.00 0.00 24 LEU A CA 15
ATOM 33837 C C . LEU B 2 24 ? 3.993 17.395 10.711 1.00 0.00 24 LEU A C 15
ATOM 33838 O O . LEU B 2 24 ? 3.426 16.296 10.720 1.00 0.00 24 LEU A O 15
ATOM 33854 N N . LYS B 2 25 ? 4.397 17.999 11.830 1.00 0.00 25 LYS A N 15
ATOM 33855 C CA . LYS B 2 25 ? 4.173 17.398 13.140 1.00 0.00 25 LYS A CA 15
ATOM 33856 C C . LYS B 2 25 ? 2.713 17.082 13.370 1.00 0.00 25 LYS A C 15
ATOM 33857 O O . LYS B 2 25 ? 2.432 16.042 13.955 1.00 0.00 25 LYS A O 15
ATOM 33876 N N . ALA B 2 26 ? 1.809 17.906 12.836 1.00 0.00 26 ALA A N 15
ATOM 33877 C CA . ALA B 2 26 ? 0.398 17.582 12.815 1.00 0.00 26 ALA A CA 15
ATOM 33878 C C . ALA B 2 26 ? 0.097 16.186 12.192 1.00 0.00 26 ALA A C 15
ATOM 33879 O O . ALA B 2 26 ? -0.064 15.163 12.872 1.00 0.00 26 ALA A O 15
ATOM 33886 N N . VAL B 2 27 ? 0.086 16.194 10.856 1.00 0.00 27 VAL A N 15
ATOM 33887 C CA . VAL B 2 27 ? -0.347 15.050 10.043 1.00 0.00 27 VAL A CA 15
ATOM 33888 C C . VAL B 2 27 ? 0.362 13.783 10.433 1.00 0.00 27 VAL A C 15
ATOM 33889 O O . VAL B 2 27 ? -0.245 12.745 10.672 1.00 0.00 27 VAL A O 15
ATOM 33902 N N . PHE B 2 28 ? 1.680 13.851 10.408 1.00 0.00 28 PHE A N 15
ATOM 33903 C CA . PHE B 2 28 ? 2.496 12.728 10.768 1.00 0.00 28 PHE A CA 15
ATOM 33904 C C . PHE B 2 28 ? 2.402 12.337 12.236 1.00 0.00 28 PHE A C 15
ATOM 33905 O O . PHE B 2 28 ? 2.236 11.159 12.559 1.00 0.00 28 PHE A O 15
ATOM 33922 N N . GLY B 2 29 ? 2.548 13.309 13.139 1.00 0.00 29 GLY A N 15
ATOM 33923 C CA . GLY B 2 29 ? 2.346 13.028 14.555 1.00 0.00 29 GLY A CA 15
ATOM 33924 C C . GLY B 2 29 ? 1.003 12.437 14.922 1.00 0.00 29 GLY A C 15
ATOM 33925 O O . GLY B 2 29 ? 0.877 11.926 16.037 1.00 0.00 29 GLY A O 15
ATOM 33929 N N . LYS B 2 30 ? 0.006 12.496 14.017 1.00 0.00 30 LYS A N 15
ATOM 33930 C CA . LYS B 2 30 ? -1.309 11.864 14.264 1.00 0.00 30 LYS A CA 15
ATOM 33931 C C . LYS B 2 30 ? -1.173 10.445 14.837 1.00 0.00 30 LYS A C 15
ATOM 33932 O O . LYS B 2 30 ? -1.884 10.084 15.779 1.00 0.00 30 LYS A O 15
ATOM 33951 N N . HIS B 2 31 ? -0.222 9.688 14.279 1.00 0.00 31 HIS A N 15
ATOM 33952 C CA . HIS B 2 31 ? 0.061 8.319 14.737 1.00 0.00 31 HIS A CA 15
ATOM 33953 C C . HIS B 2 31 ? 1.561 7.961 14.943 1.00 0.00 31 HIS A C 15
ATOM 33954 O O . HIS B 2 31 ? 1.897 6.773 14.918 1.00 0.00 31 HIS A O 15
ATOM 33968 N N . GLY B 2 32 ? 2.491 8.899 15.205 1.00 0.00 32 GLY A N 15
ATOM 33969 C CA . GLY B 2 32 ? 3.851 8.539 15.594 1.00 0.00 32 GLY A CA 15
ATOM 33970 C C . GLY B 2 32 ? 4.633 9.640 16.334 1.00 0.00 32 GLY A C 15
ATOM 33971 O O . GLY B 2 32 ? 4.113 10.734 16.562 1.00 0.00 32 GLY A O 15
ATOM 33975 N N . PRO B 2 33 ? 5.886 9.340 16.722 1.00 0.00 33 PRO A N 15
ATOM 33976 C CA . PRO B 2 33 ? 6.778 10.207 17.486 1.00 0.00 33 PRO A CA 15
ATOM 33977 C C . PRO B 2 33 ? 7.351 11.412 16.702 1.00 0.00 33 PRO A C 15
ATOM 33978 O O . PRO B 2 33 ? 7.024 12.554 17.035 1.00 0.00 33 PRO A O 15
ATOM 33989 N N . ILE B 2 34 ? 8.243 11.164 15.721 1.00 0.00 34 ILE A N 15
ATOM 33990 C CA . ILE B 2 34 ? 8.781 12.227 14.835 1.00 0.00 34 ILE A CA 15
ATOM 33991 C C . ILE B 2 34 ? 10.065 12.876 15.389 1.00 0.00 34 ILE A C 15
ATOM 33992 O O . ILE B 2 34 ? 10.000 13.661 16.337 1.00 0.00 34 ILE A O 15
ATOM 34008 N N . SER B 2 35 ? 11.221 12.533 14.811 1.00 0.00 35 SER A N 15
ATOM 34009 C CA . SER B 2 35 ? 12.545 13.039 15.194 1.00 0.00 35 SER A CA 15
ATOM 34010 C C . SER B 2 35 ? 13.170 13.939 14.119 1.00 0.00 35 SER A C 15
ATOM 34011 O O . SER B 2 35 ? 14.075 14.716 14.434 1.00 0.00 35 SER A O 15
ATOM 34019 N N . GLU B 2 36 ? 12.676 13.907 12.871 1.00 0.00 36 GLU A N 15
ATOM 34020 C CA . GLU B 2 36 ? 13.204 14.778 11.802 1.00 0.00 36 GLU A CA 15
ATOM 34021 C C . GLU B 2 36 ? 12.103 15.312 10.890 1.00 0.00 36 GLU A C 15
ATOM 34022 O O . GLU B 2 36 ? 11.182 14.573 10.550 1.00 0.00 36 GLU A O 15
ATOM 34034 N N . VAL B 2 37 ? 12.226 16.575 10.464 1.00 0.00 37 VAL A N 15
ATOM 34035 C CA . VAL B 2 37 ? 11.176 17.304 9.736 1.00 0.00 37 VAL A CA 15
ATOM 34036 C C . VAL B 2 37 ? 11.752 18.065 8.536 1.00 0.00 37 VAL A C 15
ATOM 34037 O O . VAL B 2 37 ? 12.697 18.844 8.670 1.00 0.00 37 VAL A O 15
ATOM 34050 N N . LEU B 2 38 ? 11.192 17.798 7.355 1.00 0.00 38 LEU A N 15
ATOM 34051 C CA . LEU B 2 38 ? 11.683 18.191 6.033 1.00 0.00 38 LEU A CA 15
ATOM 34052 C C . LEU B 2 38 ? 10.584 18.742 5.100 1.00 0.00 38 LEU A C 15
ATOM 34053 O O . LEU B 2 38 ? 9.460 18.238 5.083 1.00 0.00 38 LEU A O 15
ATOM 34069 N N . LEU B 2 39 ? 10.898 19.780 4.326 1.00 0.00 39 LEU A N 15
ATOM 34070 C CA . LEU B 2 39 ? 10.103 20.239 3.185 1.00 0.00 39 LEU A CA 15
ATOM 34071 C C . LEU B 2 39 ? 11.068 20.436 2.002 1.00 0.00 39 LEU A C 15
ATOM 34072 O O . LEU B 2 39 ? 12.178 20.943 2.185 1.00 0.00 39 LEU A O 15
ATOM 34088 N N . ILE B 2 40 ? 10.674 19.973 0.817 1.00 0.00 40 ILE A N 15
ATOM 34089 C CA . ILE B 2 40 ? 11.594 19.807 -0.310 1.00 0.00 40 ILE A CA 15
ATOM 34090 C C . ILE B 2 40 ? 11.354 20.930 -1.305 1.00 0.00 40 ILE A C 15
ATOM 34091 O O . ILE B 2 40 ? 10.184 21.254 -1.596 1.00 0.00 40 ILE A O 15
ATOM 34107 N N . LYS B 2 41 ? 12.518 21.462 -1.736 1.00 0.00 41 LYS A N 15
ATOM 34108 C CA . LYS B 2 41 ? 12.597 22.670 -2.574 1.00 0.00 41 LYS A CA 15
ATOM 34109 C C . LYS B 2 41 ? 13.565 22.451 -3.768 1.00 0.00 41 LYS A C 15
ATOM 34110 O O . LYS B 2 41 ? 13.518 21.417 -4.433 1.00 0.00 41 LYS A O 15
ATOM 34129 N N . ASP B 2 42 ? 14.407 23.444 -4.048 1.00 0.00 42 ASP A N 15
ATOM 34130 C CA . ASP B 2 42 ? 15.274 23.656 -5.228 1.00 0.00 42 ASP A CA 15
ATOM 34131 C C . ASP B 2 42 ? 16.175 24.863 -4.899 1.00 0.00 42 ASP A C 15
ATOM 34132 O O . ASP B 2 42 ? 15.703 25.743 -4.187 1.00 0.00 42 ASP A O 15
ATOM 34141 N N . ARG B 2 43 ? 17.456 24.950 -5.313 1.00 0.00 43 ARG A N 15
ATOM 34142 C CA . ARG B 2 43 ? 18.448 25.985 -4.854 1.00 0.00 43 ARG A CA 15
ATOM 34143 C C . ARG B 2 43 ? 18.599 26.110 -3.335 1.00 0.00 43 ARG A C 15
ATOM 34144 O O . ARG B 2 43 ? 19.242 27.049 -2.899 1.00 0.00 43 ARG A O 15
ATOM 34165 N N . THR B 2 44 ? 17.940 25.256 -2.544 1.00 0.00 44 THR A N 15
ATOM 34166 C CA . THR B 2 44 ? 17.823 25.503 -1.093 1.00 0.00 44 THR A CA 15
ATOM 34167 C C . THR B 2 44 ? 16.836 26.655 -0.787 1.00 0.00 44 THR A C 15
ATOM 34168 O O . THR B 2 44 ? 16.598 26.932 0.387 1.00 0.00 44 THR A O 15
ATOM 34179 N N . SER B 2 45 ? 16.264 27.225 -1.881 1.00 0.00 45 SER A N 15
ATOM 34180 C CA . SER B 2 45 ? 15.048 28.068 -1.823 1.00 0.00 45 SER A CA 15
ATOM 34181 C C . SER B 2 45 ? 14.631 28.847 -3.117 1.00 0.00 45 SER A C 15
ATOM 34182 O O . SER B 2 45 ? 14.105 29.960 -3.044 1.00 0.00 45 SER A O 15
ATOM 34190 N N . LYS B 2 46 ? 14.876 28.309 -4.330 1.00 0.00 46 LYS A N 15
ATOM 34191 C CA . LYS B 2 46 ? 14.108 28.720 -5.554 1.00 0.00 46 LYS A CA 15
ATOM 34192 C C . LYS B 2 46 ? 12.591 28.619 -5.161 1.00 0.00 46 LYS A C 15
ATOM 34193 O O . LYS B 2 46 ? 11.817 29.546 -5.409 1.00 0.00 46 LYS A O 15
ATOM 34212 N N . SER B 2 47 ? 12.260 27.531 -4.428 1.00 0.00 47 SER A N 15
ATOM 34213 C CA . SER B 2 47 ? 11.039 27.450 -3.606 1.00 0.00 47 SER A CA 15
ATOM 34214 C C . SER B 2 47 ? 9.727 26.898 -4.177 1.00 0.00 47 SER A C 15
ATOM 34215 O O . SER B 2 47 ? 8.860 27.615 -4.684 1.00 0.00 47 SER A O 15
ATOM 34223 N N . ARG B 2 48 ? 9.591 25.575 -4.003 1.00 0.00 48 ARG A N 15
ATOM 34224 C CA . ARG B 2 48 ? 8.390 24.753 -4.094 1.00 0.00 48 ARG A CA 15
ATOM 34225 C C . ARG B 2 48 ? 8.172 24.110 -2.714 1.00 0.00 48 ARG A C 15
ATOM 34226 O O . ARG B 2 48 ? 8.818 24.487 -1.732 1.00 0.00 48 ARG A O 15
ATOM 34247 N N . GLY B 2 49 ? 7.202 23.219 -2.609 1.00 0.00 49 GLY A N 15
ATOM 34248 C CA . GLY B 2 49 ? 6.927 22.450 -1.386 1.00 0.00 49 GLY A CA 15
ATOM 34249 C C . GLY B 2 49 ? 6.604 20.959 -1.535 1.00 0.00 49 GLY A C 15
ATOM 34250 O O . GLY B 2 49 ? 5.582 20.642 -2.133 1.00 0.00 49 GLY A O 15
ATOM 34254 N N . PHE B 2 50 ? 7.441 20.035 -1.050 1.00 0.00 50 PHE A N 15
ATOM 34255 C CA . PHE B 2 50 ? 7.001 18.623 -0.782 1.00 0.00 50 PHE A CA 15
ATOM 34256 C C . PHE B 2 50 ? 7.483 18.045 0.553 1.00 0.00 50 PHE A C 15
ATOM 34257 O O . PHE B 2 50 ? 8.631 18.252 0.899 1.00 0.00 50 PHE A O 15
ATOM 34274 N N . ALA B 2 51 ? 6.677 17.348 1.353 1.00 0.00 51 ALA A N 15
ATOM 34275 C CA . ALA B 2 51 ? 6.982 17.162 2.779 1.00 0.00 51 ALA A CA 15
ATOM 34276 C C . ALA B 2 51 ? 7.510 15.790 3.165 1.00 0.00 51 ALA A C 15
ATOM 34277 O O . ALA B 2 51 ? 7.092 14.778 2.629 1.00 0.00 51 ALA A O 15
ATOM 34284 N N . PHE B 2 52 ? 8.536 15.776 4.008 1.00 0.00 52 PHE A N 15
ATOM 34285 C CA . PHE B 2 52 ? 9.281 14.589 4.389 1.00 0.00 52 PHE A CA 15
ATOM 34286 C C . PHE B 2 52 ? 9.405 14.478 5.928 1.00 0.00 52 PHE A C 15
ATOM 34287 O O . PHE B 2 52 ? 9.736 15.478 6.566 1.00 0.00 52 PHE A O 15
ATOM 34304 N N . ILE B 2 53 ? 9.132 13.329 6.571 1.00 0.00 53 ILE A N 15
ATOM 34305 C CA . ILE B 2 53 ? 9.340 13.204 8.039 1.00 0.00 53 ILE A CA 15
ATOM 34306 C C . ILE B 2 53 ? 10.033 11.888 8.410 1.00 0.00 53 ILE A C 15
ATOM 34307 O O . ILE B 2 53 ? 9.673 10.845 7.866 1.00 0.00 53 ILE A O 15
ATOM 34323 N N . THR B 2 54 ? 11.023 11.925 9.310 1.00 0.00 54 THR A N 15
ATOM 34324 C CA . THR B 2 54 ? 11.602 10.698 9.893 1.00 0.00 54 THR A CA 15
ATOM 34325 C C . THR B 2 54 ? 11.105 10.507 11.324 1.00 0.00 54 THR A C 15
ATOM 34326 O O . THR B 2 54 ? 11.132 11.429 12.154 1.00 0.00 54 THR A O 15
ATOM 34337 N N . PHE B 2 55 ? 10.704 9.266 11.601 1.00 0.00 55 PHE A N 15
ATOM 34338 C CA . PHE B 2 55 ? 10.137 8.761 12.846 1.00 0.00 55 PHE A CA 15
ATOM 34339 C C . PHE B 2 55 ? 11.172 7.932 13.610 1.00 0.00 55 PHE A C 15
ATOM 34340 O O . PHE B 2 55 ? 11.856 7.091 13.026 1.00 0.00 55 PHE A O 15
ATOM 34357 N N . GLU B 2 56 ? 11.257 8.164 14.925 1.00 0.00 56 GLU A N 15
ATOM 34358 C CA . GLU B 2 56 ? 12.046 7.311 15.834 1.00 0.00 56 GLU A CA 15
ATOM 34359 C C . GLU B 2 56 ? 11.947 5.781 15.589 1.00 0.00 56 GLU A C 15
ATOM 34360 O O . GLU B 2 56 ? 12.952 5.090 15.779 1.00 0.00 56 GLU A O 15
ATOM 34372 N N . ASN B 2 57 ? 10.803 5.256 15.112 1.00 0.00 57 ASN A N 15
ATOM 34373 C CA . ASN B 2 57 ? 10.716 3.861 14.629 1.00 0.00 57 ASN A CA 15
ATOM 34374 C C . ASN B 2 57 ? 9.959 3.764 13.282 1.00 0.00 57 ASN A C 15
ATOM 34375 O O . ASN B 2 57 ? 9.006 4.516 13.047 1.00 0.00 57 ASN A O 15
ATOM 34386 N N . PRO B 2 58 ? 10.298 2.775 12.429 1.00 0.00 58 PRO A N 15
ATOM 34387 C CA . PRO B 2 58 ? 9.627 2.508 11.148 1.00 0.00 58 PRO A CA 15
ATOM 34388 C C . PRO B 2 58 ? 8.176 2.047 11.336 1.00 0.00 58 PRO A C 15
ATOM 34389 O O . PRO B 2 58 ? 7.293 2.406 10.554 1.00 0.00 58 PRO A O 15
ATOM 34400 N N . ALA B 2 59 ? 7.936 1.310 12.426 1.00 0.00 59 ALA A N 15
ATOM 34401 C CA . ALA B 2 59 ? 6.587 0.999 12.882 1.00 0.00 59 ALA A CA 15
ATOM 34402 C C . ALA B 2 59 ? 5.661 2.213 12.850 1.00 0.00 59 ALA A C 15
ATOM 34403 O O . ALA B 2 59 ? 4.618 2.235 12.203 1.00 0.00 59 ALA A O 15
ATOM 34410 N N . ASP B 2 60 ? 6.060 3.200 13.640 1.00 0.00 60 ASP A N 15
ATOM 34411 C CA . ASP B 2 60 ? 5.306 4.419 13.797 1.00 0.00 60 ASP A CA 15
ATOM 34412 C C . ASP B 2 60 ? 5.142 5.253 12.517 1.00 0.00 60 ASP A C 15
ATOM 34413 O O . ASP B 2 60 ? 4.113 5.893 12.304 1.00 0.00 60 ASP A O 15
ATOM 34422 N N . ALA B 2 61 ? 6.159 5.223 11.653 1.00 0.00 61 ALA A N 15
ATOM 34423 C CA . ALA B 2 61 ? 6.039 5.774 10.302 1.00 0.00 61 ALA A CA 15
ATOM 34424 C C . ALA B 2 61 ? 4.857 5.148 9.558 1.00 0.00 61 ALA A C 15
ATOM 34425 O O . ALA B 2 61 ? 3.972 5.826 9.038 1.00 0.00 61 ALA A O 15
ATOM 34432 N N . LYS B 2 62 ? 4.883 3.821 9.515 1.00 0.00 62 LYS A N 15
ATOM 34433 C CA . LYS B 2 62 ? 3.845 2.970 8.908 1.00 0.00 62 LYS A CA 15
ATOM 34434 C C . LYS B 2 62 ? 2.455 3.231 9.484 1.00 0.00 62 LYS A C 15
ATOM 34435 O O . LYS B 2 62 ? 1.467 3.295 8.762 1.00 0.00 62 LYS A O 15
ATOM 34454 N N . ASN B 2 63 ? 2.407 3.365 10.802 1.00 0.00 63 ASN A N 15
ATOM 34455 C CA . ASN B 2 63 ? 1.209 3.764 11.507 1.00 0.00 63 ASN A CA 15
ATOM 34456 C C . ASN B 2 63 ? 0.626 5.086 11.014 1.00 0.00 63 ASN A C 15
ATOM 34457 O O . ASN B 2 63 ? -0.501 5.108 10.533 1.00 0.00 63 ASN A O 15
ATOM 34468 N N . ALA B 2 64 ? 1.404 6.171 11.118 1.00 0.00 64 ALA A N 15
ATOM 34469 C CA . ALA B 2 64 ? 0.993 7.474 10.606 1.00 0.00 64 ALA A CA 15
ATOM 34470 C C . ALA B 2 64 ? 0.619 7.428 9.112 1.00 0.00 64 ALA A C 15
ATOM 34471 O O . ALA B 2 64 ? -0.365 8.046 8.708 1.00 0.00 64 ALA A O 15
ATOM 34478 N N . ALA B 2 65 ? 1.338 6.642 8.302 1.00 0.00 65 ALA A N 15
ATOM 34479 C CA . ALA B 2 65 ? 0.916 6.347 6.931 1.00 0.00 65 ALA A CA 15
ATOM 34480 C C . ALA B 2 65 ? -0.495 5.752 6.849 1.00 0.00 65 ALA A C 15
ATOM 34481 O O . ALA B 2 65 ? -1.377 6.348 6.238 1.00 0.00 65 ALA A O 15
ATOM 34488 N N . LYS B 2 66 ? -0.691 4.579 7.453 1.00 0.00 66 LYS A N 15
ATOM 34489 C CA . LYS B 2 66 ? -1.917 3.766 7.464 1.00 0.00 66 LYS A CA 15
ATOM 34490 C C . LYS B 2 66 ? -3.116 4.554 7.974 1.00 0.00 66 LYS A C 15
ATOM 34491 O O . LYS B 2 66 ? -4.209 4.469 7.423 1.00 0.00 66 LYS A O 15
ATOM 34510 N N . ASP B 2 67 ? -2.870 5.341 9.015 1.00 0.00 67 ASP A N 15
ATOM 34511 C CA . ASP B 2 67 ? -3.828 6.335 9.492 1.00 0.00 67 ASP A CA 15
ATOM 34512 C C . ASP B 2 67 ? -4.269 7.316 8.397 1.00 0.00 67 ASP A C 15
ATOM 34513 O O . ASP B 2 67 ? -5.447 7.469 8.074 1.00 0.00 67 ASP A O 15
ATOM 34522 N N . MET B 2 68 ? -3.249 8.022 7.917 1.00 0.00 68 MET A N 15
ATOM 34523 C CA . MET B 2 68 ? -3.435 9.187 7.025 1.00 0.00 68 MET A CA 15
ATOM 34524 C C . MET B 2 68 ? -3.913 8.860 5.609 1.00 0.00 68 MET A C 15
ATOM 34525 O O . MET B 2 68 ? -5.105 8.954 5.333 1.00 0.00 68 MET A O 15
ATOM 34539 N N . ASN B 2 69 ? -2.939 8.530 4.738 1.00 0.00 69 ASN A N 15
ATOM 34540 C CA . ASN B 2 69 ? -3.200 7.932 3.409 1.00 0.00 69 ASN A CA 15
ATOM 34541 C C . ASN B 2 69 ? -4.188 8.578 2.399 1.00 0.00 69 ASN A C 15
ATOM 34542 O O . ASN B 2 69 ? -4.315 8.098 1.271 1.00 0.00 69 ASN A O 15
ATOM 34553 N N . GLY B 2 70 ? -4.811 9.694 2.759 1.00 0.00 70 GLY A N 15
ATOM 34554 C CA . GLY B 2 70 ? -5.848 10.405 2.000 1.00 0.00 70 GLY A CA 15
ATOM 34555 C C . GLY B 2 70 ? -6.806 11.212 2.876 1.00 0.00 70 GLY A C 15
ATOM 34556 O O . GLY B 2 70 ? -7.970 11.412 2.517 1.00 0.00 70 GLY A O 15
ATOM 34560 N N . LYS B 2 71 ? -6.290 11.674 4.025 1.00 0.00 71 LYS A N 15
ATOM 34561 C CA . LYS B 2 71 ? -7.005 12.650 4.840 1.00 0.00 71 LYS A CA 15
ATOM 34562 C C . LYS B 2 71 ? -6.822 14.012 4.160 1.00 0.00 71 LYS A C 15
ATOM 34563 O O . LYS B 2 71 ? -6.161 14.117 3.124 1.00 0.00 71 LYS A O 15
ATOM 34582 N N . SER B 2 72 ? -7.389 15.078 4.705 1.00 0.00 72 SER A N 15
ATOM 34583 C CA . SER B 2 72 ? -7.406 16.367 4.028 1.00 0.00 72 SER A CA 15
ATOM 34584 C C . SER B 2 72 ? -7.454 17.491 5.034 1.00 0.00 72 SER A C 15
ATOM 34585 O O . SER B 2 72 ? -8.277 17.481 5.955 1.00 0.00 72 SER A O 15
ATOM 34593 N N . LEU B 2 73 ? -6.496 18.410 4.883 1.00 0.00 73 LEU A N 15
ATOM 34594 C CA . LEU B 2 73 ? -6.209 19.380 5.960 1.00 0.00 73 LEU A CA 15
ATOM 34595 C C . LEU B 2 73 ? -5.549 20.723 5.604 1.00 0.00 73 LEU A C 15
ATOM 34596 O O . LEU B 2 73 ? -5.345 21.545 6.500 1.00 0.00 73 LEU A O 15
ATOM 34612 N N . HIS B 2 74 ? -5.282 21.000 4.326 1.00 0.00 74 HIS A N 15
ATOM 34613 C CA . HIS B 2 74 ? -4.892 22.341 3.852 1.00 0.00 74 HIS A CA 15
ATOM 34614 C C . HIS B 2 74 ? -5.810 22.792 2.700 1.00 0.00 74 HIS A C 15
ATOM 34615 O O . HIS B 2 74 ? -5.368 23.232 1.643 1.00 0.00 74 HIS A O 15
ATOM 34629 N N . GLY B 2 75 ? -7.125 22.585 2.880 1.00 0.00 75 GLY A N 15
ATOM 34630 C CA . GLY B 2 75 ? -8.098 22.732 1.785 1.00 0.00 75 GLY A CA 15
ATOM 34631 C C . GLY B 2 75 ? -7.867 21.733 0.639 1.00 0.00 75 GLY A C 15
ATOM 34632 O O . GLY B 2 75 ? -8.374 21.938 -0.468 1.00 0.00 75 GLY A O 15
ATOM 34636 N N . LYS B 2 76 ? -7.081 20.677 0.918 1.00 0.00 76 LYS A N 15
ATOM 34637 C CA . LYS B 2 76 ? -6.642 19.724 -0.091 1.00 0.00 76 LYS A CA 15
ATOM 34638 C C . LYS B 2 76 ? -6.220 18.504 0.703 1.00 0.00 76 LYS A C 15
ATOM 34639 O O . LYS B 2 76 ? -5.823 18.581 1.876 1.00 0.00 76 LYS A O 15
ATOM 34658 N N . ALA B 2 77 ? -6.277 17.386 0.014 1.00 0.00 77 ALA A N 15
ATOM 34659 C CA . ALA B 2 77 ? -5.840 16.140 0.561 1.00 0.00 77 ALA A CA 15
ATOM 34660 C C . ALA B 2 77 ? -4.315 16.029 0.608 1.00 0.00 77 ALA A C 15
ATOM 34661 O O . ALA B 2 77 ? -3.576 16.594 -0.204 1.00 0.00 77 ALA A O 15
ATOM 34668 N N . ILE B 2 78 ? -3.917 15.181 1.540 1.00 0.00 78 ILE A N 15
ATOM 34669 C CA . ILE B 2 78 ? -2.534 14.695 1.635 1.00 0.00 78 ILE A CA 15
ATOM 34670 C C . ILE B 2 78 ? -2.485 13.270 1.115 1.00 0.00 78 ILE A C 15
ATOM 34671 O O . ILE B 2 78 ? -3.331 12.428 1.418 1.00 0.00 78 ILE A O 15
ATOM 34687 N N . LYS B 2 79 ? -1.468 13.008 0.311 1.00 0.00 79 LYS A N 15
ATOM 34688 C CA . LYS B 2 79 ? -1.136 11.644 -0.093 1.00 0.00 79 LYS A CA 15
ATOM 34689 C C . LYS B 2 79 ? 0.093 11.208 0.688 1.00 0.00 79 LYS A C 15
ATOM 34690 O O . LYS B 2 79 ? 1.070 11.950 0.735 1.00 0.00 79 LYS A O 15
ATOM 34709 N N . VAL B 2 80 ? 0.037 10.027 1.312 1.00 0.00 80 VAL A N 15
ATOM 34710 C CA . VAL B 2 80 ? 1.112 9.534 2.185 1.00 0.00 80 VAL A CA 15
ATOM 34711 C C . VAL B 2 80 ? 1.799 8.312 1.585 1.00 0.00 80 VAL A C 15
ATOM 34712 O O . VAL B 2 80 ? 1.167 7.376 1.101 1.00 0.00 80 VAL A O 15
ATOM 34725 N N . GLU B 2 81 ? 3.123 8.383 1.584 1.00 0.00 81 GLU A N 15
ATOM 34726 C CA . GLU B 2 81 ? 4.076 7.495 0.935 1.00 0.00 81 GLU A CA 15
ATOM 34727 C C . GLU B 2 81 ? 5.235 7.154 1.884 1.00 0.00 81 GLU A C 15
ATOM 34728 O O . GLU B 2 81 ? 5.668 8.001 2.667 1.00 0.00 81 GLU A O 15
ATOM 34740 N N . GLN B 2 82 ? 5.772 5.936 1.807 1.00 0.00 82 GLN A N 15
ATOM 34741 C CA . GLN B 2 82 ? 6.934 5.525 2.602 1.00 0.00 82 GLN A CA 15
ATOM 34742 C C . GLN B 2 82 ? 8.130 5.552 1.648 1.00 0.00 82 GLN A C 15
ATOM 34743 O O . GLN B 2 82 ? 8.165 4.886 0.609 1.00 0.00 82 GLN A O 15
ATOM 34757 N N . ALA B 2 83 ? 9.039 6.472 1.973 1.00 0.00 83 ALA A N 15
ATOM 34758 C CA . ALA B 2 83 ? 10.118 6.931 1.091 1.00 0.00 83 ALA A CA 15
ATOM 34759 C C . ALA B 2 83 ? 11.054 5.855 0.494 1.00 0.00 83 ALA A C 15
ATOM 34760 O O . ALA B 2 83 ? 11.246 4.780 1.072 1.00 0.00 83 ALA A O 15
ATOM 34767 N N . LYS B 2 84 ? 11.675 6.193 -0.654 1.00 0.00 84 LYS A N 15
ATOM 34768 C CA . LYS B 2 84 ? 12.453 5.208 -1.440 1.00 0.00 84 LYS A CA 15
ATOM 34769 C C . LYS B 2 84 ? 13.742 5.776 -2.065 1.00 0.00 84 LYS A C 15
ATOM 34770 O O . LYS B 2 84 ? 14.827 5.439 -1.588 1.00 0.00 84 LYS A O 15
ATOM 34789 N N . LYS B 2 85 ? 13.636 6.614 -3.109 1.00 0.00 85 LYS A N 15
ATOM 34790 C CA . LYS B 2 85 ? 14.809 7.039 -3.917 1.00 0.00 85 LYS A CA 15
ATOM 34791 C C . LYS B 2 85 ? 14.555 8.396 -4.609 1.00 0.00 85 LYS A C 15
ATOM 34792 O O . LYS B 2 85 ? 13.477 8.555 -5.187 1.00 0.00 85 LYS A O 15
ATOM 34811 N N . PRO B 2 86 ? 15.535 9.327 -4.638 1.00 0.00 86 PRO A N 15
ATOM 34812 C CA . PRO B 2 86 ? 15.457 10.579 -5.396 1.00 0.00 86 PRO A CA 15
ATOM 34813 C C . PRO B 2 86 ? 16.132 10.549 -6.785 1.00 0.00 86 PRO A C 15
ATOM 34814 O O . PRO B 2 86 ? 16.011 11.512 -7.542 1.00 0.00 86 PRO A O 15
ATOM 34825 N N . SER B 2 87 ? 16.885 9.491 -7.120 1.00 0.00 87 SER A N 15
ATOM 34826 C CA . SER B 2 87 ? 17.626 9.358 -8.389 1.00 0.00 87 SER A CA 15
ATOM 34827 C C . SER B 2 87 ? 18.098 7.915 -8.629 1.00 0.00 87 SER A C 15
ATOM 34828 O O . SER B 2 87 ? 17.995 7.057 -7.746 1.00 0.00 87 SER A O 15
ATOM 34836 N N . PHE B 2 88 ? 18.644 7.645 -9.817 1.00 0.00 88 PHE A N 15
ATOM 34837 C CA . PHE B 2 88 ? 19.343 6.398 -10.152 1.00 0.00 88 PHE A CA 15
ATOM 34838 C C . PHE B 2 88 ? 20.597 6.210 -9.274 1.00 0.00 88 PHE A C 15
ATOM 34839 O O . PHE B 2 88 ? 21.259 7.187 -8.915 1.00 0.00 88 PHE A O 15
ATOM 34856 N N . GLN B 2 89 ? 20.924 4.956 -8.934 1.00 0.00 89 GLN A N 15
ATOM 34857 C CA . GLN B 2 89 ? 21.989 4.507 -8.007 1.00 0.00 89 GLN A CA 15
ATOM 34858 C C . GLN B 2 89 ? 21.860 4.984 -6.537 1.00 0.00 89 GLN A C 15
ATOM 34859 O O . GLN B 2 89 ? 22.155 4.213 -5.621 1.00 0.00 89 GLN A O 15
ATOM 34873 N N . SER B 2 90 ? 21.366 6.204 -6.296 1.00 0.00 90 SER A N 15
ATOM 34874 C CA . SER B 2 90 ? 21.294 6.894 -4.996 1.00 0.00 90 SER A CA 15
ATOM 34875 C C . SER B 2 90 ? 22.658 7.059 -4.283 1.00 0.00 90 SER A C 15
ATOM 34876 O O . SER B 2 90 ? 23.711 6.699 -4.818 1.00 0.00 90 SER A O 15
ATOM 34884 N N . GLY B 2 91 ? 22.658 7.669 -3.092 1.00 0.00 91 GLY A N 15
ATOM 34885 C CA . GLY B 2 91 ? 23.873 8.107 -2.386 1.00 0.00 91 GLY A CA 15
ATOM 34886 C C . GLY B 2 91 ? 24.507 7.074 -1.442 1.00 0.00 91 GLY A C 15
ATOM 34887 O O . GLY B 2 91 ? 25.709 7.155 -1.176 1.00 0.00 91 GLY A O 15
ATOM 34891 N N . GLY B 2 92 ? 23.736 6.101 -0.941 1.00 0.00 92 GLY A N 15
ATOM 34892 C CA . GLY B 2 92 ? 24.230 5.054 -0.034 1.00 0.00 92 GLY A CA 15
ATOM 34893 C C . GLY B 2 92 ? 23.140 4.288 0.727 1.00 0.00 92 GLY A C 15
ATOM 34894 O O . GLY B 2 92 ? 21.940 4.543 0.569 1.00 0.00 92 GLY A O 15
ATOM 34898 N N . ARG B 2 93 ? 23.574 3.336 1.564 1.00 0.00 93 ARG A N 15
ATOM 34899 C CA . ARG B 2 93 ? 22.726 2.486 2.424 1.00 0.00 93 ARG A CA 15
ATOM 34900 C C . ARG B 2 93 ? 21.893 3.314 3.418 1.00 0.00 93 ARG A C 15
ATOM 34901 O O . ARG B 2 93 ? 22.415 4.226 4.066 1.00 0.00 93 ARG A O 15
ATOM 34922 N N . ARG B 2 94 ? 20.600 2.989 3.545 1.00 0.00 94 ARG A N 15
ATOM 34923 C CA . ARG B 2 94 ? 19.644 3.647 4.466 1.00 0.00 94 ARG A CA 15
ATOM 34924 C C . ARG B 2 94 ? 19.867 3.208 5.922 1.00 0.00 94 ARG A C 15
ATOM 34925 O O . ARG B 2 94 ? 20.317 2.088 6.175 1.00 0.00 94 ARG A O 15
ATOM 34946 N N . ARG B 2 95 ? 19.487 4.066 6.876 1.00 0.00 95 ARG A N 15
ATOM 34947 C CA . ARG B 2 95 ? 19.584 3.833 8.334 1.00 0.00 95 ARG A CA 15
ATOM 34948 C C . ARG B 2 95 ? 18.443 4.548 9.084 1.00 0.00 95 ARG A C 15
ATOM 34949 O O . ARG B 2 95 ? 18.123 5.682 8.714 1.00 0.00 95 ARG A O 15
ATOM 34970 N N . PRO B 2 96 ? 17.850 3.953 10.137 1.00 0.00 96 PRO A N 15
ATOM 34971 C CA . PRO B 2 96 ? 16.938 4.670 11.035 1.00 0.00 96 PRO A CA 15
ATOM 34972 C C . PRO B 2 96 ? 17.654 5.809 11.795 1.00 0.00 96 PRO A C 15
ATOM 34973 O O . PRO B 2 96 ? 18.890 5.824 11.862 1.00 0.00 96 PRO A O 15
ATOM 34984 N N . PRO B 2 97 ? 16.911 6.768 12.383 1.00 0.00 97 PRO A N 15
ATOM 34985 C CA . PRO B 2 97 ? 17.485 7.872 13.157 1.00 0.00 97 PRO A CA 15
ATOM 34986 C C . PRO B 2 97 ? 18.100 7.404 14.491 1.00 0.00 97 PRO A C 15
ATOM 34987 O O . PRO B 2 97 ? 17.979 6.241 14.889 1.00 0.00 97 PRO A O 15
ATOM 34998 N N . ALA B 2 98 ? 18.766 8.321 15.197 1.00 0.00 98 ALA A N 15
ATOM 34999 C CA . ALA B 2 98 ? 19.216 8.103 16.572 1.00 0.00 98 ALA A CA 15
ATOM 35000 C C . ALA B 2 98 ? 18.006 7.969 17.526 1.00 0.00 98 ALA A C 15
ATOM 35001 O O . ALA B 2 98 ? 17.236 8.919 17.698 1.00 0.00 98 ALA A O 15
ATOM 35008 N N . SER B 2 99 ? 17.861 6.798 18.155 1.00 0.00 99 SER A N 15
ATOM 35009 C CA . SER B 2 99 ? 16.730 6.435 19.028 1.00 0.00 99 SER A CA 15
ATOM 35010 C C . SER B 2 99 ? 17.209 5.607 20.226 1.00 0.00 99 SER A C 15
ATOM 35011 O O . SER B 2 99 ? 18.008 4.680 20.071 1.00 0.00 99 SER A O 15
ATOM 35019 N N . SER B 2 100 ? 16.717 5.938 21.424 1.00 0.00 100 SER A N 15
ATOM 35020 C CA . SER B 2 100 ? 17.013 5.248 22.692 1.00 0.00 100 SER A CA 15
ATOM 35021 C C . SER B 2 100 ? 15.949 5.572 23.759 1.00 0.00 100 SER A C 15
ATOM 35022 O O . SER B 2 100 ? 15.090 6.436 23.548 1.00 0.00 100 SER A O 15
ATOM 35030 N N . ARG B 2 101 ? 15.990 4.888 24.911 1.00 0.00 101 ARG A N 15
ATOM 35031 C CA . ARG B 2 101 ? 15.100 5.134 26.063 1.00 0.00 101 ARG A CA 15
ATOM 35032 C C . ARG B 2 101 ? 15.326 6.527 26.677 1.00 0.00 101 ARG A C 15
ATOM 35033 O O . ARG B 2 101 ? 16.444 7.045 26.684 1.00 0.00 101 ARG A O 15
ATOM 35054 N N . ASN B 2 102 ? 14.267 7.089 27.259 1.00 0.00 102 ASN A N 15
ATOM 35055 C CA . ASN B 2 102 ? 14.283 8.302 28.082 1.00 0.00 102 ASN A CA 15
ATOM 35056 C C . ASN B 2 102 ? 13.458 8.066 29.366 1.00 0.00 102 ASN A C 15
ATOM 35057 O O . ASN B 2 102 ? 12.513 7.271 29.353 1.00 0.00 102 ASN A O 15
ATOM 35068 N N . ARG B 2 103 ? 13.823 8.742 30.466 1.00 0.00 103 ARG A N 15
ATOM 35069 C CA . ARG B 2 103 ? 13.322 8.526 31.842 1.00 0.00 103 ARG A CA 15
ATOM 35070 C C . ARG B 2 103 ? 13.188 7.031 32.199 1.00 0.00 103 ARG A C 15
ATOM 35071 O O . ARG B 2 103 ? 12.087 6.482 32.289 1.00 0.00 103 ARG A O 15
ATOM 35092 N N . SER B 2 104 ? 14.332 6.375 32.402 1.00 0.00 104 SER A N 15
ATOM 35093 C CA . SER B 2 104 ? 14.435 4.980 32.868 1.00 0.00 104 SER A CA 15
ATOM 35094 C C . SER B 2 104 ? 13.593 4.692 34.132 1.00 0.00 104 SER A C 15
ATOM 35095 O O . SER B 2 104 ? 13.396 5.594 34.959 1.00 0.00 104 SER A O 15
ATOM 35103 N N . PRO B 2 105 ? 13.095 3.451 34.313 1.00 0.00 105 PRO A N 15
ATOM 35104 C CA . PRO B 2 105 ? 12.217 3.091 35.431 1.00 0.00 105 PRO A CA 15
ATOM 35105 C C . PRO B 2 105 ? 12.950 3.008 36.783 1.00 0.00 105 PRO A C 15
ATOM 35106 O O . PRO B 2 105 ? 14.174 2.866 36.850 1.00 0.00 105 PRO A O 15
ATOM 35117 N N . SER B 2 106 ? 12.174 3.061 37.870 1.00 0.00 106 SER A N 15
ATOM 35118 C CA . SER B 2 106 ? 12.621 2.863 39.260 1.00 0.00 106 SER A CA 15
ATOM 35119 C C . SER B 2 106 ? 11.452 2.400 40.149 1.00 0.00 106 SER A C 15
ATOM 35120 O O . SER B 2 106 ? 10.283 2.510 39.759 1.00 0.00 106 SER A O 15
ATOM 35128 N N . GLY B 2 107 ? 11.746 1.884 41.345 1.00 0.00 107 GLY A N 15
ATOM 35129 C CA . GLY B 2 107 ? 10.752 1.414 42.317 1.00 0.00 107 GLY A CA 15
ATOM 35130 C C . GLY B 2 107 ? 11.362 0.835 43.603 1.00 0.00 107 GLY A C 15
ATOM 35131 O O . GLY B 2 107 ? 12.587 0.718 43.729 1.00 0.00 107 GLY A O 15
ATOM 35135 N N . SER B 2 108 ? 10.485 0.453 44.543 1.00 0.00 108 SER A N 15
ATOM 35136 C CA . SER B 2 108 ? 10.812 -0.068 45.888 1.00 0.00 108 SER A CA 15
ATOM 35137 C C . SER B 2 108 ? 9.875 -1.211 46.297 1.00 0.00 108 SER A C 15
ATOM 35138 O O . SER B 2 108 ? 8.637 -1.020 46.257 1.00 0.00 108 SER A O 15
ATOM 35820 N N . MET B 2 1 ? 9.385 -5.122 -1.081 1.00 0.00 1 MET A N 16
ATOM 35821 C CA . MET B 2 1 ? 10.850 -4.971 -0.865 1.00 0.00 1 MET A CA 16
ATOM 35822 C C . MET B 2 1 ? 11.091 -4.131 0.394 1.00 0.00 1 MET A C 16
ATOM 35823 O O . MET B 2 1 ? 10.494 -3.063 0.539 1.00 0.00 1 MET A O 16
ATOM 35839 N N . VAL B 2 2 ? 11.934 -4.607 1.322 1.00 0.00 2 VAL A N 16
ATOM 35840 C CA . VAL B 2 2 ? 12.180 -3.996 2.652 1.00 0.00 2 VAL A CA 16
ATOM 35841 C C . VAL B 2 2 ? 12.556 -2.501 2.615 1.00 0.00 2 VAL A C 16
ATOM 35842 O O . VAL B 2 2 ? 12.194 -1.747 3.521 1.00 0.00 2 VAL A O 16
ATOM 35855 N N . GLU B 2 3 ? 13.188 -2.056 1.523 1.00 0.00 3 GLU A N 16
ATOM 35856 C CA . GLU B 2 3 ? 13.557 -0.666 1.198 1.00 0.00 3 GLU A CA 16
ATOM 35857 C C . GLU B 2 3 ? 12.412 0.359 1.339 1.00 0.00 3 GLU A C 16
ATOM 35858 O O . GLU B 2 3 ? 12.678 1.526 1.623 1.00 0.00 3 GLU A O 16
ATOM 35870 N N . ALA B 2 4 ? 11.151 -0.067 1.190 1.00 0.00 4 ALA A N 16
ATOM 35871 C CA . ALA B 2 4 ? 9.955 0.773 1.349 1.00 0.00 4 ALA A CA 16
ATOM 35872 C C . ALA B 2 4 ? 8.885 0.121 2.244 1.00 0.00 4 ALA A C 16
ATOM 35873 O O . ALA B 2 4 ? 7.683 0.331 2.076 1.00 0.00 4 ALA A O 16
ATOM 35880 N N . ASP B 2 5 ? 9.356 -0.656 3.222 1.00 0.00 5 ASP A N 16
ATOM 35881 C CA . ASP B 2 5 ? 8.476 -1.348 4.170 1.00 0.00 5 ASP A CA 16
ATOM 35882 C C . ASP B 2 5 ? 9.005 -1.291 5.617 1.00 0.00 5 ASP A C 16
ATOM 35883 O O . ASP B 2 5 ? 8.217 -1.322 6.563 1.00 0.00 5 ASP A O 16
ATOM 35892 N N . HIS B 2 6 ? 10.323 -1.118 5.795 1.00 0.00 6 HIS A N 16
ATOM 35893 C CA . HIS B 2 6 ? 11.013 -0.917 7.078 1.00 0.00 6 HIS A CA 16
ATOM 35894 C C . HIS B 2 6 ? 11.945 0.333 7.186 1.00 0.00 6 HIS A C 16
ATOM 35895 O O . HIS B 2 6 ? 12.640 0.429 8.202 1.00 0.00 6 HIS A O 16
ATOM 35909 N N . PRO B 2 7 ? 12.020 1.316 6.248 1.00 0.00 7 PRO A N 16
ATOM 35910 C CA . PRO B 2 7 ? 12.957 2.443 6.385 1.00 0.00 7 PRO A CA 16
ATOM 35911 C C . PRO B 2 7 ? 12.550 3.457 7.471 1.00 0.00 7 PRO A C 16
ATOM 35912 O O . PRO B 2 7 ? 13.395 4.212 7.953 1.00 0.00 7 PRO A O 16
ATOM 35923 N N . GLY B 2 8 ? 11.264 3.508 7.841 1.00 0.00 8 GLY A N 16
ATOM 35924 C CA . GLY B 2 8 ? 10.725 4.464 8.815 1.00 0.00 8 GLY A CA 16
ATOM 35925 C C . GLY B 2 8 ? 10.672 5.918 8.331 1.00 0.00 8 GLY A C 16
ATOM 35926 O O . GLY B 2 8 ? 10.501 6.815 9.159 1.00 0.00 8 GLY A O 16
ATOM 35930 N N . LYS B 2 9 ? 10.795 6.144 7.010 1.00 0.00 9 LYS A N 16
ATOM 35931 C CA . LYS B 2 9 ? 10.754 7.497 6.429 1.00 0.00 9 LYS A CA 16
ATOM 35932 C C . LYS B 2 9 ? 9.631 7.608 5.389 1.00 0.00 9 LYS A C 16
ATOM 35933 O O . LYS B 2 9 ? 9.501 6.772 4.494 1.00 0.00 9 LYS A O 16
ATOM 35952 N N . LEU B 2 10 ? 8.816 8.647 5.552 1.00 0.00 10 LEU A N 16
ATOM 35953 C CA . LEU B 2 10 ? 7.546 8.781 4.834 1.00 0.00 10 LEU A CA 16
ATOM 35954 C C . LEU B 2 10 ? 7.518 9.958 3.866 1.00 0.00 10 LEU A C 16
ATOM 35955 O O . LEU B 2 10 ? 8.120 10.982 4.155 1.00 0.00 10 LEU A O 16
ATOM 35971 N N . PHE B 2 11 ? 6.770 9.822 2.773 1.00 0.00 11 PHE A N 16
ATOM 35972 C CA . PHE B 2 11 ? 6.451 10.871 1.803 1.00 0.00 11 PHE A CA 16
ATOM 35973 C C . PHE B 2 11 ? 4.997 11.325 2.032 1.00 0.00 11 PHE A C 16
ATOM 35974 O O . PHE B 2 11 ? 4.073 10.503 2.005 1.00 0.00 11 PHE A O 16
ATOM 35991 N N . ILE B 2 12 ? 4.810 12.638 2.249 1.00 0.00 12 ILE A N 16
ATOM 35992 C CA . ILE B 2 12 ? 3.486 13.228 2.232 1.00 0.00 12 ILE A CA 16
ATOM 35993 C C . ILE B 2 12 ? 3.482 14.067 0.977 1.00 0.00 12 ILE A C 16
ATOM 35994 O O . ILE B 2 12 ? 4.394 14.867 0.712 1.00 0.00 12 ILE A O 16
ATOM 36010 N N . GLY B 2 13 ? 2.415 13.854 0.226 1.00 0.00 13 GLY A N 16
ATOM 36011 C CA . GLY B 2 13 ? 2.163 14.542 -1.002 1.00 0.00 13 GLY A CA 16
ATOM 36012 C C . GLY B 2 13 ? 1.021 15.500 -0.809 1.00 0.00 13 GLY A C 16
ATOM 36013 O O . GLY B 2 13 ? -0.090 15.129 -0.422 1.00 0.00 13 GLY A O 16
ATOM 36017 N N . GLY B 2 14 ? 1.404 16.736 -1.093 1.00 0.00 14 GLY A N 16
ATOM 36018 C CA . GLY B 2 14 ? 0.488 17.859 -1.097 1.00 0.00 14 GLY A CA 16
ATOM 36019 C C . GLY B 2 14 ? 1.270 19.104 -0.992 1.00 0.00 14 GLY A C 16
ATOM 36020 O O . GLY B 2 14 ? 1.930 19.441 -1.969 1.00 0.00 14 GLY A O 16
ATOM 36024 N N . LEU B 2 15 ? 1.227 19.662 0.205 1.00 0.00 15 LEU A N 16
ATOM 36025 C CA . LEU B 2 15 ? 1.994 20.869 0.552 1.00 0.00 15 LEU A CA 16
ATOM 36026 C C . LEU B 2 15 ? 1.700 22.147 -0.195 1.00 0.00 15 LEU A C 16
ATOM 36027 O O . LEU B 2 15 ? 1.627 23.206 0.414 1.00 0.00 15 LEU A O 16
ATOM 36043 N N . ASN B 2 16 ? 1.393 21.989 -1.462 1.00 0.00 16 ASN A N 16
ATOM 36044 C CA . ASN B 2 16 ? 0.812 22.840 -2.446 1.00 0.00 16 ASN A CA 16
ATOM 36045 C C . ASN B 2 16 ? 1.226 24.321 -2.439 1.00 0.00 16 ASN A C 16
ATOM 36046 O O . ASN B 2 16 ? 0.502 25.176 -2.950 1.00 0.00 16 ASN A O 16
ATOM 36057 N N . ARG B 2 17 ? 2.398 24.623 -1.860 1.00 0.00 17 ARG A N 16
ATOM 36058 C CA . ARG B 2 17 ? 2.843 25.983 -1.520 1.00 0.00 17 ARG A CA 16
ATOM 36059 C C . ARG B 2 17 ? 1.749 26.721 -0.715 1.00 0.00 17 ARG A C 16
ATOM 36060 O O . ARG B 2 17 ? 1.431 27.890 -0.929 1.00 0.00 17 ARG A O 16
ATOM 36081 N N . GLU B 2 18 ? 1.163 25.954 0.205 1.00 0.00 18 GLU A N 16
ATOM 36082 C CA . GLU B 2 18 ? -0.030 26.187 1.031 1.00 0.00 18 GLU A CA 16
ATOM 36083 C C . GLU B 2 18 ? 0.318 25.980 2.492 1.00 0.00 18 GLU A C 16
ATOM 36084 O O . GLU B 2 18 ? 0.242 26.893 3.316 1.00 0.00 18 GLU A O 16
ATOM 36096 N N . THR B 2 19 ? 0.747 24.744 2.751 1.00 0.00 19 THR A N 16
ATOM 36097 C CA . THR B 2 19 ? 1.081 24.307 4.134 1.00 0.00 19 THR A CA 16
ATOM 36098 C C . THR B 2 19 ? 2.541 23.884 4.383 1.00 0.00 19 THR A C 16
ATOM 36099 O O . THR B 2 19 ? 3.341 23.865 3.445 1.00 0.00 19 THR A O 16
ATOM 36110 N N . ASN B 2 20 ? 2.907 23.582 5.646 1.00 0.00 20 ASN A N 16
ATOM 36111 C CA . ASN B 2 20 ? 4.329 23.516 6.061 1.00 0.00 20 ASN A CA 16
ATOM 36112 C C . ASN B 2 20 ? 4.686 22.552 7.217 1.00 0.00 20 ASN A C 16
ATOM 36113 O O . ASN B 2 20 ? 3.882 21.712 7.604 1.00 0.00 20 ASN A O 16
ATOM 36124 N N . GLU B 2 21 ? 5.917 22.685 7.744 1.00 0.00 21 GLU A N 16
ATOM 36125 C CA . GLU B 2 21 ? 6.417 21.851 8.870 1.00 0.00 21 GLU A CA 16
ATOM 36126 C C . GLU B 2 21 ? 5.445 21.653 10.056 1.00 0.00 21 GLU A C 16
ATOM 36127 O O . GLU B 2 21 ? 5.419 20.585 10.685 1.00 0.00 21 GLU A O 16
ATOM 36139 N N . LYS B 2 22 ? 4.595 22.671 10.256 1.00 0.00 22 LYS A N 16
ATOM 36140 C CA . LYS B 2 22 ? 3.461 22.580 11.189 1.00 0.00 22 LYS A CA 16
ATOM 36141 C C . LYS B 2 22 ? 2.636 21.359 10.888 1.00 0.00 22 LYS A C 16
ATOM 36142 O O . LYS B 2 22 ? 2.485 20.453 11.706 1.00 0.00 22 LYS A O 16
ATOM 36161 N N . MET B 2 23 ? 2.096 21.409 9.677 1.00 0.00 23 MET A N 16
ATOM 36162 C CA . MET B 2 23 ? 1.343 20.306 9.153 1.00 0.00 23 MET A CA 16
ATOM 36163 C C . MET B 2 23 ? 2.104 18.996 9.152 1.00 0.00 23 MET A C 16
ATOM 36164 O O . MET B 2 23 ? 1.524 17.967 9.436 1.00 0.00 23 MET A O 16
ATOM 36178 N N . LEU B 2 24 ? 3.386 19.006 8.797 1.00 0.00 24 LEU A N 16
ATOM 36179 C CA . LEU B 2 24 ? 4.169 17.773 8.757 1.00 0.00 24 LEU A CA 16
ATOM 36180 C C . LEU B 2 24 ? 4.103 17.058 10.112 1.00 0.00 24 LEU A C 16
ATOM 36181 O O . LEU B 2 24 ? 3.530 15.965 10.209 1.00 0.00 24 LEU A O 16
ATOM 36197 N N . LYS B 2 25 ? 4.567 17.705 11.191 1.00 0.00 25 LYS A N 16
ATOM 36198 C CA . LYS B 2 25 ? 4.428 17.151 12.543 1.00 0.00 25 LYS A CA 16
ATOM 36199 C C . LYS B 2 25 ? 2.987 16.818 12.900 1.00 0.00 25 LYS A C 16
ATOM 36200 O O . LYS B 2 25 ? 2.761 15.789 13.526 1.00 0.00 25 LYS A O 16
ATOM 36219 N N . ALA B 2 26 ? 2.035 17.643 12.475 1.00 0.00 26 ALA A N 16
ATOM 36220 C CA . ALA B 2 26 ? 0.618 17.345 12.630 1.00 0.00 26 ALA A CA 16
ATOM 36221 C C . ALA B 2 26 ? 0.215 15.972 12.012 1.00 0.00 26 ALA A C 16
ATOM 36222 O O . ALA B 2 26 ? 0.036 14.959 12.701 1.00 0.00 26 ALA A O 16
ATOM 36229 N N . VAL B 2 27 ? 0.150 15.964 10.678 1.00 0.00 27 VAL A N 16
ATOM 36230 C CA . VAL B 2 27 ? -0.351 14.822 9.901 1.00 0.00 27 VAL A CA 16
ATOM 36231 C C . VAL B 2 27 ? 0.389 13.558 10.256 1.00 0.00 27 VAL A C 16
ATOM 36232 O O . VAL B 2 27 ? -0.204 12.567 10.664 1.00 0.00 27 VAL A O 16
ATOM 36245 N N . PHE B 2 28 ? 1.698 13.568 10.054 1.00 0.00 28 PHE A N 16
ATOM 36246 C CA . PHE B 2 28 ? 2.520 12.445 10.436 1.00 0.00 28 PHE A CA 16
ATOM 36247 C C . PHE B 2 28 ? 2.486 12.086 11.919 1.00 0.00 28 PHE A C 16
ATOM 36248 O O . PHE B 2 28 ? 2.287 10.925 12.280 1.00 0.00 28 PHE A O 16
ATOM 36265 N N . GLY B 2 29 ? 2.734 13.064 12.789 1.00 0.00 29 GLY A N 16
ATOM 36266 C CA . GLY B 2 29 ? 2.628 12.834 14.225 1.00 0.00 29 GLY A CA 16
ATOM 36267 C C . GLY B 2 29 ? 1.303 12.305 14.719 1.00 0.00 29 GLY A C 16
ATOM 36268 O O . GLY B 2 29 ? 1.255 11.857 15.867 1.00 0.00 29 GLY A O 16
ATOM 36272 N N . LYS B 2 30 ? 0.237 12.366 13.902 1.00 0.00 30 LYS A N 16
ATOM 36273 C CA . LYS B 2 30 ? -1.086 11.854 14.317 1.00 0.00 30 LYS A CA 16
ATOM 36274 C C . LYS B 2 30 ? -0.997 10.475 14.992 1.00 0.00 30 LYS A C 16
ATOM 36275 O O . LYS B 2 30 ? -1.611 10.266 16.042 1.00 0.00 30 LYS A O 16
ATOM 36294 N N . HIS B 2 31 ? -0.161 9.596 14.423 1.00 0.00 31 HIS A N 16
ATOM 36295 C CA . HIS B 2 31 ? 0.076 8.259 14.995 1.00 0.00 31 HIS A CA 16
ATOM 36296 C C . HIS B 2 31 ? 1.556 7.850 15.250 1.00 0.00 31 HIS A C 16
ATOM 36297 O O . HIS B 2 31 ? 1.814 6.649 15.385 1.00 0.00 31 HIS A O 16
ATOM 36311 N N . GLY B 2 32 ? 2.544 8.761 15.358 1.00 0.00 32 GLY A N 16
ATOM 36312 C CA . GLY B 2 32 ? 3.916 8.375 15.684 1.00 0.00 32 GLY A CA 16
ATOM 36313 C C . GLY B 2 32 ? 4.757 9.487 16.337 1.00 0.00 32 GLY A C 16
ATOM 36314 O O . GLY B 2 32 ? 4.283 10.611 16.509 1.00 0.00 32 GLY A O 16
ATOM 36318 N N . PRO B 2 33 ? 6.012 9.170 16.710 1.00 0.00 33 PRO A N 16
ATOM 36319 C CA . PRO B 2 33 ? 6.943 10.058 17.398 1.00 0.00 33 PRO A CA 16
ATOM 36320 C C . PRO B 2 33 ? 7.498 11.209 16.524 1.00 0.00 33 PRO A C 16
ATOM 36321 O O . PRO B 2 33 ? 7.183 12.371 16.785 1.00 0.00 33 PRO A O 16
ATOM 36332 N N . ILE B 2 34 ? 8.369 10.884 15.549 1.00 0.00 34 ILE A N 16
ATOM 36333 C CA . ILE B 2 34 ? 8.933 11.880 14.611 1.00 0.00 34 ILE A CA 16
ATOM 36334 C C . ILE B 2 34 ? 10.241 12.498 15.131 1.00 0.00 34 ILE A C 16
ATOM 36335 O O . ILE B 2 34 ? 10.222 13.333 16.039 1.00 0.00 34 ILE A O 16
ATOM 36351 N N . SER B 2 35 ? 11.366 12.072 14.560 1.00 0.00 35 SER A N 16
ATOM 36352 C CA . SER B 2 35 ? 12.718 12.543 14.853 1.00 0.00 35 SER A CA 16
ATOM 36353 C C . SER B 2 35 ? 13.336 13.333 13.701 1.00 0.00 35 SER A C 16
ATOM 36354 O O . SER B 2 35 ? 14.354 13.996 13.913 1.00 0.00 35 SER A O 16
ATOM 36362 N N . GLU B 2 36 ? 12.743 13.314 12.501 1.00 0.00 36 GLU A N 16
ATOM 36363 C CA . GLU B 2 36 ? 13.276 14.074 11.361 1.00 0.00 36 GLU A CA 16
ATOM 36364 C C . GLU B 2 36 ? 12.153 14.639 10.496 1.00 0.00 36 GLU A C 16
ATOM 36365 O O . GLU B 2 36 ? 11.207 13.921 10.181 1.00 0.00 36 GLU A O 16
ATOM 36377 N N . VAL B 2 37 ? 12.251 15.923 10.135 1.00 0.00 37 VAL A N 16
ATOM 36378 C CA . VAL B 2 37 ? 11.198 16.687 9.447 1.00 0.00 37 VAL A CA 16
ATOM 36379 C C . VAL B 2 37 ? 11.793 17.412 8.242 1.00 0.00 37 VAL A C 16
ATOM 36380 O O . VAL B 2 37 ? 12.702 18.227 8.394 1.00 0.00 37 VAL A O 16
ATOM 36393 N N . LEU B 2 38 ? 11.287 17.106 7.048 1.00 0.00 38 LEU A N 16
ATOM 36394 C CA . LEU B 2 38 ? 11.823 17.550 5.763 1.00 0.00 38 LEU A CA 16
ATOM 36395 C C . LEU B 2 38 ? 10.727 18.038 4.808 1.00 0.00 38 LEU A C 16
ATOM 36396 O O . LEU B 2 38 ? 9.712 17.373 4.634 1.00 0.00 38 LEU A O 16
ATOM 36412 N N . LEU B 2 39 ? 10.952 19.164 4.139 1.00 0.00 39 LEU A N 16
ATOM 36413 C CA . LEU B 2 39 ? 10.132 19.632 3.016 1.00 0.00 39 LEU A CA 16
ATOM 36414 C C . LEU B 2 39 ? 11.037 19.938 1.823 1.00 0.00 39 LEU A C 16
ATOM 36415 O O . LEU B 2 39 ? 12.113 20.516 2.001 1.00 0.00 39 LEU A O 16
ATOM 36431 N N . ILE B 2 40 ? 10.636 19.523 0.622 1.00 0.00 40 ILE A N 16
ATOM 36432 C CA . ILE B 2 40 ? 11.539 19.476 -0.515 1.00 0.00 40 ILE A CA 16
ATOM 36433 C C . ILE B 2 40 ? 11.223 20.654 -1.422 1.00 0.00 40 ILE A C 16
ATOM 36434 O O . ILE B 2 40 ? 10.042 20.882 -1.736 1.00 0.00 40 ILE A O 16
ATOM 36450 N N . LYS B 2 41 ? 12.366 21.289 -1.760 1.00 0.00 41 LYS A N 16
ATOM 36451 C CA . LYS B 2 41 ? 12.418 22.565 -2.494 1.00 0.00 41 LYS A CA 16
ATOM 36452 C C . LYS B 2 41 ? 13.454 22.404 -3.648 1.00 0.00 41 LYS A C 16
ATOM 36453 O O . LYS B 2 41 ? 13.615 21.326 -4.217 1.00 0.00 41 LYS A O 16
ATOM 36472 N N . ASP B 2 42 ? 14.175 23.469 -3.977 1.00 0.00 42 ASP A N 16
ATOM 36473 C CA . ASP B 2 42 ? 15.070 23.704 -5.122 1.00 0.00 42 ASP A CA 16
ATOM 36474 C C . ASP B 2 42 ? 15.966 24.900 -4.736 1.00 0.00 42 ASP A C 16
ATOM 36475 O O . ASP B 2 42 ? 15.487 25.765 -4.011 1.00 0.00 42 ASP A O 16
ATOM 36484 N N . ARG B 2 43 ? 17.250 24.996 -5.131 1.00 0.00 43 ARG A N 16
ATOM 36485 C CA . ARG B 2 43 ? 18.225 26.051 -4.688 1.00 0.00 43 ARG A CA 16
ATOM 36486 C C . ARG B 2 43 ? 18.360 26.257 -3.174 1.00 0.00 43 ARG A C 16
ATOM 36487 O O . ARG B 2 43 ? 18.941 27.255 -2.789 1.00 0.00 43 ARG A O 16
ATOM 36508 N N . THR B 2 44 ? 17.775 25.421 -2.310 1.00 0.00 44 THR A N 16
ATOM 36509 C CA . THR B 2 44 ? 17.660 25.787 -0.873 1.00 0.00 44 THR A CA 16
ATOM 36510 C C . THR B 2 44 ? 16.677 26.964 -0.642 1.00 0.00 44 THR A C 16
ATOM 36511 O O . THR B 2 44 ? 16.638 27.547 0.440 1.00 0.00 44 THR A O 16
ATOM 36522 N N . SER B 2 45 ? 15.932 27.256 -1.735 1.00 0.00 45 SER A N 16
ATOM 36523 C CA . SER B 2 45 ? 14.680 28.040 -1.699 1.00 0.00 45 SER A CA 16
ATOM 36524 C C . SER B 2 45 ? 14.265 28.844 -2.967 1.00 0.00 45 SER A C 16
ATOM 36525 O O . SER B 2 45 ? 13.691 29.931 -2.859 1.00 0.00 45 SER A O 16
ATOM 36533 N N . LYS B 2 46 ? 14.547 28.324 -4.182 1.00 0.00 46 LYS A N 16
ATOM 36534 C CA . LYS B 2 46 ? 13.806 28.739 -5.418 1.00 0.00 46 LYS A CA 16
ATOM 36535 C C . LYS B 2 46 ? 12.272 28.620 -5.088 1.00 0.00 46 LYS A C 16
ATOM 36536 O O . LYS B 2 46 ? 11.510 29.530 -5.419 1.00 0.00 46 LYS A O 16
ATOM 36555 N N . SER B 2 47 ? 11.909 27.551 -4.331 1.00 0.00 47 SER A N 16
ATOM 36556 C CA . SER B 2 47 ? 10.621 27.470 -3.599 1.00 0.00 47 SER A CA 16
ATOM 36557 C C . SER B 2 47 ? 9.445 26.703 -4.230 1.00 0.00 47 SER A C 16
ATOM 36558 O O . SER B 2 47 ? 8.627 27.256 -4.969 1.00 0.00 47 SER A O 16
ATOM 36566 N N . ARG B 2 48 ? 9.386 25.398 -3.899 1.00 0.00 48 ARG A N 16
ATOM 36567 C CA . ARG B 2 48 ? 8.387 24.358 -4.154 1.00 0.00 48 ARG A CA 16
ATOM 36568 C C . ARG B 2 48 ? 8.360 23.468 -2.895 1.00 0.00 48 ARG A C 16
ATOM 36569 O O . ARG B 2 48 ? 9.214 23.611 -2.025 1.00 0.00 48 ARG A O 16
ATOM 36590 N N . GLY B 2 49 ? 7.314 22.669 -2.728 1.00 0.00 49 GLY A N 16
ATOM 36591 C CA . GLY B 2 49 ? 7.010 21.916 -1.490 1.00 0.00 49 GLY A CA 16
ATOM 36592 C C . GLY B 2 49 ? 6.578 20.444 -1.622 1.00 0.00 49 GLY A C 16
ATOM 36593 O O . GLY B 2 49 ? 5.509 20.185 -2.160 1.00 0.00 49 GLY A O 16
ATOM 36597 N N . PHE B 2 50 ? 7.405 19.482 -1.192 1.00 0.00 50 PHE A N 16
ATOM 36598 C CA . PHE B 2 50 ? 6.943 18.066 -0.954 1.00 0.00 50 PHE A CA 16
ATOM 36599 C C . PHE B 2 50 ? 7.520 17.428 0.320 1.00 0.00 50 PHE A C 16
ATOM 36600 O O . PHE B 2 50 ? 8.669 17.693 0.621 1.00 0.00 50 PHE A O 16
ATOM 36617 N N . ALA B 2 51 ? 6.796 16.665 1.140 1.00 0.00 51 ALA A N 16
ATOM 36618 C CA . ALA B 2 51 ? 7.249 16.350 2.506 1.00 0.00 51 ALA A CA 16
ATOM 36619 C C . ALA B 2 51 ? 7.787 14.965 2.742 1.00 0.00 51 ALA A C 16
ATOM 36620 O O . ALA B 2 51 ? 7.229 13.979 2.284 1.00 0.00 51 ALA A O 16
ATOM 36627 N N . PHE B 2 52 ? 8.902 14.935 3.468 1.00 0.00 52 PHE A N 16
ATOM 36628 C CA . PHE B 2 52 ? 9.482 13.729 3.996 1.00 0.00 52 PHE A CA 16
ATOM 36629 C C . PHE B 2 52 ? 9.512 13.726 5.546 1.00 0.00 52 PHE A C 16
ATOM 36630 O O . PHE B 2 52 ? 9.899 14.746 6.117 1.00 0.00 52 PHE A O 16
ATOM 36647 N N . ILE B 2 53 ? 9.147 12.653 6.273 1.00 0.00 53 ILE A N 16
ATOM 36648 C CA . ILE B 2 53 ? 9.356 12.631 7.750 1.00 0.00 53 ILE A CA 16
ATOM 36649 C C . ILE B 2 53 ? 9.944 11.290 8.205 1.00 0.00 53 ILE A C 16
ATOM 36650 O O . ILE B 2 53 ? 9.473 10.250 7.752 1.00 0.00 53 ILE A O 16
ATOM 36666 N N . THR B 2 54 ? 10.948 11.292 9.089 1.00 0.00 54 THR A N 16
ATOM 36667 C CA . THR B 2 54 ? 11.463 10.052 9.700 1.00 0.00 54 THR A CA 16
ATOM 36668 C C . THR B 2 54 ? 10.963 9.945 11.133 1.00 0.00 54 THR A C 16
ATOM 36669 O O . THR B 2 54 ? 11.022 10.900 11.924 1.00 0.00 54 THR A O 16
ATOM 36680 N N . PHE B 2 55 ? 10.517 8.726 11.435 1.00 0.00 55 PHE A N 16
ATOM 36681 C CA . PHE B 2 55 ? 9.997 8.262 12.709 1.00 0.00 55 PHE A CA 16
ATOM 36682 C C . PHE B 2 55 ? 11.060 7.396 13.389 1.00 0.00 55 PHE A C 16
ATOM 36683 O O . PHE B 2 55 ? 11.646 6.508 12.767 1.00 0.00 55 PHE A O 16
ATOM 36700 N N . GLU B 2 56 ? 11.258 7.640 14.687 1.00 0.00 56 GLU A N 16
ATOM 36701 C CA . GLU B 2 56 ? 12.109 6.781 15.529 1.00 0.00 56 GLU A CA 16
ATOM 36702 C C . GLU B 2 56 ? 11.920 5.250 15.358 1.00 0.00 56 GLU A C 16
ATOM 36703 O O . GLU B 2 56 ? 12.895 4.515 15.531 1.00 0.00 56 GLU A O 16
ATOM 36715 N N . ASN B 2 57 ? 10.727 4.766 14.961 1.00 0.00 57 ASN A N 16
ATOM 36716 C CA . ASN B 2 57 ? 10.546 3.360 14.545 1.00 0.00 57 ASN A CA 16
ATOM 36717 C C . ASN B 2 57 ? 9.715 3.250 13.243 1.00 0.00 57 ASN A C 16
ATOM 36718 O O . ASN B 2 57 ? 8.798 4.048 13.020 1.00 0.00 57 ASN A O 16
ATOM 36729 N N . PRO B 2 58 ? 9.951 2.205 12.424 1.00 0.00 58 PRO A N 16
ATOM 36730 C CA . PRO B 2 58 ? 9.195 1.926 11.195 1.00 0.00 58 PRO A CA 16
ATOM 36731 C C . PRO B 2 58 ? 7.731 1.564 11.480 1.00 0.00 58 PRO A C 16
ATOM 36732 O O . PRO B 2 58 ? 6.829 1.938 10.726 1.00 0.00 58 PRO A O 16
ATOM 36743 N N . ALA B 2 59 ? 7.507 0.899 12.617 1.00 0.00 59 ALA A N 16
ATOM 36744 C CA . ALA B 2 59 ? 6.169 0.696 13.157 1.00 0.00 59 ALA A CA 16
ATOM 36745 C C . ALA B 2 59 ? 5.305 1.951 13.074 1.00 0.00 59 ALA A C 16
ATOM 36746 O O . ALA B 2 59 ? 4.236 1.974 12.471 1.00 0.00 59 ALA A O 16
ATOM 36753 N N . ASP B 2 60 ? 5.789 2.980 13.758 1.00 0.00 60 ASP A N 16
ATOM 36754 C CA . ASP B 2 60 ? 5.093 4.238 13.861 1.00 0.00 60 ASP A CA 16
ATOM 36755 C C . ASP B 2 60 ? 4.892 4.972 12.524 1.00 0.00 60 ASP A C 16
ATOM 36756 O O . ASP B 2 60 ? 3.877 5.629 12.302 1.00 0.00 60 ASP A O 16
ATOM 36765 N N . ALA B 2 61 ? 5.873 4.838 11.628 1.00 0.00 61 ALA A N 16
ATOM 36766 C CA . ALA B 2 61 ? 5.717 5.286 10.243 1.00 0.00 61 ALA A CA 16
ATOM 36767 C C . ALA B 2 61 ? 4.490 4.658 9.569 1.00 0.00 61 ALA A C 16
ATOM 36768 O O . ALA B 2 61 ? 3.640 5.336 8.991 1.00 0.00 61 ALA A O 16
ATOM 36775 N N . LYS B 2 62 ? 4.430 3.329 9.656 1.00 0.00 62 LYS A N 16
ATOM 36776 C CA . LYS B 2 62 ? 3.311 2.489 9.170 1.00 0.00 62 LYS A CA 16
ATOM 36777 C C . LYS B 2 62 ? 1.987 2.931 9.788 1.00 0.00 62 LYS A C 16
ATOM 36778 O O . LYS B 2 62 ? 0.968 3.047 9.125 1.00 0.00 62 LYS A O 16
ATOM 36797 N N . ASN B 2 63 ? 2.032 3.157 11.090 1.00 0.00 63 ASN A N 16
ATOM 36798 C CA . ASN B 2 63 ? 0.902 3.670 11.844 1.00 0.00 63 ASN A CA 16
ATOM 36799 C C . ASN B 2 63 ? 0.332 4.987 11.313 1.00 0.00 63 ASN A C 16
ATOM 36800 O O . ASN B 2 63 ? -0.848 5.056 10.995 1.00 0.00 63 ASN A O 16
ATOM 36811 N N . ALA B 2 64 ? 1.161 6.030 11.223 1.00 0.00 64 ALA A N 16
ATOM 36812 C CA . ALA B 2 64 ? 0.768 7.282 10.587 1.00 0.00 64 ALA A CA 16
ATOM 36813 C C . ALA B 2 64 ? 0.272 7.074 9.138 1.00 0.00 64 ALA A C 16
ATOM 36814 O O . ALA B 2 64 ? -0.752 7.632 8.750 1.00 0.00 64 ALA A O 16
ATOM 36821 N N . ALA B 2 65 ? 0.946 6.224 8.353 1.00 0.00 65 ALA A N 16
ATOM 36822 C CA . ALA B 2 65 ? 0.437 5.798 7.042 1.00 0.00 65 ALA A CA 16
ATOM 36823 C C . ALA B 2 65 ? -0.965 5.175 7.049 1.00 0.00 65 ALA A C 16
ATOM 36824 O O . ALA B 2 65 ? -1.788 5.505 6.207 1.00 0.00 65 ALA A O 16
ATOM 36831 N N . LYS B 2 66 ? -1.204 4.225 7.949 1.00 0.00 66 LYS A N 16
ATOM 36832 C CA . LYS B 2 66 ? -2.475 3.541 8.221 1.00 0.00 66 LYS A CA 16
ATOM 36833 C C . LYS B 2 66 ? -3.571 4.541 8.548 1.00 0.00 66 LYS A C 16
ATOM 36834 O O . LYS B 2 66 ? -4.658 4.521 7.975 1.00 0.00 66 LYS A O 16
ATOM 36853 N N . ASP B 2 67 ? -3.239 5.392 9.515 1.00 0.00 67 ASP A N 16
ATOM 36854 C CA . ASP B 2 67 ? -4.128 6.462 9.963 1.00 0.00 67 ASP A CA 16
ATOM 36855 C C . ASP B 2 67 ? -4.597 7.396 8.839 1.00 0.00 67 ASP A C 16
ATOM 36856 O O . ASP B 2 67 ? -5.771 7.498 8.482 1.00 0.00 67 ASP A O 16
ATOM 36865 N N . MET B 2 68 ? -3.590 8.110 8.356 1.00 0.00 68 MET A N 16
ATOM 36866 C CA . MET B 2 68 ? -3.793 9.300 7.495 1.00 0.00 68 MET A CA 16
ATOM 36867 C C . MET B 2 68 ? -4.342 9.048 6.089 1.00 0.00 68 MET A C 16
ATOM 36868 O O . MET B 2 68 ? -5.522 9.260 5.831 1.00 0.00 68 MET A O 16
ATOM 36882 N N . ASN B 2 69 ? -3.415 8.667 5.196 1.00 0.00 69 ASN A N 16
ATOM 36883 C CA . ASN B 2 69 ? -3.740 8.069 3.884 1.00 0.00 69 ASN A CA 16
ATOM 36884 C C . ASN B 2 69 ? -4.695 8.746 2.869 1.00 0.00 69 ASN A C 16
ATOM 36885 O O . ASN B 2 69 ? -4.856 8.228 1.763 1.00 0.00 69 ASN A O 16
ATOM 36896 N N . GLY B 2 70 ? -5.259 9.911 3.176 1.00 0.00 70 GLY A N 16
ATOM 36897 C CA . GLY B 2 70 ? -6.225 10.615 2.321 1.00 0.00 70 GLY A CA 16
ATOM 36898 C C . GLY B 2 70 ? -7.193 11.518 3.072 1.00 0.00 70 GLY A C 16
ATOM 36899 O O . GLY B 2 70 ? -8.359 11.661 2.692 1.00 0.00 70 GLY A O 16
ATOM 36903 N N . LYS B 2 71 ? -6.669 12.117 4.142 1.00 0.00 71 LYS A N 16
ATOM 36904 C CA . LYS B 2 71 ? -7.363 13.203 4.824 1.00 0.00 71 LYS A CA 16
ATOM 36905 C C . LYS B 2 71 ? -7.015 14.495 4.072 1.00 0.00 71 LYS A C 16
ATOM 36906 O O . LYS B 2 71 ? -6.315 14.486 3.053 1.00 0.00 71 LYS A O 16
ATOM 36925 N N . SER B 2 72 ? -7.474 15.630 4.569 1.00 0.00 72 SER A N 16
ATOM 36926 C CA . SER B 2 72 ? -7.306 16.901 3.877 1.00 0.00 72 SER A CA 16
ATOM 36927 C C . SER B 2 72 ? -7.381 18.035 4.880 1.00 0.00 72 SER A C 16
ATOM 36928 O O . SER B 2 72 ? -8.275 18.074 5.731 1.00 0.00 72 SER A O 16
ATOM 36936 N N . LEU B 2 73 ? -6.359 18.889 4.843 1.00 0.00 73 LEU A N 16
ATOM 36937 C CA . LEU B 2 73 ? -6.130 19.874 5.911 1.00 0.00 73 LEU A CA 16
ATOM 36938 C C . LEU B 2 73 ? -5.435 21.185 5.497 1.00 0.00 73 LEU A C 16
ATOM 36939 O O . LEU B 2 73 ? -5.058 21.976 6.362 1.00 0.00 73 LEU A O 16
ATOM 36955 N N . HIS B 2 74 ? -5.297 21.445 4.189 1.00 0.00 74 HIS A N 16
ATOM 36956 C CA . HIS B 2 74 ? -4.698 22.687 3.671 1.00 0.00 74 HIS A CA 16
ATOM 36957 C C . HIS B 2 74 ? -5.286 23.203 2.337 1.00 0.00 74 HIS A C 16
ATOM 36958 O O . HIS B 2 74 ? -4.622 23.934 1.597 1.00 0.00 74 HIS A O 16
ATOM 36972 N N . GLY B 2 75 ? -6.516 22.803 1.995 1.00 0.00 75 GLY A N 16
ATOM 36973 C CA . GLY B 2 75 ? -7.167 23.260 0.757 1.00 0.00 75 GLY A CA 16
ATOM 36974 C C . GLY B 2 75 ? -6.774 22.476 -0.503 1.00 0.00 75 GLY A C 16
ATOM 36975 O O . GLY B 2 75 ? -6.961 22.979 -1.613 1.00 0.00 75 GLY A O 16
ATOM 36979 N N . LYS B 2 76 ? -6.240 21.254 -0.336 1.00 0.00 76 LYS A N 16
ATOM 36980 C CA . LYS B 2 76 ? -6.045 20.329 -1.468 1.00 0.00 76 LYS A CA 16
ATOM 36981 C C . LYS B 2 76 ? -6.302 18.913 -0.977 1.00 0.00 76 LYS A C 16
ATOM 36982 O O . LYS B 2 76 ? -7.355 18.366 -1.301 1.00 0.00 76 LYS A O 16
ATOM 37001 N N . ALA B 2 77 ? -5.366 18.437 -0.144 1.00 0.00 77 ALA A N 16
ATOM 37002 C CA . ALA B 2 77 ? -5.394 17.075 0.414 1.00 0.00 77 ALA A CA 16
ATOM 37003 C C . ALA B 2 77 ? -3.968 16.631 0.774 1.00 0.00 77 ALA A C 16
ATOM 37004 O O . ALA B 2 77 ? -2.988 17.172 0.257 1.00 0.00 77 ALA A O 16
ATOM 37011 N N . ILE B 2 78 ? -3.892 15.585 1.600 1.00 0.00 78 ILE A N 16
ATOM 37012 C CA . ILE B 2 78 ? -2.634 14.867 1.838 1.00 0.00 78 ILE A CA 16
ATOM 37013 C C . ILE B 2 78 ? -2.744 13.413 1.480 1.00 0.00 78 ILE A C 16
ATOM 37014 O O . ILE B 2 78 ? -3.748 12.753 1.746 1.00 0.00 78 ILE A O 16
ATOM 37030 N N . LYS B 2 79 ? -1.681 12.945 0.843 1.00 0.00 79 LYS A N 16
ATOM 37031 C CA . LYS B 2 79 ? -1.506 11.527 0.565 1.00 0.00 79 LYS A CA 16
ATOM 37032 C C . LYS B 2 79 ? -0.241 10.993 1.202 1.00 0.00 79 LYS A C 16
ATOM 37033 O O . LYS B 2 79 ? 0.775 11.681 1.203 1.00 0.00 79 LYS A O 16
ATOM 37052 N N . VAL B 2 80 ? -0.352 9.820 1.825 1.00 0.00 80 VAL A N 16
ATOM 37053 C CA . VAL B 2 80 ? 0.692 9.237 2.682 1.00 0.00 80 VAL A CA 16
ATOM 37054 C C . VAL B 2 80 ? 1.225 7.927 2.107 1.00 0.00 80 VAL A C 16
ATOM 37055 O O . VAL B 2 80 ? 0.487 6.976 1.859 1.00 0.00 80 VAL A O 16
ATOM 37068 N N . GLU B 2 81 ? 2.528 7.937 1.857 1.00 0.00 81 GLU A N 16
ATOM 37069 C CA . GLU B 2 81 ? 3.318 6.937 1.142 1.00 0.00 81 GLU A CA 16
ATOM 37070 C C . GLU B 2 81 ? 4.621 6.657 1.915 1.00 0.00 81 GLU A C 16
ATOM 37071 O O . GLU B 2 81 ? 5.144 7.559 2.567 1.00 0.00 81 GLU A O 16
ATOM 37083 N N . GLN B 2 82 ? 5.173 5.440 1.880 1.00 0.00 82 GLN A N 16
ATOM 37084 C CA . GLN B 2 82 ? 6.471 5.180 2.525 1.00 0.00 82 GLN A CA 16
ATOM 37085 C C . GLN B 2 82 ? 7.558 5.380 1.457 1.00 0.00 82 GLN A C 16
ATOM 37086 O O . GLN B 2 82 ? 7.499 4.825 0.357 1.00 0.00 82 GLN A O 16
ATOM 37100 N N . ALA B 2 83 ? 8.502 6.274 1.768 1.00 0.00 83 ALA A N 16
ATOM 37101 C CA . ALA B 2 83 ? 9.449 6.832 0.809 1.00 0.00 83 ALA A CA 16
ATOM 37102 C C . ALA B 2 83 ? 10.393 5.810 0.142 1.00 0.00 83 ALA A C 16
ATOM 37103 O O . ALA B 2 83 ? 10.733 4.767 0.712 1.00 0.00 83 ALA A O 16
ATOM 37110 N N . LYS B 2 84 ? 10.844 6.185 -1.063 1.00 0.00 84 LYS A N 16
ATOM 37111 C CA . LYS B 2 84 ? 11.798 5.382 -1.850 1.00 0.00 84 LYS A CA 16
ATOM 37112 C C . LYS B 2 84 ? 13.116 6.143 -2.046 1.00 0.00 84 LYS A C 16
ATOM 37113 O O . LYS B 2 84 ? 13.267 7.263 -1.550 1.00 0.00 84 LYS A O 16
ATOM 37132 N N . LYS B 2 85 ? 14.074 5.538 -2.763 1.00 0.00 85 LYS A N 16
ATOM 37133 C CA . LYS B 2 85 ? 15.239 6.288 -3.272 1.00 0.00 85 LYS A CA 16
ATOM 37134 C C . LYS B 2 85 ? 14.752 7.352 -4.278 1.00 0.00 85 LYS A C 16
ATOM 37135 O O . LYS B 2 85 ? 13.767 7.105 -4.984 1.00 0.00 85 LYS A O 16
ATOM 37154 N N . PRO B 2 86 ? 15.415 8.516 -4.377 1.00 0.00 86 PRO A N 16
ATOM 37155 C CA . PRO B 2 86 ? 14.947 9.603 -5.229 1.00 0.00 86 PRO A CA 16
ATOM 37156 C C . PRO B 2 86 ? 15.139 9.325 -6.724 1.00 0.00 86 PRO A C 16
ATOM 37157 O O . PRO B 2 86 ? 16.104 8.672 -7.132 1.00 0.00 86 PRO A O 16
ATOM 37168 N N . SER B 2 87 ? 14.275 9.914 -7.554 1.00 0.00 87 SER A N 16
ATOM 37169 C CA . SER B 2 87 ? 14.426 9.937 -9.024 1.00 0.00 87 SER A CA 16
ATOM 37170 C C . SER B 2 87 ? 15.491 10.940 -9.522 1.00 0.00 87 SER A C 16
ATOM 37171 O O . SER B 2 87 ? 15.709 11.074 -10.728 1.00 0.00 87 SER A O 16
ATOM 37179 N N . PHE B 2 88 ? 16.179 11.622 -8.600 1.00 0.00 88 PHE A N 16
ATOM 37180 C CA . PHE B 2 88 ? 17.238 12.605 -8.839 1.00 0.00 88 PHE A CA 16
ATOM 37181 C C . PHE B 2 88 ? 18.318 12.482 -7.749 1.00 0.00 88 PHE A C 16
ATOM 37182 O O . PHE B 2 88 ? 18.010 12.538 -6.558 1.00 0.00 88 PHE A O 16
ATOM 37199 N N . GLN B 2 89 ? 19.582 12.316 -8.154 1.00 0.00 89 GLN A N 16
ATOM 37200 C CA . GLN B 2 89 ? 20.720 12.061 -7.251 1.00 0.00 89 GLN A CA 16
ATOM 37201 C C . GLN B 2 89 ? 21.916 13.010 -7.487 1.00 0.00 89 GLN A C 16
ATOM 37202 O O . GLN B 2 89 ? 22.893 12.966 -6.736 1.00 0.00 89 GLN A O 16
ATOM 37216 N N . SER B 2 90 ? 21.852 13.888 -8.496 1.00 0.00 90 SER A N 16
ATOM 37217 C CA . SER B 2 90 ? 22.945 14.810 -8.860 1.00 0.00 90 SER A CA 16
ATOM 37218 C C . SER B 2 90 ? 23.158 15.957 -7.855 1.00 0.00 90 SER A C 16
ATOM 37219 O O . SER B 2 90 ? 24.247 16.531 -7.803 1.00 0.00 90 SER A O 16
ATOM 37227 N N . GLY B 2 91 ? 22.140 16.286 -7.049 1.00 0.00 91 GLY A N 16
ATOM 37228 C CA . GLY B 2 91 ? 22.180 17.389 -6.076 1.00 0.00 91 GLY A CA 16
ATOM 37229 C C . GLY B 2 91 ? 21.078 17.360 -5.006 1.00 0.00 91 GLY A C 16
ATOM 37230 O O . GLY B 2 91 ? 20.717 18.414 -4.481 1.00 0.00 91 GLY A O 16
ATOM 37234 N N . GLY B 2 92 ? 20.516 16.182 -4.699 1.00 0.00 92 GLY A N 16
ATOM 37235 C CA . GLY B 2 92 ? 19.462 16.030 -3.685 1.00 0.00 92 GLY A CA 16
ATOM 37236 C C . GLY B 2 92 ? 19.927 16.383 -2.262 1.00 0.00 92 GLY A C 16
ATOM 37237 O O . GLY B 2 92 ? 21.122 16.296 -1.955 1.00 0.00 92 GLY A O 16
ATOM 37241 N N . ARG B 2 93 ? 18.992 16.771 -1.382 1.00 0.00 93 ARG A N 16
ATOM 37242 C CA . ARG B 2 93 ? 19.277 17.347 -0.046 1.00 0.00 93 ARG A CA 16
ATOM 37243 C C . ARG B 2 93 ? 18.528 16.636 1.088 1.00 0.00 93 ARG A C 16
ATOM 37244 O O . ARG B 2 93 ? 17.521 15.960 0.872 1.00 0.00 93 ARG A O 16
ATOM 37265 N N . ARG B 2 94 ? 19.051 16.782 2.311 1.00 0.00 94 ARG A N 16
ATOM 37266 C CA . ARG B 2 94 ? 18.617 16.088 3.541 1.00 0.00 94 ARG A CA 16
ATOM 37267 C C . ARG B 2 94 ? 19.029 16.888 4.790 1.00 0.00 94 ARG A C 16
ATOM 37268 O O . ARG B 2 94 ? 19.943 17.713 4.683 1.00 0.00 94 ARG A O 16
ATOM 37289 N N . ARG B 2 95 ? 18.386 16.597 5.935 1.00 0.00 95 ARG A N 16
ATOM 37290 C CA . ARG B 2 95 ? 18.580 17.073 7.338 1.00 0.00 95 ARG A CA 16
ATOM 37291 C C . ARG B 2 95 ? 17.408 17.972 7.785 1.00 0.00 95 ARG A C 16
ATOM 37292 O O . ARG B 2 95 ? 16.863 18.702 6.947 1.00 0.00 95 ARG A O 16
ATOM 37313 N N . PRO B 2 96 ? 17.038 17.983 9.082 1.00 0.00 96 PRO A N 16
ATOM 37314 C CA . PRO B 2 96 ? 15.933 18.801 9.585 1.00 0.00 96 PRO A CA 16
ATOM 37315 C C . PRO B 2 96 ? 16.298 20.300 9.674 1.00 0.00 96 PRO A C 16
ATOM 37316 O O . PRO B 2 96 ? 17.485 20.644 9.740 1.00 0.00 96 PRO A O 16
ATOM 37327 N N . PRO B 2 97 ? 15.300 21.209 9.708 1.00 0.00 97 PRO A N 16
ATOM 37328 C CA . PRO B 2 97 ? 15.518 22.647 9.885 1.00 0.00 97 PRO A CA 16
ATOM 37329 C C . PRO B 2 97 ? 15.970 23.009 11.315 1.00 0.00 97 PRO A C 16
ATOM 37330 O O . PRO B 2 97 ? 15.893 22.197 12.242 1.00 0.00 97 PRO A O 16
ATOM 37341 N N . ALA B 2 98 ? 16.388 24.265 11.500 1.00 0.00 98 ALA A N 16
ATOM 37342 C CA . ALA B 2 98 ? 16.710 24.864 12.797 1.00 0.00 98 ALA A CA 16
ATOM 37343 C C . ALA B 2 98 ? 16.231 26.329 12.847 1.00 0.00 98 ALA A C 16
ATOM 37344 O O . ALA B 2 98 ? 16.502 27.113 11.931 1.00 0.00 98 ALA A O 16
ATOM 37351 N N . SER B 2 99 ? 15.525 26.686 13.924 1.00 0.00 99 SER A N 16
ATOM 37352 C CA . SER B 2 99 ? 14.803 27.961 14.091 1.00 0.00 99 SER A CA 16
ATOM 37353 C C . SER B 2 99 ? 14.758 28.400 15.564 1.00 0.00 99 SER A C 16
ATOM 37354 O O . SER B 2 99 ? 15.057 27.613 16.468 1.00 0.00 99 SER A O 16
ATOM 37362 N N . SER B 2 100 ? 14.332 29.641 15.819 1.00 0.00 100 SER A N 16
ATOM 37363 C CA . SER B 2 100 ? 14.026 30.160 17.162 1.00 0.00 100 SER A CA 16
ATOM 37364 C C . SER B 2 100 ? 12.873 31.175 17.130 1.00 0.00 100 SER A C 16
ATOM 37365 O O . SER B 2 100 ? 12.543 31.737 16.080 1.00 0.00 100 SER A O 16
ATOM 37373 N N . ARG B 2 101 ? 12.272 31.414 18.300 1.00 0.00 101 ARG A N 16
ATOM 37374 C CA . ARG B 2 101 ? 11.136 32.328 18.542 1.00 0.00 101 ARG A CA 16
ATOM 37375 C C . ARG B 2 101 ? 11.330 33.140 19.841 1.00 0.00 101 ARG A C 16
ATOM 37376 O O . ARG B 2 101 ? 10.379 33.697 20.393 1.00 0.00 101 ARG A O 16
ATOM 37397 N N . ASN B 2 102 ? 12.563 33.185 20.359 1.00 0.00 102 ASN A N 16
ATOM 37398 C CA . ASN B 2 102 ? 12.933 33.965 21.546 1.00 0.00 102 ASN A CA 16
ATOM 37399 C C . ASN B 2 102 ? 12.702 35.481 21.340 1.00 0.00 102 ASN A C 16
ATOM 37400 O O . ASN B 2 102 ? 12.802 35.980 20.215 1.00 0.00 102 ASN A O 16
ATOM 37411 N N . ARG B 2 103 ? 12.407 36.203 22.436 1.00 0.00 103 ARG A N 16
ATOM 37412 C CA . ARG B 2 103 ? 12.092 37.651 22.492 1.00 0.00 103 ARG A CA 16
ATOM 37413 C C . ARG B 2 103 ? 11.260 38.146 21.288 1.00 0.00 103 ARG A C 16
ATOM 37414 O O . ARG B 2 103 ? 11.641 39.084 20.582 1.00 0.00 103 ARG A O 16
ATOM 37435 N N . SER B 2 104 ? 10.136 37.470 21.029 1.00 0.00 104 SER A N 16
ATOM 37436 C CA . SER B 2 104 ? 9.220 37.759 19.910 1.00 0.00 104 SER A CA 16
ATOM 37437 C C . SER B 2 104 ? 8.829 39.253 19.849 1.00 0.00 104 SER A C 16
ATOM 37438 O O . SER B 2 104 ? 8.512 39.832 20.897 1.00 0.00 104 SER A O 16
ATOM 37446 N N . PRO B 2 105 ? 8.867 39.908 18.669 1.00 0.00 105 PRO A N 16
ATOM 37447 C CA . PRO B 2 105 ? 8.661 41.354 18.549 1.00 0.00 105 PRO A CA 16
ATOM 37448 C C . PRO B 2 105 ? 7.209 41.789 18.816 1.00 0.00 105 PRO A C 16
ATOM 37449 O O . PRO B 2 105 ? 6.255 41.021 18.651 1.00 0.00 105 PRO A O 16
ATOM 37460 N N . SER B 2 106 ? 7.045 43.060 19.191 1.00 0.00 106 SER A N 16
ATOM 37461 C CA . SER B 2 106 ? 5.759 43.725 19.462 1.00 0.00 106 SER A CA 16
ATOM 37462 C C . SER B 2 106 ? 5.840 45.241 19.208 1.00 0.00 106 SER A C 16
ATOM 37463 O O . SER B 2 106 ? 6.928 45.799 19.020 1.00 0.00 106 SER A O 16
ATOM 37471 N N . GLY B 2 107 ? 4.689 45.921 19.182 1.00 0.00 107 GLY A N 16
ATOM 37472 C CA . GLY B 2 107 ? 4.583 47.362 18.914 1.00 0.00 107 GLY A CA 16
ATOM 37473 C C . GLY B 2 107 ? 3.138 47.882 18.894 1.00 0.00 107 GLY A C 16
ATOM 37474 O O . GLY B 2 107 ? 2.193 47.139 19.181 1.00 0.00 107 GLY A O 16
ATOM 37478 N N . SER B 2 108 ? 2.975 49.166 18.548 1.00 0.00 108 SER A N 16
ATOM 37479 C CA . SER B 2 108 ? 1.686 49.879 18.436 1.00 0.00 108 SER A CA 16
ATOM 37480 C C . SER B 2 108 ? 1.723 50.926 17.314 1.00 0.00 108 SER A C 16
ATOM 37481 O O . SER B 2 108 ? 2.590 51.831 17.357 1.00 0.00 108 SER A O 16
ATOM 38163 N N . MET B 2 1 ? 20.879 -3.983 -0.748 1.00 0.00 1 MET A N 17
ATOM 38164 C CA . MET B 2 1 ? 19.508 -3.557 -1.137 1.00 0.00 1 MET A CA 17
ATOM 38165 C C . MET B 2 1 ? 18.647 -3.370 0.115 1.00 0.00 1 MET A C 17
ATOM 38166 O O . MET B 2 1 ? 18.625 -4.243 0.982 1.00 0.00 1 MET A O 17
ATOM 38182 N N . VAL B 2 2 ? 17.945 -2.234 0.220 1.00 0.00 2 VAL A N 17
ATOM 38183 C CA . VAL B 2 2 ? 17.023 -1.903 1.327 1.00 0.00 2 VAL A CA 17
ATOM 38184 C C . VAL B 2 2 ? 15.703 -1.391 0.737 1.00 0.00 2 VAL A C 17
ATOM 38185 O O . VAL B 2 2 ? 15.665 -0.335 0.106 1.00 0.00 2 VAL A O 17
ATOM 38198 N N . GLU B 2 3 ? 14.618 -2.143 0.921 1.00 0.00 3 GLU A N 17
ATOM 38199 C CA . GLU B 2 3 ? 13.285 -1.834 0.376 1.00 0.00 3 GLU A CA 17
ATOM 38200 C C . GLU B 2 3 ? 12.594 -0.637 1.076 1.00 0.00 3 GLU A C 17
ATOM 38201 O O . GLU B 2 3 ? 12.985 -0.219 2.172 1.00 0.00 3 GLU A O 17
ATOM 38213 N N . ALA B 2 4 ? 11.544 -0.080 0.457 1.00 0.00 4 ALA A N 17
ATOM 38214 C CA . ALA B 2 4 ? 10.624 0.899 1.052 1.00 0.00 4 ALA A CA 17
ATOM 38215 C C . ALA B 2 4 ? 9.706 0.261 2.120 1.00 0.00 4 ALA A C 17
ATOM 38216 O O . ALA B 2 4 ? 8.509 0.055 1.919 1.00 0.00 4 ALA A O 17
ATOM 38223 N N . ASP B 2 5 ? 10.332 -0.074 3.249 1.00 0.00 5 ASP A N 17
ATOM 38224 C CA . ASP B 2 5 ? 9.628 -0.635 4.416 1.00 0.00 5 ASP A CA 17
ATOM 38225 C C . ASP B 2 5 ? 10.466 -0.431 5.693 1.00 0.00 5 ASP A C 17
ATOM 38226 O O . ASP B 2 5 ? 9.945 -0.061 6.746 1.00 0.00 5 ASP A O 17
ATOM 38235 N N . HIS B 2 6 ? 11.785 -0.619 5.566 1.00 0.00 6 HIS A N 17
ATOM 38236 C CA . HIS B 2 6 ? 12.784 -0.429 6.620 1.00 0.00 6 HIS A CA 17
ATOM 38237 C C . HIS B 2 6 ? 13.048 1.034 7.057 1.00 0.00 6 HIS A C 17
ATOM 38238 O O . HIS B 2 6 ? 13.270 1.232 8.254 1.00 0.00 6 HIS A O 17
ATOM 38252 N N . PRO B 2 7 ? 13.069 2.065 6.174 1.00 0.00 7 PRO A N 17
ATOM 38253 C CA . PRO B 2 7 ? 13.368 3.435 6.597 1.00 0.00 7 PRO A CA 17
ATOM 38254 C C . PRO B 2 7 ? 12.141 4.095 7.235 1.00 0.00 7 PRO A C 17
ATOM 38255 O O . PRO B 2 7 ? 11.063 4.151 6.639 1.00 0.00 7 PRO A O 17
ATOM 38266 N N . GLY B 2 8 ? 12.307 4.665 8.429 1.00 0.00 8 GLY A N 17
ATOM 38267 C CA . GLY B 2 8 ? 11.253 5.398 9.140 1.00 0.00 8 GLY A CA 17
ATOM 38268 C C . GLY B 2 8 ? 11.102 6.838 8.665 1.00 0.00 8 GLY A C 17
ATOM 38269 O O . GLY B 2 8 ? 10.947 7.731 9.494 1.00 0.00 8 GLY A O 17
ATOM 38273 N N . LYS B 2 9 ? 11.163 7.053 7.346 1.00 0.00 9 LYS A N 17
ATOM 38274 C CA . LYS B 2 9 ? 11.192 8.399 6.772 1.00 0.00 9 LYS A CA 17
ATOM 38275 C C . LYS B 2 9 ? 10.111 8.385 5.711 1.00 0.00 9 LYS A C 17
ATOM 38276 O O . LYS B 2 9 ? 10.020 7.463 4.897 1.00 0.00 9 LYS A O 17
ATOM 38295 N N . LEU B 2 10 ? 9.239 9.372 5.812 1.00 0.00 10 LEU A N 17
ATOM 38296 C CA . LEU B 2 10 ? 7.929 9.269 5.211 1.00 0.00 10 LEU A CA 17
ATOM 38297 C C . LEU B 2 10 ? 7.527 10.559 4.462 1.00 0.00 10 LEU A C 17
ATOM 38298 O O . LEU B 2 10 ? 7.837 11.654 4.931 1.00 0.00 10 LEU A O 17
ATOM 38314 N N . PHE B 2 11 ? 6.932 10.441 3.272 1.00 0.00 11 PHE A N 17
ATOM 38315 C CA . PHE B 2 11 ? 6.661 11.527 2.315 1.00 0.00 11 PHE A CA 17
ATOM 38316 C C . PHE B 2 11 ? 5.168 11.896 2.348 1.00 0.00 11 PHE A C 17
ATOM 38317 O O . PHE B 2 11 ? 4.312 11.025 2.151 1.00 0.00 11 PHE A O 17
ATOM 38334 N N . ILE B 2 12 ? 4.892 13.197 2.564 1.00 0.00 12 ILE A N 17
ATOM 38335 C CA . ILE B 2 12 ? 3.539 13.726 2.482 1.00 0.00 12 ILE A CA 17
ATOM 38336 C C . ILE B 2 12 ? 3.547 14.649 1.284 1.00 0.00 12 ILE A C 17
ATOM 38337 O O . ILE B 2 12 ? 4.424 15.515 1.108 1.00 0.00 12 ILE A O 17
ATOM 38353 N N . GLY B 2 13 ? 2.528 14.413 0.472 1.00 0.00 13 GLY A N 17
ATOM 38354 C CA . GLY B 2 13 ? 2.329 15.055 -0.791 1.00 0.00 13 GLY A CA 17
ATOM 38355 C C . GLY B 2 13 ? 1.094 15.922 -0.746 1.00 0.00 13 GLY A C 17
ATOM 38356 O O . GLY B 2 13 ? -0.023 15.451 -0.520 1.00 0.00 13 GLY A O 17
ATOM 38360 N N . GLY B 2 14 ? 1.398 17.191 -0.985 1.00 0.00 14 GLY A N 17
ATOM 38361 C CA . GLY B 2 14 ? 0.394 18.231 -1.106 1.00 0.00 14 GLY A CA 17
ATOM 38362 C C . GLY B 2 14 ? 1.025 19.568 -0.983 1.00 0.00 14 GLY A C 17
ATOM 38363 O O . GLY B 2 14 ? 1.580 20.024 -1.979 1.00 0.00 14 GLY A O 17
ATOM 38367 N N . LEU B 2 15 ? 0.992 20.101 0.229 1.00 0.00 15 LEU A N 17
ATOM 38368 C CA . LEU B 2 15 ? 1.697 21.344 0.571 1.00 0.00 15 LEU A CA 17
ATOM 38369 C C . LEU B 2 15 ? 1.260 22.610 -0.099 1.00 0.00 15 LEU A C 17
ATOM 38370 O O . LEU B 2 15 ? 1.165 23.629 0.573 1.00 0.00 15 LEU A O 17
ATOM 38386 N N . ASN B 2 16 ? 0.822 22.491 -1.334 1.00 0.00 16 ASN A N 17
ATOM 38387 C CA . ASN B 2 16 ? 0.127 23.433 -2.153 1.00 0.00 16 ASN A CA 17
ATOM 38388 C C . ASN B 2 16 ? 0.692 24.868 -2.114 1.00 0.00 16 ASN A C 17
ATOM 38389 O O . ASN B 2 16 ? -0.005 25.838 -2.413 1.00 0.00 16 ASN A O 17
ATOM 38400 N N . ARG B 2 17 ? 1.975 24.982 -1.731 1.00 0.00 17 ARG A N 17
ATOM 38401 C CA . ARG B 2 17 ? 2.666 26.221 -1.358 1.00 0.00 17 ARG A CA 17
ATOM 38402 C C . ARG B 2 17 ? 1.781 27.088 -0.443 1.00 0.00 17 ARG A C 17
ATOM 38403 O O . ARG B 2 17 ? 1.638 28.299 -0.609 1.00 0.00 17 ARG A O 17
ATOM 38424 N N . GLU B 2 18 ? 1.169 26.396 0.523 1.00 0.00 18 GLU A N 17
ATOM 38425 C CA . GLU B 2 18 ? 0.101 26.816 1.415 1.00 0.00 18 GLU A CA 17
ATOM 38426 C C . GLU B 2 18 ? 0.393 26.382 2.862 1.00 0.00 18 GLU A C 17
ATOM 38427 O O . GLU B 2 18 ? 0.469 27.244 3.740 1.00 0.00 18 GLU A O 17
ATOM 38439 N N . THR B 2 19 ? 0.574 25.071 3.114 1.00 0.00 19 THR A N 17
ATOM 38440 C CA . THR B 2 19 ? 0.788 24.564 4.494 1.00 0.00 19 THR A CA 17
ATOM 38441 C C . THR B 2 19 ? 2.179 23.940 4.723 1.00 0.00 19 THR A C 17
ATOM 38442 O O . THR B 2 19 ? 2.949 23.787 3.772 1.00 0.00 19 THR A O 17
ATOM 38453 N N . ASN B 2 20 ? 2.515 23.600 5.981 1.00 0.00 20 ASN A N 17
ATOM 38454 C CA . ASN B 2 20 ? 3.913 23.268 6.351 1.00 0.00 20 ASN A CA 17
ATOM 38455 C C . ASN B 2 20 ? 4.023 22.410 7.625 1.00 0.00 20 ASN A C 17
ATOM 38456 O O . ASN B 2 20 ? 3.145 21.591 7.855 1.00 0.00 20 ASN A O 17
ATOM 38467 N N . GLU B 2 21 ? 5.063 22.580 8.467 1.00 0.00 21 GLU A N 17
ATOM 38468 C CA . GLU B 2 21 ? 5.287 21.717 9.660 1.00 0.00 21 GLU A CA 17
ATOM 38469 C C . GLU B 2 21 ? 4.100 21.518 10.624 1.00 0.00 21 GLU A C 17
ATOM 38470 O O . GLU B 2 21 ? 4.084 20.618 11.472 1.00 0.00 21 GLU A O 17
ATOM 38482 N N . LYS B 2 22 ? 3.149 22.422 10.405 1.00 0.00 22 LYS A N 17
ATOM 38483 C CA . LYS B 2 22 ? 1.954 22.462 11.230 1.00 0.00 22 LYS A CA 17
ATOM 38484 C C . LYS B 2 22 ? 1.185 21.196 10.913 1.00 0.00 22 LYS A C 17
ATOM 38485 O O . LYS B 2 22 ? 0.991 20.287 11.730 1.00 0.00 22 LYS A O 17
ATOM 38504 N N . MET B 2 23 ? 0.931 21.162 9.598 1.00 0.00 23 MET A N 17
ATOM 38505 C CA . MET B 2 23 ? 0.425 19.991 8.954 1.00 0.00 23 MET A CA 17
ATOM 38506 C C . MET B 2 23 ? 1.364 18.806 9.260 1.00 0.00 23 MET A C 17
ATOM 38507 O O . MET B 2 23 ? 0.856 17.722 9.456 1.00 0.00 23 MET A O 17
ATOM 38521 N N . LEU B 2 24 ? 2.698 18.927 9.159 1.00 0.00 24 LEU A N 17
ATOM 38522 C CA . LEU B 2 24 ? 3.567 17.752 9.316 1.00 0.00 24 LEU A CA 17
ATOM 38523 C C . LEU B 2 24 ? 3.330 17.030 10.649 1.00 0.00 24 LEU A C 17
ATOM 38524 O O . LEU B 2 24 ? 2.805 15.918 10.664 1.00 0.00 24 LEU A O 17
ATOM 38540 N N . LYS B 2 25 ? 3.666 17.650 11.786 1.00 0.00 25 LYS A N 17
ATOM 38541 C CA . LYS B 2 25 ? 3.430 17.037 13.094 1.00 0.00 25 LYS A CA 17
ATOM 38542 C C . LYS B 2 25 ? 1.983 16.641 13.296 1.00 0.00 25 LYS A C 17
ATOM 38543 O O . LYS B 2 25 ? 1.754 15.579 13.871 1.00 0.00 25 LYS A O 17
ATOM 38562 N N . ALA B 2 26 ? 1.035 17.423 12.774 1.00 0.00 26 ALA A N 17
ATOM 38563 C CA . ALA B 2 26 ? -0.355 17.012 12.735 1.00 0.00 26 ALA A CA 17
ATOM 38564 C C . ALA B 2 26 ? -0.533 15.619 12.052 1.00 0.00 26 ALA A C 17
ATOM 38565 O O . ALA B 2 26 ? -0.663 14.557 12.681 1.00 0.00 26 ALA A O 17
ATOM 38572 N N . VAL B 2 27 ? -0.435 15.679 10.725 1.00 0.00 27 VAL A N 17
ATOM 38573 C CA . VAL B 2 27 ? -0.752 14.554 9.840 1.00 0.00 27 VAL A CA 17
ATOM 38574 C C . VAL B 2 27 ? -0.017 13.291 10.208 1.00 0.00 27 VAL A C 17
ATOM 38575 O O . VAL B 2 27 ? -0.593 12.228 10.358 1.00 0.00 27 VAL A O 17
ATOM 38588 N N . PHE B 2 28 ? 1.292 13.387 10.263 1.00 0.00 28 PHE A N 17
ATOM 38589 C CA . PHE B 2 28 ? 2.151 12.311 10.692 1.00 0.00 28 PHE A CA 17
ATOM 38590 C C . PHE B 2 28 ? 1.993 11.879 12.144 1.00 0.00 28 PHE A C 17
ATOM 38591 O O . PHE B 2 28 ? 1.922 10.681 12.430 1.00 0.00 28 PHE A O 17
ATOM 38608 N N . GLY B 2 29 ? 1.979 12.824 13.088 1.00 0.00 29 GLY A N 17
ATOM 38609 C CA . GLY B 2 29 ? 1.681 12.481 14.478 1.00 0.00 29 GLY A CA 17
ATOM 38610 C C . GLY B 2 29 ? 0.361 11.760 14.696 1.00 0.00 29 GLY A C 17
ATOM 38611 O O . GLY B 2 29 ? 0.169 11.176 15.765 1.00 0.00 29 GLY A O 17
ATOM 38615 N N . LYS B 2 30 ? -0.529 11.777 13.693 1.00 0.00 30 LYS A N 17
ATOM 38616 C CA . LYS B 2 30 ? -1.789 10.997 13.746 1.00 0.00 30 LYS A CA 17
ATOM 38617 C C . LYS B 2 30 ? -1.697 9.537 14.176 1.00 0.00 30 LYS A C 17
ATOM 38618 O O . LYS B 2 30 ? -2.706 8.952 14.575 1.00 0.00 30 LYS A O 17
ATOM 38637 N N . HIS B 2 31 ? -0.507 8.965 14.071 1.00 0.00 31 HIS A N 17
ATOM 38638 C CA . HIS B 2 31 ? -0.255 7.629 14.597 1.00 0.00 31 HIS A CA 17
ATOM 38639 C C . HIS B 2 31 ? 1.179 7.348 15.103 1.00 0.00 31 HIS A C 17
ATOM 38640 O O . HIS B 2 31 ? 1.485 6.179 15.357 1.00 0.00 31 HIS A O 17
ATOM 38654 N N . GLY B 2 32 ? 2.077 8.336 15.266 1.00 0.00 32 GLY A N 17
ATOM 38655 C CA . GLY B 2 32 ? 3.455 8.063 15.646 1.00 0.00 32 GLY A CA 17
ATOM 38656 C C . GLY B 2 32 ? 4.146 9.187 16.427 1.00 0.00 32 GLY A C 17
ATOM 38657 O O . GLY B 2 32 ? 3.551 10.238 16.681 1.00 0.00 32 GLY A O 17
ATOM 38661 N N . PRO B 2 33 ? 5.410 8.948 16.813 1.00 0.00 33 PRO A N 17
ATOM 38662 C CA . PRO B 2 33 ? 6.217 9.837 17.638 1.00 0.00 33 PRO A CA 17
ATOM 38663 C C . PRO B 2 33 ? 6.752 11.087 16.906 1.00 0.00 33 PRO A C 17
ATOM 38664 O O . PRO B 2 33 ? 6.340 12.202 17.233 1.00 0.00 33 PRO A O 17
ATOM 38675 N N . ILE B 2 34 ? 7.704 10.897 15.970 1.00 0.00 34 ILE A N 17
ATOM 38676 C CA . ILE B 2 34 ? 8.214 11.988 15.112 1.00 0.00 34 ILE A CA 17
ATOM 38677 C C . ILE B 2 34 ? 9.426 12.708 15.735 1.00 0.00 34 ILE A C 17
ATOM 38678 O O . ILE B 2 34 ? 9.255 13.481 16.680 1.00 0.00 34 ILE A O 17
ATOM 38694 N N . SER B 2 35 ? 10.639 12.446 15.231 1.00 0.00 35 SER A N 17
ATOM 38695 C CA . SER B 2 35 ? 11.889 13.058 15.705 1.00 0.00 35 SER A CA 17
ATOM 38696 C C . SER B 2 35 ? 12.631 13.859 14.622 1.00 0.00 35 SER A C 17
ATOM 38697 O O . SER B 2 35 ? 13.681 14.436 14.917 1.00 0.00 35 SER A O 17
ATOM 38705 N N . GLU B 2 36 ? 12.114 13.960 13.387 1.00 0.00 36 GLU A N 17
ATOM 38706 C CA . GLU B 2 36 ? 12.652 14.922 12.399 1.00 0.00 36 GLU A CA 17
ATOM 38707 C C . GLU B 2 36 ? 11.577 15.435 11.427 1.00 0.00 36 GLU A C 17
ATOM 38708 O O . GLU B 2 36 ? 10.703 14.670 11.034 1.00 0.00 36 GLU A O 17
ATOM 38720 N N . VAL B 2 37 ? 11.645 16.715 11.037 1.00 0.00 37 VAL A N 17
ATOM 38721 C CA . VAL B 2 37 ? 10.600 17.456 10.299 1.00 0.00 37 VAL A CA 17
ATOM 38722 C C . VAL B 2 37 ? 11.220 18.273 9.149 1.00 0.00 37 VAL A C 17
ATOM 38723 O O . VAL B 2 37 ? 12.048 19.158 9.376 1.00 0.00 37 VAL A O 17
ATOM 38736 N N . LEU B 2 38 ? 10.822 17.967 7.909 1.00 0.00 38 LEU A N 17
ATOM 38737 C CA . LEU B 2 38 ? 11.451 18.412 6.656 1.00 0.00 38 LEU A CA 17
ATOM 38738 C C . LEU B 2 38 ? 10.466 18.900 5.574 1.00 0.00 38 LEU A C 17
ATOM 38739 O O . LEU B 2 38 ? 9.451 18.263 5.307 1.00 0.00 38 LEU A O 17
ATOM 38755 N N . LEU B 2 39 ? 10.789 20.020 4.926 1.00 0.00 39 LEU A N 17
ATOM 38756 C CA . LEU B 2 39 ? 10.078 20.570 3.758 1.00 0.00 39 LEU A CA 17
ATOM 38757 C C . LEU B 2 39 ? 11.091 20.706 2.604 1.00 0.00 39 LEU A C 17
ATOM 38758 O O . LEU B 2 39 ? 12.206 21.182 2.834 1.00 0.00 39 LEU A O 17
ATOM 38774 N N . ILE B 2 40 ? 10.718 20.293 1.387 1.00 0.00 40 ILE A N 17
ATOM 38775 C CA . ILE B 2 40 ? 11.681 20.168 0.281 1.00 0.00 40 ILE A CA 17
ATOM 38776 C C . ILE B 2 40 ? 11.379 21.159 -0.840 1.00 0.00 40 ILE A C 17
ATOM 38777 O O . ILE B 2 40 ? 10.207 21.306 -1.219 1.00 0.00 40 ILE A O 17
ATOM 38793 N N . LYS B 2 41 ? 12.488 21.777 -1.303 1.00 0.00 41 LYS A N 17
ATOM 38794 C CA . LYS B 2 41 ? 12.448 22.920 -2.232 1.00 0.00 41 LYS A CA 17
ATOM 38795 C C . LYS B 2 41 ? 13.233 22.611 -3.536 1.00 0.00 41 LYS A C 17
ATOM 38796 O O . LYS B 2 41 ? 12.939 21.629 -4.222 1.00 0.00 41 LYS A O 17
ATOM 38815 N N . ASP B 2 42 ? 14.172 23.497 -3.867 1.00 0.00 42 ASP A N 17
ATOM 38816 C CA . ASP B 2 42 ? 14.977 23.703 -5.094 1.00 0.00 42 ASP A CA 17
ATOM 38817 C C . ASP B 2 42 ? 15.933 24.873 -4.781 1.00 0.00 42 ASP A C 17
ATOM 38818 O O . ASP B 2 42 ? 15.508 25.782 -4.070 1.00 0.00 42 ASP A O 17
ATOM 38827 N N . ARG B 2 43 ? 17.206 24.907 -5.222 1.00 0.00 43 ARG A N 17
ATOM 38828 C CA . ARG B 2 43 ? 18.237 25.923 -4.811 1.00 0.00 43 ARG A CA 17
ATOM 38829 C C . ARG B 2 43 ? 18.401 26.115 -3.296 1.00 0.00 43 ARG A C 17
ATOM 38830 O O . ARG B 2 43 ? 19.021 27.086 -2.903 1.00 0.00 43 ARG A O 17
ATOM 38851 N N . THR B 2 44 ? 17.766 25.289 -2.456 1.00 0.00 44 THR A N 17
ATOM 38852 C CA . THR B 2 44 ? 17.673 25.600 -1.012 1.00 0.00 44 THR A CA 17
ATOM 38853 C C . THR B 2 44 ? 16.725 26.782 -0.722 1.00 0.00 44 THR A C 17
ATOM 38854 O O . THR B 2 44 ? 16.542 27.110 0.448 1.00 0.00 44 THR A O 17
ATOM 38865 N N . SER B 2 45 ? 16.141 27.325 -1.819 1.00 0.00 45 SER A N 17
ATOM 38866 C CA . SER B 2 45 ? 14.936 28.179 -1.771 1.00 0.00 45 SER A CA 17
ATOM 38867 C C . SER B 2 45 ? 14.552 28.964 -3.066 1.00 0.00 45 SER A C 17
ATOM 38868 O O . SER B 2 45 ? 14.054 30.091 -2.997 1.00 0.00 45 SER A O 17
ATOM 38876 N N . LYS B 2 46 ? 14.791 28.406 -4.272 1.00 0.00 46 LYS A N 17
ATOM 38877 C CA . LYS B 2 46 ? 14.066 28.843 -5.509 1.00 0.00 46 LYS A CA 17
ATOM 38878 C C . LYS B 2 46 ? 12.526 28.799 -5.185 1.00 0.00 46 LYS A C 17
ATOM 38879 O O . LYS B 2 46 ? 11.810 29.734 -5.546 1.00 0.00 46 LYS A O 17
ATOM 38898 N N . SER B 2 47 ? 12.112 27.767 -4.403 1.00 0.00 47 SER A N 17
ATOM 38899 C CA . SER B 2 47 ? 10.806 27.747 -3.702 1.00 0.00 47 SER A CA 17
ATOM 38900 C C . SER B 2 47 ? 9.640 26.975 -4.348 1.00 0.00 47 SER A C 17
ATOM 38901 O O . SER B 2 47 ? 8.845 27.517 -5.119 1.00 0.00 47 SER A O 17
ATOM 38909 N N . ARG B 2 48 ? 9.559 25.684 -3.967 1.00 0.00 48 ARG A N 17
ATOM 38910 C CA . ARG B 2 48 ? 8.551 24.632 -4.131 1.00 0.00 48 ARG A CA 17
ATOM 38911 C C . ARG B 2 48 ? 8.518 23.884 -2.772 1.00 0.00 48 ARG A C 17
ATOM 38912 O O . ARG B 2 48 ? 9.339 24.157 -1.898 1.00 0.00 48 ARG A O 17
ATOM 38933 N N . GLY B 2 49 ? 7.480 23.093 -2.522 1.00 0.00 49 GLY A N 17
ATOM 38934 C CA . GLY B 2 49 ? 7.141 22.515 -1.206 1.00 0.00 49 GLY A CA 17
ATOM 38935 C C . GLY B 2 49 ? 6.684 21.053 -1.185 1.00 0.00 49 GLY A C 17
ATOM 38936 O O . GLY B 2 49 ? 5.597 20.770 -1.680 1.00 0.00 49 GLY A O 17
ATOM 38940 N N . PHE B 2 50 ? 7.488 20.118 -0.673 1.00 0.00 50 PHE A N 17
ATOM 38941 C CA . PHE B 2 50 ? 7.000 18.743 -0.339 1.00 0.00 50 PHE A CA 17
ATOM 38942 C C . PHE B 2 50 ? 7.523 18.183 0.982 1.00 0.00 50 PHE A C 17
ATOM 38943 O O . PHE B 2 50 ? 8.620 18.547 1.388 1.00 0.00 50 PHE A O 17
ATOM 38960 N N . ALA B 2 51 ? 6.754 17.369 1.707 1.00 0.00 51 ALA A N 17
ATOM 38961 C CA . ALA B 2 51 ? 7.051 17.065 3.106 1.00 0.00 51 ALA A CA 17
ATOM 38962 C C . ALA B 2 51 ? 7.636 15.698 3.397 1.00 0.00 51 ALA A C 17
ATOM 38963 O O . ALA B 2 51 ? 7.219 14.682 2.860 1.00 0.00 51 ALA A O 17
ATOM 38970 N N . PHE B 2 52 ? 8.650 15.727 4.251 1.00 0.00 52 PHE A N 17
ATOM 38971 C CA . PHE B 2 52 ? 9.340 14.588 4.813 1.00 0.00 52 PHE A CA 17
ATOM 38972 C C . PHE B 2 52 ? 9.245 14.600 6.348 1.00 0.00 52 PHE A C 17
ATOM 38973 O O . PHE B 2 52 ? 9.467 15.637 6.972 1.00 0.00 52 PHE A O 17
ATOM 38990 N N . ILE B 2 53 ? 8.953 13.469 6.985 1.00 0.00 53 ILE A N 17
ATOM 38991 C CA . ILE B 2 53 ? 9.060 13.327 8.448 1.00 0.00 53 ILE A CA 17
ATOM 38992 C C . ILE B 2 53 ? 9.794 12.034 8.780 1.00 0.00 53 ILE A C 17
ATOM 38993 O O . ILE B 2 53 ? 9.534 10.997 8.165 1.00 0.00 53 ILE A O 17
ATOM 39009 N N . THR B 2 54 ? 10.725 12.107 9.727 1.00 0.00 54 THR A N 17
ATOM 39010 C CA . THR B 2 54 ? 11.415 10.930 10.254 1.00 0.00 54 THR A CA 17
ATOM 39011 C C . THR B 2 54 ? 10.854 10.606 11.638 1.00 0.00 54 THR A C 17
ATOM 39012 O O . THR B 2 54 ? 10.769 11.468 12.526 1.00 0.00 54 THR A O 17
ATOM 39023 N N . PHE B 2 55 ? 10.495 9.333 11.800 1.00 0.00 55 PHE A N 17
ATOM 39024 C CA . PHE B 2 55 ? 9.859 8.717 12.955 1.00 0.00 55 PHE A CA 17
ATOM 39025 C C . PHE B 2 55 ? 10.891 7.892 13.730 1.00 0.00 55 PHE A C 17
ATOM 39026 O O . PHE B 2 55 ? 11.654 7.127 13.138 1.00 0.00 55 PHE A O 17
ATOM 39043 N N . GLU B 2 56 ? 10.882 8.029 15.061 1.00 0.00 56 GLU A N 17
ATOM 39044 C CA . GLU B 2 56 ? 11.668 7.154 15.949 1.00 0.00 56 GLU A CA 17
ATOM 39045 C C . GLU B 2 56 ? 11.611 5.639 15.623 1.00 0.00 56 GLU A C 17
ATOM 39046 O O . GLU B 2 56 ? 12.603 4.946 15.860 1.00 0.00 56 GLU A O 17
ATOM 39058 N N . ASN B 2 57 ? 10.513 5.129 15.030 1.00 0.00 57 ASN A N 17
ATOM 39059 C CA . ASN B 2 57 ? 10.487 3.765 14.466 1.00 0.00 57 ASN A CA 17
ATOM 39060 C C . ASN B 2 57 ? 9.808 3.738 13.078 1.00 0.00 57 ASN A C 17
ATOM 39061 O O . ASN B 2 57 ? 8.833 4.461 12.846 1.00 0.00 57 ASN A O 17
ATOM 39072 N N . PRO B 2 58 ? 10.244 2.841 12.174 1.00 0.00 58 PRO A N 17
ATOM 39073 C CA . PRO B 2 58 ? 9.653 2.657 10.842 1.00 0.00 58 PRO A CA 17
ATOM 39074 C C . PRO B 2 58 ? 8.234 2.095 10.911 1.00 0.00 58 PRO A C 17
ATOM 39075 O O . PRO B 2 58 ? 7.377 2.459 10.105 1.00 0.00 58 PRO A O 17
ATOM 39086 N N . ALA B 2 59 ? 7.994 1.269 11.933 1.00 0.00 59 ALA A N 17
ATOM 39087 C CA . ALA B 2 59 ? 6.652 0.852 12.303 1.00 0.00 59 ALA A CA 17
ATOM 39088 C C . ALA B 2 59 ? 5.672 2.017 12.281 1.00 0.00 59 ALA A C 17
ATOM 39089 O O . ALA B 2 59 ? 4.676 2.017 11.568 1.00 0.00 59 ALA A O 17
ATOM 39096 N N . ASP B 2 60 ? 5.984 2.985 13.133 1.00 0.00 60 ASP A N 17
ATOM 39097 C CA . ASP B 2 60 ? 5.169 4.158 13.301 1.00 0.00 60 ASP A CA 17
ATOM 39098 C C . ASP B 2 60 ? 4.996 5.009 12.038 1.00 0.00 60 ASP A C 17
ATOM 39099 O O . ASP B 2 60 ? 3.925 5.569 11.814 1.00 0.00 60 ASP A O 17
ATOM 39108 N N . ALA B 2 61 ? 6.043 5.093 11.211 1.00 0.00 61 ALA A N 17
ATOM 39109 C CA . ALA B 2 61 ? 5.927 5.684 9.877 1.00 0.00 61 ALA A CA 17
ATOM 39110 C C . ALA B 2 61 ? 4.828 5.000 9.059 1.00 0.00 61 ALA A C 17
ATOM 39111 O O . ALA B 2 61 ? 3.909 5.642 8.557 1.00 0.00 61 ALA A O 17
ATOM 39118 N N . LYS B 2 62 ? 4.939 3.680 8.926 1.00 0.00 62 LYS A N 17
ATOM 39119 C CA . LYS B 2 62 ? 3.946 2.834 8.231 1.00 0.00 62 LYS A CA 17
ATOM 39120 C C . LYS B 2 62 ? 2.538 2.990 8.801 1.00 0.00 62 LYS A C 17
ATOM 39121 O O . LYS B 2 62 ? 1.557 3.096 8.076 1.00 0.00 62 LYS A O 17
ATOM 39140 N N . ASN B 2 63 ? 2.466 2.993 10.123 1.00 0.00 63 ASN A N 17
ATOM 39141 C CA . ASN B 2 63 ? 1.235 3.264 10.846 1.00 0.00 63 ASN A CA 17
ATOM 39142 C C . ASN B 2 63 ? 0.587 4.600 10.467 1.00 0.00 63 ASN A C 17
ATOM 39143 O O . ASN B 2 63 ? -0.535 4.614 9.971 1.00 0.00 63 ASN A O 17
ATOM 39154 N N . ALA B 2 64 ? 1.307 5.711 10.671 1.00 0.00 64 ALA A N 17
ATOM 39155 C CA . ALA B 2 64 ? 0.848 7.028 10.240 1.00 0.00 64 ALA A CA 17
ATOM 39156 C C . ALA B 2 64 ? 0.515 7.081 8.737 1.00 0.00 64 ALA A C 17
ATOM 39157 O O . ALA B 2 64 ? -0.476 7.699 8.353 1.00 0.00 64 ALA A O 17
ATOM 39164 N N . ALA B 2 65 ? 1.283 6.386 7.889 1.00 0.00 65 ALA A N 17
ATOM 39165 C CA . ALA B 2 65 ? 0.912 6.182 6.488 1.00 0.00 65 ALA A CA 17
ATOM 39166 C C . ALA B 2 65 ? -0.470 5.549 6.309 1.00 0.00 65 ALA A C 17
ATOM 39167 O O . ALA B 2 65 ? -1.346 6.155 5.703 1.00 0.00 65 ALA A O 17
ATOM 39174 N N . LYS B 2 66 ? -0.637 4.329 6.823 1.00 0.00 66 LYS A N 17
ATOM 39175 C CA . LYS B 2 66 ? -1.833 3.475 6.752 1.00 0.00 66 LYS A CA 17
ATOM 39176 C C . LYS B 2 66 ? -3.065 4.182 7.294 1.00 0.00 66 LYS A C 17
ATOM 39177 O O . LYS B 2 66 ? -4.143 4.102 6.713 1.00 0.00 66 LYS A O 17
ATOM 39196 N N . ASP B 2 67 ? -2.866 4.896 8.397 1.00 0.00 67 ASP A N 17
ATOM 39197 C CA . ASP B 2 67 ? -3.870 5.815 8.925 1.00 0.00 67 ASP A CA 17
ATOM 39198 C C . ASP B 2 67 ? -4.325 6.854 7.894 1.00 0.00 67 ASP A C 17
ATOM 39199 O O . ASP B 2 67 ? -5.501 6.979 7.550 1.00 0.00 67 ASP A O 17
ATOM 39208 N N . MET B 2 68 ? -3.326 7.633 7.496 1.00 0.00 68 MET A N 17
ATOM 39209 C CA . MET B 2 68 ? -3.537 8.851 6.688 1.00 0.00 68 MET A CA 17
ATOM 39210 C C . MET B 2 68 ? -3.992 8.618 5.250 1.00 0.00 68 MET A C 17
ATOM 39211 O O . MET B 2 68 ? -5.174 8.769 4.953 1.00 0.00 68 MET A O 17
ATOM 39225 N N . ASN B 2 69 ? -3.002 8.304 4.396 1.00 0.00 69 ASN A N 17
ATOM 39226 C CA . ASN B 2 69 ? -3.233 7.775 3.039 1.00 0.00 69 ASN A CA 17
ATOM 39227 C C . ASN B 2 69 ? -4.195 8.461 2.032 1.00 0.00 69 ASN A C 17
ATOM 39228 O O . ASN B 2 69 ? -4.281 8.010 0.887 1.00 0.00 69 ASN A O 17
ATOM 39239 N N . GLY B 2 70 ? -4.843 9.561 2.400 1.00 0.00 70 GLY A N 17
ATOM 39240 C CA . GLY B 2 70 ? -5.902 10.230 1.629 1.00 0.00 70 GLY A CA 17
ATOM 39241 C C . GLY B 2 70 ? -6.937 10.987 2.462 1.00 0.00 70 GLY A C 17
ATOM 39242 O O . GLY B 2 70 ? -8.107 11.077 2.079 1.00 0.00 70 GLY A O 17
ATOM 39246 N N . LYS B 2 71 ? -6.487 11.533 3.598 1.00 0.00 71 LYS A N 17
ATOM 39247 C CA . LYS B 2 71 ? -7.294 12.481 4.369 1.00 0.00 71 LYS A CA 17
ATOM 39248 C C . LYS B 2 71 ? -7.124 13.868 3.727 1.00 0.00 71 LYS A C 17
ATOM 39249 O O . LYS B 2 71 ? -6.481 14.002 2.680 1.00 0.00 71 LYS A O 17
ATOM 39268 N N . SER B 2 72 ? -7.672 14.917 4.330 1.00 0.00 72 SER A N 17
ATOM 39269 C CA . SER B 2 72 ? -7.567 16.260 3.776 1.00 0.00 72 SER A CA 17
ATOM 39270 C C . SER B 2 72 ? -7.775 17.307 4.853 1.00 0.00 72 SER A C 17
ATOM 39271 O O . SER B 2 72 ? -8.760 17.288 5.596 1.00 0.00 72 SER A O 17
ATOM 39279 N N . LEU B 2 73 ? -6.775 18.179 4.957 1.00 0.00 73 LEU A N 17
ATOM 39280 C CA . LEU B 2 73 ? -6.616 19.125 6.063 1.00 0.00 73 LEU A CA 17
ATOM 39281 C C . LEU B 2 73 ? -5.966 20.468 5.666 1.00 0.00 73 LEU A C 17
ATOM 39282 O O . LEU B 2 73 ? -5.679 21.303 6.526 1.00 0.00 73 LEU A O 17
ATOM 39298 N N . HIS B 2 74 ? -5.797 20.700 4.356 1.00 0.00 74 HIS A N 17
ATOM 39299 C CA . HIS B 2 74 ? -5.431 21.996 3.760 1.00 0.00 74 HIS A CA 17
ATOM 39300 C C . HIS B 2 74 ? -6.243 22.289 2.470 1.00 0.00 74 HIS A C 17
ATOM 39301 O O . HIS B 2 74 ? -5.775 22.971 1.564 1.00 0.00 74 HIS A O 17
ATOM 39315 N N . GLY B 2 75 ? -7.473 21.760 2.354 1.00 0.00 75 GLY A N 17
ATOM 39316 C CA . GLY B 2 75 ? -8.337 22.043 1.190 1.00 0.00 75 GLY A CA 17
ATOM 39317 C C . GLY B 2 75 ? -7.828 21.505 -0.162 1.00 0.00 75 GLY A C 17
ATOM 39318 O O . GLY B 2 75 ? -8.109 22.107 -1.202 1.00 0.00 75 GLY A O 17
ATOM 39322 N N . LYS B 2 76 ? -7.084 20.387 -0.134 1.00 0.00 76 LYS A N 17
ATOM 39323 C CA . LYS B 2 76 ? -6.515 19.770 -1.362 1.00 0.00 76 LYS A CA 17
ATOM 39324 C C . LYS B 2 76 ? -6.302 18.256 -1.231 1.00 0.00 76 LYS A C 17
ATOM 39325 O O . LYS B 2 76 ? -6.448 17.560 -2.237 1.00 0.00 76 LYS A O 17
ATOM 39344 N N . ALA B 2 77 ? -5.951 17.825 -0.010 1.00 0.00 77 ALA A N 17
ATOM 39345 C CA . ALA B 2 77 ? -5.780 16.399 0.335 1.00 0.00 77 ALA A CA 17
ATOM 39346 C C . ALA B 2 77 ? -4.306 15.970 0.348 1.00 0.00 77 ALA A C 17
ATOM 39347 O O . ALA B 2 77 ? -3.450 16.589 -0.289 1.00 0.00 77 ALA A O 17
ATOM 39354 N N . ILE B 2 78 ? -4.049 14.898 1.099 1.00 0.00 78 ILE A N 17
ATOM 39355 C CA . ILE B 2 78 ? -2.685 14.419 1.354 1.00 0.00 78 ILE A CA 17
ATOM 39356 C C . ILE B 2 78 ? -2.497 13.019 0.799 1.00 0.00 78 ILE A C 17
ATOM 39357 O O . ILE B 2 78 ? -3.340 12.134 0.946 1.00 0.00 78 ILE A O 17
ATOM 39373 N N . LYS B 2 79 ? -1.366 12.840 0.142 1.00 0.00 79 LYS A N 17
ATOM 39374 C CA . LYS B 2 79 ? -0.899 11.505 -0.245 1.00 0.00 79 LYS A CA 17
ATOM 39375 C C . LYS B 2 79 ? 0.242 11.120 0.682 1.00 0.00 79 LYS A C 17
ATOM 39376 O O . LYS B 2 79 ? 1.147 11.927 0.886 1.00 0.00 79 LYS A O 17
ATOM 39395 N N . VAL B 2 80 ? 0.198 9.904 1.227 1.00 0.00 80 VAL A N 17
ATOM 39396 C CA . VAL B 2 80 ? 1.247 9.392 2.132 1.00 0.00 80 VAL A CA 17
ATOM 39397 C C . VAL B 2 80 ? 1.950 8.159 1.567 1.00 0.00 80 VAL A C 17
ATOM 39398 O O . VAL B 2 80 ? 1.324 7.156 1.226 1.00 0.00 80 VAL A O 17
ATOM 39411 N N . GLU B 2 81 ? 3.266 8.286 1.429 1.00 0.00 81 GLU A N 17
ATOM 39412 C CA . GLU B 2 81 ? 4.197 7.367 0.768 1.00 0.00 81 GLU A CA 17
ATOM 39413 C C . GLU B 2 81 ? 5.467 7.163 1.625 1.00 0.00 81 GLU A C 17
ATOM 39414 O O . GLU B 2 81 ? 5.805 8.018 2.443 1.00 0.00 81 GLU A O 17
ATOM 39426 N N . GLN B 2 82 ? 6.189 6.050 1.480 1.00 0.00 82 GLN A N 17
ATOM 39427 C CA . GLN B 2 82 ? 7.345 5.717 2.328 1.00 0.00 82 GLN A CA 17
ATOM 39428 C C . GLN B 2 82 ? 8.631 5.985 1.531 1.00 0.00 82 GLN A C 17
ATOM 39429 O O . GLN B 2 82 ? 8.814 5.499 0.412 1.00 0.00 82 GLN A O 17
ATOM 39443 N N . ALA B 2 83 ? 9.488 6.844 2.095 1.00 0.00 83 ALA A N 17
ATOM 39444 C CA . ALA B 2 83 ? 10.611 7.434 1.368 1.00 0.00 83 ALA A CA 17
ATOM 39445 C C . ALA B 2 83 ? 11.712 6.474 0.870 1.00 0.00 83 ALA A C 17
ATOM 39446 O O . ALA B 2 83 ? 11.934 5.381 1.400 1.00 0.00 83 ALA A O 17
ATOM 39453 N N . LYS B 2 84 ? 12.452 6.998 -0.116 1.00 0.00 84 LYS A N 17
ATOM 39454 C CA . LYS B 2 84 ? 13.671 6.355 -0.642 1.00 0.00 84 LYS A CA 17
ATOM 39455 C C . LYS B 2 84 ? 14.705 7.444 -0.972 1.00 0.00 84 LYS A C 17
ATOM 39456 O O . LYS B 2 84 ? 14.419 8.624 -0.779 1.00 0.00 84 LYS A O 17
ATOM 39475 N N . LYS B 2 85 ? 15.901 7.063 -1.447 1.00 0.00 85 LYS A N 17
ATOM 39476 C CA . LYS B 2 85 ? 16.871 8.027 -2.019 1.00 0.00 85 LYS A CA 17
ATOM 39477 C C . LYS B 2 85 ? 16.249 8.924 -3.121 1.00 0.00 85 LYS A C 17
ATOM 39478 O O . LYS B 2 85 ? 15.275 8.503 -3.757 1.00 0.00 85 LYS A O 17
ATOM 39497 N N . PRO B 2 86 ? 16.782 10.135 -3.384 1.00 0.00 86 PRO A N 17
ATOM 39498 C CA . PRO B 2 86 ? 16.163 11.087 -4.309 1.00 0.00 86 PRO A CA 17
ATOM 39499 C C . PRO B 2 86 ? 16.265 10.619 -5.770 1.00 0.00 86 PRO A C 17
ATOM 39500 O O . PRO B 2 86 ? 17.327 10.179 -6.216 1.00 0.00 86 PRO A O 17
ATOM 39511 N N . SER B 2 87 ? 15.154 10.685 -6.512 1.00 0.00 87 SER A N 17
ATOM 39512 C CA . SER B 2 87 ? 15.047 10.164 -7.884 1.00 0.00 87 SER A CA 17
ATOM 39513 C C . SER B 2 87 ? 13.894 10.792 -8.673 1.00 0.00 87 SER A C 17
ATOM 39514 O O . SER B 2 87 ? 12.737 10.761 -8.247 1.00 0.00 87 SER A O 17
ATOM 39522 N N . PHE B 2 88 ? 14.205 11.264 -9.886 1.00 0.00 88 PHE A N 17
ATOM 39523 C CA . PHE B 2 88 ? 13.247 11.800 -10.865 1.00 0.00 88 PHE A CA 17
ATOM 39524 C C . PHE B 2 88 ? 12.236 10.760 -11.404 1.00 0.00 88 PHE A C 17
ATOM 39525 O O . PHE B 2 88 ? 11.323 11.123 -12.149 1.00 0.00 88 PHE A O 17
ATOM 39542 N N . GLN B 2 89 ? 12.382 9.478 -11.041 1.00 0.00 89 GLN A N 17
ATOM 39543 C CA . GLN B 2 89 ? 11.569 8.348 -11.517 1.00 0.00 89 GLN A CA 17
ATOM 39544 C C . GLN B 2 89 ? 10.844 7.622 -10.356 1.00 0.00 89 GLN A C 17
ATOM 39545 O O . GLN B 2 89 ? 10.483 6.448 -10.472 1.00 0.00 89 GLN A O 17
ATOM 39559 N N . SER B 2 90 ? 10.606 8.328 -9.239 1.00 0.00 90 SER A N 17
ATOM 39560 C CA . SER B 2 90 ? 9.916 7.836 -8.028 1.00 0.00 90 SER A CA 17
ATOM 39561 C C . SER B 2 90 ? 10.690 6.729 -7.276 1.00 0.00 90 SER A C 17
ATOM 39562 O O . SER B 2 90 ? 11.832 6.402 -7.616 1.00 0.00 90 SER A O 17
ATOM 39570 N N . GLY B 2 91 ? 10.095 6.173 -6.215 1.00 0.00 91 GLY A N 17
ATOM 39571 C CA . GLY B 2 91 ? 10.729 5.171 -5.346 1.00 0.00 91 GLY A CA 17
ATOM 39572 C C . GLY B 2 91 ? 9.790 4.438 -4.379 1.00 0.00 91 GLY A C 17
ATOM 39573 O O . GLY B 2 91 ? 10.233 4.009 -3.315 1.00 0.00 91 GLY A O 17
ATOM 39577 N N . GLY B 2 92 ? 8.497 4.304 -4.700 1.00 0.00 92 GLY A N 17
ATOM 39578 C CA . GLY B 2 92 ? 7.508 3.664 -3.820 1.00 0.00 92 GLY A CA 17
ATOM 39579 C C . GLY B 2 92 ? 6.296 3.083 -4.550 1.00 0.00 92 GLY A C 17
ATOM 39580 O O . GLY B 2 92 ? 6.197 3.146 -5.780 1.00 0.00 92 GLY A O 17
ATOM 39584 N N . ARG B 2 93 ? 5.392 2.474 -3.772 1.00 0.00 93 ARG A N 17
ATOM 39585 C CA . ARG B 2 93 ? 4.231 1.711 -4.259 1.00 0.00 93 ARG A CA 17
ATOM 39586 C C . ARG B 2 93 ? 3.036 1.817 -3.296 1.00 0.00 93 ARG A C 17
ATOM 39587 O O . ARG B 2 93 ? 2.515 0.801 -2.828 1.00 0.00 93 ARG A O 17
ATOM 39608 N N . ARG B 2 94 ? 2.613 3.047 -2.968 1.00 0.00 94 ARG A N 17
ATOM 39609 C CA . ARG B 2 94 ? 1.357 3.335 -2.240 1.00 0.00 94 ARG A CA 17
ATOM 39610 C C . ARG B 2 94 ? 0.195 2.490 -2.789 1.00 0.00 94 ARG A C 17
ATOM 39611 O O . ARG B 2 94 ? -0.053 2.471 -3.997 1.00 0.00 94 ARG A O 17
ATOM 39632 N N . ARG B 2 95 ? -0.519 1.813 -1.884 1.00 0.00 95 ARG A N 17
ATOM 39633 C CA . ARG B 2 95 ? -1.608 0.863 -2.173 1.00 0.00 95 ARG A CA 17
ATOM 39634 C C . ARG B 2 95 ? -2.695 1.029 -1.094 1.00 0.00 95 ARG A C 17
ATOM 39635 O O . ARG B 2 95 ? -2.351 1.008 0.091 1.00 0.00 95 ARG A O 17
ATOM 39656 N N . PRO B 2 96 ? -3.978 1.232 -1.457 1.00 0.00 96 PRO A N 17
ATOM 39657 C CA . PRO B 2 96 ? -5.043 1.506 -0.486 1.00 0.00 96 PRO A CA 17
ATOM 39658 C C . PRO B 2 96 ? -5.344 0.301 0.434 1.00 0.00 96 PRO A C 17
ATOM 39659 O O . PRO B 2 96 ? -5.047 -0.843 0.069 1.00 0.00 96 PRO A O 17
ATOM 39670 N N . PRO B 2 97 ? -5.959 0.524 1.613 1.00 0.00 97 PRO A N 17
ATOM 39671 C CA . PRO B 2 97 ? -6.365 -0.550 2.524 1.00 0.00 97 PRO A CA 17
ATOM 39672 C C . PRO B 2 97 ? -7.472 -1.444 1.930 1.00 0.00 97 PRO A C 17
ATOM 39673 O O . PRO B 2 97 ? -8.100 -1.107 0.921 1.00 0.00 97 PRO A O 17
ATOM 39684 N N . ALA B 2 98 ? -7.719 -2.594 2.565 1.00 0.00 98 ALA A N 17
ATOM 39685 C CA . ALA B 2 98 ? -8.750 -3.556 2.161 1.00 0.00 98 ALA A CA 17
ATOM 39686 C C . ALA B 2 98 ? -10.151 -2.913 2.056 1.00 0.00 98 ALA A C 17
ATOM 39687 O O . ALA B 2 98 ? -10.619 -2.253 2.990 1.00 0.00 98 ALA A O 17
ATOM 39694 N N . SER B 2 99 ? -10.817 -3.109 0.914 1.00 0.00 99 SER A N 17
ATOM 39695 C CA . SER B 2 99 ? -12.141 -2.554 0.590 1.00 0.00 99 SER A CA 17
ATOM 39696 C C . SER B 2 99 ? -12.831 -3.359 -0.530 1.00 0.00 99 SER A C 17
ATOM 39697 O O . SER B 2 99 ? -12.253 -4.308 -1.071 1.00 0.00 99 SER A O 17
ATOM 39705 N N . SER B 2 100 ? -14.055 -2.968 -0.896 1.00 0.00 100 SER A N 17
ATOM 39706 C CA . SER B 2 100 ? -14.921 -3.632 -1.888 1.00 0.00 100 SER A CA 17
ATOM 39707 C C . SER B 2 100 ? -15.634 -2.620 -2.796 1.00 0.00 100 SER A C 17
ATOM 39708 O O . SER B 2 100 ? -15.762 -1.438 -2.456 1.00 0.00 100 SER A O 17
ATOM 39716 N N . ARG B 2 101 ? -16.119 -3.086 -3.956 1.00 0.00 101 ARG A N 17
ATOM 39717 C CA . ARG B 2 101 ? -16.786 -2.277 -4.997 1.00 0.00 101 ARG A CA 17
ATOM 39718 C C . ARG B 2 101 ? -17.901 -3.100 -5.658 1.00 0.00 101 ARG A C 17
ATOM 39719 O O . ARG B 2 101 ? -17.718 -4.289 -5.927 1.00 0.00 101 ARG A O 17
ATOM 39740 N N . ASN B 2 102 ? -19.051 -2.474 -5.912 1.00 0.00 102 ASN A N 17
ATOM 39741 C CA . ASN B 2 102 ? -20.273 -3.103 -6.433 1.00 0.00 102 ASN A CA 17
ATOM 39742 C C . ASN B 2 102 ? -20.873 -2.283 -7.596 1.00 0.00 102 ASN A C 17
ATOM 39743 O O . ASN B 2 102 ? -20.443 -1.156 -7.865 1.00 0.00 102 ASN A O 17
ATOM 39754 N N . ARG B 2 103 ? -21.861 -2.843 -8.311 1.00 0.00 103 ARG A N 17
ATOM 39755 C CA . ARG B 2 103 ? -22.593 -2.138 -9.383 1.00 0.00 103 ARG A CA 17
ATOM 39756 C C . ARG B 2 103 ? -23.427 -0.973 -8.818 1.00 0.00 103 ARG A C 17
ATOM 39757 O O . ARG B 2 103 ? -23.943 -1.057 -7.702 1.00 0.00 103 ARG A O 17
ATOM 39778 N N . SER B 2 104 ? -23.606 0.088 -9.606 1.00 0.00 104 SER A N 17
ATOM 39779 C CA . SER B 2 104 ? -24.528 1.196 -9.291 1.00 0.00 104 SER A CA 17
ATOM 39780 C C . SER B 2 104 ? -25.990 0.705 -9.223 1.00 0.00 104 SER A C 17
ATOM 39781 O O . SER B 2 104 ? -26.373 -0.135 -10.050 1.00 0.00 104 SER A O 17
ATOM 39789 N N . PRO B 2 105 ? -26.834 1.181 -8.284 1.00 0.00 105 PRO A N 17
ATOM 39790 C CA . PRO B 2 105 ? -28.249 0.799 -8.213 1.00 0.00 105 PRO A CA 17
ATOM 39791 C C . PRO B 2 105 ? -29.074 1.363 -9.388 1.00 0.00 105 PRO A C 17
ATOM 39792 O O . PRO B 2 105 ? -28.654 2.291 -10.083 1.00 0.00 105 PRO A O 17
ATOM 39803 N N . SER B 2 106 ? -30.273 0.811 -9.600 1.00 0.00 106 SER A N 17
ATOM 39804 C CA . SER B 2 106 ? -31.211 1.221 -10.663 1.00 0.00 106 SER A CA 17
ATOM 39805 C C . SER B 2 106 ? -32.682 1.078 -10.239 1.00 0.00 106 SER A C 17
ATOM 39806 O O . SER B 2 106 ? -33.014 0.311 -9.328 1.00 0.00 106 SER A O 17
ATOM 39814 N N . GLY B 2 107 ? -33.571 1.821 -10.904 1.00 0.00 107 GLY A N 17
ATOM 39815 C CA . GLY B 2 107 ? -35.014 1.854 -10.633 1.00 0.00 107 GLY A CA 17
ATOM 39816 C C . GLY B 2 107 ? -35.758 2.919 -11.455 1.00 0.00 107 GLY A C 17
ATOM 39817 O O . GLY B 2 107 ? -35.147 3.633 -12.261 1.00 0.00 107 GLY A O 17
ATOM 39821 N N . SER B 2 108 ? -37.074 3.034 -11.225 1.00 0.00 108 SER A N 17
ATOM 39822 C CA . SER B 2 108 ? -38.007 3.937 -11.933 1.00 0.00 108 SER A CA 17
ATOM 39823 C C . SER B 2 108 ? -39.019 4.584 -10.981 1.00 0.00 108 SER A C 17
ATOM 39824 O O . SER B 2 108 ? -39.165 5.826 -11.026 1.00 0.00 108 SER A O 17
#

Sequence (108 aa):
MVEADHPGKLFIGGLNRETNEKMLKAVFGKHGPISEVLLIKDRTSKSRGFAFITFENPADAKNAAKDMNGKSLHGKAIKVEQAKKPSFQSGGRRRPPASSRNRSPSGSMVEADHPGKLFIGGLNRETNEKMLKAVFGKHGPISEVLLIKDRTSKSRGFAFITFENPADAKNAAKDMNGKSLHGKAIKVEQAKKPSFQSGGRRRPPASSRNRSPSGSMVEADHPGKLFIGGLNRETNEKMLKAVFGKHGPISEVLLIKDRTSKSRGFAFITFENPADAKNAAKDMNGKSLHGKAIKVEQAKKPSFQSGGRRRPPASSRNRSPSGSMVEADHPGKLFIGGLNRETNEKMLKAVFGKHGPISEVLLIKDRTSKSRGFAFITFENPADAKNAAKDMNGKSLHGKAIKVEQAKKPSFQSGGRRRPPASSRNRSPSGSMVEADHPGKLFIGGLNRETNEKMLKAVFGKHGPISEVLLIKDRTSKSRGFAFITFENPADAKNAAKDMNGKSLHGKAIKVEQAKKPSFQSGGRRRPPASSRNRSPSGSMVEADHPGKLFIGGLNRETNEKMLKAVFGKHGPISEVLLIKDRTSKSRGFAFITFENPADAKNAAKDMNGKSLHGKAIKVEQAKKPSFQSGGRRRPPASSRNRSPSGSMVEADHPGKLFIGGLNRETNEKMLKAVFGKHGPISEVLLIKDRTSKSRGFAFITFENPADAKNAAKDMNGKSLHGKAIKVEQAKKPSFQSGGRRRPPASSRNRSPSGSMVEADHPGKLFIGGLNRETNEKMLKAVFGKHGPISEVLLIKDRTSKSRGFAFITFENPADAKNAAKDMNGKSLHGKAIKVEQAKKPSFQSGGRRRPPASSRNRSPSGSMVEADHPGKLFIGGLNRETNEKMLKAVFGKHGPISEVLLIKDRTSKSRGFAFITFENPADAKNAAKDMNGKSLHGKAIKVEQAKKPSFQSGGRRRPPASSRNRSPSGSMVEADHPGKLFIGGLNRETNEKMLKAVFGKHGPISEVLLIKDRTSKSRGFAFITFENPADAKNAAKDMNGKSLHGKAIKVEQAKKPSFQSGGRRRPPASSRNRSPSGSMVEADHPGKLFIGGLNRETNEKMLKAVFGKHGPISEVLLIKDRTSKSRGFAFITFENPADAKNAAKDMNGKSLHGKAIKVEQAKKPSFQSGGRRRPPASSRNRSPSGSMVEADHPGKLFIGGLNRETNEKMLKAVFGKHGPISEVLLIKDRTSKSRGFAFITFENPADAKNAAKDMNGKSLHGKAIKVEQAKKPSFQSGGRRRPPASSRNRSPSGSMVEADHPGKLFIGGLNRETNEKMLKAVFGKHGPISEVLLIKDRTSKSRGFAFITFENPADAKNAAKDMNGKSLHGKAIKVEQAKKPSFQSGGRRRPPASSRNRSPSGSMVEADHPGKLFIGGLNRETNEKMLKAVFGKHGPISEVLLIKDRTSKSRGFAFITFENPADAKNAAKDMNGKSLHGKAIKVEQAKKPSFQSGGRRRPPASSRNRSPSGSMVEADHPGKLFIGGLNRETNEKMLKAVFGKHGPISEVLLIKDRTSKSRGFAFITFENPADAKNAAKDMNGKSLHGKAIKVEQAKKPSFQSGGRRRPPASSRNRSPSGSMVEADHPGKLFIGGLNRETNEKMLKAVFGKHGPISEVLLIKDRTSKSRGFAFITFENPADAKNAAKDMNGKSLHGKAIKVEQAKKPSFQSGGRRRPPASSRNRSPSGSMVEADHPGKLFIGGLNRETNEKMLKAVFGKHGPISEVLLIKDRTSKSRGFAFITFENPADAKNAAKDMNGKSLHGKAIKVEQAKKPSFQSGGRRRPPASSRNRSPSGS

Radius of gyration: 16.57 Å; Cα contacts (8 Å, |Δi|>4): 176; chains: 1; bounding box: 56×36×27 Å